Protein 8VRC (pdb70)

Foldseek 3Di:
DFDWWKKKKFWPDWPLDFQVRCQVQCCVVLVFHWLDWGADGGITMTTGGPVRDDPVSQVCCQVQPTDRPVTHMHMGTQDPVSVVVCCVVCVVVSVVSNVD

Organism: Tetrahymena thermophila (strain SB210) (NCBI:txid312017)

Sequence (100 aa):
TFQPIIFSTACEQEGVANWRNITEALLKQHNVHAPYCRFGKLEGNFALNKDKTSQEVIDQLVQDGLQFGESKVTIKVSEGEALSKFWELHGRHYNGVMELTFQPIIFSTACEQEGVANWRNITEALLKQHNVHAPYCRFGKLEGNFALNKDKTSQEVIDQLVQDGLQFGESKVTIKVSEGEALSKFWELHGRHYNGVMELTFQPIIFSTACEQEGVANWRNITEALLKQHNVHAPYCRFGKLEGNFALNKDKTSQEVIDQLVQDGLQFGESKVTIKVSEGEALSKFWELHGRHYNGVMELTFQPIIFSTACEQEGVANWRNITEALLKQHNVHAPYCRFGKLEGNFALNKDKTSQEVIDQLVQDGLQFGESKVTIKVSEGEALSKFWELHGRHYNGVMELTFQPIIFSTACEQEGVANWRNITEALLKQHNVHAPYCRFGKLEGNFALNKDKTSQEVIDQLVQDGLQFGESKVTIKVSEGEALSKFWELHGRHYNGVMELTFQPIIFSTACEQEGVANWRNITEALLKQHNVHAPYCRFGKLEGNFALNKDKTSQEVIDQLVQDGLQFGESKVTIKVSEGEALSKFWELHGRHYNGVMELTFQPIIFSTACEQEGVANWRNITEALLKQHNVHAPYCRFGKLEGNFALNKDKTSQEVIDQLVQDGLQFGESKVTIKVSEGEALSKFWELHGRHYNGVMELTFQPIIFSTACEQEGVANWRNITEALLKQHNVHAPYCRFGKLEGNFALNKDKTSQEVIDQLVQDGLQFGESKVTIKVSEGEALSKFWELHGRHYNGVMELTFQPIIFSTACEQEGVANWRNITEALLKQHNVHAPYCRFGKLEGNFALNKDKTSQEVIDQLVQDGLQFGESKVTIKVSEGEALSKFWELHGRHYNGVMELTFQPIIFSTACEQEGVANWRNITEALLKQHNVHAPYCRFGKLEGNFALNKDKTSQEVIDQLVQDGLQFGESKVTIKVSEGEALSKFWELHGRHYNGVMELTFQPIIFSTACEQEGVANWRNITEALLKQHNVHAPYCRFGKLEGNFALNKDKTSQEVIDQLVQDGLQFGESKVTIKVSEGEALSKFWELHGRHYNGVMELTFQPIIFSTACEQEGVANWRNITEALLKQHNVHAPYCRFGKLEGNFALNKDKTSQEVIDQLVQDGLQFGESKVTIKVSEGEALSKFWELHGRHYNGVMELTFQPIIFSTACEQEGVANWRNITEALLKQHNVHAPYCRFGKLEGNFALNKDKTSQEVIDQLVQDGLQFGESKVTIKVSEGEALSKFWELHGRHYNGVMELTFQPIIFSTACEQEGVANWRNITEALLKQHNVHAPYCRFGKLEGNFALNKDKTSQEVIDQLVQDGLQFGESKVTIKVSEGEALSKFWELHGRHYNGVMELTFQPIIFSTACEQEGVANWRNITEALLKQHNVHAPYCRFGKLEGNFALNKDKTSQEVIDQLVQDGLQFGESKVTIKVSEGEALSKFWELHGRHYNGVMELTFQPIIFSTACEQEGVANWRNITEALLKQHNVHAPYCRFGKLEGNFALNKDKTSQEVIDQLVQDGLQFGESKVTIKVSEGEALSKFWELHGRHYNGVMELTFQPIIFSTACEQEGVANWRNITEALLKQHNVHAPYCRFGKLEGNFALNKDKTSQEVIDQLVQDGLQFGESKVTIKVSEGEALSKFWELHGRHYNGVMELTFQPIIFSTACEQEGVANWRNITEALLKQHNVHAPYCRFGKLEGNFALNKDKTSQEVIDQLVQDGLQFGESKVTIKVSEGEALSKFWELHGRHYNGVMELTFQPIIFSTACEQEGVANWRNITEALLKQHNVHAPYCRFGKLEGNFALNKDKTSQEVIDQLVQDGLQFGESKVTIKVSEGEALSKFWELHGRHYNGVMELTFQPIIFSTACEQEGVANWRNITEALLKQHNVHAPYCRFGKLEGNFALNKDKTSQEVIDQLVQDGLQFGESKVTIKVSEGEALSKFWELHGRHYNGVMEL

Solvent-accessible surface area: 6566 Å² total; per-residue (Å²): 190,79,95,0,24,0,0,33,7,45,12,116,117,130,75,34,6,70,138,170,71,2,46,83,12,1,64,141,72,14,123,9,112,26,49,4,13,84,30,37,180,73,111,5,26,0,0,0,37,131,139,115,21,52,118,136,23,31,57,68,0,70,131,83,2,0,88,33,70,187,11,86,0,77,9,150,48,12,95,43,138,47,24,73,140,15,35,153,135,47,17,220,80,16,82,29,46,79,150,189

Radius of gyration: 12.6 Å; Cα contacts (8 Å, |Δi|>4): 154; chains: 1; bounding box: 37×26×27 Å

Nearest PDB structures (foldseek):
  8vrc-assembly1_A  TM=9.943E-01  e=2.347E-22  Tetrahymena thermophila SB210
  8bwf-assembly10_J  TM=6.509E-01  e=2.422E-01  Homo sapiens
  1x4f-assembly1_A  TM=5.105E-01  e=1.730E-01  Mus musculus
  2zho-assembly1_B  TM=4.902E-01  e=5.077E-01  Thermus thermophilus
  2kvi-assembly1_A  TM=5.045E-01  e=6.213E-01  Saccharomyces cerevisiae

Structure (mmCIF, N/CA/C/O backbone):
data_8VRC
#
_entry.id   8VRC
#
loop_
_atom_site.group_PDB
_atom_site.id
_atom_site.type_symbol
_atom_site.label_atom_id
_atom_site.label_alt_id
_atom_site.label_comp_id
_atom_site.label_asym_id
_atom_site.label_entity_id
_atom_site.label_seq_id
_atom_site.pdbx_PDB_ins_code
_atom_site.Cartn_x
_atom_site.Cartn_y
_atom_site.Cartn_z
_atom_site.occupancy
_atom_site.B_iso_or_equiv
_atom_site.auth_seq_id
_atom_site.auth_comp_id
_atom_site.auth_asym_id
_atom_site.auth_atom_id
_atom_site.pdbx_PDB_model_num
ATOM 1 N N . THR A 1 1 ? 18.763 -0.201 -1.317 1.00 0.00 31 THR A N 1
ATOM 2 C CA . THR A 1 1 ? 18.795 -1.652 -1.455 1.00 0.00 31 THR A CA 1
ATOM 3 C C . THR A 1 1 ? 17.640 -2.302 -0.702 1.00 0.00 31 THR A C 1
ATOM 4 O O . THR A 1 1 ? 17.425 -3.511 -0.799 1.00 0.00 31 THR A O 1
ATOM 15 N N . PHE A 1 2 ? 16.900 -1.494 0.050 1.00 0.00 32 PHE A N 1
ATOM 16 C CA . PHE A 1 2 ? 15.807 -2.002 0.870 1.00 0.00 32 PHE A CA 1
ATOM 17 C C . PHE A 1 2 ? 14.631 -2.438 0.000 1.00 0.00 32 PHE A C 1
ATOM 18 O O . PHE A 1 2 ? 14.172 -1.688 -0.861 1.00 0.00 32 PHE A O 1
ATOM 35 N N . GLN A 1 3 ? 14.153 -3.656 0.231 1.00 0.00 33 GLN A N 1
ATOM 36 C CA . GLN A 1 3 ? 12.979 -4.161 -0.474 1.00 0.00 33 GLN A CA 1
ATOM 37 C C . GLN A 1 3 ? 11.880 -4.550 0.508 1.00 0.00 33 GLN A C 1
ATOM 38 O O . GLN A 1 3 ? 11.834 -5.673 1.012 1.00 0.00 33 GLN A O 1
ATOM 52 N N . PRO A 1 4 ? 10.972 -3.604 0.787 1.00 0.00 34 PRO A N 1
ATOM 53 C CA . PRO A 1 4 ? 9.861 -3.822 1.718 1.00 0.00 34 PRO A CA 1
ATOM 54 C C . PRO A 1 4 ? 8.771 -4.706 1.120 1.00 0.00 34 PRO A C 1
ATOM 55 O O . PRO A 1 4 ? 8.649 -4.817 -0.102 1.00 0.00 34 PRO A O 1
ATOM 66 N N . ILE A 1 5 ? 7.982 -5.332 1.986 1.00 0.00 35 ILE A N 1
ATOM 67 C CA . ILE A 1 5 ? 6.815 -6.087 1.547 1.00 0.00 35 ILE A CA 1
ATOM 68 C C . ILE A 1 5 ? 5.798 -5.180 0.863 1.00 0.00 35 ILE A C 1
ATOM 69 O O . ILE A 1 5 ? 5.469 -4.106 1.369 1.00 0.00 35 ILE A O 1
ATOM 85 N N . ILE A 1 6 ? 5.299 -5.619 -0.287 1.00 0.00 36 ILE A N 1
ATOM 86 C CA . ILE A 1 6 ? 4.480 -4.768 -1.139 1.00 0.00 36 ILE A CA 1
ATOM 87 C C . ILE A 1 6 ? 3.001 -5.127 -1.016 1.00 0.00 36 ILE A C 1
ATOM 88 O O . ILE A 1 6 ? 2.635 -6.303 -1.031 1.00 0.00 36 ILE A O 1
ATOM 104 N N . PHE A 1 7 ? 2.159 -4.108 -0.900 1.00 0.00 37 PHE A N 1
ATOM 105 C CA . PHE A 1 7 ? 0.713 -4.303 -0.925 1.00 0.00 37 PHE A CA 1
ATOM 106 C C . PHE A 1 7 ? 0.076 -3.499 -2.053 1.00 0.00 37 PHE A C 1
ATOM 107 O O . PHE A 1 7 ? 0.536 -2.408 -2.390 1.00 0.00 37 PHE A O 1
ATOM 124 N N . SER A 1 8 ? -0.987 -4.048 -2.634 1.00 0.00 38 SER A N 1
ATOM 125 C CA . SER A 1 8 ? -1.700 -3.374 -3.713 1.00 0.00 38 SER A CA 1
ATOM 126 C C . SER A 1 8 ? -3.085 -2.927 -3.254 1.00 0.00 38 SER A C 1
ATOM 127 O O . SER A 1 8 ? -3.726 -3.592 -2.441 1.00 0.00 38 SER A O 1
ATOM 135 N N . THR A 1 9 ? -3.540 -1.796 -3.783 1.00 0.00 39 THR A N 1
ATOM 136 C CA . THR A 1 9 ? -4.834 -1.241 -3.403 1.00 0.00 39 THR A CA 1
ATOM 137 C C . THR A 1 9 ? -5.685 -0.943 -4.631 1.00 0.00 39 THR A C 1
ATOM 138 O O . THR A 1 9 ? -5.161 -0.649 -5.705 1.00 0.00 39 THR A O 1
ATOM 149 N N . ALA A 1 10 ? -7.001 -1.019 -4.467 1.00 0.00 40 ALA A N 1
ATOM 150 C CA . ALA A 1 10 ? -7.929 -0.631 -5.522 1.00 0.00 40 ALA A CA 1
ATOM 151 C C . ALA A 1 10 ? -9.151 0.077 -4.945 1.00 0.00 40 ALA A C 1
ATOM 152 O O . ALA A 1 10 ? -9.704 -0.349 -3.932 1.00 0.00 40 ALA A O 1
ATOM 159 N N . CYS A 1 11 ? -9.565 1.157 -5.597 1.00 0.00 41 CYS A N 1
ATOM 160 C CA . CYS A 1 11 ? -10.685 1.958 -5.115 1.00 0.00 41 CYS A CA 1
ATOM 161 C C . CYS A 1 11 ? -11.961 1.627 -5.880 1.00 0.00 41 CYS A C 1
ATOM 162 O O . CYS A 1 11 ? -11.911 1.112 -6.997 1.00 0.00 41 CYS A O 1
ATOM 170 N N . GLU A 1 12 ? -13.104 1.922 -5.269 1.00 0.00 42 GLU A N 1
ATOM 171 C CA . GLU A 1 12 ? -14.392 1.744 -5.931 1.00 0.00 42 GLU A CA 1
ATOM 172 C C . GLU A 1 12 ? -14.722 2.947 -6.811 1.00 0.00 42 GLU A C 1
ATOM 173 O O . GLU A 1 12 ? -15.423 2.819 -7.814 1.00 0.00 42 GLU A O 1
ATOM 185 N N . GLN A 1 13 ? -14.212 4.111 -6.426 1.00 0.00 43 GLN A N 1
ATOM 186 C CA . GLN A 1 13 ? -14.476 5.342 -7.163 1.00 0.00 43 GLN A CA 1
ATOM 187 C C . GLN A 1 13 ? -13.221 6.200 -7.260 1.00 0.00 43 GLN A C 1
ATOM 188 O O . GLN A 1 13 ? -12.346 6.134 -6.397 1.00 0.00 43 GLN A O 1
ATOM 202 N N . GLU A 1 14 ? -13.137 7.004 -8.314 1.00 0.00 44 GLU A N 1
ATOM 203 C CA . GLU A 1 14 ? -12.015 7.916 -8.494 1.00 0.00 44 GLU A CA 1
ATOM 204 C C . GLU A 1 14 ? -12.114 9.099 -7.535 1.00 0.00 44 GLU A C 1
ATOM 205 O O . GLU A 1 14 ? -13.205 9.598 -7.260 1.00 0.00 44 GLU A O 1
ATOM 217 N N . GLY A 1 15 ? -10.968 9.541 -7.027 1.00 0.00 45 GLY A N 1
ATOM 218 C CA . GLY A 1 15 ? -10.922 10.771 -6.259 1.00 0.00 45 GLY A CA 1
ATOM 219 C C . GLY A 1 15 ? -11.201 10.545 -4.787 1.00 0.00 45 GLY A C 1
ATOM 220 O O . GLY A 1 15 ? -11.221 11.491 -3.998 1.00 0.00 45 GLY A O 1
ATOM 224 N N . VAL A 1 16 ? -11.421 9.289 -4.413 1.00 0.00 46 VAL A N 1
ATOM 225 C CA . VAL A 1 16 ? -11.722 8.943 -3.029 1.00 0.00 46 VAL A CA 1
ATOM 226 C C . VAL A 1 16 ? -10.455 8.916 -2.182 1.00 0.00 46 VAL A C 1
ATOM 227 O O . VAL A 1 16 ? -10.501 9.126 -0.970 1.00 0.00 46 VAL A O 1
ATOM 240 N N . ALA A 1 17 ? -9.324 8.651 -2.827 1.00 0.00 47 ALA A N 1
ATOM 241 C CA . ALA A 1 17 ? -8.061 8.486 -2.119 1.00 0.00 47 ALA A CA 1
ATOM 242 C C . ALA A 1 17 ? -6.896 9.041 -2.933 1.00 0.00 47 ALA A C 1
ATOM 243 O O . ALA A 1 17 ? -6.973 9.136 -4.158 1.00 0.00 47 ALA A O 1
ATOM 250 N N . ASN A 1 18 ? -5.821 9.407 -2.246 1.00 0.00 48 ASN A N 1
ATOM 251 C CA . ASN A 1 18 ? -4.564 9.732 -2.909 1.00 0.00 48 ASN A CA 1
ATOM 252 C C . ASN A 1 18 ? -3.374 9.204 -2.112 1.00 0.00 48 ASN A C 1
ATOM 253 O O . ASN A 1 18 ? -3.528 8.748 -0.979 1.00 0.00 48 ASN A O 1
ATOM 264 N N . TRP A 1 19 ? -2.191 9.269 -2.712 1.00 0.00 49 TRP A N 1
ATOM 265 C CA . TRP A 1 19 ? -0.991 8.714 -2.095 1.00 0.00 49 TRP A CA 1
ATOM 266 C C . TRP A 1 19 ? -0.758 9.322 -0.716 1.00 0.00 49 TRP A C 1
ATOM 267 O O . TRP A 1 19 ? -0.343 8.630 0.215 1.00 0.00 49 TRP A O 1
ATOM 288 N N . ARG A 1 20 ? -1.027 10.617 -0.590 1.00 0.00 50 ARG A N 1
ATOM 289 C CA . ARG A 1 20 ? -0.893 11.305 0.688 1.00 0.00 50 ARG A CA 1
ATOM 290 C C . ARG A 1 20 ? -1.962 10.836 1.672 1.00 0.00 50 ARG A C 1
ATOM 291 O O . ARG A 1 20 ? -1.666 10.531 2.826 1.00 0.00 50 ARG A O 1
ATOM 312 N N . ASN A 1 21 ? -3.206 10.785 1.206 1.00 0.00 51 ASN A N 1
ATOM 313 C CA . ASN A 1 21 ? -4.322 10.375 2.051 1.00 0.00 51 ASN A CA 1
ATOM 314 C C . ASN A 1 21 ? -4.166 8.921 2.489 1.00 0.00 51 ASN A C 1
ATOM 315 O O . ASN A 1 21 ? -4.476 8.570 3.627 1.00 0.00 51 ASN A O 1
ATOM 326 N N . ILE A 1 22 ? -3.686 8.082 1.577 1.00 0.00 52 ILE A N 1
ATOM 327 C CA . ILE A 1 22 ? -3.502 6.665 1.865 1.00 0.00 52 ILE A CA 1
ATOM 328 C C . ILE A 1 22 ? -2.447 6.456 2.945 1.00 0.00 52 ILE A C 1
ATOM 329 O O . ILE A 1 22 ? -2.618 5.634 3.847 1.00 0.00 52 ILE A O 1
ATOM 345 N N . THR A 1 23 ? -1.353 7.206 2.851 1.00 0.00 53 THR A N 1
ATOM 346 C CA . THR A 1 23 ? -0.288 7.132 3.842 1.00 0.00 53 THR A CA 1
ATOM 347 C C . THR A 1 23 ? -0.789 7.545 5.221 1.00 0.00 53 THR A C 1
ATOM 348 O O . THR A 1 23 ? -0.482 6.899 6.221 1.00 0.00 53 THR A O 1
ATOM 359 N N . GLU A 1 24 ? -1.564 8.625 5.265 1.00 0.00 54 GLU A N 1
ATOM 360 C CA . GLU A 1 24 ? -2.157 9.089 6.513 1.00 0.00 54 GLU A CA 1
ATOM 361 C C . GLU A 1 24 ? -3.208 8.104 7.015 1.00 0.00 54 GLU A C 1
ATOM 362 O O . GLU A 1 24 ? -3.264 7.790 8.203 1.00 0.00 54 GLU A O 1
ATOM 374 N N . ALA A 1 25 ? -4.043 7.623 6.100 1.00 0.00 55 ALA A N 1
ATOM 375 C CA . ALA A 1 25 ? -5.086 6.665 6.446 1.00 0.00 55 ALA A CA 1
ATOM 376 C C . ALA A 1 25 ? -4.486 5.356 6.946 1.00 0.00 55 ALA A C 1
ATOM 377 O O . ALA A 1 25 ? -4.950 4.785 7.935 1.00 0.00 55 ALA A O 1
ATOM 384 N N . LEU A 1 26 ? -3.452 4.884 6.258 1.00 0.00 56 LEU A N 1
ATOM 385 C CA . LEU A 1 26 ? -2.814 3.619 6.608 1.00 0.00 56 LEU A CA 1
ATOM 386 C C . LEU A 1 26 ? -2.161 3.700 7.983 1.00 0.00 56 LEU A C 1
ATOM 387 O O . LEU A 1 26 ? -2.255 2.767 8.783 1.00 0.00 56 LEU A O 1
ATOM 403 N N . LEU A 1 27 ? -1.501 4.820 8.255 1.00 0.00 57 LEU A N 1
ATOM 404 C CA . LEU A 1 27 ? -0.822 5.018 9.531 1.00 0.00 57 LEU A CA 1
ATOM 405 C C . LEU A 1 27 ? -1.824 5.054 10.680 1.00 0.00 57 LEU A C 1
ATOM 406 O O . LEU A 1 27 ? -1.689 4.319 11.658 1.00 0.00 57 LEU A O 1
ATOM 422 N N . LYS A 1 28 ? -2.830 5.914 10.556 1.00 0.00 58 LYS A N 1
ATOM 423 C CA . LYS A 1 28 ? -3.780 6.142 11.637 1.00 0.00 58 LYS A CA 1
ATOM 424 C C . LYS A 1 28 ? -4.619 4.894 11.896 1.00 0.00 58 LYS A C 1
ATOM 425 O O . LYS A 1 28 ? -4.865 4.529 13.046 1.00 0.00 58 LYS A O 1
ATOM 444 N N . GLN A 1 29 ? -5.055 4.246 10.821 1.00 0.00 59 GLN A N 1
ATOM 445 C CA . GLN A 1 29 ? -6.051 3.186 10.921 1.00 0.00 59 GLN A CA 1
ATOM 446 C C . GLN A 1 29 ? -5.411 1.880 11.381 1.00 0.00 59 GLN A C 1
ATOM 447 O O . GLN A 1 29 ? -6.051 1.063 12.045 1.00 0.00 59 GLN A O 1
ATOM 461 N N . HIS A 1 30 ? -4.145 1.688 11.023 1.00 0.00 60 HIS A N 1
ATOM 462 C CA . HIS A 1 30 ? -3.467 0.419 11.262 1.00 0.00 60 HIS A CA 1
ATOM 463 C C . HIS A 1 30 ? -2.243 0.617 12.152 1.00 0.00 60 HIS A C 1
ATOM 464 O O . HIS A 1 30 ? -1.627 -0.349 12.602 1.00 0.00 60 HIS A O 1
ATOM 478 N N . ASN A 1 31 ? -1.896 1.876 12.401 1.00 0.00 61 ASN A N 1
ATOM 479 C CA . ASN A 1 31 ? -0.758 2.201 13.253 1.00 0.00 61 ASN A CA 1
ATOM 480 C C . ASN A 1 31 ? 0.532 1.621 12.683 1.00 0.00 61 ASN A C 1
ATOM 481 O O . ASN A 1 31 ? 1.370 1.098 13.419 1.00 0.00 61 ASN A O 1
ATOM 492 N N . VAL A 1 32 ? 0.687 1.714 11.366 1.00 0.00 62 VAL A N 1
ATOM 493 C CA . VAL A 1 32 ? 1.903 1.259 10.704 1.00 0.00 62 VAL A CA 1
ATOM 494 C C . VAL A 1 32 ? 2.508 2.362 9.844 1.00 0.00 62 VAL A C 1
ATOM 495 O O . VAL A 1 32 ? 1.792 3.210 9.310 1.00 0.00 62 VAL A O 1
ATOM 508 N N . HIS A 1 33 ? 3.831 2.346 9.714 1.00 0.00 63 HIS A N 1
ATOM 509 C CA . HIS A 1 33 ? 4.535 3.357 8.933 1.00 0.00 63 HIS A CA 1
ATOM 510 C C . HIS A 1 33 ? 4.995 2.785 7.596 1.00 0.00 63 HIS A C 1
ATOM 511 O O . HIS A 1 33 ? 5.711 1.785 7.551 1.00 0.00 63 HIS A O 1
ATOM 525 N N . ALA A 1 34 ? 4.581 3.427 6.508 1.00 0.00 64 ALA A N 1
ATOM 526 C CA . ALA A 1 34 ? 4.942 2.976 5.171 1.00 0.00 64 ALA A CA 1
ATOM 527 C C . ALA A 1 34 ? 6.119 3.773 4.620 1.00 0.00 64 ALA A C 1
ATOM 528 O O . ALA A 1 34 ? 6.083 5.000 4.535 1.00 0.00 64 ALA A O 1
ATOM 535 N N . PRO A 1 35 ? 7.190 3.061 4.239 1.00 0.00 65 PRO A N 1
ATOM 536 C CA . PRO A 1 35 ? 8.363 3.671 3.605 1.00 0.00 65 PRO A CA 1
ATOM 537 C C . PRO A 1 35 ? 8.104 4.046 2.149 1.00 0.00 65 PRO A C 1
ATOM 538 O O . PRO A 1 35 ? 8.860 4.816 1.553 1.00 0.00 65 PRO A O 1
ATOM 549 N N . TYR A 1 36 ? 7.036 3.497 1.582 1.00 0.00 66 TYR A N 1
ATOM 550 C CA . TYR A 1 36 ? 6.713 3.729 0.179 1.00 0.00 66 TYR A CA 1
ATOM 551 C C . TYR A 1 36 ? 5.204 3.749 -0.038 1.00 0.00 66 TYR A C 1
ATOM 552 O O . TYR A 1 36 ? 4.486 2.865 0.432 1.00 0.00 66 TYR A O 1
ATOM 570 N N . CYS A 1 37 ? 4.729 4.765 -0.749 1.00 0.00 67 CYS A N 1
ATOM 571 C CA . CYS A 1 37 ? 3.327 4.832 -1.145 1.00 0.00 67 CYS A CA 1
ATOM 572 C C . CYS A 1 37 ? 3.177 5.517 -2.500 1.00 0.00 67 CYS A C 1
ATOM 573 O O . CYS A 1 37 ? 3.697 6.613 -2.714 1.00 0.00 67 CYS A O 1
ATOM 581 N N . ARG A 1 38 ? 2.463 4.865 -3.411 1.00 0.00 68 ARG A N 1
ATOM 582 C CA . ARG A 1 38 ? 2.152 5.457 -4.706 1.00 0.00 68 ARG A CA 1
ATOM 583 C C . ARG A 1 38 ? 0.697 5.198 -5.088 1.00 0.00 68 ARG A C 1
ATOM 584 O O . ARG A 1 38 ? 0.166 4.112 -4.853 1.00 0.00 68 ARG A O 1
ATOM 605 N N . PHE A 1 39 ? 0.057 6.204 -5.676 1.00 0.00 69 PHE A N 1
ATOM 606 C CA . PHE A 1 39 ? -1.334 6.083 -6.095 1.00 0.00 69 PHE A CA 1
ATOM 607 C C . PHE A 1 39 ? -1.506 6.535 -7.543 1.00 0.00 69 PHE A C 1
ATOM 608 O O . PHE A 1 39 ? -1.018 7.593 -7.938 1.00 0.00 69 PHE A O 1
ATOM 625 N N . GLY A 1 40 ? -2.204 5.723 -8.331 1.00 0.00 70 GLY A N 1
ATOM 626 C CA . GLY A 1 40 ? -2.553 6.120 -9.683 1.00 0.00 70 GLY A CA 1
ATOM 627 C C . GLY A 1 40 ? -3.903 6.804 -9.755 1.00 0.00 70 GLY A C 1
ATOM 628 O O . GLY A 1 40 ? -4.229 7.643 -8.914 1.00 0.00 70 GLY A O 1
ATOM 632 N N . LYS A 1 41 ? -4.692 6.447 -10.763 1.00 0.00 71 LYS A N 1
ATOM 633 C CA . LYS A 1 41 ? -5.984 7.086 -10.987 1.00 0.00 71 LYS A CA 1
ATOM 634 C C . LYS A 1 41 ? -7.064 6.451 -10.114 1.00 0.00 71 LYS A C 1
ATOM 635 O O . LYS A 1 41 ? -7.822 7.150 -9.441 1.00 0.00 71 LYS A O 1
ATOM 654 N N . LEU A 1 42 ? -7.125 5.125 -10.128 1.00 0.00 72 LEU A N 1
ATOM 655 C CA . LEU A 1 42 ? -8.157 4.398 -9.397 1.00 0.00 72 LEU A CA 1
ATOM 656 C C . LEU A 1 42 ? -7.537 3.354 -8.476 1.00 0.00 72 LEU A C 1
ATOM 657 O O . LEU A 1 42 ? -8.232 2.725 -7.678 1.00 0.00 72 LEU A O 1
ATOM 673 N N . GLU A 1 43 ? -6.224 3.173 -8.590 1.00 0.00 73 GLU A N 1
ATOM 674 C CA . GLU A 1 43 ? -5.528 2.130 -7.849 1.00 0.00 73 GLU A CA 1
ATOM 675 C C . GLU A 1 43 ? -4.120 2.579 -7.468 1.00 0.00 73 GLU A C 1
ATOM 676 O O . GLU A 1 43 ? -3.572 3.506 -8.060 1.00 0.00 73 GLU A O 1
ATOM 688 N N . GLY A 1 44 ? -3.542 1.912 -6.472 1.00 0.00 74 GLY A N 1
ATOM 689 C CA . GLY A 1 44 ? -2.221 2.285 -6.000 1.00 0.00 74 GLY A CA 1
ATOM 690 C C . GLY A 1 44 ? -1.560 1.180 -5.200 1.00 0.00 74 GLY A C 1
ATOM 691 O O . GLY A 1 44 ? -2.126 0.100 -5.034 1.00 0.00 74 GLY A O 1
ATOM 695 N N . ASN A 1 45 ? -0.357 1.450 -4.703 1.00 0.00 75 ASN A N 1
ATOM 696 C CA . ASN A 1 45 ? 0.393 0.463 -3.936 1.00 0.00 75 ASN A CA 1
ATOM 697 C C . ASN A 1 45 ? 1.050 1.105 -2.717 1.00 0.00 75 ASN A C 1
ATOM 698 O O . ASN A 1 45 ? 1.261 2.318 -2.679 1.00 0.00 75 ASN A O 1
ATOM 709 N N . PHE A 1 46 ? 1.371 0.283 -1.724 1.00 0.00 76 PHE A N 1
ATOM 710 C CA . PHE A 1 46 ? 2.168 0.733 -0.588 1.00 0.00 76 PHE A CA 1
ATOM 711 C C . PHE A 1 46 ? 2.994 -0.415 -0.016 1.00 0.00 76 PHE A C 1
ATOM 712 O O . PHE A 1 46 ? 2.724 -1.583 -0.287 1.00 0.00 76 PHE A O 1
ATOM 729 N N . ALA A 1 47 ? 4.004 -0.070 0.777 1.00 0.00 77 ALA A N 1
ATOM 730 C CA . ALA A 1 47 ? 4.889 -1.068 1.366 1.00 0.00 77 ALA A CA 1
ATOM 731 C C . ALA A 1 47 ? 4.944 -0.925 2.883 1.00 0.00 77 ALA A C 1
ATOM 732 O O . ALA A 1 47 ? 4.663 0.144 3.427 1.00 0.00 77 ALA A O 1
ATOM 739 N N . LEU A 1 48 ? 5.307 -2.007 3.562 1.00 0.00 78 LEU A N 1
ATOM 740 C CA . LEU A 1 48 ? 5.614 -1.950 4.987 1.00 0.00 78 LEU A CA 1
ATOM 741 C C . LEU A 1 48 ? 6.915 -2.687 5.293 1.00 0.00 78 LEU A C 1
ATOM 742 O O . LEU A 1 48 ? 7.293 -3.619 4.586 1.00 0.00 78 LEU A O 1
ATOM 758 N N . ASN A 1 49 ? 7.595 -2.261 6.352 1.00 0.00 79 ASN A N 1
ATOM 759 C CA . ASN A 1 49 ? 8.880 -2.845 6.722 1.00 0.00 79 ASN A CA 1
ATOM 760 C C . ASN A 1 49 ? 8.699 -4.258 7.266 1.00 0.00 79 ASN A C 1
ATOM 761 O O . ASN A 1 49 ? 7.718 -4.551 7.952 1.00 0.00 79 ASN A O 1
ATOM 772 N N . LYS A 1 50 ? 9.651 -5.131 6.957 1.00 0.00 80 LYS A N 1
ATOM 773 C CA . LYS A 1 50 ? 9.613 -6.508 7.435 1.00 0.00 80 LYS A CA 1
ATOM 774 C C . LYS A 1 50 ? 9.566 -6.553 8.958 1.00 0.00 80 LYS A C 1
ATOM 775 O O . LYS A 1 50 ? 8.893 -7.403 9.543 1.00 0.00 80 LYS A O 1
ATOM 794 N N . ASP A 1 51 ? 10.283 -5.634 9.596 1.00 0.00 81 ASP A N 1
ATOM 795 C CA . ASP A 1 51 ? 10.253 -5.513 11.049 1.00 0.00 81 ASP A CA 1
ATOM 796 C C . ASP A 1 51 ? 8.943 -4.886 11.515 1.00 0.00 81 ASP A C 1
ATOM 797 O O . ASP A 1 51 ? 8.487 -5.131 12.632 1.00 0.00 81 ASP A O 1
ATOM 806 N N . LYS A 1 52 ? 8.342 -4.074 10.651 1.00 0.00 82 LYS A N 1
ATOM 807 C CA . LYS A 1 52 ? 7.117 -3.363 10.996 1.00 0.00 82 LYS A CA 1
ATOM 808 C C . LYS A 1 52 ? 5.908 -4.007 10.320 1.00 0.00 82 LYS A C 1
ATOM 809 O O . LYS A 1 52 ? 4.821 -3.428 10.289 1.00 0.00 82 LYS A O 1
ATOM 828 N N . THR A 1 53 ? 6.105 -5.206 9.781 1.00 0.00 83 THR A N 1
ATOM 829 C CA . THR A 1 53 ? 5.003 -5.988 9.235 1.00 0.00 83 THR A CA 1
ATOM 830 C C . THR A 1 53 ? 4.749 -7.238 10.069 1.00 0.00 83 THR A C 1
ATOM 831 O O . THR A 1 53 ? 5.650 -8.051 10.276 1.00 0.00 83 THR A O 1
ATOM 842 N N . SER A 1 54 ? 3.517 -7.386 10.545 1.00 0.00 84 SER A N 1
ATOM 843 C CA . SER A 1 54 ? 3.115 -8.588 11.266 1.00 0.00 84 SER A CA 1
ATOM 844 C C . SER A 1 54 ? 1.984 -9.306 10.537 1.00 0.00 84 SER A C 1
ATOM 845 O O . SER A 1 54 ? 1.265 -8.704 9.740 1.00 0.00 84 SER A O 1
ATOM 853 N N . GLN A 1 55 ? 1.833 -10.596 10.818 1.00 0.00 85 GLN A N 1
ATOM 854 C CA . GLN A 1 55 ? 0.748 -11.382 10.239 1.00 0.00 85 GLN A CA 1
ATOM 855 C C . GLN A 1 55 ? -0.608 -10.775 10.587 1.00 0.00 85 GLN A C 1
ATOM 856 O O . GLN A 1 55 ? -1.523 -10.765 9.765 1.00 0.00 85 GLN A O 1
ATOM 870 N N . GLU A 1 56 ? -0.729 -10.273 11.812 1.00 0.00 86 GLU A N 1
ATOM 871 C CA . GLU A 1 56 ? -1.983 -9.694 12.278 1.00 0.00 86 GLU A CA 1
ATOM 872 C C . GLU A 1 56 ? -2.327 -8.434 11.489 1.00 0.00 86 GLU A C 1
ATOM 873 O O . GLU A 1 56 ? -3.489 -8.189 11.163 1.00 0.00 86 GLU A O 1
ATOM 885 N N . VAL A 1 57 ? -1.308 -7.634 11.187 1.00 0.00 87 VAL A N 1
ATOM 886 C CA . VAL A 1 57 ? -1.484 -6.456 10.348 1.00 0.00 87 VAL A CA 1
ATOM 887 C C . VAL A 1 57 ? -1.893 -6.845 8.932 1.00 0.00 87 VAL A C 1
ATOM 888 O O . VAL A 1 57 ? -2.783 -6.230 8.342 1.00 0.00 87 VAL A O 1
ATOM 901 N N . ILE A 1 58 ? -1.240 -7.867 8.394 1.00 0.00 88 ILE A N 1
ATOM 902 C CA . ILE A 1 58 ? -1.506 -8.311 7.030 1.00 0.00 88 ILE A CA 1
ATOM 903 C C . ILE A 1 58 ? -2.945 -8.798 6.883 1.00 0.00 88 ILE A C 1
ATOM 904 O O . ILE A 1 58 ? -3.632 -8.449 5.924 1.00 0.00 88 ILE A O 1
ATOM 920 N N . ASP A 1 59 ? -3.392 -9.602 7.840 1.00 0.00 89 ASP A N 1
ATOM 921 C CA . ASP A 1 59 ? -4.768 -10.082 7.853 1.00 0.00 89 ASP A CA 1
ATOM 922 C C . ASP A 1 59 ? -5.748 -8.922 7.998 1.00 0.00 89 ASP A C 1
ATOM 923 O O . ASP A 1 59 ? -6.799 -8.901 7.357 1.00 0.00 89 ASP A O 1
ATOM 932 N N . GLN A 1 60 ? -5.397 -7.961 8.845 1.00 0.00 90 GLN A N 1
ATOM 933 C CA . GLN A 1 60 ? -6.235 -6.786 9.058 1.00 0.00 90 GLN A CA 1
ATOM 934 C C . GLN A 1 60 ? -6.345 -5.958 7.781 1.00 0.00 90 GLN A C 1
ATOM 935 O O . GLN A 1 60 ? -7.426 -5.488 7.425 1.00 0.00 90 GLN A O 1
ATOM 949 N N . LEU A 1 61 ? -5.221 -5.784 7.095 1.00 0.00 91 LEU A N 1
ATOM 950 C CA . LEU A 1 61 ? -5.170 -4.935 5.910 1.00 0.00 91 LEU A CA 1
ATOM 951 C C . LEU A 1 61 ? -6.096 -5.466 4.821 1.00 0.00 91 LEU A C 1
ATOM 952 O O . LEU A 1 61 ? -6.866 -4.711 4.225 1.00 0.00 91 LEU A O 1
ATOM 968 N N . VAL A 1 62 ? -6.018 -6.768 4.566 1.00 0.00 92 VAL A N 1
ATOM 969 C CA . VAL A 1 62 ? -6.818 -7.392 3.520 1.00 0.00 92 VAL A CA 1
ATOM 970 C C . VAL A 1 62 ? -8.297 -7.401 3.890 1.00 0.00 92 VAL A C 1
ATOM 971 O O . VAL A 1 62 ? -9.154 -7.089 3.064 1.00 0.00 92 VAL A O 1
ATOM 984 N N . GLN A 1 63 ? -8.588 -7.758 5.136 1.00 0.00 93 GLN A N 1
ATOM 985 C CA . GLN A 1 63 ? -9.966 -7.933 5.578 1.00 0.00 93 GLN A CA 1
ATOM 986 C C . GLN A 1 63 ? -10.697 -6.595 5.626 1.00 0.00 93 GLN A C 1
ATOM 987 O O . GLN A 1 63 ? -11.802 -6.462 5.102 1.00 0.00 93 GLN A O 1
ATOM 1001 N N . ASP A 1 64 ? -10.071 -5.607 6.257 1.00 0.00 94 ASP A N 1
ATOM 1002 C CA . ASP A 1 64 ? -10.731 -4.335 6.531 1.00 0.00 94 ASP A CA 1
ATOM 1003 C C . ASP A 1 64 ? -10.428 -3.319 5.433 1.00 0.00 94 ASP A C 1
ATOM 1004 O O . ASP A 1 64 ? -11.178 -2.365 5.233 1.00 0.00 94 ASP A O 1
ATOM 1013 N N . GLY A 1 65 ? -9.322 -3.531 4.727 1.00 0.00 95 GLY A N 1
ATOM 1014 C CA . GLY A 1 65 ? -8.855 -2.547 3.767 1.00 0.00 95 GLY A CA 1
ATOM 1015 C C . GLY A 1 65 ? -8.692 -1.170 4.381 1.00 0.00 95 GLY A C 1
ATOM 1016 O O . GLY A 1 65 ? -8.552 -1.039 5.598 1.00 0.00 95 GLY A O 1
ATOM 1020 N N . LEU A 1 66 ? -8.706 -0.144 3.539 1.00 0.00 96 LEU A N 1
ATOM 1021 C CA . LEU A 1 66 ? -8.655 1.235 4.013 1.00 0.00 96 LEU A CA 1
ATOM 1022 C C . LEU A 1 66 ? -9.988 1.938 3.787 1.00 0.00 96 LEU A C 1
ATOM 1023 O O . LEU A 1 66 ? -10.580 1.837 2.712 1.00 0.00 96 LEU A O 1
ATOM 1039 N N . GLN A 1 67 ? -10.455 2.651 4.807 1.00 0.00 97 GLN A N 1
ATOM 1040 C CA . GLN A 1 67 ? -11.748 3.325 4.738 1.00 0.00 97 GLN A CA 1
ATOM 1041 C C . GLN A 1 67 ? -11.574 4.798 4.385 1.00 0.00 97 GLN A C 1
ATOM 1042 O O . GLN A 1 67 ? -10.804 5.516 5.025 1.00 0.00 97 GLN A O 1
ATOM 1056 N N . PHE A 1 68 ? -12.294 5.246 3.360 1.00 0.00 98 PHE A N 1
ATOM 1057 C CA . PHE A 1 68 ? -12.324 6.660 3.007 1.00 0.00 98 PHE A CA 1
ATOM 1058 C C . PHE A 1 68 ? -13.761 7.166 2.912 1.00 0.00 98 PHE A C 1
ATOM 1059 O O . PHE A 1 68 ? -14.346 7.209 1.832 1.00 0.00 98 PHE A O 1
ATOM 1076 N N . GLY A 1 69 ? -14.325 7.545 4.056 1.00 0.00 99 GLY A N 1
ATOM 1077 C CA . GLY A 1 69 ? -15.705 7.994 4.090 1.00 0.00 99 GLY A CA 1
ATOM 1078 C C . GLY A 1 69 ? -16.686 6.871 3.814 1.00 0.00 99 GLY A C 1
ATOM 1079 O O . GLY A 1 69 ? -16.728 5.883 4.546 1.00 0.00 99 GLY A O 1
ATOM 1083 N N . GLU A 1 70 ? -17.479 7.026 2.758 1.00 0.00 100 GLU A N 1
ATOM 1084 C CA . GLU A 1 70 ? -18.453 6.010 2.379 1.00 0.00 100 GLU A CA 1
ATOM 1085 C C . GLU A 1 70 ? -17.872 5.063 1.332 1.00 0.00 100 GLU A C 1
ATOM 1086 O O . GLU A 1 70 ? -18.541 4.132 0.883 1.00 0.00 100 GLU A O 1
ATOM 1098 N N . SER A 1 71 ? -16.625 5.311 0.945 1.00 0.00 101 SER A N 1
ATOM 1099 C CA . SER A 1 71 ? -15.938 4.456 -0.014 1.00 0.00 101 SER A CA 1
ATOM 1100 C C . SER A 1 71 ? -14.950 3.531 0.692 1.00 0.00 101 SER A C 1
ATOM 1101 O O . SER A 1 71 ? -14.341 3.903 1.695 1.00 0.00 101 SER A O 1
ATOM 1109 N N . LYS A 1 72 ? -14.797 2.323 0.160 1.00 0.00 102 LYS A N 1
ATOM 1110 C CA . LYS A 1 72 ? -13.867 1.351 0.723 1.00 0.00 102 LYS A CA 1
ATOM 1111 C C . LYS A 1 72 ? -12.797 0.969 -0.295 1.00 0.00 102 LYS A C 1
ATOM 1112 O O . LYS A 1 72 ? -13.100 0.689 -1.454 1.00 0.00 102 LYS A O 1
ATOM 1131 N N . VAL A 1 73 ? -11.542 0.956 0.148 1.00 0.00 103 VAL A N 1
ATOM 1132 C CA . VAL A 1 73 ? -10.430 0.584 -0.718 1.00 0.00 103 VAL A CA 1
ATOM 1133 C C . VAL A 1 73 ? -9.826 -0.750 -0.293 1.00 0.00 103 VAL A C 1
ATOM 1134 O O . VAL A 1 73 ? -9.402 -0.916 0.851 1.00 0.00 103 VAL A O 1
ATOM 1147 N N . THR A 1 74 ? -9.788 -1.699 -1.223 1.00 0.00 104 THR A N 1
ATOM 1148 C CA . THR A 1 74 ? -9.341 -3.052 -0.916 1.00 0.00 104 THR A CA 1
ATOM 1149 C C . THR A 1 74 ? -7.820 -3.151 -0.965 1.00 0.00 104 THR A C 1
ATOM 1150 O O . THR A 1 74 ? -7.160 -2.369 -1.648 1.00 0.00 104 THR A O 1
ATOM 1161 N N . ILE A 1 75 ? -7.272 -4.119 -0.238 1.00 0.00 105 ILE A N 1
ATOM 1162 C CA . ILE A 1 75 ? -5.826 -4.297 -0.169 1.00 0.00 105 ILE A CA 1
ATOM 1163 C C . ILE A 1 75 ? -5.433 -5.732 -0.501 1.00 0.00 105 ILE A C 1
ATOM 1164 O O . ILE A 1 75 ? -6.064 -6.683 -0.038 1.00 0.00 105 ILE A O 1
ATOM 1180 N N . LYS A 1 76 ? -4.385 -5.882 -1.304 1.00 0.00 106 LYS A N 1
ATOM 1181 C CA . LYS A 1 76 ? -3.891 -7.201 -1.678 1.00 0.00 106 LYS A CA 1
ATOM 1182 C C . LYS A 1 76 ? -2.412 -7.346 -1.337 1.00 0.00 106 LYS A C 1
ATOM 1183 O O . LYS A 1 76 ? -1.638 -6.399 -1.473 1.00 0.00 106 LYS A O 1
ATOM 1202 N N . VAL A 1 77 ? -2.025 -8.538 -0.894 1.00 0.00 107 VAL A N 1
ATOM 1203 C CA . VAL A 1 77 ? -0.658 -8.782 -0.448 1.00 0.00 107 VAL A CA 1
ATOM 1204 C C . VAL A 1 77 ? 0.203 -9.322 -1.585 1.00 0.00 107 VAL A C 1
ATOM 1205 O O . VAL A 1 77 ? -0.061 -10.400 -2.118 1.00 0.00 107 VAL A O 1
ATOM 1218 N N . SER A 1 78 ? 1.232 -8.566 -1.951 1.00 0.00 108 SER A N 1
ATOM 1219 C CA . SER A 1 78 ? 2.193 -9.015 -2.952 1.00 0.00 108 SER A CA 1
ATOM 1220 C C . SER A 1 78 ? 3.404 -9.664 -2.288 1.00 0.00 108 SER A C 1
ATOM 1221 O O . SER A 1 78 ? 4.106 -9.031 -1.501 1.00 0.00 108 SER A O 1
ATOM 1229 N N . GLU A 1 79 ? 3.643 -10.930 -2.615 1.00 0.00 109 GLU A N 1
ATOM 1230 C CA . GLU A 1 79 ? 4.725 -11.686 -1.997 1.00 0.00 109 GLU A CA 1
ATOM 1231 C C . GLU A 1 79 ? 5.290 -12.720 -2.969 1.00 0.00 109 GLU A C 1
ATOM 1232 O O . GLU A 1 79 ? 4.625 -13.118 -3.923 1.00 0.00 109 GLU A O 1
ATOM 1244 N N . GLY A 1 80 ? 6.523 -13.149 -2.715 1.00 0.00 110 GLY A N 1
ATOM 1245 C CA . GLY A 1 80 ? 7.128 -14.188 -3.529 1.00 0.00 110 GLY A CA 1
ATOM 1246 C C . GLY A 1 80 ? 7.280 -13.774 -4.979 1.00 0.00 110 GLY A C 1
ATOM 1247 O O . GLY A 1 80 ? 7.941 -12.783 -5.282 1.00 0.00 110 GLY A O 1
ATOM 1251 N N . GLU A 1 81 ? 6.665 -14.536 -5.877 1.00 0.00 111 GLU A N 1
ATOM 1252 C CA . GLU A 1 81 ? 6.759 -14.259 -7.307 1.00 0.00 111 GLU A CA 1
ATOM 1253 C C . GLU A 1 81 ? 6.156 -12.898 -7.638 1.00 0.00 111 GLU A C 1
ATOM 1254 O O . GLU A 1 81 ? 6.697 -12.150 -8.452 1.00 0.00 111 GLU A O 1
ATOM 1266 N N . ALA A 1 82 ? 5.033 -12.583 -7.002 1.00 0.00 112 ALA A N 1
ATOM 1267 C CA . ALA A 1 82 ? 4.364 -11.307 -7.219 1.00 0.00 112 ALA A CA 1
ATOM 1268 C C . ALA A 1 82 ? 5.261 -10.141 -6.814 1.00 0.00 112 ALA A C 1
ATOM 1269 O O . ALA A 1 82 ? 5.294 -9.110 -7.486 1.00 0.00 112 ALA A O 1
ATOM 1276 N N . LEU A 1 83 ? 5.985 -10.312 -5.715 1.00 0.00 113 LEU A N 1
ATOM 1277 C CA . LEU A 1 83 ? 6.893 -9.279 -5.228 1.00 0.00 113 LEU A CA 1
ATOM 1278 C C . LEU A 1 83 ? 8.037 -9.052 -6.211 1.00 0.00 113 LEU A C 1
ATOM 1279 O O . LEU A 1 83 ? 8.419 -7.915 -6.482 1.00 0.00 113 LEU A O 1
ATOM 1295 N N . SER A 1 84 ? 8.580 -10.143 -6.741 1.00 0.00 114 SER A N 1
ATOM 1296 C CA . SER A 1 84 ? 9.661 -10.062 -7.717 1.00 0.00 114 SER A CA 1
ATOM 1297 C C . SER A 1 84 ? 9.198 -9.350 -8.984 1.00 0.00 114 SER A C 1
ATOM 1298 O O . SER A 1 84 ? 9.926 -8.537 -9.554 1.00 0.00 114 SER A O 1
ATOM 1306 N N . LYS A 1 85 ? 7.982 -9.662 -9.420 1.00 0.00 115 LYS A N 1
ATOM 1307 C CA . LYS A 1 85 ? 7.408 -9.034 -10.604 1.00 0.00 115 LYS A CA 1
ATOM 1308 C C . LYS A 1 85 ? 7.217 -7.536 -10.385 1.00 0.00 115 LYS A C 1
ATOM 1309 O O . LYS A 1 85 ? 7.474 -6.730 -11.280 1.00 0.00 115 LYS A O 1
ATOM 1328 N N . PHE A 1 86 ? 6.767 -7.170 -9.190 1.00 0.00 116 PHE A N 1
ATOM 1329 C CA . PHE A 1 86 ? 6.562 -5.767 -8.848 1.00 0.00 116 PHE A CA 1
ATOM 1330 C C . PHE A 1 86 ? 7.865 -4.982 -8.961 1.00 0.00 116 PHE A C 1
ATOM 1331 O O . PHE A 1 86 ? 7.892 -3.879 -9.505 1.00 0.00 116 PHE A O 1
ATOM 1348 N N . TRP A 1 87 ? 8.944 -5.560 -8.443 1.00 0.00 117 TRP A N 1
ATOM 1349 C CA . TRP A 1 87 ? 10.240 -4.892 -8.436 1.00 0.00 117 TRP A CA 1
ATOM 1350 C C . TRP A 1 87 ? 10.728 -4.637 -9.858 1.00 0.00 117 TRP A C 1
ATOM 1351 O O . TRP A 1 87 ? 11.310 -3.592 -10.145 1.00 0.00 117 TRP A O 1
ATOM 1372 N N . GLU A 1 88 ? 10.488 -5.599 -10.743 1.00 0.00 118 GLU A N 1
ATOM 1373 C CA . GLU A 1 88 ? 10.907 -5.479 -12.134 1.00 0.00 118 GLU A CA 1
ATOM 1374 C C . GLU A 1 88 ? 10.095 -4.406 -12.855 1.00 0.00 118 GLU A C 1
ATOM 1375 O O . GLU A 1 88 ? 10.650 -3.556 -13.554 1.00 0.00 118 GLU A O 1
ATOM 1387 N N . LEU A 1 89 ? 8.779 -4.452 -12.684 1.00 0.00 119 LEU A N 1
ATOM 1388 C CA . LEU A 1 89 ? 7.877 -3.594 -13.441 1.00 0.00 119 LEU A CA 1
ATOM 1389 C C . LEU A 1 89 ? 7.849 -2.184 -12.860 1.00 0.00 119 LEU A C 1
ATOM 1390 O O . LEU A 1 89 ? 7.827 -1.197 -13.595 1.00 0.00 119 LEU A O 1
ATOM 1406 N N . HIS A 1 90 ? 7.854 -2.097 -11.532 1.00 0.00 120 HIS A N 1
ATOM 1407 C CA . HIS A 1 90 ? 7.645 -0.825 -10.849 1.00 0.00 120 HIS A CA 1
ATOM 1408 C C . HIS A 1 90 ? 8.917 -0.377 -10.135 1.00 0.00 120 HIS A C 1
ATOM 1409 O O . HIS A 1 90 ? 8.881 0.506 -9.279 1.00 0.00 120 HIS A O 1
ATOM 1423 N N . GLY A 1 91 ? 10.041 -0.990 -10.497 1.00 0.00 121 GLY A N 1
ATOM 1424 C CA . GLY A 1 91 ? 11.296 -0.685 -9.836 1.00 0.00 121 GLY A CA 1
ATOM 1425 C C . GLY A 1 91 ? 11.655 0.785 -9.921 1.00 0.00 121 GLY A C 1
ATOM 1426 O O . GLY A 1 91 ? 12.109 1.377 -8.943 1.00 0.00 121 GLY A O 1
ATOM 1430 N N . ARG A 1 92 ? 11.455 1.373 -11.096 1.00 0.00 122 ARG A N 1
ATOM 1431 C CA . ARG A 1 92 ? 11.785 2.778 -11.313 1.00 0.00 122 ARG A CA 1
ATOM 1432 C C . ARG A 1 92 ? 10.854 3.685 -10.515 1.00 0.00 122 ARG A C 1
ATOM 1433 O O . ARG A 1 92 ? 11.275 4.715 -9.987 1.00 0.00 122 ARG A O 1
ATOM 1454 N N . HIS A 1 93 ? 9.586 3.295 -10.430 1.00 0.00 123 HIS A N 1
ATOM 1455 C CA . HIS A 1 93 ? 8.611 4.032 -9.634 1.00 0.00 123 HIS A CA 1
ATOM 1456 C C . HIS A 1 93 ? 8.976 3.988 -8.153 1.00 0.00 123 HIS A C 1
ATOM 1457 O O . HIS A 1 93 ? 8.913 5.002 -7.457 1.00 0.00 123 HIS A O 1
ATOM 1471 N N . TYR A 1 94 ? 9.355 2.808 -7.678 1.00 0.00 124 TYR A N 1
ATOM 1472 C CA . TYR A 1 94 ? 9.721 2.628 -6.277 1.00 0.00 124 TYR A CA 1
ATOM 1473 C C . TYR A 1 94 ? 10.928 3.490 -5.915 1.00 0.00 124 TYR A C 1
ATOM 1474 O O . TYR A 1 94 ? 10.942 4.155 -4.880 1.00 0.00 124 TYR A O 1
ATOM 1492 N N . ASN A 1 95 ? 11.938 3.474 -6.779 1.00 0.00 125 ASN A N 1
ATOM 1493 C CA . ASN A 1 95 ? 13.152 4.249 -6.548 1.00 0.00 125 ASN A CA 1
ATOM 1494 C C . ASN A 1 95 ? 12.846 5.743 -6.525 1.00 0.00 125 ASN A C 1
ATOM 1495 O O . ASN A 1 95 ? 13.368 6.481 -5.690 1.00 0.00 125 ASN A O 1
ATOM 1506 N N . GLY A 1 96 ? 11.995 6.183 -7.447 1.00 0.00 126 GLY A N 1
ATOM 1507 C CA . GLY A 1 96 ? 11.674 7.594 -7.548 1.00 0.00 126 GLY A CA 1
ATOM 1508 C C . GLY A 1 96 ? 10.980 8.122 -6.308 1.00 0.00 126 GLY A C 1
ATOM 1509 O O . GLY A 1 96 ? 11.288 9.215 -5.834 1.00 0.00 126 GLY A O 1
ATOM 1513 N N . VAL A 1 97 ? 10.039 7.345 -5.782 1.00 0.00 127 VAL A N 1
ATOM 1514 C CA . VAL A 1 97 ? 9.317 7.727 -4.576 1.00 0.00 127 VAL A CA 1
ATOM 1515 C C . VAL A 1 97 ? 10.236 7.719 -3.360 1.00 0.00 127 VAL A C 1
ATOM 1516 O O . VAL A 1 97 ? 10.171 8.612 -2.514 1.00 0.00 127 VAL A O 1
ATOM 1529 N N . MET A 1 98 ? 11.092 6.706 -3.278 1.00 0.00 128 MET A N 1
ATOM 1530 C CA . MET A 1 98 ? 12.009 6.569 -2.152 1.00 0.00 128 MET A CA 1
ATOM 1531 C C . MET A 1 98 ? 13.017 7.713 -2.129 1.00 0.00 128 MET A C 1
ATOM 1532 O O . MET A 1 98 ? 13.398 8.196 -1.064 1.00 0.00 128 MET A O 1
ATOM 1546 N N . GLU A 1 99 ? 13.446 8.141 -3.312 1.00 0.00 129 GLU A N 1
ATOM 1547 C CA . GLU A 1 99 ? 14.396 9.243 -3.427 1.00 0.00 129 GLU A CA 1
ATOM 1548 C C . GLU A 1 99 ? 13.780 10.546 -2.926 1.00 0.00 129 GLU A C 1
ATOM 1549 O O . GLU A 1 99 ? 14.444 11.343 -2.261 1.00 0.00 129 GLU A O 1
ATOM 1561 N N . LEU A 1 100 ? 12.508 10.755 -3.248 1.00 0.00 130 LEU A N 1
ATOM 1562 C CA . LEU A 1 100 ? 11.799 11.958 -2.821 1.00 0.00 130 LEU A CA 1
ATOM 1563 C C . LEU A 1 100 ? 11.672 12.005 -1.302 1.00 0.00 130 LEU A C 1
ATOM 1564 O O . LEU A 1 100 ? 11.784 13.068 -0.692 1.00 0.00 130 LEU A O 1
ATOM 1580 N N . THR A 1 1 ? 19.174 -1.427 -1.103 1.00 0.00 31 THR A N 2
ATOM 1581 C CA . THR A 1 1 ? 19.015 -2.863 -0.902 1.00 0.00 31 THR A CA 2
ATOM 1582 C C . THR A 1 1 ? 17.679 -3.181 -0.241 1.00 0.00 31 THR A C 2
ATOM 1583 O O . THR A 1 1 ? 17.301 -4.346 -0.112 1.00 0.00 31 THR A O 2
ATOM 1594 N N . PHE A 1 2 ? 16.968 -2.140 0.178 1.00 0.00 32 PHE A N 2
ATOM 1595 C CA . PHE A 1 2 ? 15.721 -2.312 0.913 1.00 0.00 32 PHE A CA 2
ATOM 1596 C C . PHE A 1 2 ? 14.618 -2.834 -0.002 1.00 0.00 32 PHE A C 2
ATOM 1597 O O . PHE A 1 2 ? 14.300 -2.220 -1.021 1.00 0.00 32 PHE A O 2
ATOM 1614 N N . GLN A 1 3 ? 14.039 -3.971 0.366 1.00 0.00 33 GLN A N 2
ATOM 1615 C CA . GLN A 1 3 ? 12.918 -4.535 -0.377 1.00 0.00 33 GLN A CA 2
ATOM 1616 C C . GLN A 1 3 ? 11.758 -4.868 0.555 1.00 0.00 33 GLN A C 2
ATOM 1617 O O . GLN A 1 3 ? 11.636 -5.985 1.061 1.00 0.00 33 GLN A O 2
ATOM 1631 N N . PRO A 1 4 ? 10.884 -3.877 0.792 1.00 0.00 34 PRO A N 2
ATOM 1632 C CA . PRO A 1 4 ? 9.734 -4.033 1.687 1.00 0.00 34 PRO A CA 2
ATOM 1633 C C . PRO A 1 4 ? 8.626 -4.879 1.068 1.00 0.00 34 PRO A C 2
ATOM 1634 O O . PRO A 1 4 ? 8.518 -4.978 -0.155 1.00 0.00 34 PRO A O 2
ATOM 1645 N N . ILE A 1 5 ? 7.808 -5.487 1.920 1.00 0.00 35 ILE A N 2
ATOM 1646 C CA . ILE A 1 5 ? 6.626 -6.208 1.459 1.00 0.00 35 ILE A CA 2
ATOM 1647 C C . ILE A 1 5 ? 5.621 -5.260 0.812 1.00 0.00 35 ILE A C 2
ATOM 1648 O O . ILE A 1 5 ? 5.318 -4.197 1.355 1.00 0.00 35 ILE A O 2
ATOM 1664 N N . ILE A 1 6 ? 5.111 -5.652 -0.349 1.00 0.00 36 ILE A N 2
ATOM 1665 C CA . ILE A 1 6 ? 4.282 -4.765 -1.159 1.00 0.00 36 ILE A CA 2
ATOM 1666 C C . ILE A 1 6 ? 2.807 -5.135 -1.046 1.00 0.00 36 ILE A C 2
ATOM 1667 O O . ILE A 1 6 ? 2.448 -6.312 -1.096 1.00 0.00 36 ILE A O 2
ATOM 1683 N N . PHE A 1 7 ? 1.958 -4.124 -0.897 1.00 0.00 37 PHE A N 2
ATOM 1684 C CA . PHE A 1 7 ? 0.514 -4.332 -0.901 1.00 0.00 37 PHE A CA 2
ATOM 1685 C C . PHE A 1 7 ? -0.148 -3.523 -2.012 1.00 0.00 37 PHE A C 2
ATOM 1686 O O . PHE A 1 7 ? 0.289 -2.419 -2.335 1.00 0.00 37 PHE A O 2
ATOM 1703 N N . SER A 1 8 ? -1.203 -4.082 -2.594 1.00 0.00 38 SER A N 2
ATOM 1704 C CA . SER A 1 8 ? -1.932 -3.410 -3.664 1.00 0.00 38 SER A CA 2
ATOM 1705 C C . SER A 1 8 ? -3.300 -2.940 -3.180 1.00 0.00 38 SER A C 2
ATOM 1706 O O . SER A 1 8 ? -3.929 -3.583 -2.339 1.00 0.00 38 SER A O 2
ATOM 1714 N N . THR A 1 9 ? -3.757 -1.815 -3.719 1.00 0.00 39 THR A N 2
ATOM 1715 C CA . THR A 1 9 ? -5.028 -1.233 -3.311 1.00 0.00 39 THR A CA 2
ATOM 1716 C C . THR A 1 9 ? -5.921 -0.959 -4.518 1.00 0.00 39 THR A C 2
ATOM 1717 O O . THR A 1 9 ? -5.431 -0.682 -5.612 1.00 0.00 39 THR A O 2
ATOM 1728 N N . ALA A 1 10 ? -7.231 -1.039 -4.309 1.00 0.00 40 ALA A N 2
ATOM 1729 C CA . ALA A 1 10 ? -8.193 -0.693 -5.349 1.00 0.00 40 ALA A CA 2
ATOM 1730 C C . ALA A 1 10 ? -9.391 0.047 -4.766 1.00 0.00 40 ALA A C 2
ATOM 1731 O O . ALA A 1 10 ? -9.890 -0.307 -3.695 1.00 0.00 40 ALA A O 2
ATOM 1738 N N . CYS A 1 11 ? -9.848 1.074 -5.472 1.00 0.00 41 CYS A N 2
ATOM 1739 C CA . CYS A 1 11 ? -10.983 1.870 -5.019 1.00 0.00 41 CYS A CA 2
ATOM 1740 C C . CYS A 1 11 ? -12.155 1.749 -5.988 1.00 0.00 41 CYS A C 2
ATOM 1741 O O . CYS A 1 11 ? -11.981 1.352 -7.139 1.00 0.00 41 CYS A O 2
ATOM 1749 N N . GLU A 1 12 ? -13.347 2.095 -5.512 1.00 0.00 42 GLU A N 2
ATOM 1750 C CA . GLU A 1 12 ? -14.545 2.041 -6.343 1.00 0.00 42 GLU A CA 2
ATOM 1751 C C . GLU A 1 12 ? -14.743 3.352 -7.098 1.00 0.00 42 GLU A C 2
ATOM 1752 O O . GLU A 1 12 ? -15.4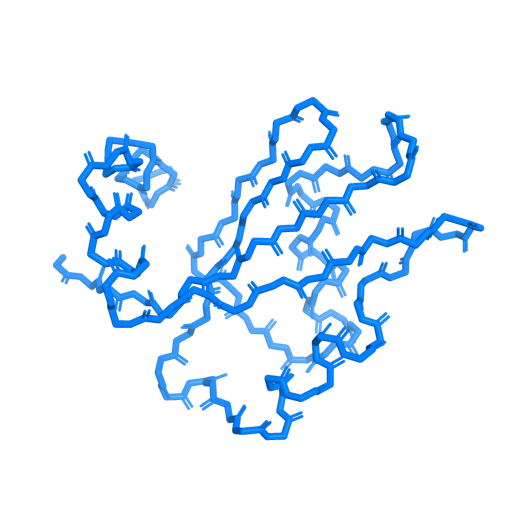84 3.409 -8.077 1.00 0.00 42 GLU A O 2
ATOM 1764 N N . GLN A 1 13 ? -14.073 4.403 -6.633 1.00 0.00 43 GLN A N 2
ATOM 1765 C CA . GLN A 1 13 ? -14.246 5.732 -7.206 1.00 0.00 43 GLN A CA 2
ATOM 1766 C C . GLN A 1 13 ? -12.898 6.367 -7.528 1.00 0.00 43 GLN A C 2
ATOM 1767 O O . GLN A 1 13 ? -12.009 6.420 -6.677 1.00 0.00 43 GLN A O 2
ATOM 1781 N N . GLU A 1 14 ? -12.752 6.848 -8.759 1.00 0.00 44 GLU A N 2
ATOM 1782 C CA . GLU A 1 14 ? -11.500 7.446 -9.202 1.00 0.00 44 GLU A CA 2
ATOM 1783 C C . GLU A 1 14 ? -11.260 8.783 -8.509 1.00 0.00 44 GLU A C 2
ATOM 1784 O O . GLU A 1 14 ? -12.179 9.585 -8.349 1.00 0.00 44 GLU A O 2
ATOM 1796 N N . GLY A 1 15 ? -10.017 9.017 -8.097 1.00 0.00 45 GLY A N 2
ATOM 1797 C CA . GLY A 1 15 ? -9.657 10.296 -7.512 1.00 0.00 45 GLY A CA 2
ATOM 1798 C C . GLY A 1 15 ? -10.113 10.423 -6.072 1.00 0.00 45 GLY A C 2
ATOM 1799 O O . GLY A 1 15 ? -9.959 11.478 -5.456 1.00 0.00 45 GLY A O 2
ATOM 1803 N N . VAL A 1 16 ? -10.677 9.348 -5.534 1.00 0.00 46 VAL A N 2
ATOM 1804 C CA . VAL A 1 16 ? -11.219 9.363 -4.179 1.00 0.00 46 VAL A CA 2
ATOM 1805 C C . VAL A 1 16 ? -10.116 9.594 -3.151 1.00 0.00 46 VAL A C 2
ATOM 1806 O O . VAL A 1 16 ? -10.363 10.126 -2.069 1.00 0.00 46 VAL A O 2
ATOM 1819 N N . ALA A 1 17 ? -8.897 9.192 -3.498 1.00 0.00 47 ALA A N 2
ATOM 1820 C CA . ALA A 1 17 ? -7.765 9.318 -2.589 1.00 0.00 47 ALA A CA 2
ATOM 1821 C C . ALA A 1 17 ? -6.463 9.521 -3.360 1.00 0.00 47 ALA A C 2
ATOM 1822 O O . ALA A 1 17 ? -6.366 9.169 -4.535 1.00 0.00 47 ALA A O 2
ATOM 1829 N N . ASN A 1 18 ? -5.468 10.092 -2.690 1.00 0.00 48 ASN A N 2
ATOM 1830 C CA . ASN A 1 18 ? -4.115 10.148 -3.232 1.00 0.00 48 ASN A CA 2
ATOM 1831 C C . ASN A 1 18 ? -3.110 9.556 -2.250 1.00 0.00 48 ASN A C 2
ATOM 1832 O O . ASN A 1 18 ? -3.450 9.253 -1.107 1.00 0.00 48 ASN A O 2
ATOM 1843 N N . TRP A 1 19 ? -1.872 9.395 -2.703 1.00 0.00 49 TRP A N 2
ATOM 1844 C CA . TRP A 1 19 ? -0.857 8.694 -1.925 1.00 0.00 49 TRP A CA 2
ATOM 1845 C C . TRP A 1 19 ? -0.615 9.394 -0.592 1.00 0.00 49 TRP A C 2
ATOM 1846 O O . TRP A 1 19 ? -0.298 8.750 0.408 1.00 0.00 49 TRP A O 2
ATOM 1867 N N . ARG A 1 20 ? -0.763 10.715 -0.586 1.00 0.00 50 ARG A N 2
ATOM 1868 C CA . ARG A 1 20 ? -0.583 11.498 0.630 1.00 0.00 50 ARG A CA 2
ATOM 1869 C C . ARG A 1 20 ? -1.666 11.168 1.653 1.00 0.00 50 ARG A C 2
ATOM 1870 O O . ARG A 1 20 ? -1.371 10.899 2.818 1.00 0.00 50 ARG A O 2
ATOM 1891 N N . ASN A 1 21 ? -2.919 11.194 1.210 1.00 0.00 51 ASN A N 2
ATOM 1892 C CA . ASN A 1 21 ? -4.043 10.870 2.082 1.00 0.00 51 ASN A CA 2
ATOM 1893 C C . ASN A 1 21 ? -3.984 9.412 2.527 1.00 0.00 51 ASN A C 2
ATOM 1894 O O . ASN A 1 21 ? -4.290 9.091 3.676 1.00 0.00 51 ASN A O 2
ATOM 1905 N N . ILE A 1 22 ? -3.589 8.534 1.610 1.00 0.00 52 ILE A N 2
ATOM 1906 C CA . ILE A 1 22 ? -3.556 7.103 1.889 1.00 0.00 52 ILE A CA 2
ATOM 1907 C C . ILE A 1 22 ? -2.534 6.778 2.973 1.00 0.00 52 ILE A C 2
ATOM 1908 O O . ILE A 1 22 ? -2.793 5.969 3.864 1.00 0.00 52 ILE A O 2
ATOM 1924 N N . THR A 1 23 ? -1.370 7.415 2.892 1.00 0.00 53 THR A N 2
ATOM 1925 C CA . THR A 1 23 ? -0.323 7.224 3.888 1.00 0.00 53 THR A CA 2
ATOM 1926 C C . THR A 1 23 ? -0.794 7.656 5.270 1.00 0.00 53 THR A C 2
ATOM 1927 O O . THR A 1 23 ? -0.538 6.977 6.265 1.00 0.00 53 THR A O 2
ATOM 1938 N N . GLU A 1 24 ? -1.486 8.791 5.328 1.00 0.00 54 GLU A N 2
ATOM 1939 C CA . GLU A 1 24 ? -2.035 9.286 6.584 1.00 0.00 54 GLU A CA 2
ATOM 1940 C C . GLU A 1 24 ? -3.147 8.372 7.092 1.00 0.00 54 GLU A C 2
ATOM 1941 O O . GLU A 1 24 ? -3.207 8.052 8.277 1.00 0.00 54 GLU A O 2
ATOM 1953 N N . ALA A 1 25 ? -4.024 7.956 6.183 1.00 0.00 55 ALA A N 2
ATOM 1954 C CA . ALA A 1 25 ? -5.120 7.063 6.534 1.00 0.00 55 ALA A CA 2
ATOM 1955 C C . ALA A 1 25 ? -4.595 5.711 7.008 1.00 0.00 55 ALA A C 2
ATOM 1956 O O . ALA A 1 25 ? -5.081 5.157 7.995 1.00 0.00 55 ALA A O 2
ATOM 1963 N N . LEU A 1 26 ? -3.604 5.184 6.297 1.00 0.00 56 LEU A N 2
ATOM 1964 C CA . LEU A 1 26 ? -3.051 3.870 6.612 1.00 0.00 56 LEU A CA 2
ATOM 1965 C C . LEU A 1 26 ? -2.378 3.878 7.980 1.00 0.00 56 LEU A C 2
ATOM 1966 O O . LEU A 1 26 ? -2.526 2.937 8.763 1.00 0.00 56 LEU A O 2
ATOM 1982 N N . LEU A 1 27 ? -1.639 4.944 8.264 1.00 0.00 57 LEU A N 2
ATOM 1983 C CA . LEU A 1 27 ? -0.924 5.064 9.531 1.00 0.00 57 LEU A CA 2
ATOM 1984 C C . LEU A 1 27 ? -1.901 5.157 10.700 1.00 0.00 57 LEU A C 2
ATOM 1985 O O . LEU A 1 27 ? -1.794 4.412 11.675 1.00 0.00 57 LEU A O 2
ATOM 2001 N N . LYS A 1 28 ? -2.852 6.078 10.595 1.00 0.00 58 LYS A N 2
ATOM 2002 C CA . LYS A 1 28 ? -3.753 6.377 11.702 1.00 0.00 58 LYS A CA 2
ATOM 2003 C C . LYS A 1 28 ? -4.652 5.183 12.008 1.00 0.00 58 LYS A C 2
ATOM 2004 O O . LYS A 1 28 ? -4.876 4.848 13.171 1.00 0.00 58 LYS A O 2
ATOM 2023 N N . GLN A 1 29 ? -5.160 4.547 10.960 1.00 0.00 59 GLN A N 2
ATOM 2024 C CA . GLN A 1 29 ? -6.184 3.519 11.112 1.00 0.00 59 GLN A CA 2
ATOM 2025 C C . GLN A 1 29 ? -5.569 2.202 11.571 1.00 0.00 59 GLN A C 2
ATOM 2026 O O . GLN A 1 29 ? -6.201 1.427 12.291 1.00 0.00 59 GLN A O 2
ATOM 2040 N N . HIS A 1 30 ? -4.334 1.953 11.148 1.00 0.00 60 HIS A N 2
ATOM 2041 C CA . HIS A 1 30 ? -3.714 0.644 11.329 1.00 0.00 60 HIS A CA 2
ATOM 2042 C C . HIS A 1 30 ? -2.454 0.752 12.182 1.00 0.00 60 HIS A C 2
ATOM 2043 O O . HIS A 1 30 ? -1.896 -0.255 12.612 1.00 0.00 60 HIS A O 2
ATOM 2057 N N . ASN A 1 31 ? -2.011 1.983 12.422 1.00 0.00 61 ASN A N 2
ATOM 2058 C CA . ASN A 1 31 ? -0.816 2.224 13.222 1.00 0.00 61 ASN A CA 2
ATOM 2059 C C . ASN A 1 31 ? 0.405 1.568 12.584 1.00 0.00 61 ASN A C 2
ATOM 2060 O O . ASN A 1 31 ? 1.238 0.977 13.270 1.00 0.00 61 ASN A O 2
ATOM 2071 N N . VAL A 1 32 ? 0.505 1.678 11.262 1.00 0.00 62 VAL A N 2
ATOM 2072 C CA . VAL A 1 32 ? 1.662 1.166 10.537 1.00 0.00 62 VAL A CA 2
ATOM 2073 C C . VAL A 1 32 ? 2.310 2.260 9.697 1.00 0.00 62 VAL A C 2
ATOM 2074 O O . VAL A 1 32 ? 1.633 3.157 9.195 1.00 0.00 62 VAL A O 2
ATOM 2087 N N . HIS A 1 33 ? 3.630 2.179 9.544 1.00 0.00 63 HIS A N 2
ATOM 2088 C CA . HIS A 1 33 ? 4.370 3.158 8.758 1.00 0.00 63 HIS A CA 2
ATOM 2089 C C . HIS A 1 33 ? 4.779 2.575 7.408 1.00 0.00 63 HIS A C 2
ATOM 2090 O O . HIS A 1 33 ? 5.442 1.540 7.343 1.00 0.00 63 HIS A O 2
ATOM 2104 N N . ALA A 1 34 ? 4.378 3.246 6.334 1.00 0.00 64 ALA A N 2
ATOM 2105 C CA . ALA A 1 34 ? 4.678 2.778 4.987 1.00 0.00 64 ALA A CA 2
ATOM 2106 C C . ALA A 1 34 ? 5.807 3.590 4.361 1.00 0.00 64 ALA A C 2
ATOM 2107 O O . ALA A 1 34 ? 5.660 4.773 4.056 1.00 0.00 64 ALA A O 2
ATOM 2114 N N . PRO A 1 35 ? 6.965 2.940 4.166 1.00 0.00 65 PRO A N 2
ATOM 2115 C CA . PRO A 1 35 ? 8.124 3.565 3.526 1.00 0.00 65 PRO A CA 2
ATOM 2116 C C . PRO A 1 35 ? 7.833 4.000 2.094 1.00 0.00 65 PRO A C 2
ATOM 2117 O O . PRO A 1 35 ? 8.528 4.852 1.540 1.00 0.00 65 PRO A O 2
ATOM 2128 N N . TYR A 1 36 ? 6.801 3.410 1.501 1.00 0.00 66 TYR A N 2
ATOM 2129 C CA . TYR A 1 36 ? 6.465 3.678 0.107 1.00 0.00 66 TYR A CA 2
ATOM 2130 C C . TYR A 1 36 ? 4.954 3.663 -0.102 1.00 0.00 66 TYR A C 2
ATOM 2131 O O . TYR A 1 36 ? 4.263 2.752 0.354 1.00 0.00 66 TYR A O 2
ATOM 2149 N N . CYS A 1 37 ? 4.450 4.679 -0.794 1.00 0.00 67 CYS A N 2
ATOM 2150 C CA . CYS A 1 37 ? 3.041 4.721 -1.171 1.00 0.00 67 CYS A CA 2
ATOM 2151 C C . CYS A 1 37 ? 2.861 5.396 -2.528 1.00 0.00 67 CYS A C 2
ATOM 2152 O O . CYS A 1 37 ? 3.340 6.510 -2.747 1.00 0.00 67 CYS A O 2
ATOM 2160 N N . ARG A 1 38 ? 2.170 4.715 -3.434 1.00 0.00 68 ARG A N 2
ATOM 2161 C CA . ARG A 1 38 ? 1.847 5.284 -4.737 1.00 0.00 68 ARG A CA 2
ATOM 2162 C C . ARG A 1 38 ? 0.396 4.999 -5.112 1.00 0.00 68 ARG A C 2
ATOM 2163 O O . ARG A 1 38 ? -0.110 3.900 -4.880 1.00 0.00 68 ARG A O 2
ATOM 2184 N N . PHE A 1 39 ? -0.268 5.994 -5.690 1.00 0.00 69 PHE A N 2
ATOM 2185 C CA . PHE A 1 39 ? -1.661 5.849 -6.094 1.00 0.00 69 PHE A CA 2
ATOM 2186 C C . PHE A 1 39 ? -1.903 6.493 -7.456 1.00 0.00 69 PHE A C 2
ATOM 2187 O O . PHE A 1 39 ? -1.491 7.626 -7.702 1.00 0.00 69 PHE A O 2
ATOM 2204 N N . GLY A 1 40 ? -2.572 5.760 -8.340 1.00 0.00 70 GLY A N 2
ATOM 2205 C CA . GLY A 1 40 ? -3.005 6.331 -9.602 1.00 0.00 70 GLY A CA 2
ATOM 2206 C C . GLY A 1 40 ? -4.428 6.854 -9.545 1.00 0.00 70 GLY A C 2
ATOM 2207 O O . GLY A 1 40 ? -4.815 7.517 -8.583 1.00 0.00 70 GLY A O 2
ATOM 2211 N N . LYS A 1 41 ? -5.207 6.558 -10.580 1.00 0.00 71 LYS A N 2
ATOM 2212 C CA . LYS A 1 41 ? -6.591 7.013 -10.652 1.00 0.00 71 LYS A CA 2
ATOM 2213 C C . LYS A 1 41 ? -7.519 6.041 -9.932 1.00 0.00 71 LYS A C 2
ATOM 2214 O O . LYS A 1 41 ? -8.362 6.450 -9.130 1.00 0.00 71 LYS A O 2
ATOM 2233 N N . LEU A 1 42 ? -7.363 4.753 -10.220 1.00 0.00 72 LEU A N 2
ATOM 2234 C CA . LEU A 1 42 ? -8.285 3.741 -9.724 1.00 0.00 72 LEU A CA 2
ATOM 2235 C C . LEU A 1 42 ? -7.547 2.686 -8.904 1.00 0.00 72 LEU A C 2
ATOM 2236 O O . LEU A 1 42 ? -8.165 1.812 -8.299 1.00 0.00 72 LEU A O 2
ATOM 2252 N N . GLU A 1 43 ? -6.220 2.778 -8.889 1.00 0.00 73 GLU A N 2
ATOM 2253 C CA . GLU A 1 43 ? -5.389 1.730 -8.309 1.00 0.00 73 GLU A CA 2
ATOM 2254 C C . GLU A 1 43 ? -4.114 2.317 -7.710 1.00 0.00 73 GLU A C 2
ATOM 2255 O O . GLU A 1 43 ? -3.613 3.342 -8.171 1.00 0.00 73 GLU A O 2
ATOM 2267 N N . GLY A 1 44 ? -3.594 1.658 -6.680 1.00 0.00 74 GLY A N 2
ATOM 2268 C CA . GLY A 1 44 ? -2.353 2.097 -6.067 1.00 0.00 74 GLY A CA 2
ATOM 2269 C C . GLY A 1 44 ? -1.693 1.008 -5.246 1.00 0.00 74 GLY A C 2
ATOM 2270 O O . GLY A 1 44 ? -2.235 -0.087 -5.108 1.00 0.00 74 GLY A O 2
ATOM 2274 N N . ASN A 1 45 ? -0.516 1.307 -4.705 1.00 0.00 75 ASN A N 2
ATOM 2275 C CA . ASN A 1 45 ? 0.224 0.340 -3.903 1.00 0.00 75 ASN A CA 2
ATOM 2276 C C . ASN A 1 45 ? 0.852 1.011 -2.686 1.00 0.00 75 ASN A C 2
ATOM 2277 O O . ASN A 1 45 ? 1.046 2.227 -2.663 1.00 0.00 75 ASN A O 2
ATOM 2288 N N . PHE A 1 46 ? 1.169 0.210 -1.674 1.00 0.00 76 PHE A N 2
ATOM 2289 C CA . PHE A 1 46 ? 1.979 0.676 -0.553 1.00 0.00 76 PHE A CA 2
ATOM 2290 C C . PHE A 1 46 ? 2.828 -0.459 0.013 1.00 0.00 76 PHE A C 2
ATOM 2291 O O . PHE A 1 46 ? 2.543 -1.634 -0.215 1.00 0.00 76 PHE A O 2
ATOM 2308 N N . ALA A 1 47 ? 3.870 -0.096 0.754 1.00 0.00 77 ALA A N 2
ATOM 2309 C CA . ALA A 1 47 ? 4.811 -1.077 1.281 1.00 0.00 77 ALA A CA 2
ATOM 2310 C C . ALA A 1 47 ? 4.959 -0.941 2.792 1.00 0.00 77 ALA A C 2
ATOM 2311 O O . ALA A 1 47 ? 4.785 0.147 3.347 1.00 0.00 77 ALA A O 2
ATOM 2318 N N . LEU A 1 48 ? 5.280 -2.047 3.453 1.00 0.00 78 LEU A N 2
ATOM 2319 C CA . LEU A 1 48 ? 5.615 -2.019 4.873 1.00 0.00 78 LEU A CA 2
ATOM 2320 C C . LEU A 1 48 ? 6.931 -2.745 5.137 1.00 0.00 78 LEU A C 2
ATOM 2321 O O . LEU A 1 48 ? 7.299 -3.666 4.409 1.00 0.00 78 LEU A O 2
ATOM 2337 N N . ASN A 1 49 ? 7.632 -2.325 6.185 1.00 0.00 79 ASN A N 2
ATOM 2338 C CA . ASN A 1 49 ? 8.921 -2.914 6.526 1.00 0.00 79 ASN A CA 2
ATOM 2339 C C . ASN A 1 49 ? 8.745 -4.324 7.083 1.00 0.00 79 ASN A C 2
ATOM 2340 O O . ASN A 1 49 ? 7.802 -4.596 7.828 1.00 0.00 79 ASN A O 2
ATOM 2351 N N . LYS A 1 50 ? 9.659 -5.217 6.720 1.00 0.00 80 LYS A N 2
ATOM 2352 C CA . LYS A 1 50 ? 9.614 -6.596 7.193 1.00 0.00 80 LYS A CA 2
ATOM 2353 C C . LYS A 1 50 ? 9.650 -6.649 8.717 1.00 0.00 80 LYS A C 2
ATOM 2354 O O . LYS A 1 50 ? 8.992 -7.488 9.333 1.00 0.00 80 LYS A O 2
ATOM 2373 N N . ASP A 1 51 ? 10.418 -5.748 9.317 1.00 0.00 81 ASP A N 2
ATOM 2374 C CA . ASP A 1 51 ? 10.471 -5.635 10.772 1.00 0.00 81 ASP A CA 2
ATOM 2375 C C . ASP A 1 51 ? 9.192 -5.006 11.313 1.00 0.00 81 ASP A C 2
ATOM 2376 O O . ASP A 1 51 ? 8.792 -5.267 12.448 1.00 0.00 81 ASP A O 2
ATOM 2385 N N . LYS A 1 52 ? 8.555 -4.175 10.497 1.00 0.00 82 LYS A N 2
ATOM 2386 C CA . LYS A 1 52 ? 7.345 -3.473 10.910 1.00 0.00 82 LYS A CA 2
ATOM 2387 C C . LYS A 1 52 ? 6.111 -4.085 10.255 1.00 0.00 82 LYS A C 2
ATOM 2388 O O . LYS A 1 52 ? 5.032 -3.493 10.261 1.00 0.00 82 LYS A O 2
ATOM 2407 N N . THR A 1 53 ? 6.278 -5.277 9.688 1.00 0.00 83 THR A N 2
ATOM 2408 C CA . THR A 1 53 ? 5.149 -6.046 9.179 1.00 0.00 83 THR A CA 2
ATOM 2409 C C . THR A 1 53 ? 4.936 -7.314 9.996 1.00 0.00 83 THR A C 2
ATOM 2410 O O . THR A 1 53 ? 5.848 -8.129 10.147 1.00 0.00 83 THR A O 2
ATOM 2421 N N . SER A 1 54 ? 3.724 -7.480 10.518 1.00 0.00 84 SER A N 2
ATOM 2422 C CA . SER A 1 54 ? 3.372 -8.682 11.266 1.00 0.00 84 SER A CA 2
ATOM 2423 C C . SER A 1 54 ? 2.299 -9.482 10.534 1.00 0.00 84 SER A C 2
ATOM 2424 O O . SER A 1 54 ? 1.539 -8.935 9.737 1.00 0.00 84 SER A O 2
ATOM 2432 N N . GLN A 1 55 ? 2.247 -10.781 10.813 1.00 0.00 85 GLN A N 2
ATOM 2433 C CA . GLN A 1 55 ? 1.232 -11.647 10.223 1.00 0.00 85 GLN A CA 2
ATOM 2434 C C . GLN A 1 55 ? -0.169 -11.141 10.543 1.00 0.00 85 GLN A C 2
ATOM 2435 O O . GLN A 1 55 ? -1.055 -11.158 9.691 1.00 0.00 85 GLN A O 2
ATOM 2449 N N . GLU A 1 56 ? -0.363 -10.691 11.779 1.00 0.00 86 GLU A N 2
ATOM 2450 C CA . GLU A 1 56 ? -1.661 -10.189 12.215 1.00 0.00 86 GLU A CA 2
ATOM 2451 C C . GLU A 1 56 ? -2.030 -8.913 11.465 1.00 0.00 86 GLU A C 2
ATOM 2452 O O . GLU A 1 56 ? -3.194 -8.693 11.126 1.00 0.00 86 GLU A O 2
ATOM 2464 N N . VAL A 1 57 ? -1.032 -8.075 11.206 1.00 0.00 87 VAL A N 2
ATOM 2465 C CA . VAL A 1 57 ? -1.243 -6.844 10.455 1.00 0.00 87 VAL A CA 2
ATOM 2466 C C . VAL A 1 57 ? -1.669 -7.140 9.021 1.00 0.00 87 VAL A C 2
ATOM 2467 O O . VAL A 1 57 ? -2.574 -6.502 8.488 1.00 0.00 87 VAL A O 2
ATOM 2480 N N . ILE A 1 58 ? -1.007 -8.114 8.403 1.00 0.00 88 ILE A N 2
ATOM 2481 C CA . ILE A 1 58 ? -1.278 -8.459 7.014 1.00 0.00 88 ILE A CA 2
ATOM 2482 C C . ILE A 1 58 ? -2.711 -8.947 6.839 1.00 0.00 88 ILE A C 2
ATOM 2483 O O . ILE A 1 58 ? -3.420 -8.513 5.929 1.00 0.00 88 ILE A O 2
ATOM 2499 N N . ASP A 1 59 ? -3.132 -9.852 7.715 1.00 0.00 89 ASP A N 2
ATOM 2500 C CA . ASP A 1 59 ? -4.499 -10.362 7.691 1.00 0.00 89 ASP A CA 2
ATOM 2501 C C . ASP A 1 59 ? -5.499 -9.252 7.998 1.00 0.00 89 ASP A C 2
ATOM 2502 O O . ASP A 1 59 ? -6.568 -9.181 7.392 1.00 0.00 89 ASP A O 2
ATOM 2511 N N . GLN A 1 60 ? -5.145 -8.390 8.946 1.00 0.00 90 GLN A N 2
ATOM 2512 C CA . GLN A 1 60 ? -6.013 -7.287 9.337 1.00 0.00 90 GLN A CA 2
ATOM 2513 C C . GLN A 1 60 ? -6.207 -6.309 8.181 1.00 0.00 90 GLN A C 2
ATOM 2514 O O . GLN A 1 60 ? -7.316 -5.834 7.935 1.00 0.00 90 GLN A O 2
ATOM 2528 N N . LEU A 1 61 ? -5.121 -6.014 7.476 1.00 0.00 91 LEU A N 2
ATOM 2529 C CA . LEU A 1 61 ? -5.159 -5.054 6.378 1.00 0.00 91 LEU A CA 2
ATOM 2530 C C . LEU A 1 61 ? -6.102 -5.526 5.275 1.00 0.00 91 LEU A C 2
ATOM 2531 O O . LEU A 1 61 ? -6.918 -4.755 4.771 1.00 0.00 91 LEU A O 2
ATOM 2547 N N . VAL A 1 62 ? -5.984 -6.796 4.907 1.00 0.00 92 VAL A N 2
ATOM 2548 C CA . VAL A 1 62 ? -6.785 -7.357 3.825 1.00 0.00 92 VAL A CA 2
ATOM 2549 C C . VAL A 1 62 ? -8.260 -7.420 4.209 1.00 0.00 92 VAL A C 2
ATOM 2550 O O . VAL A 1 62 ? -9.133 -7.092 3.408 1.00 0.00 92 VAL A O 2
ATOM 2563 N N . GLN A 1 63 ? -8.527 -7.842 5.440 1.00 0.00 93 GLN A N 2
ATOM 2564 C CA . GLN A 1 63 ? -9.896 -8.053 5.895 1.00 0.00 93 GLN A CA 2
ATOM 2565 C C . GLN A 1 63 ? -10.654 -6.732 5.970 1.00 0.00 93 GLN A C 2
ATOM 2566 O O . GLN A 1 63 ? -11.780 -6.622 5.487 1.00 0.00 93 GLN A O 2
ATOM 2580 N N . ASP A 1 64 ? -10.028 -5.731 6.582 1.00 0.00 94 ASP A N 2
ATOM 2581 C CA . ASP A 1 64 ? -10.690 -4.457 6.834 1.00 0.00 94 ASP A CA 2
ATOM 2582 C C . ASP A 1 64 ? -10.411 -3.468 5.707 1.00 0.00 94 ASP A C 2
ATOM 2583 O O . ASP A 1 64 ? -11.110 -2.465 5.562 1.00 0.00 94 ASP A O 2
ATOM 2592 N N . GLY A 1 65 ? -9.386 -3.756 4.911 1.00 0.00 95 GLY A N 2
ATOM 2593 C CA . GLY A 1 65 ? -8.944 -2.815 3.899 1.00 0.00 95 GLY A CA 2
ATOM 2594 C C . GLY A 1 65 ? -8.592 -1.460 4.481 1.00 0.00 95 GLY A C 2
ATOM 2595 O O . GLY A 1 65 ? -8.062 -1.371 5.589 1.00 0.00 95 GLY A O 2
ATOM 2599 N N . LEU A 1 66 ? -8.886 -0.403 3.733 1.00 0.00 96 LEU A N 2
ATOM 2600 C CA . LEU A 1 66 ? -8.623 0.955 4.192 1.00 0.00 96 LEU A CA 2
ATOM 2601 C C . LEU A 1 66 ? -9.801 1.873 3.883 1.00 0.00 96 LEU A C 2
ATOM 2602 O O . LEU A 1 66 ? -10.260 1.947 2.743 1.00 0.00 96 LEU A O 2
ATOM 2618 N N . GLN A 1 67 ? -10.285 2.573 4.904 1.00 0.00 97 GLN A N 2
ATOM 2619 C CA . GLN A 1 67 ? -11.531 3.321 4.795 1.00 0.00 97 GLN A CA 2
ATOM 2620 C C . GLN A 1 67 ? -11.259 4.790 4.485 1.00 0.00 97 GLN A C 2
ATOM 2621 O O . GLN A 1 67 ? -10.425 5.427 5.128 1.00 0.00 97 GLN A O 2
ATOM 2635 N N . PHE A 1 68 ? -11.969 5.321 3.494 1.00 0.00 98 PHE A N 2
ATOM 2636 C CA . PHE A 1 68 ? -11.909 6.745 3.191 1.00 0.00 98 PHE A CA 2
ATOM 2637 C C . PHE A 1 68 ? -13.309 7.354 3.156 1.00 0.00 98 PHE A C 2
ATOM 2638 O O . PHE A 1 68 ? -13.929 7.451 2.100 1.00 0.00 98 PHE A O 2
ATOM 2655 N N . GLY A 1 69 ? -13.799 7.760 4.323 1.00 0.00 99 GLY A N 2
ATOM 2656 C CA . GLY A 1 69 ? -15.151 8.280 4.419 1.00 0.00 99 GLY A CA 2
ATOM 2657 C C . GLY A 1 69 ? -16.201 7.212 4.186 1.00 0.00 99 GLY A C 2
ATOM 2658 O O . GLY A 1 69 ? -16.264 6.226 4.918 1.00 0.00 99 GLY A O 2
ATOM 2662 N N . GLU A 1 70 ? -17.028 7.410 3.162 1.00 0.00 100 GLU A N 2
ATOM 2663 C CA . GLU A 1 70 ? -18.058 6.439 2.815 1.00 0.00 100 GLU A CA 2
ATOM 2664 C C . GLU A 1 70 ? -17.561 5.479 1.740 1.00 0.00 100 GLU A C 2
ATOM 2665 O O . GLU A 1 70 ? -18.281 4.572 1.320 1.00 0.00 100 GLU A O 2
ATOM 2677 N N . SER A 1 71 ? -16.325 5.682 1.298 1.00 0.00 101 SER A N 2
ATOM 2678 C CA . SER A 1 71 ? -15.707 4.799 0.316 1.00 0.00 101 SER A CA 2
ATOM 2679 C C . SER A 1 71 ? -14.754 3.816 0.991 1.00 0.00 101 SER A C 2
ATOM 2680 O O . SER A 1 71 ? -14.096 4.150 1.978 1.00 0.00 101 SER A O 2
ATOM 2688 N N . LYS A 1 72 ? -14.686 2.604 0.453 1.00 0.00 102 LYS A N 2
ATOM 2689 C CA . LYS A 1 72 ? -13.811 1.573 0.998 1.00 0.00 102 LYS A CA 2
ATOM 2690 C C . LYS A 1 72 ? -12.780 1.130 -0.036 1.00 0.00 102 LYS A C 2
ATOM 2691 O O . LYS A 1 72 ? -13.120 0.857 -1.187 1.00 0.00 102 LYS A O 2
ATOM 2710 N N . VAL A 1 73 ? -11.522 1.059 0.382 1.00 0.00 103 VAL A N 2
ATOM 2711 C CA . VAL A 1 73 ? -10.445 0.632 -0.503 1.00 0.00 103 VAL A CA 2
ATOM 2712 C C . VAL A 1 73 ? -9.887 -0.723 -0.079 1.00 0.00 103 VAL A C 2
ATOM 2713 O O . VAL A 1 73 ? -9.480 -0.906 1.070 1.00 0.00 103 VAL A O 2
ATOM 2726 N N . THR A 1 74 ? -9.872 -1.669 -1.012 1.00 0.00 104 THR A N 2
ATOM 2727 C CA . THR A 1 74 ? -9.444 -3.030 -0.712 1.00 0.00 104 THR A CA 2
ATOM 2728 C C . THR A 1 74 ? -7.926 -3.150 -0.746 1.00 0.00 104 THR A C 2
ATOM 2729 O O . THR A 1 74 ? -7.247 -2.364 -1.406 1.00 0.00 104 THR A O 2
ATOM 2740 N N . ILE A 1 75 ? -7.399 -4.139 -0.028 1.00 0.00 105 ILE A N 2
ATOM 2741 C CA . ILE A 1 75 ? -5.958 -4.344 0.042 1.00 0.00 105 ILE A CA 2
ATOM 2742 C C . ILE A 1 75 ? -5.587 -5.772 -0.347 1.00 0.00 105 ILE A C 2
ATOM 2743 O O . ILE A 1 75 ? -6.239 -6.730 0.069 1.00 0.00 105 ILE A O 2
ATOM 2759 N N . LYS A 1 76 ? -4.536 -5.906 -1.149 1.00 0.00 106 LYS A N 2
ATOM 2760 C CA . LYS A 1 76 ? -4.053 -7.217 -1.563 1.00 0.00 106 LYS A CA 2
ATOM 2761 C C . LYS A 1 76 ? -2.563 -7.367 -1.269 1.00 0.00 106 LYS A C 2
ATOM 2762 O O . LYS A 1 76 ? -1.795 -6.413 -1.400 1.00 0.00 106 LYS A O 2
ATOM 2781 N N . VAL A 1 77 ? -2.161 -8.570 -0.870 1.00 0.00 107 VAL A N 2
ATOM 2782 C CA . VAL A 1 77 ? -0.783 -8.820 -0.468 1.00 0.00 107 VAL A CA 2
ATOM 2783 C C . VAL A 1 77 ? 0.048 -9.330 -1.640 1.00 0.00 107 VAL A C 2
ATOM 2784 O O . VAL A 1 77 ? -0.334 -10.285 -2.317 1.00 0.00 107 VAL A O 2
ATOM 2797 N N . SER A 1 78 ? 1.188 -8.688 -1.874 1.00 0.00 108 SER A N 2
ATOM 2798 C CA . SER A 1 78 ? 2.140 -9.157 -2.874 1.00 0.00 108 SER A CA 2
ATOM 2799 C C . SER A 1 78 ? 3.139 -10.133 -2.258 1.00 0.00 108 SER A C 2
ATOM 2800 O O . SER A 1 78 ? 3.776 -9.828 -1.251 1.00 0.00 108 SER A O 2
ATOM 2808 N N . GLU A 1 79 ? 3.269 -11.305 -2.872 1.00 0.00 109 GLU A N 2
ATOM 2809 C CA . GLU A 1 79 ? 4.109 -12.363 -2.324 1.00 0.00 109 GLU A CA 2
ATOM 2810 C C . GLU A 1 79 ? 5.392 -12.515 -3.137 1.00 0.00 109 GLU A C 2
ATOM 2811 O O . GLU A 1 79 ? 5.568 -11.866 -4.166 1.00 0.00 109 GLU A O 2
ATOM 2823 N N . GLY A 1 80 ? 6.286 -13.377 -2.664 1.00 0.00 110 GLY A N 2
ATOM 2824 C CA . GLY A 1 80 ? 7.613 -13.464 -3.246 1.00 0.00 110 GLY A CA 2
ATOM 2825 C C . GLY A 1 80 ? 7.595 -13.319 -4.755 1.00 0.00 110 GLY A C 2
ATOM 2826 O O . GLY A 1 80 ? 8.318 -12.494 -5.313 1.00 0.00 110 GLY A O 2
ATOM 2830 N N . GLU A 1 81 ? 6.768 -14.122 -5.416 1.00 0.00 111 GLU A N 2
ATOM 2831 C CA . GLU A 1 81 ? 6.694 -14.112 -6.872 1.00 0.00 111 GLU A CA 2
ATOM 2832 C C . GLU A 1 81 ? 6.204 -12.760 -7.381 1.00 0.00 111 GLU A C 2
ATOM 2833 O O . GLU A 1 81 ? 6.766 -12.198 -8.321 1.00 0.00 111 GLU A O 2
ATOM 2845 N N . ALA A 1 82 ? 5.151 -12.245 -6.756 1.00 0.00 112 ALA A N 2
ATOM 2846 C CA . ALA A 1 82 ? 4.613 -10.938 -7.114 1.00 0.00 112 ALA A CA 2
ATOM 2847 C C . ALA A 1 82 ? 5.640 -9.836 -6.872 1.00 0.00 112 ALA A C 2
ATOM 2848 O O . ALA A 1 82 ? 5.748 -8.894 -7.657 1.00 0.00 112 ALA A O 2
ATOM 2855 N N . LEU A 1 83 ? 6.388 -9.960 -5.783 1.00 0.00 113 LEU A N 2
ATOM 2856 C CA . LEU A 1 83 ? 7.365 -8.945 -5.406 1.00 0.00 113 LEU A CA 2
ATOM 2857 C C . LEU A 1 83 ? 8.472 -8.840 -6.452 1.00 0.00 113 LEU A C 2
ATOM 2858 O O . LEU A 1 83 ? 8.898 -7.744 -6.810 1.00 0.00 113 LEU A O 2
ATOM 2874 N N . SER A 1 84 ? 8.930 -9.989 -6.938 1.00 0.00 114 SER A N 2
ATOM 2875 C CA . SER A 1 84 ? 9.969 -10.026 -7.960 1.00 0.00 114 SER A CA 2
ATOM 2876 C C . SER A 1 84 ? 9.495 -9.345 -9.241 1.00 0.00 114 SER A C 2
ATOM 2877 O O . SER A 1 84 ? 10.243 -8.599 -9.873 1.00 0.00 114 SER A O 2
ATOM 2885 N N . LYS A 1 85 ? 8.249 -9.607 -9.617 1.00 0.00 115 LYS A N 2
ATOM 2886 C CA . LYS A 1 85 ? 7.642 -8.950 -10.768 1.00 0.00 115 LYS A CA 2
ATOM 2887 C C . LYS A 1 85 ? 7.483 -7.453 -10.520 1.00 0.00 115 LYS A C 2
ATOM 2888 O O . LYS A 1 85 ? 7.732 -6.636 -11.406 1.00 0.00 115 LYS A O 2
ATOM 2907 N N . PHE A 1 86 ? 7.067 -7.101 -9.307 1.00 0.00 116 PHE A N 2
ATOM 2908 C CA . PHE A 1 86 ? 6.866 -5.703 -8.944 1.00 0.00 116 PHE A CA 2
ATOM 2909 C C . PHE A 1 86 ? 8.173 -4.921 -9.042 1.00 0.00 116 PHE A C 2
ATOM 2910 O O . PHE A 1 86 ? 8.208 -3.817 -9.584 1.00 0.00 116 PHE A O 2
ATOM 2927 N N . TRP A 1 87 ? 9.243 -5.503 -8.513 1.00 0.00 117 TRP A N 2
ATOM 2928 C CA . TRP A 1 87 ? 10.532 -4.822 -8.454 1.00 0.00 117 TRP A CA 2
ATOM 2929 C C . TRP A 1 87 ? 11.066 -4.544 -9.854 1.00 0.00 117 TRP A C 2
ATOM 2930 O O . TRP A 1 87 ? 11.644 -3.488 -10.108 1.00 0.00 117 TRP A O 2
ATOM 2951 N N . GLU A 1 88 ? 10.868 -5.498 -10.758 1.00 0.00 118 GLU A N 2
ATOM 2952 C CA . GLU A 1 88 ? 11.328 -5.352 -12.135 1.00 0.00 118 GLU A CA 2
ATOM 2953 C C . GLU A 1 88 ? 10.521 -4.284 -12.868 1.00 0.00 118 GLU A C 2
ATOM 2954 O O . GLU A 1 88 ? 11.083 -3.413 -13.535 1.00 0.00 118 GLU A O 2
ATOM 2966 N N . LEU A 1 89 ? 9.200 -4.354 -12.739 1.00 0.00 119 LEU A N 2
ATOM 2967 C CA . LEU A 1 89 ? 8.309 -3.507 -13.521 1.00 0.00 119 LEU A CA 2
ATOM 2968 C C . LEU A 1 89 ? 8.228 -2.105 -12.925 1.00 0.00 119 LEU A C 2
ATOM 2969 O O . LEU A 1 89 ? 8.211 -1.110 -13.650 1.00 0.00 119 LEU A O 2
ATOM 2985 N N . HIS A 1 90 ? 8.180 -2.034 -11.598 1.00 0.00 120 HIS A N 2
ATOM 2986 C CA . HIS A 1 90 ? 7.902 -0.778 -10.910 1.00 0.00 120 HIS A CA 2
ATOM 2987 C C . HIS A 1 90 ? 9.127 -0.297 -10.140 1.00 0.00 120 HIS A C 2
ATOM 2988 O O . HIS A 1 90 ? 9.027 0.565 -9.269 1.00 0.00 120 HIS A O 2
ATOM 3002 N N . GLY A 1 91 ? 10.285 -0.862 -10.468 1.00 0.00 121 GLY A N 2
ATOM 3003 C CA . GLY A 1 91 ? 11.504 -0.523 -9.756 1.00 0.00 121 GLY A CA 2
ATOM 3004 C C . GLY A 1 91 ? 11.810 0.960 -9.802 1.00 0.00 121 GLY A C 2
ATOM 3005 O O . GLY A 1 91 ? 12.177 1.556 -8.789 1.00 0.00 121 GLY A O 2
ATOM 3009 N N . ARG A 1 92 ? 11.659 1.558 -10.979 1.00 0.00 122 ARG A N 2
ATOM 3010 C CA . ARG A 1 92 ? 11.931 2.979 -11.155 1.00 0.00 122 ARG A CA 2
ATOM 3011 C C . ARG A 1 92 ? 10.896 3.826 -10.422 1.00 0.00 122 ARG A C 2
ATOM 3012 O O . ARG A 1 92 ? 11.222 4.868 -9.852 1.00 0.00 122 ARG A O 2
ATOM 3033 N N . HIS A 1 93 ? 9.648 3.370 -10.439 1.00 0.00 123 HIS A N 2
ATOM 3034 C CA . HIS A 1 93 ? 8.578 4.047 -9.712 1.00 0.00 123 HIS A CA 2
ATOM 3035 C C . HIS A 1 93 ? 8.832 4.006 -8.207 1.00 0.00 123 HIS A C 2
ATOM 3036 O O . HIS A 1 93 ? 8.659 5.008 -7.513 1.00 0.00 123 HIS A O 2
ATOM 3050 N N . TYR A 1 94 ? 9.244 2.845 -7.713 1.00 0.00 124 TYR A N 2
ATOM 3051 C CA . TYR A 1 94 ? 9.477 2.661 -6.286 1.00 0.00 124 TYR A CA 2
ATOM 3052 C C . TYR A 1 94 ? 10.570 3.602 -5.788 1.00 0.00 124 TYR A C 2
ATOM 3053 O O . TYR A 1 94 ? 10.427 4.242 -4.748 1.00 0.00 124 TYR A O 2
ATOM 3071 N N . ASN A 1 95 ? 11.665 3.676 -6.540 1.00 0.00 125 ASN A N 2
ATOM 3072 C CA . ASN A 1 95 ? 12.789 4.528 -6.170 1.00 0.00 125 ASN A CA 2
ATOM 3073 C C . ASN A 1 95 ? 12.380 5.999 -6.170 1.00 0.00 125 ASN A C 2
ATOM 3074 O O . ASN A 1 95 ? 12.744 6.755 -5.270 1.00 0.00 125 ASN A O 2
ATOM 3085 N N . GLY A 1 96 ? 11.621 6.397 -7.185 1.00 0.00 126 GLY A N 2
ATOM 3086 C CA . GLY A 1 96 ? 11.200 7.781 -7.300 1.00 0.00 126 GLY A CA 2
ATOM 3087 C C . GLY A 1 96 ? 10.287 8.204 -6.167 1.00 0.00 126 GLY A C 2
ATOM 3088 O O . GLY A 1 96 ? 10.425 9.300 -5.625 1.00 0.00 126 GLY A O 2
ATOM 3092 N N . VAL A 1 97 ? 9.348 7.333 -5.809 1.00 0.00 127 VAL A N 2
ATOM 3093 C CA . VAL A 1 97 ? 8.406 7.622 -4.733 1.00 0.00 127 VAL A CA 2
ATOM 3094 C C . VAL A 1 97 ? 9.120 7.710 -3.388 1.00 0.00 127 VAL A C 2
ATOM 3095 O O . VAL A 1 97 ? 8.780 8.542 -2.547 1.00 0.00 127 VAL A O 2
ATOM 3108 N N . MET A 1 98 ? 10.113 6.848 -3.195 1.00 0.00 128 MET A N 2
ATOM 3109 C CA . MET A 1 98 ? 10.878 6.833 -1.955 1.00 0.00 128 MET A CA 2
ATOM 3110 C C . MET A 1 98 ? 11.619 8.153 -1.756 1.00 0.00 128 MET A C 2
ATOM 3111 O O . MET A 1 98 ? 11.745 8.640 -0.633 1.00 0.00 128 MET A O 2
ATOM 3125 N N . GLU A 1 99 ? 12.108 8.722 -2.854 1.00 0.00 129 GLU A N 2
ATOM 3126 C CA . GLU A 1 99 ? 12.751 10.031 -2.812 1.00 0.00 129 GLU A CA 2
ATOM 3127 C C . GLU A 1 99 ? 11.730 11.128 -2.527 1.00 0.00 129 GLU A C 2
ATOM 3128 O O . GLU A 1 99 ? 11.987 12.039 -1.738 1.00 0.00 129 GLU A O 2
ATOM 3140 N N . LEU A 1 100 ? 10.572 11.036 -3.172 1.00 0.00 130 LEU A N 2
ATOM 3141 C CA . LEU A 1 100 ? 9.544 12.063 -3.052 1.00 0.00 130 LEU A CA 2
ATOM 3142 C C . LEU A 1 100 ? 8.995 12.119 -1.630 1.00 0.00 130 LEU A C 2
ATOM 3143 O O . LEU A 1 100 ? 8.628 13.185 -1.135 1.00 0.00 130 LEU A O 2
ATOM 3159 N N . THR A 1 1 ? 19.800 -1.981 2.187 1.00 0.00 31 THR A N 3
ATOM 3160 C CA . THR A 1 1 ? 19.466 -3.354 2.543 1.00 0.00 31 THR A CA 3
ATOM 3161 C C . THR A 1 1 ? 17.991 -3.485 2.903 1.00 0.00 31 THR A C 3
ATOM 3162 O O . THR A 1 1 ? 17.559 -4.510 3.430 1.00 0.00 31 THR A O 3
ATOM 3173 N N . PHE A 1 2 ? 17.221 -2.441 2.613 1.00 0.00 32 PHE A N 3
ATOM 3174 C CA . PHE A 1 2 ? 15.806 -2.414 2.968 1.00 0.00 32 PHE A CA 3
ATOM 3175 C C . PHE A 1 2 ? 15.035 -3.484 2.204 1.00 0.00 32 PHE A C 3
ATOM 3176 O O . PHE A 1 2 ? 15.159 -3.604 0.986 1.00 0.00 32 PHE A O 3
ATOM 3193 N N . GLN A 1 3 ? 14.236 -4.261 2.931 1.00 0.00 33 GLN A N 3
ATOM 3194 C CA . GLN A 1 3 ? 13.412 -5.295 2.316 1.00 0.00 33 GLN A CA 3
ATOM 3195 C C . GLN A 1 3 ? 11.932 -5.034 2.573 1.00 0.00 33 GLN A C 3
ATOM 3196 O O . GLN A 1 3 ? 11.412 -5.284 3.662 1.00 0.00 33 GLN A O 3
ATOM 3210 N N . PRO A 1 4 ? 11.234 -4.523 1.549 1.00 0.00 34 PRO A N 3
ATOM 3211 C CA . PRO A 1 4 ? 9.815 -4.169 1.655 1.00 0.00 34 PRO A CA 3
ATOM 3212 C C . PRO A 1 4 ? 8.901 -5.372 1.451 1.00 0.00 34 PRO A C 3
ATOM 3213 O O . PRO A 1 4 ? 9.280 -6.346 0.799 1.00 0.00 34 PRO A O 3
ATOM 3224 N N . ILE A 1 5 ? 7.699 -5.298 2.012 1.00 0.00 35 ILE A N 3
ATOM 3225 C CA . ILE A 1 5 ? 6.566 -6.054 1.489 1.00 0.00 35 ILE A CA 3
ATOM 3226 C C . ILE A 1 5 ? 5.580 -5.139 0.773 1.00 0.00 35 ILE A C 3
ATOM 3227 O O . ILE A 1 5 ? 5.206 -4.084 1.291 1.00 0.00 35 ILE A O 3
ATOM 3243 N N . ILE A 1 6 ? 5.158 -5.548 -0.418 1.00 0.00 36 ILE A N 3
ATOM 3244 C CA . ILE A 1 6 ? 4.343 -4.696 -1.275 1.00 0.00 36 ILE A CA 3
ATOM 3245 C C . ILE A 1 6 ? 2.866 -5.065 -1.171 1.00 0.00 36 ILE A C 3
ATOM 3246 O O . ILE A 1 6 ? 2.506 -6.243 -1.213 1.00 0.00 36 ILE A O 3
ATOM 3262 N N . PHE A 1 7 ? 2.017 -4.053 -1.038 1.00 0.00 37 PHE A N 3
ATOM 3263 C CA . PHE A 1 7 ? 0.574 -4.263 -1.018 1.00 0.00 37 PHE A CA 3
ATOM 3264 C C . PHE A 1 7 ? -0.104 -3.489 -2.144 1.00 0.00 37 PHE A C 3
ATOM 3265 O O . PHE A 1 7 ? 0.335 -2.400 -2.516 1.00 0.00 37 PHE A O 3
ATOM 3282 N N . SER A 1 8 ? -1.175 -4.061 -2.685 1.00 0.00 38 SER A N 3
ATOM 3283 C CA . SER A 1 8 ? -1.933 -3.412 -3.749 1.00 0.00 38 SER A CA 3
ATOM 3284 C C . SER A 1 8 ? -3.309 -2.979 -3.249 1.00 0.00 38 SER A C 3
ATOM 3285 O O . SER A 1 8 ? -3.912 -3.639 -2.403 1.00 0.00 38 SER A O 3
ATOM 3293 N N . THR A 1 9 ? -3.800 -1.863 -3.782 1.00 0.00 39 THR A N 3
ATOM 3294 C CA . THR A 1 9 ? -5.094 -1.328 -3.375 1.00 0.00 39 THR A CA 3
ATOM 3295 C C . THR A 1 9 ? -5.979 -1.054 -4.585 1.00 0.00 39 THR A C 3
ATOM 3296 O O . THR A 1 9 ? -5.486 -0.756 -5.673 1.00 0.00 39 THR A O 3
ATOM 3307 N N . ALA A 1 10 ? -7.290 -1.157 -4.389 1.00 0.00 40 ALA A N 3
ATOM 3308 C CA . ALA A 1 10 ? -8.248 -0.798 -5.428 1.00 0.00 40 ALA A CA 3
ATOM 3309 C C . ALA A 1 10 ? -9.502 -0.171 -4.827 1.00 0.00 40 ALA A C 3
ATOM 3310 O O . ALA A 1 10 ? -9.964 -0.583 -3.762 1.00 0.00 40 ALA A O 3
ATOM 3317 N N . CYS A 1 11 ? -10.045 0.828 -5.513 1.00 0.00 41 CYS A N 3
ATOM 3318 C CA . CYS A 1 11 ? -11.248 1.510 -5.049 1.00 0.00 41 CYS A CA 3
ATOM 3319 C C . CYS A 1 11 ? -12.370 1.393 -6.073 1.00 0.00 41 CYS A C 3
ATOM 3320 O O . CYS A 1 11 ? -12.132 1.055 -7.233 1.00 0.00 41 CYS A O 3
ATOM 3328 N N . GLU A 1 12 ? -13.595 1.666 -5.636 1.00 0.00 42 GLU A N 3
ATOM 3329 C CA . GLU A 1 12 ? -14.756 1.591 -6.517 1.00 0.00 42 GLU A CA 3
ATOM 3330 C C . GLU A 1 12 ? -15.006 2.932 -7.204 1.00 0.00 42 GLU A C 3
ATOM 3331 O O . GLU A 1 12 ? -15.734 3.007 -8.192 1.00 0.00 42 GLU A O 3
ATOM 3343 N N . GLN A 1 13 ? -14.395 3.986 -6.670 1.00 0.00 43 GLN A N 3
ATOM 3344 C CA . GLN A 1 13 ? -14.645 5.338 -7.156 1.00 0.00 43 GLN A CA 3
ATOM 3345 C C . GLN A 1 13 ? -13.338 6.040 -7.506 1.00 0.00 43 GLN A C 3
ATOM 3346 O O . GLN A 1 13 ? -12.422 6.110 -6.687 1.00 0.00 43 GLN A O 3
ATOM 3360 N N . GLU A 1 14 ? -13.259 6.559 -8.727 1.00 0.00 44 GLU A N 3
ATOM 3361 C CA . GLU A 1 14 ? -12.050 7.227 -9.197 1.00 0.00 44 GLU A CA 3
ATOM 3362 C C . GLU A 1 14 ? -11.843 8.552 -8.467 1.00 0.00 44 GLU A C 3
ATOM 3363 O O . GLU A 1 14 ? -12.786 9.311 -8.258 1.00 0.00 44 GLU A O 3
ATOM 3375 N N . GLY A 1 15 ? -10.598 8.820 -8.081 1.00 0.00 45 GLY A N 3
ATOM 3376 C CA . GLY A 1 15 ? -10.269 10.095 -7.472 1.00 0.00 45 GLY A CA 3
ATOM 3377 C C . GLY A 1 15 ? -10.710 10.177 -6.024 1.00 0.00 45 GLY A C 3
ATOM 3378 O O . GLY A 1 15 ? -10.573 11.219 -5.384 1.00 0.00 45 GLY A O 3
ATOM 3382 N N . VAL A 1 16 ? -11.245 9.075 -5.507 1.00 0.00 46 VAL A N 3
ATOM 3383 C CA . VAL A 1 16 ? -11.774 9.048 -4.148 1.00 0.00 46 VAL A CA 3
ATOM 3384 C C . VAL A 1 16 ? -10.665 9.252 -3.122 1.00 0.00 46 VAL A C 3
ATOM 3385 O O . VAL A 1 16 ? -10.911 9.725 -2.014 1.00 0.00 46 VAL A O 3
ATOM 3398 N N . ALA A 1 17 ? -9.442 8.894 -3.502 1.00 0.00 47 ALA A N 3
ATOM 3399 C CA . ALA A 1 17 ? -8.297 9.020 -2.607 1.00 0.00 47 ALA A CA 3
ATOM 3400 C C . ALA A 1 17 ? -7.032 9.368 -3.382 1.00 0.00 47 ALA A C 3
ATOM 3401 O O . ALA A 1 17 ? -6.962 9.173 -4.595 1.00 0.00 47 ALA A O 3
ATOM 3408 N N . ASN A 1 18 ? -6.033 9.885 -2.674 1.00 0.00 48 ASN A N 3
ATOM 3409 C CA . ASN A 1 18 ? -4.704 10.066 -3.246 1.00 0.00 48 ASN A CA 3
ATOM 3410 C C . ASN A 1 18 ? -3.626 9.563 -2.291 1.00 0.00 48 ASN A C 3
ATOM 3411 O O . ASN A 1 18 ? -3.911 9.228 -1.140 1.00 0.00 48 ASN A O 3
ATOM 3422 N N . TRP A 1 19 ? -2.391 9.515 -2.775 1.00 0.00 49 TRP A N 3
ATOM 3423 C CA . TRP A 1 19 ? -1.302 8.897 -2.026 1.00 0.00 49 TRP A CA 3
ATOM 3424 C C . TRP A 1 19 ? -1.085 9.605 -0.695 1.00 0.00 49 TRP A C 3
ATOM 3425 O O . TRP A 1 19 ? -0.690 8.985 0.293 1.00 0.00 49 TRP A O 3
ATOM 3446 N N . ARG A 1 20 ? -1.347 10.908 -0.672 1.00 0.00 50 ARG A N 3
ATOM 3447 C CA . ARG A 1 20 ? -1.225 11.691 0.552 1.00 0.00 50 ARG A CA 3
ATOM 3448 C C . ARG A 1 20 ? -2.264 11.259 1.581 1.00 0.00 50 ARG A C 3
ATOM 3449 O O . ARG A 1 20 ? -1.936 11.006 2.740 1.00 0.00 50 ARG A O 3
ATOM 3470 N N . ASN A 1 21 ? -3.518 11.173 1.149 1.00 0.00 51 ASN A N 3
ATOM 3471 C CA . ASN A 1 21 ? -4.602 10.750 2.029 1.00 0.00 51 ASN A CA 3
ATOM 3472 C C . ASN A 1 21 ? -4.410 9.303 2.472 1.00 0.00 51 ASN A C 3
ATOM 3473 O O . ASN A 1 21 ? -4.677 8.956 3.622 1.00 0.00 51 ASN A O 3
ATOM 3484 N N . ILE A 1 22 ? -3.946 8.465 1.551 1.00 0.00 52 ILE A N 3
ATOM 3485 C CA . ILE A 1 22 ? -3.778 7.044 1.827 1.00 0.00 52 ILE A CA 3
ATOM 3486 C C . ILE A 1 22 ? -2.718 6.814 2.899 1.00 0.00 52 ILE A C 3
ATOM 3487 O O . ILE A 1 22 ? -2.892 5.988 3.795 1.00 0.00 52 ILE A O 3
ATOM 3503 N N . THR A 1 23 ? -1.615 7.551 2.799 1.00 0.00 53 THR A N 3
ATOM 3504 C CA . THR A 1 23 ? -0.539 7.452 3.777 1.00 0.00 53 THR A CA 3
ATOM 3505 C C . THR A 1 23 ? -1.021 7.849 5.168 1.00 0.00 53 THR A C 3
ATOM 3506 O O . THR A 1 23 ? -0.699 7.193 6.157 1.00 0.00 53 THR A O 3
ATOM 3517 N N . GLU A 1 24 ? -1.792 8.929 5.234 1.00 0.00 54 GLU A N 3
ATOM 3518 C CA . GLU A 1 24 ? -2.363 9.382 6.498 1.00 0.00 54 GLU A CA 3
ATOM 3519 C C . GLU A 1 24 ? -3.402 8.390 7.012 1.00 0.00 54 GLU A C 3
ATOM 3520 O O . GLU A 1 24 ? -3.433 8.064 8.197 1.00 0.00 54 GLU A O 3
ATOM 3532 N N . ALA A 1 25 ? -4.255 7.913 6.108 1.00 0.00 55 ALA A N 3
ATOM 3533 C CA . ALA A 1 25 ? -5.290 6.953 6.469 1.00 0.00 55 ALA A CA 3
ATOM 3534 C C . ALA A 1 25 ? -4.678 5.640 6.946 1.00 0.00 55 ALA A C 3
ATOM 3535 O O . ALA A 1 25 ? -5.118 5.066 7.943 1.00 0.00 55 ALA A O 3
ATOM 3542 N N . LEU A 1 26 ? -3.662 5.169 6.229 1.00 0.00 56 LEU A N 3
ATOM 3543 C CA . LEU A 1 26 ? -3.023 3.899 6.550 1.00 0.00 56 LEU A CA 3
ATOM 3544 C C . LEU A 1 26 ? -2.328 3.966 7.907 1.00 0.00 56 LEU A C 3
ATOM 3545 O O . LEU A 1 26 ? -2.401 3.028 8.702 1.00 0.00 56 LEU A O 3
ATOM 3561 N N . LEU A 1 27 ? -1.653 5.080 8.165 1.00 0.00 57 LEU A N 3
ATOM 3562 C CA . LEU A 1 27 ? -0.924 5.263 9.414 1.00 0.00 57 LEU A CA 3
ATOM 3563 C C . LEU A 1 27 ? -1.877 5.296 10.603 1.00 0.00 57 LEU A C 3
ATOM 3564 O O . LEU A 1 27 ? -1.706 4.557 11.572 1.00 0.00 57 LEU A O 3
ATOM 3580 N N . LYS A 1 28 ? -2.886 6.158 10.522 1.00 0.00 58 LYS A N 3
ATOM 3581 C CA . LYS A 1 28 ? -3.776 6.404 11.649 1.00 0.00 58 LYS A CA 3
ATOM 3582 C C . LYS A 1 28 ? -4.596 5.160 11.978 1.00 0.00 58 LYS A C 3
ATOM 3583 O O . LYS A 1 28 ? -4.777 4.817 13.146 1.00 0.00 58 LYS A O 3
ATOM 3602 N N . GLN A 1 29 ? -5.088 4.491 10.940 1.00 0.00 59 GLN A N 3
ATOM 3603 C CA . GLN A 1 29 ? -6.053 3.412 11.117 1.00 0.00 59 GLN A CA 3
ATOM 3604 C C . GLN A 1 29 ? -5.362 2.132 11.571 1.00 0.00 59 GLN A C 3
ATOM 3605 O O . GLN A 1 29 ? -5.939 1.327 12.301 1.00 0.00 59 GLN A O 3
ATOM 3619 N N . HIS A 1 30 ? -4.119 1.948 11.134 1.00 0.00 60 HIS A N 3
ATOM 3620 C CA . HIS A 1 30 ? -3.415 0.687 11.334 1.00 0.00 60 HIS A CA 3
ATOM 3621 C C . HIS A 1 30 ? -2.150 0.896 12.162 1.00 0.00 60 HIS A C 3
ATOM 3622 O O . HIS A 1 30 ? -1.508 -0.065 12.586 1.00 0.00 60 HIS A O 3
ATOM 3636 N N . ASN A 1 31 ? -1.796 2.157 12.387 1.00 0.00 61 ASN A N 3
ATOM 3637 C CA . ASN A 1 31 ? -0.614 2.492 13.172 1.00 0.00 61 ASN A CA 3
ATOM 3638 C C . ASN A 1 31 ? 0.644 1.913 12.531 1.00 0.00 61 ASN A C 3
ATOM 3639 O O . ASN A 1 31 ? 1.522 1.393 13.220 1.00 0.00 61 ASN A O 3
ATOM 3650 N N . VAL A 1 32 ? 0.725 2.004 11.207 1.00 0.00 62 VAL A N 3
ATOM 3651 C CA . VAL A 1 32 ? 1.907 1.559 10.481 1.00 0.00 62 VAL A CA 3
ATOM 3652 C C . VAL A 1 32 ? 2.479 2.680 9.622 1.00 0.00 62 VAL A C 3
ATOM 3653 O O . VAL A 1 32 ? 1.740 3.518 9.101 1.00 0.00 62 VAL A O 3
ATOM 3666 N N . HIS A 1 33 ? 3.801 2.691 9.474 1.00 0.00 63 HIS A N 3
ATOM 3667 C CA . HIS A 1 33 ? 4.473 3.714 8.682 1.00 0.00 63 HIS A CA 3
ATOM 3668 C C . HIS A 1 33 ? 4.929 3.151 7.340 1.00 0.00 63 HIS A C 3
ATOM 3669 O O . HIS A 1 33 ? 5.724 2.212 7.288 1.00 0.00 63 HIS A O 3
ATOM 3683 N N . ALA A 1 34 ? 4.422 3.730 6.257 1.00 0.00 64 ALA A N 3
ATOM 3684 C CA . ALA A 1 34 ? 4.780 3.287 4.914 1.00 0.00 64 ALA A CA 3
ATOM 3685 C C . ALA A 1 34 ? 5.856 4.181 4.309 1.00 0.00 64 ALA A C 3
ATOM 3686 O O . ALA A 1 34 ? 5.700 5.399 4.212 1.00 0.00 64 ALA A O 3
ATOM 3693 N N . PRO A 1 35 ? 6.973 3.567 3.893 1.00 0.00 65 PRO A N 3
ATOM 3694 C CA . PRO A 1 35 ? 8.065 4.280 3.224 1.00 0.00 65 PRO A CA 3
ATOM 3695 C C . PRO A 1 35 ? 7.735 4.616 1.774 1.00 0.00 65 PRO A C 3
ATOM 3696 O O . PRO A 1 35 ? 8.405 5.438 1.148 1.00 0.00 65 PRO A O 3
ATOM 3707 N N . TYR A 1 36 ? 6.697 3.977 1.245 1.00 0.00 66 TYR A N 3
ATOM 3708 C CA . TYR A 1 36 ? 6.335 4.137 -0.160 1.00 0.00 66 TYR A CA 3
ATOM 3709 C C . TYR A 1 36 ? 4.823 4.069 -0.343 1.00 0.00 66 TYR A C 3
ATOM 3710 O O . TYR A 1 36 ? 4.174 3.122 0.101 1.00 0.00 66 TYR A O 3
ATOM 3728 N N . CYS A 1 37 ? 4.269 5.080 -1.004 1.00 0.00 67 CYS A N 3
ATOM 3729 C CA . CYS A 1 37 ? 2.850 5.086 -1.340 1.00 0.00 67 CYS A CA 3
ATOM 3730 C C . CYS A 1 37 ? 2.620 5.717 -2.711 1.00 0.00 67 CYS A C 3
ATOM 3731 O O . CYS A 1 37 ? 3.077 6.826 -2.979 1.00 0.00 67 CYS A O 3
ATOM 3739 N N . ARG A 1 38 ? 1.909 4.998 -3.574 1.00 0.00 68 ARG A N 3
ATOM 3740 C CA . ARG A 1 38 ? 1.541 5.524 -4.883 1.00 0.00 68 ARG A CA 3
ATOM 3741 C C . ARG A 1 38 ? 0.089 5.189 -5.216 1.00 0.00 68 ARG A C 3
ATOM 3742 O O . ARG A 1 38 ? -0.381 4.085 -4.942 1.00 0.00 68 ARG A O 3
ATOM 3763 N N . PHE A 1 39 ? -0.612 6.148 -5.808 1.00 0.00 69 PHE A N 3
ATOM 3764 C CA . PHE A 1 39 ? -2.001 5.947 -6.201 1.00 0.00 69 PHE A CA 3
ATOM 3765 C C . PHE A 1 39 ? -2.255 6.494 -7.603 1.00 0.00 69 PHE A C 3
ATOM 3766 O O . PHE A 1 39 ? -1.871 7.618 -7.920 1.00 0.00 69 PHE A O 3
ATOM 3783 N N . GLY A 1 40 ? -2.906 5.689 -8.439 1.00 0.00 70 GLY A N 3
ATOM 3784 C CA . GLY A 1 40 ? -3.325 6.160 -9.745 1.00 0.00 70 GLY A CA 3
ATOM 3785 C C . GLY A 1 40 ? -4.736 6.716 -9.735 1.00 0.00 70 GLY A C 3
ATOM 3786 O O . GLY A 1 40 ? -5.108 7.471 -8.836 1.00 0.00 70 GLY A O 3
ATOM 3790 N N . LYS A 1 41 ? -5.524 6.343 -10.738 1.00 0.00 71 LYS A N 3
ATOM 3791 C CA . LYS A 1 41 ? -6.887 6.841 -10.866 1.00 0.00 71 LYS A CA 3
ATOM 3792 C C . LYS A 1 41 ? -7.856 5.996 -10.042 1.00 0.00 71 LYS A C 3
ATOM 3793 O O . LYS A 1 41 ? -8.685 6.526 -9.302 1.00 0.00 71 LYS A O 3
ATOM 3812 N N . LEU A 1 42 ? -7.744 4.680 -10.177 1.00 0.00 72 LEU A N 3
ATOM 3813 C CA . LEU A 1 42 ? -8.716 3.766 -9.585 1.00 0.00 72 LEU A CA 3
ATOM 3814 C C . LEU A 1 42 ? -8.030 2.780 -8.644 1.00 0.00 72 LEU A C 3
ATOM 3815 O O . LEU A 1 42 ? -8.691 2.034 -7.924 1.00 0.00 72 LEU A O 3
ATOM 3831 N N . GLU A 1 43 ? -6.701 2.783 -8.656 1.00 0.00 73 GLU A N 3
ATOM 3832 C CA . GLU A 1 43 ? -5.928 1.792 -7.917 1.00 0.00 73 GLU A CA 3
ATOM 3833 C C . GLU A 1 43 ? -4.573 2.358 -7.504 1.00 0.00 73 GLU A C 3
ATOM 3834 O O . GLU A 1 43 ? -4.107 3.352 -8.059 1.00 0.00 73 GLU A O 3
ATOM 3846 N N . GLY A 1 44 ? -3.942 1.716 -6.524 1.00 0.00 74 GLY A N 3
ATOM 3847 C CA . GLY A 1 44 ? -2.643 2.163 -6.058 1.00 0.00 74 GLY A CA 3
ATOM 3848 C C . GLY A 1 44 ? -1.903 1.092 -5.283 1.00 0.00 74 GLY A C 3
ATOM 3849 O O . GLY A 1 44 ? -2.397 -0.026 -5.132 1.00 0.00 74 GLY A O 3
ATOM 3853 N N . ASN A 1 45 ? -0.717 1.431 -4.791 1.00 0.00 75 ASN A N 3
ATOM 3854 C CA . ASN A 1 45 ? 0.103 0.480 -4.050 1.00 0.00 75 ASN A CA 3
ATOM 3855 C C . ASN A 1 45 ? 0.767 1.154 -2.851 1.00 0.00 75 ASN A C 3
ATOM 3856 O O . ASN A 1 45 ? 0.930 2.374 -2.822 1.00 0.00 75 ASN A O 3
ATOM 3867 N N . PHE A 1 46 ? 1.148 0.351 -1.864 1.00 0.00 76 PHE A N 3
ATOM 3868 C CA . PHE A 1 46 ? 1.978 0.830 -0.764 1.00 0.00 76 PHE A CA 3
ATOM 3869 C C . PHE A 1 46 ? 2.851 -0.292 -0.210 1.00 0.00 76 PHE A C 3
ATOM 3870 O O . PHE A 1 46 ? 2.596 -1.471 -0.457 1.00 0.00 76 PHE A O 3
ATOM 3887 N N . ALA A 1 47 ? 3.882 0.083 0.538 1.00 0.00 77 ALA A N 3
ATOM 3888 C CA . ALA A 1 47 ? 4.838 -0.884 1.063 1.00 0.00 77 ALA A CA 3
ATOM 3889 C C . ALA A 1 47 ? 4.965 -0.761 2.579 1.00 0.00 77 ALA A C 3
ATOM 3890 O O . ALA A 1 47 ? 4.742 0.311 3.145 1.00 0.00 77 ALA A O 3
ATOM 3897 N N . LEU A 1 48 ? 5.326 -1.861 3.228 1.00 0.00 78 LEU A N 3
ATOM 3898 C CA . LEU A 1 48 ? 5.726 -1.824 4.631 1.00 0.00 78 LEU A CA 3
ATOM 3899 C C . LEU A 1 48 ? 6.979 -2.662 4.862 1.00 0.00 78 LEU A C 3
ATOM 3900 O O . LEU A 1 48 ? 7.238 -3.622 4.136 1.00 0.00 78 LEU A O 3
ATOM 3916 N N . ASN A 1 49 ? 7.752 -2.295 5.880 1.00 0.00 79 ASN A N 3
ATOM 3917 C CA . ASN A 1 49 ? 9.002 -2.984 6.177 1.00 0.00 79 ASN A CA 3
ATOM 3918 C C . ASN A 1 49 ? 8.735 -4.361 6.776 1.00 0.00 79 ASN A C 3
ATOM 3919 O O . ASN A 1 49 ? 7.832 -4.530 7.594 1.00 0.00 79 ASN A O 3
ATOM 3930 N N . LYS A 1 50 ? 9.528 -5.343 6.362 1.00 0.00 80 LYS A N 3
ATOM 3931 C CA . LYS A 1 50 ? 9.422 -6.693 6.905 1.00 0.00 80 LYS A CA 3
ATOM 3932 C C . LYS A 1 50 ? 9.602 -6.686 8.419 1.00 0.00 80 LYS A C 3
ATOM 3933 O O . LYS A 1 50 ? 8.950 -7.450 9.133 1.00 0.00 80 LYS A O 3
ATOM 3952 N N . ASP A 1 51 ? 10.484 -5.821 8.902 1.00 0.00 81 ASP A N 3
ATOM 3953 C CA . ASP A 1 51 ? 10.692 -5.660 10.337 1.00 0.00 81 ASP A CA 3
ATOM 3954 C C . ASP A 1 51 ? 9.502 -4.954 10.982 1.00 0.00 81 ASP A C 3
ATOM 3955 O O . ASP A 1 51 ? 9.187 -5.188 12.149 1.00 0.00 81 ASP A O 3
ATOM 3964 N N . LYS A 1 52 ? 8.847 -4.091 10.216 1.00 0.00 82 LYS A N 3
ATOM 3965 C CA . LYS A 1 52 ? 7.715 -3.323 10.721 1.00 0.00 82 LYS A CA 3
ATOM 3966 C C . LYS A 1 52 ? 6.401 -3.857 10.161 1.00 0.00 82 LYS A C 3
ATOM 3967 O O . LYS A 1 52 ? 5.362 -3.200 10.251 1.00 0.00 82 LYS A O 3
ATOM 3986 N N . THR A 1 53 ? 6.452 -5.053 9.584 1.00 0.00 83 THR A N 3
ATOM 3987 C CA . THR A 1 53 ? 5.243 -5.749 9.160 1.00 0.00 83 THR A CA 3
ATOM 3988 C C . THR A 1 53 ? 5.034 -7.027 9.963 1.00 0.00 83 THR A C 3
ATOM 3989 O O . THR A 1 53 ? 5.911 -7.889 10.016 1.00 0.00 83 THR A O 3
ATOM 4000 N N . SER A 1 54 ? 3.866 -7.143 10.587 1.00 0.00 84 SER A N 3
ATOM 4001 C CA . SER A 1 54 ? 3.503 -8.357 11.311 1.00 0.00 84 SER A CA 3
ATOM 4002 C C . SER A 1 54 ? 2.413 -9.124 10.572 1.00 0.00 84 SER A C 3
ATOM 4003 O O . SER A 1 54 ? 1.650 -8.548 9.796 1.00 0.00 84 SER A O 3
ATOM 4011 N N . GLN A 1 55 ? 2.345 -10.428 10.819 1.00 0.00 85 GLN A N 3
ATOM 4012 C CA . GLN A 1 55 ? 1.309 -11.266 10.225 1.00 0.00 85 GLN A CA 3
ATOM 4013 C C . GLN A 1 55 ? -0.082 -10.752 10.585 1.00 0.00 85 GLN A C 3
ATOM 4014 O O . GLN A 1 55 ? -0.994 -10.775 9.761 1.00 0.00 85 GLN A O 3
ATOM 4028 N N . GLU A 1 56 ? -0.232 -10.290 11.823 1.00 0.00 86 GLU A N 3
ATOM 4029 C CA . GLU A 1 56 ? -1.510 -9.766 12.291 1.00 0.00 86 GLU A CA 3
ATOM 4030 C C . GLU A 1 56 ? -1.889 -8.498 11.527 1.00 0.00 86 GLU A C 3
ATOM 4031 O O . GLU A 1 56 ? -3.060 -8.271 11.223 1.00 0.00 86 GLU A O 3
ATOM 4043 N N . VAL A 1 57 ? -0.889 -7.676 11.222 1.00 0.00 87 VAL A N 3
ATOM 4044 C CA . VAL A 1 57 ? -1.103 -6.481 10.416 1.00 0.00 87 VAL A CA 3
ATOM 4045 C C . VAL A 1 57 ? -1.538 -6.843 9.000 1.00 0.00 87 VAL A C 3
ATOM 4046 O O . VAL A 1 57 ? -2.454 -6.232 8.449 1.00 0.00 87 VAL A O 3
ATOM 4059 N N . ILE A 1 58 ? -0.877 -7.837 8.419 1.00 0.00 88 ILE A N 3
ATOM 4060 C CA . ILE A 1 58 ? -1.180 -8.263 7.059 1.00 0.00 88 ILE A CA 3
ATOM 4061 C C . ILE A 1 58 ? -2.605 -8.791 6.952 1.00 0.00 88 ILE A C 3
ATOM 4062 O O . ILE A 1 58 ? -3.340 -8.442 6.028 1.00 0.00 88 ILE A O 3
ATOM 4078 N N . ASP A 1 59 ? -2.993 -9.631 7.905 1.00 0.00 89 ASP A N 3
ATOM 4079 C CA . ASP A 1 59 ? -4.352 -10.160 7.954 1.00 0.00 89 ASP A CA 3
ATOM 4080 C C . ASP A 1 59 ? -5.363 -9.036 8.159 1.00 0.00 89 ASP A C 3
ATOM 4081 O O . ASP A 1 59 ? -6.437 -9.037 7.557 1.00 0.00 89 ASP A O 3
ATOM 4090 N N . GLN A 1 60 ? -5.014 -8.079 9.014 1.00 0.00 90 GLN A N 3
ATOM 4091 C CA . GLN A 1 60 ? -5.885 -6.942 9.285 1.00 0.00 90 GLN A CA 3
ATOM 4092 C C . GLN A 1 60 ? -6.075 -6.092 8.034 1.00 0.00 90 GLN A C 3
ATOM 4093 O O . GLN A 1 60 ? -7.188 -5.662 7.725 1.00 0.00 90 GLN A O 3
ATOM 4107 N N . LEU A 1 61 ? -4.984 -5.852 7.316 1.00 0.00 91 LEU A N 3
ATOM 4108 C CA . LEU A 1 61 ? -5.014 -4.978 6.148 1.00 0.00 91 LEU A CA 3
ATOM 4109 C C . LEU A 1 61 ? -5.941 -5.536 5.074 1.00 0.00 91 LEU A C 3
ATOM 4110 O O . LEU A 1 61 ? -6.755 -4.809 4.503 1.00 0.00 91 LEU A O 3
ATOM 4126 N N . VAL A 1 62 ? -5.816 -6.832 4.805 1.00 0.00 92 VAL A N 3
ATOM 4127 C CA . VAL A 1 62 ? -6.619 -7.481 3.775 1.00 0.00 92 VAL A CA 3
ATOM 4128 C C . VAL A 1 62 ? -8.086 -7.554 4.187 1.00 0.00 92 VAL A C 3
ATOM 4129 O O . VAL A 1 62 ? -8.979 -7.274 3.388 1.00 0.00 92 VAL A O 3
ATOM 4142 N N . GLN A 1 63 ? -8.325 -7.933 5.438 1.00 0.00 93 GLN A N 3
ATOM 4143 C CA . GLN A 1 63 ? -9.682 -8.151 5.922 1.00 0.00 93 GLN A CA 3
ATOM 4144 C C . GLN A 1 63 ? -10.453 -6.838 5.992 1.00 0.00 93 GLN A C 3
ATOM 4145 O O . GLN A 1 63 ? -11.590 -6.748 5.527 1.00 0.00 93 GLN A O 3
ATOM 4159 N N . ASP A 1 64 ? -9.828 -5.820 6.574 1.00 0.00 94 ASP A N 3
ATOM 4160 C CA . ASP A 1 64 ? -10.505 -4.554 6.834 1.00 0.00 94 ASP A CA 3
ATOM 4161 C C . ASP A 1 64 ? -10.288 -3.576 5.684 1.00 0.00 94 ASP A C 3
ATOM 4162 O O . ASP A 1 64 ? -11.007 -2.586 5.554 1.00 0.00 94 ASP A O 3
ATOM 4171 N N . GLY A 1 65 ? -9.291 -3.859 4.852 1.00 0.00 95 GLY A N 3
ATOM 4172 C CA . GLY A 1 65 ? -8.884 -2.911 3.830 1.00 0.00 95 GLY A CA 3
ATOM 4173 C C . GLY A 1 65 ? -8.518 -1.559 4.407 1.00 0.00 95 GLY A C 3
ATOM 4174 O O . GLY A 1 65 ? -7.931 -1.474 5.486 1.00 0.00 95 GLY A O 3
ATOM 4178 N N . LEU A 1 66 ? -8.863 -0.497 3.686 1.00 0.00 96 LEU A N 3
ATOM 4179 C CA . LEU A 1 66 ? -8.611 0.861 4.156 1.00 0.00 96 LEU A CA 3
ATOM 4180 C C . LEU A 1 66 ? -9.818 1.758 3.900 1.00 0.00 96 LEU A C 3
ATOM 4181 O O . LEU A 1 66 ? -10.312 1.842 2.776 1.00 0.00 96 LEU A O 3
ATOM 4197 N N . GLN A 1 67 ? -10.284 2.428 4.949 1.00 0.00 97 GLN A N 3
ATOM 4198 C CA . GLN A 1 67 ? -11.552 3.144 4.895 1.00 0.00 97 GLN A CA 3
ATOM 4199 C C . GLN A 1 67 ? -11.332 4.620 4.577 1.00 0.00 97 GLN A C 3
ATOM 4200 O O . GLN A 1 67 ? -10.494 5.279 5.193 1.00 0.00 97 GLN A O 3
ATOM 4214 N N . PHE A 1 68 ? -12.088 5.132 3.611 1.00 0.00 98 PHE A N 3
ATOM 4215 C CA . PHE A 1 68 ? -12.080 6.558 3.312 1.00 0.00 98 PHE A CA 3
ATOM 4216 C C . PHE A 1 68 ? -13.499 7.122 3.316 1.00 0.00 98 PHE A C 3
ATOM 4217 O O . PHE A 1 68 ? -14.154 7.195 2.276 1.00 0.00 98 PHE A O 3
ATOM 4234 N N . GLY A 1 69 ? -13.969 7.517 4.495 1.00 0.00 99 GLY A N 3
ATOM 4235 C CA . GLY A 1 69 ? -15.337 7.980 4.631 1.00 0.00 99 GLY A CA 3
ATOM 4236 C C . GLY A 1 69 ? -16.349 6.865 4.442 1.00 0.00 99 GLY A C 3
ATOM 4237 O O . GLY A 1 69 ? -16.348 5.888 5.187 1.00 0.00 99 GLY A O 3
ATOM 4241 N N . GLU A 1 70 ? -17.213 7.017 3.443 1.00 0.00 100 GLU A N 3
ATOM 4242 C CA . GLU A 1 70 ? -18.212 6.000 3.138 1.00 0.00 100 GLU A CA 3
ATOM 4243 C C . GLU A 1 70 ? -17.708 5.049 2.056 1.00 0.00 100 GLU A C 3
ATOM 4244 O O . GLU A 1 70 ? -18.404 4.112 1.665 1.00 0.00 100 GLU A O 3
ATOM 4256 N N . SER A 1 71 ? -16.495 5.298 1.575 1.00 0.00 101 SER A N 3
ATOM 4257 C CA . SER A 1 71 ? -15.875 4.435 0.576 1.00 0.00 101 SER A CA 3
ATOM 4258 C C . SER A 1 71 ? -14.885 3.474 1.227 1.00 0.00 101 SER A C 3
ATOM 4259 O O . SER A 1 71 ? -14.207 3.822 2.195 1.00 0.00 101 SER A O 3
ATOM 4267 N N . LYS A 1 72 ? -14.807 2.261 0.691 1.00 0.00 102 LYS A N 3
ATOM 4268 C CA . LYS A 1 72 ? -13.896 1.251 1.214 1.00 0.00 102 LYS A CA 3
ATOM 4269 C C . LYS A 1 72 ? -12.905 0.805 0.142 1.00 0.00 102 LYS A C 3
ATOM 4270 O O . LYS A 1 72 ? -13.289 0.508 -0.989 1.00 0.00 102 LYS A O 3
ATOM 4289 N N . VAL A 1 73 ? -11.626 0.761 0.507 1.00 0.00 103 VAL A N 3
ATOM 4290 C CA . VAL A 1 73 ? -10.579 0.366 -0.427 1.00 0.00 103 VAL A CA 3
ATOM 4291 C C . VAL A 1 73 ? -9.988 -0.988 -0.052 1.00 0.00 103 VAL A C 3
ATOM 4292 O O . VAL A 1 73 ? -9.542 -1.192 1.079 1.00 0.00 103 VAL A O 3
ATOM 4305 N N . THR A 1 74 ? -9.987 -1.914 -1.006 1.00 0.00 104 THR A N 3
ATOM 4306 C CA . THR A 1 74 ? -9.511 -3.268 -0.758 1.00 0.00 104 THR A CA 3
ATOM 4307 C C . THR A 1 74 ? -7.990 -3.338 -0.830 1.00 0.00 104 THR A C 3
ATOM 4308 O O . THR A 1 74 ? -7.363 -2.613 -1.603 1.00 0.00 104 THR A O 3
ATOM 4319 N N . ILE A 1 75 ? -7.402 -4.213 -0.021 1.00 0.00 105 ILE A N 3
ATOM 4320 C CA . ILE A 1 75 ? -5.955 -4.374 0.009 1.00 0.00 105 ILE A CA 3
ATOM 4321 C C . ILE A 1 75 ? -5.553 -5.802 -0.350 1.00 0.00 105 ILE A C 3
ATOM 4322 O O . ILE A 1 75 ? -6.162 -6.765 0.113 1.00 0.00 105 ILE A O 3
ATOM 4338 N N . LYS A 1 76 ? -4.520 -5.929 -1.176 1.00 0.00 106 LYS A N 3
ATOM 4339 C CA . LYS A 1 76 ? -4.018 -7.238 -1.577 1.00 0.00 106 LYS A CA 3
ATOM 4340 C C . LYS A 1 76 ? -2.524 -7.357 -1.299 1.00 0.00 106 LYS A C 3
ATOM 4341 O O . LYS A 1 76 ? -1.769 -6.402 -1.489 1.00 0.00 106 LYS A O 3
ATOM 4360 N N . VAL A 1 77 ? -2.101 -8.534 -0.850 1.00 0.00 107 VAL A N 3
ATOM 4361 C CA . VAL A 1 77 ? -0.702 -8.768 -0.514 1.00 0.00 107 VAL A CA 3
ATOM 4362 C C . VAL A 1 77 ? 0.079 -9.264 -1.725 1.00 0.00 107 VAL A C 3
ATOM 4363 O O . VAL A 1 77 ? -0.322 -10.225 -2.383 1.00 0.00 107 VAL A O 3
ATOM 4376 N N . SER A 1 78 ? 1.197 -8.606 -2.013 1.00 0.00 108 SER A N 3
ATOM 4377 C CA . SER A 1 78 ? 2.087 -9.039 -3.082 1.00 0.00 108 SER A CA 3
ATOM 4378 C C . SER A 1 78 ? 3.115 -10.038 -2.558 1.00 0.00 108 SER A C 3
ATOM 4379 O O . SER A 1 78 ? 3.831 -9.761 -1.596 1.00 0.00 108 SER A O 3
ATOM 4387 N N . GLU A 1 79 ? 3.185 -11.200 -3.201 1.00 0.00 109 GLU A N 3
ATOM 4388 C CA . GLU A 1 79 ? 4.077 -12.266 -2.758 1.00 0.00 109 GLU A CA 3
ATOM 4389 C C . GLU A 1 79 ? 5.252 -12.426 -3.719 1.00 0.00 109 GLU A C 3
ATOM 4390 O O . GLU A 1 79 ? 5.324 -11.753 -4.746 1.00 0.00 109 GLU A O 3
ATOM 4402 N N . GLY A 1 80 ? 6.170 -13.324 -3.376 1.00 0.00 110 GLY A N 3
ATOM 4403 C CA . GLY A 1 80 ? 7.416 -13.428 -4.110 1.00 0.00 110 GLY A CA 3
ATOM 4404 C C . GLY A 1 80 ? 7.237 -13.182 -5.596 1.00 0.00 110 GLY A C 3
ATOM 4405 O O . GLY A 1 80 ? 7.933 -12.352 -6.181 1.00 0.00 110 GLY A O 3
ATOM 4409 N N . GLU A 1 81 ? 6.304 -13.904 -6.204 1.00 0.00 111 GLU A N 3
ATOM 4410 C CA . GLU A 1 81 ? 6.080 -13.807 -7.643 1.00 0.00 111 GLU A CA 3
ATOM 4411 C C . GLU A 1 81 ? 5.603 -12.408 -8.025 1.00 0.00 111 GLU A C 3
ATOM 4412 O O . GLU A 1 81 ? 6.103 -11.809 -8.976 1.00 0.00 111 GLU A O 3
ATOM 4424 N N . ALA A 1 82 ? 4.628 -11.898 -7.279 1.00 0.00 112 ALA A N 3
ATOM 4425 C CA . ALA A 1 82 ? 4.115 -10.554 -7.508 1.00 0.00 112 ALA A CA 3
ATOM 4426 C C . ALA A 1 82 ? 5.200 -9.506 -7.286 1.00 0.00 112 ALA A C 3
ATOM 4427 O O . ALA A 1 82 ? 5.279 -8.515 -8.014 1.00 0.00 112 ALA A O 3
ATOM 4434 N N . LEU A 1 83 ? 6.032 -9.728 -6.274 1.00 0.00 113 LEU A N 3
ATOM 4435 C CA . LEU A 1 83 ? 7.082 -8.779 -5.925 1.00 0.00 113 LEU A CA 3
ATOM 4436 C C . LEU A 1 83 ? 8.092 -8.642 -7.060 1.00 0.00 113 LEU A C 3
ATOM 4437 O O . LEU A 1 83 ? 8.535 -7.539 -7.380 1.00 0.00 113 LEU A O 3
ATOM 4453 N N . SER A 1 84 ? 8.452 -9.770 -7.664 1.00 0.00 114 SER A N 3
ATOM 4454 C CA . SER A 1 84 ? 9.378 -9.773 -8.791 1.00 0.00 114 SER A CA 3
ATOM 4455 C C . SER A 1 84 ? 8.803 -8.991 -9.967 1.00 0.00 114 SER A C 3
ATOM 4456 O O . SER A 1 84 ? 9.512 -8.231 -10.629 1.00 0.00 114 SER A O 3
ATOM 4464 N N . LYS A 1 85 ? 7.513 -9.181 -10.223 1.00 0.00 115 LYS A N 3
ATOM 4465 C CA . LYS A 1 85 ? 6.827 -8.453 -11.284 1.00 0.00 115 LYS A CA 3
ATOM 4466 C C . LYS A 1 85 ? 6.756 -6.962 -10.964 1.00 0.00 115 LYS A C 3
ATOM 4467 O O . LYS A 1 85 ? 6.971 -6.120 -11.834 1.00 0.00 115 LYS A O 3
ATOM 4486 N N . PHE A 1 86 ? 6.459 -6.646 -9.707 1.00 0.00 116 PHE A N 3
ATOM 4487 C CA . PHE A 1 86 ? 6.355 -5.258 -9.274 1.00 0.00 116 PHE A CA 3
ATOM 4488 C C . PHE A 1 86 ? 7.692 -4.536 -9.436 1.00 0.00 116 PHE A C 3
ATOM 4489 O O . PHE A 1 86 ? 7.745 -3.414 -9.938 1.00 0.00 116 PHE A O 3
ATOM 4506 N N . TRP A 1 87 ? 8.766 -5.190 -9.006 1.00 0.00 117 TRP A N 3
ATOM 4507 C CA . TRP A 1 87 ? 10.093 -4.589 -9.049 1.00 0.00 117 TRP A CA 3
ATOM 4508 C C . TRP A 1 87 ? 10.530 -4.334 -10.487 1.00 0.00 117 TRP A C 3
ATOM 4509 O O . TRP A 1 87 ? 11.171 -3.326 -10.782 1.00 0.00 117 TRP A O 3
ATOM 4530 N N . GLU A 1 88 ? 10.177 -5.256 -11.379 1.00 0.00 118 GLU A N 3
ATOM 4531 C CA . GLU A 1 88 ? 10.549 -5.138 -12.784 1.00 0.00 118 GLU A CA 3
ATOM 4532 C C . GLU A 1 88 ? 9.819 -3.970 -13.444 1.00 0.00 118 GLU A C 3
ATOM 4533 O O . GLU A 1 88 ? 10.424 -3.168 -14.155 1.00 0.00 118 GLU A O 3
ATOM 4545 N N . LEU A 1 89 ? 8.516 -3.884 -13.204 1.00 0.00 119 LEU A N 3
ATOM 4546 C CA . LEU A 1 89 ? 7.679 -2.897 -13.875 1.00 0.00 119 LEU A CA 3
ATOM 4547 C C . LEU A 1 89 ? 7.809 -1.530 -13.211 1.00 0.00 119 LEU A C 3
ATOM 4548 O O . LEU A 1 89 ? 7.859 -0.502 -13.888 1.00 0.00 119 LEU A O 3
ATOM 4564 N N . HIS A 1 90 ? 7.864 -1.527 -11.884 1.00 0.00 120 HIS A N 3
ATOM 4565 C CA . HIS A 1 90 ? 7.779 -0.288 -11.118 1.00 0.00 120 HIS A CA 3
ATOM 4566 C C . HIS A 1 90 ? 9.080 -0.025 -10.364 1.00 0.00 120 HIS A C 3
ATOM 4567 O O . HIS A 1 90 ? 9.130 0.817 -9.468 1.00 0.00 120 HIS A O 3
ATOM 4581 N N . GLY A 1 91 ? 10.130 -0.752 -10.733 1.00 0.00 121 GLY A N 3
ATOM 4582 C CA . GLY A 1 91 ? 11.389 -0.650 -10.020 1.00 0.00 121 GLY A CA 3
ATOM 4583 C C . GLY A 1 91 ? 11.931 0.765 -9.997 1.00 0.00 121 GLY A C 3
ATOM 4584 O O . GLY A 1 91 ? 12.396 1.242 -8.963 1.00 0.00 121 GLY A O 3
ATOM 4588 N N . ARG A 1 92 ? 11.873 1.436 -11.141 1.00 0.00 122 ARG A N 3
ATOM 4589 C CA . ARG A 1 92 ? 12.392 2.796 -11.258 1.00 0.00 122 ARG A CA 3
ATOM 4590 C C . ARG A 1 92 ? 11.539 3.771 -10.455 1.00 0.00 122 ARG A C 3
ATOM 4591 O O . ARG A 1 92 ? 12.057 4.707 -9.843 1.00 0.00 122 ARG A O 3
ATOM 4612 N N . HIS A 1 93 ? 10.227 3.551 -10.462 1.00 0.00 123 HIS A N 3
ATOM 4613 C CA . HIS A 1 93 ? 9.310 4.369 -9.679 1.00 0.00 123 HIS A CA 3
ATOM 4614 C C . HIS A 1 93 ? 9.571 4.198 -8.186 1.00 0.00 123 HIS A C 3
ATOM 4615 O O . HIS A 1 93 ? 9.624 5.175 -7.438 1.00 0.00 123 HIS A O 3
ATOM 4629 N N . TYR A 1 94 ? 9.732 2.951 -7.757 1.00 0.00 124 TYR A N 3
ATOM 4630 C CA . TYR A 1 94 ? 9.962 2.649 -6.349 1.00 0.00 124 TYR A CA 3
ATOM 4631 C C . TYR A 1 94 ? 11.269 3.268 -5.866 1.00 0.00 124 TYR A C 3
ATOM 4632 O O . TYR A 1 94 ? 11.324 3.875 -4.797 1.00 0.00 124 TYR A O 3
ATOM 4650 N N . ASN A 1 95 ? 12.321 3.107 -6.663 1.00 0.00 125 ASN A N 3
ATOM 4651 C CA . ASN A 1 95 ? 13.642 3.605 -6.293 1.00 0.00 125 ASN A CA 3
ATOM 4652 C C . ASN A 1 95 ? 13.630 5.125 -6.153 1.00 0.00 125 ASN A C 3
ATOM 4653 O O . ASN A 1 95 ? 14.232 5.677 -5.233 1.00 0.00 125 ASN A O 3
ATOM 4664 N N . GLY A 1 96 ? 12.940 5.793 -7.072 1.00 0.00 126 GLY A N 3
ATOM 4665 C CA . GLY A 1 96 ? 12.896 7.244 -7.055 1.00 0.00 126 GLY A CA 3
ATOM 4666 C C . GLY A 1 96 ? 12.242 7.790 -5.802 1.00 0.00 126 GLY A C 3
ATOM 4667 O O . GLY A 1 96 ? 12.715 8.766 -5.220 1.00 0.00 126 GLY A O 3
ATOM 4671 N N . VAL A 1 97 ? 11.149 7.159 -5.383 1.00 0.00 127 VAL A N 3
ATOM 4672 C CA . VAL A 1 97 ? 10.431 7.585 -4.187 1.00 0.00 127 VAL A CA 3
ATOM 4673 C C . VAL A 1 97 ? 11.251 7.317 -2.931 1.00 0.00 127 VAL A C 3
ATOM 4674 O O . VAL A 1 97 ? 11.294 8.141 -2.017 1.00 0.00 127 VAL A O 3
ATOM 4687 N N . MET A 1 98 ? 11.902 6.158 -2.890 1.00 0.00 128 MET A N 3
ATOM 4688 C CA . MET A 1 98 ? 12.697 5.769 -1.732 1.00 0.00 128 MET A CA 3
ATOM 4689 C C . MET A 1 98 ? 13.886 6.705 -1.548 1.00 0.00 128 MET A C 3
ATOM 4690 O O . MET A 1 98 ? 14.290 6.997 -0.423 1.00 0.00 128 MET A O 3
ATOM 4704 N N . GLU A 1 99 ? 14.442 7.174 -2.661 1.00 0.00 129 GLU A N 3
ATOM 4705 C CA . GLU A 1 99 ? 15.565 8.105 -2.620 1.00 0.00 129 GLU A CA 3
ATOM 4706 C C . GLU A 1 99 ? 15.155 9.419 -1.960 1.00 0.00 129 GLU A C 3
ATOM 4707 O O . GLU A 1 99 ? 15.942 10.035 -1.239 1.00 0.00 129 GLU A O 3
ATOM 4719 N N . LEU A 1 100 ? 13.921 9.843 -2.212 1.00 0.00 130 LEU A N 3
ATOM 4720 C CA . LEU A 1 100 ? 13.413 11.092 -1.657 1.00 0.00 130 LEU A CA 3
ATOM 4721 C C . LEU A 1 100 ? 13.315 11.011 -0.137 1.00 0.00 130 LEU A C 3
ATOM 4722 O O . LEU A 1 100 ? 13.219 12.033 0.545 1.00 0.00 130 LEU A O 3
ATOM 4738 N N . THR A 1 1 ? 18.864 -0.361 -1.240 1.00 0.00 31 THR A N 4
ATOM 4739 C CA . THR A 1 1 ? 18.783 -1.814 -1.321 1.00 0.00 31 THR A CA 4
ATOM 4740 C C . THR A 1 1 ? 17.541 -2.337 -0.610 1.00 0.00 31 THR A C 4
ATOM 4741 O O . THR A 1 1 ? 17.289 -3.542 -0.583 1.00 0.00 31 THR A O 4
ATOM 4752 N N . PHE A 1 2 ? 16.767 -1.424 -0.032 1.00 0.00 32 PHE A N 4
ATOM 4753 C CA . PHE A 1 2 ? 15.604 -1.800 0.764 1.00 0.00 32 PHE A CA 4
ATOM 4754 C C . PHE A 1 2 ? 14.498 -2.364 -0.122 1.00 0.00 32 PHE A C 4
ATOM 4755 O O . PHE A 1 2 ? 14.080 -1.728 -1.089 1.00 0.00 32 PHE A O 4
ATOM 4772 N N . GLN A 1 3 ? 14.031 -3.562 0.215 1.00 0.00 33 GLN A N 4
ATOM 4773 C CA . GLN A 1 3 ? 12.918 -4.176 -0.500 1.00 0.00 33 GLN A CA 4
ATOM 4774 C C . GLN A 1 3 ? 11.813 -4.586 0.465 1.00 0.00 33 GLN A C 4
ATOM 4775 O O . GLN A 1 3 ? 11.780 -5.711 0.970 1.00 0.00 33 GLN A O 4
ATOM 4789 N N . PRO A 1 4 ? 10.882 -3.658 0.732 1.00 0.00 34 PRO A N 4
ATOM 4790 C CA . PRO A 1 4 ? 9.774 -3.891 1.666 1.00 0.00 34 PRO A CA 4
ATOM 4791 C C . PRO A 1 4 ? 8.693 -4.784 1.068 1.00 0.00 34 PRO A C 4
ATOM 4792 O O . PRO A 1 4 ? 8.578 -4.907 -0.151 1.00 0.00 34 PRO A O 4
ATOM 4803 N N . ILE A 1 5 ? 7.904 -5.410 1.937 1.00 0.00 35 ILE A N 4
ATOM 4804 C CA . ILE A 1 5 ? 6.718 -6.137 1.505 1.00 0.00 35 ILE A CA 4
ATOM 4805 C C . ILE A 1 5 ? 5.698 -5.197 0.868 1.00 0.00 35 ILE A C 4
ATOM 4806 O O . ILE A 1 5 ? 5.397 -4.134 1.412 1.00 0.00 35 ILE A O 4
ATOM 4822 N N . ILE A 1 6 ? 5.171 -5.596 -0.283 1.00 0.00 36 ILE A N 4
ATOM 4823 C CA . ILE A 1 6 ? 4.344 -4.712 -1.091 1.00 0.00 36 ILE A CA 4
ATOM 4824 C C . ILE A 1 6 ? 2.868 -5.074 -0.968 1.00 0.00 36 ILE A C 4
ATOM 4825 O O . ILE A 1 6 ? 2.498 -6.246 -1.015 1.00 0.00 36 ILE A O 4
ATOM 4841 N N . PHE A 1 7 ? 2.026 -4.057 -0.810 1.00 0.00 37 PHE A N 4
ATOM 4842 C CA . PHE A 1 7 ? 0.581 -4.250 -0.836 1.00 0.00 37 PHE A CA 4
ATOM 4843 C C . PHE A 1 7 ? -0.059 -3.423 -1.947 1.00 0.00 37 PHE A C 4
ATOM 4844 O O . PHE A 1 7 ? 0.387 -2.316 -2.248 1.00 0.00 37 PHE A O 4
ATOM 4861 N N . SER A 1 8 ? -1.107 -3.969 -2.556 1.00 0.00 38 SER A N 4
ATOM 4862 C CA . SER A 1 8 ? -1.805 -3.286 -3.639 1.00 0.00 38 SER A CA 4
ATOM 4863 C C . SER A 1 8 ? -3.189 -2.827 -3.189 1.00 0.00 38 SER A C 4
ATOM 4864 O O . SER A 1 8 ? -3.845 -3.491 -2.387 1.00 0.00 38 SER A O 4
ATOM 4872 N N . THR A 1 9 ? -3.626 -1.687 -3.711 1.00 0.00 39 THR A N 4
ATOM 4873 C CA . THR A 1 9 ? -4.925 -1.130 -3.357 1.00 0.00 39 THR A CA 4
ATOM 4874 C C . THR A 1 9 ? -5.773 -0.876 -4.598 1.00 0.00 39 THR A C 4
ATOM 4875 O O . THR A 1 9 ? -5.248 -0.568 -5.666 1.00 0.00 39 THR A O 4
ATOM 4886 N N . ALA A 1 10 ? -7.087 -1.008 -4.448 1.00 0.00 40 ALA A N 4
ATOM 4887 C CA . ALA A 1 10 ? -8.013 -0.712 -5.535 1.00 0.00 40 ALA A CA 4
ATOM 4888 C C . ALA A 1 10 ? -9.232 0.051 -5.024 1.00 0.00 40 ALA A C 4
ATOM 4889 O O . ALA A 1 10 ? -9.795 -0.286 -3.983 1.00 0.00 40 ALA A O 4
ATOM 4896 N N . CYS A 1 11 ? -9.632 1.079 -5.765 1.00 0.00 41 CYS A N 4
ATOM 4897 C CA . CYS A 1 11 ? -10.776 1.898 -5.380 1.00 0.00 41 CYS A CA 4
ATOM 4898 C C . CYS A 1 11 ? -11.959 1.651 -6.309 1.00 0.00 41 CYS A C 4
ATOM 4899 O O . CYS A 1 11 ? -11.782 1.261 -7.463 1.00 0.00 41 CYS A O 4
ATOM 4907 N N . GLU A 1 12 ? -13.165 1.879 -5.797 1.00 0.00 42 GLU A N 4
ATOM 4908 C CA . GLU A 1 12 ? -14.367 1.826 -6.623 1.00 0.00 42 GLU A CA 4
ATOM 4909 C C . GLU A 1 12 ? -14.653 3.185 -7.253 1.00 0.00 42 GLU A C 4
ATOM 4910 O O . GLU A 1 12 ? -15.476 3.296 -8.162 1.00 0.00 42 GLU A O 4
ATOM 4922 N N . GLN A 1 13 ? -13.970 4.214 -6.766 1.00 0.00 43 GLN A N 4
ATOM 4923 C CA . GLN A 1 13 ? -14.199 5.575 -7.237 1.00 0.00 43 GLN A CA 4
ATOM 4924 C C . GLN A 1 13 ? -12.883 6.248 -7.615 1.00 0.00 43 GLN A C 4
ATOM 4925 O O . GLN A 1 13 ? -11.891 6.139 -6.898 1.00 0.00 43 GLN A O 4
ATOM 4939 N N . GLU A 1 14 ? -12.887 6.944 -8.748 1.00 0.00 44 GLU A N 4
ATOM 4940 C CA . GLU A 1 14 ? -11.692 7.635 -9.221 1.00 0.00 44 GLU A CA 4
ATOM 4941 C C . GLU A 1 14 ? -11.499 8.956 -8.482 1.00 0.00 44 GLU A C 4
ATOM 4942 O O . GLU A 1 14 ? -12.452 9.701 -8.257 1.00 0.00 44 GLU A O 4
ATOM 4954 N N . GLY A 1 15 ? -10.256 9.239 -8.103 1.00 0.00 45 GLY A N 4
ATOM 4955 C CA . GLY A 1 15 ? -9.945 10.504 -7.464 1.00 0.00 45 GLY A CA 4
ATOM 4956 C C . GLY A 1 15 ? -10.362 10.535 -6.007 1.00 0.00 45 GLY A C 4
ATOM 4957 O O . GLY A 1 15 ? -10.238 11.564 -5.340 1.00 0.00 45 GLY A O 4
ATOM 4961 N N . VAL A 1 16 ? -10.862 9.409 -5.510 1.00 0.00 46 VAL A N 4
ATOM 4962 C CA . VAL A 1 16 ? -11.372 9.334 -4.146 1.00 0.00 46 VAL A CA 4
ATOM 4963 C C . VAL A 1 16 ? -10.238 9.385 -3.130 1.00 0.00 46 VAL A C 4
ATOM 4964 O O . VAL A 1 16 ? -10.430 9.810 -1.991 1.00 0.00 46 VAL A O 4
ATOM 4977 N N . ALA A 1 17 ? -9.055 8.950 -3.549 1.00 0.00 47 ALA A N 4
ATOM 4978 C CA . ALA A 1 17 ? -7.911 8.861 -2.651 1.00 0.00 47 ALA A CA 4
ATOM 4979 C C . ALA A 1 17 ? -6.621 9.247 -3.366 1.00 0.00 47 ALA A C 4
ATOM 4980 O O . ALA A 1 17 ? -6.551 9.233 -4.594 1.00 0.00 47 ALA A O 4
ATOM 4987 N N . ASN A 1 18 ? -5.600 9.593 -2.588 1.00 0.00 48 ASN A N 4
ATOM 4988 C CA . ASN A 1 18 ? -4.257 9.778 -3.125 1.00 0.00 48 ASN A CA 4
ATOM 4989 C C . ASN A 1 18 ? -3.204 9.284 -2.138 1.00 0.00 48 ASN A C 4
ATOM 4990 O O . ASN A 1 18 ? -3.518 8.937 -1.000 1.00 0.00 48 ASN A O 4
ATOM 5001 N N . TRP A 1 19 ? -1.953 9.258 -2.583 1.00 0.00 49 TRP A N 4
ATOM 5002 C CA . TRP A 1 19 ? -0.880 8.640 -1.809 1.00 0.00 49 TRP A CA 4
ATOM 5003 C C . TRP A 1 19 ? -0.708 9.339 -0.465 1.00 0.00 49 TRP A C 4
ATOM 5004 O O . TRP A 1 19 ? -0.342 8.710 0.528 1.00 0.00 49 TRP A O 4
ATOM 5025 N N . ARG A 1 20 ? -0.973 10.641 -0.441 1.00 0.00 50 ARG A N 4
ATOM 5026 C CA . ARG A 1 20 ? -0.908 11.410 0.796 1.00 0.00 50 ARG A CA 4
ATOM 5027 C C . ARG A 1 20 ? -1.994 10.964 1.770 1.00 0.00 50 ARG A C 4
ATOM 5028 O O . ARG A 1 20 ? -1.724 10.715 2.944 1.00 0.00 50 ARG A O 4
ATOM 5049 N N . ASN A 1 21 ? -3.224 10.869 1.274 1.00 0.00 51 ASN A N 4
ATOM 5050 C CA . ASN A 1 21 ? -4.349 10.438 2.097 1.00 0.00 51 ASN A CA 4
ATOM 5051 C C . ASN A 1 21 ? -4.170 8.993 2.552 1.00 0.00 51 ASN A C 4
ATOM 5052 O O . ASN A 1 21 ? -4.492 8.643 3.687 1.00 0.00 51 ASN A O 4
ATOM 5063 N N . ILE A 1 22 ? -3.652 8.158 1.657 1.00 0.00 52 ILE A N 4
ATOM 5064 C CA . ILE A 1 22 ? -3.477 6.739 1.947 1.00 0.00 52 ILE A CA 4
ATOM 5065 C C . ILE A 1 22 ? -2.464 6.528 3.066 1.00 0.00 52 ILE A C 4
ATOM 5066 O O . ILE A 1 22 ? -2.674 5.710 3.963 1.00 0.00 52 ILE A O 4
ATOM 5082 N N . THR A 1 23 ? -1.364 7.271 3.009 1.00 0.00 53 THR A N 4
ATOM 5083 C CA . THR A 1 23 ? -0.329 7.185 4.032 1.00 0.00 53 THR A CA 4
ATOM 5084 C C . THR A 1 23 ? -0.869 7.599 5.396 1.00 0.00 53 THR A C 4
ATOM 5085 O O . THR A 1 23 ? -0.597 6.948 6.405 1.00 0.00 53 THR A O 4
ATOM 5096 N N . GLU A 1 24 ? -1.636 8.685 5.419 1.00 0.00 54 GLU A N 4
ATOM 5097 C CA . GLU A 1 24 ? -2.252 9.157 6.653 1.00 0.00 54 GLU A CA 4
ATOM 5098 C C . GLU A 1 24 ? -3.322 8.182 7.135 1.00 0.00 54 GLU A C 4
ATOM 5099 O O . GLU A 1 24 ? -3.400 7.867 8.322 1.00 0.00 54 GLU A O 4
ATOM 5111 N N . ALA A 1 25 ? -4.145 7.708 6.204 1.00 0.00 55 ALA A N 4
ATOM 5112 C CA . ALA A 1 25 ? -5.203 6.760 6.531 1.00 0.00 55 ALA A CA 4
ATOM 5113 C C . ALA A 1 25 ? -4.623 5.443 7.039 1.00 0.00 55 ALA A C 4
ATOM 5114 O O . ALA A 1 25 ? -5.107 4.878 8.021 1.00 0.00 55 ALA A O 4
ATOM 5121 N N . LEU A 1 26 ? -3.586 4.960 6.364 1.00 0.00 56 LEU A N 4
ATOM 5122 C CA . LEU A 1 26 ? -2.973 3.684 6.715 1.00 0.00 56 LEU A CA 4
ATOM 5123 C C . LEU A 1 26 ? -2.329 3.750 8.096 1.00 0.00 56 LEU A C 4
ATOM 5124 O O . LEU A 1 26 ? -2.446 2.821 8.894 1.00 0.00 56 LEU A O 4
ATOM 5140 N N . LEU A 1 27 ? -1.648 4.859 8.372 1.00 0.00 57 LEU A N 4
ATOM 5141 C CA . LEU A 1 27 ? -0.954 5.033 9.643 1.00 0.00 57 LEU A CA 4
ATOM 5142 C C . LEU A 1 27 ? -1.947 5.097 10.801 1.00 0.00 57 LEU A C 4
ATOM 5143 O O . LEU A 1 27 ? -1.818 4.365 11.782 1.00 0.00 57 LEU A O 4
ATOM 5159 N N . LYS A 1 28 ? -2.938 5.972 10.677 1.00 0.00 58 LYS A N 4
ATOM 5160 C CA . LYS A 1 28 ? -3.865 6.238 11.770 1.00 0.00 58 LYS A CA 4
ATOM 5161 C C . LYS A 1 28 ? -4.713 5.007 12.076 1.00 0.00 58 LYS A C 4
ATOM 5162 O O . LYS A 1 28 ? -4.936 4.672 13.239 1.00 0.00 58 LYS A O 4
ATOM 5181 N N . GLN A 1 29 ? -5.176 4.338 11.026 1.00 0.00 59 GLN A N 4
ATOM 5182 C CA . GLN A 1 29 ? -6.166 3.277 11.173 1.00 0.00 59 GLN A CA 4
ATOM 5183 C C . GLN A 1 29 ? -5.509 1.984 11.643 1.00 0.00 59 GLN A C 4
ATOM 5184 O O . GLN A 1 29 ? -6.121 1.188 12.358 1.00 0.00 59 GLN A O 4
ATOM 5198 N N . HIS A 1 30 ? -4.259 1.777 11.239 1.00 0.00 60 HIS A N 4
ATOM 5199 C CA . HIS A 1 30 ? -3.586 0.501 11.454 1.00 0.00 60 HIS A CA 4
ATOM 5200 C C . HIS A 1 30 ? -2.339 0.685 12.313 1.00 0.00 60 HIS A C 4
ATOM 5201 O O . HIS A 1 30 ? -1.734 -0.288 12.760 1.00 0.00 60 HIS A O 4
ATOM 5215 N N . ASN A 1 31 ? -1.960 1.939 12.539 1.00 0.00 61 ASN A N 4
ATOM 5216 C CA . ASN A 1 31 ? -0.789 2.249 13.352 1.00 0.00 61 ASN A CA 4
ATOM 5217 C C . ASN A 1 31 ? 0.471 1.640 12.746 1.00 0.00 61 ASN A C 4
ATOM 5218 O O . ASN A 1 31 ? 1.323 1.112 13.460 1.00 0.00 61 ASN A O 4
ATOM 5229 N N . VAL A 1 32 ? 0.583 1.716 11.423 1.00 0.00 62 VAL A N 4
ATOM 5230 C CA . VAL A 1 32 ? 1.770 1.238 10.727 1.00 0.00 62 VAL A CA 4
ATOM 5231 C C . VAL A 1 32 ? 2.358 2.326 9.835 1.00 0.00 62 VAL A C 4
ATOM 5232 O O . VAL A 1 32 ? 1.634 3.178 9.317 1.00 0.00 62 VAL A O 4
ATOM 5245 N N . HIS A 1 33 ? 3.675 2.290 9.656 1.00 0.00 63 HIS A N 4
ATOM 5246 C CA . HIS A 1 33 ? 4.359 3.264 8.814 1.00 0.00 63 HIS A CA 4
ATOM 5247 C C . HIS A 1 33 ? 4.779 2.636 7.490 1.00 0.00 63 HIS A C 4
ATOM 5248 O O . HIS A 1 33 ? 5.462 1.612 7.464 1.00 0.00 63 HIS A O 4
ATOM 5262 N N . ALA A 1 34 ? 4.366 3.256 6.387 1.00 0.00 64 ALA A N 4
ATOM 5263 C CA . ALA A 1 34 ? 4.698 2.756 5.060 1.00 0.00 64 ALA A CA 4
ATOM 5264 C C . ALA A 1 34 ? 5.829 3.568 4.435 1.00 0.00 64 ALA A C 4
ATOM 5265 O O . ALA A 1 34 ? 5.674 4.745 4.110 1.00 0.00 64 ALA A O 4
ATOM 5272 N N . PRO A 1 35 ? 6.995 2.927 4.264 1.00 0.00 65 PRO A N 4
ATOM 5273 C CA . PRO A 1 35 ? 8.164 3.562 3.652 1.00 0.00 65 PRO A CA 4
ATOM 5274 C C . PRO A 1 35 ? 7.901 4.002 2.216 1.00 0.00 65 PRO A C 4
ATOM 5275 O O . PRO A 1 35 ? 8.609 4.852 1.677 1.00 0.00 65 PRO A O 4
ATOM 5286 N N . TYR A 1 36 ? 6.877 3.418 1.602 1.00 0.00 66 TYR A N 4
ATOM 5287 C CA . TYR A 1 36 ? 6.561 3.700 0.208 1.00 0.00 66 TYR A CA 4
ATOM 5288 C C . TYR A 1 36 ? 5.053 3.696 -0.020 1.00 0.00 66 TYR A C 4
ATOM 5289 O O . TYR A 1 36 ? 4.347 2.797 0.438 1.00 0.00 66 TYR A O 4
ATOM 5307 N N . CYS A 1 37 ? 4.564 4.707 -0.732 1.00 0.00 67 CYS A N 4
ATOM 5308 C CA . CYS A 1 37 ? 3.166 4.748 -1.142 1.00 0.00 67 CYS A CA 4
ATOM 5309 C C . CYS A 1 37 ? 3.016 5.446 -2.491 1.00 0.00 67 CYS A C 4
ATOM 5310 O O . CYS A 1 37 ? 3.524 6.549 -2.690 1.00 0.00 67 CYS A O 4
ATOM 5318 N N . ARG A 1 38 ? 2.319 4.793 -3.415 1.00 0.00 68 ARG A N 4
ATOM 5319 C CA . ARG A 1 38 ? 2.020 5.391 -4.711 1.00 0.00 68 ARG A CA 4
ATOM 5320 C C . ARG A 1 38 ? 0.570 5.133 -5.107 1.00 0.00 68 ARG A C 4
ATOM 5321 O O . ARG A 1 38 ? 0.036 4.046 -4.877 1.00 0.00 68 ARG A O 4
ATOM 5342 N N . PHE A 1 39 ? -0.063 6.137 -5.703 1.00 0.00 69 PHE A N 4
ATOM 5343 C CA . PHE A 1 39 ? -1.447 6.013 -6.146 1.00 0.00 69 PHE A CA 4
ATOM 5344 C C . PHE A 1 39 ? -1.660 6.735 -7.474 1.00 0.00 69 PHE A C 4
ATOM 5345 O O . PHE A 1 39 ? -1.230 7.874 -7.650 1.00 0.00 69 PHE A O 4
ATOM 5362 N N . GLY A 1 40 ? -2.325 6.061 -8.407 1.00 0.00 70 GLY A N 4
ATOM 5363 C CA . GLY A 1 40 ? -2.711 6.699 -9.652 1.00 0.00 70 GLY A CA 4
ATOM 5364 C C . GLY A 1 40 ? -4.108 7.284 -9.596 1.00 0.00 70 GLY A C 4
ATOM 5365 O O . GLY A 1 40 ? -4.435 8.048 -8.685 1.00 0.00 70 GLY A O 4
ATOM 5369 N N . LYS A 1 41 ? -4.937 6.926 -10.570 1.00 0.00 71 LYS A N 4
ATOM 5370 C CA . LYS A 1 41 ? -6.302 7.434 -10.638 1.00 0.00 71 LYS A CA 4
ATOM 5371 C C . LYS A 1 41 ? -7.250 6.552 -9.831 1.00 0.00 71 LYS A C 4
ATOM 5372 O O . LYS A 1 41 ? -8.053 7.049 -9.041 1.00 0.00 71 LYS A O 4
ATOM 5391 N N . LEU A 1 42 ? -7.151 5.243 -10.035 1.00 0.00 72 LEU A N 4
ATOM 5392 C CA . LEU A 1 42 ? -8.093 4.303 -9.439 1.00 0.00 72 LEU A CA 4
ATOM 5393 C C . LEU A 1 42 ? -7.358 3.201 -8.681 1.00 0.00 72 LEU A C 4
ATOM 5394 O O . LEU A 1 42 ? -7.977 2.376 -8.013 1.00 0.00 72 LEU A O 4
ATOM 5410 N N . GLU A 1 43 ? -6.032 3.200 -8.789 1.00 0.00 73 GLU A N 4
ATOM 5411 C CA . GLU A 1 43 ? -5.226 2.105 -8.265 1.00 0.00 73 GLU A CA 4
ATOM 5412 C C . GLU A 1 43 ? -3.919 2.626 -7.675 1.00 0.00 73 GLU A C 4
ATOM 5413 O O . GLU A 1 43 ? -3.383 3.639 -8.122 1.00 0.00 73 GLU A O 4
ATOM 5425 N N . GLY A 1 44 ? -3.409 1.922 -6.667 1.00 0.00 74 GLY A N 4
ATOM 5426 C CA . GLY A 1 44 ? -2.158 2.315 -6.046 1.00 0.00 74 GLY A CA 4
ATOM 5427 C C . GLY A 1 44 ? -1.563 1.210 -5.196 1.00 0.00 74 GLY A C 4
ATOM 5428 O O . GLY A 1 44 ? -2.163 0.149 -5.036 1.00 0.00 74 GLY A O 4
ATOM 5432 N N . ASN A 1 45 ? -0.379 1.461 -4.648 1.00 0.00 75 ASN A N 4
ATOM 5433 C CA . ASN A 1 45 ? 0.310 0.472 -3.826 1.00 0.00 75 ASN A CA 4
ATOM 5434 C C . ASN A 1 45 ? 0.924 1.121 -2.591 1.00 0.00 75 ASN A C 4
ATOM 5435 O O . ASN A 1 45 ? 1.140 2.334 -2.557 1.00 0.00 75 ASN A O 4
ATOM 5446 N N . PHE A 1 46 ? 1.206 0.308 -1.579 1.00 0.00 76 PHE A N 4
ATOM 5447 C CA . PHE A 1 46 ? 2.001 0.752 -0.439 1.00 0.00 76 PHE A CA 4
ATOM 5448 C C . PHE A 1 46 ? 2.834 -0.395 0.123 1.00 0.00 76 PHE A C 4
ATOM 5449 O O . PHE A 1 46 ? 2.539 -1.567 -0.117 1.00 0.00 76 PHE A O 4
ATOM 5466 N N . ALA A 1 47 ? 3.877 -0.050 0.871 1.00 0.00 77 ALA A N 4
ATOM 5467 C CA . ALA A 1 47 ? 4.801 -1.045 1.398 1.00 0.00 77 ALA A CA 4
ATOM 5468 C C . ALA A 1 47 ? 4.955 -0.906 2.910 1.00 0.00 77 ALA A C 4
ATOM 5469 O O . ALA A 1 47 ? 4.787 0.181 3.464 1.00 0.00 77 ALA A O 4
ATOM 5476 N N . LEU A 1 48 ? 5.274 -2.012 3.571 1.00 0.00 78 LEU A N 4
ATOM 5477 C CA . LEU A 1 48 ? 5.605 -1.985 4.993 1.00 0.00 78 LEU A CA 4
ATOM 5478 C C . LEU A 1 48 ? 6.926 -2.701 5.258 1.00 0.00 78 LEU A C 4
ATOM 5479 O O . LEU A 1 48 ? 7.314 -3.606 4.519 1.00 0.00 78 LEU A O 4
ATOM 5495 N N . ASN A 1 49 ? 7.615 -2.287 6.317 1.00 0.00 79 ASN A N 4
ATOM 5496 C CA . ASN A 1 49 ? 8.907 -2.868 6.663 1.00 0.00 79 ASN A CA 4
ATOM 5497 C C . ASN A 1 49 ? 8.739 -4.285 7.203 1.00 0.00 79 ASN A C 4
ATOM 5498 O O . ASN A 1 49 ? 7.783 -4.578 7.923 1.00 0.00 79 ASN A O 4
ATOM 5509 N N . LYS A 1 50 ? 9.675 -5.161 6.853 1.00 0.00 80 LYS A N 4
ATOM 5510 C CA . LYS A 1 50 ? 9.638 -6.545 7.311 1.00 0.00 80 LYS A CA 4
ATOM 5511 C C . LYS A 1 50 ? 9.633 -6.614 8.834 1.00 0.00 80 LYS A C 4
ATOM 5512 O O . LYS A 1 50 ? 8.969 -7.467 9.423 1.00 0.00 80 LYS A O 4
ATOM 5531 N N . ASP A 1 51 ? 10.375 -5.711 9.466 1.00 0.00 81 ASP A N 4
ATOM 5532 C CA . ASP A 1 51 ? 10.386 -5.613 10.921 1.00 0.00 81 ASP A CA 4
ATOM 5533 C C . ASP A 1 51 ? 9.089 -4.992 11.433 1.00 0.00 81 ASP A C 4
ATOM 5534 O O . ASP A 1 51 ? 8.659 -5.264 12.553 1.00 0.00 81 ASP A O 4
ATOM 5543 N N . LYS A 1 52 ? 8.471 -4.158 10.603 1.00 0.00 82 LYS A N 4
ATOM 5544 C CA . LYS A 1 52 ? 7.251 -3.461 10.990 1.00 0.00 82 LYS A CA 4
ATOM 5545 C C . LYS A 1 52 ? 6.033 -4.077 10.306 1.00 0.00 82 LYS A C 4
ATOM 5546 O O . LYS A 1 52 ? 4.952 -3.486 10.290 1.00 0.00 82 LYS A O 4
ATOM 5565 N N . THR A 1 53 ? 6.215 -5.268 9.743 1.00 0.00 83 THR A N 4
ATOM 5566 C CA . THR A 1 53 ? 5.099 -6.042 9.217 1.00 0.00 83 THR A CA 4
ATOM 5567 C C . THR A 1 53 ? 4.838 -7.278 10.072 1.00 0.00 83 THR A C 4
ATOM 5568 O O . THR A 1 53 ? 5.730 -8.098 10.282 1.00 0.00 83 THR A O 4
ATOM 5579 N N . SER A 1 54 ? 3.607 -7.406 10.559 1.00 0.00 84 SER A N 4
ATOM 5580 C CA . SER A 1 54 ? 3.217 -8.568 11.351 1.00 0.00 84 SER A CA 4
ATOM 5581 C C . SER A 1 54 ? 2.148 -9.381 10.627 1.00 0.00 84 SER A C 4
ATOM 5582 O O . SER A 1 54 ? 1.417 -8.858 9.788 1.00 0.00 84 SER A O 4
ATOM 5590 N N . GLN A 1 55 ? 2.068 -10.666 10.956 1.00 0.00 85 GLN A N 4
ATOM 5591 C CA . GLN A 1 55 ? 1.048 -11.539 10.386 1.00 0.00 85 GLN A CA 4
ATOM 5592 C C . GLN A 1 55 ? -0.350 -10.999 10.664 1.00 0.00 85 GLN A C 4
ATOM 5593 O O . GLN A 1 55 ? -1.226 -11.045 9.803 1.00 0.00 85 GLN A O 4
ATOM 5607 N N . GLU A 1 56 ? -0.551 -10.487 11.876 1.00 0.00 86 GLU A N 4
ATOM 5608 C CA . GLU A 1 56 ? -1.847 -9.951 12.271 1.00 0.00 86 GLU A CA 4
ATOM 5609 C C . GLU A 1 56 ? -2.196 -8.709 11.454 1.00 0.00 86 GLU A C 4
ATOM 5610 O O . GLU A 1 56 ? -3.353 -8.494 11.095 1.00 0.00 86 GLU A O 4
ATOM 5622 N N . VAL A 1 57 ? -1.186 -7.895 11.167 1.00 0.00 87 VAL A N 4
ATOM 5623 C CA . VAL A 1 57 ? -1.375 -6.701 10.352 1.00 0.00 87 VAL A CA 4
ATOM 5624 C C . VAL A 1 57 ? -1.784 -7.066 8.928 1.00 0.00 87 VAL A C 4
ATOM 5625 O O . VAL A 1 57 ? -2.683 -6.452 8.353 1.00 0.00 87 VAL A O 4
ATOM 5638 N N . ILE A 1 58 ? -1.118 -8.068 8.366 1.00 0.00 88 ILE A N 4
ATOM 5639 C CA . ILE A 1 58 ? -1.374 -8.481 6.992 1.00 0.00 88 ILE A CA 4
ATOM 5640 C C . ILE A 1 58 ? -2.807 -8.980 6.829 1.00 0.00 88 ILE A C 4
ATOM 5641 O O . ILE A 1 58 ? -3.505 -8.596 5.890 1.00 0.00 88 ILE A O 4
ATOM 5657 N N . ASP A 1 59 ? -3.238 -9.836 7.748 1.00 0.00 89 ASP A N 4
ATOM 5658 C CA . ASP A 1 59 ? -4.607 -10.341 7.741 1.00 0.00 89 ASP A CA 4
ATOM 5659 C C . ASP A 1 59 ? -5.604 -9.210 7.975 1.00 0.00 89 ASP A C 4
ATOM 5660 O O . ASP A 1 59 ? -6.670 -9.175 7.361 1.00 0.00 89 ASP A O 4
ATOM 5669 N N . GLN A 1 60 ? -5.249 -8.291 8.866 1.00 0.00 90 GLN A N 4
ATOM 5670 C CA . GLN A 1 60 ? -6.112 -7.155 9.175 1.00 0.00 90 GLN A CA 4
ATOM 5671 C C . GLN A 1 60 ? -6.290 -6.262 7.952 1.00 0.00 90 GLN A C 4
ATOM 5672 O O . GLN A 1 60 ? -7.398 -5.808 7.659 1.00 0.00 90 GLN A O 4
ATOM 5686 N N . LEU A 1 61 ? -5.196 -6.010 7.243 1.00 0.00 91 LEU A N 4
ATOM 5687 C CA . LEU A 1 61 ? -5.218 -5.109 6.096 1.00 0.00 91 LEU A CA 4
ATOM 5688 C C . LEU A 1 61 ? -6.147 -5.637 5.006 1.00 0.00 91 LEU A C 4
ATOM 5689 O O . LEU A 1 61 ? -6.943 -4.889 4.440 1.00 0.00 91 LEU A O 4
ATOM 5705 N N . VAL A 1 62 ? -6.038 -6.930 4.720 1.00 0.00 92 VAL A N 4
ATOM 5706 C CA . VAL A 1 62 ? -6.845 -7.552 3.675 1.00 0.00 92 VAL A CA 4
ATOM 5707 C C . VAL A 1 62 ? -8.315 -7.597 4.072 1.00 0.00 92 VAL A C 4
ATOM 5708 O O . VAL A 1 62 ? -9.195 -7.294 3.266 1.00 0.00 92 VAL A O 4
ATOM 5721 N N . GLN A 1 63 ? -8.576 -7.976 5.319 1.00 0.00 93 GLN A N 4
ATOM 5722 C CA . GLN A 1 63 ? -9.942 -8.160 5.792 1.00 0.00 93 GLN A CA 4
ATOM 5723 C C . GLN A 1 63 ? -10.681 -6.828 5.857 1.00 0.00 93 GLN A C 4
ATOM 5724 O O . GLN A 1 63 ? -11.812 -6.710 5.385 1.00 0.00 93 GLN A O 4
ATOM 5738 N N . ASP A 1 64 ? -10.034 -5.827 6.443 1.00 0.00 94 ASP A N 4
ATOM 5739 C CA . ASP A 1 64 ? -10.681 -4.546 6.701 1.00 0.00 94 ASP A CA 4
ATOM 5740 C C . ASP A 1 64 ? -10.431 -3.570 5.556 1.00 0.00 94 ASP A C 4
ATOM 5741 O O . ASP A 1 64 ? -11.129 -2.566 5.417 1.00 0.00 94 ASP A O 4
ATOM 5750 N N . GLY A 1 65 ? -9.428 -3.873 4.734 1.00 0.00 95 GLY A N 4
ATOM 5751 C CA . GLY A 1 65 ? -8.984 -2.927 3.728 1.00 0.00 95 GLY A CA 4
ATOM 5752 C C . GLY A 1 65 ? -8.587 -1.591 4.323 1.00 0.00 95 GLY A C 4
ATOM 5753 O O . GLY A 1 65 ? -8.023 -1.532 5.416 1.00 0.00 95 GLY A O 4
ATOM 5757 N N . LEU A 1 66 ? -8.880 -0.514 3.601 1.00 0.00 96 LEU A N 4
ATOM 5758 C CA . LEU A 1 66 ? -8.597 0.833 4.087 1.00 0.00 96 LEU A CA 4
ATOM 5759 C C . LEU A 1 66 ? -9.775 1.765 3.823 1.00 0.00 96 LEU A C 4
ATOM 5760 O O . LEU A 1 66 ? -10.251 1.874 2.693 1.00 0.00 96 LEU A O 4
ATOM 5776 N N . GLN A 1 67 ? -10.236 2.436 4.872 1.00 0.00 97 GLN A N 4
ATOM 5777 C CA . GLN A 1 67 ? -11.483 3.190 4.807 1.00 0.00 97 GLN A CA 4
ATOM 5778 C C . GLN A 1 67 ? -11.216 4.662 4.504 1.00 0.00 97 GLN A C 4
ATOM 5779 O O . GLN A 1 67 ? -10.365 5.291 5.135 1.00 0.00 97 GLN A O 4
ATOM 5793 N N . PHE A 1 68 ? -11.944 5.204 3.535 1.00 0.00 98 PHE A N 4
ATOM 5794 C CA . PHE A 1 68 ? -11.881 6.629 3.237 1.00 0.00 98 PHE A CA 4
ATOM 5795 C C . PHE A 1 68 ? -13.273 7.254 3.259 1.00 0.00 98 PHE A C 4
ATOM 5796 O O . PHE A 1 68 ? -13.928 7.374 2.224 1.00 0.00 98 PHE A O 4
ATOM 5813 N N . GLY A 1 69 ? -13.720 7.648 4.448 1.00 0.00 99 GLY A N 4
ATOM 5814 C CA . GLY A 1 69 ? -15.055 8.198 4.594 1.00 0.00 99 GLY A CA 4
ATOM 5815 C C . GLY A 1 69 ? -16.138 7.160 4.366 1.00 0.00 99 GLY A C 4
ATOM 5816 O O . GLY A 1 69 ? -16.206 6.160 5.081 1.00 0.00 99 GLY A O 4
ATOM 5820 N N . GLU A 1 70 ? -16.984 7.398 3.371 1.00 0.00 100 GLU A N 4
ATOM 5821 C CA . GLU A 1 70 ? -18.055 6.465 3.039 1.00 0.00 100 GLU A CA 4
ATOM 5822 C C . GLU A 1 70 ? -17.620 5.510 1.931 1.00 0.00 100 GLU A C 4
ATOM 5823 O O . GLU A 1 70 ? -18.399 4.669 1.483 1.00 0.00 100 GLU A O 4
ATOM 5835 N N . SER A 1 71 ? -16.373 5.649 1.494 1.00 0.00 101 SER A N 4
ATOM 5836 C CA . SER A 1 71 ? -15.819 4.770 0.471 1.00 0.00 101 SER A CA 4
ATOM 5837 C C . SER A 1 71 ? -14.836 3.777 1.082 1.00 0.00 101 SER A C 4
ATOM 5838 O O . SER A 1 71 ? -14.203 4.057 2.101 1.00 0.00 101 SER A O 4
ATOM 5846 N N . LYS A 1 72 ? -14.712 2.612 0.453 1.00 0.00 102 LYS A N 4
ATOM 5847 C CA . LYS A 1 72 ? -13.830 1.563 0.950 1.00 0.00 102 LYS A CA 4
ATOM 5848 C C . LYS A 1 72 ? -12.816 1.155 -0.117 1.00 0.00 102 LYS A C 4
ATOM 5849 O O . LYS A 1 72 ? -13.173 0.942 -1.275 1.00 0.00 102 LYS A O 4
ATOM 5868 N N . VAL A 1 73 ? -11.554 1.048 0.284 1.00 0.00 103 VAL A N 4
ATOM 5869 C CA . VAL A 1 73 ? -10.493 0.651 -0.633 1.00 0.00 103 VAL A CA 4
ATOM 5870 C C . VAL A 1 73 ? -9.910 -0.705 -0.248 1.00 0.00 103 VAL A C 4
ATOM 5871 O O . VAL A 1 73 ? -9.487 -0.909 0.890 1.00 0.00 103 VAL A O 4
ATOM 5884 N N . THR A 1 74 ? -9.895 -1.629 -1.204 1.00 0.00 104 THR A N 4
ATOM 5885 C CA . THR A 1 74 ? -9.467 -2.996 -0.938 1.00 0.00 104 THR A CA 4
ATOM 5886 C C . THR A 1 74 ? -7.946 -3.107 -0.950 1.00 0.00 104 THR A C 4
ATOM 5887 O O . THR A 1 74 ? -7.260 -2.302 -1.580 1.00 0.00 104 THR A O 4
ATOM 5898 N N . ILE A 1 75 ? -7.426 -4.111 -0.251 1.00 0.00 105 ILE A N 4
ATOM 5899 C CA . ILE A 1 75 ? -5.985 -4.313 -0.163 1.00 0.00 105 ILE A CA 4
ATOM 5900 C C . ILE A 1 75 ? -5.603 -5.732 -0.572 1.00 0.00 105 ILE A C 4
ATOM 5901 O O . ILE A 1 75 ? -6.275 -6.698 -0.207 1.00 0.00 105 ILE A O 4
ATOM 5917 N N . LYS A 1 76 ? -4.519 -5.851 -1.330 1.00 0.00 106 LYS A N 4
ATOM 5918 C CA . LYS A 1 76 ? -4.008 -7.156 -1.735 1.00 0.00 106 LYS A CA 4
ATOM 5919 C C . LYS A 1 76 ? -2.533 -7.299 -1.370 1.00 0.00 106 LYS A C 4
ATOM 5920 O O . LYS A 1 76 ? -1.761 -6.347 -1.479 1.00 0.00 106 LYS A O 4
ATOM 5939 N N . VAL A 1 77 ? -2.151 -8.497 -0.939 1.00 0.00 107 VAL A N 4
ATOM 5940 C CA . VAL A 1 77 ? -0.790 -8.743 -0.477 1.00 0.00 107 VAL A CA 4
ATOM 5941 C C . VAL A 1 77 ? 0.085 -9.281 -1.604 1.00 0.00 107 VAL A C 4
ATOM 5942 O O . VAL A 1 77 ? -0.268 -10.259 -2.262 1.00 0.00 107 VAL A O 4
ATOM 5955 N N . SER A 1 78 ? 1.226 -8.635 -1.820 1.00 0.00 108 SER A N 4
ATOM 5956 C CA . SER A 1 78 ? 2.205 -9.117 -2.787 1.00 0.00 108 SER A CA 4
ATOM 5957 C C . SER A 1 78 ? 3.205 -10.058 -2.122 1.00 0.00 108 SER A C 4
ATOM 5958 O O . SER A 1 78 ? 3.829 -9.711 -1.118 1.00 0.00 108 SER A O 4
ATOM 5966 N N . GLU A 1 79 ? 3.353 -11.252 -2.688 1.00 0.00 109 GLU A N 4
ATOM 5967 C CA . GLU A 1 79 ? 4.201 -12.278 -2.097 1.00 0.00 109 GLU A CA 4
ATOM 5968 C C . GLU A 1 79 ? 5.480 -12.463 -2.911 1.00 0.00 109 GLU A C 4
ATOM 5969 O O . GLU A 1 79 ? 5.645 -11.864 -3.971 1.00 0.00 109 GLU A O 4
ATOM 5981 N N . GLY A 1 80 ? 6.380 -13.299 -2.404 1.00 0.00 110 GLY A N 4
ATOM 5982 C CA . GLY A 1 80 ? 7.702 -13.414 -2.995 1.00 0.00 110 GLY A CA 4
ATOM 5983 C C . GLY A 1 80 ? 7.671 -13.317 -4.507 1.00 0.00 110 GLY A C 4
ATOM 5984 O O . GLY A 1 80 ? 8.383 -12.505 -5.098 1.00 0.00 110 GLY A O 4
ATOM 5988 N N . GLU A 1 81 ? 6.846 -14.148 -5.135 1.00 0.00 111 GLU A N 4
ATOM 5989 C CA . GLU A 1 81 ? 6.751 -14.176 -6.589 1.00 0.00 111 GLU A CA 4
ATOM 5990 C C . GLU A 1 81 ? 6.233 -12.846 -7.128 1.00 0.00 111 GLU A C 4
ATOM 5991 O O . GLU A 1 81 ? 6.769 -12.304 -8.094 1.00 0.00 111 GLU A O 4
ATOM 6003 N N . ALA A 1 82 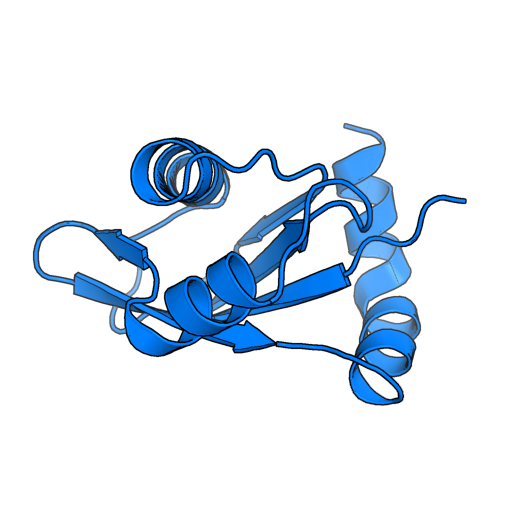? 5.186 -12.325 -6.494 1.00 0.00 112 ALA A N 4
ATOM 6004 C CA . ALA A 1 82 ? 4.625 -11.036 -6.880 1.00 0.00 112 ALA A CA 4
ATOM 6005 C C . ALA A 1 82 ? 5.643 -9.916 -6.696 1.00 0.00 112 ALA A C 4
ATOM 6006 O O . ALA A 1 82 ? 5.723 -8.996 -7.509 1.00 0.00 112 ALA A O 4
ATOM 6013 N N . LEU A 1 83 ? 6.419 -9.999 -5.620 1.00 0.00 113 LEU A N 4
ATOM 6014 C CA . LEU A 1 83 ? 7.390 -8.960 -5.295 1.00 0.00 113 LEU A CA 4
ATOM 6015 C C . LEU A 1 83 ? 8.468 -8.866 -6.370 1.00 0.00 113 LEU A C 4
ATOM 6016 O O . LEU A 1 83 ? 8.868 -7.772 -6.769 1.00 0.00 113 LEU A O 4
ATOM 6032 N N . SER A 1 84 ? 8.932 -10.022 -6.838 1.00 0.00 114 SER A N 4
ATOM 6033 C CA . SER A 1 84 ? 9.942 -10.069 -7.889 1.00 0.00 114 SER A CA 4
ATOM 6034 C C . SER A 1 84 ? 9.418 -9.433 -9.173 1.00 0.00 114 SER A C 4
ATOM 6035 O O . SER A 1 84 ? 10.134 -8.693 -9.848 1.00 0.00 114 SER A O 4
ATOM 6043 N N . LYS A 1 85 ? 8.166 -9.729 -9.505 1.00 0.00 115 LYS A N 4
ATOM 6044 C CA . LYS A 1 85 ? 7.514 -9.114 -10.655 1.00 0.00 115 LYS A CA 4
ATOM 6045 C C . LYS A 1 85 ? 7.329 -7.615 -10.439 1.00 0.00 115 LYS A C 4
ATOM 6046 O O . LYS A 1 85 ? 7.538 -6.816 -11.352 1.00 0.00 115 LYS A O 4
ATOM 6065 N N . PHE A 1 86 ? 6.936 -7.241 -9.226 1.00 0.00 116 PHE A N 4
ATOM 6066 C CA . PHE A 1 86 ? 6.718 -5.838 -8.892 1.00 0.00 116 PHE A CA 4
ATOM 6067 C C . PHE A 1 86 ? 8.009 -5.038 -9.036 1.00 0.00 116 PHE A C 4
ATOM 6068 O O . PHE A 1 86 ? 8.013 -3.946 -9.605 1.00 0.00 116 PHE A O 4
ATOM 6085 N N . TRP A 1 87 ? 9.100 -5.590 -8.518 1.00 0.00 117 TRP A N 4
ATOM 6086 C CA . TRP A 1 87 ? 10.380 -4.888 -8.510 1.00 0.00 117 TRP A CA 4
ATOM 6087 C C . TRP A 1 87 ? 10.872 -4.636 -9.931 1.00 0.00 117 TRP A C 4
ATOM 6088 O O . TRP A 1 87 ? 11.428 -3.578 -10.225 1.00 0.00 117 TRP A O 4
ATOM 6109 N N . GLU A 1 88 ? 10.663 -5.614 -10.808 1.00 0.00 118 GLU A N 4
ATOM 6110 C CA . GLU A 1 88 ? 11.083 -5.494 -12.198 1.00 0.00 118 GLU A CA 4
ATOM 6111 C C . GLU A 1 88 ? 10.241 -4.456 -12.934 1.00 0.00 118 GLU A C 4
ATOM 6112 O O . GLU A 1 88 ? 10.771 -3.594 -13.637 1.00 0.00 118 GLU A O 4
ATOM 6124 N N . LEU A 1 89 ? 8.925 -4.545 -12.768 1.00 0.00 119 LEU A N 4
ATOM 6125 C CA . LEU A 1 89 ? 7.999 -3.734 -13.549 1.00 0.00 119 LEU A CA 4
ATOM 6126 C C . LEU A 1 89 ? 7.902 -2.322 -12.982 1.00 0.00 119 LEU A C 4
ATOM 6127 O O . LEU A 1 89 ? 7.854 -1.343 -13.728 1.00 0.00 119 LEU A O 4
ATOM 6143 N N . HIS A 1 90 ? 7.875 -2.222 -11.657 1.00 0.00 120 HIS A N 4
ATOM 6144 C CA . HIS A 1 90 ? 7.593 -0.956 -10.990 1.00 0.00 120 HIS A CA 4
ATOM 6145 C C . HIS A 1 90 ? 8.821 -0.454 -10.237 1.00 0.00 120 HIS A C 4
ATOM 6146 O O . HIS A 1 90 ? 8.720 0.419 -9.377 1.00 0.00 120 HIS A O 4
ATOM 6160 N N . GLY A 1 91 ? 9.981 -1.018 -10.563 1.00 0.00 121 GLY A N 4
ATOM 6161 C CA . GLY A 1 91 ? 11.203 -0.652 -9.874 1.00 0.00 121 GLY A CA 4
ATOM 6162 C C . GLY A 1 91 ? 11.495 0.832 -9.957 1.00 0.00 121 GLY A C 4
ATOM 6163 O O . GLY A 1 91 ? 11.912 1.447 -8.976 1.00 0.00 121 GLY A O 4
ATOM 6167 N N . ARG A 1 92 ? 11.278 1.410 -11.135 1.00 0.00 122 ARG A N 4
ATOM 6168 C CA . ARG A 1 92 ? 11.549 2.826 -11.352 1.00 0.00 122 ARG A CA 4
ATOM 6169 C C . ARG A 1 92 ? 10.578 3.694 -10.556 1.00 0.00 122 ARG A C 4
ATOM 6170 O O . ARG A 1 92 ? 10.953 4.743 -10.033 1.00 0.00 122 ARG A O 4
ATOM 6191 N N . HIS A 1 93 ? 9.328 3.250 -10.471 1.00 0.00 123 HIS A N 4
ATOM 6192 C CA . HIS A 1 93 ? 8.323 3.945 -9.676 1.00 0.00 123 HIS A CA 4
ATOM 6193 C C . HIS A 1 93 ? 8.688 3.922 -8.197 1.00 0.00 123 HIS A C 4
ATOM 6194 O O . HIS A 1 93 ? 8.587 4.936 -7.505 1.00 0.00 123 HIS A O 4
ATOM 6208 N N . TYR A 1 94 ? 9.114 2.760 -7.714 1.00 0.00 124 TYR A N 4
ATOM 6209 C CA . TYR A 1 94 ? 9.472 2.598 -6.311 1.00 0.00 124 TYR A CA 4
ATOM 6210 C C . TYR A 1 94 ? 10.640 3.507 -5.939 1.00 0.00 124 TYR A C 4
ATOM 6211 O O . TYR A 1 94 ? 10.616 4.176 -4.908 1.00 0.00 124 TYR A O 4
ATOM 6229 N N . ASN A 1 95 ? 11.662 3.524 -6.788 1.00 0.00 125 ASN A N 4
ATOM 6230 C CA . ASN A 1 95 ? 12.849 4.335 -6.542 1.00 0.00 125 ASN A CA 4
ATOM 6231 C C . ASN A 1 95 ? 12.499 5.820 -6.529 1.00 0.00 125 ASN A C 4
ATOM 6232 O O . ASN A 1 95 ? 12.983 6.575 -5.687 1.00 0.00 125 ASN A O 4
ATOM 6243 N N . GLY A 1 96 ? 11.652 6.231 -7.469 1.00 0.00 126 GLY A N 4
ATOM 6244 C CA . GLY A 1 96 ? 11.288 7.633 -7.577 1.00 0.00 126 GLY A CA 4
ATOM 6245 C C . GLY A 1 96 ? 10.548 8.137 -6.355 1.00 0.00 126 GLY A C 4
ATOM 6246 O O . GLY A 1 96 ? 10.804 9.240 -5.874 1.00 0.00 126 GLY A O 4
ATOM 6250 N N . VAL A 1 97 ? 9.625 7.325 -5.849 1.00 0.00 127 VAL A N 4
ATOM 6251 C CA . VAL A 1 97 ? 8.855 7.687 -4.663 1.00 0.00 127 VAL A CA 4
ATOM 6252 C C . VAL A 1 97 ? 9.743 7.733 -3.426 1.00 0.00 127 VAL A C 4
ATOM 6253 O O . VAL A 1 97 ? 9.607 8.622 -2.585 1.00 0.00 127 VAL A O 4
ATOM 6266 N N . MET A 1 98 ? 10.654 6.772 -3.321 1.00 0.00 128 MET A N 4
ATOM 6267 C CA . MET A 1 98 ? 11.557 6.696 -2.178 1.00 0.00 128 MET A CA 4
ATOM 6268 C C . MET A 1 98 ? 12.492 7.900 -2.145 1.00 0.00 128 MET A C 4
ATOM 6269 O O . MET A 1 98 ? 12.845 8.393 -1.074 1.00 0.00 128 MET A O 4
ATOM 6283 N N . GLU A 1 99 ? 12.892 8.367 -3.324 1.00 0.00 129 GLU A N 4
ATOM 6284 C CA . GLU A 1 99 ? 13.744 9.548 -3.429 1.00 0.00 129 GLU A CA 4
ATOM 6285 C C . GLU A 1 99 ? 13.020 10.789 -2.918 1.00 0.00 129 GLU A C 4
ATOM 6286 O O . GLU A 1 99 ? 13.617 11.648 -2.271 1.00 0.00 129 GLU A O 4
ATOM 6298 N N . LEU A 1 100 ? 11.727 10.877 -3.216 1.00 0.00 130 LEU A N 4
ATOM 6299 C CA . LEU A 1 100 ? 10.910 11.992 -2.752 1.00 0.00 130 LEU A CA 4
ATOM 6300 C C . LEU A 1 100 ? 10.848 12.024 -1.228 1.00 0.00 130 LEU A C 4
ATOM 6301 O O . LEU A 1 100 ? 10.856 13.093 -0.617 1.00 0.00 130 LEU A O 4
ATOM 6317 N N . THR A 1 1 ? 18.980 -1.364 -0.640 1.00 0.00 31 THR A N 5
ATOM 6318 C CA . THR A 1 1 ? 18.921 -2.788 -0.941 1.00 0.00 31 THR A CA 5
ATOM 6319 C C . THR A 1 1 ? 17.654 -3.420 -0.377 1.00 0.00 31 THR A C 5
ATOM 6320 O O . THR A 1 1 ? 17.266 -4.518 -0.774 1.00 0.00 31 THR A O 5
ATOM 6331 N N . PHE A 1 2 ? 17.013 -2.720 0.554 1.00 0.00 32 PHE A N 5
ATOM 6332 C CA . PHE A 1 2 ? 15.864 -3.266 1.265 1.00 0.00 32 PHE A CA 5
ATOM 6333 C C . PHE A 1 2 ? 14.654 -3.375 0.342 1.00 0.00 32 PHE A C 5
ATOM 6334 O O . PHE A 1 2 ? 14.330 -2.437 -0.387 1.00 0.00 32 PHE A O 5
ATOM 6351 N N . GLN A 1 3 ? 13.990 -4.525 0.378 1.00 0.00 33 GLN A N 5
ATOM 6352 C CA . GLN A 1 3 ? 12.769 -4.729 -0.391 1.00 0.00 33 GLN A CA 5
ATOM 6353 C C . GLN A 1 3 ? 11.591 -5.039 0.527 1.00 0.00 33 GLN A C 5
ATOM 6354 O O . GLN A 1 3 ? 11.407 -6.168 0.980 1.00 0.00 33 GLN A O 5
ATOM 6368 N N . PRO A 1 4 ? 10.775 -4.013 0.810 1.00 0.00 34 PRO A N 5
ATOM 6369 C CA . PRO A 1 4 ? 9.614 -4.147 1.695 1.00 0.00 34 PRO A CA 5
ATOM 6370 C C . PRO A 1 4 ? 8.475 -4.924 1.045 1.00 0.00 34 PRO A C 5
ATOM 6371 O O . PRO A 1 4 ? 8.381 -4.996 -0.182 1.00 0.00 34 PRO A O 5
ATOM 6382 N N . ILE A 1 5 ? 7.613 -5.506 1.873 1.00 0.00 35 ILE A N 5
ATOM 6383 C CA . ILE A 1 5 ? 6.440 -6.213 1.379 1.00 0.00 35 ILE A CA 5
ATOM 6384 C C . ILE A 1 5 ? 5.499 -5.269 0.639 1.00 0.00 35 ILE A C 5
ATOM 6385 O O . ILE A 1 5 ? 5.212 -4.167 1.109 1.00 0.00 35 ILE A O 5
ATOM 6401 N N . ILE A 1 6 ? 5.021 -5.709 -0.521 1.00 0.00 36 ILE A N 5
ATOM 6402 C CA . ILE A 1 6 ? 4.233 -4.849 -1.396 1.00 0.00 36 ILE A CA 5
ATOM 6403 C C . ILE A 1 6 ? 2.746 -5.173 -1.289 1.00 0.00 36 ILE A C 5
ATOM 6404 O O . ILE A 1 6 ? 2.352 -6.339 -1.298 1.00 0.00 36 ILE A O 5
ATOM 6420 N N . PHE A 1 7 ? 1.925 -4.134 -1.191 1.00 0.00 37 PHE A N 5
ATOM 6421 C CA . PHE A 1 7 ? 0.477 -4.300 -1.170 1.00 0.00 37 PHE A CA 5
ATOM 6422 C C . PHE A 1 7 ? -0.176 -3.551 -2.328 1.00 0.00 37 PHE A C 5
ATOM 6423 O O . PHE A 1 7 ? 0.309 -2.502 -2.753 1.00 0.00 37 PHE A O 5
ATOM 6440 N N . SER A 1 8 ? -1.277 -4.096 -2.833 1.00 0.00 38 SER A N 5
ATOM 6441 C CA . SER A 1 8 ? -2.028 -3.450 -3.902 1.00 0.00 38 SER A CA 5
ATOM 6442 C C . SER A 1 8 ? -3.386 -2.969 -3.397 1.00 0.00 38 SER A C 5
ATOM 6443 O O . SER A 1 8 ? -3.992 -3.588 -2.521 1.00 0.00 38 SER A O 5
ATOM 6451 N N . THR A 1 9 ? -3.860 -1.860 -3.954 1.00 0.00 39 THR A N 5
ATOM 6452 C CA . THR A 1 9 ? -5.139 -1.289 -3.556 1.00 0.00 39 THR A CA 5
ATOM 6453 C C . THR A 1 9 ? -6.044 -1.067 -4.762 1.00 0.00 39 THR A C 5
ATOM 6454 O O . THR A 1 9 ? -5.567 -0.825 -5.871 1.00 0.00 39 THR A O 5
ATOM 6465 N N . ALA A 1 10 ? -7.351 -1.150 -4.540 1.00 0.00 40 ALA A N 5
ATOM 6466 C CA . ALA A 1 10 ? -8.324 -0.811 -5.569 1.00 0.00 40 ALA A CA 5
ATOM 6467 C C . ALA A 1 10 ? -9.544 -0.121 -4.966 1.00 0.00 40 ALA A C 5
ATOM 6468 O O . ALA A 1 10 ? -10.030 -0.512 -3.905 1.00 0.00 40 ALA A O 5
ATOM 6475 N N . CYS A 1 11 ?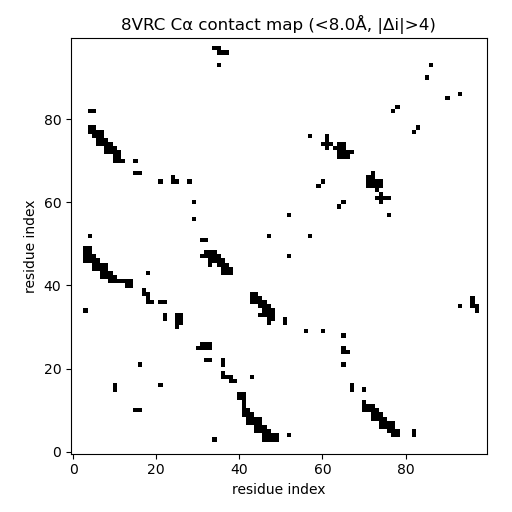 -10.033 0.909 -5.649 1.00 0.00 41 CYS A N 5
ATOM 6476 C CA . CYS A 1 11 ? -11.190 1.661 -5.175 1.00 0.00 41 CYS A CA 5
ATOM 6477 C C . CYS A 1 11 ? -12.423 1.350 -6.017 1.00 0.00 41 CYS A C 5
ATOM 6478 O O . CYS A 1 11 ? -12.311 0.967 -7.181 1.00 0.00 41 CYS A O 5
ATOM 6486 N N . GLU A 1 12 ? -13.597 1.518 -5.419 1.00 0.00 42 GLU A N 5
ATOM 6487 C CA . GLU A 1 12 ? -14.852 1.395 -6.153 1.00 0.00 42 GLU A CA 5
ATOM 6488 C C . GLU A 1 12 ? -15.240 2.725 -6.794 1.00 0.00 42 GLU A C 5
ATOM 6489 O O . GLU A 1 12 ? -16.132 2.781 -7.639 1.00 0.00 42 GLU A O 5
ATOM 6501 N N . GLN A 1 13 ? -14.562 3.792 -6.385 1.00 0.00 43 GLN A N 5
ATOM 6502 C CA . GLN A 1 13 ? -14.864 5.127 -6.885 1.00 0.00 43 GLN A CA 5
ATOM 6503 C C . GLN A 1 13 ? -13.596 5.833 -7.353 1.00 0.00 43 GLN A C 5
ATOM 6504 O O . GLN A 1 13 ? -12.558 5.762 -6.695 1.00 0.00 43 GLN A O 5
ATOM 6518 N N . GLU A 1 14 ? -13.687 6.512 -8.491 1.00 0.00 44 GLU A N 5
ATOM 6519 C CA . GLU A 1 14 ? -12.545 7.227 -9.048 1.00 0.00 44 GLU A CA 5
ATOM 6520 C C . GLU A 1 14 ? -12.341 8.563 -8.339 1.00 0.00 44 GLU A C 5
ATOM 6521 O O . GLU A 1 14 ? -13.297 9.294 -8.081 1.00 0.00 44 GLU A O 5
ATOM 6533 N N . GLY A 1 15 ? -11.087 8.876 -8.025 1.00 0.00 45 GLY A N 5
ATOM 6534 C CA . GLY A 1 15 ? -10.769 10.163 -7.436 1.00 0.00 45 GLY A CA 5
ATOM 6535 C C . GLY A 1 15 ? -11.094 10.223 -5.958 1.00 0.00 45 GLY A C 5
ATOM 6536 O O . GLY A 1 15 ? -10.946 11.267 -5.322 1.00 0.00 45 GLY A O 5
ATOM 6540 N N . VAL A 1 16 ? -11.541 9.098 -5.406 1.00 0.00 46 VAL A N 5
ATOM 6541 C CA . VAL A 1 16 ? -11.963 9.046 -4.011 1.00 0.00 46 VAL A CA 5
ATOM 6542 C C . VAL A 1 16 ? -10.760 9.059 -3.072 1.00 0.00 46 VAL A C 5
ATOM 6543 O O . VAL A 1 16 ? -10.861 9.491 -1.926 1.00 0.00 46 VAL A O 5
ATOM 6556 N N . ALA A 1 17 ? -9.626 8.581 -3.569 1.00 0.00 47 ALA A N 5
ATOM 6557 C CA . ALA A 1 17 ? -8.417 8.486 -2.759 1.00 0.00 47 ALA A CA 5
ATOM 6558 C C . ALA A 1 17 ? -7.179 8.849 -3.572 1.00 0.00 47 ALA A C 5
ATOM 6559 O O . ALA A 1 17 ? -7.187 8.772 -4.799 1.00 0.00 47 ALA A O 5
ATOM 6566 N N . ASN A 1 18 ? -6.118 9.245 -2.880 1.00 0.00 48 ASN A N 5
ATOM 6567 C CA . ASN A 1 18 ? -4.813 9.413 -3.509 1.00 0.00 48 ASN A CA 5
ATOM 6568 C C . ASN A 1 18 ? -3.694 8.974 -2.568 1.00 0.00 48 ASN A C 5
ATOM 6569 O O . ASN A 1 18 ? -3.934 8.680 -1.397 1.00 0.00 48 ASN A O 5
ATOM 6580 N N . TRP A 1 19 ? -2.474 8.933 -3.089 1.00 0.00 49 TRP A N 5
ATOM 6581 C CA . TRP A 1 19 ? -1.351 8.351 -2.361 1.00 0.00 49 TRP A CA 5
ATOM 6582 C C . TRP A 1 19 ? -1.090 9.110 -1.066 1.00 0.00 49 TRP A C 5
ATOM 6583 O O . TRP A 1 19 ? -0.659 8.529 -0.071 1.00 0.00 49 TRP A O 5
ATOM 6604 N N . ARG A 1 20 ? -1.353 10.413 -1.086 1.00 0.00 50 ARG A N 5
ATOM 6605 C CA . ARG A 1 20 ? -1.210 11.239 0.106 1.00 0.00 50 ARG A CA 5
ATOM 6606 C C . ARG A 1 20 ? -2.230 10.843 1.169 1.00 0.00 50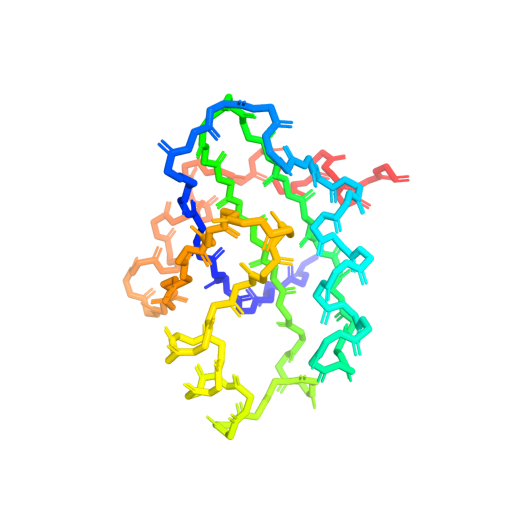 ARG A C 5
ATOM 6607 O O . ARG A 1 20 ? -1.884 10.653 2.335 1.00 0.00 50 ARG A O 5
ATOM 6628 N N . ASN A 1 21 ? -3.488 10.721 0.757 1.00 0.00 51 ASN A N 5
ATOM 6629 C CA . ASN A 1 21 ? -4.555 10.326 1.671 1.00 0.00 51 ASN A CA 5
ATOM 6630 C C . ASN A 1 21 ? -4.339 8.906 2.181 1.00 0.00 51 ASN A C 5
ATOM 6631 O O . ASN A 1 21 ? -4.584 8.612 3.351 1.00 0.00 51 ASN A O 5
ATOM 6642 N N . ILE A 1 22 ? -3.874 8.030 1.296 1.00 0.00 52 ILE A N 5
ATOM 6643 C CA . ILE A 1 22 ? -3.674 6.628 1.643 1.00 0.00 52 ILE A CA 5
ATOM 6644 C C . ILE A 1 22 ? -2.589 6.474 2.705 1.00 0.00 52 ILE A C 5
ATOM 6645 O O . ILE A 1 22 ? -2.738 5.703 3.653 1.00 0.00 52 ILE A O 5
ATOM 6661 N N . THR A 1 23 ? -1.500 7.218 2.543 1.00 0.00 53 THR A N 5
ATOM 6662 C CA . THR A 1 23 ? -0.401 7.183 3.497 1.00 0.00 53 THR A CA 5
ATOM 6663 C C . THR A 1 23 ? -0.856 7.657 4.875 1.00 0.00 53 THR A C 5
ATOM 6664 O O . THR A 1 23 ? -0.519 7.051 5.892 1.00 0.00 53 THR A O 5
ATOM 6675 N N . GLU A 1 24 ? -1.619 8.743 4.898 1.00 0.00 54 GLU A N 5
ATOM 6676 C CA . GLU A 1 24 ? -2.153 9.273 6.146 1.00 0.00 54 GLU A CA 5
ATOM 6677 C C . GLU A 1 24 ? -3.189 8.327 6.742 1.00 0.00 54 GLU A C 5
ATOM 6678 O O . GLU A 1 24 ? -3.191 8.064 7.945 1.00 0.00 54 GLU A O 5
ATOM 6690 N N . ALA A 1 25 ? -4.074 7.815 5.891 1.00 0.00 55 ALA A N 5
ATOM 6691 C CA . ALA A 1 25 ? -5.121 6.902 6.334 1.00 0.00 55 ALA A CA 5
ATOM 6692 C C . ALA A 1 25 ? -4.523 5.606 6.873 1.00 0.00 55 ALA A C 5
ATOM 6693 O O . ALA A 1 25 ? -4.938 5.110 7.922 1.00 0.00 55 ALA A O 5
ATOM 6700 N N . LEU A 1 26 ? -3.551 5.061 6.150 1.00 0.00 56 LEU A N 5
ATOM 6701 C CA . LEU A 1 26 ? -2.939 3.791 6.525 1.00 0.00 56 LEU A CA 5
ATOM 6702 C C . LEU A 1 26 ? -2.178 3.920 7.840 1.00 0.00 56 LEU A C 5
ATOM 6703 O O . LEU A 1 26 ? -2.241 3.037 8.696 1.00 0.00 56 LEU A O 5
ATOM 6719 N N . LEU A 1 27 ? -1.461 5.027 7.997 1.00 0.00 57 LEU A N 5
ATOM 6720 C CA . LEU A 1 27 ? -0.672 5.264 9.201 1.00 0.00 57 LEU A CA 5
ATOM 6721 C C . LEU A 1 27 ? -1.573 5.394 10.424 1.00 0.00 57 LEU A C 5
ATOM 6722 O O . LEU A 1 27 ? -1.375 4.712 11.430 1.00 0.00 57 LEU A O 5
ATOM 6738 N N . LYS A 1 28 ? -2.564 6.274 10.332 1.00 0.00 58 LYS A N 5
ATOM 6739 C CA . LYS A 1 28 ? -3.408 6.600 11.476 1.00 0.00 58 LYS A CA 5
ATOM 6740 C C . LYS A 1 28 ? -4.244 5.396 11.896 1.00 0.00 58 LYS A C 5
ATOM 6741 O O . LYS A 1 28 ? -4.390 5.115 13.085 1.00 0.00 58 LYS A O 5
ATOM 6760 N N . GLN A 1 29 ? -4.790 4.687 10.912 1.00 0.00 59 GLN A N 5
ATOM 6761 C CA . GLN A 1 29 ? -5.778 3.649 11.176 1.00 0.00 59 GLN A CA 5
ATOM 6762 C C . GLN A 1 29 ? -5.108 2.376 11.679 1.00 0.00 59 GLN A C 5
ATOM 6763 O O . GLN A 1 29 ? -5.684 1.632 12.475 1.00 0.00 59 GLN A O 5
ATOM 6777 N N . HIS A 1 30 ? -3.888 2.130 11.212 1.00 0.00 60 HIS A N 5
ATOM 6778 C CA . HIS A 1 30 ? -3.216 0.860 11.461 1.00 0.00 60 HIS A CA 5
ATOM 6779 C C . HIS A 1 30 ? -1.907 1.078 12.216 1.00 0.00 60 HIS A C 5
ATOM 6780 O O . HIS A 1 30 ? -1.273 0.124 12.666 1.00 0.00 60 HIS A O 5
ATOM 6794 N N . ASN A 1 31 ? -1.510 2.340 12.351 1.00 0.00 61 ASN A N 5
ATOM 6795 C CA . ASN A 1 31 ? -0.285 2.684 13.063 1.00 0.00 61 ASN A CA 5
ATOM 6796 C C . ASN A 1 31 ? 0.929 2.033 12.405 1.00 0.00 61 ASN A C 5
ATOM 6797 O O . ASN A 1 31 ? 1.819 1.523 13.084 1.00 0.00 61 ASN A O 5
ATOM 6808 N N . VAL A 1 32 ? 0.957 2.056 11.076 1.00 0.00 62 VAL A N 5
ATOM 6809 C CA . VAL A 1 32 ? 2.089 1.530 10.324 1.00 0.00 62 VAL A CA 5
ATOM 6810 C C . VAL A 1 32 ? 2.657 2.580 9.378 1.00 0.00 62 VAL A C 5
ATOM 6811 O O . VAL A 1 32 ? 1.928 3.433 8.870 1.00 0.00 62 VAL A O 5
ATOM 6824 N N . HIS A 1 33 ? 3.963 2.515 9.143 1.00 0.00 63 HIS A N 5
ATOM 6825 C CA . HIS A 1 33 ? 4.632 3.463 8.259 1.00 0.00 63 HIS A CA 5
ATOM 6826 C C . HIS A 1 33 ? 4.959 2.817 6.916 1.00 0.00 63 HIS A C 5
ATOM 6827 O O . HIS A 1 33 ? 5.583 1.757 6.863 1.00 0.00 63 HIS A O 5
ATOM 6841 N N . ALA A 1 34 ? 4.531 3.459 5.835 1.00 0.00 64 ALA A N 5
ATOM 6842 C CA . ALA A 1 34 ? 4.771 2.942 4.493 1.00 0.00 64 ALA A CA 5
ATOM 6843 C C . ALA A 1 34 ? 5.912 3.688 3.812 1.00 0.00 64 ALA A C 5
ATOM 6844 O O . ALA A 1 34 ? 5.802 4.867 3.478 1.00 0.00 64 ALA A O 5
ATOM 6851 N N . PRO A 1 35 ? 7.037 2.988 3.601 1.00 0.00 65 PRO A N 5
ATOM 6852 C CA . PRO A 1 35 ? 8.208 3.554 2.926 1.00 0.00 65 PRO A CA 5
ATOM 6853 C C . PRO A 1 35 ? 7.897 3.994 1.499 1.00 0.00 65 PRO A C 5
ATOM 6854 O O . PRO A 1 35 ? 8.612 4.814 0.923 1.00 0.00 65 PRO A O 5
ATOM 6865 N N . TYR A 1 36 ? 6.829 3.443 0.935 1.00 0.00 66 TYR A N 5
ATOM 6866 C CA . TYR A 1 36 ? 6.447 3.746 -0.439 1.00 0.00 66 TYR A CA 5
ATOM 6867 C C . TYR A 1 36 ? 4.931 3.722 -0.603 1.00 0.00 66 TYR A C 5
ATOM 6868 O O . TYR A 1 36 ? 4.263 2.784 -0.166 1.00 0.00 66 TYR A O 5
ATOM 6886 N N . CYS A 1 37 ? 4.396 4.760 -1.234 1.00 0.00 67 CYS A N 5
ATOM 6887 C CA . CYS A 1 37 ? 2.980 4.793 -1.586 1.00 0.00 67 CYS A CA 5
ATOM 6888 C C . CYS A 1 37 ? 2.760 5.566 -2.883 1.00 0.00 67 CYS A C 5
ATOM 6889 O O . CYS A 1 37 ? 3.202 6.706 -3.021 1.00 0.00 67 CYS A O 5
ATOM 6897 N N . ARG A 1 38 ? 2.075 4.936 -3.833 1.00 0.00 68 ARG A N 5
ATOM 6898 C CA . ARG A 1 38 ? 1.675 5.610 -5.061 1.00 0.00 68 ARG A CA 5
ATOM 6899 C C . ARG A 1 38 ? 0.293 5.147 -5.512 1.00 0.00 68 ARG A C 5
ATOM 6900 O O . ARG A 1 38 ? -0.031 3.962 -5.434 1.00 0.00 68 ARG A O 5
ATOM 6921 N N . PHE A 1 39 ? -0.517 6.088 -5.982 1.00 0.00 69 PHE A N 5
ATOM 6922 C CA . PHE A 1 39 ? -1.885 5.786 -6.392 1.00 0.00 69 PHE A CA 5
ATOM 6923 C C . PHE A 1 39 ? -2.159 6.313 -7.797 1.00 0.00 69 PHE A C 5
ATOM 6924 O O . PHE A 1 39 ? -1.833 7.455 -8.119 1.00 0.00 69 PHE A O 5
ATOM 6941 N N . GLY A 1 40 ? -2.761 5.470 -8.632 1.00 0.00 70 GLY A N 5
ATOM 6942 C CA . GLY A 1 40 ? -3.155 5.897 -9.961 1.00 0.00 70 GLY A CA 5
ATOM 6943 C C . GLY A 1 40 ? -4.537 6.516 -9.985 1.00 0.00 70 GLY A C 5
ATOM 6944 O O . GLY A 1 40 ? -4.884 7.314 -9.114 1.00 0.00 70 GLY A O 5
ATOM 6948 N N . LYS A 1 41 ? -5.332 6.150 -10.986 1.00 0.00 71 LYS A N 5
ATOM 6949 C CA . LYS A 1 41 ? -6.655 6.734 -11.165 1.00 0.00 71 LYS A CA 5
ATOM 6950 C C . LYS A 1 41 ? -7.683 6.035 -10.280 1.00 0.00 71 LYS A C 5
ATOM 6951 O O . LYS A 1 41 ? -8.454 6.687 -9.573 1.00 0.00 71 LYS A O 5
ATOM 6970 N N . LEU A 1 42 ? -7.687 4.708 -10.321 1.00 0.00 72 LEU A N 5
ATOM 6971 C CA . LEU A 1 42 ? -8.676 3.923 -9.591 1.00 0.00 72 LEU A CA 5
ATOM 6972 C C . LEU A 1 42 ? -8.000 2.897 -8.688 1.00 0.00 72 LEU A C 5
ATOM 6973 O O . LEU A 1 42 ? -8.654 2.240 -7.880 1.00 0.00 72 LEU A O 5
ATOM 6989 N N . GLU A 1 43 ? -6.685 2.768 -8.830 1.00 0.00 73 GLU A N 5
ATOM 6990 C CA . GLU A 1 43 ? -5.933 1.751 -8.103 1.00 0.00 73 GLU A CA 5
ATOM 6991 C C . GLU A 1 43 ? -4.522 2.237 -7.790 1.00 0.00 73 GLU A C 5
ATOM 6992 O O . GLU A 1 43 ? -4.017 3.164 -8.423 1.00 0.00 73 GLU A O 5
ATOM 7004 N N . GLY A 1 44 ? -3.888 1.603 -6.807 1.00 0.00 74 GLY A N 5
ATOM 7005 C CA . GLY A 1 44 ? -2.557 2.015 -6.396 1.00 0.00 74 GLY A CA 5
ATOM 7006 C C . GLY A 1 44 ? -1.839 0.942 -5.602 1.00 0.00 74 GLY A C 5
ATOM 7007 O O . GLY A 1 44 ? -2.373 -0.145 -5.389 1.00 0.00 74 GLY A O 5
ATOM 7011 N N . ASN A 1 45 ? -0.622 1.248 -5.164 1.00 0.00 75 ASN A N 5
ATOM 7012 C CA . ASN A 1 45 ? 0.181 0.295 -4.406 1.00 0.00 75 ASN A CA 5
ATOM 7013 C C . ASN A 1 45 ? 0.909 0.988 -3.259 1.00 0.00 75 ASN A C 5
ATOM 7014 O O . ASN A 1 45 ? 1.126 2.200 -3.289 1.00 0.00 75 ASN A O 5
ATOM 7025 N N . PHE A 1 46 ? 1.283 0.210 -2.247 1.00 0.00 76 PHE A N 5
ATOM 7026 C CA . PHE A 1 46 ? 2.117 0.716 -1.164 1.00 0.00 76 PHE A CA 5
ATOM 7027 C C . PHE A 1 46 ? 2.939 -0.410 -0.542 1.00 0.00 76 PHE A C 5
ATOM 7028 O O . PHE A 1 46 ? 2.657 -1.590 -0.751 1.00 0.00 76 PHE A O 5
ATOM 7045 N N . ALA A 1 47 ? 3.957 -0.035 0.227 1.00 0.00 77 ALA A N 5
ATOM 7046 C CA . ALA A 1 47 ? 4.829 -1.011 0.869 1.00 0.00 77 ALA A CA 5
ATOM 7047 C C . ALA A 1 47 ? 4.900 -0.779 2.373 1.00 0.00 77 ALA A C 5
ATOM 7048 O O . ALA A 1 47 ? 4.715 0.344 2.848 1.00 0.00 77 ALA A O 5
ATOM 7055 N N . LEU A 1 48 ? 5.167 -1.844 3.122 1.00 0.00 78 LEU A N 5
ATOM 7056 C CA . LEU A 1 48 ? 5.424 -1.729 4.552 1.00 0.00 78 LEU A CA 5
ATOM 7057 C C . LEU A 1 48 ? 6.737 -2.410 4.926 1.00 0.00 78 LEU A C 5
ATOM 7058 O O . LEU A 1 48 ? 7.162 -3.361 4.274 1.00 0.00 78 LEU A O 5
ATOM 7074 N N . ASN A 1 49 ? 7.373 -1.914 5.982 1.00 0.00 79 ASN A N 5
ATOM 7075 C CA . ASN A 1 49 ? 8.661 -2.444 6.417 1.00 0.00 79 ASN A CA 5
ATOM 7076 C C . ASN A 1 49 ? 8.487 -3.789 7.116 1.00 0.00 79 ASN A C 5
ATOM 7077 O O . ASN A 1 49 ? 7.627 -3.945 7.984 1.00 0.00 79 ASN A O 5
ATOM 7088 N N . LYS A 1 50 ? 9.308 -4.761 6.733 1.00 0.00 80 LYS A N 5
ATOM 7089 C CA . LYS A 1 50 ? 9.221 -6.104 7.295 1.00 0.00 80 LYS A CA 5
ATOM 7090 C C . LYS A 1 50 ? 9.369 -6.070 8.813 1.00 0.00 80 LYS A C 5
ATOM 7091 O O . LYS A 1 50 ? 8.731 -6.845 9.524 1.00 0.00 80 LYS A O 5
ATOM 7110 N N . ASP A 1 51 ? 10.211 -5.165 9.300 1.00 0.00 81 ASP A N 5
ATOM 7111 C CA . ASP A 1 51 ? 10.367 -4.963 10.736 1.00 0.00 81 ASP A CA 5
ATOM 7112 C C . ASP A 1 51 ? 9.133 -4.290 11.329 1.00 0.00 81 ASP A C 5
ATOM 7113 O O . ASP A 1 51 ? 8.812 -4.479 12.502 1.00 0.00 81 ASP A O 5
ATOM 7122 N N . LYS A 1 52 ? 8.443 -3.502 10.509 1.00 0.00 82 LYS A N 5
ATOM 7123 C CA . LYS A 1 52 ? 7.243 -2.802 10.951 1.00 0.00 82 LYS A CA 5
ATOM 7124 C C . LYS A 1 52 ? 5.990 -3.457 10.378 1.00 0.00 82 LYS A C 5
ATOM 7125 O O . LYS A 1 52 ? 4.901 -2.884 10.424 1.00 0.00 82 LYS A O 5
ATOM 7144 N N . THR A 1 53 ? 6.151 -4.662 9.840 1.00 0.00 83 THR A N 5
ATOM 7145 C CA . THR A 1 53 ? 5.017 -5.444 9.363 1.00 0.00 83 THR A CA 5
ATOM 7146 C C . THR A 1 53 ? 4.855 -6.725 10.173 1.00 0.00 83 THR A C 5
ATOM 7147 O O . THR A 1 53 ? 5.792 -7.515 10.297 1.00 0.00 83 THR A O 5
ATOM 7158 N N . SER A 1 54 ? 3.661 -6.928 10.720 1.00 0.00 84 SER A N 5
ATOM 7159 C CA . SER A 1 54 ? 3.343 -8.162 11.428 1.00 0.00 84 SER A CA 5
ATOM 7160 C C . SER A 1 54 ? 2.281 -8.962 10.682 1.00 0.00 84 SER A C 5
ATOM 7161 O O . SER A 1 54 ? 1.460 -8.396 9.960 1.00 0.00 84 SER A O 5
ATOM 7169 N N . GLN A 1 55 ? 2.306 -10.278 10.859 1.00 0.00 85 GLN A N 5
ATOM 7170 C CA . GLN A 1 55 ? 1.319 -11.151 10.233 1.00 0.00 85 GLN A CA 5
ATOM 7171 C C . GLN A 1 55 ? -0.095 -10.766 10.657 1.00 0.00 85 GLN A C 5
ATOM 7172 O O . GLN A 1 55 ? -1.020 -10.784 9.846 1.00 0.00 85 GLN A O 5
ATOM 7186 N N . GLU A 1 56 ? -0.251 -10.418 11.929 1.00 0.00 86 GLU A N 5
ATOM 7187 C CA . GLU A 1 56 ? -1.555 -10.037 12.461 1.00 0.00 86 GLU A CA 5
ATOM 7188 C C . GLU A 1 56 ? -2.053 -8.749 11.811 1.00 0.00 86 GLU A C 5
ATOM 7189 O O . GLU A 1 56 ? -3.246 -8.593 11.551 1.00 0.00 86 GLU A O 5
ATOM 7201 N N . VAL A 1 57 ? -1.130 -7.829 11.551 1.00 0.00 87 VAL A N 5
ATOM 7202 C CA . VAL A 1 57 ? -1.458 -6.593 10.850 1.00 0.00 87 VAL A CA 5
ATOM 7203 C C . VAL A 1 57 ? -1.913 -6.876 9.423 1.00 0.00 87 VAL A C 5
ATOM 7204 O O . VAL A 1 57 ? -2.882 -6.286 8.942 1.00 0.00 87 VAL A O 5
ATOM 7217 N N . ILE A 1 58 ? -1.209 -7.779 8.751 1.00 0.00 88 ILE A N 5
ATOM 7218 C CA . ILE A 1 58 ? -1.518 -8.113 7.366 1.00 0.00 88 ILE A CA 5
ATOM 7219 C C . ILE A 1 58 ? -2.914 -8.718 7.247 1.00 0.00 88 ILE A C 5
ATOM 7220 O O . ILE A 1 58 ? -3.692 -8.341 6.370 1.00 0.00 88 ILE A O 5
ATOM 7236 N N . ASP A 1 59 ? -3.224 -9.656 8.135 1.00 0.00 89 ASP A N 5
ATOM 7237 C CA . ASP A 1 59 ? -4.525 -10.314 8.127 1.00 0.00 89 ASP A CA 5
ATOM 7238 C C . ASP A 1 59 ? -5.645 -9.313 8.394 1.00 0.00 89 ASP A C 5
ATOM 7239 O O . ASP A 1 59 ? -6.680 -9.332 7.729 1.00 0.00 89 ASP A O 5
ATOM 7248 N N . GLN A 1 60 ? -5.428 -8.437 9.371 1.00 0.00 90 GLN A N 5
ATOM 7249 C CA . GLN A 1 60 ? -6.378 -7.372 9.666 1.00 0.00 90 GLN A CA 5
ATOM 7250 C C . GLN A 1 60 ? -6.476 -6.393 8.500 1.00 0.00 90 GLN A C 5
ATOM 7251 O O . GLN A 1 60 ? -7.570 -5.965 8.126 1.00 0.00 90 GLN A O 5
ATOM 7265 N N . LEU A 1 61 ? -5.329 -6.042 7.929 1.00 0.00 91 LEU A N 5
ATOM 7266 C CA . LEU A 1 61 ? -5.273 -5.017 6.893 1.00 0.00 91 LEU A CA 5
ATOM 7267 C C . LEU A 1 61 ? -6.058 -5.443 5.660 1.00 0.00 91 LEU A C 5
ATOM 7268 O O . LEU A 1 61 ? -6.825 -4.662 5.096 1.00 0.00 91 LEU A O 5
ATOM 7284 N N . VAL A 1 62 ? -5.865 -6.692 5.244 1.00 0.00 92 VAL A N 5
ATOM 7285 C CA . VAL A 1 62 ? -6.545 -7.219 4.066 1.00 0.00 92 VAL A CA 5
ATOM 7286 C C . VAL A 1 62 ? -8.044 -7.350 4.310 1.00 0.00 92 VAL A C 5
ATOM 7287 O O . VAL A 1 62 ? -8.854 -7.003 3.452 1.00 0.00 92 VAL A O 5
ATOM 7300 N N . GLN A 1 63 ? -8.406 -7.854 5.487 1.00 0.00 93 GLN A N 5
ATOM 7301 C CA . GLN A 1 63 ? -9.803 -8.107 5.812 1.00 0.00 93 GLN A CA 5
ATOM 7302 C C . GLN A 1 63 ? -10.589 -6.801 5.892 1.00 0.00 93 GLN A C 5
ATOM 7303 O O . GLN A 1 63 ? -11.687 -6.692 5.347 1.00 0.00 93 GLN A O 5
ATOM 7317 N N . ASP A 1 64 ? -10.019 -5.815 6.575 1.00 0.00 94 ASP A N 5
ATOM 7318 C CA . ASP A 1 64 ? -10.704 -4.547 6.804 1.00 0.00 94 ASP A CA 5
ATOM 7319 C C . ASP A 1 64 ? -10.378 -3.547 5.699 1.00 0.00 94 ASP A C 5
ATOM 7320 O O . ASP A 1 64 ? -11.045 -2.523 5.557 1.00 0.00 94 ASP A O 5
ATOM 7329 N N . GLY A 1 65 ? -9.343 -3.849 4.920 1.00 0.00 95 GLY A N 5
ATOM 7330 C CA . GLY A 1 65 ? -8.863 -2.908 3.925 1.00 0.00 95 GLY A CA 5
ATOM 7331 C C . GLY A 1 65 ? -8.500 -1.565 4.528 1.00 0.00 95 GLY A C 5
ATOM 7332 O O . GLY A 1 65 ? -7.948 -1.497 5.627 1.00 0.00 95 GLY A O 5
ATOM 7336 N N . LEU A 1 66 ? -8.808 -0.493 3.807 1.00 0.00 96 LEU A N 5
ATOM 7337 C CA . LEU A 1 66 ? -8.570 0.859 4.303 1.00 0.00 96 LEU A CA 5
ATOM 7338 C C . LEU A 1 66 ? -9.785 1.749 4.068 1.00 0.00 96 LEU A C 5
ATOM 7339 O O . LEU A 1 66 ? -10.323 1.800 2.961 1.00 0.00 96 LEU A O 5
ATOM 7355 N N . GLN A 1 67 ? -10.212 2.449 5.113 1.00 0.00 97 GLN A N 5
ATOM 7356 C CA . GLN A 1 67 ? -11.478 3.171 5.084 1.00 0.00 97 GLN A CA 5
ATOM 7357 C C . GLN A 1 67 ? -11.259 4.638 4.728 1.00 0.00 97 GLN A C 5
ATOM 7358 O O . GLN A 1 67 ? -10.398 5.306 5.301 1.00 0.00 97 GLN A O 5
ATOM 7372 N N . PHE A 1 68 ? -12.046 5.133 3.777 1.00 0.00 98 PHE A N 5
ATOM 7373 C CA . PHE A 1 68 ? -12.033 6.552 3.438 1.00 0.00 98 PHE A CA 5
ATOM 7374 C C . PHE A 1 68 ? -13.438 7.141 3.513 1.00 0.00 98 PHE A C 5
ATOM 7375 O O . PHE A 1 68 ? -14.142 7.226 2.507 1.00 0.00 98 PHE A O 5
ATOM 7392 N N . GLY A 1 69 ? -13.840 7.549 4.713 1.00 0.00 99 GLY A N 5
ATOM 7393 C CA . GLY A 1 69 ? -15.186 8.054 4.913 1.00 0.00 99 GLY A CA 5
ATOM 7394 C C . GLY A 1 69 ? -16.239 6.972 4.766 1.00 0.00 99 GLY A C 5
ATOM 7395 O O . GLY A 1 69 ? -16.233 5.989 5.505 1.00 0.00 99 GLY A O 5
ATOM 7399 N N . GLU A 1 70 ? -17.144 7.158 3.810 1.00 0.00 100 GLU A N 5
ATOM 7400 C CA . GLU A 1 70 ? -18.195 6.178 3.555 1.00 0.00 100 GLU A CA 5
ATOM 7401 C C . GLU A 1 70 ? -17.785 5.220 2.441 1.00 0.00 100 GLU A C 5
ATOM 7402 O O . GLU A 1 70 ? -18.552 4.338 2.053 1.00 0.00 100 GLU A O 5
ATOM 7414 N N . SER A 1 71 ? -16.570 5.396 1.933 1.00 0.00 101 SER A N 5
ATOM 7415 C CA . SER A 1 71 ? -16.044 4.526 0.885 1.00 0.00 101 SER A CA 5
ATOM 7416 C C . SER A 1 71 ? -15.009 3.561 1.453 1.00 0.00 101 SER A C 5
ATOM 7417 O O . SER A 1 71 ? -14.352 3.852 2.453 1.00 0.00 101 SER A O 5
ATOM 7425 N N . LYS A 1 72 ? -14.868 2.408 0.806 1.00 0.00 102 LYS A N 5
ATOM 7426 C CA . LYS A 1 72 ? -13.933 1.386 1.261 1.00 0.00 102 LYS A CA 5
ATOM 7427 C C . LYS A 1 72 ? -12.963 1.002 0.147 1.00 0.00 102 LYS A C 5
ATOM 7428 O O . LYS A 1 72 ? -13.367 0.788 -0.995 1.00 0.00 102 LYS A O 5
ATOM 7447 N N . VAL A 1 73 ? -11.680 0.918 0.490 1.00 0.00 103 VAL A N 5
ATOM 7448 C CA . VAL A 1 73 ? -10.657 0.533 -0.474 1.00 0.00 103 VAL A CA 5
ATOM 7449 C C . VAL A 1 73 ? -10.041 -0.814 -0.114 1.00 0.00 103 VAL A C 5
ATOM 7450 O O . VAL A 1 73 ? -9.563 -1.013 1.004 1.00 0.00 103 VAL A O 5
ATOM 7463 N N . THR A 1 74 ? -10.057 -1.739 -1.069 1.00 0.00 104 THR A N 5
ATOM 7464 C CA . THR A 1 74 ? -9.599 -3.100 -0.821 1.00 0.00 104 THR A CA 5
ATOM 7465 C C . THR A 1 74 ? -8.080 -3.196 -0.915 1.00 0.00 104 THR A C 5
ATOM 7466 O O . THR A 1 74 ? -7.443 -2.416 -1.625 1.00 0.00 104 THR A O 5
ATOM 7477 N N . ILE A 1 75 ? -7.505 -4.154 -0.198 1.00 0.00 105 ILE A N 5
ATOM 7478 C CA . ILE A 1 75 ? -6.058 -4.321 -0.165 1.00 0.00 105 ILE A CA 5
ATOM 7479 C C . ILE A 1 75 ? -5.663 -5.759 -0.490 1.00 0.00 105 ILE A C 5
ATOM 7480 O O . ILE A 1 75 ? -6.286 -6.708 -0.013 1.00 0.00 105 ILE A O 5
ATOM 7496 N N . LYS A 1 76 ? -4.623 -5.912 -1.303 1.00 0.00 106 LYS A N 5
ATOM 7497 C CA . LYS A 1 76 ? -4.104 -7.230 -1.642 1.00 0.00 106 LYS A CA 5
ATOM 7498 C C . LYS A 1 76 ? -2.604 -7.311 -1.366 1.00 0.00 106 LYS A C 5
ATOM 7499 O O . LYS A 1 76 ? -1.871 -6.345 -1.578 1.00 0.00 106 LYS A O 5
ATOM 7518 N N . VAL A 1 77 ? -2.156 -8.470 -0.893 1.00 0.00 107 VAL A N 5
ATOM 7519 C CA . VAL A 1 77 ? -0.755 -8.658 -0.535 1.00 0.00 107 VAL A CA 5
ATOM 7520 C C . VAL A 1 77 ? 0.023 -9.286 -1.685 1.00 0.00 107 VAL A C 5
ATOM 7521 O O . VAL A 1 77 ? -0.278 -10.398 -2.120 1.00 0.00 107 VAL A O 5
ATOM 7534 N N . SER A 1 78 ? 1.029 -8.567 -2.174 1.00 0.00 108 SER A N 5
ATOM 7535 C CA . SER A 1 78 ? 1.856 -9.055 -3.272 1.00 0.00 108 SER A CA 5
ATOM 7536 C C . SER A 1 78 ? 3.083 -9.790 -2.743 1.00 0.00 108 SER A C 5
ATOM 7537 O O . SER A 1 78 ? 3.883 -9.227 -1.995 1.00 0.00 108 SER A O 5
ATOM 7545 N N . GLU A 1 79 ? 3.227 -11.053 -3.138 1.00 0.00 109 GLU A N 5
ATOM 7546 C CA . GLU A 1 79 ? 4.343 -11.872 -2.682 1.00 0.00 109 GLU A CA 5
ATOM 7547 C C . GLU A 1 79 ? 4.899 -12.717 -3.825 1.00 0.00 109 GLU A C 5
ATOM 7548 O O . GLU A 1 79 ? 4.243 -12.905 -4.848 1.00 0.00 109 GLU A O 5
ATOM 7560 N N . GLY A 1 80 ? 6.113 -13.226 -3.639 1.00 0.00 110 GLY A N 5
ATOM 7561 C CA . GLY A 1 80 ? 6.668 -14.183 -4.581 1.00 0.00 110 GLY A CA 5
ATOM 7562 C C . GLY A 1 80 ? 6.815 -13.605 -5.974 1.00 0.00 110 GLY A C 5
ATOM 7563 O O . GLY A 1 80 ? 7.497 -12.599 -6.166 1.00 0.00 110 GLY A O 5
ATOM 7567 N N . GLU A 1 81 ? 6.176 -14.243 -6.948 1.00 0.00 111 GLU A N 5
ATOM 7568 C CA . GLU A 1 81 ? 6.277 -13.813 -8.339 1.00 0.00 111 GLU A CA 5
ATOM 7569 C C . GLU A 1 81 ? 5.717 -12.402 -8.512 1.00 0.00 111 GLU A C 5
ATOM 7570 O O . GLU A 1 81 ? 6.281 -11.585 -9.241 1.00 0.00 111 GLU A O 5
ATOM 7582 N N . ALA A 1 82 ? 4.605 -12.127 -7.840 1.00 0.00 112 ALA A N 5
ATOM 7583 C CA . ALA A 1 82 ? 3.979 -10.812 -7.906 1.00 0.00 112 ALA A CA 5
ATOM 7584 C C . ALA A 1 82 ? 4.915 -9.731 -7.378 1.00 0.00 112 ALA A C 5
ATOM 7585 O O . ALA A 1 82 ? 4.984 -8.632 -7.928 1.00 0.00 112 ALA A O 5
ATOM 7592 N N . LEU A 1 83 ? 5.635 -10.049 -6.307 1.00 0.00 113 LEU A N 5
ATOM 7593 C CA . LEU A 1 83 ? 6.587 -9.114 -5.718 1.00 0.00 113 LEU A CA 5
ATOM 7594 C C . LEU A 1 83 ? 7.740 -8.835 -6.675 1.00 0.00 113 LEU A C 5
ATOM 7595 O O . LEU A 1 83 ? 8.169 -7.692 -6.833 1.00 0.00 113 LEU A O 5
ATOM 7611 N N . SER A 1 84 ? 8.238 -9.888 -7.317 1.00 0.00 114 SER A N 5
ATOM 7612 C CA . SER A 1 84 ? 9.340 -9.758 -8.262 1.00 0.00 114 SER A CA 5
ATOM 7613 C C . SER A 1 84 ? 8.933 -8.897 -9.454 1.00 0.00 114 SER A C 5
ATOM 7614 O O . SER A 1 84 ? 9.705 -8.062 -9.924 1.00 0.00 114 SER A O 5
ATOM 7622 N N . LYS A 1 85 ? 7.716 -9.110 -9.941 1.00 0.00 115 LYS A N 5
ATOM 7623 C CA . LYS A 1 85 ? 7.203 -8.35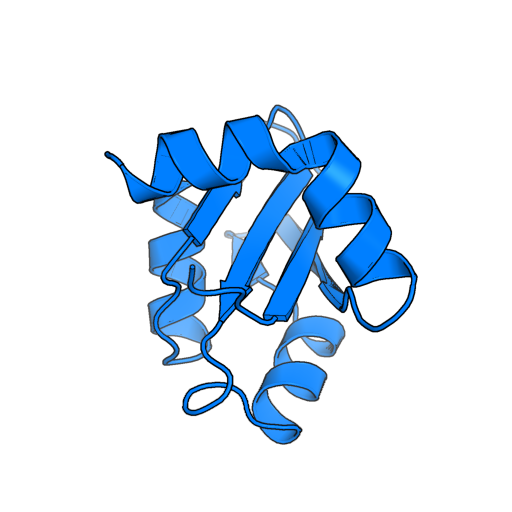5 -11.079 1.00 0.00 115 LYS A CA 5
ATOM 7624 C C . LYS A 1 85 ? 7.079 -6.873 -10.737 1.00 0.00 115 LYS A C 5
ATOM 7625 O O . LYS A 1 85 ? 7.399 -6.008 -11.552 1.00 0.00 115 LYS A O 5
ATOM 7644 N N . PHE A 1 86 ? 6.612 -6.588 -9.526 1.00 0.00 116 PHE A N 5
ATOM 7645 C CA . PHE A 1 86 ? 6.467 -5.211 -9.068 1.00 0.00 116 PHE A CA 5
ATOM 7646 C C . PHE A 1 86 ? 7.812 -4.492 -9.071 1.00 0.00 116 PHE A C 5
ATOM 7647 O O . PHE A 1 86 ? 7.915 -3.349 -9.518 1.00 0.00 116 PHE A O 5
ATOM 7664 N N . TRP A 1 87 ? 8.840 -5.170 -8.573 1.00 0.00 117 TRP A N 5
ATOM 7665 C CA . TRP A 1 87 ? 10.167 -4.576 -8.463 1.00 0.00 117 TRP A CA 5
ATOM 7666 C C . TRP A 1 87 ? 10.723 -4.228 -9.841 1.00 0.00 117 TRP A C 5
ATOM 7667 O O . TRP A 1 87 ? 11.386 -3.205 -10.010 1.00 0.00 117 TRP A O 5
ATOM 7688 N N . GLU A 1 88 ? 10.450 -5.086 -10.818 1.00 0.00 118 GLU A N 5
ATOM 7689 C CA . GLU A 1 88 ? 10.926 -4.870 -12.178 1.00 0.00 118 GLU A CA 5
ATOM 7690 C C . GLU A 1 88 ? 10.233 -3.667 -12.812 1.00 0.00 118 GLU A C 5
ATOM 7691 O O . GLU A 1 88 ? 10.878 -2.818 -13.430 1.00 0.00 118 GLU A O 5
ATOM 7703 N N . LEU A 1 89 ? 8.916 -3.599 -12.656 1.00 0.00 119 LEU A N 5
ATOM 7704 C CA . LEU A 1 89 ? 8.117 -2.577 -13.323 1.00 0.00 119 LEU A CA 5
ATOM 7705 C C . LEU A 1 89 ? 8.216 -1.244 -12.590 1.00 0.00 119 LEU A C 5
ATOM 7706 O O . LEU A 1 89 ? 8.303 -0.185 -13.212 1.00 0.00 119 LEU A O 5
ATOM 7722 N N . HIS A 1 90 ? 8.202 -1.303 -11.261 1.00 0.00 120 HIS A N 5
ATOM 7723 C CA . HIS A 1 90 ? 8.088 -0.100 -10.444 1.00 0.00 120 HIS A CA 5
ATOM 7724 C C . HIS A 1 90 ? 9.368 0.141 -9.648 1.00 0.00 120 HIS A C 5
ATOM 7725 O O . HIS A 1 90 ? 9.389 0.945 -8.717 1.00 0.00 120 HIS A O 5
ATOM 7739 N N . GLY A 1 91 ? 10.432 -0.562 -10.022 1.00 0.00 121 GLY A N 5
ATOM 7740 C CA . GLY A 1 91 ? 11.682 -0.458 -9.292 1.00 0.00 121 GLY A CA 5
ATOM 7741 C C . GLY A 1 91 ? 12.205 0.964 -9.236 1.00 0.00 121 GLY A C 5
ATOM 7742 O O . GLY A 1 91 ? 12.685 1.415 -8.198 1.00 0.00 121 GLY A O 5
ATOM 7746 N N . ARG A 1 92 ? 12.111 1.671 -10.357 1.00 0.00 122 ARG A N 5
ATOM 7747 C CA . ARG A 1 92 ? 12.616 3.036 -10.444 1.00 0.00 122 ARG A CA 5
ATOM 7748 C C . ARG A 1 92 ? 11.789 3.978 -9.574 1.00 0.00 122 ARG A C 5
ATOM 7749 O O . ARG A 1 92 ? 12.322 4.903 -8.962 1.00 0.00 122 ARG A O 5
ATOM 7770 N N . HIS A 1 93 ? 10.484 3.737 -9.527 1.00 0.00 123 HIS A N 5
ATOM 7771 C CA . HIS A 1 93 ? 9.591 4.526 -8.684 1.00 0.00 123 HIS A CA 5
ATOM 7772 C C . HIS A 1 93 ? 9.927 4.335 -7.207 1.00 0.00 123 HIS A C 5
ATOM 7773 O O . HIS A 1 93 ? 9.990 5.299 -6.446 1.00 0.00 123 HIS A O 5
ATOM 7787 N N . TYR A 1 94 ? 10.143 3.085 -6.811 1.00 0.00 124 TYR A N 5
ATOM 7788 C CA . TYR A 1 94 ? 10.457 2.765 -5.424 1.00 0.00 124 TYR A CA 5
ATOM 7789 C C . TYR A 1 94 ? 11.764 3.424 -4.996 1.00 0.00 124 TYR A C 5
ATOM 7790 O O . TYR A 1 94 ? 11.854 4.015 -3.920 1.00 0.00 124 TYR A O 5
ATOM 7808 N N . ASN A 1 95 ? 12.779 3.316 -5.848 1.00 0.00 125 ASN A N 5
ATOM 7809 C CA . ASN A 1 95 ? 14.093 3.869 -5.545 1.00 0.00 125 ASN A CA 5
ATOM 7810 C C . ASN A 1 95 ? 14.024 5.384 -5.381 1.00 0.00 125 ASN A C 5
ATOM 7811 O O . ASN A 1 95 ? 14.645 5.950 -4.482 1.00 0.00 125 ASN A O 5
ATOM 7822 N N . GLY A 1 96 ? 13.264 6.033 -6.256 1.00 0.00 126 GLY A N 5
ATOM 7823 C CA . GLY A 1 96 ? 13.140 7.479 -6.203 1.00 0.00 126 GLY A CA 5
ATOM 7824 C C . GLY A 1 96 ? 12.490 7.959 -4.921 1.00 0.00 126 GLY A C 5
ATOM 7825 O O . GLY A 1 96 ? 12.922 8.947 -4.330 1.00 0.00 126 GLY A O 5
ATOM 7829 N N . VAL A 1 97 ? 11.446 7.256 -4.491 1.00 0.00 127 VAL A N 5
ATOM 7830 C CA . VAL A 1 97 ? 10.725 7.625 -3.278 1.00 0.00 127 VAL A CA 5
ATOM 7831 C C . VAL A 1 97 ? 11.597 7.436 -2.041 1.00 0.00 127 VAL A C 5
ATOM 7832 O O . VAL A 1 97 ? 11.603 8.275 -1.141 1.00 0.00 127 VAL A O 5
ATOM 7845 N N . MET A 1 98 ? 12.333 6.330 -2.006 1.00 0.00 128 MET A N 5
ATOM 7846 C CA . MET A 1 98 ? 13.190 6.021 -0.868 1.00 0.00 128 MET A CA 5
ATOM 7847 C C . MET A 1 98 ? 14.310 7.047 -0.737 1.00 0.00 128 MET A C 5
ATOM 7848 O O . MET A 1 98 ? 14.704 7.411 0.372 1.00 0.00 128 MET A O 5
ATOM 7862 N N . GLU A 1 99 ? 14.820 7.512 -1.875 1.00 0.00 129 GLU A N 5
ATOM 7863 C CA . GLU A 1 99 ? 15.858 8.534 -1.884 1.00 0.00 129 GLU A CA 5
ATOM 7864 C C . GLU A 1 99 ? 15.326 9.857 -1.342 1.00 0.00 129 GLU A C 5
ATOM 7865 O O . GLU A 1 99 ? 16.011 10.555 -0.594 1.00 0.00 129 GLU A O 5
ATOM 7877 N N . LEU A 1 100 ? 14.100 10.195 -1.726 1.00 0.00 130 LEU A N 5
ATOM 7878 C CA . LEU A 1 100 ? 13.474 11.435 -1.280 1.00 0.00 130 LEU A CA 5
ATOM 7879 C C . LEU A 1 100 ? 13.251 11.420 0.229 1.00 0.00 130 LEU A C 5
ATOM 7880 O O . LEU A 1 100 ? 13.428 12.434 0.905 1.00 0.00 130 LEU A O 5
ATOM 7896 N N . THR A 1 1 ? 20.159 -3.273 1.308 1.00 0.00 31 THR A N 6
ATOM 7897 C CA . THR A 1 1 ? 19.942 -4.534 2.006 1.00 0.00 31 THR A CA 6
ATOM 7898 C C . THR A 1 1 ? 18.486 -4.684 2.429 1.00 0.00 31 THR A C 6
ATOM 7899 O O . THR A 1 1 ? 18.114 -5.665 3.075 1.00 0.00 31 THR A O 6
ATOM 7910 N N . PHE A 1 2 ? 17.663 -3.709 2.060 1.00 0.00 32 PHE A N 6
ATOM 7911 C CA . PHE A 1 2 ? 16.287 -3.646 2.538 1.00 0.00 32 PHE A CA 6
ATOM 7912 C C . PHE A 1 2 ? 15.369 -4.500 1.666 1.00 0.00 32 PHE A C 6
ATOM 7913 O O . PHE A 1 2 ? 15.376 -4.383 0.441 1.00 0.00 32 PHE A O 6
ATOM 7930 N N . GLN A 1 3 ? 14.584 -5.358 2.309 1.00 0.00 33 GLN A N 6
ATOM 7931 C CA . GLN A 1 3 ? 13.574 -6.140 1.607 1.00 0.00 33 GLN A CA 6
ATOM 7932 C C . GLN A 1 3 ? 12.173 -5.791 2.100 1.00 0.00 33 GLN A C 6
ATOM 7933 O O . GLN A 1 3 ? 11.720 -6.263 3.144 1.00 0.00 33 GLN A O 6
ATOM 7947 N N . PRO A 1 4 ? 11.469 -4.943 1.336 1.00 0.00 34 PRO A N 6
ATOM 7948 C CA . PRO A 1 4 ? 10.127 -4.478 1.698 1.00 0.00 34 PRO A CA 6
ATOM 7949 C C . PRO A 1 4 ? 9.056 -5.521 1.405 1.00 0.00 34 PRO A C 6
ATOM 7950 O O . PRO A 1 4 ? 9.224 -6.368 0.527 1.00 0.00 34 PRO A O 6
ATOM 7961 N N . ILE A 1 5 ? 7.953 -5.452 2.145 1.00 0.00 35 ILE A N 6
ATOM 7962 C CA . ILE A 1 5 ? 6.741 -6.170 1.773 1.00 0.00 35 ILE A CA 6
ATOM 7963 C C . ILE A 1 5 ? 5.762 -5.255 1.042 1.00 0.00 35 ILE A C 6
ATOM 7964 O O . ILE A 1 5 ? 5.450 -4.161 1.514 1.00 0.00 35 ILE A O 6
ATOM 7980 N N . ILE A 1 6 ? 5.280 -5.713 -0.107 1.00 0.00 36 ILE A N 6
ATOM 7981 C CA . ILE A 1 6 ? 4.494 -4.866 -0.996 1.00 0.00 36 ILE A CA 6
ATOM 7982 C C . ILE A 1 6 ? 3.011 -5.219 -0.922 1.00 0.00 36 ILE A C 6
ATOM 7983 O O . ILE A 1 6 ? 2.640 -6.393 -0.932 1.00 0.00 36 ILE A O 6
ATOM 7999 N N . PHE A 1 7 ? 2.167 -4.194 -0.851 1.00 0.00 37 PHE A N 6
ATOM 8000 C CA . PHE A 1 7 ? 0.723 -4.392 -0.870 1.00 0.00 37 PHE A CA 6
ATOM 8001 C C . PHE A 1 7 ? 0.087 -3.638 -2.035 1.00 0.00 37 PHE A C 6
ATOM 8002 O O . PHE A 1 7 ? 0.558 -2.571 -2.429 1.00 0.00 37 PHE A O 6
ATOM 8019 N N . SER A 1 8 ? -0.986 -4.201 -2.579 1.00 0.00 38 SER A N 6
ATOM 8020 C CA . SER A 1 8 ? -1.718 -3.561 -3.667 1.00 0.00 38 SER A CA 6
ATOM 8021 C C . SER A 1 8 ? -3.094 -3.099 -3.197 1.00 0.00 38 SER A C 6
ATOM 8022 O O . SER A 1 8 ? -3.702 -3.715 -2.320 1.00 0.00 38 SER A O 6
ATOM 8030 N N . THR A 1 9 ? -3.581 -2.012 -3.786 1.00 0.00 39 THR A N 6
ATOM 8031 C CA . THR A 1 9 ? -4.889 -1.475 -3.438 1.00 0.00 39 THR A CA 6
ATOM 8032 C C . THR A 1 9 ? -5.744 -1.259 -4.680 1.00 0.00 39 THR A C 6
ATOM 8033 O O . THR A 1 9 ? -5.224 -1.013 -5.768 1.00 0.00 39 THR A O 6
ATOM 8044 N N . ALA A 1 10 ? -7.059 -1.352 -4.513 1.00 0.00 40 ALA A N 6
ATOM 8045 C CA . ALA A 1 10 ? -7.990 -1.058 -5.595 1.00 0.00 40 ALA A CA 6
ATOM 8046 C C . ALA A 1 10 ? -9.236 -0.353 -5.072 1.00 0.00 40 ALA A C 6
ATOM 8047 O O . ALA A 1 10 ? -9.754 -0.694 -4.008 1.00 0.00 40 ALA A O 6
ATOM 8054 N N . CYS A 1 11 ? -9.712 0.632 -5.825 1.00 0.00 41 CYS A N 6
ATOM 8055 C CA . CYS A 1 11 ? -10.884 1.404 -5.424 1.00 0.00 41 CYS A CA 6
ATOM 8056 C C . CYS A 1 11 ? -12.083 1.067 -6.306 1.00 0.00 41 CYS A C 6
ATOM 8057 O O . CYS A 1 11 ? -11.924 0.672 -7.461 1.00 0.00 41 CYS A O 6
ATOM 8065 N N . GLU A 1 12 ? -13.281 1.226 -5.754 1.00 0.00 42 GLU A N 6
ATOM 8066 C CA . GLU A 1 12 ? -14.505 1.090 -6.532 1.00 0.00 42 GLU A CA 6
ATOM 8067 C C . GLU A 1 12 ? -14.883 2.414 -7.190 1.00 0.00 42 GLU A C 6
ATOM 8068 O O . GLU A 1 12 ? -15.715 2.454 -8.094 1.00 0.00 42 GLU A O 6
ATOM 8080 N N . GLN A 1 13 ? -14.264 3.495 -6.727 1.00 0.00 43 GLN A N 6
ATOM 8081 C CA . GLN A 1 13 ? -14.568 4.827 -7.239 1.00 0.00 43 GLN A CA 6
ATOM 8082 C C . GLN A 1 13 ? -13.289 5.602 -7.535 1.00 0.00 43 GLN A C 6
ATOM 8083 O O . GLN A 1 13 ? -12.298 5.479 -6.814 1.00 0.00 43 GLN A O 6
ATOM 8097 N N . GLU A 1 14 ? -13.317 6.397 -8.600 1.00 0.00 44 GLU A N 6
ATOM 8098 C CA . GLU A 1 14 ? -12.162 7.200 -8.983 1.00 0.00 44 GLU A CA 6
ATOM 8099 C C . GLU A 1 14 ? -12.183 8.553 -8.276 1.00 0.00 44 GLU A C 6
ATOM 8100 O O . GLU A 1 14 ? -13.238 9.157 -8.100 1.00 0.00 44 GLU A O 6
ATOM 8112 N N . GLY A 1 15 ? -11.005 9.021 -7.873 1.00 0.00 45 GLY A N 6
ATOM 8113 C CA . GLY A 1 15 ? -10.874 10.382 -7.388 1.00 0.00 45 GLY A CA 6
ATOM 8114 C C . GLY A 1 15 ? -11.204 10.505 -5.913 1.00 0.00 45 GLY A C 6
ATOM 8115 O O . GLY A 1 15 ? -11.176 11.601 -5.353 1.00 0.00 45 GLY A O 6
ATOM 8119 N N . VAL A 1 16 ? -11.520 9.379 -5.282 1.00 0.00 46 VAL A N 6
ATOM 8120 C CA . VAL A 1 16 ? -11.883 9.369 -3.871 1.00 0.00 46 VAL A CA 6
ATOM 8121 C C . VAL A 1 16 ? -10.652 9.216 -2.986 1.00 0.00 46 VAL A C 6
ATOM 8122 O O . VAL A 1 16 ? -10.686 9.531 -1.797 1.00 0.00 46 VAL A O 6
ATOM 8135 N N . ALA A 1 17 ? -9.564 8.731 -3.575 1.00 0.00 47 ALA A N 6
ATOM 8136 C CA . ALA A 1 17 ? -8.354 8.434 -2.818 1.00 0.00 47 ALA A CA 6
ATOM 8137 C C . ALA A 1 17 ? -7.134 9.098 -3.449 1.00 0.00 47 ALA A C 6
ATOM 8138 O O . ALA A 1 17 ? -7.121 9.381 -4.646 1.00 0.00 47 ALA A O 6
ATOM 8145 N N . ASN A 1 18 ? -6.115 9.348 -2.633 1.00 0.00 48 ASN A N 6
ATOM 8146 C CA . ASN A 1 18 ? -4.830 9.817 -3.139 1.00 0.00 48 ASN A CA 6
ATOM 8147 C C . ASN A 1 18 ? -3.680 9.220 -2.336 1.00 0.00 48 ASN A C 6
ATOM 8148 O O . ASN A 1 18 ? -3.855 8.814 -1.187 1.00 0.00 48 ASN A O 6
ATOM 8159 N N . TRP A 1 19 ? -2.502 9.171 -2.948 1.00 0.00 49 TRP A N 6
ATOM 8160 C CA . TRP A 1 19 ? -1.331 8.582 -2.306 1.00 0.00 49 TRP A CA 6
ATOM 8161 C C . TRP A 1 19 ? -0.998 9.309 -1.007 1.00 0.00 49 TRP A C 6
ATOM 8162 O O . TRP A 1 19 ? -0.508 8.704 -0.055 1.00 0.00 49 TRP A O 6
ATOM 8183 N N . ARG A 1 20 ? -1.268 10.610 -0.977 1.00 0.00 50 ARG A N 6
ATOM 8184 C CA . ARG A 1 20 ? -1.127 11.391 0.246 1.00 0.00 50 ARG A CA 6
ATOM 8185 C C . ARG A 1 20 ? -2.150 10.953 1.291 1.00 0.00 50 ARG A C 6
ATOM 8186 O O . ARG A 1 20 ? -1.812 10.748 2.455 1.00 0.00 50 ARG A O 6
ATOM 8207 N N . ASN A 1 21 ? -3.401 10.818 0.865 1.00 0.00 51 ASN A N 6
ATOM 8208 C CA . ASN A 1 21 ? -4.472 10.395 1.760 1.00 0.00 51 ASN A CA 6
ATOM 8209 C C . ASN A 1 21 ? -4.235 8.973 2.260 1.00 0.00 51 ASN A C 6
ATOM 8210 O O . ASN A 1 21 ? -4.498 8.659 3.422 1.00 0.00 51 ASN A O 6
ATOM 8221 N N . ILE A 1 22 ? -3.734 8.117 1.375 1.00 0.00 52 ILE A N 6
ATOM 8222 C CA . ILE A 1 22 ? -3.508 6.717 1.711 1.00 0.00 52 ILE A CA 6
ATOM 8223 C C . ILE A 1 22 ? -2.449 6.575 2.798 1.00 0.00 52 ILE A C 6
ATOM 8224 O O . ILE A 1 22 ? -2.599 5.781 3.728 1.00 0.00 52 ILE A O 6
ATOM 8240 N N . THR A 1 23 ? -1.377 7.352 2.677 1.00 0.00 53 THR A N 6
ATOM 8241 C CA . THR A 1 23 ? -0.304 7.332 3.662 1.00 0.00 53 THR A CA 6
ATOM 8242 C C . THR A 1 23 ? -0.807 7.769 5.034 1.00 0.00 53 THR A C 6
ATOM 8243 O O . THR A 1 23 ? -0.488 7.151 6.048 1.00 0.00 53 THR A O 6
ATOM 8254 N N . GLU A 1 24 ? -1.597 8.838 5.054 1.00 0.00 54 GLU A N 6
ATOM 8255 C CA . GLU A 1 24 ? -2.183 9.330 6.296 1.00 0.00 54 GLU A CA 6
ATOM 8256 C C . GLU A 1 24 ? -3.220 8.349 6.834 1.00 0.00 54 GLU A C 6
ATOM 8257 O O . GLU A 1 24 ? -3.254 8.058 8.029 1.00 0.00 54 GLU A O 6
ATOM 8269 N N . ALA A 1 25 ? -4.065 7.842 5.942 1.00 0.00 55 ALA A N 6
ATOM 8270 C CA . ALA A 1 25 ? -5.106 6.894 6.327 1.00 0.00 55 ALA A CA 6
ATOM 8271 C C . ALA A 1 25 ? -4.499 5.597 6.849 1.00 0.00 55 ALA A C 6
ATOM 8272 O O . ALA A 1 25 ? -4.947 5.054 7.858 1.00 0.00 55 ALA A O 6
ATOM 8279 N N . LEU A 1 26 ? -3.478 5.105 6.156 1.00 0.00 56 LEU A N 6
ATOM 8280 C CA . LEU A 1 26 ? -2.845 3.842 6.518 1.00 0.00 56 LEU A CA 6
ATOM 8281 C C . LEU A 1 26 ? -2.170 3.943 7.881 1.00 0.00 56 LEU A C 6
ATOM 8282 O O . LEU A 1 26 ? -2.258 3.025 8.699 1.00 0.00 56 LEU A O 6
ATOM 8298 N N . LEU A 1 27 ? -1.496 5.061 8.120 1.00 0.00 57 LEU A N 6
ATOM 8299 C CA . LEU A 1 27 ? -0.787 5.275 9.378 1.00 0.00 57 LEU A CA 6
ATOM 8300 C C . LEU A 1 27 ? -1.765 5.355 10.547 1.00 0.00 57 LEU A C 6
ATOM 8301 O O . LEU A 1 27 ? -1.621 4.642 11.542 1.00 0.00 57 LEU A O 6
ATOM 8317 N N . LYS A 1 28 ? -2.761 6.223 10.420 1.00 0.00 58 LYS A N 6
ATOM 8318 C CA . LYS A 1 28 ? -3.672 6.511 11.523 1.00 0.00 58 LYS A CA 6
ATOM 8319 C C . LYS A 1 28 ? -4.514 5.287 11.867 1.00 0.00 58 LYS A C 6
ATOM 8320 O O . LYS A 1 28 ? -4.717 4.973 13.039 1.00 0.00 58 LYS A O 6
ATOM 8339 N N . GLN A 1 29 ? -4.998 4.599 10.838 1.00 0.00 59 GLN A N 6
ATOM 8340 C CA . GLN A 1 29 ? -5.984 3.541 11.024 1.00 0.00 59 GLN A CA 6
ATOM 8341 C C . GLN A 1 29 ? -5.320 2.260 11.519 1.00 0.00 59 GLN A C 6
ATOM 8342 O O . GLN A 1 29 ? -5.924 1.482 12.259 1.00 0.00 59 GLN A O 6
ATOM 8356 N N . HIS A 1 30 ? -4.074 2.047 11.110 1.00 0.00 60 HIS A N 6
ATOM 8357 C CA . HIS A 1 30 ? -3.396 0.778 11.351 1.00 0.00 60 HIS A CA 6
ATOM 8358 C C . HIS A 1 30 ? -2.142 0.985 12.197 1.00 0.00 60 HIS A C 6
ATOM 8359 O O . HIS A 1 30 ? -1.526 0.024 12.654 1.00 0.00 60 HIS A O 6
ATOM 8373 N N . ASN A 1 31 ? -1.771 2.245 12.397 1.00 0.00 61 ASN A N 6
ATOM 8374 C CA . ASN A 1 31 ? -0.600 2.578 13.199 1.00 0.00 61 ASN A CA 6
ATOM 8375 C C . ASN A 1 31 ? 0.661 1.962 12.600 1.00 0.00 61 ASN A C 6
ATOM 8376 O O . ASN A 1 31 ? 1.513 1.441 13.322 1.00 0.00 61 ASN A O 6
ATOM 8387 N N . VAL A 1 32 ? 0.775 2.026 11.278 1.00 0.00 62 VAL A N 6
ATOM 8388 C CA . VAL A 1 32 ? 1.964 1.540 10.588 1.00 0.00 62 VAL A CA 6
ATOM 8389 C C . VAL A 1 32 ? 2.569 2.626 9.705 1.00 0.00 62 VAL A C 6
ATOM 8390 O O . VAL A 1 32 ? 1.855 3.474 9.168 1.00 0.00 62 VAL A O 6
ATOM 8403 N N . HIS A 1 33 ? 3.890 2.593 9.556 1.00 0.00 63 HIS A N 6
ATOM 8404 C CA . HIS A 1 33 ? 4.593 3.582 8.747 1.00 0.00 63 HIS A CA 6
ATOM 8405 C C . HIS A 1 33 ? 5.052 2.975 7.426 1.00 0.00 63 HIS A C 6
ATOM 8406 O O . HIS A 1 33 ? 5.794 1.992 7.406 1.00 0.00 63 HIS A O 6
ATOM 8420 N N . ALA A 1 34 ? 4.606 3.567 6.322 1.00 0.00 64 ALA A N 6
ATOM 8421 C CA . ALA A 1 34 ? 4.968 3.085 4.994 1.00 0.00 64 ALA A CA 6
ATOM 8422 C C . ALA A 1 34 ? 6.119 3.895 4.411 1.00 0.00 64 ALA A C 6
ATOM 8423 O O . ALA A 1 34 ? 6.058 5.121 4.307 1.00 0.00 64 ALA A O 6
ATOM 8430 N N . PRO A 1 35 ? 7.196 3.197 4.018 1.00 0.00 65 PRO A N 6
ATOM 8431 C CA . PRO A 1 35 ? 8.339 3.819 3.346 1.00 0.00 65 PRO A CA 6
ATOM 8432 C C . PRO A 1 35 ? 8.036 4.177 1.896 1.00 0.00 65 PRO A C 6
ATOM 8433 O O . PRO A 1 35 ? 8.765 4.950 1.271 1.00 0.00 65 PRO A O 6
ATOM 8444 N N . TYR A 1 36 ? 6.958 3.611 1.366 1.00 0.00 66 TYR A N 6
ATOM 8445 C CA . TYR A 1 36 ? 6.598 3.816 -0.033 1.00 0.00 66 TYR A CA 6
ATOM 8446 C C . TYR A 1 36 ? 5.081 3.822 -0.208 1.00 0.00 66 TYR A C 6
ATOM 8447 O O . TYR A 1 36 ? 4.381 2.955 0.315 1.00 0.00 66 TYR A O 6
ATOM 8465 N N . CYS A 1 37 ? 4.582 4.806 -0.949 1.00 0.00 67 CYS A N 6
ATOM 8466 C CA . CYS A 1 37 ? 3.170 4.851 -1.310 1.00 0.00 67 CYS A CA 6
ATOM 8467 C C . CYS A 1 37 ? 2.986 5.416 -2.714 1.00 0.00 67 CYS A C 6
ATOM 8468 O O . CYS A 1 37 ? 3.508 6.484 -3.037 1.00 0.00 67 CYS A O 6
ATOM 8476 N N . ARG A 1 38 ? 2.244 4.692 -3.545 1.00 0.00 68 ARG A N 6
ATOM 8477 C CA . ARG A 1 38 ? 1.895 5.175 -4.877 1.00 0.00 68 ARG A CA 6
ATOM 8478 C C . ARG A 1 38 ? 0.422 4.915 -5.180 1.00 0.00 68 ARG A C 6
ATOM 8479 O O . ARG A 1 38 ? -0.121 3.868 -4.825 1.00 0.00 68 ARG A O 6
ATOM 8500 N N . PHE A 1 39 ? -0.219 5.876 -5.837 1.00 0.00 69 PHE A N 6
ATOM 8501 C CA . PHE A 1 39 ? -1.618 5.735 -6.222 1.00 0.00 69 PHE A CA 6
ATOM 8502 C C . PHE A 1 39 ? -1.827 6.158 -7.674 1.00 0.00 69 PHE A C 6
ATOM 8503 O O . PHE A 1 39 ? -1.376 7.223 -8.093 1.00 0.00 69 PHE A O 6
ATOM 8520 N N . GLY A 1 40 ? -2.517 5.315 -8.436 1.00 0.00 70 GLY A N 6
ATOM 8521 C CA . GLY A 1 40 ? -2.940 5.697 -9.770 1.00 0.00 70 GLY A CA 6
ATOM 8522 C C . GLY A 1 40 ? -4.333 6.295 -9.786 1.00 0.00 70 GLY A C 6
ATOM 8523 O O . GLY A 1 40 ? -4.702 7.054 -8.891 1.00 0.00 70 GLY A O 6
ATOM 8527 N N . LYS A 1 41 ? -5.109 5.954 -10.811 1.00 0.00 71 LYS A N 6
ATOM 8528 C CA . LYS A 1 41 ? -6.456 6.492 -10.962 1.00 0.00 71 LYS A CA 6
ATOM 8529 C C . LYS A 1 41 ? -7.460 5.675 -10.154 1.00 0.00 71 LYS A C 6
ATOM 8530 O O . LYS A 1 41 ? -8.259 6.229 -9.397 1.00 0.00 71 LYS A O 6
ATOM 8549 N N . LEU A 1 42 ? -7.414 4.358 -10.317 1.00 0.00 72 LEU A N 6
ATOM 8550 C CA . LEU A 1 42 ? -8.386 3.473 -9.684 1.00 0.00 72 LEU A CA 6
ATOM 8551 C C . LEU A 1 42 ? -7.698 2.504 -8.727 1.00 0.00 72 LEU A C 6
ATOM 8552 O O . LEU A 1 42 ? -8.358 1.813 -7.953 1.00 0.00 72 LEU A O 6
ATOM 8568 N N . GLU A 1 43 ? -6.371 2.462 -8.789 1.00 0.00 73 GLU A N 6
ATOM 8569 C CA . GLU A 1 43 ? -5.604 1.481 -8.031 1.00 0.00 73 GLU A CA 6
ATOM 8570 C C . GLU A 1 43 ? -4.246 2.045 -7.625 1.00 0.00 73 GLU A C 6
ATOM 8571 O O . GLU A 1 43 ? -3.766 3.016 -8.208 1.00 0.00 73 GLU A O 6
ATOM 8583 N N . GLY A 1 44 ? -3.632 1.431 -6.618 1.00 0.00 74 GLY A N 6
ATOM 8584 C CA . GLY A 1 44 ? -2.339 1.888 -6.147 1.00 0.00 74 GLY A CA 6
ATOM 8585 C C . GLY A 1 44 ? -1.604 0.828 -5.351 1.00 0.00 74 GLY A C 6
ATOM 8586 O O . GLY A 1 44 ? -2.084 -0.296 -5.211 1.00 0.00 74 GLY A O 6
ATOM 8590 N N . ASN A 1 45 ? -0.435 1.188 -4.828 1.00 0.00 75 ASN A N 6
ATOM 8591 C CA . ASN A 1 45 ? 0.372 0.254 -4.052 1.00 0.00 75 ASN A CA 6
ATOM 8592 C C . ASN A 1 45 ? 1.002 0.951 -2.849 1.00 0.00 75 ASN A C 6
ATOM 8593 O O . ASN A 1 45 ? 1.163 2.172 -2.840 1.00 0.00 75 ASN A O 6
ATOM 8604 N N . PHE A 1 46 ? 1.361 0.166 -1.838 1.00 0.00 76 PHE A N 6
ATOM 8605 C CA . PHE A 1 46 ? 2.152 0.671 -0.722 1.00 0.00 76 PHE A CA 6
ATOM 8606 C C . PHE A 1 46 ? 2.994 -0.443 -0.105 1.00 0.00 76 PHE A C 6
ATOM 8607 O O . PHE A 1 46 ? 2.731 -1.625 -0.323 1.00 0.00 76 PHE A O 6
ATOM 8624 N N . ALA A 1 47 ? 4.004 -0.057 0.666 1.00 0.00 77 ALA A N 6
ATOM 8625 C CA . ALA A 1 47 ? 4.908 -1.020 1.281 1.00 0.00 77 ALA A CA 6
ATOM 8626 C C . ALA A 1 47 ? 4.966 -0.827 2.794 1.00 0.00 77 ALA A C 6
ATOM 8627 O O . ALA A 1 47 ? 4.678 0.257 3.304 1.00 0.00 77 ALA A O 6
ATOM 8634 N N . LEU A 1 48 ? 5.341 -1.884 3.504 1.00 0.00 78 LEU A N 6
ATOM 8635 C CA . LEU A 1 48 ? 5.643 -1.781 4.929 1.00 0.00 78 LEU A CA 6
ATOM 8636 C C . LEU A 1 48 ? 6.953 -2.488 5.260 1.00 0.00 78 LEU A C 6
ATOM 8637 O O . LEU A 1 48 ? 7.356 -3.423 4.570 1.00 0.00 78 LEU A O 6
ATOM 8653 N N . ASN A 1 49 ? 7.612 -2.033 6.321 1.00 0.00 79 ASN A N 6
ATOM 8654 C CA . ASN A 1 49 ? 8.903 -2.590 6.714 1.00 0.00 79 ASN A CA 6
ATOM 8655 C C . ASN A 1 49 ? 8.730 -3.951 7.378 1.00 0.00 79 ASN A C 6
ATOM 8656 O O . ASN A 1 49 ? 7.763 -4.181 8.106 1.00 0.00 79 ASN A O 6
ATOM 8667 N N . LYS A 1 50 ? 9.672 -4.852 7.123 1.00 0.00 80 LYS A N 6
ATOM 8668 C CA . LYS A 1 50 ? 9.655 -6.174 7.739 1.00 0.00 80 LYS A CA 6
ATOM 8669 C C . LYS A 1 50 ? 9.677 -6.065 9.262 1.00 0.00 80 LYS A C 6
ATOM 8670 O O . LYS A 1 50 ? 9.039 -6.855 9.959 1.00 0.00 80 LYS A O 6
ATOM 8689 N N . ASP A 1 51 ? 10.412 -5.081 9.769 1.00 0.00 81 ASP A N 6
ATOM 8690 C CA . ASP A 1 51 ? 10.430 -4.801 11.199 1.00 0.00 81 ASP A CA 6
ATOM 8691 C C . ASP A 1 51 ? 9.115 -4.170 11.648 1.00 0.00 81 ASP A C 6
ATOM 8692 O O . ASP A 1 51 ? 8.692 -4.336 12.792 1.00 0.00 81 ASP A O 6
ATOM 8701 N N . LYS A 1 52 ? 8.472 -3.446 10.738 1.00 0.00 82 LYS A N 6
ATOM 8702 C CA . LYS A 1 52 ? 7.247 -2.723 11.059 1.00 0.00 82 LYS A CA 6
ATOM 8703 C C . LYS A 1 52 ? 6.033 -3.413 10.447 1.00 0.00 82 LYS A C 6
ATOM 8704 O O . LYS A 1 52 ? 4.942 -2.843 10.395 1.00 0.00 82 LYS A O 6
ATOM 8723 N N . THR A 1 53 ? 6.227 -4.643 9.984 1.00 0.00 83 THR A N 6
ATOM 8724 C CA . THR A 1 53 ? 5.120 -5.464 9.506 1.00 0.00 83 THR A CA 6
ATOM 8725 C C . THR A 1 53 ? 4.920 -6.687 10.395 1.00 0.00 83 THR A C 6
ATOM 8726 O O . THR A 1 53 ? 5.853 -7.455 10.629 1.00 0.00 83 THR A O 6
ATOM 8737 N N . SER A 1 54 ? 3.696 -6.862 10.884 1.00 0.00 84 SER A N 6
ATOM 8738 C CA . SER A 1 54 ? 3.336 -8.060 11.633 1.00 0.00 84 SER A CA 6
ATOM 8739 C C . SER A 1 54 ? 2.295 -8.881 10.878 1.00 0.00 84 SER A C 6
ATOM 8740 O O . SER A 1 54 ? 1.552 -8.350 10.052 1.00 0.00 84 SER A O 6
ATOM 8748 N N . GLN A 1 55 ? 2.248 -10.177 11.168 1.00 0.00 85 GLN A N 6
ATOM 8749 C CA . GLN A 1 55 ? 1.257 -11.060 10.561 1.00 0.00 85 GLN A CA 6
ATOM 8750 C C . GLN A 1 55 ? -0.158 -10.568 10.850 1.00 0.00 85 GLN A C 6
ATOM 8751 O O . GLN A 1 55 ? -1.034 -10.638 9.987 1.00 0.00 85 GLN A O 6
ATOM 8765 N N . GLU A 1 56 ? -0.372 -10.072 12.063 1.00 0.00 86 GLU A N 6
ATOM 8766 C CA . GLU A 1 56 ? -1.680 -9.565 12.461 1.00 0.00 86 GLU A CA 6
ATOM 8767 C C . GLU A 1 56 ? -2.055 -8.331 11.643 1.00 0.00 86 GLU A C 6
ATOM 8768 O O . GLU A 1 56 ? -3.219 -8.138 11.290 1.00 0.00 86 GLU A O 6
ATOM 8780 N N . VAL A 1 57 ? -1.062 -7.500 11.346 1.00 0.00 87 VAL A N 6
ATOM 8781 C CA . VAL A 1 57 ? -1.271 -6.331 10.501 1.00 0.00 87 VAL A CA 6
ATOM 8782 C C . VAL A 1 57 ? -1.659 -6.737 9.085 1.00 0.00 87 VAL A C 6
ATOM 8783 O O . VAL A 1 57 ? -2.566 -6.157 8.489 1.00 0.00 87 VAL A O 6
ATOM 8796 N N . ILE A 1 58 ? -0.963 -7.736 8.551 1.00 0.00 88 ILE A N 6
ATOM 8797 C CA . ILE A 1 58 ? -1.214 -8.199 7.192 1.00 0.00 88 ILE A CA 6
ATOM 8798 C C . ILE A 1 58 ? -2.631 -8.747 7.050 1.00 0.00 88 ILE A C 6
ATOM 8799 O O . ILE A 1 58 ? -3.337 -8.429 6.092 1.00 0.00 88 ILE A O 6
ATOM 8815 N N . ASP A 1 59 ? -3.040 -9.568 8.011 1.00 0.00 89 ASP A N 6
ATOM 8816 C CA . ASP A 1 59 ? -4.397 -10.102 8.031 1.00 0.00 89 ASP A CA 6
ATOM 8817 C C . ASP A 1 59 ? -5.421 -8.983 8.188 1.00 0.00 89 ASP A C 6
ATOM 8818 O O . ASP A 1 59 ? -6.476 -9.003 7.554 1.00 0.00 89 ASP A O 6
ATOM 8827 N N . GLN A 1 60 ? -5.101 -8.009 9.036 1.00 0.00 90 GLN A N 6
ATOM 8828 C CA . GLN A 1 60 ? -5.989 -6.877 9.265 1.00 0.00 90 GLN A CA 6
ATOM 8829 C C . GLN A 1 60 ? -6.154 -6.049 7.995 1.00 0.00 90 GLN A C 6
ATOM 8830 O O . GLN A 1 60 ? -7.262 -5.634 7.652 1.00 0.00 90 GLN A O 6
ATOM 8844 N N . LEU A 1 61 ? -5.046 -5.811 7.302 1.00 0.00 91 LEU A N 6
ATOM 8845 C CA . LEU A 1 61 ? -5.050 -4.947 6.126 1.00 0.00 91 LEU A CA 6
ATOM 8846 C C . LEU A 1 61 ? -5.950 -5.518 5.036 1.00 0.00 91 LEU A C 6
ATOM 8847 O O . LEU A 1 61 ? -6.753 -4.801 4.439 1.00 0.00 91 LEU A O 6
ATOM 8863 N N . VAL A 1 62 ? -5.814 -6.816 4.781 1.00 0.00 92 VAL A N 6
ATOM 8864 C CA . VAL A 1 62 ? -6.593 -7.477 3.740 1.00 0.00 92 VAL A CA 6
ATOM 8865 C C . VAL A 1 62 ? -8.067 -7.548 4.117 1.00 0.00 92 VAL A C 6
ATOM 8866 O O . VAL A 1 62 ? -8.942 -7.282 3.294 1.00 0.00 92 VAL A O 6
ATOM 8879 N N . GLN A 1 63 ? -8.336 -7.910 5.368 1.00 0.00 93 GLN A N 6
ATOM 8880 C CA . GLN A 1 63 ? -9.704 -8.118 5.825 1.00 0.00 93 GLN A CA 6
ATOM 8881 C C . GLN A 1 63 ? -10.473 -6.802 5.864 1.00 0.00 93 GLN A C 6
ATOM 8882 O O . GLN A 1 63 ? -11.598 -6.714 5.372 1.00 0.00 93 GLN A O 6
ATOM 8896 N N . ASP A 1 64 ? -9.858 -5.781 6.453 1.00 0.00 94 ASP A N 6
ATOM 8897 C CA . ASP A 1 64 ? -10.539 -4.514 6.692 1.00 0.00 94 ASP A CA 6
ATOM 8898 C C . ASP A 1 64 ? -10.295 -3.540 5.542 1.00 0.00 94 ASP A C 6
ATOM 8899 O O . ASP A 1 64 ? -11.012 -2.553 5.389 1.00 0.00 94 ASP A O 6
ATOM 8908 N N . GLY A 1 65 ? -9.277 -3.827 4.738 1.00 0.00 95 GLY A N 6
ATOM 8909 C CA . GLY A 1 65 ? -8.849 -2.886 3.720 1.00 0.00 95 GLY A CA 6
ATOM 8910 C C . GLY A 1 65 ? -8.483 -1.533 4.296 1.00 0.00 95 GLY A C 6
ATOM 8911 O O . GLY A 1 65 ? -7.933 -1.446 5.395 1.00 0.00 95 GLY A O 6
ATOM 8915 N N . LEU A 1 66 ? -8.790 -0.473 3.557 1.00 0.00 96 LEU A N 6
ATOM 8916 C CA . LEU A 1 66 ? -8.526 0.886 4.020 1.00 0.00 96 LEU A CA 6
ATOM 8917 C C . LEU A 1 66 ? -9.727 1.791 3.762 1.00 0.00 96 LEU A C 6
ATOM 8918 O O . LEU A 1 66 ? -10.226 1.869 2.639 1.00 0.00 96 LEU A O 6
ATOM 8934 N N . GLN A 1 67 ? -10.183 2.475 4.807 1.00 0.00 97 GLN A N 6
ATOM 8935 C CA . GLN A 1 67 ? -11.446 3.198 4.751 1.00 0.00 97 GLN A CA 6
ATOM 8936 C C . GLN A 1 67 ? -11.220 4.664 4.398 1.00 0.00 97 GLN A C 6
ATOM 8937 O O . GLN A 1 67 ? -10.369 5.331 4.988 1.00 0.00 97 GLN A O 6
ATOM 8951 N N . PHE A 1 68 ? -11.984 5.160 3.430 1.00 0.00 98 PHE A N 6
ATOM 8952 C CA . PHE A 1 68 ? -11.958 6.576 3.086 1.00 0.00 98 PHE A CA 6
ATOM 8953 C C . PHE A 1 68 ? -13.365 7.167 3.102 1.00 0.00 98 PHE A C 6
ATOM 8954 O O . PHE A 1 68 ? -14.037 7.227 2.073 1.00 0.00 98 PHE A O 6
ATOM 8971 N N . GLY A 1 69 ? -13.806 7.597 4.280 1.00 0.00 99 GLY A N 6
ATOM 8972 C CA . GLY A 1 69 ? -15.155 8.115 4.421 1.00 0.00 99 GLY A CA 6
ATOM 8973 C C . GLY A 1 69 ? -16.209 7.040 4.254 1.00 0.00 99 GLY A C 6
ATOM 8974 O O . GLY A 1 69 ? -16.239 6.069 5.010 1.00 0.00 99 GLY A O 6
ATOM 8978 N N . GLU A 1 70 ? -17.078 7.214 3.264 1.00 0.00 100 GLU A N 6
ATOM 8979 C CA . GLU A 1 70 ? -18.127 6.240 2.988 1.00 0.00 100 GLU A CA 6
ATOM 8980 C C . GLU A 1 70 ? -17.684 5.254 1.911 1.00 0.00 100 GLU A C 6
ATOM 8981 O O . GLU A 1 70 ? -18.443 4.368 1.514 1.00 0.00 100 GLU A O 6
ATOM 8993 N N . SER A 1 71 ? -16.452 5.414 1.441 1.00 0.00 101 SER A N 6
ATOM 8994 C CA . SER A 1 71 ? -15.892 4.514 0.437 1.00 0.00 101 SER A CA 6
ATOM 8995 C C . SER A 1 71 ? -14.890 3.553 1.067 1.00 0.00 101 SER A C 6
ATOM 8996 O O . SER A 1 71 ? -14.272 3.863 2.086 1.00 0.00 101 SER A O 6
ATOM 9004 N N . LYS A 1 72 ? -14.731 2.387 0.453 1.00 0.00 102 LYS A N 6
ATOM 9005 C CA . LYS A 1 72 ? -13.812 1.373 0.957 1.00 0.00 102 LYS A CA 6
ATOM 9006 C C . LYS A 1 72 ? -12.810 0.962 -0.117 1.00 0.00 102 LYS A C 6
ATOM 9007 O O . LYS A 1 72 ? -13.184 0.694 -1.258 1.00 0.00 102 LYS A O 6
ATOM 9026 N N . VAL A 1 73 ? -11.535 0.912 0.258 1.00 0.00 103 VAL A N 6
ATOM 9027 C CA . VAL A 1 73 ? -10.484 0.497 -0.662 1.00 0.00 103 VAL A CA 6
ATOM 9028 C C . VAL A 1 73 ? -9.865 -0.828 -0.228 1.00 0.00 103 VAL A C 6
ATOM 9029 O O . VAL A 1 73 ? -9.409 -0.971 0.907 1.00 0.00 103 VAL A O 6
ATOM 9042 N N . THR A 1 74 ? -9.851 -1.794 -1.140 1.00 0.00 104 THR A N 6
ATOM 9043 C CA . THR A 1 74 ? -9.403 -3.144 -0.818 1.00 0.00 104 THR A CA 6
ATOM 9044 C C . THR A 1 74 ? -7.883 -3.240 -0.850 1.00 0.00 104 THR A C 6
ATOM 9045 O O . THR A 1 74 ? -7.217 -2.480 -1.554 1.00 0.00 104 THR A O 6
ATOM 9056 N N . ILE A 1 75 ? -7.337 -4.179 -0.084 1.00 0.00 105 ILE A N 6
ATOM 9057 C CA . ILE A 1 75 ? -5.894 -4.372 -0.023 1.00 0.00 105 ILE A CA 6
ATOM 9058 C C . ILE A 1 75 ? -5.517 -5.812 -0.353 1.00 0.00 105 ILE A C 6
ATOM 9059 O O . ILE A 1 75 ? -6.171 -6.754 0.093 1.00 0.00 105 ILE A O 6
ATOM 9075 N N . LYS A 1 76 ? -4.455 -5.973 -1.136 1.00 0.00 106 LYS A N 6
ATOM 9076 C CA . LYS A 1 76 ? -3.962 -7.300 -1.489 1.00 0.00 106 LYS A CA 6
ATOM 9077 C C . LYS A 1 76 ? -2.468 -7.418 -1.201 1.00 0.00 106 LYS A C 6
ATOM 9078 O O . LYS A 1 76 ? -1.709 -6.474 -1.410 1.00 0.00 106 LYS A O 6
ATOM 9097 N N . VAL A 1 77 ? -2.055 -8.588 -0.721 1.00 0.00 107 VAL A N 6
ATOM 9098 C CA . VAL A 1 77 ? -0.649 -8.839 -0.426 1.00 0.00 107 VAL A CA 6
ATOM 9099 C C . VAL A 1 77 ? 0.098 -9.303 -1.670 1.00 0.00 107 VAL A C 6
ATOM 9100 O O . VAL A 1 77 ? -0.308 -10.260 -2.329 1.00 0.00 107 VAL A O 6
ATOM 9113 N N . SER A 1 78 ? 1.193 -8.619 -1.987 1.00 0.00 108 SER A N 6
ATOM 9114 C CA . SER A 1 78 ? 2.029 -8.995 -3.119 1.00 0.00 108 SER A CA 6
ATOM 9115 C C . SER A 1 78 ? 3.106 -9.988 -2.695 1.00 0.00 108 SER A C 6
ATOM 9116 O O . SER A 1 78 ? 3.875 -9.727 -1.770 1.00 0.00 108 SER A O 6
ATOM 9124 N N . GLU A 1 79 ? 3.156 -11.127 -3.379 1.00 0.00 109 GLU A N 6
ATOM 9125 C CA . GLU A 1 79 ? 4.094 -12.187 -3.028 1.00 0.00 109 GLU A CA 6
ATOM 9126 C C . GLU A 1 79 ? 5.178 -12.329 -4.093 1.00 0.00 109 GLU A C 6
ATOM 9127 O O . GLU A 1 79 ? 5.175 -11.619 -5.098 1.00 0.00 109 GLU A O 6
ATOM 9139 N N . GLY A 1 80 ? 6.106 -13.253 -3.865 1.00 0.00 110 GLY A N 6
ATOM 9140 C CA . GLY A 1 80 ? 7.279 -13.352 -4.713 1.00 0.00 110 GLY A CA 6
ATOM 9141 C C . GLY A 1 80 ? 6.972 -13.039 -6.165 1.00 0.00 110 GLY A C 6
ATOM 9142 O O . GLY A 1 80 ? 7.636 -12.205 -6.779 1.00 0.00 110 GLY A O 6
ATOM 9146 N N . GLU A 1 81 ? 5.966 -13.712 -6.714 1.00 0.00 111 GLU A N 6
ATOM 9147 C CA . GLU A 1 81 ? 5.615 -13.548 -8.120 1.00 0.00 111 GLU A CA 6
ATOM 9148 C C . GLU A 1 81 ? 5.155 -12.121 -8.401 1.00 0.00 111 GLU A C 6
ATOM 9149 O O . GLU A 1 81 ? 5.583 -11.500 -9.374 1.00 0.00 111 GLU A O 6
ATOM 9161 N N . ALA A 1 82 ? 4.279 -11.606 -7.543 1.00 0.00 112 ALA A N 6
ATOM 9162 C CA . ALA A 1 82 ? 3.805 -10.234 -7.667 1.00 0.00 112 ALA A CA 6
ATOM 9163 C C . ALA A 1 82 ? 4.952 -9.240 -7.512 1.00 0.00 112 ALA A C 6
ATOM 9164 O O . ALA A 1 82 ? 5.003 -8.223 -8.203 1.00 0.00 112 ALA A O 6
ATOM 9171 N N . LEU A 1 83 ? 5.868 -9.541 -6.599 1.00 0.00 113 LEU A N 6
ATOM 9172 C CA . LEU A 1 83 ? 6.980 -8.644 -6.305 1.00 0.00 113 LEU A CA 6
ATOM 9173 C C . LEU A 1 83 ? 7.880 -8.474 -7.525 1.00 0.00 113 LEU A C 6
ATOM 9174 O O . LEU A 1 83 ? 8.324 -7.367 -7.833 1.00 0.00 113 LEU A O 6
ATOM 9190 N N . SER A 1 84 ? 8.143 -9.577 -8.217 1.00 0.00 114 SER A N 6
ATOM 9191 C CA . SER A 1 84 ? 8.970 -9.546 -9.419 1.00 0.00 114 SER A CA 6
ATOM 9192 C C . SER A 1 84 ? 8.327 -8.682 -10.498 1.00 0.00 114 SER A C 6
ATOM 9193 O O . SER A 1 84 ? 9.002 -7.905 -11.173 1.00 0.00 114 SER A O 6
ATOM 9201 N N . LYS A 1 85 ? 7.014 -8.821 -10.655 1.00 0.00 115 LYS A N 6
ATOM 9202 C CA . LYS A 1 85 ? 6.261 -7.982 -11.580 1.00 0.00 115 LYS A CA 6
ATOM 9203 C C . LYS A 1 85 ? 6.263 -6.527 -11.123 1.00 0.00 115 LYS A C 6
ATOM 9204 O O . LYS A 1 85 ? 6.410 -5.613 -11.933 1.00 0.00 115 LYS A O 6
ATOM 9223 N N . PHE A 1 86 ? 6.097 -6.322 -9.821 1.00 0.00 116 PHE A N 6
ATOM 9224 C CA . PHE A 1 86 ? 6.072 -4.976 -9.258 1.00 0.00 116 PHE A CA 6
ATOM 9225 C C . PHE A 1 86 ? 7.395 -4.260 -9.501 1.00 0.00 116 PHE A C 6
ATOM 9226 O O . PHE A 1 86 ? 7.419 -3.100 -9.915 1.00 0.00 116 PHE A O 6
ATOM 9243 N N . TRP A 1 87 ? 8.496 -4.957 -9.240 1.00 0.00 117 TRP A N 6
ATOM 9244 C CA . TRP A 1 87 ? 9.823 -4.360 -9.343 1.00 0.00 117 TRP A CA 6
ATOM 9245 C C . TRP A 1 87 ? 10.130 -3.965 -10.784 1.00 0.00 117 TRP A C 6
ATOM 9246 O O . TRP A 1 87 ? 10.756 -2.936 -11.033 1.00 0.00 117 TRP A O 6
ATOM 9267 N N . GLU A 1 88 ? 9.687 -4.790 -11.727 1.00 0.00 118 GLU A N 6
ATOM 9268 C CA . GLU A 1 88 ? 9.920 -4.529 -13.142 1.00 0.00 118 GLU A CA 6
ATOM 9269 C C . GLU A 1 88 ? 9.130 -3.310 -13.607 1.00 0.00 118 GLU A C 6
ATOM 9270 O O . GLU A 1 88 ? 9.664 -2.430 -14.285 1.00 0.00 118 GLU A O 6
ATOM 9282 N N . LEU A 1 89 ? 7.854 -3.262 -13.238 1.00 0.00 119 LEU A N 6
ATOM 9283 C CA . LEU A 1 89 ? 6.949 -2.237 -13.744 1.00 0.00 119 LEU A CA 6
ATOM 9284 C C . LEU A 1 89 ? 7.107 -0.936 -12.965 1.00 0.00 119 LEU A C 6
ATOM 9285 O O . LEU A 1 89 ? 7.097 0.152 -13.543 1.00 0.00 119 LEU A O 6
ATOM 9301 N N . HIS A 1 90 ? 7.258 -1.054 -11.650 1.00 0.00 120 HIS A N 6
ATOM 9302 C CA . HIS A 1 90 ? 7.198 0.104 -10.766 1.00 0.00 120 HIS A CA 6
ATOM 9303 C C . HIS A 1 90 ? 8.547 0.340 -10.089 1.00 0.00 120 HIS A C 6
ATOM 9304 O O . HIS A 1 90 ? 8.649 1.122 -9.145 1.00 0.00 120 HIS A O 6
ATOM 9318 N N . GLY A 1 91 ? 9.577 -0.341 -10.580 1.00 0.00 121 GLY A N 6
ATOM 9319 C CA . GLY A 1 91 ? 10.888 -0.247 -9.964 1.00 0.00 121 GLY A CA 6
ATOM 9320 C C . GLY A 1 91 ? 11.401 1.178 -9.908 1.00 0.00 121 GLY A C 6
ATOM 9321 O O . GLY A 1 91 ? 11.953 1.606 -8.895 1.00 0.00 121 GLY A O 6
ATOM 9325 N N . ARG A 1 92 ? 11.223 1.913 -11.002 1.00 0.00 122 ARG A N 6
ATOM 9326 C CA . ARG A 1 92 ? 11.701 3.288 -11.083 1.00 0.00 122 ARG A CA 6
ATOM 9327 C C . ARG A 1 92 ? 10.910 4.196 -10.148 1.00 0.00 122 ARG A C 6
ATOM 9328 O O . ARG A 1 92 ? 11.463 5.114 -9.541 1.00 0.00 122 ARG A O 6
ATOM 9349 N N . HIS A 1 93 ? 9.611 3.934 -10.035 1.00 0.00 123 HIS A N 6
ATOM 9350 C CA . HIS A 1 93 ? 8.752 4.695 -9.134 1.00 0.00 123 HIS A CA 6
ATOM 9351 C C . HIS A 1 93 ? 9.168 4.486 -7.682 1.00 0.00 123 HIS A C 6
ATOM 9352 O O . HIS A 1 93 ? 9.258 5.439 -6.907 1.00 0.00 123 HIS A O 6
ATOM 9366 N N . TYR A 1 94 ? 9.419 3.233 -7.318 1.00 0.00 124 TYR A N 6
ATOM 9367 C CA . TYR A 1 94 ? 9.806 2.897 -5.954 1.00 0.00 124 TYR A CA 6
ATOM 9368 C C . TYR A 1 94 ? 11.130 3.558 -5.583 1.00 0.00 124 TYR A C 6
ATOM 9369 O O . TYR A 1 94 ? 11.276 4.112 -4.494 1.00 0.00 124 TYR A O 6
ATOM 9387 N N . ASN A 1 95 ? 12.090 3.501 -6.500 1.00 0.00 125 ASN A N 6
ATOM 9388 C CA . ASN A 1 95 ? 13.409 4.076 -6.262 1.00 0.00 125 ASN A CA 6
ATOM 9389 C C . ASN A 1 95 ? 13.312 5.579 -6.025 1.00 0.00 125 ASN A C 6
ATOM 9390 O O . ASN A 1 95 ? 13.973 6.123 -5.141 1.00 0.00 125 ASN A O 6
ATOM 9401 N N . GLY A 1 96 ? 12.485 6.246 -6.823 1.00 0.00 126 GLY A N 6
ATOM 9402 C CA . GLY A 1 96 ? 12.331 7.684 -6.696 1.00 0.00 126 GLY A CA 6
ATOM 9403 C C . GLY A 1 96 ? 11.752 8.090 -5.357 1.00 0.00 126 GLY A C 6
ATOM 9404 O O . GLY A 1 96 ? 12.191 9.069 -4.753 1.00 0.00 126 GLY A O 6
ATOM 9408 N N . VAL A 1 97 ? 10.758 7.339 -4.891 1.00 0.00 127 VAL A N 6
ATOM 9409 C CA . VAL A 1 97 ? 10.118 7.624 -3.612 1.00 0.00 127 VAL A CA 6
ATOM 9410 C C . VAL A 1 97 ? 11.080 7.389 -2.453 1.00 0.00 127 VAL A C 6
ATOM 9411 O O . VAL A 1 97 ? 11.131 8.173 -1.506 1.00 0.00 127 VAL A O 6
ATOM 9424 N N . MET A 1 98 ? 11.842 6.303 -2.535 1.00 0.00 128 MET A N 6
ATOM 9425 C CA . MET A 1 98 ? 12.777 5.944 -1.473 1.00 0.00 128 MET A CA 6
ATOM 9426 C C . MET A 1 98 ? 13.877 6.992 -1.343 1.00 0.00 128 MET A C 6
ATOM 9427 O O . MET A 1 98 ? 14.337 7.285 -0.240 1.00 0.00 128 MET A O 6
ATOM 9441 N N . GLU A 1 99 ? 14.294 7.552 -2.474 1.00 0.00 129 GLU A N 6
ATOM 9442 C CA . GLU A 1 99 ? 15.315 8.591 -2.479 1.00 0.00 129 GLU A CA 6
ATOM 9443 C C . GLU A 1 99 ? 14.829 9.835 -1.739 1.00 0.00 129 GLU A C 6
ATOM 9444 O O . GLU A 1 99 ? 15.594 10.486 -1.026 1.00 0.00 129 GLU A O 6
ATOM 9456 N N . LEU A 1 100 ? 13.554 10.159 -1.915 1.00 0.00 130 LEU A N 6
ATOM 9457 C CA . LEU A 1 100 ? 12.956 11.306 -1.241 1.00 0.00 130 LEU A CA 6
ATOM 9458 C C . LEU A 1 100 ? 12.847 11.059 0.260 1.00 0.00 130 LEU A C 6
ATOM 9459 O O . LEU A 1 100 ? 12.961 11.984 1.064 1.00 0.00 130 LEU A O 6
ATOM 9475 N N . THR A 1 1 ? 19.230 -0.933 1.911 1.00 0.00 31 THR A N 7
ATOM 9476 C CA . THR A 1 1 ? 18.912 -2.356 1.940 1.00 0.00 31 THR A CA 7
ATOM 9477 C C . THR A 1 1 ? 17.426 -2.580 2.197 1.00 0.00 31 THR A C 7
ATOM 9478 O O . THR A 1 1 ? 17.012 -3.671 2.589 1.00 0.00 31 THR A O 7
ATOM 9489 N N . PHE A 1 2 ? 16.627 -1.541 1.974 1.00 0.00 32 PHE A N 7
ATOM 9490 C CA . PHE A 1 2 ? 15.195 -1.607 2.243 1.00 0.00 32 PHE A CA 7
ATOM 9491 C C . PHE A 1 2 ? 14.537 -2.704 1.414 1.00 0.00 32 PHE A C 7
ATOM 9492 O O . PHE A 1 2 ? 14.709 -2.767 0.197 1.00 0.00 32 PHE A O 7
ATOM 9509 N N . GLN A 1 3 ? 13.781 -3.569 2.083 1.00 0.00 33 GLN A N 7
ATOM 9510 C CA . GLN A 1 3 ? 13.017 -4.605 1.399 1.00 0.00 33 GLN A CA 7
ATOM 9511 C C . GLN A 1 3 ? 11.526 -4.466 1.689 1.00 0.00 33 GLN A C 7
ATOM 9512 O O . GLN A 1 3 ? 11.047 -4.786 2.778 1.00 0.00 33 GLN A O 7
ATOM 9526 N N . PRO A 1 4 ? 10.773 -3.977 0.692 1.00 0.00 34 PRO A N 7
ATOM 9527 C CA . PRO A 1 4 ? 9.338 -3.715 0.841 1.00 0.00 34 PRO A CA 7
ATOM 9528 C C . PRO A 1 4 ? 8.498 -4.974 0.662 1.00 0.00 34 PRO A C 7
ATOM 9529 O O . PRO A 1 4 ? 8.910 -5.915 -0.018 1.00 0.00 34 PRO A O 7
ATOM 9540 N N . ILE A 1 5 ? 7.318 -4.985 1.274 1.00 0.00 35 ILE A N 7
ATOM 9541 C CA . ILE A 1 5 ? 6.218 -5.813 0.796 1.00 0.00 35 ILE A CA 7
ATOM 9542 C C . ILE A 1 5 ? 5.198 -4.983 0.025 1.00 0.00 35 ILE A C 7
ATOM 9543 O O . ILE A 1 5 ? 4.786 -3.914 0.475 1.00 0.00 35 ILE A O 7
ATOM 9559 N N . ILE A 1 6 ? 4.796 -5.483 -1.139 1.00 0.00 36 ILE A N 7
ATOM 9560 C CA . ILE A 1 6 ? 3.986 -4.700 -2.066 1.00 0.00 36 ILE A CA 7
ATOM 9561 C C . ILE A 1 6 ? 2.500 -4.979 -1.869 1.00 0.00 36 ILE A C 7
ATOM 9562 O O . ILE A 1 6 ? 2.069 -6.130 -1.854 1.00 0.00 36 ILE A O 7
ATOM 9578 N N . PHE A 1 7 ? 1.720 -3.912 -1.718 1.00 0.00 37 PHE A N 7
ATOM 9579 C CA . PHE A 1 7 ? 0.274 -4.035 -1.581 1.00 0.00 37 PHE A CA 7
ATOM 9580 C C . PHE A 1 7 ? -0.445 -3.282 -2.696 1.00 0.00 37 PHE A C 7
ATOM 9581 O O . PHE A 1 7 ? 0.035 -2.254 -3.175 1.00 0.00 37 PHE A O 7
ATOM 9598 N N . SER A 1 8 ? -1.596 -3.802 -3.108 1.00 0.00 38 SER A N 7
ATOM 9599 C CA . SER A 1 8 ? -2.418 -3.140 -4.114 1.00 0.00 38 SER A CA 7
ATOM 9600 C C . SER A 1 8 ? -3.756 -2.701 -3.521 1.00 0.00 38 SER A C 7
ATOM 9601 O O . SER A 1 8 ? -4.287 -3.343 -2.614 1.00 0.00 38 SER A O 7
ATOM 9609 N N . THR A 1 9 ? -4.292 -1.601 -4.039 1.00 0.00 39 THR A N 7
ATOM 9610 C CA . THR A 1 9 ? -5.567 -1.078 -3.566 1.00 0.00 39 THR A CA 7
ATOM 9611 C C . THR A 1 9 ? -6.533 -0.854 -4.725 1.00 0.00 39 THR A C 7
ATOM 9612 O O . THR A 1 9 ? -6.117 -0.567 -5.847 1.00 0.00 39 THR A O 7
ATOM 9623 N N . ALA A 1 10 ? -7.826 -0.986 -4.444 1.00 0.00 40 ALA A N 7
ATOM 9624 C CA . ALA A 1 10 ? -8.857 -0.653 -5.421 1.00 0.00 40 ALA A CA 7
ATOM 9625 C C . ALA A 1 10 ? -10.090 -0.074 -4.739 1.00 0.00 40 ALA A C 7
ATOM 9626 O O . ALA A 1 10 ? -10.487 -0.524 -3.663 1.00 0.00 40 ALA A O 7
ATOM 9633 N N . CYS A 1 11 ? -10.693 0.928 -5.370 1.00 0.00 41 CYS A N 7
ATOM 9634 C CA . CYS A 1 11 ? -11.882 1.572 -4.822 1.00 0.00 41 CYS A CA 7
ATOM 9635 C C . CYS A 1 11 ? -13.064 1.428 -5.772 1.00 0.00 41 CYS A C 7
ATOM 9636 O O . CYS A 1 11 ? -12.893 1.103 -6.947 1.00 0.00 41 CYS A O 7
ATOM 9644 N N . GLU A 1 12 ? -14.265 1.672 -5.256 1.00 0.00 42 GLU A N 7
ATOM 9645 C CA . GLU A 1 12 ? -15.475 1.591 -6.067 1.00 0.00 42 GLU A CA 7
ATOM 9646 C C . GLU A 1 12 ? -15.795 2.940 -6.703 1.00 0.00 42 GLU A C 7
ATOM 9647 O O . GLU A 1 12 ? -16.577 3.020 -7.651 1.00 0.00 42 GLU A O 7
ATOM 9659 N N . GLN A 1 13 ? -15.183 3.996 -6.176 1.00 0.00 43 GLN A N 7
ATOM 9660 C CA . GLN A 1 13 ? -15.496 5.353 -6.610 1.00 0.00 43 GLN A CA 7
ATOM 9661 C C . GLN A 1 13 ? -14.228 6.104 -7.003 1.00 0.00 43 GLN A C 7
ATOM 9662 O O . GLN A 1 13 ? -13.278 6.187 -6.226 1.00 0.00 43 GLN A O 7
ATOM 9676 N N . GLU A 1 14 ? -14.221 6.650 -8.216 1.00 0.00 44 GLU A N 7
ATOM 9677 C CA . GLU A 1 14 ? -13.055 7.357 -8.730 1.00 0.00 44 GLU A CA 7
ATOM 9678 C C . GLU A 1 14 ? -12.837 8.667 -7.977 1.00 0.00 44 GLU A C 7
ATOM 9679 O O . GLU A 1 14 ? -13.786 9.398 -7.697 1.00 0.00 44 GLU A O 7
ATOM 9691 N N . GLY A 1 15 ? -11.581 8.953 -7.652 1.00 0.00 45 GLY A N 7
ATOM 9692 C CA . GLY A 1 15 ? -11.247 10.221 -7.027 1.00 0.00 45 GLY A CA 7
ATOM 9693 C C . GLY A 1 15 ? -11.592 10.247 -5.552 1.00 0.00 45 GLY A C 7
ATOM 9694 O O . GLY A 1 15 ? -11.426 11.269 -4.886 1.00 0.00 45 GLY A O 7
ATOM 9698 N N . VAL A 1 16 ? -12.078 9.121 -5.037 1.00 0.00 46 VAL A N 7
ATOM 9699 C CA . VAL A 1 16 ? -12.511 9.038 -3.648 1.00 0.00 46 VAL A CA 7
ATOM 9700 C C . VAL A 1 16 ? -11.335 9.206 -2.694 1.00 0.00 46 VAL A C 7
ATOM 9701 O O . VAL A 1 16 ? -11.499 9.655 -1.560 1.00 0.00 46 VAL A O 7
ATOM 9714 N N . ALA A 1 17 ? -10.145 8.843 -3.162 1.00 0.00 47 ALA A N 7
ATOM 9715 C CA . ALA A 1 17 ? -8.945 8.910 -2.335 1.00 0.00 47 ALA A CA 7
ATOM 9716 C C . ALA A 1 17 ? -7.712 9.212 -3.180 1.00 0.00 47 ALA A C 7
ATOM 9717 O O . ALA A 1 17 ? -7.722 9.030 -4.398 1.00 0.00 47 ALA A O 7
ATOM 9724 N N . ASN A 1 18 ? -6.650 9.672 -2.526 1.00 0.00 48 ASN A N 7
ATOM 9725 C CA . ASN A 1 18 ? -5.358 9.831 -3.183 1.00 0.00 48 ASN A CA 7
ATOM 9726 C C . ASN A 1 18 ? -4.228 9.341 -2.284 1.00 0.00 48 ASN A C 7
ATOM 9727 O O . ASN A 1 18 ? -4.446 9.013 -1.117 1.00 0.00 48 ASN A O 7
ATOM 9738 N N . TRP A 1 19 ? -3.020 9.293 -2.834 1.00 0.00 49 TRP A N 7
ATOM 9739 C CA . TRP A 1 19 ? -1.889 8.679 -2.145 1.00 0.00 49 TRP A CA 7
ATOM 9740 C C . TRP A 1 19 ? -1.592 9.400 -0.835 1.00 0.00 49 TRP A C 7
ATOM 9741 O O . TRP A 1 19 ? -1.142 8.789 0.133 1.00 0.00 49 TRP A O 7
ATOM 9762 N N . ARG A 1 20 ? -1.846 10.704 -0.812 1.00 0.00 50 ARG A N 7
ATOM 9763 C CA . ARG A 1 20 ? -1.660 11.498 0.395 1.00 0.00 50 ARG A CA 7
ATOM 9764 C C . ARG A 1 20 ? -2.647 11.078 1.481 1.00 0.00 50 ARG A C 7
ATOM 9765 O O . ARG A 1 20 ? -2.265 10.847 2.626 1.00 0.00 50 ARG A O 7
ATOM 9786 N N . ASN A 1 21 ? -3.921 10.983 1.110 1.00 0.00 51 ASN A N 7
ATOM 9787 C CA . ASN A 1 21 ? -4.959 10.565 2.045 1.00 0.00 51 ASN A CA 7
ATOM 9788 C C . ASN A 1 21 ? -4.740 9.125 2.494 1.00 0.00 51 ASN A C 7
ATOM 9789 O O . ASN A 1 21 ? -4.949 8.789 3.661 1.00 0.00 51 ASN A O 7
ATOM 9800 N N . ILE A 1 22 ? -4.317 8.278 1.563 1.00 0.00 52 ILE A N 7
ATOM 9801 C CA . ILE A 1 22 ? -4.125 6.861 1.849 1.00 0.00 52 ILE A CA 7
ATOM 9802 C C . ILE A 1 22 ? -3.008 6.652 2.865 1.00 0.00 52 ILE A C 7
ATOM 9803 O O . ILE A 1 22 ? -3.132 5.846 3.787 1.00 0.00 52 ILE A O 7
ATOM 9819 N N . THR A 1 23 ? -1.913 7.388 2.692 1.00 0.00 53 THR A N 7
ATOM 9820 C CA . THR A 1 23 ? -0.783 7.303 3.608 1.00 0.00 53 THR A CA 7
ATOM 9821 C C . THR A 1 23 ? -1.185 7.729 5.017 1.00 0.00 53 THR A C 7
ATOM 9822 O O . THR A 1 23 ? -0.818 7.083 5.999 1.00 0.00 53 THR A O 7
ATOM 9833 N N . GLU A 1 24 ? -1.942 8.817 5.108 1.00 0.00 54 GLU A N 7
ATOM 9834 C CA . GLU A 1 24 ? -2.436 9.299 6.392 1.00 0.00 54 GLU A CA 7
ATOM 9835 C C . GLU A 1 24 ? -3.456 8.328 6.979 1.00 0.00 54 GLU A C 7
ATOM 9836 O O . GLU A 1 24 ? -3.423 8.022 8.172 1.00 0.00 54 GLU A O 7
ATOM 9848 N N . ALA A 1 25 ? -4.362 7.848 6.134 1.00 0.00 55 ALA A N 7
ATOM 9849 C CA . ALA A 1 25 ? -5.392 6.911 6.568 1.00 0.00 55 ALA A CA 7
ATOM 9850 C C . ALA A 1 25 ? -4.774 5.598 7.038 1.00 0.00 55 ALA A C 7
ATOM 9851 O O . ALA A 1 25 ? -5.173 5.047 8.066 1.00 0.00 55 ALA A O 7
ATOM 9858 N N . LEU A 1 26 ? -3.804 5.101 6.279 1.00 0.00 56 LEU A N 7
ATOM 9859 C CA . LEU A 1 26 ? -3.170 3.824 6.590 1.00 0.00 56 LEU A CA 7
ATOM 9860 C C . LEU A 1 26 ? -2.406 3.902 7.909 1.00 0.00 56 LEU A C 7
ATOM 9861 O O . LEU A 1 26 ? -2.445 2.974 8.717 1.00 0.00 56 LEU A O 7
ATOM 9877 N N . LEU A 1 27 ? -1.714 5.017 8.121 1.00 0.00 57 LEU A N 7
ATOM 9878 C CA . LEU A 1 27 ? -0.929 5.209 9.333 1.00 0.00 57 LEU A CA 7
ATOM 9879 C C . LEU A 1 27 ? -1.830 5.267 10.564 1.00 0.00 57 LEU A C 7
ATOM 9880 O O . LEU A 1 27 ? -1.621 4.543 11.536 1.00 0.00 57 LEU A O 7
ATOM 9896 N N . LYS A 1 28 ? -2.836 6.134 10.512 1.00 0.00 58 LYS A N 7
ATOM 9897 C CA . LYS A 1 28 ? -3.678 6.400 11.672 1.00 0.00 58 LYS A CA 7
ATOM 9898 C C . LYS A 1 28 ? -4.487 5.163 12.052 1.00 0.00 58 LYS A C 7
ATOM 9899 O O . LYS A 1 28 ? -4.619 4.838 13.233 1.00 0.00 58 LYS A O 7
ATOM 9918 N N . GLN A 1 29 ? -5.023 4.479 11.049 1.00 0.00 59 GLN A N 7
ATOM 9919 C CA . GLN A 1 29 ? -5.981 3.406 11.280 1.00 0.00 59 GLN A CA 7
ATOM 9920 C C . GLN A 1 29 ? -5.270 2.121 11.695 1.00 0.00 59 GLN A C 7
ATOM 9921 O O . GLN A 1 29 ? -5.811 1.321 12.461 1.00 0.00 59 GLN A O 7
ATOM 9935 N N . HIS A 1 30 ? -4.059 1.929 11.187 1.00 0.00 60 HIS A N 7
ATOM 9936 C CA . HIS A 1 30 ? -3.363 0.656 11.324 1.00 0.00 60 HIS A CA 7
ATOM 9937 C C . HIS A 1 30 ? -2.039 0.836 12.061 1.00 0.00 60 HIS A C 7
ATOM 9938 O O . HIS A 1 30 ? -1.376 -0.138 12.412 1.00 0.00 60 HIS A O 7
ATOM 9952 N N . ASN A 1 31 ? -1.661 2.090 12.289 1.00 0.00 61 ASN A N 7
ATOM 9953 C CA . ASN A 1 31 ? -0.437 2.397 13.016 1.00 0.00 61 ASN A CA 7
ATOM 9954 C C . ASN A 1 31 ? 0.784 1.835 12.294 1.00 0.00 61 ASN A C 7
ATOM 9955 O O . ASN A 1 31 ? 1.699 1.302 12.919 1.00 0.00 61 ASN A O 7
ATOM 9966 N N . VAL A 1 32 ? 0.789 1.959 10.971 1.00 0.00 62 VAL A N 7
ATOM 9967 C CA . VAL A 1 32 ? 1.940 1.563 10.169 1.00 0.00 62 VAL A CA 7
ATOM 9968 C C . VAL A 1 32 ? 2.435 2.721 9.309 1.00 0.00 62 VAL A C 7
ATOM 9969 O O . VAL A 1 32 ? 1.644 3.533 8.826 1.00 0.00 62 VAL A O 7
ATOM 9982 N N . HIS A 1 33 ? 3.749 2.792 9.120 1.00 0.00 63 HIS A N 7
ATOM 9983 C CA . HIS A 1 33 ? 4.356 3.878 8.357 1.00 0.00 63 HIS A CA 7
ATOM 9984 C C . HIS A 1 33 ? 4.688 3.422 6.939 1.00 0.00 63 HIS A C 7
ATOM 9985 O O . HIS A 1 33 ? 5.498 2.516 6.739 1.00 0.00 63 HIS A O 7
ATOM 9999 N N . ALA A 1 34 ? 4.059 4.058 5.955 1.00 0.00 64 ALA A N 7
ATOM 10000 C CA . ALA A 1 34 ? 4.301 3.732 4.555 1.00 0.00 64 ALA A CA 7
ATOM 10001 C C . ALA A 1 34 ? 5.265 4.730 3.919 1.00 0.00 64 ALA A C 7
ATOM 10002 O O . ALA A 1 34 ? 4.975 5.919 3.799 1.00 0.00 64 ALA A O 7
ATOM 10009 N N . PRO A 1 35 ? 6.439 4.235 3.498 1.00 0.00 65 PRO A N 7
ATOM 10010 C CA . PRO A 1 35 ? 7.476 5.069 2.885 1.00 0.00 65 PRO A CA 7
ATOM 10011 C C . PRO A 1 35 ? 7.163 5.405 1.430 1.00 0.00 65 PRO A C 7
ATOM 10012 O O . PRO A 1 35 ? 7.730 6.337 0.861 1.00 0.00 65 PRO A O 7
ATOM 10023 N N . TYR A 1 36 ? 6.256 4.639 0.833 1.00 0.00 66 TYR A N 7
ATOM 10024 C CA . TYR A 1 36 ? 5.944 4.785 -0.583 1.00 0.00 66 TYR A CA 7
ATOM 10025 C C . TYR A 1 36 ? 4.475 4.475 -0.853 1.00 0.00 66 TYR A C 7
ATOM 10026 O O . TYR A 1 36 ? 3.991 3.387 -0.540 1.00 0.00 66 TYR A O 7
ATOM 10044 N N . CYS A 1 37 ? 3.772 5.438 -1.437 1.00 0.00 67 CYS A N 7
ATOM 10045 C CA . CYS A 1 37 ? 2.380 5.240 -1.827 1.00 0.00 67 CYS A CA 7
ATOM 10046 C C . CYS A 1 37 ? 2.060 6.003 -3.108 1.00 0.00 67 CYS A C 7
ATOM 10047 O O . CYS A 1 37 ? 2.379 7.184 -3.236 1.00 0.00 67 CYS A O 7
ATOM 10055 N N . ARG A 1 38 ? 1.428 5.316 -4.056 1.00 0.00 68 ARG A N 7
ATOM 10056 C CA . ARG A 1 38 ? 0.943 5.961 -5.271 1.00 0.00 68 ARG A CA 7
ATOM 10057 C C . ARG A 1 38 ? -0.480 5.517 -5.590 1.00 0.00 68 ARG A C 7
ATOM 10058 O O . ARG A 1 38 ? -0.829 4.346 -5.431 1.00 0.00 68 ARG A O 7
ATOM 10079 N N . PHE A 1 39 ? -1.300 6.460 -6.042 1.00 0.00 69 PHE A N 7
ATOM 10080 C CA . PHE A 1 39 ? -2.697 6.174 -6.354 1.00 0.00 69 PHE A CA 7
ATOM 10081 C C . PHE A 1 39 ? -3.087 6.776 -7.701 1.00 0.00 69 PHE A C 7
ATOM 10082 O O . PHE A 1 39 ? -2.799 7.939 -7.979 1.00 0.00 69 PHE A O 7
ATOM 10099 N N . GLY A 1 40 ? -3.745 5.974 -8.533 1.00 0.00 70 GLY A N 7
ATOM 10100 C CA . GLY A 1 40 ? -4.274 6.479 -9.785 1.00 0.00 70 GLY A CA 7
ATOM 10101 C C . GLY A 1 40 ? -5.691 6.999 -9.649 1.00 0.00 70 GLY A C 7
ATOM 10102 O O . GLY A 1 40 ? -6.020 7.681 -8.677 1.00 0.00 70 GLY A O 7
ATOM 10106 N N . LYS A 1 41 ? -6.535 6.679 -10.624 1.00 0.00 71 LYS A N 7
ATOM 10107 C CA . LYS A 1 41 ? -7.909 7.169 -10.641 1.00 0.00 71 LYS A CA 7
ATOM 10108 C C . LYS A 1 41 ? -8.814 6.282 -9.791 1.00 0.00 71 LYS A C 7
ATOM 10109 O O . LYS A 1 41 ? -9.594 6.773 -8.975 1.00 0.00 71 LYS A O 7
ATOM 10128 N N . LEU A 1 42 ? -8.703 4.973 -9.988 1.00 0.00 72 LEU A N 7
ATOM 10129 C CA . LEU A 1 42 ? -9.615 4.025 -9.355 1.00 0.00 72 LEU A CA 7
ATOM 10130 C C . LEU A 1 42 ? -8.846 3.009 -8.516 1.00 0.00 72 LEU A C 7
ATOM 10131 O O . LEU A 1 42 ? -9.441 2.226 -7.776 1.00 0.00 72 LEU A O 7
ATOM 10147 N N . GLU A 1 43 ? -7.522 3.030 -8.637 1.00 0.00 73 GLU A N 7
ATOM 10148 C CA . GLU A 1 43 ? -6.683 2.027 -7.992 1.00 0.00 73 GLU A CA 7
ATOM 10149 C C . GLU A 1 43 ? -5.300 2.594 -7.683 1.00 0.00 73 GLU A C 7
ATOM 10150 O O . GLU A 1 43 ? -4.893 3.608 -8.245 1.00 0.00 73 GLU A O 7
ATOM 10162 N N . GLY A 1 44 ? -4.582 1.930 -6.780 1.00 0.00 74 GLY A N 7
ATOM 10163 C CA . GLY A 1 44 ? -3.254 2.382 -6.410 1.00 0.00 74 GLY A CA 7
ATOM 10164 C C . GLY A 1 44 ? -2.453 1.308 -5.702 1.00 0.00 74 GLY A C 7
ATOM 10165 O O . GLY A 1 44 ? -2.930 0.189 -5.516 1.00 0.00 74 GLY A O 7
ATOM 10169 N N . ASN A 1 45 ? -1.230 1.647 -5.308 1.00 0.00 75 ASN A N 7
ATOM 10170 C CA . ASN A 1 45 ? -0.350 0.694 -4.642 1.00 0.00 75 ASN A CA 7
ATOM 10171 C C . ASN A 1 45 ? 0.421 1.366 -3.509 1.00 0.00 75 ASN A C 7
ATOM 10172 O O . ASN A 1 45 ? 0.584 2.587 -3.493 1.00 0.00 75 ASN A O 7
ATOM 10183 N N . PHE A 1 46 ? 0.894 0.561 -2.563 1.00 0.00 76 PHE A N 7
ATOM 10184 C CA . PHE A 1 46 ? 1.777 1.051 -1.510 1.00 0.00 76 PHE A CA 7
ATOM 10185 C C . PHE A 1 46 ? 2.666 -0.067 -0.980 1.00 0.00 76 PHE A C 7
ATOM 10186 O O . PHE A 1 46 ? 2.414 -1.246 -1.228 1.00 0.00 76 PHE A O 7
ATOM 10203 N N . ALA A 1 47 ? 3.709 0.311 -0.250 1.00 0.00 77 ALA A N 7
ATOM 10204 C CA . ALA A 1 47 ? 4.658 -0.658 0.286 1.00 0.00 77 ALA A CA 7
ATOM 10205 C C . ALA A 1 47 ? 4.838 -0.475 1.790 1.00 0.00 77 ALA A C 7
ATOM 10206 O O . ALA A 1 47 ? 4.704 0.633 2.311 1.00 0.00 77 ALA A O 7
ATOM 10213 N N . LEU A 1 48 ? 5.140 -1.568 2.482 1.00 0.00 78 LEU A N 7
ATOM 10214 C CA . LEU A 1 48 ? 5.554 -1.498 3.879 1.00 0.00 78 LEU A CA 7
ATOM 10215 C C . LEU A 1 48 ? 6.823 -2.310 4.114 1.00 0.00 78 LEU A C 7
ATOM 10216 O O . LEU A 1 48 ? 7.090 -3.281 3.406 1.00 0.00 78 LEU A O 7
ATOM 10232 N N . ASN A 1 49 ? 7.602 -1.906 5.111 1.00 0.00 79 ASN A N 7
ATOM 10233 C CA . ASN A 1 49 ? 8.873 -2.561 5.401 1.00 0.00 79 ASN A CA 7
ATOM 10234 C C . ASN A 1 49 ? 8.649 -3.948 5.996 1.00 0.00 79 ASN A C 7
ATOM 10235 O O . ASN A 1 49 ? 7.794 -4.131 6.865 1.00 0.00 79 ASN A O 7
ATOM 10246 N N . LYS A 1 50 ? 9.420 -4.921 5.524 1.00 0.00 80 LYS A N 7
ATOM 10247 C CA . LYS A 1 50 ? 9.370 -6.270 6.070 1.00 0.00 80 LYS A CA 7
ATOM 10248 C C . LYS A 1 50 ? 9.654 -6.264 7.570 1.00 0.00 80 LYS A C 7
ATOM 10249 O O . LYS A 1 50 ? 9.083 -7.051 8.324 1.00 0.00 80 LYS A O 7
ATOM 10268 N N . ASP A 1 51 ? 10.538 -5.368 7.995 1.00 0.00 81 ASP A N 7
ATOM 10269 C CA . ASP A 1 51 ? 10.828 -5.193 9.413 1.00 0.00 81 ASP A CA 7
ATOM 10270 C C . ASP A 1 51 ? 9.653 -4.538 10.131 1.00 0.00 81 ASP A C 7
ATOM 10271 O O . ASP A 1 51 ? 9.402 -4.805 11.307 1.00 0.00 81 ASP A O 7
ATOM 10280 N N . LYS A 1 52 ? 8.932 -3.681 9.415 1.00 0.00 82 LYS A N 7
ATOM 10281 C CA . LYS A 1 52 ? 7.823 -2.939 10.002 1.00 0.00 82 LYS A CA 7
ATOM 10282 C C . LYS A 1 52 ? 6.484 -3.496 9.526 1.00 0.00 82 LYS A C 7
ATOM 10283 O O . LYS A 1 52 ? 5.444 -2.853 9.674 1.00 0.00 82 LYS A O 7
ATOM 10302 N N . THR A 1 53 ? 6.517 -4.695 8.952 1.00 0.00 83 THR A N 7
ATOM 10303 C CA . THR A 1 53 ? 5.296 -5.414 8.611 1.00 0.00 83 THR A CA 7
ATOM 10304 C C . THR A 1 53 ? 5.190 -6.720 9.391 1.00 0.00 83 THR A C 7
ATOM 10305 O O . THR A 1 53 ? 6.095 -7.551 9.352 1.00 0.00 83 THR A O 7
ATOM 10316 N N . SER A 1 54 ? 4.077 -6.892 10.098 1.00 0.00 84 SER A N 7
ATOM 10317 C CA . SER A 1 54 ? 3.831 -8.115 10.851 1.00 0.00 84 SER A CA 7
ATOM 10318 C C . SER A 1 54 ? 2.756 -8.961 10.178 1.00 0.00 84 SER A C 7
ATOM 10319 O O . SER A 1 54 ? 1.894 -8.440 9.471 1.00 0.00 84 SER A O 7
ATOM 10327 N N . GLN A 1 55 ? 2.813 -10.269 10.405 1.00 0.00 85 GLN A N 7
ATOM 10328 C CA . GLN A 1 55 ? 1.820 -11.184 9.853 1.00 0.00 85 GLN A CA 7
ATOM 10329 C C . GLN A 1 55 ? 0.414 -10.798 10.299 1.00 0.00 85 GLN A C 7
ATOM 10330 O O . GLN A 1 55 ? -0.531 -10.844 9.512 1.00 0.00 85 GLN A O 7
ATOM 10344 N N . GLU A 1 56 ? 0.285 -10.420 11.567 1.00 0.00 86 GLU A N 7
ATOM 10345 C CA . GLU A 1 56 ? -1.010 -10.044 12.123 1.00 0.00 86 GLU A CA 7
ATOM 10346 C C . GLU A 1 56 ? -1.539 -8.774 11.462 1.00 0.00 86 GLU A C 7
ATOM 10347 O O . GLU A 1 56 ? -2.740 -8.635 11.233 1.00 0.00 86 GLU A O 7
ATOM 10359 N N . VAL A 1 57 ? -0.631 -7.852 11.158 1.00 0.00 87 VAL A N 7
ATOM 10360 C CA . VAL A 1 57 ? -0.996 -6.617 10.474 1.00 0.00 87 VAL A CA 7
ATOM 10361 C C . VAL A 1 57 ? -1.514 -6.902 9.068 1.00 0.00 87 VAL A C 7
ATOM 10362 O O . VAL A 1 57 ? -2.506 -6.316 8.631 1.00 0.00 87 VAL A O 7
ATOM 10375 N N . ILE A 1 58 ? -0.840 -7.806 8.365 1.00 0.00 88 ILE A N 7
ATOM 10376 C CA . ILE A 1 58 ? -1.197 -8.124 6.989 1.00 0.00 88 ILE A CA 7
ATOM 10377 C C . ILE A 1 58 ? -2.600 -8.715 6.907 1.00 0.00 88 ILE A C 7
ATOM 10378 O O . ILE A 1 58 ? -3.412 -8.303 6.080 1.00 0.00 88 ILE A O 7
ATOM 10394 N N . ASP A 1 59 ? -2.878 -9.685 7.774 1.00 0.00 89 ASP A N 7
ATOM 10395 C CA . ASP A 1 59 ? -4.190 -10.321 7.812 1.00 0.00 89 ASP A CA 7
ATOM 10396 C C . ASP A 1 59 ? -5.268 -9.324 8.223 1.00 0.00 89 ASP A C 7
ATOM 10397 O O . ASP A 1 59 ? -6.356 -9.302 7.651 1.00 0.00 89 ASP A O 7
ATOM 10406 N N . GLN A 1 60 ? -4.955 -8.501 9.220 1.00 0.00 90 GLN A N 7
ATOM 10407 C CA . GLN A 1 60 ? -5.875 -7.464 9.669 1.00 0.00 90 GLN A CA 7
ATOM 10408 C C . GLN A 1 60 ? -6.109 -6.431 8.572 1.00 0.00 90 GLN A C 7
ATOM 10409 O O . GLN A 1 60 ? -7.239 -6.000 8.341 1.00 0.00 90 GLN A O 7
ATOM 10423 N N . LEU A 1 61 ? -5.034 -6.036 7.900 1.00 0.00 91 LEU A N 7
ATOM 10424 C CA . LEU A 1 61 ? -5.103 -4.978 6.899 1.00 0.00 91 LEU A CA 7
ATOM 10425 C C . LEU A 1 61 ? -6.010 -5.384 5.739 1.00 0.00 91 LEU A C 7
ATOM 10426 O O . LEU A 1 61 ? -6.842 -4.600 5.286 1.00 0.00 91 LEU A O 7
ATOM 10442 N N . VAL A 1 62 ? -5.840 -6.615 5.265 1.00 0.00 92 VAL A N 7
ATOM 10443 C CA . VAL A 1 62 ? -6.621 -7.115 4.142 1.00 0.00 92 VAL A CA 7
ATOM 10444 C C . VAL A 1 62 ? -8.091 -7.268 4.519 1.00 0.00 92 VAL A C 7
ATOM 10445 O O . VAL A 1 62 ? -8.980 -6.912 3.747 1.00 0.00 92 VAL A O 7
ATOM 10458 N N . GLN A 1 63 ? -8.338 -7.798 5.713 1.00 0.00 93 GLN A N 7
ATOM 10459 C CA . GLN A 1 63 ? -9.696 -8.087 6.153 1.00 0.00 93 GLN A CA 7
ATOM 10460 C C . GLN A 1 63 ? -10.509 -6.804 6.294 1.00 0.00 93 GLN A C 7
ATOM 10461 O O . GLN A 1 63 ? -11.651 -6.729 5.841 1.00 0.00 93 GLN A O 7
ATOM 10475 N N . ASP A 1 64 ? -9.914 -5.799 6.925 1.00 0.00 94 ASP A N 7
ATOM 10476 C CA . ASP A 1 64 ? -10.608 -4.546 7.192 1.00 0.00 94 ASP A CA 7
ATOM 10477 C C . ASP A 1 64 ? -10.381 -3.547 6.061 1.00 0.00 94 ASP A C 7
ATOM 10478 O O . ASP A 1 64 ? -11.077 -2.537 5.962 1.00 0.00 94 ASP A O 7
ATOM 10487 N N . GLY A 1 65 ? -9.403 -3.838 5.208 1.00 0.00 95 GLY A N 7
ATOM 10488 C CA . GLY A 1 65 ? -9.021 -2.899 4.169 1.00 0.00 95 GLY A CA 7
ATOM 10489 C C . GLY A 1 65 ? -8.658 -1.536 4.723 1.00 0.00 95 GLY A C 7
ATOM 10490 O O . GLY A 1 65 ? -8.020 -1.434 5.772 1.00 0.00 95 GLY A O 7
ATOM 10494 N N . LEU A 1 66 ? -9.065 -0.486 4.019 1.00 0.00 96 LEU A N 7
ATOM 10495 C CA . LEU A 1 66 ? -8.831 0.879 4.477 1.00 0.00 96 LEU A CA 7
ATOM 10496 C C . LEU A 1 66 ? -10.082 1.736 4.300 1.00 0.00 96 LEU A C 7
ATOM 10497 O O . LEU A 1 66 ? -10.663 1.783 3.216 1.00 0.00 96 LEU A O 7
ATOM 10513 N N . GLN A 1 67 ? -10.486 2.411 5.372 1.00 0.00 97 GLN A N 7
ATOM 10514 C CA . GLN A 1 67 ? -11.772 3.099 5.398 1.00 0.00 97 GLN A CA 7
ATOM 10515 C C . GLN A 1 67 ? -11.607 4.572 5.039 1.00 0.00 97 GLN A C 7
ATOM 10516 O O . GLN A 1 67 ? -10.744 5.262 5.585 1.00 0.00 97 GLN A O 7
ATOM 10530 N N . PHE A 1 68 ? -12.437 5.048 4.117 1.00 0.00 98 PHE A N 7
ATOM 10531 C CA . PHE A 1 68 ? -12.485 6.468 3.789 1.00 0.00 98 PHE A CA 7
ATOM 10532 C C . PHE A 1 68 ? -13.912 7.000 3.881 1.00 0.00 98 PHE A C 7
ATOM 10533 O O . PHE A 1 68 ? -14.619 7.086 2.878 1.00 0.00 98 PHE A O 7
ATOM 10550 N N . GLY A 1 69 ? -14.328 7.357 5.092 1.00 0.00 99 GLY A N 7
ATOM 10551 C CA . GLY A 1 69 ? -15.688 7.817 5.304 1.00 0.00 99 GLY A CA 7
ATOM 10552 C C . GLY A 1 69 ? -16.708 6.712 5.119 1.00 0.00 99 GLY A C 7
ATOM 10553 O O . GLY A 1 69 ? -16.676 5.702 5.823 1.00 0.00 99 GLY A O 7
ATOM 10557 N N . GLU A 1 70 ? -17.619 6.902 4.169 1.00 0.00 100 GLU A N 7
ATOM 10558 C CA . GLU A 1 70 ? -18.638 5.899 3.876 1.00 0.00 100 GLU A CA 7
ATOM 10559 C C . GLU A 1 70 ? -18.192 4.986 2.738 1.00 0.00 100 GLU A C 7
ATOM 10560 O O . GLU A 1 70 ? -18.916 4.075 2.338 1.00 0.00 100 GLU A O 7
ATOM 10572 N N . SER A 1 71 ? -16.994 5.239 2.219 1.00 0.00 101 SER A N 7
ATOM 10573 C CA . SER A 1 71 ? -16.425 4.407 1.166 1.00 0.00 101 SER A CA 7
ATOM 10574 C C . SER A 1 71 ? -15.349 3.481 1.727 1.00 0.00 101 SER A C 7
ATOM 10575 O O . SER A 1 71 ? -14.634 3.835 2.663 1.00 0.00 101 SER A O 7
ATOM 10583 N N . LYS A 1 72 ? -15.244 2.289 1.146 1.00 0.00 102 LYS A N 7
ATOM 10584 C CA . LYS A 1 72 ? -14.251 1.312 1.580 1.00 0.00 102 LYS A CA 7
ATOM 10585 C C . LYS A 1 72 ? -13.307 0.952 0.438 1.00 0.00 102 LYS A C 7
ATOM 10586 O O . LYS A 1 72 ? -13.744 0.702 -0.686 1.00 0.00 102 LYS A O 7
ATOM 10605 N N . VAL A 1 73 ? -12.012 0.927 0.731 1.00 0.00 103 VAL A N 7
ATOM 10606 C CA . VAL A 1 73 ? -11.008 0.569 -0.265 1.00 0.00 103 VAL A CA 7
ATOM 10607 C C . VAL A 1 73 ? -10.380 -0.785 0.050 1.00 0.00 103 VAL A C 7
ATOM 10608 O O . VAL A 1 73 ? -9.874 -1.005 1.152 1.00 0.00 103 VAL A O 7
ATOM 10621 N N . THR A 1 74 ? -10.416 -1.689 -0.923 1.00 0.00 104 THR A N 7
ATOM 10622 C CA . THR A 1 74 ? -9.925 -3.047 -0.724 1.00 0.00 104 THR A CA 7
ATOM 10623 C C . THR A 1 74 ? -8.411 -3.112 -0.882 1.00 0.00 104 THR A C 7
ATOM 10624 O O . THR A 1 74 ? -7.818 -2.319 -1.616 1.00 0.00 104 THR A O 7
ATOM 10635 N N . ILE A 1 75 ? -7.788 -4.059 -0.189 1.00 0.00 105 ILE A N 7
ATOM 10636 C CA . ILE A 1 75 ? -6.337 -4.195 -0.214 1.00 0.00 105 ILE A CA 7
ATOM 10637 C C . ILE A 1 75 ? -5.924 -5.614 -0.591 1.00 0.00 105 ILE A C 7
ATOM 10638 O O . ILE A 1 75 ? -6.494 -6.590 -0.102 1.00 0.00 105 ILE A O 7
ATOM 10654 N N . LYS A 1 76 ? -4.929 -5.722 -1.463 1.00 0.00 106 LYS A N 7
ATOM 10655 C CA . LYS A 1 76 ? -4.406 -7.020 -1.873 1.00 0.00 106 LYS A CA 7
ATOM 10656 C C . LYS A 1 76 ? -2.902 -7.103 -1.629 1.00 0.00 106 LYS A C 7
ATOM 10657 O O . LYS A 1 76 ? -2.174 -6.136 -1.849 1.00 0.00 106 LYS A O 7
ATOM 10676 N N . VAL A 1 77 ? -2.444 -8.267 -1.177 1.00 0.00 107 VAL A N 7
ATOM 10677 C CA . VAL A 1 77 ? -1.041 -8.452 -0.831 1.00 0.00 107 VAL A CA 7
ATOM 10678 C C . VAL A 1 77 ? -0.285 -9.151 -1.956 1.00 0.00 107 VAL A C 7
ATOM 10679 O O . VAL A 1 77 ? -0.634 -10.263 -2.354 1.00 0.00 107 VAL A O 7
ATOM 10692 N N . SER A 1 78 ? 0.753 -8.495 -2.462 1.00 0.00 108 SER A N 7
ATOM 10693 C CA . SER A 1 78 ? 1.596 -9.078 -3.499 1.00 0.00 108 SER A CA 7
ATOM 10694 C C . SER A 1 78 ? 2.762 -9.846 -2.882 1.00 0.00 108 SER A C 7
ATOM 10695 O O . SER A 1 78 ? 3.544 -9.292 -2.110 1.00 0.00 108 SER A O 7
ATOM 10703 N N . GLU A 1 79 ? 2.869 -11.125 -3.228 1.00 0.00 109 GLU A N 7
ATOM 10704 C CA . GLU A 1 79 ? 3.893 -11.988 -2.652 1.00 0.00 109 GLU A CA 7
ATOM 10705 C C . GLU A 1 79 ? 4.562 -12.836 -3.731 1.00 0.00 109 GLU A C 7
ATOM 10706 O O . GLU A 1 79 ? 4.009 -13.030 -4.813 1.00 0.00 109 GLU A O 7
ATOM 10718 N N . GLY A 1 80 ? 5.757 -13.334 -3.430 1.00 0.00 110 GLY A N 7
ATOM 10719 C CA . GLY A 1 80 ? 6.382 -14.329 -4.281 1.00 0.00 110 GLY A CA 7
ATOM 10720 C C . GLY A 1 80 ? 6.638 -13.813 -5.684 1.00 0.00 110 GLY A C 7
ATOM 10721 O O . GLY A 1 80 ? 7.386 -12.854 -5.872 1.00 0.00 110 GLY A O 7
ATOM 10725 N N . GLU A 1 81 ? 6.018 -14.453 -6.670 1.00 0.00 111 GLU A N 7
ATOM 10726 C CA . GLU A 1 81 ? 6.219 -14.081 -8.065 1.00 0.00 111 GLU A CA 7
ATOM 10727 C C . GLU A 1 81 ? 5.780 -12.642 -8.314 1.00 0.00 111 GLU A C 7
ATOM 10728 O O . GLU A 1 81 ? 6.404 -11.917 -9.088 1.00 0.00 111 GLU A O 7
ATOM 10740 N N . ALA A 1 82 ? 4.701 -12.236 -7.653 1.00 0.00 112 ALA A N 7
ATOM 10741 C CA . ALA A 1 82 ? 4.167 -10.890 -7.816 1.00 0.00 112 ALA A CA 7
ATOM 10742 C C . ALA A 1 82 ? 5.188 -9.838 -7.393 1.00 0.00 112 ALA A C 7
ATOM 10743 O O . ALA A 1 82 ? 5.320 -8.794 -8.032 1.00 0.00 112 ALA A O 7
ATOM 10750 N N . LEU A 1 83 ? 5.908 -10.121 -6.314 1.00 0.00 113 LEU A N 7
ATOM 10751 C CA . LEU A 1 83 ? 6.959 -9.227 -5.839 1.00 0.00 113 LEU A CA 7
ATOM 10752 C C . LEU A 1 83 ? 8.100 -9.142 -6.848 1.00 0.00 113 LEU A C 7
ATOM 10753 O O . LEU A 1 83 ? 8.627 -8.063 -7.114 1.00 0.00 113 LEU A O 7
ATOM 10769 N N . SER A 1 84 ? 8.475 -10.288 -7.407 1.00 0.00 114 SER A N 7
ATOM 10770 C CA . SER A 1 84 ? 9.584 -10.353 -8.350 1.00 0.00 114 SER A CA 7
ATOM 10771 C C . SER A 1 84 ? 9.292 -9.517 -9.591 1.00 0.00 114 SER A C 7
ATOM 10772 O O . SER A 1 84 ? 10.164 -8.810 -10.099 1.00 0.00 114 SER A O 7
ATOM 10780 N N . LYS A 1 85 ? 8.058 -9.604 -10.078 1.00 0.00 115 LYS A N 7
ATOM 10781 C CA . LYS A 1 85 ? 7.642 -8.843 -11.250 1.00 0.00 115 LYS A CA 7
ATOM 10782 C C . LYS A 1 85 ? 7.637 -7.346 -10.952 1.00 0.00 115 LYS A C 7
ATOM 10783 O O . LYS A 1 85 ? 8.089 -6.540 -11.767 1.00 0.00 115 LYS A O 7
ATOM 10802 N N . PHE A 1 86 ? 7.125 -6.981 -9.783 1.00 0.00 116 PHE A N 7
ATOM 10803 C CA . PHE A 1 86 ? 7.058 -5.581 -9.379 1.00 0.00 116 PHE A CA 7
ATOM 10804 C C . PHE A 1 86 ? 8.457 -4.990 -9.236 1.00 0.00 116 PHE A C 7
ATOM 10805 O O . PHE A 1 86 ? 8.727 -3.886 -9.707 1.00 0.00 116 PHE A O 7
ATOM 10822 N N . TRP A 1 87 ? 9.343 -5.734 -8.581 1.00 0.00 117 TRP A N 7
ATOM 10823 C CA . TRP A 1 87 ? 10.695 -5.258 -8.323 1.00 0.00 117 TRP A CA 7
ATOM 10824 C C . TRP A 1 87 ? 11.464 -5.064 -9.624 1.00 0.00 117 TRP A C 7
ATOM 10825 O O . TRP A 1 87 ? 12.263 -4.138 -9.753 1.00 0.00 117 TRP A O 7
ATOM 10846 N N . GLU A 1 88 ? 11.216 -5.946 -10.590 1.00 0.00 118 GLU A N 7
ATOM 10847 C CA . GLU A 1 88 ? 11.901 -5.882 -11.876 1.00 0.00 118 GLU A CA 7
ATOM 10848 C C . GLU A 1 88 ? 11.501 -4.627 -12.644 1.00 0.00 118 GLU A C 7
ATOM 10849 O O . GLU A 1 88 ? 12.349 -3.931 -13.203 1.00 0.00 118 GLU A O 7
ATOM 10861 N N . LEU A 1 89 ? 10.202 -4.344 -12.668 1.00 0.00 119 LEU A N 7
ATOM 10862 C CA . LEU A 1 89 ? 9.679 -3.211 -13.425 1.00 0.00 119 LEU A CA 7
ATOM 10863 C C . LEU A 1 89 ? 9.905 -1.903 -12.671 1.00 0.00 119 LEU A C 7
ATOM 10864 O O . LEU A 1 89 ? 10.232 -0.879 -13.271 1.00 0.00 119 LEU A O 7
ATOM 10880 N N . HIS A 1 90 ? 9.727 -1.946 -11.356 1.00 0.00 120 HIS A N 7
ATOM 10881 C CA . HIS A 1 90 ? 9.658 -0.730 -10.552 1.00 0.00 120 HIS A CA 7
ATOM 10882 C C . HIS A 1 90 ? 10.834 -0.652 -9.584 1.00 0.00 120 HIS A C 7
ATOM 10883 O O . HIS A 1 90 ? 10.906 0.251 -8.753 1.00 0.00 120 HIS A O 7
ATOM 10897 N N . GLY A 1 91 ? 11.753 -1.605 -9.697 1.00 0.00 121 GLY A N 7
ATOM 10898 C CA . GLY A 1 91 ? 12.881 -1.661 -8.785 1.00 0.00 121 GLY A CA 7
ATOM 10899 C C . GLY A 1 91 ? 13.702 -0.389 -8.799 1.00 0.00 121 GLY A C 7
ATOM 10900 O O . GLY A 1 91 ? 14.085 0.122 -7.748 1.00 0.00 121 GLY A O 7
ATOM 10904 N N . ARG A 1 92 ? 13.974 0.124 -9.995 1.00 0.00 122 ARG A N 7
ATOM 10905 C CA . ARG A 1 92 ? 14.761 1.343 -10.143 1.00 0.00 122 ARG A CA 7
ATOM 10906 C C . ARG A 1 92 ? 13.996 2.553 -9.620 1.00 0.00 122 ARG A C 7
ATOM 10907 O O . ARG A 1 92 ? 14.579 3.469 -9.040 1.00 0.00 122 ARG A O 7
ATOM 10928 N N . HIS A 1 93 ? 12.683 2.551 -9.829 1.00 0.00 123 HIS A N 7
ATOM 10929 C CA . HIS A 1 93 ? 11.827 3.626 -9.334 1.00 0.00 123 HIS A CA 7
ATOM 10930 C C . HIS A 1 93 ? 11.843 3.673 -7.809 1.00 0.00 123 HIS A C 7
ATOM 10931 O O . HIS A 1 93 ? 11.980 4.741 -7.213 1.00 0.00 123 HIS A O 7
ATOM 10945 N N . TYR A 1 94 ? 11.700 2.509 -7.185 1.00 0.00 124 TYR A N 7
ATOM 10946 C CA . TYR A 1 94 ? 11.688 2.420 -5.730 1.00 0.00 124 TYR A CA 7
ATOM 10947 C C . TYR A 1 94 ? 13.020 2.881 -5.145 1.00 0.00 124 TYR A C 7
ATOM 10948 O O . TYR A 1 94 ? 13.055 3.596 -4.144 1.00 0.00 124 TYR A O 7
ATOM 10966 N N . ASN A 1 95 ? 14.112 2.467 -5.778 1.00 0.00 125 ASN A N 7
ATOM 10967 C CA . ASN A 1 95 ? 15.445 2.864 -5.340 1.00 0.00 125 ASN A CA 7
ATOM 10968 C C . ASN A 1 95 ? 15.593 4.383 -5.354 1.00 0.00 125 ASN A C 7
ATOM 10969 O O . ASN A 1 95 ? 16.196 4.966 -4.455 1.00 0.00 125 ASN A O 7
ATOM 10980 N N . GLY A 1 96 ? 15.035 5.017 -6.382 1.00 0.00 126 GLY A N 7
ATOM 10981 C CA . GLY A 1 96 ? 15.033 6.467 -6.442 1.00 0.00 126 GLY A CA 7
ATOM 10982 C C . GLY A 1 96 ? 14.273 7.094 -5.292 1.00 0.00 126 GLY A C 7
ATOM 10983 O O . GLY A 1 96 ? 14.688 8.117 -4.746 1.00 0.00 126 GLY A O 7
ATOM 10987 N N . VAL A 1 97 ? 13.152 6.481 -4.918 1.00 0.00 127 VAL A N 7
ATOM 10988 C CA . VAL A 1 97 ? 12.364 6.952 -3.786 1.00 0.00 127 VAL A CA 7
ATOM 10989 C C . VAL A 1 97 ? 13.148 6.835 -2.484 1.00 0.00 127 VAL A C 7
ATOM 10990 O O . VAL A 1 97 ? 13.079 7.713 -1.623 1.00 0.00 127 VAL A O 7
ATOM 11003 N N . MET A 1 98 ? 13.895 5.745 -2.345 1.00 0.00 128 MET A N 7
ATOM 11004 C CA . MET A 1 98 ? 14.700 5.516 -1.150 1.00 0.00 128 MET A CA 7
ATOM 11005 C C . MET A 1 98 ? 15.780 6.583 -1.010 1.00 0.00 128 MET A C 7
ATOM 11006 O O . MET A 1 98 ? 16.116 6.998 0.099 1.00 0.00 128 MET A O 7
ATOM 11020 N N . GLU A 1 99 ? 16.321 7.022 -2.142 1.00 0.00 129 GLU A N 7
ATOM 11021 C CA . GLU A 1 99 ? 17.329 8.076 -2.148 1.00 0.00 129 GLU A CA 7
ATOM 11022 C C . GLU A 1 99 ? 16.741 9.393 -1.645 1.00 0.00 129 GLU A C 7
ATOM 11023 O O . GLU A 1 99 ? 17.402 10.145 -0.925 1.00 0.00 129 GLU A O 7
ATOM 11035 N N . LEU A 1 100 ? 15.500 9.665 -2.027 1.00 0.00 130 LEU A N 7
ATOM 11036 C CA . LEU A 1 100 ? 14.804 10.864 -1.574 1.00 0.00 130 LEU A CA 7
ATOM 11037 C C . LEU A 1 100 ? 14.561 10.818 -0.069 1.00 0.00 130 LEU A C 7
ATOM 11038 O O . LEU A 1 100 ? 14.525 11.851 0.598 1.00 0.00 130 LEU A O 7
ATOM 11054 N N . THR A 1 1 ? 19.966 -2.638 2.624 1.00 0.00 31 THR A N 8
ATOM 11055 C CA . THR A 1 1 ? 19.485 -4.007 2.771 1.00 0.00 31 THR A CA 8
ATOM 11056 C C . THR A 1 1 ? 17.980 -4.037 3.008 1.00 0.00 31 THR A C 8
ATOM 11057 O O . THR A 1 1 ? 17.430 -5.051 3.436 1.00 0.00 31 THR A O 8
ATOM 11068 N N . PHE A 1 2 ? 17.318 -2.919 2.727 1.00 0.00 32 PHE A N 8
ATOM 11069 C CA . PHE A 1 2 ? 15.893 -2.785 3.008 1.00 0.00 32 PHE A CA 8
ATOM 11070 C C . PHE A 1 2 ? 15.085 -3.806 2.214 1.00 0.00 32 PHE A C 8
ATOM 11071 O O . PHE A 1 2 ? 15.234 -3.923 0.998 1.00 0.00 32 PHE A O 8
ATOM 11088 N N . GLN A 1 3 ? 14.228 -4.545 2.914 1.00 0.00 33 GLN A N 8
ATOM 11089 C CA . GLN A 1 3 ? 13.350 -5.512 2.268 1.00 0.00 33 GLN A CA 8
ATOM 11090 C C . GLN A 1 3 ? 11.893 -5.259 2.640 1.00 0.00 33 GLN A C 8
ATOM 11091 O O . GLN A 1 3 ? 11.413 -5.682 3.692 1.00 0.00 33 GLN A O 8
ATOM 11105 N N . PRO A 1 4 ? 11.170 -4.552 1.759 1.00 0.00 34 PRO A N 8
ATOM 11106 C CA . PRO A 1 4 ? 9.754 -4.237 1.968 1.00 0.00 34 PRO A CA 8
ATOM 11107 C C . PRO A 1 4 ? 8.837 -5.379 1.546 1.00 0.00 34 PRO A C 8
ATOM 11108 O O . PRO A 1 4 ? 9.203 -6.205 0.709 1.00 0.00 34 PRO A O 8
ATOM 11119 N N . ILE A 1 5 ? 7.644 -5.420 2.131 1.00 0.00 35 ILE A N 8
ATOM 11120 C CA . ILE A 1 5 ? 6.526 -6.143 1.534 1.00 0.00 35 ILE A CA 8
ATOM 11121 C C . ILE A 1 5 ? 5.590 -5.193 0.795 1.00 0.00 35 ILE A C 8
ATOM 11122 O O . ILE A 1 5 ? 5.233 -4.133 1.308 1.00 0.00 35 ILE A O 8
ATOM 11138 N N . ILE A 1 6 ? 5.195 -5.584 -0.413 1.00 0.00 36 ILE A N 8
ATOM 11139 C CA . ILE A 1 6 ? 4.405 -4.712 -1.275 1.00 0.00 36 ILE A CA 8
ATOM 11140 C C . ILE A 1 6 ? 2.922 -5.062 -1.197 1.00 0.00 36 ILE A C 8
ATOM 11141 O O . ILE A 1 6 ? 2.543 -6.232 -1.264 1.00 0.00 36 ILE A O 8
ATOM 11157 N N . PHE A 1 7 ? 2.085 -4.039 -1.057 1.00 0.00 37 PHE A N 8
ATOM 11158 C CA . PHE A 1 7 ? 0.640 -4.231 -1.041 1.00 0.00 37 PHE A CA 8
ATOM 11159 C C . PHE A 1 7 ? -0.025 -3.444 -2.168 1.00 0.00 37 PHE A C 8
ATOM 11160 O O . PHE A 1 7 ? 0.433 -2.365 -2.541 1.00 0.00 37 PHE A O 8
ATOM 11177 N N . SER A 1 8 ? -1.108 -3.996 -2.706 1.00 0.00 38 SER A N 8
ATOM 11178 C CA . SER A 1 8 ? -1.866 -3.327 -3.757 1.00 0.00 38 SER A CA 8
ATOM 11179 C C . SER A 1 8 ? -3.244 -2.912 -3.253 1.00 0.00 38 SER A C 8
ATOM 11180 O O . SER A 1 8 ? -3.850 -3.599 -2.430 1.00 0.00 38 SER A O 8
ATOM 11188 N N . THR A 1 9 ? -3.736 -1.783 -3.754 1.00 0.00 39 THR A N 8
ATOM 11189 C CA . THR A 1 9 ? -5.031 -1.262 -3.337 1.00 0.00 39 THR A CA 8
ATOM 11190 C C . THR A 1 9 ? -5.911 -0.952 -4.543 1.00 0.00 39 THR A C 8
ATOM 11191 O O . THR A 1 9 ? -5.415 -0.613 -5.616 1.00 0.00 39 THR A O 8
ATOM 11202 N N . ALA A 1 10 ? -7.223 -1.068 -4.358 1.00 0.00 40 ALA A N 8
ATOM 11203 C CA . ALA A 1 10 ? -8.178 -0.637 -5.370 1.00 0.00 40 ALA A CA 8
ATOM 11204 C C . ALA A 1 10 ? -9.397 0.020 -4.730 1.00 0.00 40 ALA A C 8
ATOM 11205 O O . ALA A 1 10 ? -9.925 -0.470 -3.730 1.00 0.00 40 ALA A O 8
ATOM 11212 N N . CYS A 1 11 ? -9.837 1.130 -5.311 1.00 0.00 41 CYS A N 8
ATOM 11213 C CA . CYS A 1 11 ? -10.943 1.900 -4.751 1.00 0.00 41 CYS A CA 8
ATOM 11214 C C . CYS A 1 11 ? -12.257 1.547 -5.441 1.00 0.00 41 CYS A C 8
ATOM 11215 O O . CYS A 1 11 ? -12.260 1.036 -6.561 1.00 0.00 41 CYS A O 8
ATOM 11223 N N . GLU A 1 12 ? -13.368 1.823 -4.767 1.00 0.00 42 GLU A N 8
ATOM 11224 C CA . GLU A 1 12 ? -14.686 1.612 -5.350 1.00 0.00 42 GLU A CA 8
ATOM 11225 C C . GLU A 1 12 ? -15.101 2.803 -6.207 1.00 0.00 42 GLU A C 8
ATOM 11226 O O . GLU A 1 12 ? -15.985 2.691 -7.057 1.00 0.00 42 GLU A O 8
ATOM 11238 N N . GLN A 1 13 ? -14.457 3.942 -5.979 1.00 0.00 43 GLN A N 8
ATOM 11239 C CA . GLN A 1 13 ? -14.813 5.174 -6.672 1.00 0.00 43 GLN A CA 8
ATOM 11240 C C . GLN A 1 13 ? -13.567 5.886 -7.195 1.00 0.00 43 GLN A C 8
ATOM 11241 O O . GLN A 1 13 ? -12.543 5.939 -6.516 1.00 0.00 43 GLN A O 8
ATOM 11255 N N . GLU A 1 14 ? -13.664 6.428 -8.402 1.00 0.00 44 GLU A N 8
ATOM 11256 C CA . GLU A 1 14 ? -12.537 7.110 -9.026 1.00 0.00 44 GLU A CA 8
ATOM 11257 C C . GLU A 1 14 ? -12.286 8.464 -8.368 1.00 0.00 44 GLU A C 8
ATOM 11258 O O . GLU A 1 14 ? -13.217 9.228 -8.121 1.00 0.00 44 GLU A O 8
ATOM 11270 N N . GLY A 1 15 ? -11.018 8.753 -8.087 1.00 0.00 45 GLY A N 8
ATOM 11271 C CA . GLY A 1 15 ? -10.655 10.054 -7.555 1.00 0.00 45 GLY A CA 8
ATOM 11272 C C . GLY A 1 15 ? -11.003 10.197 -6.086 1.00 0.00 45 GLY A C 8
ATOM 11273 O O . GLY A 1 15 ? -10.827 11.265 -5.501 1.00 0.00 45 GLY A O 8
ATOM 11277 N N . VAL A 1 16 ? -11.500 9.119 -5.489 1.00 0.00 46 VAL A N 8
ATOM 11278 C CA . VAL A 1 16 ? -11.958 9.153 -4.106 1.00 0.00 46 VAL A CA 8
ATOM 11279 C C . VAL A 1 16 ? -10.786 9.287 -3.141 1.00 0.00 46 VAL A C 8
ATOM 11280 O O . VAL A 1 16 ? -10.937 9.798 -2.033 1.00 0.00 46 VAL A O 8
ATOM 11293 N N . ALA A 1 17 ? -9.617 8.826 -3.572 1.00 0.00 47 ALA A N 8
ATOM 11294 C CA . ALA A 1 17 ? -8.436 8.820 -2.718 1.00 0.00 47 ALA A CA 8
ATOM 11295 C C . ALA A 1 17 ? -7.192 9.235 -3.497 1.00 0.00 47 ALA A C 8
ATOM 11296 O O . ALA A 1 17 ? -7.174 9.185 -4.726 1.00 0.00 47 ALA A O 8
ATOM 11303 N N . ASN A 1 18 ? -6.157 9.646 -2.774 1.00 0.00 48 ASN A N 8
ATOM 11304 C CA . ASN A 1 18 ? -4.842 9.853 -3.370 1.00 0.00 48 ASN A CA 8
ATOM 11305 C C . ASN A 1 18 ? -3.737 9.397 -2.423 1.00 0.00 48 ASN A C 8
ATOM 11306 O O . ASN A 1 18 ? -3.994 9.058 -1.268 1.00 0.00 48 ASN A O 8
ATOM 11317 N N . TRP A 1 19 ? -2.506 9.388 -2.921 1.00 0.00 49 TRP A N 8
ATOM 11318 C CA . TRP A 1 19 ? -1.388 8.804 -2.188 1.00 0.00 49 TRP A CA 8
ATOM 11319 C C . TRP A 1 19 ? -1.169 9.527 -0.862 1.00 0.00 49 TRP A C 8
ATOM 11320 O O . TRP A 1 19 ? -0.746 8.922 0.122 1.00 0.00 49 TRP A O 8
ATOM 11341 N N . ARG A 1 20 ? -1.460 10.823 -0.846 1.00 0.00 50 ARG A N 8
ATOM 11342 C CA . ARG A 1 20 ? -1.351 11.615 0.374 1.00 0.00 50 ARG A CA 8
ATOM 11343 C C . ARG A 1 20 ? -2.378 11.165 1.408 1.00 0.00 50 ARG A C 8
ATOM 11344 O O . ARG A 1 20 ? -2.044 10.939 2.570 1.00 0.00 50 ARG A O 8
ATOM 11365 N N . ASN A 1 21 ? -3.629 11.039 0.976 1.00 0.00 51 ASN A N 8
ATOM 11366 C CA . ASN A 1 21 ? -4.703 10.605 1.861 1.00 0.00 51 ASN A CA 8
ATOM 11367 C C . ASN A 1 21 ? -4.474 9.170 2.330 1.00 0.00 51 ASN A C 8
ATOM 11368 O O . ASN A 1 21 ? -4.735 8.834 3.485 1.00 0.00 51 ASN A O 8
ATOM 11379 N N . ILE A 1 22 ? -3.985 8.328 1.425 1.00 0.00 52 ILE A N 8
ATOM 11380 C CA . ILE A 1 22 ? -3.766 6.920 1.731 1.00 0.00 52 ILE A CA 8
ATOM 11381 C C . ILE A 1 22 ? -2.690 6.752 2.800 1.00 0.00 52 ILE A C 8
ATOM 11382 O O . ILE A 1 22 ? -2.832 5.943 3.718 1.00 0.00 52 ILE A O 8
ATOM 11398 N N . THR A 1 23 ? -1.614 7.523 2.676 1.00 0.00 53 THR A N 8
ATOM 11399 C CA . THR A 1 23 ? -0.527 7.477 3.644 1.00 0.00 53 THR A CA 8
ATOM 11400 C C . THR A 1 23 ? -1.006 7.889 5.030 1.00 0.00 53 THR A C 8
ATOM 11401 O O . THR A 1 23 ? -0.668 7.255 6.029 1.00 0.00 53 THR A O 8
ATOM 11412 N N . GLU A 1 24 ? -1.798 8.955 5.085 1.00 0.00 54 GLU A N 8
ATOM 11413 C CA . GLU A 1 24 ? -2.369 9.420 6.345 1.00 0.00 54 GLU A CA 8
ATOM 11414 C C . GLU A 1 24 ? -3.392 8.422 6.878 1.00 0.00 54 GLU A C 8
ATOM 11415 O O . GLU A 1 24 ? -3.411 8.112 8.068 1.00 0.00 54 GLU A O 8
ATOM 11427 N N . ALA A 1 25 ? -4.244 7.924 5.988 1.00 0.00 55 ALA A N 8
ATOM 11428 C CA . ALA A 1 25 ? -5.270 6.961 6.367 1.00 0.00 55 ALA A CA 8
ATOM 11429 C C . ALA A 1 25 ? -4.646 5.661 6.863 1.00 0.00 55 ALA A C 8
ATOM 11430 O O . ALA A 1 25 ? -5.077 5.097 7.871 1.00 0.00 55 ALA A O 8
ATOM 11437 N N . LEU A 1 26 ? -3.627 5.189 6.151 1.00 0.00 56 LEU A N 8
ATOM 11438 C CA . LEU A 1 26 ? -2.979 3.926 6.488 1.00 0.00 56 LEU A CA 8
ATOM 11439 C C . LEU A 1 26 ? -2.286 4.015 7.844 1.00 0.00 56 LEU A C 8
ATOM 11440 O O . LEU A 1 26 ? -2.355 3.088 8.651 1.00 0.00 56 LEU A O 8
ATOM 11456 N N . LEU A 1 27 ? -1.618 5.138 8.088 1.00 0.00 57 LEU A N 8
ATOM 11457 C CA . LEU A 1 27 ? -0.893 5.340 9.339 1.00 0.00 57 LEU A CA 8
ATOM 11458 C C . LEU A 1 27 ? -1.851 5.384 10.523 1.00 0.00 57 LEU A C 8
ATOM 11459 O O . LEU A 1 27 ? -1.679 4.657 11.503 1.00 0.00 57 LEU A O 8
ATOM 11475 N N . LYS A 1 28 ? -2.865 6.239 10.428 1.00 0.00 58 LYS A N 8
ATOM 11476 C CA . LYS A 1 28 ? -3.762 6.491 11.548 1.00 0.00 58 LYS A CA 8
ATOM 11477 C C . LYS A 1 28 ? -4.578 5.246 11.883 1.00 0.00 58 LYS A C 8
ATOM 11478 O O . LYS A 1 28 ? -4.758 4.908 13.054 1.00 0.00 58 LYS A O 8
ATOM 11497 N N . GLN A 1 29 ? -5.066 4.569 10.850 1.00 0.00 59 GLN A N 8
ATOM 11498 C CA . GLN A 1 29 ? -6.033 3.493 11.031 1.00 0.00 59 GLN A CA 8
ATOM 11499 C C . GLN A 1 29 ? -5.343 2.211 11.486 1.00 0.00 59 GLN A C 8
ATOM 11500 O O . GLN A 1 29 ? -5.924 1.407 12.217 1.00 0.00 59 GLN A O 8
ATOM 11514 N N . HIS A 1 30 ? -4.101 2.027 11.050 1.00 0.00 60 HIS A N 8
ATOM 11515 C CA . HIS A 1 30 ? -3.396 0.767 11.258 1.00 0.00 60 HIS A CA 8
ATOM 11516 C C . HIS A 1 30 ? -2.140 0.977 12.099 1.00 0.00 60 HIS A C 8
ATOM 11517 O O . HIS A 1 30 ? -1.506 0.019 12.536 1.00 0.00 60 HIS A O 8
ATOM 11531 N N . ASN A 1 31 ? -1.790 2.240 12.322 1.00 0.00 61 ASN A N 8
ATOM 11532 C CA . ASN A 1 31 ? -0.616 2.577 13.121 1.00 0.00 61 ASN A CA 8
ATOM 11533 C C . ASN A 1 31 ? 0.650 1.996 12.497 1.00 0.00 61 ASN A C 8
ATOM 11534 O O . ASN A 1 31 ? 1.523 1.484 13.198 1.00 0.00 61 ASN A O 8
ATOM 11545 N N . VAL A 1 32 ? 0.744 2.083 11.174 1.00 0.00 62 VAL A N 8
ATOM 11546 C CA . VAL A 1 32 ? 1.936 1.636 10.461 1.00 0.00 62 VAL A CA 8
ATOM 11547 C C . VAL A 1 32 ? 2.510 2.753 9.597 1.00 0.00 62 VAL A C 8
ATOM 11548 O O . VAL A 1 32 ? 1.774 3.585 9.068 1.00 0.00 62 VAL A O 8
ATOM 11561 N N . HIS A 1 33 ? 3.832 2.765 9.459 1.00 0.00 63 HIS A N 8
ATOM 11562 C CA . HIS A 1 33 ? 4.508 3.786 8.662 1.00 0.00 63 HIS A CA 8
ATOM 11563 C C . HIS A 1 33 ? 4.968 3.213 7.326 1.00 0.00 63 HIS A C 8
ATOM 11564 O O . HIS A 1 33 ? 5.760 2.272 7.281 1.00 0.00 63 HIS A O 8
ATOM 11578 N N . ALA A 1 34 ? 4.463 3.786 6.238 1.00 0.00 64 ALA A N 8
ATOM 11579 C CA . ALA A 1 34 ? 4.823 3.332 4.900 1.00 0.00 64 ALA A CA 8
ATOM 11580 C C . ALA A 1 34 ? 5.920 4.207 4.300 1.00 0.00 64 ALA A C 8
ATOM 11581 O O . ALA A 1 34 ? 5.798 5.429 4.220 1.00 0.00 64 ALA A O 8
ATOM 11588 N N . PRO A 1 35 ? 7.017 3.567 3.868 1.00 0.00 65 PRO A N 8
ATOM 11589 C CA . PRO A 1 35 ? 8.123 4.257 3.197 1.00 0.00 65 PRO A CA 8
ATOM 11590 C C . PRO A 1 35 ? 7.783 4.642 1.763 1.00 0.00 65 PRO A C 8
ATOM 11591 O O . PRO A 1 35 ? 8.450 5.483 1.161 1.00 0.00 65 PRO A O 8
ATOM 11602 N N . TYR A 1 36 ? 6.741 4.019 1.219 1.00 0.00 66 TYR A N 8
ATOM 11603 C CA . TYR A 1 36 ? 6.383 4.209 -0.181 1.00 0.00 66 TYR A CA 8
ATOM 11604 C C . TYR A 1 36 ? 4.872 4.136 -0.370 1.00 0.00 66 TYR A C 8
ATOM 11605 O O . TYR A 1 36 ? 4.222 3.196 0.087 1.00 0.00 66 TYR A O 8
ATOM 11623 N N . CYS A 1 37 ? 4.318 5.136 -1.050 1.00 0.00 67 CYS A N 8
ATOM 11624 C CA . CYS A 1 37 ? 2.905 5.128 -1.405 1.00 0.00 67 CYS A CA 8
ATOM 11625 C C . CYS A 1 37 ? 2.683 5.760 -2.776 1.00 0.00 67 CYS A C 8
ATOM 11626 O O . CYS A 1 37 ? 3.151 6.866 -3.043 1.00 0.00 67 CYS A O 8
ATOM 11634 N N . ARG A 1 38 ? 1.968 5.047 -3.641 1.00 0.00 68 ARG A N 8
ATOM 11635 C CA . ARG A 1 38 ? 1.611 5.574 -4.952 1.00 0.00 68 ARG A CA 8
ATOM 11636 C C . ARG A 1 38 ? 0.152 5.271 -5.281 1.00 0.00 68 ARG A C 8
ATOM 11637 O O . ARG A 1 38 ? -0.348 4.185 -4.987 1.00 0.00 68 ARG A O 8
ATOM 11658 N N . PHE A 1 39 ? -0.524 6.237 -5.892 1.00 0.00 69 PHE A N 8
ATOM 11659 C CA . PHE A 1 39 ? -1.907 6.052 -6.313 1.00 0.00 69 PHE A CA 8
ATOM 11660 C C . PHE A 1 39 ? -2.124 6.590 -7.725 1.00 0.00 69 PHE A C 8
ATOM 11661 O O . PHE A 1 39 ? -1.702 7.699 -8.050 1.00 0.00 69 PHE A O 8
ATOM 11678 N N . GLY A 1 40 ? -2.784 5.796 -8.561 1.00 0.00 70 GLY A N 8
ATOM 11679 C CA . GLY A 1 40 ? -3.178 6.265 -9.877 1.00 0.00 70 GLY A CA 8
ATOM 11680 C C . GLY A 1 40 ? -4.559 6.893 -9.877 1.00 0.00 70 GLY A C 8
ATOM 11681 O O . GLY A 1 40 ? -4.852 7.767 -9.061 1.00 0.00 70 GLY A O 8
ATOM 11685 N N . LYS A 1 41 ? -5.409 6.449 -10.797 1.00 0.00 71 LYS A N 8
ATOM 11686 C CA . LYS A 1 41 ? -6.752 6.998 -10.926 1.00 0.00 71 LYS A CA 8
ATOM 11687 C C . LYS A 1 41 ? -7.721 6.297 -9.981 1.00 0.00 71 LYS A C 8
ATOM 11688 O O . LYS A 1 41 ? -8.479 6.946 -9.258 1.00 0.00 71 LYS A O 8
ATOM 11707 N N . LEU A 1 42 ? -7.691 4.968 -9.990 1.00 0.00 72 LEU A N 8
ATOM 11708 C CA . LEU A 1 42 ? -8.660 4.177 -9.240 1.00 0.00 72 LEU A CA 8
ATOM 11709 C C . LEU A 1 42 ? -7.956 3.166 -8.340 1.00 0.00 72 LEU A C 8
ATOM 11710 O O . LEU A 1 42 ? -8.591 2.501 -7.521 1.00 0.00 72 LEU A O 8
ATOM 11726 N N . GLU A 1 43 ? -6.639 3.056 -8.498 1.00 0.00 73 GLU A N 8
ATOM 11727 C CA . GLU A 1 43 ? -5.871 2.027 -7.807 1.00 0.00 73 GLU A CA 8
ATOM 11728 C C . GLU A 1 43 ? -4.486 2.544 -7.430 1.00 0.00 73 GLU A C 8
ATOM 11729 O O . GLU A 1 43 ? -3.998 3.517 -8.001 1.00 0.00 73 GLU A O 8
ATOM 11741 N N . GLY A 1 44 ? -3.857 1.882 -6.462 1.00 0.00 74 GLY A N 8
ATOM 11742 C CA . GLY A 1 44 ? -2.544 2.300 -6.012 1.00 0.00 74 GLY A CA 8
ATOM 11743 C C . GLY A 1 44 ? -1.824 1.215 -5.234 1.00 0.00 74 GLY A C 8
ATOM 11744 O O . GLY A 1 44 ? -2.347 0.114 -5.068 1.00 0.00 74 GLY A O 8
ATOM 11748 N N . ASN A 1 45 ? -0.625 1.526 -4.758 1.00 0.00 75 ASN A N 8
ATOM 11749 C CA . ASN A 1 45 ? 0.182 0.557 -4.024 1.00 0.00 75 ASN A CA 8
ATOM 11750 C C . ASN A 1 45 ? 0.850 1.208 -2.818 1.00 0.00 75 ASN A C 8
ATOM 11751 O O . ASN A 1 45 ? 1.034 2.425 -2.777 1.00 0.00 75 ASN A O 8
ATOM 11762 N N . PHE A 1 46 ? 1.213 0.389 -1.836 1.00 0.00 76 PHE A N 8
ATOM 11763 C CA . PHE A 1 46 ? 2.042 0.845 -0.726 1.00 0.00 76 PHE A CA 8
ATOM 11764 C C . PHE A 1 46 ? 2.897 -0.294 -0.181 1.00 0.00 76 PHE A C 8
ATOM 11765 O O . PHE A 1 46 ? 2.632 -1.466 -0.450 1.00 0.00 76 PHE A O 8
ATOM 11782 N N . ALA A 1 47 ? 3.922 0.057 0.586 1.00 0.00 77 ALA A N 8
ATOM 11783 C CA . ALA A 1 47 ? 4.859 -0.929 1.111 1.00 0.00 77 ALA A CA 8
ATOM 11784 C C . ALA A 1 47 ? 4.985 -0.815 2.627 1.00 0.00 77 ALA A C 8
ATOM 11785 O O . ALA A 1 47 ? 4.773 0.256 3.199 1.00 0.00 77 ALA A O 8
ATOM 11792 N N . LEU A 1 48 ? 5.330 -1.922 3.272 1.00 0.00 78 LEU A N 8
ATOM 11793 C CA . LEU A 1 48 ? 5.738 -1.896 4.673 1.00 0.00 78 LEU A CA 8
ATOM 11794 C C . LEU A 1 48 ? 6.956 -2.784 4.901 1.00 0.00 78 LEU A C 8
ATOM 11795 O O . LEU A 1 48 ? 7.153 -3.776 4.201 1.00 0.00 78 LEU A O 8
ATOM 11811 N N . ASN A 1 49 ? 7.769 -2.423 5.889 1.00 0.00 79 ASN A N 8
ATOM 11812 C CA . ASN A 1 49 ? 9.007 -3.143 6.162 1.00 0.00 79 ASN A CA 8
ATOM 11813 C C . ASN A 1 49 ? 8.719 -4.514 6.765 1.00 0.00 79 ASN A C 8
ATOM 11814 O O . ASN A 1 49 ? 7.834 -4.661 7.607 1.00 0.00 79 ASN A O 8
ATOM 11825 N N . LYS A 1 50 ? 9.474 -5.518 6.328 1.00 0.00 80 LYS A N 8
ATOM 11826 C CA . LYS A 1 50 ? 9.336 -6.867 6.862 1.00 0.00 80 LYS A CA 8
ATOM 11827 C C . LYS A 1 50 ? 9.542 -6.877 8.374 1.00 0.00 80 LYS A C 8
ATOM 11828 O O . LYS A 1 50 ? 8.880 -7.625 9.095 1.00 0.00 80 LYS A O 8
ATOM 11847 N N . ASP A 1 51 ? 10.462 -6.045 8.848 1.00 0.00 81 ASP A N 8
ATOM 11848 C CA . ASP A 1 51 ? 10.703 -5.906 10.278 1.00 0.00 81 ASP A CA 8
ATOM 11849 C C . ASP A 1 51 ? 9.548 -5.175 10.957 1.00 0.00 81 ASP A C 8
ATOM 11850 O O . ASP A 1 51 ? 9.254 -5.411 12.129 1.00 0.00 81 ASP A O 8
ATOM 11859 N N . LYS A 1 52 ? 8.897 -4.289 10.213 1.00 0.00 82 LYS A N 8
ATOM 11860 C CA . LYS A 1 52 ? 7.796 -3.500 10.749 1.00 0.00 82 LYS A CA 8
ATOM 11861 C C . LYS A 1 52 ? 6.457 -4.000 10.216 1.00 0.00 82 LYS A C 8
ATOM 11862 O O . LYS A 1 52 ? 5.435 -3.325 10.340 1.00 0.00 82 LYS A O 8
ATOM 11881 N N . THR A 1 53 ? 6.469 -5.188 9.620 1.00 0.00 83 THR A N 8
ATOM 11882 C CA . THR A 1 53 ? 5.237 -5.849 9.207 1.00 0.00 83 THR A CA 8
ATOM 11883 C C . THR A 1 53 ? 5.034 -7.158 9.963 1.00 0.00 83 THR A C 8
ATOM 11884 O O . THR A 1 53 ? 5.895 -8.038 9.940 1.00 0.00 83 THR A O 8
ATOM 11895 N N . SER A 1 54 ? 3.891 -7.279 10.630 1.00 0.00 84 SER A N 8
ATOM 11896 C CA . SER A 1 54 ? 3.525 -8.522 11.299 1.00 0.00 84 SER A CA 8
ATOM 11897 C C . SER A 1 54 ? 2.421 -9.245 10.535 1.00 0.00 84 SER A C 8
ATOM 11898 O O . SER A 1 54 ? 1.709 -8.641 9.731 1.00 0.00 84 SER A O 8
ATOM 11906 N N . GLN A 1 55 ? 2.283 -10.542 10.792 1.00 0.00 85 GLN A N 8
ATOM 11907 C CA . GLN A 1 55 ? 1.206 -11.327 10.202 1.00 0.00 85 GLN A CA 8
ATOM 11908 C C . GLN A 1 55 ? -0.155 -10.739 10.560 1.00 0.00 85 GLN A C 8
ATOM 11909 O O . GLN A 1 55 ? -1.074 -10.736 9.740 1.00 0.00 85 GLN A O 8
ATOM 11923 N N . GLU A 1 56 ? -0.276 -10.240 11.786 1.00 0.00 86 GLU A N 8
ATOM 11924 C CA . GLU A 1 56 ? -1.530 -9.664 12.256 1.00 0.00 86 GLU A CA 8
ATOM 11925 C C . GLU A 1 56 ? -1.880 -8.405 11.471 1.00 0.00 86 GLU A C 8
ATOM 11926 O O . GLU A 1 56 ? -3.045 -8.160 11.153 1.00 0.00 86 GLU A O 8
ATOM 11938 N N . VAL A 1 57 ? -0.864 -7.609 11.156 1.00 0.00 87 VAL A N 8
ATOM 11939 C CA . VAL A 1 57 ? -1.047 -6.426 10.323 1.00 0.00 87 VAL A CA 8
ATOM 11940 C C . VAL A 1 57 ? -1.480 -6.811 8.913 1.00 0.00 87 VAL A C 8
ATOM 11941 O O . VAL A 1 57 ? -2.381 -6.195 8.341 1.00 0.00 87 VAL A O 8
ATOM 11954 N N . ILE A 1 58 ? -0.833 -7.829 8.358 1.00 0.00 88 ILE A N 8
ATOM 11955 C CA . ILE A 1 58 ? -1.128 -8.274 7.001 1.00 0.00 88 ILE A CA 8
ATOM 11956 C C . ILE A 1 58 ? -2.563 -8.780 6.890 1.00 0.00 88 ILE A C 8
ATOM 11957 O O . ILE A 1 58 ? -3.283 -8.433 5.954 1.00 0.00 88 ILE A O 8
ATOM 11973 N N . ASP A 1 59 ? -2.969 -9.602 7.851 1.00 0.00 89 ASP A N 8
ATOM 11974 C CA . ASP A 1 59 ? -4.336 -10.109 7.894 1.00 0.00 89 ASP A CA 8
ATOM 11975 C C . ASP A 1 59 ? -5.335 -8.970 8.083 1.00 0.00 89 ASP A C 8
ATOM 11976 O O . ASP A 1 59 ? -6.402 -8.961 7.472 1.00 0.00 89 ASP A O 8
ATOM 11985 N N . GLN A 1 60 ? -4.977 -8.012 8.932 1.00 0.00 90 GLN A N 8
ATOM 11986 C CA . GLN A 1 60 ? -5.838 -6.866 9.197 1.00 0.00 90 GLN A CA 8
ATOM 11987 C C . GLN A 1 60 ? -6.022 -6.022 7.940 1.00 0.00 90 GLN A C 8
ATOM 11988 O O . GLN A 1 60 ? -7.132 -5.586 7.628 1.00 0.00 90 GLN A O 8
ATOM 12002 N N . LEU A 1 61 ? -4.929 -5.795 7.220 1.00 0.00 91 LEU A N 8
ATOM 12003 C CA . LEU A 1 61 ? -4.951 -4.926 6.048 1.00 0.00 91 LEU A CA 8
ATOM 12004 C C . LEU A 1 61 ? -5.884 -5.485 4.977 1.00 0.00 91 LEU A C 8
ATOM 12005 O O . LEU A 1 61 ? -6.688 -4.755 4.396 1.00 0.00 91 LEU A O 8
ATOM 12021 N N . VAL A 1 62 ? -5.772 -6.784 4.719 1.00 0.00 92 VAL A N 8
ATOM 12022 C CA . VAL A 1 62 ? -6.582 -7.434 3.696 1.00 0.00 92 VAL A CA 8
ATOM 12023 C C . VAL A 1 62 ? -8.048 -7.495 4.112 1.00 0.00 92 VAL A C 8
ATOM 12024 O O . VAL A 1 62 ? -8.940 -7.208 3.317 1.00 0.00 92 VAL A O 8
ATOM 12037 N N . GLN A 1 63 ? -8.285 -7.874 5.364 1.00 0.00 93 GLN A N 8
ATOM 12038 C CA . GLN A 1 63 ? -9.644 -8.089 5.850 1.00 0.00 93 GLN A CA 8
ATOM 12039 C C . GLN A 1 63 ? -10.410 -6.773 5.922 1.00 0.00 93 GLN A C 8
ATOM 12040 O O . GLN A 1 63 ? -11.546 -6.679 5.458 1.00 0.00 93 GLN A O 8
ATOM 12054 N N . ASP A 1 64 ? -9.782 -5.758 6.507 1.00 0.00 94 ASP A N 8
ATOM 12055 C CA . ASP A 1 64 ? -10.455 -4.491 6.768 1.00 0.00 94 ASP A CA 8
ATOM 12056 C C . ASP A 1 64 ? -10.232 -3.511 5.619 1.00 0.00 94 ASP A C 8
ATOM 12057 O O . ASP A 1 64 ? -10.948 -2.520 5.490 1.00 0.00 94 ASP A O 8
ATOM 12066 N N . GLY A 1 65 ? -9.233 -3.797 4.789 1.00 0.00 95 GLY A N 8
ATOM 12067 C CA . GLY A 1 65 ? -8.820 -2.847 3.772 1.00 0.00 95 GLY A CA 8
ATOM 12068 C C . GLY A 1 65 ? -8.470 -1.492 4.353 1.00 0.00 95 GLY A C 8
ATOM 12069 O O . GLY A 1 65 ? -7.881 -1.403 5.431 1.00 0.00 95 GLY A O 8
ATOM 12073 N N . LEU A 1 66 ? -8.830 -0.433 3.638 1.00 0.00 96 LEU A N 8
ATOM 12074 C CA . LEU A 1 66 ? -8.612 0.927 4.119 1.00 0.00 96 LEU A CA 8
ATOM 12075 C C . LEU A 1 66 ? -9.841 1.796 3.873 1.00 0.00 96 LEU A C 8
ATOM 12076 O O . LEU A 1 66 ? -10.345 1.871 2.752 1.00 0.00 96 LEU A O 8
ATOM 12092 N N . GLN A 1 67 ? -10.315 2.454 4.926 1.00 0.00 97 GLN A N 8
ATOM 12093 C CA . GLN A 1 67 ? -11.606 3.129 4.887 1.00 0.00 97 GLN A CA 8
ATOM 12094 C C . GLN A 1 67 ? -11.437 4.606 4.543 1.00 0.00 97 GLN A C 8
ATOM 12095 O O . GLN A 1 67 ? -10.610 5.299 5.134 1.00 0.00 97 GLN A O 8
ATOM 12109 N N . PHE A 1 68 ? -12.226 5.079 3.584 1.00 0.00 98 PHE A N 8
ATOM 12110 C CA . PHE A 1 68 ? -12.264 6.500 3.258 1.00 0.00 98 PHE A CA 8
ATOM 12111 C C . PHE A 1 68 ? -13.697 7.025 3.279 1.00 0.00 98 PHE A C 8
ATOM 12112 O O . PHE A 1 68 ? -14.371 7.066 2.251 1.00 0.00 98 PHE A O 8
ATOM 12129 N N . GLY A 1 69 ? -14.156 7.425 4.461 1.00 0.00 99 GLY A N 8
ATOM 12130 C CA . GLY A 1 69 ? -15.525 7.884 4.608 1.00 0.00 99 GLY A CA 8
ATOM 12131 C C . GLY A 1 69 ? -16.533 6.765 4.428 1.00 0.00 99 GLY A C 8
ATOM 12132 O O . GLY A 1 69 ? -16.523 5.787 5.176 1.00 0.00 99 GLY A O 8
ATOM 12136 N N . GLU A 1 70 ? -17.406 6.911 3.437 1.00 0.00 100 GLU A N 8
ATOM 12137 C CA . GLU A 1 70 ? -18.414 5.896 3.152 1.00 0.00 100 GLU A CA 8
ATOM 12138 C C . GLU A 1 70 ? -17.931 4.940 2.066 1.00 0.00 100 GLU A C 8
ATOM 12139 O O . GLU A 1 70 ? -18.654 4.033 1.656 1.00 0.00 100 GLU A O 8
ATOM 12151 N N . SER A 1 71 ? -16.701 5.149 1.605 1.00 0.00 101 SER A N 8
ATOM 12152 C CA . SER A 1 71 ? -16.104 4.282 0.596 1.00 0.00 101 SER A CA 8
ATOM 12153 C C . SER A 1 71 ? -15.059 3.362 1.220 1.00 0.00 101 SER A C 8
ATOM 12154 O O . SER A 1 71 ? -14.433 3.704 2.223 1.00 0.00 101 SER A O 8
ATOM 12162 N N . LYS A 1 72 ? -14.876 2.192 0.618 1.00 0.00 102 LYS A N 8
ATOM 12163 C CA . LYS A 1 72 ? -13.924 1.210 1.128 1.00 0.00 102 LYS A CA 8
ATOM 12164 C C . LYS A 1 72 ? -12.897 0.846 0.060 1.00 0.00 102 LYS A C 8
ATOM 12165 O O . LYS A 1 72 ? -13.241 0.635 -1.102 1.00 0.00 102 LYS A O 8
ATOM 12184 N N . VAL A 1 73 ? -11.632 0.771 0.466 1.00 0.00 103 VAL A N 8
ATOM 12185 C CA . VAL A 1 73 ? -10.558 0.399 -0.448 1.00 0.00 103 VAL A CA 8
ATOM 12186 C C . VAL A 1 73 ? -9.971 -0.958 -0.083 1.00 0.00 103 VAL A C 8
ATOM 12187 O O . VAL A 1 73 ? -9.542 -1.177 1.051 1.00 0.00 103 VAL A O 8
ATOM 12200 N N . THR A 1 74 ? -9.956 -1.870 -1.051 1.00 0.00 104 THR A N 8
ATOM 12201 C CA . THR A 1 74 ? -9.502 -3.235 -0.808 1.00 0.00 104 THR A CA 8
ATOM 12202 C C . THR A 1 74 ? -7.987 -3.343 -0.941 1.00 0.00 104 THR A C 8
ATOM 12203 O O . THR A 1 74 ? -7.388 -2.739 -1.832 1.00 0.00 104 THR A O 8
ATOM 12214 N N . ILE A 1 75 ? -7.375 -4.118 -0.054 1.00 0.00 105 ILE A N 8
ATOM 12215 C CA . ILE A 1 75 ? -5.925 -4.274 -0.050 1.00 0.00 105 ILE A CA 8
ATOM 12216 C C . ILE A 1 75 ? -5.526 -5.709 -0.385 1.00 0.00 105 ILE A C 8
ATOM 12217 O O . ILE A 1 75 ? -6.128 -6.663 0.107 1.00 0.00 105 ILE A O 8
ATOM 12233 N N . LYS A 1 76 ? -4.506 -5.851 -1.223 1.00 0.00 106 LYS A N 8
ATOM 12234 C CA . LYS A 1 76 ? -4.013 -7.167 -1.613 1.00 0.00 106 LYS A CA 8
ATOM 12235 C C . LYS A 1 76 ? -2.519 -7.293 -1.339 1.00 0.00 106 LYS A C 8
ATOM 12236 O O . LYS A 1 76 ? -1.760 -6.345 -1.535 1.00 0.00 106 LYS A O 8
ATOM 12255 N N . VAL A 1 77 ? -2.102 -8.471 -0.885 1.00 0.00 107 VAL A N 8
ATOM 12256 C CA . VAL A 1 77 ? -0.703 -8.715 -0.562 1.00 0.00 107 VAL A CA 8
ATOM 12257 C C . VAL A 1 77 ? 0.065 -9.217 -1.780 1.00 0.00 107 VAL A C 8
ATOM 12258 O O . VAL A 1 77 ? -0.350 -10.172 -2.437 1.00 0.00 107 VAL A O 8
ATOM 12271 N N . SER A 1 78 ? 1.186 -8.568 -2.076 1.00 0.00 108 SER A N 8
ATOM 12272 C CA . SER A 1 78 ? 2.066 -9.013 -3.149 1.00 0.00 108 SER A CA 8
ATOM 12273 C C . SER A 1 78 ? 3.088 -10.024 -2.632 1.00 0.00 108 SER A C 8
ATOM 12274 O O . SER A 1 78 ? 3.811 -9.753 -1.675 1.00 0.00 108 SER A O 8
ATOM 12282 N N . GLU A 1 79 ? 3.136 -11.187 -3.273 1.00 0.00 109 GLU A N 8
ATOM 12283 C CA . GLU A 1 79 ? 4.011 -12.268 -2.827 1.00 0.00 109 GLU A CA 8
ATOM 12284 C C . GLU A 1 79 ? 5.182 -12.449 -3.789 1.00 0.00 109 GLU A C 8
ATOM 12285 O O . GLU A 1 79 ? 5.268 -11.776 -4.813 1.00 0.00 109 GLU A O 8
ATOM 12297 N N . GLY A 1 80 ? 6.081 -13.367 -3.448 1.00 0.00 110 GLY A N 8
ATOM 12298 C CA . GLY A 1 80 ? 7.322 -13.498 -4.188 1.00 0.00 110 GLY A CA 8
ATOM 12299 C C . GLY A 1 80 ? 7.143 -13.252 -5.671 1.00 0.00 110 GLY A C 8
ATOM 12300 O O . GLY A 1 80 ? 7.855 -12.441 -6.264 1.00 0.00 110 GLY A O 8
ATOM 12304 N N . GLU A 1 81 ? 6.186 -13.953 -6.275 1.00 0.00 111 GLU A N 8
ATOM 12305 C CA . GLU A 1 81 ? 5.954 -13.848 -7.711 1.00 0.00 111 GLU A CA 8
ATOM 12306 C C . GLU A 1 81 ? 5.507 -12.438 -8.089 1.00 0.00 111 GLU A C 8
ATOM 12307 O O . GLU A 1 81 ? 6.014 -11.850 -9.042 1.00 0.00 111 GLU A O 8
ATOM 12319 N N . ALA A 1 82 ? 4.553 -11.904 -7.333 1.00 0.00 112 ALA A N 8
ATOM 12320 C CA . ALA A 1 82 ? 4.071 -10.548 -7.556 1.00 0.00 112 ALA A CA 8
ATOM 12321 C C . ALA A 1 82 ? 5.184 -9.528 -7.345 1.00 0.00 112 ALA A C 8
ATOM 12322 O O . ALA A 1 82 ? 5.284 -8.544 -8.078 1.00 0.00 112 ALA A O 8
ATOM 12329 N N . LEU A 1 83 ? 6.017 -9.767 -6.337 1.00 0.00 113 LEU A N 8
ATOM 12330 C CA . LEU A 1 83 ? 7.091 -8.843 -5.996 1.00 0.00 113 LEU A CA 8
ATOM 12331 C C . LEU A 1 83 ? 8.105 -8.741 -7.132 1.00 0.00 113 LEU A C 8
ATOM 12332 O O . LEU A 1 83 ? 8.570 -7.652 -7.464 1.00 0.00 113 LEU A O 8
ATOM 12348 N N . SER A 1 84 ? 8.437 -9.884 -7.726 1.00 0.00 114 SER A N 8
ATOM 12349 C CA . SER A 1 84 ? 9.380 -9.920 -8.837 1.00 0.00 114 SER A CA 8
ATOM 12350 C C . SER A 1 84 ? 8.851 -9.123 -10.026 1.00 0.00 114 SER A C 8
ATOM 12351 O O . SER A 1 84 ? 9.594 -8.391 -10.679 1.00 0.00 114 SER A O 8
ATOM 12359 N N . LYS A 1 85 ? 7.559 -9.271 -10.300 1.00 0.00 115 LYS A N 8
ATOM 12360 C CA . LYS A 1 85 ? 6.907 -8.503 -11.355 1.00 0.00 115 LYS A CA 8
ATOM 12361 C C . LYS A 1 85 ? 6.884 -7.017 -11.009 1.00 0.00 115 LYS A C 8
ATOM 12362 O O . LYS A 1 85 ? 7.126 -6.167 -11.867 1.00 0.00 115 LYS A O 8
ATOM 12381 N N . PHE A 1 86 ? 6.593 -6.712 -9.750 1.00 0.00 116 PHE A N 8
ATOM 12382 C CA . PHE A 1 86 ? 6.545 -5.328 -9.290 1.00 0.00 116 PHE A CA 8
ATOM 12383 C C . PHE A 1 86 ? 7.909 -4.659 -9.439 1.00 0.00 116 PHE A C 8
ATOM 12384 O O . PHE A 1 86 ? 8.009 -3.532 -9.927 1.00 0.00 116 PHE A O 8
ATOM 12401 N N . TRP A 1 87 ? 8.955 -5.360 -9.017 1.00 0.00 117 TRP A N 8
ATOM 12402 C CA . TRP A 1 87 ? 10.302 -4.801 -9.025 1.00 0.00 117 TRP A CA 8
ATOM 12403 C C . TRP A 1 87 ? 10.771 -4.529 -10.451 1.00 0.00 117 TRP A C 8
ATOM 12404 O O . TRP A 1 87 ? 11.452 -3.539 -10.710 1.00 0.00 117 TRP A O 8
ATOM 12425 N N . GLU A 1 88 ? 10.401 -5.416 -11.369 1.00 0.00 118 GLU A N 8
ATOM 12426 C CA . GLU A 1 88 ? 10.790 -5.273 -12.767 1.00 0.00 118 GLU A CA 8
ATOM 12427 C C . GLU A 1 88 ? 10.098 -4.072 -13.404 1.00 0.00 118 GLU A C 8
ATOM 12428 O O . GLU A 1 88 ? 10.732 -3.265 -14.085 1.00 0.00 118 GLU A O 8
ATOM 12440 N N . LEU A 1 89 ? 8.793 -3.960 -13.179 1.00 0.00 119 LEU A N 8
ATOM 12441 C CA . LEU A 1 89 ? 7.986 -2.948 -13.851 1.00 0.00 119 LEU A CA 8
ATOM 12442 C C . LEU A 1 89 ? 8.084 -1.607 -13.132 1.00 0.00 119 LEU A C 8
ATOM 12443 O O . LEU A 1 89 ? 8.175 -0.554 -13.765 1.00 0.00 119 LEU A O 8
ATOM 12459 N N . HIS A 1 90 ? 8.066 -1.651 -11.803 1.00 0.00 120 HIS A N 8
ATOM 12460 C CA . HIS A 1 90 ? 7.917 -0.443 -10.999 1.00 0.00 120 HIS A CA 8
ATOM 12461 C C . HIS A 1 90 ? 9.173 -0.184 -10.171 1.00 0.00 120 HIS A C 8
ATOM 12462 O O . HIS A 1 90 ? 9.183 0.685 -9.299 1.00 0.00 120 HIS A O 8
ATOM 12476 N N . GLY A 1 91 ? 10.227 -0.942 -10.449 1.00 0.00 121 GLY A N 8
ATOM 12477 C CA . GLY A 1 91 ? 11.443 -0.842 -9.662 1.00 0.00 121 GLY A CA 8
ATOM 12478 C C . GLY A 1 91 ? 12.015 0.562 -9.656 1.00 0.00 121 GLY A C 8
ATOM 12479 O O . GLY A 1 91 ? 12.426 1.068 -8.612 1.00 0.00 121 GLY A O 8
ATOM 12483 N N . ARG A 1 92 ? 12.042 1.193 -10.827 1.00 0.00 122 ARG A N 8
ATOM 12484 C CA . ARG A 1 92 ? 12.593 2.537 -10.956 1.00 0.00 122 ARG A CA 8
ATOM 12485 C C . ARG A 1 92 ? 11.709 3.557 -10.244 1.00 0.00 122 ARG A C 8
ATOM 12486 O O . ARG A 1 92 ? 12.206 4.510 -9.642 1.00 0.00 122 ARG A O 8
ATOM 12507 N N . HIS A 1 93 ? 10.398 3.352 -10.316 1.00 0.00 123 HIS A N 8
ATOM 12508 C CA . HIS A 1 93 ? 9.448 4.226 -9.638 1.00 0.00 123 HIS A CA 8
ATOM 12509 C C . HIS A 1 93 ? 9.618 4.143 -8.125 1.00 0.00 123 HIS A C 8
ATOM 12510 O O . HIS A 1 93 ? 9.637 5.164 -7.436 1.00 0.00 123 HIS A O 8
ATOM 12524 N N . TYR A 1 94 ? 9.744 2.925 -7.613 1.00 0.00 124 TYR A N 8
ATOM 12525 C CA . TYR A 1 94 ? 9.872 2.706 -6.178 1.00 0.00 124 TYR A CA 8
ATOM 12526 C C . TYR A 1 94 ? 11.141 3.359 -5.639 1.00 0.00 124 TYR A C 8
ATOM 12527 O O . TYR A 1 94 ? 11.115 4.036 -4.611 1.00 0.00 124 TYR A O 8
ATOM 12545 N N . ASN A 1 95 ? 12.249 3.154 -6.342 1.00 0.00 125 ASN A N 8
ATOM 12546 C CA . ASN A 1 95 ? 13.531 3.710 -5.928 1.00 0.00 125 ASN A CA 8
ATOM 12547 C C . ASN A 1 95 ? 13.501 5.234 -5.965 1.00 0.00 125 ASN A C 8
ATOM 12548 O O . ASN A 1 95 ? 14.021 5.898 -5.070 1.00 0.00 125 ASN A O 8
ATOM 12559 N N . GLY A 1 96 ? 12.890 5.783 -7.011 1.00 0.00 126 GLY A N 8
ATOM 12560 C CA . GLY A 1 96 ? 12.863 7.224 -7.184 1.00 0.00 126 GLY A CA 8
ATOM 12561 C C . GLY A 1 96 ? 12.131 7.930 -6.060 1.00 0.00 126 GLY A C 8
ATOM 12562 O O . GLY A 1 96 ? 12.571 8.977 -5.584 1.00 0.00 126 GLY A O 8
ATOM 12566 N N . VAL A 1 97 ? 11.009 7.358 -5.636 1.00 0.00 127 VAL A N 8
ATOM 12567 C CA . VAL A 1 97 ? 10.217 7.937 -4.558 1.00 0.00 127 VAL A CA 8
ATOM 12568 C C . VAL A 1 97 ? 10.971 7.887 -3.234 1.00 0.00 127 VAL A C 8
ATOM 12569 O O . VAL A 1 97 ? 10.959 8.848 -2.466 1.00 0.00 127 VAL A O 8
ATOM 12582 N N . MET A 1 98 ? 11.627 6.760 -2.974 1.00 0.00 128 MET A N 8
ATOM 12583 C CA . MET A 1 98 ? 12.383 6.585 -1.741 1.00 0.00 128 MET A CA 8
ATOM 12584 C C . MET A 1 98 ? 13.569 7.541 -1.688 1.00 0.00 128 MET A C 8
ATOM 12585 O O . MET A 1 98 ? 13.904 8.072 -0.630 1.00 0.00 128 MET A O 8
ATOM 12599 N N . GLU A 1 99 ? 14.203 7.756 -2.838 1.00 0.00 129 GLU A N 8
ATOM 12600 C CA . GLU A 1 99 ? 15.335 8.668 -2.927 1.00 0.00 129 GLU A CA 8
ATOM 12601 C C . GLU A 1 99 ? 14.894 10.108 -2.672 1.00 0.00 129 GLU A C 8
ATOM 12602 O O . GLU A 1 99 ? 15.599 10.881 -2.021 1.00 0.00 129 GLU A O 8
ATOM 12614 N N . LEU A 1 100 ? 13.722 10.462 -3.190 1.00 0.00 130 LEU A N 8
ATOM 12615 C CA . LEU A 1 100 ? 13.203 11.818 -3.052 1.00 0.00 130 LEU A CA 8
ATOM 12616 C C . LEU A 1 100 ? 12.719 12.072 -1.628 1.00 0.00 130 LEU A C 8
ATOM 12617 O O . LEU A 1 100 ? 12.926 13.153 -1.074 1.00 0.00 130 LEU A O 8
ATOM 12633 N N . THR A 1 1 ? 18.958 -1.457 -1.007 1.00 0.00 31 THR A N 9
ATOM 12634 C CA . THR A 1 1 ? 18.982 -2.915 -0.973 1.00 0.00 31 THR A CA 9
ATOM 12635 C C . THR A 1 1 ? 17.721 -3.469 -0.322 1.00 0.00 31 THR A C 9
ATOM 12636 O O . THR A 1 1 ? 17.396 -4.647 -0.476 1.00 0.00 31 THR A O 9
ATOM 12647 N N . PHE A 1 2 ? 17.012 -2.615 0.409 1.00 0.00 32 PHE A N 9
ATOM 12648 C CA . PHE A 1 2 ? 15.833 -3.040 1.154 1.00 0.00 32 PHE A CA 9
ATOM 12649 C C . PHE A 1 2 ? 14.635 -3.215 0.227 1.00 0.00 32 PHE A C 9
ATOM 12650 O O . PHE A 1 2 ? 14.326 -2.335 -0.576 1.00 0.00 32 PHE A O 9
ATOM 12667 N N . GLN A 1 3 ? 13.965 -4.357 0.343 1.00 0.00 33 GLN A N 9
ATOM 12668 C CA . GLN A 1 3 ? 12.757 -4.616 -0.430 1.00 0.00 33 GLN A CA 9
ATOM 12669 C C . GLN A 1 3 ? 11.578 -4.918 0.488 1.00 0.00 33 GLN A C 9
ATOM 12670 O O . GLN A 1 3 ? 11.413 -6.036 0.980 1.00 0.00 33 GLN A O 9
ATOM 12684 N N . PRO A 1 4 ? 10.736 -3.901 0.730 1.00 0.00 34 PRO A N 9
ATOM 12685 C CA . PRO A 1 4 ? 9.578 -4.026 1.618 1.00 0.00 34 PRO A CA 9
ATOM 12686 C C . PRO A 1 4 ? 8.450 -4.838 0.990 1.00 0.00 34 PRO A C 9
ATOM 12687 O O . PRO A 1 4 ? 8.354 -4.942 -0.233 1.00 0.00 34 PRO A O 9
ATOM 12698 N N . ILE A 1 5 ? 7.600 -5.413 1.836 1.00 0.00 35 ILE A N 9
ATOM 12699 C CA . ILE A 1 5 ? 6.418 -6.124 1.364 1.00 0.00 35 ILE A CA 9
ATOM 12700 C C . ILE A 1 5 ? 5.448 -5.174 0.671 1.00 0.00 35 ILE A C 9
ATOM 12701 O O . ILE A 1 5 ? 5.161 -4.088 1.173 1.00 0.00 35 ILE A O 9
ATOM 12717 N N . ILE A 1 6 ? 4.943 -5.593 -0.484 1.00 0.00 36 ILE A N 9
ATOM 12718 C CA . ILE A 1 6 ? 4.116 -4.726 -1.317 1.00 0.00 36 ILE A CA 9
ATOM 12719 C C . ILE A 1 6 ? 2.641 -5.096 -1.199 1.00 0.00 36 ILE A C 9
ATOM 12720 O O . ILE A 1 6 ? 2.283 -6.275 -1.198 1.00 0.00 36 ILE A O 9
ATOM 12736 N N . PHE A 1 7 ? 1.788 -4.082 -1.102 1.00 0.00 37 PHE A N 9
ATOM 12737 C CA . PHE A 1 7 ? 0.345 -4.296 -1.096 1.00 0.00 37 PHE A CA 9
ATOM 12738 C C . PHE A 1 7 ? -0.319 -3.549 -2.249 1.00 0.00 37 PHE A C 9
ATOM 12739 O O . PHE A 1 7 ? 0.122 -2.468 -2.641 1.00 0.00 37 PHE A O 9
ATOM 12756 N N . SER A 1 8 ? -1.383 -4.133 -2.789 1.00 0.00 38 SER A N 9
ATOM 12757 C CA . SER A 1 8 ? -2.123 -3.516 -3.883 1.00 0.00 38 SER A CA 9
ATOM 12758 C C . SER A 1 8 ? -3.466 -2.979 -3.398 1.00 0.00 38 SER A C 9
ATOM 12759 O O . SER A 1 8 ? -4.088 -3.549 -2.500 1.00 0.00 38 SER A O 9
ATOM 12767 N N . THR A 1 9 ? -3.911 -1.880 -4.000 1.00 0.00 39 THR A N 9
ATOM 12768 C CA . THR A 1 9 ? -5.164 -1.249 -3.606 1.00 0.00 39 THR A CA 9
ATOM 12769 C C . THR A 1 9 ? -6.106 -1.110 -4.795 1.00 0.00 39 THR A C 9
ATOM 12770 O O . THR A 1 9 ? -5.668 -0.916 -5.929 1.00 0.00 39 THR A O 9
ATOM 12781 N N . ALA A 1 10 ? -7.406 -1.210 -4.530 1.00 0.00 40 ALA A N 9
ATOM 12782 C CA . ALA A 1 10 ? -8.416 -0.980 -5.556 1.00 0.00 40 ALA A CA 9
ATOM 12783 C C . ALA A 1 10 ? -9.639 -0.281 -4.974 1.00 0.00 40 ALA A C 9
ATOM 12784 O O . ALA A 1 10 ? -10.012 -0.516 -3.825 1.00 0.00 40 ALA A O 9
ATOM 12791 N N . CYS A 1 11 ? -10.259 0.580 -5.775 1.00 0.00 41 CYS A N 9
ATOM 12792 C CA . CYS A 1 11 ? -11.472 1.273 -5.357 1.00 0.00 41 CYS A CA 9
ATOM 12793 C C . CYS A 1 11 ? -12.527 1.237 -6.458 1.00 0.00 41 CYS A C 9
ATOM 12794 O O . CYS A 1 11 ? -12.206 1.031 -7.628 1.00 0.00 41 CYS A O 9
ATOM 12802 N N . GLU A 1 12 ? -13.783 1.439 -6.075 1.00 0.00 42 GLU A N 9
ATOM 12803 C CA . GLU A 1 12 ? -14.886 1.396 -7.027 1.00 0.00 42 GLU A CA 9
ATOM 12804 C C . GLU A 1 12 ? -15.116 2.766 -7.657 1.00 0.00 42 GLU A C 9
ATOM 12805 O O . GLU A 1 12 ? -15.733 2.879 -8.716 1.00 0.00 42 GLU A O 9
ATOM 12817 N N . GLN A 1 13 ? -14.615 3.806 -6.999 1.00 0.00 43 GLN A N 9
ATOM 12818 C CA . GLN A 1 13 ? -14.835 5.174 -7.450 1.00 0.00 43 GLN A CA 9
ATOM 12819 C C . GLN A 1 13 ? -13.524 5.953 -7.488 1.00 0.00 43 GLN A C 9
ATOM 12820 O O . GLN A 1 13 ? -12.697 5.838 -6.584 1.00 0.00 43 GLN A O 9
ATOM 12834 N N . GLU A 1 14 ? -13.342 6.746 -8.539 1.00 0.00 44 GLU A N 9
ATOM 12835 C CA . GLU A 1 14 ? -12.135 7.553 -8.688 1.00 0.00 44 GLU A CA 9
ATOM 12836 C C . GLU A 1 14 ? -12.194 8.787 -7.792 1.00 0.00 44 GLU A C 9
ATOM 12837 O O . GLU A 1 14 ? -13.257 9.374 -7.593 1.00 0.00 44 GLU A O 9
ATOM 12849 N N . GLY A 1 15 ? -11.041 9.174 -7.254 1.00 0.00 45 GLY A N 9
ATOM 12850 C CA . GLY A 1 15 ? -10.943 10.435 -6.541 1.00 0.00 45 GLY A CA 9
ATOM 12851 C C . GLY A 1 15 ? -11.261 10.294 -5.065 1.00 0.00 45 GLY A C 9
ATOM 12852 O O . GLY A 1 15 ? -11.237 11.273 -4.321 1.00 0.00 45 GLY A O 9
ATOM 12856 N N . VAL A 1 16 ? -11.560 9.069 -4.641 1.00 0.00 46 VAL A N 9
ATOM 12857 C CA . VAL A 1 16 ? -11.890 8.803 -3.246 1.00 0.00 46 VAL A CA 9
ATOM 12858 C C . VAL A 1 16 ? -10.638 8.794 -2.377 1.00 0.00 46 VAL A C 9
ATOM 12859 O O . VAL A 1 16 ? -10.702 9.063 -1.178 1.00 0.00 46 VAL A O 9
ATOM 12872 N N . ALA A 1 17 ? -9.502 8.484 -2.991 1.00 0.00 47 ALA A N 9
ATOM 12873 C CA . ALA A 1 17 ? -8.247 8.359 -2.256 1.00 0.00 47 ALA A CA 9
ATOM 12874 C C . ALA A 1 17 ? -7.057 8.707 -3.142 1.00 0.00 47 ALA A C 9
ATOM 12875 O O . ALA A 1 17 ? -7.130 8.606 -4.365 1.00 0.00 47 ALA A O 9
ATOM 12882 N N . ASN A 1 18 ? -5.959 9.118 -2.515 1.00 0.00 48 ASN A N 9
ATOM 12883 C CA . ASN A 1 18 ? -4.691 9.275 -3.218 1.00 0.00 48 ASN A CA 9
ATOM 12884 C C . ASN A 1 18 ? -3.521 8.873 -2.323 1.00 0.00 48 ASN A C 9
ATOM 12885 O O . ASN A 1 18 ? -3.703 8.569 -1.144 1.00 0.00 48 ASN A O 9
ATOM 12896 N N . TRP A 1 19 ? -2.321 8.876 -2.892 1.00 0.00 49 TRP A N 9
ATOM 12897 C CA . TRP A 1 19 ? -1.151 8.336 -2.210 1.00 0.00 49 TRP A CA 9
ATOM 12898 C C . TRP A 1 19 ? -0.912 9.054 -0.887 1.00 0.00 49 TRP A C 9
ATOM 12899 O O . TRP A 1 19 ? -0.519 8.436 0.104 1.00 0.00 49 TRP A O 9
ATOM 12920 N N . ARG A 1 20 ? -1.151 10.361 -0.875 1.00 0.00 50 ARG A N 9
ATOM 12921 C CA . ARG A 1 20 ? -0.961 11.163 0.327 1.00 0.00 50 ARG A CA 9
ATOM 12922 C C . ARG A 1 20 ? -1.988 10.797 1.394 1.00 0.00 50 ARG A C 9
ATOM 12923 O O . ARG A 1 20 ? -1.642 10.582 2.555 1.00 0.00 50 ARG A O 9
ATOM 12944 N N . ASN A 1 21 ? -3.253 10.729 0.992 1.00 0.00 51 ASN A N 9
ATOM 12945 C CA . ASN A 1 21 ? -4.330 10.381 1.912 1.00 0.00 51 ASN A CA 9
ATOM 12946 C C . ASN A 1 21 ? -4.164 8.956 2.431 1.00 0.00 51 ASN A C 9
ATOM 12947 O O . ASN A 1 21 ? -4.414 8.681 3.605 1.00 0.00 51 ASN A O 9
ATOM 12958 N N . ILE A 1 22 ? -3.739 8.058 1.550 1.00 0.00 52 ILE A N 9
ATOM 12959 C CA . ILE A 1 22 ? -3.582 6.652 1.909 1.00 0.00 52 ILE A CA 9
ATOM 12960 C C . ILE A 1 22 ? -2.494 6.473 2.963 1.00 0.00 52 ILE A C 9
ATOM 12961 O O . ILE A 1 22 ? -2.656 5.708 3.915 1.00 0.00 52 ILE A O 9
ATOM 12977 N N . THR A 1 23 ? -1.386 7.185 2.788 1.00 0.00 53 THR A N 9
ATOM 12978 C CA . THR A 1 23 ? -0.281 7.123 3.737 1.00 0.00 53 THR A CA 9
ATOM 12979 C C . THR A 1 23 ? -0.711 7.608 5.115 1.00 0.00 53 THR A C 9
ATOM 12980 O O . THR A 1 23 ? -0.384 6.994 6.130 1.00 0.00 53 THR A O 9
ATOM 12991 N N . GLU A 1 24 ? -1.448 8.715 5.146 1.00 0.00 54 GLU A N 9
ATOM 12992 C CA . GLU A 1 24 ? -1.948 9.265 6.400 1.00 0.00 54 GLU A CA 9
ATOM 12993 C C . GLU A 1 24 ? -3.004 8.350 7.014 1.00 0.00 54 GLU A C 9
ATOM 12994 O O . GLU A 1 24 ? -2.985 8.081 8.215 1.00 0.00 54 GLU A O 9
ATOM 13006 N N . ALA A 1 25 ? -3.924 7.875 6.179 1.00 0.00 55 ALA A N 9
ATOM 13007 C CA . ALA A 1 25 ? -4.989 6.993 6.640 1.00 0.00 55 ALA A CA 9
ATOM 13008 C C . ALA A 1 25 ? -4.425 5.671 7.151 1.00 0.00 55 ALA A C 9
ATOM 13009 O O . ALA A 1 25 ? -4.829 5.178 8.206 1.00 0.00 55 ALA A O 9
ATOM 13016 N N . LEU A 1 26 ? -3.490 5.100 6.398 1.00 0.00 56 LEU A N 9
ATOM 13017 C CA . LEU A 1 26 ? -2.910 3.809 6.748 1.00 0.00 56 LEU A CA 9
ATOM 13018 C C . LEU A 1 26 ? -2.116 3.902 8.046 1.00 0.00 56 LEU A C 9
ATOM 13019 O O . LEU A 1 26 ? -2.187 3.012 8.895 1.00 0.00 56 LEU A O 9
ATOM 13035 N N . LEU A 1 27 ? -1.361 4.985 8.195 1.00 0.00 57 LEU A N 9
ATOM 13036 C CA . LEU A 1 27 ? -0.547 5.190 9.388 1.00 0.00 57 LEU A CA 9
ATOM 13037 C C . LEU A 1 27 ? -1.425 5.328 10.629 1.00 0.00 57 LEU A C 9
ATOM 13038 O O . LEU A 1 27 ? -1.222 4.637 11.628 1.00 0.00 57 LEU A O 9
ATOM 13054 N N . LYS A 1 28 ? -2.405 6.223 10.558 1.00 0.00 58 LYS A N 9
ATOM 13055 C CA . LYS A 1 28 ? -3.232 6.547 11.714 1.00 0.00 58 LYS A CA 9
ATOM 13056 C C . LYS A 1 28 ? -4.075 5.348 12.134 1.00 0.00 58 LYS A C 9
ATOM 13057 O O . LYS A 1 28 ? -4.216 5.063 13.322 1.00 0.00 58 LYS A O 9
ATOM 13076 N N . GLN A 1 29 ? -4.633 4.648 11.149 1.00 0.00 59 GLN A N 9
ATOM 13077 C CA . GLN A 1 29 ? -5.621 3.611 11.416 1.00 0.00 59 GLN A CA 9
ATOM 13078 C C . GLN A 1 29 ? -4.950 2.328 11.894 1.00 0.00 59 GLN A C 9
ATOM 13079 O O . GLN A 1 29 ? -5.511 1.584 12.698 1.00 0.00 59 GLN A O 9
ATOM 13093 N N . HIS A 1 30 ? -3.746 2.074 11.393 1.00 0.00 60 HIS A N 9
ATOM 13094 C CA . HIS A 1 30 ? -3.078 0.797 11.615 1.00 0.00 60 HIS A CA 9
ATOM 13095 C C . HIS A 1 30 ? -1.761 0.994 12.361 1.00 0.00 60 HIS A C 9
ATOM 13096 O O . HIS A 1 30 ? -1.130 0.030 12.792 1.00 0.00 60 HIS A O 9
ATOM 13110 N N . ASN A 1 31 ? -1.353 2.250 12.508 1.00 0.00 61 ASN A N 9
ATOM 13111 C CA . ASN A 1 31 ? -0.111 2.574 13.201 1.00 0.00 61 ASN A CA 9
ATOM 13112 C C . ASN A 1 31 ? 1.084 1.930 12.502 1.00 0.00 61 ASN A C 9
ATOM 13113 O O . ASN A 1 31 ? 1.986 1.403 13.152 1.00 0.00 61 ASN A O 9
ATOM 13124 N N . VAL A 1 32 ? 1.083 1.978 11.174 1.00 0.00 62 VAL A N 9
ATOM 13125 C CA . VAL A 1 32 ? 2.195 1.456 10.389 1.00 0.00 62 VAL A CA 9
ATOM 13126 C C . VAL A 1 32 ? 2.752 2.520 9.450 1.00 0.00 62 VAL A C 9
ATOM 13127 O O . VAL A 1 32 ? 2.019 3.384 8.968 1.00 0.00 62 VAL A O 9
ATOM 13140 N N . HIS A 1 33 ? 4.055 2.453 9.196 1.00 0.00 63 HIS A N 9
ATOM 13141 C CA . HIS A 1 33 ? 4.713 3.416 8.317 1.00 0.00 63 HIS A CA 9
ATOM 13142 C C . HIS A 1 33 ? 5.015 2.792 6.958 1.00 0.00 63 HIS A C 9
ATOM 13143 O O . HIS A 1 33 ? 5.630 1.729 6.875 1.00 0.00 63 HIS A O 9
ATOM 13157 N N . ALA A 1 34 ? 4.578 3.459 5.895 1.00 0.00 64 ALA A N 9
ATOM 13158 C CA . ALA A 1 34 ? 4.787 2.964 4.540 1.00 0.00 64 ALA A CA 9
ATOM 13159 C C . ALA A 1 34 ? 5.931 3.704 3.855 1.00 0.00 64 ALA A C 9
ATOM 13160 O O . ALA A 1 34 ? 5.833 4.890 3.540 1.00 0.00 64 ALA A O 9
ATOM 13167 N N . PRO A 1 35 ? 7.042 2.991 3.619 1.00 0.00 65 PRO A N 9
ATOM 13168 C CA . PRO A 1 35 ? 8.213 3.552 2.939 1.00 0.00 65 PRO A CA 9
ATOM 13169 C C . PRO A 1 35 ? 7.891 4.024 1.525 1.00 0.00 65 PRO A C 9
ATOM 13170 O O . PRO A 1 35 ? 8.582 4.881 0.974 1.00 0.00 65 PRO A O 9
ATOM 13181 N N . TYR A 1 36 ? 6.839 3.459 0.942 1.00 0.00 66 TYR A N 9
ATOM 13182 C CA . TYR A 1 36 ? 6.460 3.783 -0.427 1.00 0.00 66 TYR A CA 9
ATOM 13183 C C . TYR A 1 36 ? 4.946 3.708 -0.605 1.00 0.00 66 TYR A C 9
ATOM 13184 O O . TYR A 1 36 ? 4.309 2.737 -0.196 1.00 0.00 66 TYR A O 9
ATOM 13202 N N . CYS A 1 37 ? 4.378 4.742 -1.216 1.00 0.00 67 CYS A N 9
ATOM 13203 C CA . CYS A 1 37 ? 2.960 4.742 -1.559 1.00 0.00 67 CYS A CA 9
ATOM 13204 C C . CYS A 1 37 ? 2.713 5.506 -2.854 1.00 0.00 67 CYS A C 9
ATOM 13205 O O . CYS A 1 37 ? 3.118 6.660 -2.991 1.00 0.00 67 CYS A O 9
ATOM 13213 N N . ARG A 1 38 ? 2.047 4.856 -3.802 1.00 0.00 68 ARG A N 9
ATOM 13214 C CA . ARG A 1 38 ? 1.587 5.529 -5.012 1.00 0.00 68 ARG A CA 9
ATOM 13215 C C . ARG A 1 38 ? 0.202 5.029 -5.418 1.00 0.00 68 ARG A C 9
ATOM 13216 O O . ARG A 1 38 ? -0.071 3.829 -5.385 1.00 0.00 68 ARG A O 9
ATOM 13237 N N . PHE A 1 39 ? -0.666 5.959 -5.800 1.00 0.00 69 PHE A N 9
ATOM 13238 C CA . PHE A 1 39 ? -2.044 5.623 -6.139 1.00 0.00 69 PHE A CA 9
ATOM 13239 C C . PHE A 1 39 ? -2.448 6.256 -7.466 1.00 0.00 69 PHE A C 9
ATOM 13240 O O . PHE A 1 39 ? -2.227 7.445 -7.693 1.00 0.00 69 PHE A O 9
ATOM 13257 N N . GLY A 1 40 ? -3.044 5.452 -8.341 1.00 0.00 70 GLY A N 9
ATOM 13258 C CA . GLY A 1 40 ? -3.579 5.975 -9.585 1.00 0.00 70 GLY A CA 9
ATOM 13259 C C . GLY A 1 40 ? -5.028 6.407 -9.455 1.00 0.00 70 GLY A C 9
ATOM 13260 O O . GLY A 1 40 ? -5.436 6.935 -8.421 1.00 0.00 70 GLY A O 9
ATOM 13264 N N . LYS A 1 41 ? -5.806 6.186 -10.509 1.00 0.00 71 LYS A N 9
ATOM 13265 C CA . LYS A 1 41 ? -7.204 6.601 -10.530 1.00 0.00 71 LYS A CA 9
ATOM 13266 C C . LYS A 1 41 ? -8.084 5.583 -9.815 1.00 0.00 71 LYS A C 9
ATOM 13267 O O . LYS A 1 41 ? -8.899 5.942 -8.961 1.00 0.00 71 LYS A O 9
ATOM 13286 N N . LEU A 1 42 ? -7.917 4.313 -10.165 1.00 0.00 72 LEU A N 9
ATOM 13287 C CA . LEU A 1 42 ? -8.743 3.250 -9.605 1.00 0.00 72 LEU A CA 9
ATOM 13288 C C . LEU A 1 42 ? -7.885 2.217 -8.884 1.00 0.00 72 LEU A C 9
ATOM 13289 O O . LEU A 1 42 ? -8.403 1.324 -8.212 1.00 0.00 72 LEU A O 9
ATOM 13305 N N . GLU A 1 43 ? -6.569 2.346 -9.021 1.00 0.00 73 GLU A N 9
ATOM 13306 C CA . GLU A 1 43 ? -5.647 1.329 -8.534 1.00 0.00 73 GLU A CA 9
ATOM 13307 C C . GLU A 1 43 ? -4.361 1.963 -8.009 1.00 0.00 73 GLU A C 9
ATOM 13308 O O . GLU A 1 43 ? -3.936 3.016 -8.487 1.00 0.00 73 GLU A O 9
ATOM 13320 N N . GLY A 1 44 ? -3.750 1.319 -7.021 1.00 0.00 74 GLY A N 9
ATOM 13321 C CA . GLY A 1 44 ? -2.494 1.808 -6.481 1.00 0.00 74 GLY A CA 9
ATOM 13322 C C . GLY A 1 44 ? -1.762 0.757 -5.670 1.00 0.00 74 GLY A C 9
ATOM 13323 O O . GLY A 1 44 ? -2.259 -0.356 -5.494 1.00 0.00 74 GLY A O 9
ATOM 13327 N N . ASN A 1 45 ? -0.581 1.109 -5.177 1.00 0.00 75 ASN A N 9
ATOM 13328 C CA . ASN A 1 45 ? 0.223 0.185 -4.385 1.00 0.00 75 ASN A CA 9
ATOM 13329 C C . ASN A 1 45 ? 0.928 0.916 -3.246 1.00 0.00 75 ASN A C 9
ATOM 13330 O O . ASN A 1 45 ? 1.136 2.128 -3.305 1.00 0.00 75 ASN A O 9
ATOM 13341 N N . PHE A 1 46 ? 1.291 0.169 -2.207 1.00 0.00 76 PHE A N 9
ATOM 13342 C CA . PHE A 1 46 ? 2.120 0.706 -1.133 1.00 0.00 76 PHE A CA 9
ATOM 13343 C C . PHE A 1 46 ? 2.940 -0.401 -0.477 1.00 0.00 76 PHE A C 9
ATOM 13344 O O . PHE A 1 46 ? 2.660 -1.585 -0.657 1.00 0.00 76 PHE A O 9
ATOM 13361 N N . ALA A 1 47 ? 3.954 -0.004 0.285 1.00 0.00 77 ALA A N 9
ATOM 13362 C CA . ALA A 1 47 ? 4.841 -0.961 0.934 1.00 0.00 77 ALA A CA 9
ATOM 13363 C C . ALA A 1 47 ? 4.862 -0.755 2.445 1.00 0.00 77 ALA A C 9
ATOM 13364 O O . ALA A 1 47 ? 4.638 0.353 2.934 1.00 0.00 77 ALA A O 9
ATOM 13371 N N . LEU A 1 48 ? 5.131 -1.828 3.180 1.00 0.00 78 LEU A N 9
ATOM 13372 C CA . LEU A 1 48 ? 5.396 -1.727 4.612 1.00 0.00 78 LEU A CA 9
ATOM 13373 C C . LEU A 1 48 ? 6.695 -2.438 4.976 1.00 0.00 78 LEU A C 9
ATOM 13374 O O . LEU A 1 48 ? 7.094 -3.400 4.318 1.00 0.00 78 LEU A O 9
ATOM 13390 N N . ASN A 1 49 ? 7.351 -1.960 6.028 1.00 0.00 79 ASN A N 9
ATOM 13391 C CA . ASN A 1 49 ? 8.638 -2.509 6.441 1.00 0.00 79 ASN A CA 9
ATOM 13392 C C . ASN A 1 49 ? 8.467 -3.893 7.056 1.00 0.00 79 ASN A C 9
ATOM 13393 O O . ASN A 1 49 ? 7.535 -4.133 7.825 1.00 0.00 79 ASN A O 9
ATOM 13404 N N . LYS A 1 50 ? 9.373 -4.804 6.715 1.00 0.00 80 LYS A N 9
ATOM 13405 C CA . LYS A 1 50 ? 9.328 -6.164 7.238 1.00 0.00 80 LYS A CA 9
ATOM 13406 C C . LYS A 1 50 ? 9.391 -6.161 8.762 1.00 0.00 80 LYS A C 9
ATOM 13407 O O . LYS A 1 50 ? 8.742 -6.976 9.421 1.00 0.00 80 LYS A O 9
ATOM 13426 N N . ASP A 1 51 ? 10.173 -5.241 9.317 1.00 0.00 81 ASP A N 9
ATOM 13427 C CA . ASP A 1 51 ? 10.259 -5.085 10.765 1.00 0.00 81 ASP A CA 9
ATOM 13428 C C . ASP A 1 51 ? 8.990 -4.446 11.319 1.00 0.00 81 ASP A C 9
ATOM 13429 O O . ASP A 1 51 ? 8.609 -4.688 12.463 1.00 0.00 81 ASP A O 9
ATOM 13438 N N . LYS A 1 52 ? 8.339 -3.628 10.499 1.00 0.00 82 LYS A N 9
ATOM 13439 C CA . LYS A 1 52 ? 7.128 -2.932 10.915 1.00 0.00 82 LYS A CA 9
ATOM 13440 C C . LYS A 1 52 ? 5.894 -3.555 10.272 1.00 0.00 82 LYS A C 9
ATOM 13441 O O . LYS A 1 52 ? 4.813 -2.966 10.276 1.00 0.00 82 LYS A O 9
ATOM 13460 N N . THR A 1 53 ? 6.060 -4.754 9.720 1.00 0.00 83 THR A N 9
ATOM 13461 C CA . THR A 1 53 ? 4.933 -5.531 9.223 1.00 0.00 83 THR A CA 9
ATOM 13462 C C . THR A 1 53 ? 4.739 -6.802 10.039 1.00 0.00 83 THR A C 9
ATOM 13463 O O . THR A 1 53 ? 5.660 -7.607 10.179 1.00 0.00 83 THR A O 9
ATOM 13474 N N . SER A 1 54 ? 3.535 -6.980 10.574 1.00 0.00 84 SER A N 9
ATOM 13475 C CA . SER A 1 54 ? 3.197 -8.194 11.308 1.00 0.00 84 SER A CA 9
ATOM 13476 C C . SER A 1 54 ? 2.099 -8.974 10.590 1.00 0.00 84 SER A C 9
ATOM 13477 O O . SER A 1 54 ? 1.276 -8.395 9.880 1.00 0.00 84 SER A O 9
ATOM 13485 N N . GLN A 1 55 ? 2.097 -10.289 10.778 1.00 0.00 85 GLN A N 9
ATOM 13486 C CA . GLN A 1 55 ? 1.077 -11.144 10.180 1.00 0.00 85 GLN A CA 9
ATOM 13487 C C . GLN A 1 55 ? -0.318 -10.725 10.632 1.00 0.00 85 GLN A C 9
ATOM 13488 O O . GLN A 1 55 ? -1.261 -10.726 9.844 1.00 0.00 85 GLN A O 9
ATOM 13502 N N . GLU A 1 56 ? -0.440 -10.367 11.908 1.00 0.00 86 GLU A N 9
ATOM 13503 C CA . GLU A 1 56 ? -1.722 -9.957 12.467 1.00 0.00 86 GLU A CA 9
ATOM 13504 C C . GLU A 1 56 ? -2.206 -8.661 11.823 1.00 0.00 86 GLU A C 9
ATOM 13505 O O . GLU A 1 56 ? -3.401 -8.482 11.585 1.00 0.00 86 GLU A O 9
ATOM 13517 N N . VAL A 1 57 ? -1.271 -7.759 11.544 1.00 0.00 87 VAL A N 9
ATOM 13518 C CA . VAL A 1 57 ? -1.587 -6.521 10.841 1.00 0.00 87 VAL A CA 9
ATOM 13519 C C . VAL A 1 57 ? -2.066 -6.802 9.422 1.00 0.00 87 VAL A C 9
ATOM 13520 O O . VAL A 1 57 ? -3.032 -6.199 8.952 1.00 0.00 87 VAL A O 9
ATOM 13533 N N . ILE A 1 58 ? -1.387 -7.721 8.745 1.00 0.00 88 ILE A N 9
ATOM 13534 C CA . ILE A 1 58 ? -1.723 -8.058 7.367 1.00 0.00 88 ILE A CA 9
ATOM 13535 C C . ILE A 1 58 ? -3.129 -8.638 7.270 1.00 0.00 88 ILE A C 9
ATOM 13536 O O . ILE A 1 58 ? -3.911 -8.254 6.401 1.00 0.00 88 ILE A O 9
ATOM 13552 N N . ASP A 1 59 ? -3.445 -9.562 8.171 1.00 0.00 89 ASP A N 9
ATOM 13553 C CA . ASP A 1 59 ? -4.758 -10.199 8.184 1.00 0.00 89 ASP A CA 9
ATOM 13554 C C . ASP A 1 59 ? -5.856 -9.176 8.452 1.00 0.00 89 ASP A C 9
ATOM 13555 O O . ASP A 1 59 ? -6.898 -9.184 7.797 1.00 0.00 89 ASP A O 9
ATOM 13564 N N . GLN A 1 60 ? -5.616 -8.296 9.420 1.00 0.00 90 GLN A N 9
ATOM 13565 C CA . GLN A 1 60 ? -6.545 -7.211 9.713 1.00 0.00 90 GLN A CA 9
ATOM 13566 C C . GLN A 1 60 ? -6.632 -6.238 8.542 1.00 0.00 90 GLN A C 9
ATOM 13567 O O . GLN A 1 60 ? -7.721 -5.803 8.163 1.00 0.00 90 GLN A O 9
ATOM 13581 N N . LEU A 1 61 ? -5.482 -5.902 7.969 1.00 0.00 91 LEU A N 9
ATOM 13582 C CA . LEU A 1 61 ? -5.413 -4.887 6.925 1.00 0.00 91 LEU A CA 9
ATOM 13583 C C . LEU A 1 61 ? -6.195 -5.323 5.690 1.00 0.00 91 LEU A C 9
ATOM 13584 O O . LEU A 1 61 ? -6.964 -4.548 5.121 1.00 0.00 91 LEU A O 9
ATOM 13600 N N . VAL A 1 62 ? -5.994 -6.572 5.279 1.00 0.00 92 VAL A N 9
ATOM 13601 C CA . VAL A 1 62 ? -6.656 -7.103 4.094 1.00 0.00 92 VAL A CA 9
ATOM 13602 C C . VAL A 1 62 ? -8.160 -7.237 4.320 1.00 0.00 92 VAL A C 9
ATOM 13603 O O . VAL A 1 62 ? -8.958 -6.894 3.449 1.00 0.00 92 VAL A O 9
ATOM 13616 N N . GLN A 1 63 ? -8.533 -7.735 5.492 1.00 0.00 93 GLN A N 9
ATOM 13617 C CA . GLN A 1 63 ? -9.936 -7.992 5.800 1.00 0.00 93 GLN A CA 9
ATOM 13618 C C . GLN A 1 63 ? -10.726 -6.688 5.859 1.00 0.00 93 GLN A C 9
ATOM 13619 O O . GLN A 1 63 ? -11.818 -6.586 5.297 1.00 0.00 93 GLN A O 9
ATOM 13633 N N . ASP A 1 64 ? -10.170 -5.694 6.542 1.00 0.00 94 ASP A N 9
ATOM 13634 C CA . ASP A 1 64 ? -10.856 -4.424 6.740 1.00 0.00 94 ASP A CA 9
ATOM 13635 C C . ASP A 1 64 ? -10.510 -3.439 5.628 1.00 0.00 94 ASP A C 9
ATOM 13636 O O . ASP A 1 64 ? -11.176 -2.419 5.458 1.00 0.00 94 ASP A O 9
ATOM 13645 N N . GLY A 1 65 ? -9.457 -3.750 4.876 1.00 0.00 95 GLY A N 9
ATOM 13646 C CA . GLY A 1 65 ? -8.973 -2.831 3.864 1.00 0.00 95 GLY A CA 9
ATOM 13647 C C . GLY A 1 65 ? -8.632 -1.468 4.434 1.00 0.00 95 GLY A C 9
ATOM 13648 O O . GLY A 1 65 ? -8.086 -1.366 5.534 1.00 0.00 95 GLY A O 9
ATOM 13652 N N . LEU A 1 66 ? -8.954 -0.418 3.687 1.00 0.00 96 LEU A N 9
ATOM 13653 C CA . LEU A 1 66 ? -8.724 0.948 4.145 1.00 0.00 96 LEU A CA 9
ATOM 13654 C C . LEU A 1 66 ? -9.922 1.837 3.828 1.00 0.00 96 LEU A C 9
ATOM 13655 O O . LEU A 1 66 ? -10.355 1.924 2.679 1.00 0.00 96 LEU A O 9
ATOM 13671 N N . GLN A 1 67 ? -10.451 2.498 4.852 1.00 0.00 97 GLN A N 9
ATOM 13672 C CA . GLN A 1 67 ? -11.715 3.211 4.730 1.00 0.00 97 GLN A CA 9
ATOM 13673 C C . GLN A 1 67 ? -11.482 4.697 4.474 1.00 0.00 97 GLN A C 9
ATOM 13674 O O . GLN A 1 67 ? -10.699 5.341 5.173 1.00 0.00 97 GLN A O 9
ATOM 13688 N N . PHE A 1 68 ? -12.162 5.233 3.468 1.00 0.00 98 PHE A N 9
ATOM 13689 C CA . PHE A 1 68 ? -12.135 6.668 3.206 1.00 0.00 98 PHE A CA 9
ATOM 13690 C C . PHE A 1 68 ? -13.550 7.240 3.166 1.00 0.00 98 PHE A C 9
ATOM 13691 O O . PHE A 1 68 ? -14.157 7.348 2.102 1.00 0.00 98 PHE A O 9
ATOM 13708 N N . GLY A 1 69 ? -14.068 7.605 4.336 1.00 0.00 99 GLY A N 9
ATOM 13709 C CA . GLY A 1 69 ? -15.439 8.070 4.427 1.00 0.00 99 GLY A CA 9
ATOM 13710 C C . GLY A 1 69 ? -16.444 6.964 4.163 1.00 0.00 99 GLY A C 9
ATOM 13711 O O . GLY A 1 69 ? -16.480 5.966 4.879 1.00 0.00 99 GLY A O 9
ATOM 13715 N N . GLU A 1 70 ? -17.261 7.146 3.131 1.00 0.00 100 GLU A N 9
ATOM 13716 C CA . GLU A 1 70 ? -18.251 6.142 2.755 1.00 0.00 100 GLU A CA 9
ATOM 13717 C C . GLU A 1 70 ? -17.701 5.218 1.672 1.00 0.00 100 GLU A C 9
ATOM 13718 O O . GLU A 1 70 ? -18.385 4.295 1.226 1.00 0.00 100 GLU A O 9
ATOM 13730 N N . SER A 1 71 ? -16.467 5.474 1.252 1.00 0.00 101 SER A N 9
ATOM 13731 C CA . SER A 1 71 ? -15.808 4.634 0.259 1.00 0.00 101 SER A CA 9
ATOM 13732 C C . SER A 1 71 ? -14.837 3.663 0.926 1.00 0.00 101 SER A C 9
ATOM 13733 O O . SER A 1 71 ? -14.192 3.997 1.920 1.00 0.00 101 SER A O 9
ATOM 13741 N N . LYS A 1 72 ? -14.741 2.460 0.372 1.00 0.00 102 LYS A N 9
ATOM 13742 C CA . LYS A 1 72 ? -13.857 1.436 0.917 1.00 0.00 102 LYS A CA 9
ATOM 13743 C C . LYS A 1 72 ? -12.838 0.987 -0.127 1.00 0.00 102 LYS A C 9
ATOM 13744 O O . LYS A 1 72 ? -13.186 0.734 -1.280 1.00 0.00 102 LYS A O 9
ATOM 13763 N N . VAL A 1 73 ? -11.578 0.890 0.287 1.00 0.00 103 VAL A N 9
ATOM 13764 C CA . VAL A 1 73 ? -10.511 0.464 -0.610 1.00 0.00 103 VAL A CA 9
ATOM 13765 C C . VAL A 1 73 ? -10.008 -0.928 -0.244 1.00 0.00 103 VAL A C 9
ATOM 13766 O O . VAL A 1 73 ? -9.620 -1.182 0.897 1.00 0.00 103 VAL A O 9
ATOM 13779 N N . THR A 1 74 ? -10.019 -1.831 -1.220 1.00 0.00 104 THR A N 9
ATOM 13780 C CA . THR A 1 74 ? -9.611 -3.211 -0.990 1.00 0.00 104 THR A CA 9
ATOM 13781 C C . THR A 1 74 ? -8.099 -3.364 -1.101 1.00 0.00 104 THR A C 9
ATOM 13782 O O . THR A 1 74 ? -7.471 -2.782 -1.985 1.00 0.00 104 THR A O 9
ATOM 13793 N N . ILE A 1 75 ? -7.519 -4.149 -0.198 1.00 0.00 105 ILE A N 9
ATOM 13794 C CA . ILE A 1 75 ? -6.073 -4.315 -0.148 1.00 0.00 105 ILE A CA 9
ATOM 13795 C C . ILE A 1 75 ? -5.677 -5.762 -0.421 1.00 0.00 105 ILE A C 9
ATOM 13796 O O . ILE A 1 75 ? -6.288 -6.695 0.100 1.00 0.00 105 ILE A O 9
ATOM 13812 N N . LYS A 1 76 ? -4.647 -5.944 -1.240 1.00 0.00 106 LYS A N 9
ATOM 13813 C CA . LYS A 1 76 ? -4.156 -7.276 -1.571 1.00 0.00 106 LYS A CA 9
ATOM 13814 C C . LYS A 1 76 ? -2.658 -7.387 -1.303 1.00 0.00 106 LYS A C 9
ATOM 13815 O O . LYS A 1 76 ? -1.904 -6.442 -1.537 1.00 0.00 106 LYS A O 9
ATOM 13834 N N . VAL A 1 77 ? -2.234 -8.547 -0.813 1.00 0.00 107 VAL A N 9
ATOM 13835 C CA . VAL A 1 77 ? -0.833 -8.767 -0.474 1.00 0.00 107 VAL A CA 9
ATOM 13836 C C . VAL A 1 77 ? -0.051 -9.283 -1.676 1.00 0.00 107 VAL A C 9
ATOM 13837 O O . VAL A 1 77 ? -0.443 -10.263 -2.311 1.00 0.00 107 VAL A O 9
ATOM 13850 N N . SER A 1 78 ? 1.057 -8.617 -1.985 1.00 0.00 108 SER A N 9
ATOM 13851 C CA . SER A 1 78 ? 1.955 -9.072 -3.040 1.00 0.00 108 SER A CA 9
ATOM 13852 C C . SER A 1 78 ? 3.014 -10.016 -2.481 1.00 0.00 108 SER A C 9
ATOM 13853 O O . SER A 1 78 ? 3.697 -9.694 -1.511 1.00 0.00 108 SER A O 9
ATOM 13861 N N . GLU A 1 79 ? 3.147 -11.182 -3.106 1.00 0.00 109 GLU A N 9
ATOM 13862 C CA . GLU A 1 79 ? 4.048 -12.216 -2.609 1.00 0.00 109 GLU A CA 9
ATOM 13863 C C . GLU A 1 79 ? 5.290 -12.322 -3.487 1.00 0.00 109 GLU A C 9
ATOM 13864 O O . GLU A 1 79 ? 5.412 -11.630 -4.496 1.00 0.00 109 GLU A O 9
ATOM 13876 N N . GLY A 1 80 ? 6.212 -13.198 -3.096 1.00 0.00 110 GLY A N 9
ATOM 13877 C CA . GLY A 1 80 ? 7.508 -13.250 -3.747 1.00 0.00 110 GLY A CA 9
ATOM 13878 C C . GLY A 1 80 ? 7.414 -13.041 -5.245 1.00 0.00 110 GLY A C 9
ATOM 13879 O O . GLY A 1 80 ? 8.117 -12.200 -5.806 1.00 0.00 110 GLY A O 9
ATOM 13883 N N . GLU A 1 81 ? 6.546 -13.809 -5.895 1.00 0.00 111 GLU A N 9
ATOM 13884 C CA . GLU A 1 81 ? 6.400 -13.739 -7.344 1.00 0.00 111 GLU A CA 9
ATOM 13885 C C . GLU A 1 81 ? 5.905 -12.360 -7.776 1.00 0.00 111 GLU A C 9
ATOM 13886 O O . GLU A 1 81 ? 6.431 -11.769 -8.717 1.00 0.00 111 GLU A O 9
ATOM 13898 N N . ALA A 1 82 ? 4.893 -11.858 -7.078 1.00 0.00 112 ALA A N 9
ATOM 13899 C CA . ALA A 1 82 ? 4.365 -10.527 -7.349 1.00 0.00 112 ALA A CA 9
ATOM 13900 C C . ALA A 1 82 ? 5.423 -9.456 -7.104 1.00 0.00 112 ALA A C 9
ATOM 13901 O O . ALA A 1 82 ? 5.515 -8.479 -7.849 1.00 0.00 112 ALA A O 9
ATOM 13908 N N . LEU A 1 83 ? 6.218 -9.647 -6.057 1.00 0.00 113 LEU A N 9
ATOM 13909 C CA . LEU A 1 83 ? 7.229 -8.666 -5.677 1.00 0.00 113 LEU A CA 9
ATOM 13910 C C . LEU A 1 83 ? 8.285 -8.521 -6.769 1.00 0.00 113 LEU A C 9
ATOM 13911 O O . LEU A 1 83 ? 8.708 -7.410 -7.094 1.00 0.00 113 LEU A O 9
ATOM 13927 N N . SER A 1 84 ? 8.702 -9.647 -7.335 1.00 0.00 114 SER A N 9
ATOM 13928 C CA . SER A 1 84 ? 9.699 -9.646 -8.400 1.00 0.00 114 SER A CA 9
ATOM 13929 C C . SER A 1 84 ? 9.183 -8.894 -9.624 1.00 0.00 114 SER A C 9
ATOM 13930 O O . SER A 1 84 ? 9.913 -8.122 -10.247 1.00 0.00 114 SER A O 9
ATOM 13938 N N . LYS A 1 85 ? 7.918 -9.125 -9.963 1.00 0.00 115 LYS A N 9
ATOM 13939 C CA . LYS A 1 85 ? 7.280 -8.417 -11.066 1.00 0.00 115 LYS A CA 9
ATOM 13940 C C . LYS A 1 85 ? 7.139 -6.931 -10.749 1.00 0.00 115 LYS A C 9
ATOM 13941 O O . LYS A 1 85 ? 7.377 -6.078 -11.604 1.00 0.00 115 LYS A O 9
ATOM 13960 N N . PHE A 1 86 ? 6.750 -6.628 -9.514 1.00 0.00 116 PHE A N 9
ATOM 13961 C CA . PHE A 1 86 ? 6.566 -5.246 -9.088 1.00 0.00 116 PHE A CA 9
ATOM 13962 C C . PHE A 1 86 ? 7.882 -4.476 -9.158 1.00 0.00 116 PHE A C 9
ATOM 13963 O O . PHE A 1 86 ? 7.928 -3.348 -9.650 1.00 0.00 116 PHE A O 9
ATOM 13980 N N . TRP A 1 87 ? 8.948 -5.092 -8.661 1.00 0.00 117 TRP A N 9
ATOM 13981 C CA . TRP A 1 87 ? 10.246 -4.431 -8.580 1.00 0.00 117 TRP A CA 9
ATOM 13982 C C . TRP A 1 87 ? 10.773 -4.096 -9.970 1.00 0.00 117 TRP A C 9
ATOM 13983 O O . TRP A 1 87 ? 11.389 -3.051 -10.174 1.00 0.00 117 TRP A O 9
ATOM 14004 N N . GLU A 1 88 ? 10.527 -4.989 -10.923 1.00 0.00 118 GLU A N 9
ATOM 14005 C CA . GLU A 1 88 ? 10.971 -4.782 -12.296 1.00 0.00 118 GLU A CA 9
ATOM 14006 C C . GLU A 1 88 ? 10.208 -3.632 -12.948 1.00 0.00 118 GLU A C 9
ATOM 14007 O O . GLU A 1 88 ? 10.801 -2.759 -13.582 1.00 0.00 118 GLU A O 9
ATOM 14019 N N . LEU A 1 89 ? 8.890 -3.639 -12.786 1.00 0.00 119 LEU A N 9
ATOM 14020 C CA . LEU A 1 89 ? 8.030 -2.682 -13.475 1.00 0.00 119 LEU A CA 9
ATOM 14021 C C . LEU A 1 89 ? 8.072 -1.321 -12.789 1.00 0.00 119 LEU A C 9
ATOM 14022 O O . LEU A 1 89 ? 8.099 -0.282 -13.449 1.00 0.00 119 LEU A O 9
ATOM 14038 N N . HIS A 1 90 ? 8.080 -1.333 -11.459 1.00 0.00 120 HIS A N 9
ATOM 14039 C CA . HIS A 1 90 ? 7.934 -0.106 -10.682 1.00 0.00 120 HIS A CA 9
ATOM 14040 C C . HIS A 1 90 ? 9.219 0.210 -9.921 1.00 0.00 120 HIS A C 9
ATOM 14041 O O . HIS A 1 90 ? 9.222 1.029 -9.003 1.00 0.00 120 HIS A O 9
ATOM 14055 N N . GLY A 1 91 ? 10.308 -0.446 -10.309 1.00 0.00 121 GLY A N 9
ATOM 14056 C CA . GLY A 1 91 ? 11.563 -0.281 -9.600 1.00 0.00 121 GLY A CA 9
ATOM 14057 C C . GLY A 1 91 ? 12.020 1.164 -9.560 1.00 0.00 121 GLY A C 9
ATOM 14058 O O . GLY A 1 91 ? 12.507 1.638 -8.532 1.00 0.00 121 GLY A O 9
ATOM 14062 N N . ARG A 1 92 ? 11.865 1.865 -10.677 1.00 0.00 122 ARG A N 9
ATOM 14063 C CA . ARG A 1 92 ? 12.329 3.243 -10.787 1.00 0.00 122 ARG A CA 9
ATOM 14064 C C . ARG A 1 92 ? 11.518 4.162 -9.877 1.00 0.00 122 ARG A C 9
ATOM 14065 O O . ARG A 1 92 ? 12.058 5.096 -9.280 1.00 0.00 122 ARG A O 9
ATOM 14086 N N . HIS A 1 93 ? 10.220 3.894 -9.778 1.00 0.00 123 HIS A N 9
ATOM 14087 C CA . HIS A 1 93 ? 9.350 4.648 -8.882 1.00 0.00 123 HIS A CA 9
ATOM 14088 C C . HIS A 1 93 ? 9.750 4.432 -7.427 1.00 0.00 123 HIS A C 9
ATOM 14089 O O . HIS A 1 93 ? 9.837 5.381 -6.648 1.00 0.00 123 HIS A O 9
ATOM 14103 N N . TYR A 1 94 ? 9.991 3.175 -7.065 1.00 0.00 124 TYR A N 9
ATOM 14104 C CA . TYR A 1 94 ? 10.380 2.834 -5.701 1.00 0.00 124 TYR A CA 9
ATOM 14105 C C . TYR A 1 94 ? 11.712 3.480 -5.336 1.00 0.00 124 TYR A C 9
ATOM 14106 O O . TYR A 1 94 ? 11.863 4.053 -4.259 1.00 0.00 124 TYR A O 9
ATOM 14124 N N . ASN A 1 95 ? 12.678 3.380 -6.245 1.00 0.00 125 ASN A N 9
ATOM 14125 C CA . ASN A 1 95 ? 14.016 3.909 -5.999 1.00 0.00 125 ASN A CA 9
ATOM 14126 C C . ASN A 1 95 ? 13.974 5.419 -5.780 1.00 0.00 125 ASN A C 9
ATOM 14127 O O . ASN A 1 95 ? 14.661 5.948 -4.910 1.00 0.00 125 ASN A O 9
ATOM 14138 N N . GLY A 1 96 ? 13.160 6.104 -6.580 1.00 0.00 126 GLY A N 9
ATOM 14139 C CA . GLY A 1 96 ? 13.063 7.547 -6.476 1.00 0.00 126 GLY A CA 9
ATOM 14140 C C . GLY A 1 96 ? 12.528 7.997 -5.131 1.00 0.00 126 GLY A C 9
ATOM 14141 O O . GLY A 1 96 ? 13.021 8.963 -4.551 1.00 0.00 126 GLY A O 9
ATOM 14145 N N . VAL A 1 97 ? 11.515 7.295 -4.633 1.00 0.00 127 VAL A N 9
ATOM 14146 C CA . VAL A 1 97 ? 10.895 7.642 -3.361 1.00 0.00 127 VAL A CA 9
ATOM 14147 C C . VAL A 1 97 ? 11.855 7.407 -2.199 1.00 0.00 127 VAL A C 9
ATOM 14148 O O . VAL A 1 97 ? 11.958 8.230 -1.290 1.00 0.00 127 VAL A O 9
ATOM 14161 N N . MET A 1 98 ? 12.557 6.280 -2.239 1.00 0.00 128 MET A N 9
ATOM 14162 C CA . MET A 1 98 ? 13.485 5.920 -1.172 1.00 0.00 128 MET A CA 9
ATOM 14163 C C . MET A 1 98 ? 14.659 6.893 -1.123 1.00 0.00 128 MET A C 9
ATOM 14164 O O . MET A 1 98 ? 15.158 7.222 -0.047 1.00 0.00 128 MET A O 9
ATOM 14178 N N . GLU A 1 99 ? 15.094 7.348 -2.292 1.00 0.00 129 GLU A N 9
ATOM 14179 C CA . GLU A 1 99 ? 16.194 8.304 -2.379 1.00 0.00 129 GLU A CA 9
ATOM 14180 C C . GLU A 1 99 ? 15.802 9.642 -1.757 1.00 0.00 129 GLU A C 9
ATOM 14181 O O . GLU A 1 99 ? 16.607 10.285 -1.081 1.00 0.00 129 GLU A O 9
ATOM 14193 N N . LEU A 1 100 ? 14.562 10.056 -1.992 1.00 0.00 130 LEU A N 9
ATOM 14194 C CA . LEU A 1 100 ? 14.054 11.303 -1.434 1.00 0.00 130 LEU A CA 9
ATOM 14195 C C . LEU A 1 100 ? 14.032 11.251 0.090 1.00 0.00 130 LEU A C 9
ATOM 14196 O O . LEU A 1 100 ? 14.328 12.239 0.762 1.00 0.00 130 LEU A O 9
ATOM 14212 N N . THR A 1 1 ? 19.780 -2.236 1.944 1.00 0.00 31 THR A N 10
ATOM 14213 C CA . THR A 1 1 ? 19.637 -3.318 2.912 1.00 0.00 31 THR A CA 10
ATOM 14214 C C . THR A 1 1 ? 18.181 -3.501 3.322 1.00 0.00 31 THR A C 10
ATOM 14215 O O . THR A 1 1 ? 17.847 -4.412 4.077 1.00 0.00 31 THR A O 10
ATOM 14226 N N . PHE A 1 2 ? 17.315 -2.626 2.818 1.00 0.00 32 PHE A N 10
ATOM 14227 C CA . PHE A 1 2 ? 15.899 -2.664 3.166 1.00 0.00 32 PHE A CA 10
ATOM 14228 C C . PHE A 1 2 ? 15.134 -3.596 2.228 1.00 0.00 32 PHE A C 10
ATOM 14229 O O . PHE A 1 2 ? 15.238 -3.484 1.007 1.00 0.00 32 PHE A O 10
ATOM 14246 N N . GLN A 1 3 ? 14.371 -4.514 2.810 1.00 0.00 33 GLN A N 10
ATOM 14247 C CA . GLN A 1 3 ? 13.483 -5.371 2.035 1.00 0.00 33 GLN A CA 10
ATOM 14248 C C . GLN A 1 3 ? 12.031 -5.181 2.461 1.00 0.00 33 GLN A C 10
ATOM 14249 O O . GLN A 1 3 ? 11.597 -5.662 3.508 1.00 0.00 33 GLN A O 10
ATOM 14263 N N . PRO A 1 4 ? 11.261 -4.458 1.633 1.00 0.00 34 PRO A N 10
ATOM 14264 C CA . PRO A 1 4 ? 9.856 -4.156 1.920 1.00 0.00 34 PRO A CA 10
ATOM 14265 C C . PRO A 1 4 ? 8.930 -5.315 1.565 1.00 0.00 34 PRO A C 10
ATOM 14266 O O . PRO A 1 4 ? 9.271 -6.161 0.738 1.00 0.00 34 PRO A O 10
ATOM 14277 N N . ILE A 1 5 ? 7.760 -5.346 2.192 1.00 0.00 35 ILE A N 10
ATOM 14278 C CA . ILE A 1 5 ? 6.626 -6.089 1.660 1.00 0.00 35 ILE A CA 10
ATOM 14279 C C . ILE A 1 5 ? 5.675 -5.174 0.900 1.00 0.00 35 ILE A C 10
ATOM 14280 O O . ILE A 1 5 ? 5.300 -4.106 1.387 1.00 0.00 35 ILE A O 10
ATOM 14296 N N . ILE A 1 6 ? 5.285 -5.598 -0.298 1.00 0.00 36 ILE A N 10
ATOM 14297 C CA . ILE A 1 6 ? 4.509 -4.748 -1.194 1.00 0.00 36 ILE A CA 10
ATOM 14298 C C . ILE A 1 6 ? 3.026 -5.097 -1.134 1.00 0.00 36 ILE A C 10
ATOM 14299 O O . ILE A 1 6 ? 2.651 -6.270 -1.158 1.00 0.00 36 ILE A O 10
ATOM 14315 N N . PHE A 1 7 ? 2.185 -4.071 -1.057 1.00 0.00 37 PHE A N 10
ATOM 14316 C CA . PHE A 1 7 ? 0.740 -4.264 -1.060 1.00 0.00 37 PHE A CA 10
ATOM 14317 C C . PHE A 1 7 ? 0.090 -3.494 -2.206 1.00 0.00 37 PHE A C 10
ATOM 14318 O O . PHE A 1 7 ? 0.563 -2.429 -2.599 1.00 0.00 37 PHE A O 10
ATOM 14335 N N . SER A 1 8 ? -0.995 -4.045 -2.741 1.00 0.00 38 SER A N 10
ATOM 14336 C CA . SER A 1 8 ? -1.741 -3.386 -3.805 1.00 0.00 38 SER A CA 10
ATOM 14337 C C . SER A 1 8 ? -3.123 -2.960 -3.318 1.00 0.00 38 SER A C 10
ATOM 14338 O O . SER A 1 8 ? -3.744 -3.641 -2.500 1.00 0.00 38 SER A O 10
ATOM 14346 N N . THR A 1 9 ? -3.603 -1.829 -3.828 1.00 0.00 39 THR A N 10
ATOM 14347 C CA . THR A 1 9 ? -4.897 -1.298 -3.424 1.00 0.00 39 THR A CA 10
ATOM 14348 C C . THR A 1 9 ? -5.753 -0.952 -4.637 1.00 0.00 39 THR A C 10
ATOM 14349 O O . THR A 1 9 ? -5.230 -0.647 -5.710 1.00 0.00 39 THR A O 10
ATOM 14360 N N . ALA A 1 10 ? -7.069 -1.000 -4.461 1.00 0.00 40 ALA A N 10
ATOM 14361 C CA . ALA A 1 10 ? -7.995 -0.541 -5.488 1.00 0.00 40 ALA A CA 10
ATOM 14362 C C . ALA A 1 10 ? -9.189 0.178 -4.869 1.00 0.00 40 ALA A C 10
ATOM 14363 O O . ALA A 1 10 ? -9.748 -0.274 -3.868 1.00 0.00 40 ALA A O 10
ATOM 14370 N N . CYS A 1 11 ? -9.575 1.298 -5.469 1.00 0.00 41 CYS A N 10
ATOM 14371 C CA . CYS A 1 11 ? -10.655 2.120 -4.935 1.00 0.00 41 CYS A CA 10
ATOM 14372 C C . CYS A 1 11 ? -11.964 1.842 -5.669 1.00 0.00 41 CYS A C 10
ATOM 14373 O O . CYS A 1 11 ? -11.963 1.288 -6.768 1.00 0.00 41 CYS A O 10
ATOM 14381 N N . GLU A 1 12 ? -13.076 2.230 -5.054 1.00 0.00 42 GLU A N 10
ATOM 14382 C CA . GLU A 1 12 ? -14.385 2.082 -5.680 1.00 0.00 42 GLU A CA 10
ATOM 14383 C C . GLU A 1 12 ? -14.694 3.275 -6.581 1.00 0.00 42 GLU A C 10
ATOM 14384 O O . GLU A 1 12 ? -15.498 3.171 -7.507 1.00 0.00 42 GLU A O 10
ATOM 14396 N N . GLN A 1 13 ? -14.052 4.404 -6.300 1.00 0.00 43 GLN A N 10
ATOM 14397 C CA . GLN A 1 13 ? -14.335 5.640 -7.018 1.00 0.00 43 GLN A CA 10
ATOM 14398 C C . GLN A 1 13 ? -13.043 6.333 -7.439 1.00 0.00 43 GLN A C 10
ATOM 14399 O O . GLN A 1 13 ? -12.065 6.351 -6.692 1.00 0.00 43 GLN A O 10
ATOM 14413 N N . GLU A 1 14 ? -13.047 6.902 -8.641 1.00 0.00 44 GLU A N 10
ATOM 14414 C CA . GLU A 1 14 ? -11.871 7.589 -9.164 1.00 0.00 44 GLU A CA 10
ATOM 14415 C C . GLU A 1 14 ? -11.655 8.918 -8.444 1.00 0.00 44 GLU A C 10
ATOM 14416 O O . GLU A 1 14 ? -12.598 9.674 -8.216 1.00 0.00 44 GLU A O 10
ATOM 14428 N N . GLY A 1 15 ? -10.404 9.196 -8.089 1.00 0.00 45 GLY A N 10
ATOM 14429 C CA . GLY A 1 15 ? -10.070 10.471 -7.485 1.00 0.00 45 GLY A CA 10
ATOM 14430 C C . GLY A 1 15 ? -10.466 10.540 -6.022 1.00 0.00 45 GLY A C 10
ATOM 14431 O O . GLY A 1 15 ? -10.308 11.576 -5.377 1.00 0.00 45 GLY A O 10
ATOM 14435 N N . VAL A 1 16 ? -10.985 9.434 -5.498 1.00 0.00 46 VAL A N 10
ATOM 14436 C CA . VAL A 1 16 ? -11.474 9.395 -4.125 1.00 0.00 46 VAL A CA 10
ATOM 14437 C C . VAL A 1 16 ? -10.327 9.515 -3.128 1.00 0.00 46 VAL A C 10
ATOM 14438 O O . VAL A 1 16 ? -10.515 9.968 -2.001 1.00 0.00 46 VAL A O 10
ATOM 14451 N N . ALA A 1 17 ? -9.137 9.105 -3.555 1.00 0.00 47 ALA A N 10
ATOM 14452 C CA . ALA A 1 17 ? -7.964 9.136 -2.689 1.00 0.00 47 ALA A CA 10
ATOM 14453 C C . ALA A 1 17 ? -6.702 9.454 -3.483 1.00 0.00 47 ALA A C 10
ATOM 14454 O O . ALA A 1 17 ? -6.657 9.259 -4.698 1.00 0.00 47 ALA A O 10
ATOM 14461 N N . ASN A 1 18 ? -5.680 9.943 -2.791 1.00 0.00 48 ASN A N 10
ATOM 14462 C CA . ASN A 1 18 ? -4.346 10.049 -3.371 1.00 0.00 48 ASN A CA 10
ATOM 14463 C C . ASN A 1 18 ? -3.293 9.491 -2.418 1.00 0.00 48 ASN A C 10
ATOM 14464 O O . ASN A 1 18 ? -3.588 9.174 -1.266 1.00 0.00 48 ASN A O 10
ATOM 14475 N N . TRP A 1 19 ? -2.064 9.372 -2.908 1.00 0.00 49 TRP A N 10
ATOM 14476 C CA . TRP A 1 19 ? -1.010 8.688 -2.167 1.00 0.00 49 TRP A CA 10
ATOM 14477 C C . TRP A 1 19 ? -0.747 9.377 -0.832 1.00 0.00 49 TRP A C 10
ATOM 14478 O O . TRP A 1 19 ? -0.395 8.728 0.152 1.00 0.00 49 TRP A O 10
ATOM 14499 N N . ARG A 1 20 ? -0.923 10.694 -0.806 1.00 0.00 50 ARG A N 10
ATOM 14500 C CA . ARG A 1 20 ? -0.759 11.463 0.421 1.00 0.00 50 ARG A CA 10
ATOM 14501 C C . ARG A 1 20 ? -1.840 11.099 1.437 1.00 0.00 50 ARG A C 10
ATOM 14502 O O . ARG A 1 20 ? -1.546 10.831 2.601 1.00 0.00 50 ARG A O 10
ATOM 14523 N N . ASN A 1 21 ? -3.090 11.095 0.986 1.00 0.00 51 ASN A N 10
ATOM 14524 C CA . ASN A 1 21 ? -4.213 10.751 1.852 1.00 0.00 51 ASN A CA 10
ATOM 14525 C C . ASN A 1 21 ? -4.124 9.298 2.308 1.00 0.00 51 ASN A C 10
ATOM 14526 O O . ASN A 1 21 ? -4.431 8.976 3.456 1.00 0.00 51 ASN A O 10
ATOM 14537 N N . ILE A 1 22 ? -3.701 8.424 1.401 1.00 0.00 52 ILE A N 10
ATOM 14538 C CA . ILE A 1 22 ? -3.621 6.998 1.693 1.00 0.00 52 ILE A CA 10
ATOM 14539 C C . ILE A 1 22 ? -2.592 6.716 2.782 1.00 0.00 52 ILE A C 10
ATOM 14540 O O . ILE A 1 22 ? -2.828 5.910 3.682 1.00 0.00 52 ILE A O 10
ATOM 14556 N N . THR A 1 23 ? -1.447 7.386 2.693 1.00 0.00 53 THR A N 10
ATOM 14557 C CA . THR A 1 23 ? -0.395 7.236 3.691 1.00 0.00 53 THR A CA 10
ATOM 14558 C C . THR A 1 23 ? -0.879 7.677 5.069 1.00 0.00 53 THR A C 10
ATOM 14559 O O . THR A 1 23 ? -0.609 7.016 6.071 1.00 0.00 53 THR A O 10
ATOM 14570 N N . GLU A 1 24 ? -1.594 8.796 5.110 1.00 0.00 54 GLU A N 10
ATOM 14571 C CA . GLU A 1 24 ? -2.159 9.296 6.358 1.00 0.00 54 GLU A CA 10
ATOM 14572 C C . GLU A 1 24 ? -3.252 8.363 6.873 1.00 0.00 54 GLU A C 10
ATOM 14573 O O . GLU A 1 24 ? -3.315 8.060 8.063 1.00 0.00 54 GLU A O 10
ATOM 14585 N N . ALA A 1 25 ? -4.112 7.913 5.964 1.00 0.00 55 ALA A N 10
ATOM 14586 C CA . ALA A 1 25 ? -5.190 6.999 6.321 1.00 0.00 55 ALA A CA 10
ATOM 14587 C C . ALA A 1 25 ? -4.640 5.669 6.823 1.00 0.00 55 ALA A C 10
ATOM 14588 O O . ALA A 1 25 ? -5.125 5.116 7.811 1.00 0.00 55 ALA A O 10
ATOM 14595 N N . LEU A 1 26 ? -3.623 5.158 6.137 1.00 0.00 56 LEU A N 10
ATOM 14596 C CA . LEU A 1 26 ? -3.039 3.867 6.480 1.00 0.00 56 LEU A CA 10
ATOM 14597 C C . LEU A 1 26 ? -2.394 3.913 7.861 1.00 0.00 56 LEU A C 10
ATOM 14598 O O . LEU A 1 26 ? -2.528 2.977 8.651 1.00 0.00 56 LEU A O 10
ATOM 14614 N N . LEU A 1 27 ? -1.695 5.005 8.148 1.00 0.00 57 LEU A N 10
ATOM 14615 C CA . LEU A 1 27 ? -1.010 5.162 9.425 1.00 0.00 57 LEU A CA 10
ATOM 14616 C C . LEU A 1 27 ? -2.012 5.251 10.573 1.00 0.00 57 LEU A C 10
ATOM 14617 O O . LEU A 1 27 ? -1.911 4.517 11.558 1.00 0.00 57 LEU A O 10
ATOM 14633 N N . LYS A 1 28 ? -2.978 6.152 10.440 1.00 0.00 58 LYS A N 10
ATOM 14634 C CA . LYS A 1 28 ? -3.899 6.455 11.529 1.00 0.00 58 LYS A CA 10
ATOM 14635 C C . LYS A 1 28 ? -4.780 5.252 11.846 1.00 0.00 58 LYS A C 10
ATOM 14636 O O . LYS A 1 28 ? -5.016 4.934 13.011 1.00 0.00 58 LYS A O 10
ATOM 14655 N N . GLN A 1 29 ? -5.264 4.587 10.801 1.00 0.00 59 GLN A N 10
ATOM 14656 C CA . GLN A 1 29 ? -6.275 3.548 10.958 1.00 0.00 59 GLN A CA 10
ATOM 14657 C C . GLN A 1 29 ? -5.647 2.247 11.449 1.00 0.00 59 GLN A C 10
ATOM 14658 O O . GLN A 1 29 ? -6.284 1.469 12.163 1.00 0.00 59 GLN A O 10
ATOM 14672 N N . HIS A 1 30 ? -4.396 2.017 11.064 1.00 0.00 60 HIS A N 10
ATOM 14673 C CA . HIS A 1 30 ? -3.754 0.726 11.287 1.00 0.00 60 HIS A CA 10
ATOM 14674 C C . HIS A 1 30 ? -2.522 0.879 12.175 1.00 0.00 60 HIS A C 10
ATOM 14675 O O . HIS A 1 30 ? -1.960 -0.108 12.646 1.00 0.00 60 HIS A O 10
ATOM 14689 N N . ASN A 1 31 ? -2.110 2.124 12.399 1.00 0.00 61 ASN A N 10
ATOM 14690 C CA . ASN A 1 31 ? -0.932 2.404 13.212 1.00 0.00 61 ASN A CA 10
ATOM 14691 C C . ASN A 1 31 ? 0.312 1.762 12.606 1.00 0.00 61 ASN A C 10
ATOM 14692 O O . ASN A 1 31 ? 1.148 1.206 13.320 1.00 0.00 61 ASN A O 10
ATOM 14703 N N . VAL A 1 32 ? 0.431 1.843 11.285 1.00 0.00 62 VAL A N 10
ATOM 14704 C CA . VAL A 1 32 ? 1.611 1.345 10.591 1.00 0.00 62 VAL A CA 10
ATOM 14705 C C . VAL A 1 32 ? 2.256 2.439 9.746 1.00 0.00 62 VAL A C 10
ATOM 14706 O O . VAL A 1 32 ? 1.566 3.300 9.196 1.00 0.00 62 VAL A O 10
ATOM 14719 N N . HIS A 1 33 ? 3.580 2.398 9.645 1.00 0.00 63 HIS A N 10
ATOM 14720 C CA . HIS A 1 33 ? 4.318 3.394 8.880 1.00 0.00 63 HIS A CA 10
ATOM 14721 C C . HIS A 1 33 ? 4.768 2.827 7.536 1.00 0.00 63 HIS A C 10
ATOM 14722 O O . HIS A 1 33 ? 5.509 1.847 7.483 1.00 0.00 63 HIS A O 10
ATOM 14736 N N . ALA A 1 34 ? 4.316 3.452 6.454 1.00 0.00 64 ALA A N 10
ATOM 14737 C CA . ALA A 1 34 ? 4.674 3.012 5.112 1.00 0.00 64 ALA A CA 10
ATOM 14738 C C . ALA A 1 34 ? 5.792 3.870 4.532 1.00 0.00 64 ALA A C 10
ATOM 14739 O O . ALA A 1 34 ? 5.673 5.092 4.415 1.00 0.00 64 ALA A O 10
ATOM 14746 N N . PRO A 1 35 ? 6.905 3.222 4.158 1.00 0.00 65 PRO A N 10
ATOM 14747 C CA . PRO A 1 35 ? 8.041 3.899 3.527 1.00 0.00 65 PRO A CA 10
ATOM 14748 C C . PRO A 1 35 ? 7.756 4.282 2.079 1.00 0.00 65 PRO A C 10
ATOM 14749 O O . PRO A 1 35 ? 8.464 5.102 1.492 1.00 0.00 65 PRO A O 10
ATOM 14760 N N . TYR A 1 36 ? 6.716 3.685 1.508 1.00 0.00 66 TYR A N 10
ATOM 14761 C CA . TYR A 1 36 ? 6.391 3.898 0.104 1.00 0.00 66 TYR A CA 10
ATOM 14762 C C . TYR A 1 36 ? 4.880 3.887 -0.114 1.00 0.00 66 TYR A C 10
ATOM 14763 O O . TYR A 1 36 ? 4.179 2.992 0.361 1.00 0.00 66 TYR A O 10
ATOM 14781 N N . CYS A 1 37 ? 4.386 4.888 -0.835 1.00 0.00 67 CYS A N 10
ATOM 14782 C CA . CYS A 1 37 ? 2.985 4.917 -1.242 1.00 0.00 67 CYS A CA 10
ATOM 14783 C C . CYS A 1 37 ? 2.828 5.595 -2.599 1.00 0.00 67 CYS A C 10
ATOM 14784 O O . CYS A 1 37 ? 3.306 6.710 -2.806 1.00 0.00 67 CYS A O 10
ATOM 14792 N N . ARG A 1 38 ? 2.158 4.911 -3.523 1.00 0.00 68 ARG A N 10
ATOM 14793 C CA . ARG A 1 38 ? 1.876 5.475 -4.836 1.00 0.00 68 ARG A CA 10
ATOM 14794 C C . ARG A 1 38 ? 0.436 5.189 -5.252 1.00 0.00 68 ARG A C 10
ATOM 14795 O O . ARG A 1 38 ? -0.082 4.098 -5.024 1.00 0.00 68 ARG A O 10
ATOM 14816 N N . PHE A 1 39 ? -0.206 6.182 -5.862 1.00 0.00 69 PHE A N 10
ATOM 14817 C CA . PHE A 1 39 ? -1.583 6.036 -6.315 1.00 0.00 69 PHE A CA 10
ATOM 14818 C C . PHE A 1 39 ? -1.754 6.594 -7.726 1.00 0.00 69 PHE A C 10
ATOM 14819 O O . PHE A 1 39 ? -1.289 7.691 -8.033 1.00 0.00 69 PHE A O 10
ATOM 14836 N N . GLY A 1 40 ? -2.424 5.827 -8.582 1.00 0.00 70 GLY A N 10
ATOM 14837 C CA . GLY A 1 40 ? -2.788 6.324 -9.895 1.00 0.00 70 GLY A CA 10
ATOM 14838 C C . GLY A 1 40 ? -4.149 6.991 -9.907 1.00 0.00 70 GLY A C 10
ATOM 14839 O O . GLY A 1 40 ? -4.430 7.862 -9.084 1.00 0.00 70 GLY A O 10
ATOM 14843 N N . LYS A 1 41 ? -4.999 6.582 -10.843 1.00 0.00 71 LYS A N 10
ATOM 14844 C CA . LYS A 1 41 ? -6.324 7.173 -10.987 1.00 0.00 71 LYS A CA 10
ATOM 14845 C C . LYS A 1 41 ? -7.330 6.482 -10.072 1.00 0.00 71 LYS A C 10
ATOM 14846 O O . LYS A 1 41 ? -8.083 7.137 -9.351 1.00 0.00 71 LYS A O 10
ATOM 14865 N N . LEU A 1 42 ? -7.337 5.154 -10.105 1.00 0.00 72 LEU A N 10
ATOM 14866 C CA . LEU A 1 42 ? -8.343 4.377 -9.390 1.00 0.00 72 LEU A CA 10
ATOM 14867 C C . LEU A 1 42 ? -7.686 3.329 -8.496 1.00 0.00 72 LEU A C 10
ATOM 14868 O O . LEU A 1 42 ? -8.355 2.677 -7.694 1.00 0.00 72 LEU A O 10
ATOM 14884 N N . GLU A 1 43 ? -6.373 3.176 -8.637 1.00 0.00 73 GLU A N 10
ATOM 14885 C CA . GLU A 1 43 ? -5.649 2.122 -7.937 1.00 0.00 73 GLU A CA 10
ATOM 14886 C C . GLU A 1 43 ? -4.244 2.585 -7.560 1.00 0.00 73 GLU A C 10
ATOM 14887 O O . GLU A 1 43 ? -3.718 3.537 -8.135 1.00 0.00 73 GLU A O 10
ATOM 14899 N N . GLY A 1 44 ? -3.643 1.903 -6.590 1.00 0.00 74 GLY A N 10
ATOM 14900 C CA . GLY A 1 44 ? -2.320 2.279 -6.129 1.00 0.00 74 GLY A CA 10
ATOM 14901 C C . GLY A 1 44 ? -1.656 1.186 -5.315 1.00 0.00 74 GLY A C 10
ATOM 14902 O O . GLY A 1 44 ? -2.232 0.118 -5.113 1.00 0.00 74 GLY A O 10
ATOM 14906 N N . ASN A 1 45 ? -0.439 1.453 -4.849 1.00 0.00 75 ASN A N 10
ATOM 14907 C CA . ASN A 1 45 ? 0.315 0.471 -4.077 1.00 0.00 75 ASN A CA 10
ATOM 14908 C C . ASN A 1 45 ? 0.966 1.121 -2.861 1.00 0.00 75 ASN A C 10
ATOM 14909 O O . ASN A 1 45 ? 1.172 2.336 -2.827 1.00 0.00 75 ASN A O 10
ATOM 14920 N N . PHE A 1 46 ? 1.289 0.305 -1.862 1.00 0.00 76 PHE A N 10
ATOM 14921 C CA . PHE A 1 46 ? 2.066 0.767 -0.719 1.00 0.00 76 PHE A CA 10
ATOM 14922 C C . PHE A 1 46 ? 2.901 -0.369 -0.135 1.00 0.00 76 PHE A C 10
ATOM 14923 O O . PHE A 1 46 ? 2.658 -1.541 -0.420 1.00 0.00 76 PHE A O 10
ATOM 14940 N N . ALA A 1 47 ? 3.886 -0.012 0.683 1.00 0.00 77 ALA A N 10
ATOM 14941 C CA . ALA A 1 47 ? 4.775 -0.998 1.285 1.00 0.00 77 ALA A CA 10
ATOM 14942 C C . ALA A 1 47 ? 4.813 -0.849 2.803 1.00 0.00 77 ALA A C 10
ATOM 14943 O O . ALA A 1 47 ? 4.531 0.223 3.338 1.00 0.00 77 ALA A O 10
ATOM 14950 N N . LEU A 1 48 ? 5.163 -1.931 3.488 1.00 0.00 78 LEU A N 10
ATOM 14951 C CA . LEU A 1 48 ? 5.471 -1.867 4.913 1.00 0.00 78 LEU A CA 10
ATOM 14952 C C . LEU A 1 48 ? 6.812 -2.532 5.210 1.00 0.00 78 LEU A C 10
ATOM 14953 O O . LEU A 1 48 ? 7.273 -3.388 4.456 1.00 0.00 78 LEU A O 10
ATOM 14969 N N . ASN A 1 49 ? 7.431 -2.135 6.318 1.00 0.00 79 ASN A N 10
ATOM 14970 C CA . ASN A 1 49 ? 8.756 -2.632 6.671 1.00 0.00 79 ASN A CA 10
ATOM 14971 C C . ASN A 1 49 ? 8.686 -4.083 7.137 1.00 0.00 79 ASN A C 10
ATOM 14972 O O . ASN A 1 49 ? 8.016 -4.399 8.121 1.00 0.00 79 ASN A O 10
ATOM 14983 N N . LYS A 1 50 ? 9.383 -4.961 6.425 1.00 0.00 80 LYS A N 10
ATOM 14984 C CA . LYS A 1 50 ? 9.263 -6.396 6.648 1.00 0.00 80 LYS A CA 10
ATOM 14985 C C . LYS A 1 50 ? 9.590 -6.751 8.094 1.00 0.00 80 LYS A C 10
ATOM 14986 O O . LYS A 1 50 ? 8.902 -7.561 8.717 1.00 0.00 80 LYS A O 10
ATOM 15005 N N . ASP A 1 51 ? 10.644 -6.140 8.625 1.00 0.00 81 ASP A N 10
ATOM 15006 C CA . ASP A 1 51 ? 11.040 -6.364 10.010 1.00 0.00 81 ASP A CA 10
ATOM 15007 C C . ASP A 1 51 ? 9.993 -5.810 10.971 1.00 0.00 81 ASP A C 10
ATOM 15008 O O . ASP A 1 51 ? 9.796 -6.341 12.066 1.00 0.00 81 ASP A O 10
ATOM 15017 N N . LYS A 1 52 ? 9.325 -4.740 10.556 1.00 0.00 82 LYS A N 10
ATOM 15018 C CA . LYS A 1 52 ? 8.279 -4.129 11.368 1.00 0.00 82 LYS A CA 10
ATOM 15019 C C . LYS A 1 52 ? 6.898 -4.429 10.792 1.00 0.00 82 LYS A C 10
ATOM 15020 O O . LYS A 1 52 ? 5.935 -3.706 11.049 1.00 0.00 82 LYS A O 10
ATOM 15039 N N . THR A 1 53 ? 6.809 -5.502 10.011 1.00 0.00 83 THR A N 10
ATOM 15040 C CA . THR A 1 53 ? 5.521 -6.017 9.564 1.00 0.00 83 THR A CA 10
ATOM 15041 C C . THR A 1 53 ? 5.231 -7.382 10.180 1.00 0.00 83 THR A C 10
ATOM 15042 O O . THR A 1 53 ? 6.026 -8.314 10.054 1.00 0.00 83 THR A O 10
ATOM 15053 N N . SER A 1 54 ? 4.088 -7.493 10.848 1.00 0.00 84 SER A N 10
ATOM 15054 C CA . SER A 1 54 ? 3.665 -8.758 11.439 1.00 0.00 84 SER A CA 10
ATOM 15055 C C . SER A 1 54 ? 2.571 -9.410 10.599 1.00 0.00 84 SER A C 10
ATOM 15056 O O . SER A 1 54 ? 1.808 -8.727 9.917 1.00 0.00 84 SER A O 10
ATOM 15064 N N . GLN A 1 55 ? 2.501 -10.736 10.657 1.00 0.00 85 GLN A N 10
ATOM 15065 C CA . GLN A 1 55 ? 1.463 -11.477 9.951 1.00 0.00 85 GLN A CA 10
ATOM 15066 C C . GLN A 1 55 ? 0.074 -11.024 10.394 1.00 0.00 85 GLN A C 10
ATOM 15067 O O . GLN A 1 55 ? -0.846 -10.932 9.584 1.00 0.00 85 GLN A O 10
ATOM 15081 N N . GLU A 1 56 ? -0.068 -10.745 11.686 1.00 0.00 86 GLU A N 10
ATOM 15082 C CA . GLU A 1 56 ? -1.346 -10.314 12.239 1.00 0.00 86 GLU A CA 10
ATOM 15083 C C . GLU A 1 56 ? -1.761 -8.966 11.661 1.00 0.00 86 GLU A C 10
ATOM 15084 O O . GLU A 1 56 ? -2.941 -8.721 11.411 1.00 0.00 86 GLU A O 10
ATOM 15096 N N . VAL A 1 57 ? -0.781 -8.091 11.452 1.00 0.00 87 VAL A N 10
ATOM 15097 C CA . VAL A 1 57 ? -1.029 -6.806 10.807 1.00 0.00 87 VAL A CA 10
ATOM 15098 C C . VAL A 1 57 ? -1.480 -6.992 9.363 1.00 0.00 87 VAL A C 10
ATOM 15099 O O . VAL A 1 57 ? -2.417 -6.338 8.907 1.00 0.00 87 VAL A O 10
ATOM 15112 N N . ILE A 1 58 ? -0.808 -7.889 8.651 1.00 0.00 88 ILE A N 10
ATOM 15113 C CA . ILE A 1 58 ? -1.120 -8.142 7.249 1.00 0.00 88 ILE A CA 10
ATOM 15114 C C . ILE A 1 58 ? -2.541 -8.673 7.092 1.00 0.00 88 ILE A C 10
ATOM 15115 O O . ILE A 1 58 ? -3.290 -8.223 6.223 1.00 0.00 88 ILE A O 10
ATOM 15131 N N . ASP A 1 59 ? -2.907 -9.629 7.935 1.00 0.00 89 ASP A N 10
ATOM 15132 C CA . ASP A 1 59 ? -4.252 -10.194 7.916 1.00 0.00 89 ASP A CA 10
ATOM 15133 C C . ASP A 1 59 ? -5.293 -9.130 8.243 1.00 0.00 89 ASP A C 10
ATOM 15134 O O . ASP A 1 59 ? -6.369 -9.094 7.644 1.00 0.00 89 ASP A O 10
ATOM 15143 N N . GLN A 1 60 ? -4.968 -8.264 9.199 1.00 0.00 90 GLN A N 10
ATOM 15144 C CA . GLN A 1 60 ? -5.878 -7.202 9.609 1.00 0.00 90 GLN A CA 10
ATOM 15145 C C . GLN A 1 60 ? -6.119 -6.218 8.468 1.00 0.00 90 GLN A C 10
ATOM 15146 O O . GLN A 1 60 ? -7.252 -5.810 8.214 1.00 0.00 90 GLN A O 10
ATOM 15160 N N . LEU A 1 61 ? -5.044 -5.842 7.785 1.00 0.00 91 LEU A N 10
ATOM 15161 C CA . LEU A 1 61 ? -5.129 -4.866 6.705 1.00 0.00 91 LEU A CA 10
ATOM 15162 C C . LEU A 1 61 ? -6.001 -5.387 5.565 1.00 0.00 91 LEU A C 10
ATOM 15163 O O . LEU A 1 61 ? -6.854 -4.670 5.044 1.00 0.00 91 LEU A O 10
ATOM 15179 N N . VAL A 1 62 ? -5.780 -6.641 5.185 1.00 0.00 92 VAL A N 10
ATOM 15180 C CA . VAL A 1 62 ? -6.502 -7.241 4.070 1.00 0.00 92 VAL A CA 10
ATOM 15181 C C . VAL A 1 62 ? -7.982 -7.404 4.398 1.00 0.00 92 VAL A C 10
ATOM 15182 O O . VAL A 1 62 ? -8.847 -7.128 3.565 1.00 0.00 92 VAL A O 10
ATOM 15195 N N . GLN A 1 63 ? -8.267 -7.853 5.616 1.00 0.00 93 GLN A N 10
ATOM 15196 C CA . GLN A 1 63 ? -9.638 -8.131 6.027 1.00 0.00 93 GLN A CA 10
ATOM 15197 C C . GLN A 1 63 ? -10.460 -6.848 6.082 1.00 0.00 93 GLN A C 10
ATOM 15198 O O . GLN A 1 63 ? -11.582 -6.794 5.577 1.00 0.00 93 GLN A O 10
ATOM 15212 N N . ASP A 1 64 ? -9.896 -5.815 6.700 1.00 0.00 94 ASP A N 10
ATOM 15213 C CA . ASP A 1 64 ? -10.615 -4.565 6.913 1.00 0.00 94 ASP A CA 10
ATOM 15214 C C . ASP A 1 64 ? -10.357 -3.588 5.771 1.00 0.00 94 ASP A C 10
ATOM 15215 O O . ASP A 1 64 ? -11.078 -2.605 5.605 1.00 0.00 94 ASP A O 10
ATOM 15224 N N . GLY A 1 65 ? -9.321 -3.865 4.985 1.00 0.00 95 GLY A N 10
ATOM 15225 C CA . GLY A 1 65 ? -8.907 -2.939 3.949 1.00 0.00 95 GLY A CA 10
ATOM 15226 C C . GLY A 1 65 ? -8.586 -1.561 4.494 1.00 0.00 95 GLY A C 10
ATOM 15227 O O . GLY A 1 65 ? -8.089 -1.430 5.614 1.00 0.00 95 GLY A O 10
ATOM 15231 N N . LEU A 1 66 ? -8.870 -0.531 3.704 1.00 0.00 96 LEU A N 10
ATOM 15232 C CA . LEU A 1 66 ? -8.630 0.845 4.125 1.00 0.00 96 LEU A CA 10
ATOM 15233 C C . LEU A 1 66 ? -9.824 1.732 3.792 1.00 0.00 96 LEU A C 10
ATOM 15234 O O . LEU A 1 66 ? -10.281 1.770 2.650 1.00 0.00 96 LEU A O 10
ATOM 15250 N N . GLN A 1 67 ? -10.324 2.446 4.796 1.00 0.00 97 GLN A N 10
ATOM 15251 C CA . GLN A 1 67 ? -11.589 3.159 4.671 1.00 0.00 97 GLN A CA 10
ATOM 15252 C C . GLN A 1 67 ? -11.357 4.625 4.322 1.00 0.00 97 GLN A C 10
ATOM 15253 O O . GLN A 1 67 ? -10.537 5.299 4.945 1.00 0.00 97 GLN A O 10
ATOM 15267 N N . PHE A 1 68 ? -12.083 5.112 3.322 1.00 0.00 98 PHE A N 10
ATOM 15268 C CA . PHE A 1 68 ? -12.067 6.531 2.985 1.00 0.00 98 PHE A CA 10
ATOM 15269 C C . PHE A 1 68 ? -13.484 7.093 2.926 1.00 0.00 98 PHE A C 10
ATOM 15270 O O . PHE A 1 68 ? -14.112 7.110 1.869 1.00 0.00 98 PHE A O 10
ATOM 15287 N N . GLY A 1 69 ? -13.980 7.551 4.071 1.00 0.00 99 GLY A N 10
ATOM 15288 C CA . GLY A 1 69 ? -15.345 8.043 4.144 1.00 0.00 99 GLY A CA 10
ATOM 15289 C C . GLY A 1 69 ? -16.368 6.937 3.973 1.00 0.00 99 GLY A C 10
ATOM 15290 O O . GLY A 1 69 ? -16.404 5.989 4.758 1.00 0.00 99 GLY A O 10
ATOM 15294 N N . GLU A 1 70 ? -17.205 7.062 2.948 1.00 0.00 100 GLU A N 10
ATOM 15295 C CA . GLU A 1 70 ? -18.220 6.053 2.664 1.00 0.00 100 GLU A CA 10
ATOM 15296 C C . GLU A 1 70 ? -17.717 5.053 1.627 1.00 0.00 100 GLU A C 10
ATOM 15297 O O . GLU A 1 70 ? -18.429 4.121 1.251 1.00 0.00 100 GLU A O 10
ATOM 15309 N N . SER A 1 71 ? -16.485 5.253 1.169 1.00 0.00 101 SER A N 10
ATOM 15310 C CA . SER A 1 71 ? -15.871 4.345 0.207 1.00 0.00 101 SER A CA 10
ATOM 15311 C C . SER A 1 71 ? -14.865 3.427 0.893 1.00 0.00 101 SER A C 10
ATOM 15312 O O . SER A 1 71 ? -14.207 3.816 1.858 1.00 0.00 101 SER A O 10
ATOM 15320 N N . LYS A 1 72 ? -14.750 2.203 0.388 1.00 0.00 102 LYS A N 10
ATOM 15321 C CA . LYS A 1 72 ? -13.824 1.226 0.948 1.00 0.00 102 LYS A CA 10
ATOM 15322 C C . LYS A 1 72 ? -12.780 0.812 -0.084 1.00 0.00 102 LYS A C 10
ATOM 15323 O O . LYS A 1 72 ? -13.115 0.483 -1.223 1.00 0.00 102 LYS A O 10
ATOM 15342 N N . VAL A 1 73 ? -11.515 0.827 0.321 1.00 0.00 103 VAL A N 10
ATOM 15343 C CA . VAL A 1 73 ? -10.420 0.478 -0.575 1.00 0.00 103 VAL A CA 10
ATOM 15344 C C . VAL A 1 73 ? -9.810 -0.869 -0.199 1.00 0.00 103 VAL A C 10
ATOM 15345 O O . VAL A 1 73 ? -9.394 -1.078 0.941 1.00 0.00 103 VAL A O 10
ATOM 15358 N N . THR A 1 74 ? -9.760 -1.780 -1.166 1.00 0.00 104 THR A N 10
ATOM 15359 C CA . THR A 1 74 ? -9.303 -3.140 -0.910 1.00 0.00 104 THR A CA 10
ATOM 15360 C C . THR A 1 74 ? -7.780 -3.208 -0.856 1.00 0.00 104 THR A C 10
ATOM 15361 O O . THR A 1 74 ? -7.091 -2.457 -1.548 1.00 0.00 104 THR A O 10
ATOM 15372 N N . ILE A 1 75 ? -7.262 -4.113 -0.034 1.00 0.00 105 ILE A N 10
ATOM 15373 C CA . ILE A 1 75 ? -5.822 -4.307 0.078 1.00 0.00 105 ILE A CA 10
ATOM 15374 C C . ILE A 1 75 ? -5.427 -5.727 -0.317 1.00 0.00 105 ILE A C 10
ATOM 15375 O O . ILE A 1 75 ? -6.065 -6.698 0.092 1.00 0.00 105 ILE A O 10
ATOM 15391 N N . LYS A 1 76 ? -4.368 -5.840 -1.113 1.00 0.00 106 LYS A N 10
ATOM 15392 C CA . LYS A 1 76 ? -3.872 -7.142 -1.543 1.00 0.00 106 LYS A CA 10
ATOM 15393 C C . LYS A 1 76 ? -2.380 -7.277 -1.256 1.00 0.00 106 LYS A C 10
ATOM 15394 O O . LYS A 1 76 ? -1.616 -6.325 -1.423 1.00 0.00 106 LYS A O 10
ATOM 15413 N N . VAL A 1 77 ? -1.970 -8.467 -0.824 1.00 0.00 107 VAL A N 10
ATOM 15414 C CA . VAL A 1 77 ? -0.576 -8.714 -0.475 1.00 0.00 107 VAL A CA 10
ATOM 15415 C C . VAL A 1 77 ? 0.203 -9.247 -1.673 1.00 0.00 107 VAL A C 10
ATOM 15416 O O . VAL A 1 77 ? -0.199 -10.224 -2.303 1.00 0.00 107 VAL A O 10
ATOM 15429 N N . SER A 1 78 ? 1.322 -8.597 -1.980 1.00 0.00 108 SER A N 10
ATOM 15430 C CA . SER A 1 78 ? 2.206 -9.061 -3.042 1.00 0.00 108 SER A CA 10
ATOM 15431 C C . SER A 1 78 ? 3.244 -10.037 -2.495 1.00 0.00 108 SER A C 10
ATOM 15432 O O . SER A 1 78 ? 3.957 -9.731 -1.539 1.00 0.00 108 SER A O 10
ATOM 15440 N N . GLU A 1 79 ? 3.321 -11.214 -3.108 1.00 0.00 109 GLU A N 10
ATOM 15441 C CA . GLU A 1 79 ? 4.214 -12.264 -2.635 1.00 0.00 109 GLU A CA 10
ATOM 15442 C C . GLU A 1 79 ? 5.388 -12.453 -3.591 1.00 0.00 109 GLU A C 10
ATOM 15443 O O . GLU A 1 79 ? 5.465 -11.800 -4.631 1.00 0.00 109 GLU A O 10
ATOM 15455 N N . GLY A 1 80 ? 6.301 -13.349 -3.229 1.00 0.00 110 GLY A N 10
ATOM 15456 C CA . GLY A 1 80 ? 7.543 -13.481 -3.968 1.00 0.00 110 GLY A CA 10
ATOM 15457 C C . GLY A 1 80 ? 7.355 -13.286 -5.460 1.00 0.00 110 GLY A C 10
ATOM 15458 O O . GLY A 1 80 ? 8.051 -12.484 -6.080 1.00 0.00 110 GLY A O 10
ATOM 15462 N N . GLU A 1 81 ? 6.412 -14.025 -6.036 1.00 0.00 111 GLU A N 10
ATOM 15463 C CA . GLU A 1 81 ? 6.171 -13.967 -7.473 1.00 0.00 111 GLU A CA 10
ATOM 15464 C C . GLU A 1 81 ? 5.698 -12.577 -7.889 1.00 0.00 111 GLU A C 10
ATOM 15465 O O . GLU A 1 81 ? 6.185 -12.012 -8.869 1.00 0.00 111 GLU A O 10
ATOM 15477 N N . ALA A 1 82 ? 4.747 -12.031 -7.139 1.00 0.00 112 ALA A N 10
ATOM 15478 C CA . ALA A 1 82 ? 4.244 -10.688 -7.398 1.00 0.00 112 ALA A CA 10
ATOM 15479 C C . ALA A 1 82 ? 5.347 -9.647 -7.237 1.00 0.00 112 ALA A C 10
ATOM 15480 O O . ALA A 1 82 ? 5.424 -8.684 -8.002 1.00 0.00 112 ALA A O 10
ATOM 15487 N N . LEU A 1 83 ? 6.200 -9.847 -6.239 1.00 0.00 113 LEU A N 10
ATOM 15488 C CA . LEU A 1 83 ? 7.264 -8.895 -5.938 1.00 0.00 113 LEU A CA 10
ATOM 15489 C C . LEU A 1 83 ? 8.254 -8.802 -7.095 1.00 0.00 113 LEU A C 10
ATOM 15490 O O . LEU A 1 83 ? 8.693 -7.712 -7.464 1.00 0.00 113 LEU A O 10
ATOM 15506 N N . SER A 1 84 ? 8.597 -9.951 -7.666 1.00 0.00 114 SER A N 10
ATOM 15507 C CA . SER A 1 84 ? 9.518 -9.998 -8.797 1.00 0.00 114 SER A CA 10
ATOM 15508 C C . SER A 1 84 ? 8.946 -9.244 -9.994 1.00 0.00 114 SER A C 10
ATOM 15509 O O . SER A 1 84 ? 9.659 -8.510 -10.678 1.00 0.00 114 SER A O 10
ATOM 15517 N N . LYS A 1 85 ? 7.654 -9.430 -10.239 1.00 0.00 115 LYS A N 10
ATOM 15518 C CA . LYS A 1 85 ? 6.962 -8.696 -11.293 1.00 0.00 115 LYS A CA 10
ATOM 15519 C C . LYS A 1 85 ? 6.903 -7.208 -10.970 1.00 0.00 115 LYS A C 10
ATOM 15520 O O . LYS A 1 85 ? 7.099 -6.363 -11.845 1.00 0.00 115 LYS A O 10
ATOM 15539 N N . PHE A 1 86 ? 6.631 -6.890 -9.708 1.00 0.00 116 PHE A N 10
ATOM 15540 C CA . PHE A 1 86 ? 6.529 -5.503 -9.273 1.00 0.00 116 PHE A CA 10
ATOM 15541 C C . PHE A 1 86 ? 7.852 -4.770 -9.476 1.00 0.00 116 PHE A C 10
ATOM 15542 O O . PHE A 1 86 ? 7.883 -3.652 -9.990 1.00 0.00 116 PHE A O 10
ATOM 15559 N N . TRP A 1 87 ? 8.942 -5.408 -9.068 1.00 0.00 117 TRP A N 10
ATOM 15560 C CA . TRP A 1 87 ? 10.260 -4.783 -9.124 1.00 0.00 117 TRP A CA 10
ATOM 15561 C C . TRP A 1 87 ? 10.679 -4.528 -10.569 1.00 0.00 117 TRP A C 10
ATOM 15562 O O . TRP A 1 87 ? 11.286 -3.503 -10.874 1.00 0.00 117 TRP A O 10
ATOM 15583 N N . GLU A 1 88 ? 10.351 -5.466 -11.452 1.00 0.00 118 GLU A N 10
ATOM 15584 C CA . GLU A 1 88 ? 10.711 -5.349 -12.860 1.00 0.00 118 GLU A CA 10
ATOM 15585 C C . GLU A 1 88 ? 9.928 -4.225 -13.530 1.00 0.00 118 GLU A C 10
ATOM 15586 O O . GLU A 1 88 ? 10.497 -3.394 -14.241 1.00 0.00 118 GLU A O 10
ATOM 15598 N N . LEU A 1 89 ? 8.620 -4.205 -13.301 1.00 0.00 119 LEU A N 10
ATOM 15599 C CA . LEU A 1 89 ? 7.733 -3.287 -14.007 1.00 0.00 119 LEU A CA 10
ATOM 15600 C C . LEU A 1 89 ? 7.697 -1.928 -13.317 1.00 0.00 119 LEU A C 10
ATOM 15601 O O . LEU A 1 89 ? 7.699 -0.885 -13.973 1.00 0.00 119 LEU A O 10
ATOM 15617 N N . HIS A 1 90 ? 7.665 -1.944 -11.987 1.00 0.00 120 HIS A N 10
ATOM 15618 C CA . HIS A 1 90 ? 7.404 -0.736 -11.214 1.00 0.00 120 HIS A CA 10
ATOM 15619 C C . HIS A 1 90 ? 8.626 -0.345 -10.386 1.00 0.00 120 HIS A C 10
ATOM 15620 O O . HIS A 1 90 ? 8.543 0.507 -9.504 1.00 0.00 120 HIS A O 10
ATOM 15634 N N . GLY A 1 91 ? 9.757 -0.979 -10.679 1.00 0.00 121 GLY A N 10
ATOM 15635 C CA . GLY A 1 91 ? 10.967 -0.726 -9.916 1.00 0.00 121 GLY A CA 10
ATOM 15636 C C . GLY A 1 91 ? 11.369 0.737 -9.934 1.00 0.00 121 GLY A C 10
ATOM 15637 O O . GLY A 1 91 ? 11.756 1.293 -8.906 1.00 0.00 121 GLY A O 10
ATOM 15641 N N . ARG A 1 92 ? 11.279 1.359 -11.106 1.00 0.00 122 ARG A N 10
ATOM 15642 C CA . ARG A 1 92 ? 11.652 2.760 -11.257 1.00 0.00 122 ARG A CA 10
ATOM 15643 C C . ARG A 1 92 ? 10.677 3.666 -10.511 1.00 0.00 122 ARG A C 10
ATOM 15644 O O . ARG A 1 92 ? 11.072 4.684 -9.938 1.00 0.00 122 ARG A O 10
ATOM 15665 N N . HIS A 1 93 ? 9.403 3.290 -10.519 1.00 0.00 123 HIS A N 10
ATOM 15666 C CA . HIS A 1 93 ? 8.380 4.040 -9.798 1.00 0.00 123 HIS A CA 10
ATOM 15667 C C . HIS A 1 93 ? 8.636 4.003 -8.296 1.00 0.00 123 HIS A C 10
ATOM 15668 O O . HIS A 1 93 ? 8.541 5.023 -7.614 1.00 0.00 123 HIS A O 10
ATOM 15682 N N . TYR A 1 94 ? 8.962 2.821 -7.784 1.00 0.00 124 TYR A N 10
ATOM 15683 C CA . TYR A 1 94 ? 9.213 2.647 -6.359 1.00 0.00 124 TYR A CA 10
ATOM 15684 C C . TYR A 1 94 ? 10.402 3.489 -5.907 1.00 0.00 124 TYR A C 10
ATOM 15685 O O . TYR A 1 94 ? 10.348 4.157 -4.876 1.00 0.00 124 TYR A O 10
ATOM 15703 N N . ASN A 1 95 ? 11.476 3.452 -6.690 1.00 0.00 125 ASN A N 10
ATOM 15704 C CA . ASN A 1 95 ? 12.686 4.197 -6.363 1.00 0.00 125 ASN A CA 10
ATOM 15705 C C . ASN A 1 95 ? 12.412 5.698 -6.347 1.00 0.00 125 ASN A C 10
ATOM 15706 O O . ASN A 1 95 ? 12.879 6.416 -5.463 1.00 0.00 125 ASN A O 10
ATOM 15717 N N . GLY A 1 96 ? 11.650 6.166 -7.330 1.00 0.00 126 GLY A N 10
ATOM 15718 C CA . GLY A 1 96 ? 11.379 7.588 -7.447 1.00 0.00 126 GLY A CA 10
ATOM 15719 C C . GLY A 1 96 ? 10.593 8.126 -6.268 1.00 0.00 126 GLY A C 10
ATOM 15720 O O . GLY A 1 96 ? 10.883 9.211 -5.764 1.00 0.00 126 GLY A O 10
ATOM 15724 N N . VAL A 1 97 ? 9.594 7.369 -5.830 1.00 0.00 127 VAL A N 10
ATOM 15725 C CA . VAL A 1 97 ? 8.737 7.796 -4.732 1.00 0.00 127 VAL A CA 10
ATOM 15726 C C . VAL A 1 97 ? 9.517 7.872 -3.424 1.00 0.00 127 VAL A C 10
ATOM 15727 O O . VAL A 1 97 ? 9.366 8.821 -2.653 1.00 0.00 127 VAL A O 10
ATOM 15740 N N . MET A 1 98 ? 10.349 6.866 -3.178 1.00 0.00 128 MET A N 10
ATOM 15741 C CA . MET A 1 98 ? 11.150 6.816 -1.960 1.00 0.00 128 MET A CA 10
ATOM 15742 C C . MET A 1 98 ? 12.170 7.951 -1.934 1.00 0.00 128 MET A C 10
ATOM 15743 O O . MET A 1 98 ? 12.445 8.527 -0.883 1.00 0.00 128 MET A O 10
ATOM 15757 N N . GLU A 1 99 ? 12.729 8.264 -3.100 1.00 0.00 129 GLU A N 10
ATOM 15758 C CA . GLU A 1 99 ? 13.705 9.342 -3.211 1.00 0.00 129 GLU A CA 10
ATOM 15759 C C . GLU A 1 99 ? 13.060 10.693 -2.912 1.00 0.00 129 GLU A C 10
ATOM 15760 O O . GLU A 1 99 ? 13.655 11.544 -2.250 1.00 0.00 129 GLU A O 10
ATOM 15772 N N . LEU A 1 100 ? 11.841 10.882 -3.404 1.00 0.00 130 LEU A N 10
ATOM 15773 C CA . LEU A 1 100 ? 11.123 12.136 -3.207 1.00 0.00 130 LEU A CA 10
ATOM 15774 C C . LEU A 1 100 ? 10.797 12.351 -1.733 1.00 0.00 130 LEU A C 10
ATOM 15775 O O . LEU A 1 100 ? 10.899 13.467 -1.219 1.00 0.00 130 LEU A O 10
ATOM 15791 N N . THR A 1 1 ? 18.871 -0.980 -0.894 1.00 0.00 31 THR A N 11
ATOM 15792 C CA . THR A 1 1 ? 18.894 -2.434 -0.994 1.00 0.00 31 THR A CA 11
ATOM 15793 C C . THR A 1 1 ? 17.657 -3.049 -0.351 1.00 0.00 31 THR A C 11
ATOM 15794 O O . THR A 1 1 ? 17.348 -4.221 -0.571 1.00 0.00 31 THR A O 11
ATOM 15805 N N . PHE A 1 2 ? 16.951 -2.254 0.446 1.00 0.00 32 PHE A N 11
ATOM 15806 C CA . PHE A 1 2 ? 15.795 -2.744 1.187 1.00 0.00 32 PHE A CA 11
ATOM 15807 C C . PHE A 1 2 ? 14.612 -2.982 0.253 1.00 0.00 32 PHE A C 11
ATOM 15808 O O . PHE A 1 2 ? 14.263 -2.122 -0.555 1.00 0.00 32 PHE A O 11
ATOM 15825 N N . GLN A 1 3 ? 14.000 -4.157 0.370 1.00 0.00 33 GLN A N 11
ATOM 15826 C CA . GLN A 1 3 ? 12.806 -4.477 -0.404 1.00 0.00 33 GLN A CA 11
ATOM 15827 C C . GLN A 1 3 ? 11.644 -4.839 0.514 1.00 0.00 33 GLN A C 11
ATOM 15828 O O . GLN A 1 3 ? 11.526 -5.966 0.994 1.00 0.00 33 GLN A O 11
ATOM 15842 N N . PRO A 1 4 ? 10.761 -3.861 0.766 1.00 0.00 34 PRO A N 11
ATOM 15843 C CA . PRO A 1 4 ? 9.612 -4.040 1.658 1.00 0.00 34 PRO A CA 11
ATOM 15844 C C . PRO A 1 4 ? 8.510 -4.881 1.021 1.00 0.00 34 PRO A C 11
ATOM 15845 O O . PRO A 1 4 ? 8.428 -4.989 -0.203 1.00 0.00 34 PRO A O 11
ATOM 15856 N N . ILE A 1 5 ? 7.665 -5.472 1.858 1.00 0.00 35 ILE A N 11
ATOM 15857 C CA . ILE A 1 5 ? 6.484 -6.178 1.379 1.00 0.00 35 ILE A CA 11
ATOM 15858 C C . ILE A 1 5 ? 5.506 -5.219 0.706 1.00 0.00 35 ILE A C 11
ATOM 15859 O O . ILE A 1 5 ? 5.219 -4.142 1.229 1.00 0.00 35 ILE A O 11
ATOM 15875 N N . ILE A 1 6 ? 4.996 -5.620 -0.453 1.00 0.00 36 ILE A N 11
ATOM 15876 C CA . ILE A 1 6 ? 4.176 -4.736 -1.272 1.00 0.00 36 ILE A CA 11
ATOM 15877 C C . ILE A 1 6 ? 2.700 -5.112 -1.176 1.00 0.00 36 ILE A C 11
ATOM 15878 O O . ILE A 1 6 ? 2.344 -6.290 -1.207 1.00 0.00 36 ILE A O 11
ATOM 15894 N N . PHE A 1 7 ? 1.844 -4.102 -1.061 1.00 0.00 37 PHE A N 11
ATOM 15895 C CA . PHE A 1 7 ? 0.402 -4.317 -1.065 1.00 0.00 37 PHE A CA 11
ATOM 15896 C C . PHE A 1 7 ? -0.258 -3.553 -2.209 1.00 0.00 37 PHE A C 11
ATOM 15897 O O . PHE A 1 7 ? 0.190 -2.471 -2.587 1.00 0.00 37 PHE A O 11
ATOM 15914 N N . SER A 1 8 ? -1.327 -4.126 -2.755 1.00 0.00 38 SER A N 11
ATOM 15915 C CA . SER A 1 8 ? -2.069 -3.484 -3.834 1.00 0.00 38 SER A CA 11
ATOM 15916 C C . SER A 1 8 ? -3.435 -3.011 -3.347 1.00 0.00 38 SER A C 11
ATOM 15917 O O . SER A 1 8 ? -4.048 -3.632 -2.478 1.00 0.00 38 SER A O 11
ATOM 15925 N N . THR A 1 9 ? -3.908 -1.905 -3.911 1.00 0.00 39 THR A N 11
ATOM 15926 C CA . THR A 1 9 ? -5.184 -1.327 -3.511 1.00 0.00 39 THR A CA 11
ATOM 15927 C C . THR A 1 9 ? -6.103 -1.135 -4.713 1.00 0.00 39 THR A C 11
ATOM 15928 O O . THR A 1 9 ? -5.640 -0.902 -5.829 1.00 0.00 39 THR A O 11
ATOM 15939 N N . ALA A 1 10 ? -7.406 -1.234 -4.477 1.00 0.00 40 ALA A N 11
ATOM 15940 C CA . ALA A 1 10 ? -8.395 -0.928 -5.504 1.00 0.00 40 ALA A CA 11
ATOM 15941 C C . ALA A 1 10 ? -9.618 -0.245 -4.902 1.00 0.00 40 ALA A C 11
ATOM 15942 O O . ALA A 1 10 ? -10.065 -0.601 -3.811 1.00 0.00 40 ALA A O 11
ATOM 15949 N N . CYS A 1 11 ? -10.155 0.735 -5.619 1.00 0.00 41 CYS A N 11
ATOM 15950 C CA . CYS A 1 11 ? -11.325 1.471 -5.154 1.00 0.00 41 CYS A CA 11
ATOM 15951 C C . CYS A 1 11 ? -12.450 1.404 -6.183 1.00 0.00 41 CYS A C 11
ATOM 15952 O O . CYS A 1 11 ? -12.222 1.086 -7.348 1.00 0.00 41 CYS A O 11
ATOM 15960 N N . GLU A 1 12 ? -13.668 1.706 -5.739 1.00 0.00 42 GLU A N 11
ATOM 15961 C CA . GLU A 1 12 ? -14.828 1.679 -6.620 1.00 0.00 42 GLU A CA 11
ATOM 15962 C C . GLU A 1 12 ? -15.044 3.039 -7.280 1.00 0.00 42 GLU A C 11
ATOM 15963 O O . GLU A 1 12 ? -15.774 3.153 -8.264 1.00 0.00 42 GLU A O 11
ATOM 15975 N N . GLN A 1 13 ? -14.402 4.063 -6.729 1.00 0.00 43 GLN A N 11
ATOM 15976 C CA . GLN A 1 13 ? -14.621 5.433 -7.182 1.00 0.00 43 GLN A CA 11
ATOM 15977 C C . GLN A 1 13 ? -13.300 6.107 -7.534 1.00 0.00 43 GLN A C 11
ATOM 15978 O O . GLN A 1 13 ? -12.371 6.132 -6.727 1.00 0.00 43 GLN A O 11
ATOM 15992 N N . GLU A 1 14 ? -13.223 6.654 -8.743 1.00 0.00 44 GLU A N 11
ATOM 15993 C CA . GLU A 1 14 ? -12.004 7.300 -9.213 1.00 0.00 44 GLU A CA 11
ATOM 15994 C C . GLU A 1 14 ? -11.755 8.605 -8.462 1.00 0.00 44 GLU A C 11
ATOM 15995 O O . GLU A 1 14 ? -12.678 9.388 -8.235 1.00 0.00 44 GLU A O 11
ATOM 16007 N N . GLY A 1 15 ? -10.503 8.832 -8.078 1.00 0.00 45 GLY A N 11
ATOM 16008 C CA . GLY A 1 15 ? -10.136 10.085 -7.444 1.00 0.00 45 GLY A CA 11
ATOM 16009 C C . GLY A 1 15 ? -10.565 10.147 -5.992 1.00 0.00 45 GLY A C 11
ATOM 16010 O O . GLY A 1 15 ? -10.394 11.171 -5.331 1.00 0.00 45 GLY A O 11
ATOM 16014 N N . VAL A 1 16 ? -11.123 9.049 -5.494 1.00 0.00 46 VAL A N 11
ATOM 16015 C CA . VAL A 1 16 ? -11.641 9.006 -4.133 1.00 0.00 46 VAL A CA 11
ATOM 16016 C C . VAL A 1 16 ? -10.520 9.165 -3.111 1.00 0.00 46 VAL A C 11
ATOM 16017 O O . VAL A 1 16 ? -10.744 9.633 -1.996 1.00 0.00 46 VAL A O 11
ATOM 16030 N N . ALA A 1 17 ? -9.312 8.771 -3.503 1.00 0.00 47 ALA A N 11
ATOM 16031 C CA . ALA A 1 17 ? -8.154 8.867 -2.621 1.00 0.00 47 ALA A CA 11
ATOM 16032 C C . ALA A 1 17 ? -6.882 9.143 -3.415 1.00 0.00 47 ALA A C 11
ATOM 16033 O O . ALA A 1 17 ? -6.812 8.864 -4.611 1.00 0.00 47 ALA A O 11
ATOM 16040 N N . ASN A 1 18 ? -5.879 9.696 -2.742 1.00 0.00 48 ASN A N 11
ATOM 16041 C CA . ASN A 1 18 ? -4.546 9.819 -3.321 1.00 0.00 48 ASN A CA 11
ATOM 16042 C C . ASN A 1 18 ? -3.484 9.288 -2.364 1.00 0.00 48 ASN A C 11
ATOM 16043 O O . ASN A 1 18 ? -3.774 8.983 -1.206 1.00 0.00 48 ASN A O 11
ATOM 16054 N N . TRP A 1 19 ? -2.255 9.178 -2.854 1.00 0.00 49 TRP A N 11
ATOM 16055 C CA . TRP A 1 19 ? -1.187 8.525 -2.104 1.00 0.00 49 TRP A CA 11
ATOM 16056 C C . TRP A 1 19 ? -0.930 9.246 -0.786 1.00 0.00 49 TRP A C 11
ATOM 16057 O O . TRP A 1 19 ? -0.556 8.626 0.210 1.00 0.00 49 TRP A O 11
ATOM 16078 N N . ARG A 1 20 ? -1.133 10.560 -0.784 1.00 0.00 50 ARG A N 11
ATOM 16079 C CA . ARG A 1 20 ? -0.965 11.358 0.424 1.00 0.00 50 ARG A CA 11
ATOM 16080 C C . ARG A 1 20 ? -2.014 10.990 1.468 1.00 0.00 50 ARG A C 11
ATOM 16081 O O . ARG A 1 20 ? -1.688 10.746 2.629 1.00 0.00 50 ARG A O 11
ATOM 16102 N N . ASN A 1 21 ? -3.274 10.952 1.047 1.00 0.00 51 ASN A N 11
ATOM 16103 C CA . ASN A 1 21 ? -4.369 10.596 1.942 1.00 0.00 51 ASN A CA 11
ATOM 16104 C C . ASN A 1 21 ? -4.236 9.150 2.413 1.00 0.00 51 ASN A C 11
ATOM 16105 O O . ASN A 1 21 ? -4.507 8.836 3.572 1.00 0.00 51 ASN A O 11
ATOM 16116 N N . ILE A 1 22 ? -3.818 8.274 1.504 1.00 0.00 52 ILE A N 11
ATOM 16117 C CA . ILE A 1 22 ? -3.712 6.852 1.806 1.00 0.00 52 ILE A CA 11
ATOM 16118 C C . ILE A 1 22 ? -2.654 6.594 2.872 1.00 0.00 52 ILE A C 11
ATOM 16119 O O . ILE A 1 22 ? -2.858 5.798 3.788 1.00 0.00 52 ILE A O 11
ATOM 16135 N N . THR A 1 23 ? -1.518 7.276 2.747 1.00 0.00 53 THR A N 11
ATOM 16136 C CA . THR A 1 23 ? -0.441 7.151 3.721 1.00 0.00 53 THR A CA 11
ATOM 16137 C C . THR A 1 23 ? -0.896 7.606 5.103 1.00 0.00 53 THR A C 11
ATOM 16138 O O . THR A 1 23 ? -0.594 6.965 6.108 1.00 0.00 53 THR A O 11
ATOM 16149 N N . GLU A 1 24 ? -1.626 8.718 5.145 1.00 0.00 54 GLU A N 11
ATOM 16150 C CA . GLU A 1 24 ? -2.162 9.231 6.401 1.00 0.00 54 GLU A CA 11
ATOM 16151 C C . GLU A 1 24 ? -3.228 8.295 6.959 1.00 0.00 54 GLU A C 11
ATOM 16152 O O . GLU A 1 24 ? -3.255 8.010 8.156 1.00 0.00 54 GLU A O 11
ATOM 16164 N N . ALA A 1 25 ? -4.107 7.820 6.083 1.00 0.00 55 ALA A N 11
ATOM 16165 C CA . ALA A 1 25 ? -5.178 6.916 6.487 1.00 0.00 55 ALA A CA 11
ATOM 16166 C C . ALA A 1 25 ? -4.616 5.598 7.009 1.00 0.00 55 ALA A C 11
ATOM 16167 O O . ALA A 1 25 ? -5.058 5.085 8.038 1.00 0.00 55 ALA A O 11
ATOM 16174 N N . LEU A 1 26 ? -3.640 5.053 6.293 1.00 0.00 56 LEU A N 11
ATOM 16175 C CA . LEU A 1 26 ? -3.050 3.768 6.654 1.00 0.00 56 LEU A CA 11
ATOM 16176 C C . LEU A 1 26 ? -2.310 3.862 7.984 1.00 0.00 56 LEU A C 11
ATOM 16177 O O . LEU A 1 26 ? -2.399 2.966 8.822 1.00 0.00 56 LEU A O 11
ATOM 16193 N N . LEU A 1 27 ? -1.583 4.959 8.173 1.00 0.00 57 LEU A N 11
ATOM 16194 C CA . LEU A 1 27 ? -0.810 5.162 9.394 1.00 0.00 57 LEU A CA 11
ATOM 16195 C C . LEU A 1 27 ? -1.727 5.280 10.607 1.00 0.00 57 LEU A C 11
ATOM 16196 O O . LEU A 1 27 ? -1.553 4.574 11.601 1.00 0.00 57 LEU A O 11
ATOM 16212 N N . LYS A 1 28 ? -2.706 6.175 10.518 1.00 0.00 58 LYS A N 11
ATOM 16213 C CA . LYS A 1 28 ? -3.564 6.487 11.654 1.00 0.00 58 LYS A CA 11
ATOM 16214 C C . LYS A 1 28 ? -4.420 5.283 12.036 1.00 0.00 58 LYS A C 11
ATOM 16215 O O . LYS A 1 28 ? -4.591 4.984 13.217 1.00 0.00 58 LYS A O 11
ATOM 16234 N N . GLN A 1 29 ? -4.953 4.599 11.029 1.00 0.00 59 GLN A N 11
ATOM 16235 C CA . GLN A 1 29 ? -5.954 3.563 11.257 1.00 0.00 59 GLN A CA 11
ATOM 16236 C C . GLN A 1 29 ? -5.302 2.276 11.752 1.00 0.00 59 GLN A C 11
ATOM 16237 O O . GLN A 1 29 ? -5.897 1.524 12.526 1.00 0.00 59 GLN A O 11
ATOM 16251 N N . HIS A 1 30 ? -4.076 2.027 11.303 1.00 0.00 60 HIS A N 11
ATOM 16252 C CA . HIS A 1 30 ? -3.418 0.748 11.543 1.00 0.00 60 HIS A CA 11
ATOM 16253 C C . HIS A 1 30 ? -2.119 0.942 12.320 1.00 0.00 60 HIS A C 11
ATOM 16254 O O . HIS A 1 30 ? -1.500 -0.024 12.764 1.00 0.00 60 HIS A O 11
ATOM 16268 N N . ASN A 1 31 ? -1.712 2.198 12.480 1.00 0.00 61 ASN A N 11
ATOM 16269 C CA . ASN A 1 31 ? -0.492 2.519 13.210 1.00 0.00 61 ASN A CA 11
ATOM 16270 C C . ASN A 1 31 ? 0.723 1.873 12.551 1.00 0.00 61 ASN A C 11
ATOM 16271 O O . ASN A 1 31 ? 1.607 1.352 13.231 1.00 0.00 61 ASN A O 11
ATOM 16282 N N . VAL A 1 32 ? 0.761 1.911 11.224 1.00 0.00 62 VAL A N 11
ATOM 16283 C CA . VAL A 1 32 ? 1.899 1.393 10.475 1.00 0.00 62 VAL A CA 11
ATOM 16284 C C . VAL A 1 32 ? 2.471 2.455 9.541 1.00 0.00 62 VAL A C 11
ATOM 16285 O O . VAL A 1 32 ? 1.743 3.307 9.031 1.00 0.00 62 VAL A O 11
ATOM 16298 N N . HIS A 1 33 ? 3.780 2.398 9.321 1.00 0.00 63 HIS A N 11
ATOM 16299 C CA . HIS A 1 33 ? 4.454 3.362 8.460 1.00 0.00 63 HIS A CA 11
ATOM 16300 C C . HIS A 1 33 ? 4.786 2.742 7.105 1.00 0.00 63 HIS A C 11
ATOM 16301 O O . HIS A 1 33 ? 5.403 1.681 7.033 1.00 0.00 63 HIS A O 11
ATOM 16315 N N . ALA A 1 34 ? 4.368 3.411 6.034 1.00 0.00 64 ALA A N 11
ATOM 16316 C CA . ALA A 1 34 ? 4.614 2.921 4.684 1.00 0.00 64 ALA A CA 11
ATOM 16317 C C . ALA A 1 34 ? 5.763 3.680 4.027 1.00 0.00 64 ALA A C 11
ATOM 16318 O O . ALA A 1 34 ? 5.656 4.865 3.711 1.00 0.00 64 ALA A O 11
ATOM 16325 N N . PRO A 1 35 ? 6.888 2.983 3.815 1.00 0.00 65 PRO A N 11
ATOM 16326 C CA . PRO A 1 35 ? 8.067 3.561 3.163 1.00 0.00 65 PRO A CA 11
ATOM 16327 C C . PRO A 1 35 ? 7.772 4.029 1.742 1.00 0.00 65 PRO A C 11
ATOM 16328 O O . PRO A 1 35 ? 8.472 4.887 1.204 1.00 0.00 65 PRO A O 11
ATOM 16339 N N . TYR A 1 36 ? 6.733 3.461 1.141 1.00 0.00 66 TYR A N 11
ATOM 16340 C CA . TYR A 1 36 ? 6.385 3.773 -0.241 1.00 0.00 66 TYR A CA 11
ATOM 16341 C C . TYR A 1 36 ? 4.875 3.720 -0.448 1.00 0.00 66 TYR A C 11
ATOM 16342 O O . TYR A 1 36 ? 4.214 2.764 -0.041 1.00 0.00 66 TYR A O 11
ATOM 16360 N N . CYS A 1 37 ? 4.334 4.755 -1.083 1.00 0.00 67 CYS A N 11
ATOM 16361 C CA . CYS A 1 37 ? 2.924 4.773 -1.453 1.00 0.00 67 CYS A CA 11
ATOM 16362 C C . CYS A 1 37 ? 2.718 5.502 -2.776 1.00 0.00 67 CYS A C 11
ATOM 16363 O O . CYS A 1 37 ? 3.167 6.635 -2.947 1.00 0.00 67 CYS A O 11
ATOM 16371 N N . ARG A 1 38 ? 2.040 4.843 -3.709 1.00 0.00 68 ARG A N 11
ATOM 16372 C CA . ARG A 1 38 ? 1.664 5.473 -4.968 1.00 0.00 68 ARG A CA 11
ATOM 16373 C C . ARG A 1 38 ? 0.248 5.074 -5.375 1.00 0.00 68 ARG A C 11
ATOM 16374 O O . ARG A 1 38 ? -0.141 3.913 -5.248 1.00 0.00 68 ARG A O 11
ATOM 16395 N N . PHE A 1 39 ? -0.518 6.044 -5.864 1.00 0.00 69 PHE A N 11
ATOM 16396 C CA . PHE A 1 39 ? -1.907 5.806 -6.239 1.00 0.00 69 PHE A CA 11
ATOM 16397 C C . PHE A 1 39 ? -2.213 6.408 -7.606 1.00 0.00 69 PHE A C 11
ATOM 16398 O O . PHE A 1 39 ? -1.861 7.554 -7.886 1.00 0.00 69 PHE A O 11
ATOM 16415 N N . GLY A 1 40 ? -2.867 5.623 -8.458 1.00 0.00 70 GLY A N 11
ATOM 16416 C CA . GLY A 1 40 ? -3.330 6.138 -9.734 1.00 0.00 70 GLY A CA 11
ATOM 16417 C C . GLY A 1 40 ? -4.749 6.664 -9.667 1.00 0.00 70 GLY A C 11
ATOM 16418 O O . GLY A 1 40 ? -5.123 7.343 -8.709 1.00 0.00 70 GLY A O 11
ATOM 16422 N N . LYS A 1 41 ? -5.544 6.356 -10.685 1.00 0.00 71 LYS A N 11
ATOM 16423 C CA . LYS A 1 41 ? -6.903 6.871 -10.780 1.00 0.00 71 LYS A CA 11
ATOM 16424 C C . LYS A 1 41 ? -7.876 5.989 -10.003 1.00 0.00 71 LYS A C 11
ATOM 16425 O O . LYS A 1 41 ? -8.681 6.481 -9.211 1.00 0.00 71 LYS A O 11
ATOM 16444 N N . LEU A 1 42 ? -7.794 4.683 -10.233 1.00 0.00 72 LEU A N 11
ATOM 16445 C CA . LEU A 1 42 ? -8.750 3.744 -9.656 1.00 0.00 72 LEU A CA 11
ATOM 16446 C C . LEU A 1 42 ? -8.040 2.710 -8.786 1.00 0.00 72 LEU A C 11
ATOM 16447 O O . LEU A 1 42 ? -8.683 1.880 -8.146 1.00 0.00 72 LEU A O 11
ATOM 16463 N N . GLU A 1 43 ? -6.712 2.770 -8.771 1.00 0.00 73 GLU A N 11
ATOM 16464 C CA . GLU A 1 43 ? -5.910 1.740 -8.120 1.00 0.00 73 GLU A CA 11
ATOM 16465 C C . GLU A 1 43 ? -4.560 2.301 -7.679 1.00 0.00 73 GLU A C 11
ATOM 16466 O O . GLU A 1 43 ? -4.139 3.362 -8.133 1.00 0.00 73 GLU A O 11
ATOM 16478 N N . GLY A 1 44 ? -3.889 1.577 -6.787 1.00 0.00 74 GLY A N 11
ATOM 16479 C CA . GLY A 1 44 ? -2.582 2.000 -6.322 1.00 0.00 74 GLY A CA 11
ATOM 16480 C C . GLY A 1 44 ? -1.882 0.932 -5.506 1.00 0.00 74 GLY A C 11
ATOM 16481 O O . GLY A 1 44 ? -2.421 -0.155 -5.302 1.00 0.00 74 GLY A O 11
ATOM 16485 N N . ASN A 1 45 ? -0.675 1.240 -5.040 1.00 0.00 75 ASN A N 11
ATOM 16486 C CA . ASN A 1 45 ? 0.107 0.291 -4.256 1.00 0.00 75 ASN A CA 11
ATOM 16487 C C . ASN A 1 45 ? 0.806 0.991 -3.094 1.00 0.00 75 ASN A C 11
ATOM 16488 O O . ASN A 1 45 ? 1.017 2.202 -3.124 1.00 0.00 75 ASN A O 11
ATOM 16499 N N . PHE A 1 46 ? 1.164 0.217 -2.075 1.00 0.00 76 PHE A N 11
ATOM 16500 C CA . PHE A 1 46 ? 1.978 0.727 -0.978 1.00 0.00 76 PHE A CA 11
ATOM 16501 C C . PHE A 1 46 ? 2.817 -0.389 -0.360 1.00 0.00 76 PHE A C 11
ATOM 16502 O O . PHE A 1 46 ? 2.560 -1.570 -0.585 1.00 0.00 76 PHE A O 11
ATOM 16519 N N . ALA A 1 47 ? 3.824 -0.002 0.418 1.00 0.00 77 ALA A N 11
ATOM 16520 C CA . ALA A 1 47 ? 4.729 -0.966 1.029 1.00 0.00 77 ALA A CA 11
ATOM 16521 C C . ALA A 1 47 ? 4.780 -0.789 2.542 1.00 0.00 77 ALA A C 11
ATOM 16522 O O . ALA A 1 47 ? 4.559 0.309 3.057 1.00 0.00 77 ALA A O 11
ATOM 16529 N N . LEU A 1 48 ? 5.073 -1.874 3.252 1.00 0.00 78 LEU A N 11
ATOM 16530 C CA . LEU A 1 48 ? 5.340 -1.803 4.683 1.00 0.00 78 LEU A CA 11
ATOM 16531 C C . LEU A 1 48 ? 6.655 -2.495 5.026 1.00 0.00 78 LEU A C 11
ATOM 16532 O O . LEU A 1 48 ? 7.072 -3.429 4.344 1.00 0.00 78 LEU A O 11
ATOM 16548 N N . ASN A 1 49 ? 7.303 -2.032 6.091 1.00 0.00 79 ASN A N 11
ATOM 16549 C CA . ASN A 1 49 ? 8.598 -2.565 6.490 1.00 0.00 79 ASN A CA 11
ATOM 16550 C C . ASN A 1 49 ? 8.453 -3.964 7.084 1.00 0.00 79 ASN A C 11
ATOM 16551 O O . ASN A 1 49 ? 7.524 -4.232 7.846 1.00 0.00 79 ASN A O 11
ATOM 16562 N N . LYS A 1 50 ? 9.377 -4.850 6.730 1.00 0.00 80 LYS A N 11
ATOM 16563 C CA . LYS A 1 50 ? 9.362 -6.215 7.242 1.00 0.00 80 LYS A CA 11
ATOM 16564 C C . LYS A 1 50 ? 9.429 -6.227 8.765 1.00 0.00 80 LYS A C 11
ATOM 16565 O O . LYS A 1 50 ? 8.805 -7.064 9.417 1.00 0.00 80 LYS A O 11
ATOM 16584 N N . ASP A 1 51 ? 10.188 -5.293 9.326 1.00 0.00 81 ASP A N 11
ATOM 16585 C CA . ASP A 1 51 ? 10.269 -5.141 10.774 1.00 0.00 81 ASP A CA 11
ATOM 16586 C C . ASP A 1 51 ? 8.983 -4.541 11.331 1.00 0.00 81 ASP A C 11
ATOM 16587 O O . ASP A 1 51 ? 8.605 -4.801 12.474 1.00 0.00 81 ASP A O 11
ATOM 16596 N N . LYS A 1 52 ? 8.310 -3.734 10.516 1.00 0.00 82 LYS A N 11
ATOM 16597 C CA . LYS A 1 52 ? 7.086 -3.065 10.939 1.00 0.00 82 LYS A CA 11
ATOM 16598 C C . LYS A 1 52 ? 5.862 -3.712 10.296 1.00 0.00 82 LYS A C 11
ATOM 16599 O O . LYS A 1 52 ? 4.770 -3.143 10.305 1.00 0.00 82 LYS A O 11
ATOM 16618 N N . THR A 1 53 ? 6.053 -4.903 9.739 1.00 0.00 83 THR A N 11
ATOM 16619 C CA . THR A 1 53 ? 4.938 -5.704 9.249 1.00 0.00 83 THR A CA 11
ATOM 16620 C C . THR A 1 53 ? 4.778 -6.981 10.065 1.00 0.00 83 THR A C 11
ATOM 16621 O O . THR A 1 53 ? 5.716 -7.767 10.198 1.00 0.00 83 THR A O 11
ATOM 16632 N N . SER A 1 54 ? 3.582 -7.183 10.610 1.00 0.00 84 SER A N 11
ATOM 16633 C CA . SER A 1 54 ? 3.284 -8.390 11.372 1.00 0.00 84 SER A CA 11
ATOM 16634 C C . SER A 1 54 ? 2.220 -9.228 10.668 1.00 0.00 84 SER A C 11
ATOM 16635 O O . SER A 1 54 ? 1.409 -8.707 9.903 1.00 0.00 84 SER A O 11
ATOM 16643 N N . GLN A 1 55 ? 2.232 -10.530 10.934 1.00 0.00 85 GLN A N 11
ATOM 16644 C CA . GLN A 1 55 ? 1.241 -11.435 10.360 1.00 0.00 85 GLN A CA 11
ATOM 16645 C C . GLN A 1 55 ? -0.172 -11.002 10.735 1.00 0.00 85 GLN A C 11
ATOM 16646 O O . GLN A 1 55 ? -1.081 -11.035 9.908 1.00 0.00 85 GLN A O 11
ATOM 16660 N N . GLU A 1 56 ? -0.349 -10.595 11.990 1.00 0.00 86 GLU A N 11
ATOM 16661 C CA . GLU A 1 56 ? -1.657 -10.173 12.478 1.00 0.00 86 GLU A CA 11
ATOM 16662 C C . GLU A 1 56 ? -2.117 -8.901 11.771 1.00 0.00 86 GLU A C 11
ATOM 16663 O O . GLU A 1 56 ? -3.300 -8.734 11.476 1.00 0.00 86 GLU A O 11
ATOM 16675 N N . VAL A 1 57 ? -1.171 -8.005 11.506 1.00 0.00 87 VAL A N 11
ATOM 16676 C CA . VAL A 1 57 ? -1.468 -6.769 10.790 1.00 0.00 87 VAL A CA 11
ATOM 16677 C C . VAL A 1 57 ? -1.925 -7.056 9.365 1.00 0.00 87 VAL A C 11
ATOM 16678 O O . VAL A 1 57 ? -2.878 -6.449 8.873 1.00 0.00 87 VAL A O 11
ATOM 16691 N N . ILE A 1 58 ? -1.241 -7.985 8.706 1.00 0.00 88 ILE A N 11
ATOM 16692 C CA . ILE A 1 58 ? -1.540 -8.311 7.317 1.00 0.00 88 ILE A CA 11
ATOM 16693 C C . ILE A 1 58 ? -2.953 -8.866 7.173 1.00 0.00 88 ILE A C 11
ATOM 16694 O O . ILE A 1 58 ? -3.710 -8.448 6.298 1.00 0.00 88 ILE A O 11
ATOM 16710 N N . ASP A 1 59 ? -3.302 -9.812 8.039 1.00 0.00 89 ASP A N 11
ATOM 16711 C CA . ASP A 1 59 ? -4.619 -10.435 8.001 1.00 0.00 89 ASP A CA 11
ATOM 16712 C C . ASP A 1 59 ? -5.712 -9.416 8.310 1.00 0.00 89 ASP A C 11
ATOM 16713 O O . ASP A 1 59 ? -6.750 -9.388 7.650 1.00 0.00 89 ASP A O 11
ATOM 16722 N N . GLN A 1 60 ? -5.469 -8.583 9.315 1.00 0.00 90 GLN A N 11
ATOM 16723 C CA . GLN A 1 60 ? -6.400 -7.514 9.662 1.00 0.00 90 GLN A CA 11
ATOM 16724 C C . GLN A 1 60 ? -6.502 -6.493 8.534 1.00 0.00 90 GLN A C 11
ATOM 16725 O O . GLN A 1 60 ? -7.595 -6.037 8.192 1.00 0.00 90 GLN A O 11
ATOM 16739 N N . LEU A 1 61 ? -5.357 -6.135 7.960 1.00 0.00 91 LEU A N 11
ATOM 16740 C CA . LEU A 1 61 ? -5.305 -5.087 6.948 1.00 0.00 91 LEU A CA 11
ATOM 16741 C C . LEU A 1 61 ? -6.102 -5.483 5.710 1.00 0.00 91 LEU A C 11
ATOM 16742 O O . LEU A 1 61 ? -6.868 -4.685 5.171 1.00 0.00 91 LEU A O 11
ATOM 16758 N N . VAL A 1 62 ? -5.917 -6.721 5.265 1.00 0.00 92 VAL A N 11
ATOM 16759 C CA . VAL A 1 62 ? -6.603 -7.218 4.079 1.00 0.00 92 VAL A CA 11
ATOM 16760 C C . VAL A 1 62 ? -8.105 -7.338 4.324 1.00 0.00 92 VAL A C 11
ATOM 16761 O O . VAL A 1 62 ? -8.914 -6.971 3.471 1.00 0.00 92 VAL A O 11
ATOM 16774 N N . GLN A 1 63 ? -8.468 -7.856 5.493 1.00 0.00 93 GLN A N 11
ATOM 16775 C CA . GLN A 1 63 ? -9.869 -8.101 5.816 1.00 0.00 93 GLN A CA 11
ATOM 16776 C C . GLN A 1 63 ? -10.644 -6.791 5.909 1.00 0.00 93 GLN A C 11
ATOM 16777 O O . GLN A 1 63 ? -11.744 -6.668 5.371 1.00 0.00 93 GLN A O 11
ATOM 16791 N N . ASP A 1 64 ? -10.062 -5.814 6.598 1.00 0.00 94 ASP A N 11
ATOM 16792 C CA . ASP A 1 64 ? -10.737 -4.544 6.841 1.00 0.00 94 ASP A CA 11
ATOM 16793 C C . ASP A 1 64 ? -10.419 -3.540 5.737 1.00 0.00 94 ASP A C 11
ATOM 16794 O O . ASP A 1 64 ? -11.086 -2.515 5.604 1.00 0.00 94 ASP A O 11
ATOM 16803 N N . GLY A 1 65 ? -9.394 -3.842 4.946 1.00 0.00 95 GLY A N 11
ATOM 16804 C CA . GLY A 1 65 ? -8.925 -2.900 3.947 1.00 0.00 95 GLY A CA 11
ATOM 16805 C C . GLY A 1 65 ? -8.555 -1.557 4.543 1.00 0.00 95 GLY A C 11
ATOM 16806 O O . GLY A 1 65 ? -7.976 -1.491 5.629 1.00 0.00 95 GLY A O 11
ATOM 16810 N N . LEU A 1 66 ? -8.888 -0.485 3.836 1.00 0.00 96 LEU A N 11
ATOM 16811 C CA . LEU A 1 66 ? -8.637 0.866 4.327 1.00 0.00 96 LEU A CA 11
ATOM 16812 C C . LEU A 1 66 ? -9.845 1.767 4.085 1.00 0.00 96 LEU A C 11
ATOM 16813 O O . LEU A 1 66 ? -10.393 1.803 2.984 1.00 0.00 96 LEU A O 11
ATOM 16829 N N . GLN A 1 67 ? -10.251 2.493 5.121 1.00 0.00 97 GLN A N 11
ATOM 16830 C CA . GLN A 1 67 ? -11.508 3.231 5.091 1.00 0.00 97 GLN A CA 11
ATOM 16831 C C . GLN A 1 67 ? -11.278 4.684 4.693 1.00 0.00 97 GLN A C 11
ATOM 16832 O O . GLN A 1 67 ? -10.410 5.359 5.246 1.00 0.00 97 GLN A O 11
ATOM 16846 N N . PHE A 1 68 ? -12.062 5.163 3.731 1.00 0.00 98 PHE A N 11
ATOM 16847 C CA . PHE A 1 68 ? -12.047 6.573 3.365 1.00 0.00 98 PHE A CA 11
ATOM 16848 C C . PHE A 1 68 ? -13.462 7.147 3.358 1.00 0.00 98 PHE A C 11
ATOM 16849 O O . PHE A 1 68 ? -14.110 7.219 2.316 1.00 0.00 98 PHE A O 11
ATOM 16866 N N . GLY A 1 69 ? -13.933 7.556 4.534 1.00 0.00 99 GLY A N 11
ATOM 16867 C CA . GLY A 1 69 ? -15.287 8.060 4.655 1.00 0.00 99 GLY A CA 11
ATOM 16868 C C . GLY A 1 69 ? -16.330 6.979 4.448 1.00 0.00 99 GLY A C 11
ATOM 16869 O O . GLY A 1 69 ? -16.364 5.993 5.184 1.00 0.00 99 GLY A O 11
ATOM 16873 N N . GLU A 1 70 ? -17.183 7.165 3.445 1.00 0.00 100 GLU A N 11
ATOM 16874 C CA . GLU A 1 70 ? -18.214 6.185 3.127 1.00 0.00 100 GLU A CA 11
ATOM 16875 C C . GLU A 1 70 ? -17.737 5.226 2.040 1.00 0.00 100 GLU A C 11
ATOM 16876 O O . GLU A 1 70 ? -18.466 4.323 1.630 1.00 0.00 100 GLU A O 11
ATOM 16888 N N . SER A 1 71 ? -16.507 5.429 1.578 1.00 0.00 101 SER A N 11
ATOM 16889 C CA . SER A 1 71 ? -15.913 4.551 0.577 1.00 0.00 101 SER A CA 11
ATOM 16890 C C . SER A 1 71 ? -14.920 3.588 1.220 1.00 0.00 101 SER A C 11
ATOM 16891 O O . SER A 1 71 ? -14.243 3.930 2.188 1.00 0.00 101 SER A O 11
ATOM 16899 N N . LYS A 1 72 ? -14.841 2.379 0.674 1.00 0.00 102 LYS A N 11
ATOM 16900 C CA . LYS A 1 72 ? -13.923 1.367 1.184 1.00 0.00 102 LYS A CA 11
ATOM 16901 C C . LYS A 1 72 ? -12.936 0.934 0.105 1.00 0.00 102 LYS A C 11
ATOM 16902 O O . LYS A 1 72 ? -13.324 0.658 -1.030 1.00 0.00 102 LYS A O 11
ATOM 16921 N N . VAL A 1 73 ? -11.658 0.875 0.468 1.00 0.00 103 VAL A N 11
ATOM 16922 C CA . VAL A 1 73 ? -10.617 0.463 -0.466 1.00 0.00 103 VAL A CA 11
ATOM 16923 C C . VAL A 1 73 ? -10.042 -0.896 -0.086 1.00 0.00 103 VAL A C 11
ATOM 16924 O O . VAL A 1 73 ? -9.595 -1.100 1.045 1.00 0.00 103 VAL A O 11
ATOM 16937 N N . THR A 1 74 ? -10.054 -1.825 -1.036 1.00 0.00 104 THR A N 11
ATOM 16938 C CA . THR A 1 74 ? -9.602 -3.187 -0.781 1.00 0.00 104 THR A CA 11
ATOM 16939 C C . THR A 1 74 ? -8.084 -3.289 -0.882 1.00 0.00 104 THR A C 11
ATOM 16940 O O . THR A 1 74 ? -7.448 -2.523 -1.605 1.00 0.00 104 THR A O 11
ATOM 16951 N N . ILE A 1 75 ? -7.510 -4.240 -0.151 1.00 0.00 105 ILE A N 11
ATOM 16952 C CA . ILE A 1 75 ? -6.063 -4.400 -0.110 1.00 0.00 105 ILE A CA 11
ATOM 16953 C C . ILE A 1 75 ? -5.659 -5.835 -0.434 1.00 0.00 105 ILE A C 11
ATOM 16954 O O . ILE A 1 75 ? -6.277 -6.787 0.041 1.00 0.00 105 ILE A O 11
ATOM 16970 N N . LYS A 1 76 ? -4.618 -5.982 -1.245 1.00 0.00 106 LYS A N 11
ATOM 16971 C CA . LYS A 1 76 ? -4.108 -7.300 -1.608 1.00 0.00 106 LYS A CA 11
ATOM 16972 C C . LYS A 1 76 ? -2.614 -7.404 -1.317 1.00 0.00 106 LYS A C 11
ATOM 16973 O O . LYS A 1 76 ? -1.865 -6.447 -1.512 1.00 0.00 106 LYS A O 11
ATOM 16992 N N . VAL A 1 77 ? -2.187 -8.575 -0.851 1.00 0.00 107 VAL A N 11
ATOM 16993 C CA . VAL A 1 77 ? -0.792 -8.789 -0.491 1.00 0.00 107 VAL A CA 11
ATOM 16994 C C . VAL A 1 77 ? 0.008 -9.309 -1.681 1.00 0.00 107 VAL A C 11
ATOM 16995 O O . VAL A 1 77 ? -0.378 -10.288 -2.321 1.00 0.00 107 VAL A O 11
ATOM 17008 N N . SER A 1 78 ? 1.125 -8.649 -1.970 1.00 0.00 108 SER A N 11
ATOM 17009 C CA . SER A 1 78 ? 2.038 -9.111 -3.009 1.00 0.00 108 SER A CA 11
ATOM 17010 C C . SER A 1 78 ? 3.076 -10.069 -2.433 1.00 0.00 108 SER A C 11
ATOM 17011 O O . SER A 1 78 ? 3.753 -9.751 -1.456 1.00 0.00 108 SER A O 11
ATOM 17019 N N . GLU A 1 79 ? 3.196 -11.242 -3.047 1.00 0.00 109 GLU A N 11
ATOM 17020 C CA . GLU A 1 79 ? 4.090 -12.278 -2.546 1.00 0.00 109 GLU A CA 11
ATOM 17021 C C . GLU A 1 79 ? 5.325 -12.406 -3.433 1.00 0.00 109 GLU A C 11
ATOM 17022 O O . GLU A 1 79 ? 5.440 -11.732 -4.457 1.00 0.00 109 GLU A O 11
ATOM 17034 N N . GLY A 1 80 ? 6.248 -13.277 -3.032 1.00 0.00 110 GLY A N 11
ATOM 17035 C CA . GLY A 1 80 ? 7.539 -13.342 -3.691 1.00 0.00 110 GLY A CA 11
ATOM 17036 C C . GLY A 1 80 ? 7.438 -13.129 -5.189 1.00 0.00 110 GLY A C 11
ATOM 17037 O O . GLY A 1 80 ? 8.140 -12.289 -5.750 1.00 0.00 110 GLY A O 11
ATOM 17041 N N . GLU A 1 81 ? 6.563 -13.894 -5.837 1.00 0.00 111 GLU A N 11
ATOM 17042 C CA . GLU A 1 81 ? 6.413 -13.821 -7.286 1.00 0.00 111 GLU A CA 11
ATOM 17043 C C . GLU A 1 81 ? 5.916 -12.443 -7.712 1.00 0.00 111 GLU A C 11
ATOM 17044 O O . GLU A 1 81 ? 6.439 -11.846 -8.653 1.00 0.00 111 GLU A O 11
ATOM 17056 N N . ALA A 1 82 ? 4.900 -11.944 -7.016 1.00 0.00 112 ALA A N 11
ATOM 17057 C CA . ALA A 1 82 ? 4.363 -10.617 -7.289 1.00 0.00 112 ALA A CA 11
ATOM 17058 C C . ALA A 1 82 ? 5.415 -9.540 -7.045 1.00 0.00 112 ALA A C 11
ATOM 17059 O O . ALA A 1 82 ? 5.502 -8.562 -7.789 1.00 0.00 112 ALA A O 11
ATOM 17066 N N . LEU A 1 83 ? 6.210 -9.723 -5.996 1.00 0.00 113 LEU A N 11
ATOM 17067 C CA . LEU A 1 83 ? 7.215 -8.736 -5.616 1.00 0.00 113 LEU A CA 11
ATOM 17068 C C . LEU A 1 83 ? 8.271 -8.588 -6.708 1.00 0.00 113 LEU A C 11
ATOM 17069 O O . LEU A 1 83 ? 8.692 -7.478 -7.031 1.00 0.00 113 LEU A O 11
ATOM 17085 N N . SER A 1 84 ? 8.695 -9.716 -7.271 1.00 0.00 114 SER A N 11
ATOM 17086 C CA . SER A 1 84 ? 9.684 -9.711 -8.341 1.00 0.00 114 SER A CA 11
ATOM 17087 C C . SER A 1 84 ? 9.158 -8.968 -9.566 1.00 0.00 114 SER A C 11
ATOM 17088 O O . SER A 1 84 ? 9.880 -8.196 -10.196 1.00 0.00 114 SER A O 11
ATOM 17096 N N . LYS A 1 85 ? 7.894 -9.208 -9.896 1.00 0.00 115 LYS A N 11
ATOM 17097 C CA . LYS A 1 85 ? 7.245 -8.508 -10.998 1.00 0.00 115 LYS A CA 11
ATOM 17098 C C . LYS A 1 85 ? 7.100 -7.021 -10.690 1.00 0.00 115 LYS A C 11
ATOM 17099 O O . LYS A 1 85 ? 7.328 -6.173 -11.551 1.00 0.00 115 LYS A O 11
ATOM 17118 N N . PHE A 1 86 ? 6.723 -6.712 -9.453 1.00 0.00 116 PHE A N 11
ATOM 17119 C CA . PHE A 1 86 ? 6.550 -5.327 -9.031 1.00 0.00 116 PHE A CA 11
ATOM 17120 C C . PHE A 1 86 ? 7.867 -4.563 -9.119 1.00 0.00 116 PHE A C 11
ATOM 17121 O O . PHE A 1 86 ? 7.912 -3.439 -9.619 1.00 0.00 116 PHE A O 11
ATOM 17138 N N . TRP A 1 87 ? 8.937 -5.181 -8.633 1.00 0.00 117 TRP A N 11
ATOM 17139 C CA . TRP A 1 87 ? 10.238 -4.527 -8.576 1.00 0.00 117 TRP A CA 11
ATOM 17140 C C . TRP A 1 87 ? 10.750 -4.210 -9.976 1.00 0.00 117 TRP A C 11
ATOM 17141 O O . TRP A 1 87 ? 11.365 -3.167 -10.200 1.00 0.00 117 TRP A O 11
ATOM 17162 N N . GLU A 1 88 ? 10.490 -5.112 -10.916 1.00 0.00 118 GLU A N 11
ATOM 17163 C CA . GLU A 1 88 ? 10.918 -4.922 -12.296 1.00 0.00 118 GLU A CA 11
ATOM 17164 C C . GLU A 1 88 ? 10.148 -3.780 -12.953 1.00 0.00 118 GLU A C 11
ATOM 17165 O O . GLU A 1 88 ? 10.737 -2.913 -13.602 1.00 0.00 118 GLU A O 11
ATOM 17177 N N . LEU A 1 89 ? 8.833 -3.782 -12.778 1.00 0.00 119 LEU A N 11
ATOM 17178 C CA . LEU A 1 89 ? 7.966 -2.834 -13.469 1.00 0.00 119 LEU A CA 11
ATOM 17179 C C . LEU A 1 89 ? 8.012 -1.464 -12.801 1.00 0.00 119 LEU A C 11
ATOM 17180 O O . LEU A 1 89 ? 8.034 -0.434 -13.473 1.00 0.00 119 LEU A O 11
ATOM 17196 N N . HIS A 1 90 ? 8.029 -1.462 -11.472 1.00 0.00 120 HIS A N 11
ATOM 17197 C CA . HIS A 1 90 ? 7.889 -0.228 -10.708 1.00 0.00 120 HIS A CA 11
ATOM 17198 C C . HIS A 1 90 ? 9.180 0.103 -9.966 1.00 0.00 120 HIS A C 11
ATOM 17199 O O . HIS A 1 90 ? 9.194 0.942 -9.066 1.00 0.00 120 HIS A O 11
ATOM 17213 N N . GLY A 1 91 ? 10.265 -0.564 -10.349 1.00 0.00 121 GLY A N 11
ATOM 17214 C CA . GLY A 1 91 ? 11.528 -0.387 -9.658 1.00 0.00 121 GLY A CA 11
ATOM 17215 C C . GLY A 1 91 ? 11.989 1.058 -9.655 1.00 0.00 121 GLY A C 11
ATOM 17216 O O . GLY A 1 91 ? 12.484 1.557 -8.642 1.00 0.00 121 GLY A O 11
ATOM 17220 N N . ARG A 1 92 ? 11.829 1.732 -10.789 1.00 0.00 122 ARG A N 11
ATOM 17221 C CA . ARG A 1 92 ? 12.290 3.108 -10.932 1.00 0.00 122 ARG A CA 11
ATOM 17222 C C . ARG A 1 92 ? 11.476 4.049 -10.048 1.00 0.00 122 ARG A C 11
ATOM 17223 O O . ARG A 1 92 ? 12.014 4.996 -9.474 1.00 0.00 122 ARG A O 11
ATOM 17244 N N . HIS A 1 93 ? 10.179 3.780 -9.942 1.00 0.00 123 HIS A N 11
ATOM 17245 C CA . HIS A 1 93 ? 9.307 4.554 -9.066 1.00 0.00 123 HIS A CA 11
ATOM 17246 C C . HIS A 1 93 ? 9.707 4.373 -7.605 1.00 0.00 123 HIS A C 11
ATOM 17247 O O . HIS A 1 93 ? 9.791 5.342 -6.849 1.00 0.00 123 HIS A O 11
ATOM 17261 N N . TYR A 1 94 ? 9.951 3.127 -7.212 1.00 0.00 124 TYR A N 11
ATOM 17262 C CA . TYR A 1 94 ? 10.342 2.821 -5.841 1.00 0.00 124 TYR A CA 11
ATOM 17263 C C . TYR A 1 94 ? 11.672 3.480 -5.493 1.00 0.00 124 TYR A C 11
ATOM 17264 O O . TYR A 1 94 ? 11.819 4.080 -4.430 1.00 0.00 124 TYR A O 11
ATOM 17282 N N . ASN A 1 95 ? 12.638 3.366 -6.399 1.00 0.00 125 ASN A N 11
ATOM 17283 C CA . ASN A 1 95 ? 13.967 3.923 -6.175 1.00 0.00 125 ASN A CA 11
ATOM 17284 C C . ASN A 1 95 ? 13.900 5.440 -6.017 1.00 0.00 125 ASN A C 11
ATOM 17285 O O . ASN A 1 95 ? 14.577 6.016 -5.166 1.00 0.00 125 ASN A O 11
ATOM 17296 N N . GLY A 1 96 ? 13.078 6.080 -6.842 1.00 0.00 126 GLY A N 11
ATOM 17297 C CA . GLY A 1 96 ? 12.965 7.526 -6.804 1.00 0.00 126 GLY A CA 11
ATOM 17298 C C . GLY A 1 96 ? 12.456 8.034 -5.469 1.00 0.00 126 GLY A C 11
ATOM 17299 O O . GLY A 1 96 ? 12.940 9.042 -4.953 1.00 0.00 126 GLY A O 11
ATOM 17303 N N . VAL A 1 97 ? 11.476 7.333 -4.906 1.00 0.00 127 VAL A N 11
ATOM 17304 C CA . VAL A 1 97 ? 10.912 7.709 -3.616 1.00 0.00 127 VAL A CA 11
ATOM 17305 C C . VAL A 1 97 ? 11.934 7.534 -2.497 1.00 0.00 127 VAL A C 11
ATOM 17306 O O . VAL A 1 97 ? 12.051 8.382 -1.613 1.00 0.00 127 VAL A O 11
ATOM 17319 N N . MET A 1 98 ? 12.671 6.431 -2.545 1.00 0.00 128 MET A N 11
ATOM 17320 C CA . MET A 1 98 ? 13.690 6.148 -1.539 1.00 0.00 128 MET A CA 11
ATOM 17321 C C . MET A 1 98 ? 14.837 7.150 -1.631 1.00 0.00 128 MET A C 11
ATOM 17322 O O . MET A 1 98 ? 15.428 7.526 -0.620 1.00 0.00 128 MET A O 11
ATOM 17336 N N . GLU A 1 99 ? 15.146 7.579 -2.852 1.00 0.00 129 GLU A N 11
ATOM 17337 C CA . GLU A 1 99 ? 16.222 8.538 -3.074 1.00 0.00 129 GLU A CA 11
ATOM 17338 C C . GLU A 1 99 ? 15.911 9.872 -2.403 1.00 0.00 129 GLU A C 11
ATOM 17339 O O . GLU A 1 99 ? 16.802 10.543 -1.883 1.00 0.00 129 GLU A O 11
ATOM 17351 N N . LEU A 1 100 ? 14.636 10.250 -2.417 1.00 0.00 130 LEU A N 11
ATOM 17352 C CA . LEU A 1 100 ? 14.206 11.511 -1.819 1.00 0.00 130 LEU A CA 11
ATOM 17353 C C . LEU A 1 100 ? 14.461 11.515 -0.315 1.00 0.00 130 LEU A C 11
ATOM 17354 O O . LEU A 1 100 ? 14.513 12.570 0.316 1.00 0.00 130 LEU A O 11
ATOM 17370 N N . THR A 1 1 ? 18.510 -0.152 -1.829 1.00 0.00 31 THR A N 12
ATOM 17371 C CA . THR A 1 1 ? 18.654 -1.549 -1.437 1.00 0.00 31 THR A CA 12
ATOM 17372 C C . THR A 1 1 ? 17.468 -2.009 -0.597 1.00 0.00 31 THR A C 12
ATOM 17373 O O . THR A 1 1 ? 17.321 -3.198 -0.314 1.00 0.00 31 THR A O 12
ATOM 17384 N N . PHE A 1 2 ? 16.625 -1.061 -0.204 1.00 0.00 32 PHE A N 12
ATOM 17385 C CA . PHE A 1 2 ? 15.479 -1.363 0.648 1.00 0.00 32 PHE A CA 12
ATOM 17386 C C . PHE A 1 2 ? 14.364 -2.023 -0.156 1.00 0.00 32 PHE A C 12
ATOM 17387 O O . PHE A 1 2 ? 13.891 -1.472 -1.150 1.00 0.00 32 PHE A O 12
ATOM 17404 N N . GLN A 1 3 ? 13.950 -3.208 0.281 1.00 0.00 33 GLN A N 12
ATOM 17405 C CA . GLN A 1 3 ? 12.875 -3.935 -0.384 1.00 0.00 33 GLN A CA 12
ATOM 17406 C C . GLN A 1 3 ? 11.785 -4.324 0.609 1.00 0.00 33 GLN A C 12
ATOM 17407 O O . GLN A 1 3 ? 11.774 -5.428 1.157 1.00 0.00 33 GLN A O 12
ATOM 17421 N N . PRO A 1 4 ? 10.844 -3.398 0.849 1.00 0.00 34 PRO A N 12
ATOM 17422 C CA . PRO A 1 4 ? 9.696 -3.646 1.727 1.00 0.00 34 PRO A CA 12
ATOM 17423 C C . PRO A 1 4 ? 8.641 -4.526 1.067 1.00 0.00 34 PRO A C 12
ATOM 17424 O O . PRO A 1 4 ? 8.584 -4.630 -0.158 1.00 0.00 34 PRO A O 12
ATOM 17435 N N . ILE A 1 5 ? 7.807 -5.159 1.888 1.00 0.00 35 ILE A N 12
ATOM 17436 C CA . ILE A 1 5 ? 6.643 -5.878 1.386 1.00 0.00 35 ILE A CA 12
ATOM 17437 C C . ILE A 1 5 ? 5.653 -4.928 0.720 1.00 0.00 35 ILE A C 12
ATOM 17438 O O . ILE A 1 5 ? 5.330 -3.872 1.265 1.00 0.00 35 ILE A O 12
ATOM 17454 N N . ILE A 1 6 ? 5.177 -5.311 -0.459 1.00 0.00 36 ILE A N 12
ATOM 17455 C CA . ILE A 1 6 ? 4.392 -4.409 -1.294 1.00 0.00 36 ILE A CA 12
ATOM 17456 C C . ILE A 1 6 ? 2.907 -4.752 -1.226 1.00 0.00 36 ILE A C 12
ATOM 17457 O O . ILE A 1 6 ? 2.521 -5.916 -1.334 1.00 0.00 36 ILE A O 12
ATOM 17473 N N . PHE A 1 7 ? 2.076 -3.730 -1.048 1.00 0.00 37 PHE A N 12
ATOM 17474 C CA . PHE A 1 7 ? 0.629 -3.909 -1.053 1.00 0.00 37 PHE A CA 12
ATOM 17475 C C . PHE A 1 7 ? -0.013 -3.116 -2.186 1.00 0.00 37 PHE A C 12
ATOM 17476 O O . PHE A 1 7 ? 0.459 -2.038 -2.548 1.00 0.00 37 PHE A O 12
ATOM 17493 N N . SER A 1 8 ? -1.092 -3.658 -2.742 1.00 0.00 38 SER A N 12
ATOM 17494 C CA . SER A 1 8 ? -1.834 -2.974 -3.796 1.00 0.00 38 SER A CA 12
ATOM 17495 C C . SER A 1 8 ? -3.217 -2.559 -3.303 1.00 0.00 38 SER A C 12
ATOM 17496 O O . SER A 1 8 ? -3.829 -3.243 -2.484 1.00 0.00 38 SER A O 12
ATOM 17504 N N . THR A 1 9 ? -3.704 -1.428 -3.809 1.00 0.00 39 THR A N 12
ATOM 17505 C CA . THR A 1 9 ? -5.025 -0.935 -3.445 1.00 0.00 39 THR A CA 12
ATOM 17506 C C . THR A 1 9 ? -5.850 -0.607 -4.682 1.00 0.00 39 THR A C 12
ATOM 17507 O O . THR A 1 9 ? -5.305 -0.269 -5.732 1.00 0.00 39 THR A O 12
ATOM 17518 N N . ALA A 1 10 ? -7.170 -0.707 -4.553 1.00 0.00 40 ALA A N 12
ATOM 17519 C CA . ALA A 1 10 ? -8.075 -0.311 -5.623 1.00 0.00 40 ALA A CA 12
ATOM 17520 C C . ALA A 1 10 ? -9.331 0.349 -5.065 1.00 0.00 40 ALA A C 12
ATOM 17521 O O . ALA A 1 10 ? -9.882 -0.096 -4.059 1.00 0.00 40 ALA A O 12
ATOM 17528 N N . CYS A 1 11 ? -9.777 1.414 -5.724 1.00 0.00 41 CYS A N 12
ATOM 17529 C CA . CYS A 1 11 ? -10.970 2.134 -5.295 1.00 0.00 41 CYS A CA 12
ATOM 17530 C C . CYS A 1 11 ? -12.141 1.852 -6.231 1.00 0.00 41 CYS A C 12
ATOM 17531 O O . CYS A 1 11 ? -11.948 1.542 -7.406 1.00 0.00 41 CYS A O 12
ATOM 17539 N N . GLU A 1 12 ? -13.356 1.958 -5.700 1.00 0.00 42 GLU A N 12
ATOM 17540 C CA . GLU A 1 12 ? -14.558 1.856 -6.518 1.00 0.00 42 GLU A CA 12
ATOM 17541 C C . GLU A 1 12 ? -14.957 3.221 -7.071 1.00 0.00 42 GLU A C 12
ATOM 17542 O O . GLU A 1 12 ? -15.742 3.312 -8.015 1.00 0.00 42 GLU A O 12
ATOM 17554 N N . GLN A 1 13 ? -14.411 4.277 -6.478 1.00 0.00 43 GLN A N 12
ATOM 17555 C CA . GLN A 1 13 ? -14.767 5.637 -6.864 1.00 0.00 43 GLN A CA 12
ATOM 17556 C C . GLN A 1 13 ? -13.521 6.508 -6.999 1.00 0.00 43 GLN A C 12
ATOM 17557 O O . GLN A 1 13 ? -12.554 6.342 -6.255 1.00 0.00 43 GLN A O 12
ATOM 17571 N N . GLU A 1 14 ? -13.553 7.433 -7.951 1.00 0.00 44 GLU A N 12
ATOM 17572 C CA . GLU A 1 14 ? -12.448 8.366 -8.147 1.00 0.00 44 GLU A CA 12
ATOM 17573 C C . GLU A 1 14 ? -12.589 9.576 -7.226 1.00 0.00 44 GLU A C 12
ATOM 17574 O O . GLU A 1 14 ? -13.696 10.026 -6.941 1.00 0.00 44 GLU A O 12
ATOM 17586 N N . GLY A 1 15 ? -11.455 10.096 -6.766 1.00 0.00 45 GLY A N 12
ATOM 17587 C CA . GLY A 1 15 ? -11.452 11.368 -6.065 1.00 0.00 45 GLY A CA 12
ATOM 17588 C C . GLY A 1 15 ? -11.766 11.217 -4.590 1.00 0.00 45 GLY A C 12
ATOM 17589 O O . GLY A 1 15 ? -11.848 12.206 -3.860 1.00 0.00 45 GLY A O 12
ATOM 17593 N N . VAL A 1 16 ? -11.943 9.976 -4.148 1.00 0.00 46 VAL A N 12
ATOM 17594 C CA . VAL A 1 16 ? -12.275 9.700 -2.755 1.00 0.00 46 VAL A CA 12
ATOM 17595 C C . VAL A 1 16 ? -11.017 9.504 -1.918 1.00 0.00 46 VAL A C 12
ATOM 17596 O O . VAL A 1 16 ? -11.051 9.618 -0.692 1.00 0.00 46 VAL A O 12
ATOM 17609 N N . ALA A 1 17 ? -9.907 9.209 -2.587 1.00 0.00 47 ALA A N 12
ATOM 17610 C CA . ALA A 1 17 ? -8.653 8.927 -1.899 1.00 0.00 47 ALA A CA 12
ATOM 17611 C C . ALA A 1 17 ? -7.470 9.531 -2.648 1.00 0.00 47 ALA A C 12
ATOM 17612 O O . ALA A 1 17 ? -7.531 9.742 -3.859 1.00 0.00 47 ALA A O 12
ATOM 17619 N N . ASN A 1 18 ? -6.392 9.804 -1.920 1.00 0.00 48 ASN A N 12
ATOM 17620 C CA . ASN A 1 18 ? -5.123 10.172 -2.540 1.00 0.00 48 ASN A CA 12
ATOM 17621 C C . ASN A 1 18 ? -3.947 9.643 -1.727 1.00 0.00 48 ASN A C 12
ATOM 17622 O O . ASN A 1 18 ? -4.120 9.162 -0.607 1.00 0.00 48 ASN A O 12
ATOM 17633 N N . TRP A 1 19 ? -2.752 9.737 -2.297 1.00 0.00 49 TRP A N 12
ATOM 17634 C CA . TRP A 1 19 ? -1.559 9.179 -1.668 1.00 0.00 49 TRP A CA 12
ATOM 17635 C C . TRP A 1 19 ? -1.342 9.778 -0.284 1.00 0.00 49 TRP A C 12
ATOM 17636 O O . TRP A 1 19 ? -0.914 9.088 0.641 1.00 0.00 49 TRP A O 12
ATOM 17657 N N . ARG A 1 20 ? -1.640 11.067 -0.149 1.00 0.00 50 ARG A N 12
ATOM 17658 C CA . ARG A 1 20 ? -1.532 11.744 1.138 1.00 0.00 50 ARG A CA 12
ATOM 17659 C C . ARG A 1 20 ? -2.578 11.223 2.117 1.00 0.00 50 ARG A C 12
ATOM 17660 O O . ARG A 1 20 ? -2.267 10.917 3.267 1.00 0.00 50 ARG A O 12
ATOM 17681 N N . ASN A 1 21 ? -3.820 11.125 1.652 1.00 0.00 51 ASN A N 12
ATOM 17682 C CA . ASN A 1 21 ? -4.909 10.627 2.484 1.00 0.00 51 ASN A CA 12
ATOM 17683 C C . ASN A 1 21 ? -4.678 9.168 2.870 1.00 0.00 51 ASN A C 12
ATOM 17684 O O . ASN A 1 21 ? -4.967 8.761 3.994 1.00 0.00 51 ASN A O 12
ATOM 17695 N N . ILE A 1 22 ? -4.153 8.389 1.929 1.00 0.00 52 ILE A N 12
ATOM 17696 C CA . ILE A 1 22 ? -3.930 6.967 2.153 1.00 0.00 52 ILE A CA 12
ATOM 17697 C C . ILE A 1 22 ? -2.896 6.739 3.249 1.00 0.00 52 ILE A C 12
ATOM 17698 O O . ILE A 1 22 ? -3.066 5.875 4.110 1.00 0.00 52 ILE A O 12
ATOM 17714 N N . THR A 1 23 ? -1.822 7.522 3.215 1.00 0.00 53 THR A N 12
ATOM 17715 C CA . THR A 1 23 ? -0.772 7.425 4.221 1.00 0.00 53 THR A CA 12
ATOM 17716 C C . THR A 1 23 ? -1.308 7.757 5.608 1.00 0.00 53 THR A C 12
ATOM 17717 O O . THR A 1 23 ? -1.008 7.065 6.581 1.00 0.00 53 THR A O 12
ATOM 17728 N N . GLU A 1 24 ? -2.104 8.817 5.692 1.00 0.00 54 GLU A N 12
ATOM 17729 C CA . GLU A 1 24 ? -2.704 9.223 6.959 1.00 0.00 54 GLU A CA 12
ATOM 17730 C C . GLU A 1 24 ? -3.739 8.201 7.421 1.00 0.00 54 GLU A C 12
ATOM 17731 O O . GLU A 1 24 ? -3.780 7.833 8.594 1.00 0.00 54 GLU A O 12
ATOM 17743 N N . ALA A 1 25 ? -4.573 7.750 6.491 1.00 0.00 55 ALA A N 12
ATOM 17744 C CA . ALA A 1 25 ? -5.606 6.769 6.801 1.00 0.00 55 ALA A CA 12
ATOM 17745 C C . ALA A 1 25 ? -4.992 5.444 7.239 1.00 0.00 55 ALA A C 12
ATOM 17746 O O . ALA A 1 25 ? -5.441 4.828 8.206 1.00 0.00 55 ALA A O 12
ATOM 17753 N N . LEU A 1 26 ? -3.960 5.011 6.523 1.00 0.00 56 LEU A N 12
ATOM 17754 C CA . LEU A 1 26 ? -3.316 3.732 6.803 1.00 0.00 56 LEU A CA 12
ATOM 17755 C C . LEU A 1 26 ? -2.652 3.747 8.177 1.00 0.00 56 LEU A C 12
ATOM 17756 O O . LEU A 1 26 ? -2.739 2.777 8.931 1.00 0.00 56 LEU A O 12
ATOM 17772 N N . LEU A 1 27 ? -1.993 4.854 8.497 1.00 0.00 57 LEU A N 12
ATOM 17773 C CA . LEU A 1 27 ? -1.297 4.989 9.772 1.00 0.00 57 LEU A CA 12
ATOM 17774 C C . LEU A 1 27 ? -2.284 4.970 10.935 1.00 0.00 57 LEU A C 12
ATOM 17775 O O . LEU A 1 27 ? -2.131 4.195 11.881 1.00 0.00 57 LEU A O 12
ATOM 17791 N N . LYS A 1 28 ? -3.298 5.824 10.859 1.00 0.00 58 LYS A N 12
ATOM 17792 C CA . LYS A 1 28 ? -4.222 6.016 11.972 1.00 0.00 58 LYS A CA 12
ATOM 17793 C C . LYS A 1 28 ? -5.037 4.751 12.227 1.00 0.00 58 LYS A C 12
ATOM 17794 O O . LYS A 1 28 ? -5.242 4.358 13.373 1.00 0.00 58 LYS A O 12
ATOM 17813 N N . GLN A 1 29 ? -5.496 4.122 11.150 1.00 0.00 59 GLN A N 12
ATOM 17814 C CA . GLN A 1 29 ? -6.459 3.033 11.255 1.00 0.00 59 GLN A CA 12
ATOM 17815 C C . GLN A 1 29 ? -5.772 1.737 11.675 1.00 0.00 59 GLN A C 12
ATOM 17816 O O . GLN A 1 29 ? -6.363 0.900 12.357 1.00 0.00 59 GLN A O 12
ATOM 17830 N N . HIS A 1 30 ? -4.519 1.577 11.260 1.00 0.00 60 HIS A N 12
ATOM 17831 C CA . HIS A 1 30 ? -3.815 0.310 11.427 1.00 0.00 60 HIS A CA 12
ATOM 17832 C C . HIS A 1 30 ? -2.575 0.491 12.297 1.00 0.00 60 HIS A C 12
ATOM 17833 O O . HIS A 1 30 ? -1.934 -0.483 12.693 1.00 0.00 60 HIS A O 12
ATOM 17847 N N . ASN A 1 31 ? -2.238 1.743 12.588 1.00 0.00 61 ASN A N 12
ATOM 17848 C CA . ASN A 1 31 ? -1.084 2.050 13.424 1.00 0.00 61 ASN A CA 12
ATOM 17849 C C . ASN A 1 31 ? 0.200 1.509 12.799 1.00 0.00 61 ASN A C 12
ATOM 17850 O O . ASN A 1 31 ? 1.062 0.971 13.492 1.00 0.00 61 ASN A O 12
ATOM 17861 N N . VAL A 1 32 ? 0.319 1.659 11.483 1.00 0.00 62 VAL A N 12
ATOM 17862 C CA . VAL A 1 32 ? 1.528 1.257 10.774 1.00 0.00 62 VAL A CA 12
ATOM 17863 C C . VAL A 1 32 ? 2.118 2.422 9.990 1.00 0.00 62 VAL A C 12
ATOM 17864 O O . VAL A 1 32 ? 1.389 3.270 9.473 1.00 0.00 62 VAL A O 12
ATOM 17877 N N . HIS A 1 33 ? 3.444 2.459 9.901 1.00 0.00 63 HIS A N 12
ATOM 17878 C CA . HIS A 1 33 ? 4.133 3.526 9.187 1.00 0.00 63 HIS A CA 12
ATOM 17879 C C . HIS A 1 33 ? 4.632 3.037 7.829 1.00 0.00 63 HIS A C 12
ATOM 17880 O O . HIS A 1 33 ? 5.439 2.111 7.750 1.00 0.00 63 HIS A O 12
ATOM 17894 N N . ALA A 1 34 ? 4.144 3.665 6.764 1.00 0.00 64 ALA A N 12
ATOM 17895 C CA . ALA A 1 34 ? 4.520 3.277 5.410 1.00 0.00 64 ALA A CA 12
ATOM 17896 C C . ALA A 1 34 ? 5.625 4.177 4.867 1.00 0.00 64 ALA A C 12
ATOM 17897 O O . ALA A 1 34 ? 5.494 5.400 4.817 1.00 0.00 64 ALA A O 12
ATOM 17904 N N . PRO A 1 35 ? 6.741 3.559 4.451 1.00 0.00 65 PRO A N 12
ATOM 17905 C CA . PRO A 1 35 ? 7.858 4.278 3.831 1.00 0.00 65 PRO A CA 12
ATOM 17906 C C . PRO A 1 35 ? 7.558 4.690 2.395 1.00 0.00 65 PRO A C 12
ATOM 17907 O O . PRO A 1 35 ? 8.259 5.522 1.817 1.00 0.00 65 PRO A O 12
ATOM 17918 N N . TYR A 1 36 ? 6.512 4.105 1.823 1.00 0.00 66 TYR A N 12
ATOM 17919 C CA . TYR A 1 36 ? 6.209 4.293 0.408 1.00 0.00 66 TYR A CA 12
ATOM 17920 C C . TYR A 1 36 ? 4.702 4.294 0.169 1.00 0.00 66 TYR A C 12
ATOM 17921 O O . TYR A 1 36 ? 3.993 3.387 0.605 1.00 0.00 66 TYR A O 12
ATOM 17939 N N . CYS A 1 37 ? 4.221 5.317 -0.527 1.00 0.00 67 CYS A N 12
ATOM 17940 C CA . CYS A 1 37 ? 2.813 5.393 -0.899 1.00 0.00 67 CYS A CA 12
ATOM 17941 C C . CYS A 1 37 ? 2.655 5.946 -2.312 1.00 0.00 67 CYS A C 12
ATOM 17942 O O . CYS A 1 37 ? 3.262 6.956 -2.667 1.00 0.00 67 CYS A O 12
ATOM 17950 N N . ARG A 1 38 ? 1.834 5.276 -3.116 1.00 0.00 68 ARG A N 12
ATOM 17951 C CA . ARG A 1 38 ? 1.548 5.734 -4.470 1.00 0.00 68 ARG A CA 12
ATOM 17952 C C . ARG A 1 38 ? 0.049 5.708 -4.748 1.00 0.00 68 ARG A C 12
ATOM 17953 O O . ARG A 1 38 ? -0.663 4.812 -4.293 1.00 0.00 68 ARG A O 12
ATOM 17974 N N . PHE A 1 39 ? -0.427 6.699 -5.494 1.00 0.00 69 PHE A N 12
ATOM 17975 C CA . PHE A 1 39 ? -1.820 6.734 -5.923 1.00 0.00 69 PHE A CA 12
ATOM 17976 C C . PHE A 1 39 ? -1.928 7.097 -7.401 1.00 0.00 69 PHE A C 12
ATOM 17977 O O . PHE A 1 39 ? -1.332 8.072 -7.856 1.00 0.00 69 PHE A O 12
ATOM 17994 N N . GLY A 1 40 ? -2.691 6.305 -8.146 1.00 0.00 70 GLY A N 12
ATOM 17995 C CA . GLY A 1 40 ? -2.982 6.639 -9.527 1.00 0.00 70 GLY A CA 12
ATOM 17996 C C . GLY A 1 40 ? -4.342 7.290 -9.691 1.00 0.00 70 GLY A C 12
ATOM 17997 O O . GLY A 1 40 ? -4.736 8.135 -8.889 1.00 0.00 70 GLY A O 12
ATOM 18001 N N . LYS A 1 41 ? -5.061 6.897 -10.738 1.00 0.00 71 LYS A N 12
ATOM 18002 C CA . LYS A 1 41 ? -6.355 7.495 -11.045 1.00 0.00 71 LYS A CA 12
ATOM 18003 C C . LYS A 1 41 ? -7.459 6.862 -10.203 1.00 0.00 71 LYS A C 12
ATOM 18004 O O . LYS A 1 41 ? -8.251 7.562 -9.571 1.00 0.00 71 LYS A O 12
ATOM 18023 N N . LEU A 1 42 ? -7.505 5.534 -10.200 1.00 0.00 72 LEU A N 12
ATOM 18024 C CA . LEU A 1 42 ? -8.546 4.806 -9.480 1.00 0.00 72 LEU A CA 12
ATOM 18025 C C . LEU A 1 42 ? -7.935 3.761 -8.551 1.00 0.00 72 LEU A C 12
ATOM 18026 O O . LEU A 1 42 ? -8.647 3.081 -7.815 1.00 0.00 72 LEU A O 12
ATOM 18042 N N . GLU A 1 43 ? -6.611 3.644 -8.589 1.00 0.00 73 GLU A N 12
ATOM 18043 C CA . GLU A 1 43 ? -5.913 2.628 -7.811 1.00 0.00 73 GLU A CA 12
ATOM 18044 C C . GLU A 1 43 ? -4.577 3.160 -7.298 1.00 0.00 73 GLU A C 12
ATOM 18045 O O . GLU A 1 43 ? -4.052 4.149 -7.808 1.00 0.00 73 GLU A O 12
ATOM 18057 N N . GLY A 1 44 ? -4.033 2.494 -6.283 1.00 0.00 74 GLY A N 12
ATOM 18058 C CA . GLY A 1 44 ? -2.790 2.945 -5.683 1.00 0.00 74 GLY A CA 12
ATOM 18059 C C . GLY A 1 44 ? -2.029 1.819 -5.010 1.00 0.00 74 GLY A C 12
ATOM 18060 O O . GLY A 1 44 ? -2.458 0.667 -5.042 1.00 0.00 74 GLY A O 12
ATOM 18064 N N . ASN A 1 45 ? -0.897 2.154 -4.402 1.00 0.00 75 ASN A N 12
ATOM 18065 C CA . ASN A 1 45 ? -0.051 1.155 -3.757 1.00 0.00 75 ASN A CA 12
ATOM 18066 C C . ASN A 1 45 ? 0.541 1.698 -2.461 1.00 0.00 75 ASN A C 12
ATOM 18067 O O . ASN A 1 45 ? 0.625 2.910 -2.263 1.00 0.00 75 ASN A O 12
ATOM 18078 N N . PHE A 1 46 ? 0.952 0.792 -1.580 1.00 0.00 76 PHE A N 12
ATOM 18079 C CA . PHE A 1 46 ? 1.756 1.161 -0.422 1.00 0.00 76 PHE A CA 12
ATOM 18080 C C . PHE A 1 46 ? 2.624 -0.008 0.036 1.00 0.00 76 PHE A C 12
ATOM 18081 O O . PHE A 1 46 ? 2.365 -1.159 -0.313 1.00 0.00 76 PHE A O 12
ATOM 18098 N N . ALA A 1 47 ? 3.655 0.298 0.816 1.00 0.00 77 ALA A N 12
ATOM 18099 C CA . ALA A 1 47 ? 4.571 -0.726 1.305 1.00 0.00 77 ALA A CA 12
ATOM 18100 C C . ALA A 1 47 ? 4.741 -0.630 2.818 1.00 0.00 77 ALA A C 12
ATOM 18101 O O . ALA A 1 47 ? 4.517 0.424 3.414 1.00 0.00 77 ALA A O 12
ATOM 18108 N N . LEU A 1 48 ? 5.136 -1.738 3.435 1.00 0.00 78 LEU A N 12
ATOM 18109 C CA . LEU A 1 48 ? 5.508 -1.739 4.845 1.00 0.00 78 LEU A CA 12
ATOM 18110 C C . LEU A 1 48 ? 6.810 -2.500 5.065 1.00 0.00 78 LEU A C 12
ATOM 18111 O O . LEU A 1 48 ? 7.142 -3.414 4.310 1.00 0.00 78 LEU A O 12
ATOM 18127 N N . ASN A 1 49 ? 7.546 -2.118 6.105 1.00 0.00 79 ASN A N 12
ATOM 18128 C CA . ASN A 1 49 ? 8.835 -2.733 6.395 1.00 0.00 79 ASN A CA 12
ATOM 18129 C C . ASN A 1 49 ? 8.657 -4.172 6.874 1.00 0.00 79 ASN A C 12
ATOM 18130 O O . ASN A 1 49 ? 7.714 -4.484 7.601 1.00 0.00 79 ASN A O 12
ATOM 18141 N N . LYS A 1 50 ? 9.571 -5.043 6.461 1.00 0.00 80 LYS A N 12
ATOM 18142 C CA . LYS A 1 50 ? 9.534 -6.442 6.872 1.00 0.00 80 LYS A CA 12
ATOM 18143 C C . LYS A 1 50 ? 9.583 -6.563 8.391 1.00 0.00 80 LYS A C 12
ATOM 18144 O O . LYS A 1 50 ? 8.935 -7.432 8.976 1.00 0.00 80 LYS A O 12
ATOM 18163 N N . ASP A 1 51 ? 10.354 -5.688 9.026 1.00 0.00 81 ASP A N 12
ATOM 18164 C CA . ASP A 1 51 ? 10.421 -5.641 10.482 1.00 0.00 81 ASP A CA 12
ATOM 18165 C C . ASP A 1 51 ? 9.147 -5.035 11.064 1.00 0.00 81 ASP A C 12
ATOM 18166 O O . ASP A 1 51 ? 8.755 -5.349 12.189 1.00 0.00 81 ASP A O 12
ATOM 18175 N N . LYS A 1 52 ? 8.504 -4.165 10.292 1.00 0.00 82 LYS A N 12
ATOM 18176 C CA . LYS A 1 52 ? 7.306 -3.473 10.750 1.00 0.00 82 LYS A CA 12
ATOM 18177 C C . LYS A 1 52 ? 6.059 -4.051 10.092 1.00 0.00 82 LYS A C 12
ATOM 18178 O O . LYS A 1 52 ? 4.981 -3.456 10.149 1.00 0.00 82 LYS A O 12
ATOM 18197 N N . THR A 1 53 ? 6.209 -5.215 9.467 1.00 0.00 83 THR A N 12
ATOM 18198 C CA . THR A 1 53 ? 5.067 -5.954 8.942 1.00 0.00 83 THR A CA 12
ATOM 18199 C C . THR A 1 53 ? 4.873 -7.267 9.690 1.00 0.00 83 THR A C 12
ATOM 18200 O O . THR A 1 53 ? 5.787 -8.086 9.777 1.00 0.00 83 THR A O 12
ATOM 18211 N N . SER A 1 54 ? 3.673 -7.463 10.229 1.00 0.00 84 SER A N 12
ATOM 18212 C CA . SER A 1 54 ? 3.337 -8.704 10.917 1.00 0.00 84 SER A CA 12
ATOM 18213 C C . SER A 1 54 ? 2.291 -9.492 10.135 1.00 0.00 84 SER A C 12
ATOM 18214 O O . SER A 1 54 ? 1.545 -8.929 9.335 1.00 0.00 84 SER A O 12
ATOM 18222 N N . GLN A 1 55 ? 2.244 -10.799 10.373 1.00 0.00 85 GLN A N 12
ATOM 18223 C CA . GLN A 1 55 ? 1.250 -11.655 9.738 1.00 0.00 85 GLN A CA 12
ATOM 18224 C C . GLN A 1 55 ? -0.164 -11.167 10.044 1.00 0.00 85 GLN A C 12
ATOM 18225 O O . GLN A 1 55 ? -1.033 -11.175 9.172 1.00 0.00 85 GLN A O 12
ATOM 18239 N N . GLU A 1 56 ? -0.383 -10.745 11.283 1.00 0.00 86 GLU A N 12
ATOM 18240 C CA . GLU A 1 56 ? -1.691 -10.257 11.704 1.00 0.00 86 GLU A CA 12
ATOM 18241 C C . GLU A 1 56 ? -2.051 -8.967 10.972 1.00 0.00 86 GLU A C 12
ATOM 18242 O O . GLU A 1 56 ? -3.210 -8.741 10.619 1.00 0.00 86 GLU A O 12
ATOM 18254 N N . VAL A 1 57 ? -1.050 -8.121 10.749 1.00 0.00 87 VAL A N 12
ATOM 18255 C CA . VAL A 1 57 ? -1.250 -6.875 10.018 1.00 0.00 87 VAL A CA 12
ATOM 18256 C C . VAL A 1 57 ? -1.648 -7.144 8.571 1.00 0.00 87 VAL A C 12
ATOM 18257 O O . VAL A 1 57 ? -2.551 -6.500 8.035 1.00 0.00 87 VAL A O 12
ATOM 18270 N N . ILE A 1 58 ? -0.969 -8.099 7.944 1.00 0.00 88 ILE A N 12
ATOM 18271 C CA . ILE A 1 58 ? -1.222 -8.424 6.546 1.00 0.00 88 ILE A CA 12
ATOM 18272 C C . ILE A 1 58 ? -2.647 -8.930 6.349 1.00 0.00 88 ILE A C 12
ATOM 18273 O O . ILE A 1 58 ? -3.353 -8.493 5.441 1.00 0.00 88 ILE A O 12
ATOM 18289 N N . ASP A 1 59 ? -3.064 -9.855 7.207 1.00 0.00 89 ASP A N 12
ATOM 18290 C CA . ASP A 1 59 ? -4.419 -10.390 7.157 1.00 0.00 89 ASP A CA 12
ATOM 18291 C C . ASP A 1 59 ? -5.444 -9.299 7.457 1.00 0.00 89 ASP A C 12
ATOM 18292 O O . ASP A 1 59 ? -6.505 -9.245 6.837 1.00 0.00 89 ASP A O 12
ATOM 18301 N N . GLN A 1 60 ? -5.118 -8.434 8.414 1.00 0.00 90 GLN A N 12
ATOM 18302 C CA . GLN A 1 60 ? -6.006 -7.339 8.787 1.00 0.00 90 GLN A CA 12
ATOM 18303 C C . GLN A 1 60 ? -6.187 -6.365 7.627 1.00 0.00 90 GLN A C 12
ATOM 18304 O O . GLN A 1 60 ? -7.301 -5.923 7.342 1.00 0.00 90 GLN A O 12
ATOM 18318 N N . LEU A 1 61 ? -5.085 -6.033 6.963 1.00 0.00 91 LEU A N 12
ATOM 18319 C CA . LEU A 1 61 ? -5.109 -5.052 5.883 1.00 0.00 91 LEU A CA 12
ATOM 18320 C C . LEU A 1 61 ? -5.989 -5.531 4.731 1.00 0.00 91 LEU A C 12
ATOM 18321 O O . LEU A 1 61 ? -6.816 -4.782 4.213 1.00 0.00 91 LEU A O 12
ATOM 18337 N N . VAL A 1 62 ? -5.802 -6.787 4.334 1.00 0.00 92 VAL A N 12
ATOM 18338 C CA . VAL A 1 62 ? -6.540 -7.350 3.212 1.00 0.00 92 VAL A CA 12
ATOM 18339 C C . VAL A 1 62 ? -8.018 -7.514 3.552 1.00 0.00 92 VAL A C 12
ATOM 18340 O O . VAL A 1 62 ? -8.888 -7.189 2.746 1.00 0.00 92 VAL A O 12
ATOM 18353 N N . GLN A 1 63 ? -8.291 -8.022 4.749 1.00 0.00 93 GLN A N 12
ATOM 18354 C CA . GLN A 1 63 ? -9.658 -8.323 5.157 1.00 0.00 93 GLN A CA 12
ATOM 18355 C C . GLN A 1 63 ? -10.471 -7.043 5.320 1.00 0.00 93 GLN A C 12
ATOM 18356 O O . GLN A 1 63 ? -11.595 -6.943 4.827 1.00 0.00 93 GLN A O 12
ATOM 18370 N N . ASP A 1 64 ? -9.896 -6.066 6.012 1.00 0.00 94 ASP A N 12
ATOM 18371 C CA . ASP A 1 64 ? -10.619 -4.850 6.365 1.00 0.00 94 ASP A CA 12
ATOM 18372 C C . ASP A 1 64 ? -10.420 -3.773 5.305 1.00 0.00 94 ASP A C 12
ATOM 18373 O O . ASP A 1 64 ? -11.168 -2.798 5.248 1.00 0.00 94 ASP A O 12
ATOM 18382 N N . GLY A 1 65 ? -9.403 -3.954 4.467 1.00 0.00 95 GLY A N 12
ATOM 18383 C CA . GLY A 1 65 ? -9.035 -2.925 3.513 1.00 0.00 95 GLY A CA 12
ATOM 18384 C C . GLY A 1 65 ? -8.710 -1.606 4.182 1.00 0.00 95 GLY A C 12
ATOM 18385 O O . GLY A 1 65 ? -8.166 -1.578 5.286 1.00 0.00 95 GLY A O 12
ATOM 18389 N N . LEU A 1 66 ? -9.042 -0.507 3.512 1.00 0.00 96 LEU A N 12
ATOM 18390 C CA . LEU A 1 66 ? -8.812 0.824 4.064 1.00 0.00 96 LEU A CA 12
ATOM 18391 C C . LEU A 1 66 ? -10.031 1.717 3.856 1.00 0.00 96 LEU A C 12
ATOM 18392 O O . LEU A 1 66 ? -10.526 1.857 2.739 1.00 0.00 96 LEU A O 12
ATOM 18408 N N . GLN A 1 67 ? -10.507 2.321 4.941 1.00 0.00 97 GLN A N 12
ATOM 18409 C CA . GLN A 1 67 ? -11.784 3.025 4.924 1.00 0.00 97 GLN A CA 12
ATOM 18410 C C . GLN A 1 67 ? -11.579 4.516 4.678 1.00 0.00 97 GLN A C 12
ATOM 18411 O O . GLN A 1 67 ? -10.752 5.156 5.328 1.00 0.00 97 GLN A O 12
ATOM 18425 N N . PHE A 1 68 ? -12.339 5.064 3.736 1.00 0.00 98 PHE A N 12
ATOM 18426 C CA . PHE A 1 68 ? -12.341 6.504 3.497 1.00 0.00 98 PHE A CA 12
ATOM 18427 C C . PHE A 1 68 ? -13.761 7.060 3.544 1.00 0.00 98 PHE A C 12
ATOM 18428 O O . PHE A 1 68 ? -14.424 7.188 2.516 1.00 0.00 98 PHE A O 12
ATOM 18445 N N . GLY A 1 69 ? -14.222 7.391 4.747 1.00 0.00 99 GLY A N 12
ATOM 18446 C CA . GLY A 1 69 ? -15.585 7.857 4.915 1.00 0.00 99 GLY A CA 12
ATOM 18447 C C . GLY A 1 69 ? -16.607 6.769 4.661 1.00 0.00 99 GLY A C 12
ATOM 18448 O O . GLY A 1 69 ? -16.616 5.745 5.346 1.00 0.00 99 GLY A O 12
ATOM 18452 N N . GLU A 1 70 ? -17.473 6.987 3.675 1.00 0.00 100 GLU A N 12
ATOM 18453 C CA . GLU A 1 70 ? -18.489 6.006 3.321 1.00 0.00 100 GLU A CA 12
ATOM 18454 C C . GLU A 1 70 ? -18.008 5.112 2.181 1.00 0.00 100 GLU A C 12
ATOM 18455 O O . GLU A 1 70 ? -18.741 4.241 1.710 1.00 0.00 100 GLU A O 12
ATOM 18467 N N . SER A 1 71 ? -16.773 5.334 1.743 1.00 0.00 101 SER A N 12
ATOM 18468 C CA . SER A 1 71 ? -16.181 4.525 0.686 1.00 0.00 101 SER A CA 12
ATOM 18469 C C . SER A 1 71 ? -15.153 3.551 1.258 1.00 0.00 101 SER A C 12
ATOM 18470 O O . SER A 1 71 ? -14.543 3.812 2.294 1.00 0.00 101 SER A O 12
ATOM 18478 N N . LYS A 1 72 ? -14.969 2.426 0.573 1.00 0.00 102 LYS A N 12
ATOM 18479 C CA . LYS A 1 72 ? -14.033 1.403 1.023 1.00 0.00 102 LYS A CA 12
ATOM 18480 C C . LYS A 1 72 ? -13.019 1.077 -0.069 1.00 0.00 102 LYS A C 12
ATOM 18481 O O . LYS A 1 72 ? -13.382 0.889 -1.231 1.00 0.00 102 LYS A O 12
ATOM 18500 N N . VAL A 1 73 ? -11.749 1.007 0.312 1.00 0.00 103 VAL A N 12
ATOM 18501 C CA . VAL A 1 73 ? -10.684 0.683 -0.629 1.00 0.00 103 VAL A CA 12
ATOM 18502 C C . VAL A 1 73 ? -10.058 -0.668 -0.307 1.00 0.00 103 VAL A C 12
ATOM 18503 O O . VAL A 1 73 ? -9.610 -0.906 0.816 1.00 0.00 103 VAL A O 12
ATOM 18516 N N . THR A 1 74 ? -10.026 -1.553 -1.299 1.00 0.00 104 THR A N 12
ATOM 18517 C CA . THR A 1 74 ? -9.548 -2.914 -1.094 1.00 0.00 104 THR A CA 12
ATOM 18518 C C . THR A 1 74 ? -8.024 -2.964 -1.078 1.00 0.00 104 THR A C 12
ATOM 18519 O O . THR A 1 74 ? -7.361 -2.188 -1.765 1.00 0.00 104 THR A O 12
ATOM 18530 N N . ILE A 1 75 ? -7.475 -3.885 -0.291 1.00 0.00 105 ILE A N 12
ATOM 18531 C CA . ILE A 1 75 ? -6.031 -4.050 -0.203 1.00 0.00 105 ILE A CA 12
ATOM 18532 C C . ILE A 1 75 ? -5.612 -5.461 -0.608 1.00 0.00 105 ILE A C 12
ATOM 18533 O O . ILE A 1 75 ? -6.270 -6.439 -0.258 1.00 0.00 105 ILE A O 12
ATOM 18549 N N . LYS A 1 76 ? -4.513 -5.555 -1.348 1.00 0.00 106 LYS A N 12
ATOM 18550 C CA . LYS A 1 76 ? -3.931 -6.848 -1.693 1.00 0.00 106 LYS A CA 12
ATOM 18551 C C . LYS A 1 76 ? -2.448 -6.888 -1.344 1.00 0.00 106 LYS A C 12
ATOM 18552 O O . LYS A 1 76 ? -1.724 -5.913 -1.549 1.00 0.00 106 LYS A O 12
ATOM 18571 N N . VAL A 1 77 ? -2.001 -8.021 -0.814 1.00 0.00 107 VAL A N 12
ATOM 18572 C CA . VAL A 1 77 ? -0.615 -8.172 -0.386 1.00 0.00 107 VAL A CA 12
ATOM 18573 C C . VAL A 1 77 ? 0.212 -8.901 -1.439 1.00 0.00 107 VAL A C 12
ATOM 18574 O O . VAL A 1 77 ? -0.193 -9.948 -1.945 1.00 0.00 107 VAL A O 12
ATOM 18587 N N . SER A 1 78 ? 1.373 -8.342 -1.765 1.00 0.00 108 SER A N 12
ATOM 18588 C CA . SER A 1 78 ? 2.310 -8.999 -2.670 1.00 0.00 108 SER A CA 12
ATOM 18589 C C . SER A 1 78 ? 3.262 -9.908 -1.898 1.00 0.00 108 SER A C 12
ATOM 18590 O O . SER A 1 78 ? 3.894 -9.485 -0.932 1.00 0.00 108 SER A O 12
ATOM 18598 N N . GLU A 1 79 ? 3.358 -11.160 -2.335 1.00 0.00 109 GLU A N 12
ATOM 18599 C CA . GLU A 1 79 ? 4.174 -12.150 -1.642 1.00 0.00 109 GLU A CA 12
ATOM 18600 C C . GLU A 1 79 ? 5.464 -12.427 -2.409 1.00 0.00 109 GLU A C 12
ATOM 18601 O O . GLU A 1 79 ? 5.667 -11.913 -3.509 1.00 0.00 109 GLU A O 12
ATOM 18613 N N . GLY A 1 80 ? 6.332 -13.243 -1.822 1.00 0.00 110 GLY A N 12
ATOM 18614 C CA . GLY A 1 80 ? 7.663 -13.430 -2.369 1.00 0.00 110 GLY A CA 12
ATOM 18615 C C . GLY A 1 80 ? 7.667 -13.459 -3.884 1.00 0.00 110 GLY A C 12
ATOM 18616 O O . GLY A 1 80 ? 8.433 -12.737 -4.523 1.00 0.00 110 GLY A O 12
ATOM 18620 N N . GLU A 1 81 ? 6.813 -14.298 -4.461 1.00 0.00 111 GLU A N 12
ATOM 18621 C CA . GLU A 1 81 ? 6.765 -14.463 -5.910 1.00 0.00 111 GLU A CA 12
ATOM 18622 C C . GLU A 1 81 ? 6.341 -13.165 -6.592 1.00 0.00 111 GLU A C 12
ATOM 18623 O O . GLU A 1 81 ? 6.955 -12.735 -7.566 1.00 0.00 111 GLU A O 12
ATOM 18635 N N . ALA A 1 82 ? 5.286 -12.547 -6.070 1.00 0.00 112 ALA A N 12
ATOM 18636 C CA . ALA A 1 82 ? 4.805 -11.279 -6.603 1.00 0.00 112 ALA A CA 12
ATOM 18637 C C . ALA A 1 82 ? 5.857 -10.186 -6.454 1.00 0.00 112 ALA A C 12
ATOM 18638 O O . ALA A 1 82 ? 6.034 -9.353 -7.347 1.00 0.00 112 ALA A O 12
ATOM 18645 N N . LEU A 1 83 ? 6.555 -10.192 -5.325 1.00 0.00 113 LEU A N 12
ATOM 18646 C CA . LEU A 1 83 ? 7.553 -9.167 -5.035 1.00 0.00 113 LEU A CA 12
ATOM 18647 C C . LEU A 1 83 ? 8.709 -9.238 -6.026 1.00 0.00 113 LEU A C 12
ATOM 18648 O O . LEU A 1 83 ? 9.196 -8.214 -6.503 1.00 0.00 113 LEU A O 12
ATOM 18664 N N . SER A 1 84 ? 9.146 -10.455 -6.332 1.00 0.00 114 SER A N 12
ATOM 18665 C CA . SER A 1 84 ? 10.242 -10.663 -7.270 1.00 0.00 114 SER A CA 12
ATOM 18666 C C . SER A 1 84 ? 9.879 -10.137 -8.655 1.00 0.00 114 SER A C 12
ATOM 18667 O O . SER A 1 84 ? 10.695 -9.506 -9.328 1.00 0.00 114 SER A O 12
ATOM 18675 N N . LYS A 1 85 ? 8.647 -10.400 -9.078 1.00 0.00 115 LYS A N 12
ATOM 18676 C CA . LYS A 1 85 ? 8.144 -9.884 -10.344 1.00 0.00 115 LYS A CA 12
ATOM 18677 C C . LYS A 1 85 ? 8.034 -8.363 -10.306 1.00 0.00 115 LYS A C 12
ATOM 18678 O O . LYS A 1 85 ? 8.385 -7.679 -11.269 1.00 0.00 115 LYS A O 12
ATOM 18697 N N . PHE A 1 86 ? 7.545 -7.836 -9.187 1.00 0.00 116 PHE A N 12
ATOM 18698 C CA . PHE A 1 86 ? 7.392 -6.396 -9.023 1.00 0.00 116 PHE A CA 12
ATOM 18699 C C . PHE A 1 86 ? 8.746 -5.694 -9.096 1.00 0.00 116 PHE A C 12
ATOM 18700 O O . PHE A 1 86 ? 8.894 -4.679 -9.777 1.00 0.00 116 PHE A O 12
ATOM 18717 N N . TRP A 1 87 ? 9.727 -6.240 -8.388 1.00 0.00 117 TRP A N 12
ATOM 18718 C CA . TRP A 1 87 ? 11.042 -5.616 -8.295 1.00 0.00 117 TRP A CA 12
ATOM 18719 C C . TRP A 1 87 ? 11.733 -5.599 -9.655 1.00 0.00 117 TRP A C 12
ATOM 18720 O O . TRP A 1 87 ? 12.426 -4.642 -9.996 1.00 0.00 117 TRP A O 12
ATOM 18741 N N . GLU A 1 88 ? 11.540 -6.665 -10.425 1.00 0.00 118 GLU A N 12
ATOM 18742 C CA . GLU A 1 88 ? 12.148 -6.773 -11.746 1.00 0.00 118 GLU A CA 12
ATOM 18743 C C . GLU A 1 88 ? 11.540 -5.756 -12.708 1.00 0.00 118 GLU A C 12
ATOM 18744 O O . GLU A 1 88 ? 12.259 -5.064 -13.432 1.00 0.00 118 GLU A O 12
ATOM 18756 N N . LEU A 1 89 ? 10.215 -5.671 -12.712 1.00 0.00 119 LEU A N 12
ATOM 18757 C CA . LEU A 1 89 ? 9.504 -4.854 -13.687 1.00 0.00 119 LEU A CA 12
ATOM 18758 C C . LEU A 1 89 ? 9.481 -3.390 -13.258 1.00 0.00 119 LEU A C 12
ATOM 18759 O O . LEU A 1 89 ? 9.654 -2.489 -14.080 1.00 0.00 119 LEU A O 12
ATOM 18775 N N . HIS A 1 90 ? 9.269 -3.161 -11.966 1.00 0.00 120 HIS A N 12
ATOM 18776 C CA . HIS A 1 90 ? 8.994 -1.819 -11.463 1.00 0.00 120 HIS A CA 12
ATOM 18777 C C . HIS A 1 90 ? 10.113 -1.347 -10.538 1.00 0.00 120 HIS A C 12
ATOM 18778 O O . HIS A 1 90 ? 9.981 -0.328 -9.861 1.00 0.00 120 HIS A O 12
ATOM 18792 N N . GLY A 1 91 ? 11.210 -2.095 -10.514 1.00 0.00 121 GLY A N 12
ATOM 18793 C CA . GLY A 1 91 ? 12.298 -1.788 -9.603 1.00 0.00 121 GLY A CA 12
ATOM 18794 C C . GLY A 1 91 ? 12.839 -0.386 -9.799 1.00 0.00 121 GLY A C 12
ATOM 18795 O O . GLY A 1 91 ? 13.094 0.329 -8.829 1.00 0.00 121 GLY A O 12
ATOM 18799 N N . ARG A 1 92 ? 13.015 0.009 -11.055 1.00 0.00 122 ARG A N 12
ATOM 18800 C CA . ARG A 1 92 ? 13.569 1.319 -11.374 1.00 0.00 122 ARG A CA 12
ATOM 18801 C C . ARG A 1 92 ? 12.594 2.429 -10.989 1.00 0.00 122 ARG A C 12
ATOM 18802 O O . ARG A 1 92 ? 12.999 3.493 -10.524 1.00 0.00 122 ARG A O 12
ATOM 18823 N N . HIS A 1 93 ? 11.304 2.172 -11.189 1.00 0.00 123 HIS A N 12
ATOM 18824 C CA . HIS A 1 93 ? 10.267 3.123 -10.803 1.00 0.00 123 HIS A CA 12
ATOM 18825 C C . HIS A 1 93 ? 10.249 3.321 -9.290 1.00 0.00 123 HIS A C 12
ATOM 18826 O O . HIS A 1 93 ? 10.194 4.450 -8.803 1.00 0.00 123 HIS A O 12
ATOM 18840 N N . TYR A 1 94 ? 10.292 2.216 -8.553 1.00 0.00 124 TYR A N 12
ATOM 18841 C CA . TYR A 1 94 ? 10.207 2.265 -7.099 1.00 0.00 124 TYR A CA 12
ATOM 18842 C C . TYR A 1 94 ? 11.384 3.037 -6.511 1.00 0.00 124 TYR A C 12
ATOM 18843 O O . TYR A 1 94 ? 11.210 3.876 -5.627 1.00 0.00 124 TYR A O 12
ATOM 18861 N N . ASN A 1 95 ? 12.582 2.748 -7.007 1.00 0.00 125 ASN A N 12
ATOM 18862 C CA . ASN A 1 95 ? 13.788 3.414 -6.529 1.00 0.00 125 ASN A CA 12
ATOM 18863 C C . ASN A 1 95 ? 13.745 4.908 -6.833 1.00 0.00 125 ASN A C 12
ATOM 18864 O O . ASN A 1 95 ? 14.123 5.732 -6.002 1.00 0.00 125 ASN A O 12
ATOM 18875 N N . GLY A 1 96 ? 13.280 5.247 -8.032 1.00 0.00 126 GLY A N 12
ATOM 18876 C CA . GLY A 1 96 ? 13.227 6.640 -8.438 1.00 0.00 126 GLY A CA 12
ATOM 18877 C C . GLY A 1 96 ? 12.301 7.464 -7.566 1.00 0.00 126 GLY A C 12
ATOM 18878 O O . GLY A 1 96 ? 12.620 8.598 -7.208 1.00 0.00 126 GLY A O 12
ATOM 18882 N N . VAL A 1 97 ? 11.150 6.894 -7.222 1.00 0.00 127 VAL A N 12
ATOM 18883 C CA . VAL A 1 97 ? 10.183 7.576 -6.371 1.00 0.00 127 VAL A CA 12
ATOM 18884 C C . VAL A 1 97 ? 10.740 7.789 -4.968 1.00 0.00 127 VAL A C 12
ATOM 18885 O O . VAL A 1 97 ? 10.545 8.844 -4.365 1.00 0.00 127 VAL A O 12
ATOM 18898 N N . MET A 1 98 ? 11.434 6.778 -4.453 1.00 0.00 128 MET A N 12
ATOM 18899 C CA . MET A 1 98 ? 12.040 6.863 -3.129 1.00 0.00 128 MET A CA 12
ATOM 18900 C C . MET A 1 98 ? 13.118 7.942 -3.093 1.00 0.00 128 MET A C 12
ATOM 18901 O O . MET A 1 98 ? 13.279 8.637 -2.089 1.00 0.00 128 MET A O 12
ATOM 18915 N N . GLU A 1 99 ? 13.856 8.073 -4.193 1.00 0.00 129 GLU A N 12
ATOM 18916 C CA . GLU A 1 99 ? 14.893 9.092 -4.297 1.00 0.00 129 GLU A CA 12
ATOM 18917 C C . GLU A 1 99 ? 14.284 10.493 -4.279 1.00 0.00 129 GLU A C 12
ATOM 18918 O O . GLU A 1 99 ? 14.847 11.418 -3.692 1.00 0.00 129 GLU A O 12
ATOM 18930 N N . LEU A 1 100 ? 13.135 10.639 -4.926 1.00 0.00 130 LEU A N 12
ATOM 18931 C CA . LEU A 1 100 ? 12.467 11.934 -5.019 1.00 0.00 130 LEU A CA 12
ATOM 18932 C C . LEU A 1 100 ? 11.874 12.337 -3.674 1.00 0.00 130 LEU A C 12
ATOM 18933 O O . LEU A 1 100 ? 11.940 13.503 -3.278 1.00 0.00 130 LEU A O 12
ATOM 18949 N N . THR A 1 1 ? 18.919 -0.830 -0.795 1.00 0.00 31 THR A N 13
ATOM 18950 C CA . THR A 1 1 ? 18.915 -2.283 -0.913 1.00 0.00 31 THR A CA 13
ATOM 18951 C C . THR A 1 1 ? 17.654 -2.883 -0.303 1.00 0.00 31 THR A C 13
ATOM 18952 O O . THR A 1 1 ? 17.361 -4.062 -0.492 1.00 0.00 31 THR A O 13
ATOM 18963 N N . PHE A 1 2 ? 16.910 -2.061 0.430 1.00 0.00 32 PHE A N 13
ATOM 18964 C CA . PHE A 1 2 ? 15.735 -2.534 1.154 1.00 0.00 32 PHE A CA 13
ATOM 18965 C C . PHE A 1 2 ? 14.595 -2.850 0.189 1.00 0.00 32 PHE A C 13
ATOM 18966 O O . PHE A 1 2 ? 14.257 -2.043 -0.674 1.00 0.00 32 PHE A O 13
ATOM 18983 N N . GLN A 1 3 ? 14.007 -4.033 0.345 1.00 0.00 33 GLN A N 13
ATOM 18984 C CA . GLN A 1 3 ? 12.830 -4.408 -0.428 1.00 0.00 33 GLN A CA 13
ATOM 18985 C C . GLN A 1 3 ? 11.669 -4.777 0.491 1.00 0.00 33 GLN A C 13
ATOM 18986 O O . GLN A 1 3 ? 11.546 -5.912 0.950 1.00 0.00 33 GLN A O 13
ATOM 19000 N N . PRO A 1 4 ? 10.798 -3.795 0.768 1.00 0.00 34 PRO A N 13
ATOM 19001 C CA . PRO A 1 4 ? 9.661 -3.979 1.674 1.00 0.00 34 PRO A CA 13
ATOM 19002 C C . PRO A 1 4 ? 8.549 -4.811 1.046 1.00 0.00 34 PRO A C 13
ATOM 19003 O O . PRO A 1 4 ? 8.446 -4.905 -0.178 1.00 0.00 34 PRO A O 13
ATOM 19014 N N . ILE A 1 5 ? 7.717 -5.412 1.891 1.00 0.00 35 ILE A N 13
ATOM 19015 C CA . ILE A 1 5 ? 6.533 -6.121 1.422 1.00 0.00 35 ILE A CA 13
ATOM 19016 C C . ILE A 1 5 ? 5.549 -5.165 0.757 1.00 0.00 35 ILE A C 13
ATOM 19017 O O . ILE A 1 5 ? 5.259 -4.091 1.283 1.00 0.00 35 ILE A O 13
ATOM 19033 N N . ILE A 1 6 ? 5.038 -5.564 -0.403 1.00 0.00 36 ILE A N 13
ATOM 19034 C CA . ILE A 1 6 ? 4.223 -4.677 -1.225 1.00 0.00 36 ILE A CA 13
ATOM 19035 C C . ILE A 1 6 ? 2.746 -5.046 -1.136 1.00 0.00 36 ILE A C 13
ATOM 19036 O O . ILE A 1 6 ? 2.387 -6.222 -1.164 1.00 0.00 36 ILE A O 13
ATOM 19052 N N . PHE A 1 7 ? 1.893 -4.031 -1.028 1.00 0.00 37 PHE A N 13
ATOM 19053 C CA . PHE A 1 7 ? 0.451 -4.240 -1.054 1.00 0.00 37 PHE A CA 13
ATOM 19054 C C . PHE A 1 7 ? -0.190 -3.468 -2.202 1.00 0.00 37 PHE A C 13
ATOM 19055 O O . PHE A 1 7 ? 0.263 -2.384 -2.565 1.00 0.00 37 PHE A O 13
ATOM 19072 N N . SER A 1 8 ? -1.249 -4.036 -2.770 1.00 0.00 38 SER A N 13
ATOM 19073 C CA . SER A 1 8 ? -1.969 -3.391 -3.862 1.00 0.00 38 SER A CA 13
ATOM 19074 C C . SER A 1 8 ? -3.347 -2.925 -3.404 1.00 0.00 38 SER A C 13
ATOM 19075 O O . SER A 1 8 ? -3.987 -3.565 -2.567 1.00 0.00 38 SER A O 13
ATOM 19083 N N . THR A 1 9 ? -3.799 -1.803 -3.957 1.00 0.00 39 THR A N 13
ATOM 19084 C CA . THR A 1 9 ? -5.097 -1.242 -3.598 1.00 0.00 39 THR A CA 13
ATOM 19085 C C . THR A 1 9 ? -5.957 -1.010 -4.834 1.00 0.00 39 THR A C 13
ATOM 19086 O O . THR A 1 9 ? -5.440 -0.747 -5.920 1.00 0.00 39 THR A O 13
ATOM 19097 N N . ALA A 1 10 ? -7.271 -1.107 -4.662 1.00 0.00 40 ALA A N 13
ATOM 19098 C CA . ALA A 1 10 ? -8.207 -0.768 -5.728 1.00 0.00 40 ALA A CA 13
ATOM 19099 C C . ALA A 1 10 ? -9.458 -0.100 -5.167 1.00 0.00 40 ALA A C 13
ATOM 19100 O O . ALA A 1 10 ? -9.983 -0.513 -4.131 1.00 0.00 40 ALA A O 13
ATOM 19107 N N . CYS A 1 11 ? -9.931 0.931 -5.856 1.00 0.00 41 CYS A N 13
ATOM 19108 C CA . CYS A 1 11 ? -11.126 1.651 -5.432 1.00 0.00 41 CYS A CA 13
ATOM 19109 C C . CYS A 1 11 ? -12.308 1.323 -6.338 1.00 0.00 41 CYS A C 13
ATOM 19110 O O . CYS A 1 11 ? -12.131 0.961 -7.500 1.00 0.00 41 CYS A O 13
ATOM 19118 N N . GLU A 1 12 ? -13.516 1.451 -5.794 1.00 0.00 42 GLU A N 13
ATOM 19119 C CA . GLU A 1 12 ? -14.729 1.320 -6.594 1.00 0.00 42 GLU A CA 13
ATOM 19120 C C . GLU A 1 12 ? -15.119 2.658 -7.214 1.00 0.00 42 GLU A C 13
ATOM 19121 O O . GLU A 1 12 ? -15.895 2.709 -8.168 1.00 0.00 42 GLU A O 13
ATOM 19133 N N . GLN A 1 13 ? -14.577 3.741 -6.663 1.00 0.00 43 GLN A N 13
ATOM 19134 C CA . GLN A 1 13 ? -14.902 5.081 -7.132 1.00 0.00 43 GLN A CA 13
ATOM 19135 C C . GLN A 1 13 ? -13.643 5.932 -7.266 1.00 0.00 43 GLN A C 13
ATOM 19136 O O . GLN A 1 13 ? -12.719 5.818 -6.463 1.00 0.00 43 GLN A O 13
ATOM 19150 N N . GLU A 1 14 ? -13.617 6.786 -8.284 1.00 0.00 44 GLU A N 13
ATOM 19151 C CA . GLU A 1 14 ? -12.472 7.654 -8.523 1.00 0.00 44 GLU A CA 13
ATOM 19152 C C . GLU A 1 14 ? -12.509 8.869 -7.599 1.00 0.00 44 GLU A C 13
ATOM 19153 O O . GLU A 1 14 ? -13.579 9.380 -7.270 1.00 0.00 44 GLU A O 13
ATOM 19165 N N . GLY A 1 15 ? -11.331 9.325 -7.183 1.00 0.00 45 GLY A N 13
ATOM 19166 C CA . GLY A 1 15 ? -11.232 10.591 -6.482 1.00 0.00 45 GLY A CA 13
ATOM 19167 C C . GLY A 1 15 ? -11.475 10.448 -4.992 1.00 0.00 45 GLY A C 13
ATOM 19168 O O . GLY A 1 15 ? -11.473 11.435 -4.257 1.00 0.00 45 GLY A O 13
ATOM 19172 N N . VAL A 1 16 ? -11.686 9.213 -4.546 1.00 0.00 46 VAL A N 13
ATOM 19173 C CA . VAL A 1 16 ? -11.962 8.947 -3.137 1.00 0.00 46 VAL A CA 13
ATOM 19174 C C . VAL A 1 16 ? -10.674 8.910 -2.323 1.00 0.00 46 VAL A C 13
ATOM 19175 O O . VAL A 1 16 ? -10.681 9.168 -1.119 1.00 0.00 46 VAL A O 13
ATOM 19188 N N . ALA A 1 17 ? -9.570 8.586 -2.988 1.00 0.00 47 ALA A N 13
ATOM 19189 C CA . ALA A 1 17 ? -8.299 8.382 -2.304 1.00 0.00 47 ALA A CA 13
ATOM 19190 C C . ALA A 1 17 ? -7.130 8.836 -3.171 1.00 0.00 47 ALA A C 13
ATOM 19191 O O . ALA A 1 17 ? -7.217 8.831 -4.399 1.00 0.00 47 ALA A O 13
ATOM 19198 N N . ASN A 1 18 ? -6.037 9.228 -2.526 1.00 0.00 48 ASN A N 13
ATOM 19199 C CA . ASN A 1 18 ? -4.765 9.412 -3.217 1.00 0.00 48 ASN A CA 13
ATOM 19200 C C . ASN A 1 18 ? -3.597 9.004 -2.323 1.00 0.00 48 ASN A C 13
ATOM 19201 O O . ASN A 1 18 ? -3.778 8.706 -1.144 1.00 0.00 48 ASN A O 13
ATOM 19212 N N . TRP A 1 19 ? -2.398 8.996 -2.897 1.00 0.00 49 TRP A N 13
ATOM 19213 C CA . TRP A 1 19 ? -1.234 8.430 -2.223 1.00 0.00 49 TRP A CA 13
ATOM 19214 C C . TRP A 1 19 ? -0.949 9.168 -0.920 1.00 0.00 49 TRP A C 13
ATOM 19215 O O . TRP A 1 19 ? -0.484 8.574 0.052 1.00 0.00 49 TRP A O 13
ATOM 19236 N N . ARG A 1 20 ? -1.229 10.467 -0.906 1.00 0.00 50 ARG A N 13
ATOM 19237 C CA . ARG A 1 20 ? -1.088 11.267 0.305 1.00 0.00 50 ARG A CA 13
ATOM 19238 C C . ARG A 1 20 ? -2.099 10.838 1.362 1.00 0.00 50 ARG A C 13
ATOM 19239 O O . ARG A 1 20 ? -1.748 10.620 2.520 1.00 0.00 50 ARG A O 13
ATOM 19260 N N . ASN A 1 21 ? -3.359 10.721 0.954 1.00 0.00 51 ASN A N 13
ATOM 19261 C CA . ASN A 1 21 ? -4.423 10.316 1.866 1.00 0.00 51 ASN A CA 13
ATOM 19262 C C . ASN A 1 21 ? -4.203 8.890 2.361 1.00 0.00 51 ASN A C 13
ATOM 19263 O O . ASN A 1 21 ? -4.450 8.581 3.527 1.00 0.00 51 ASN A O 13
ATOM 19274 N N . ILE A 1 22 ? -3.735 8.025 1.466 1.00 0.00 52 ILE A N 13
ATOM 19275 C CA . ILE A 1 22 ? -3.553 6.616 1.790 1.00 0.00 52 ILE A CA 13
ATOM 19276 C C . ILE A 1 22 ? -2.496 6.431 2.873 1.00 0.00 52 ILE A C 13
ATOM 19277 O O . ILE A 1 22 ? -2.669 5.635 3.798 1.00 0.00 52 ILE A O 13
ATOM 19293 N N . THR A 1 23 ? -1.400 7.174 2.755 1.00 0.00 53 THR A N 13
ATOM 19294 C CA . THR A 1 23 ? -0.330 7.120 3.743 1.00 0.00 53 THR A CA 13
ATOM 19295 C C . THR A 1 23 ? -0.824 7.572 5.114 1.00 0.00 53 THR A C 13
ATOM 19296 O O . THR A 1 23 ? -0.523 6.949 6.129 1.00 0.00 53 THR A O 13
ATOM 19307 N N . GLU A 1 24 ? -1.587 8.662 5.131 1.00 0.00 54 GLU A N 13
ATOM 19308 C CA . GLU A 1 24 ? -2.138 9.186 6.375 1.00 0.00 54 GLU A CA 13
ATOM 19309 C C . GLU A 1 24 ? -3.191 8.242 6.945 1.00 0.00 54 GLU A C 13
ATOM 19310 O O . GLU A 1 24 ? -3.204 7.961 8.143 1.00 0.00 54 GLU A O 13
ATOM 19322 N N . ALA A 1 25 ? -4.071 7.753 6.078 1.00 0.00 55 ALA A N 13
ATOM 19323 C CA . ALA A 1 25 ? -5.135 6.848 6.497 1.00 0.00 55 ALA A CA 13
ATOM 19324 C C . ALA A 1 25 ? -4.563 5.535 7.021 1.00 0.00 55 ALA A C 13
ATOM 19325 O O . ALA A 1 25 ? -4.998 5.026 8.053 1.00 0.00 55 ALA A O 13
ATOM 19332 N N . LEU A 1 26 ? -3.587 4.992 6.300 1.00 0.00 56 LEU A N 13
ATOM 19333 C CA . LEU A 1 26 ? -2.997 3.708 6.660 1.00 0.00 56 LEU A CA 13
ATOM 19334 C C . LEU A 1 26 ? -2.269 3.799 7.997 1.00 0.00 56 LEU A C 13
ATOM 19335 O O . LEU A 1 26 ? -2.361 2.896 8.831 1.00 0.00 56 LEU A O 13
ATOM 19351 N N . LEU A 1 27 ? -1.546 4.894 8.198 1.00 0.00 57 LEU A N 13
ATOM 19352 C CA . LEU A 1 27 ? -0.796 5.102 9.431 1.00 0.00 57 LEU A CA 13
ATOM 19353 C C . LEU A 1 27 ? -1.736 5.216 10.627 1.00 0.00 57 LEU A C 13
ATOM 19354 O O . LEU A 1 27 ? -1.571 4.520 11.629 1.00 0.00 57 LEU A O 13
ATOM 19370 N N . LYS A 1 28 ? -2.722 6.100 10.513 1.00 0.00 58 LYS A N 13
ATOM 19371 C CA . LYS A 1 28 ? -3.611 6.402 11.631 1.00 0.00 58 LYS A CA 13
ATOM 19372 C C . LYS A 1 28 ? -4.460 5.188 11.993 1.00 0.00 58 LYS A C 13
ATOM 19373 O O . LYS A 1 28 ? -4.657 4.888 13.170 1.00 0.00 58 LYS A O 13
ATOM 19392 N N . GLN A 1 29 ? -4.961 4.497 10.976 1.00 0.00 59 GLN A N 13
ATOM 19393 C CA . GLN A 1 29 ? -5.957 3.451 11.180 1.00 0.00 59 GLN A CA 13
ATOM 19394 C C . GLN A 1 29 ? -5.303 2.169 11.683 1.00 0.00 59 GLN A C 13
ATOM 19395 O O . GLN A 1 29 ? -5.907 1.408 12.442 1.00 0.00 59 GLN A O 13
ATOM 19409 N N . HIS A 1 30 ? -4.068 1.930 11.255 1.00 0.00 60 HIS A N 13
ATOM 19410 C CA . HIS A 1 30 ? -3.401 0.658 11.506 1.00 0.00 60 HIS A CA 13
ATOM 19411 C C . HIS A 1 30 ? -2.121 0.864 12.308 1.00 0.00 60 HIS A C 13
ATOM 19412 O O . HIS A 1 30 ? -1.502 -0.097 12.763 1.00 0.00 60 HIS A O 13
ATOM 19426 N N . ASN A 1 31 ? -1.730 2.123 12.479 1.00 0.00 61 ASN A N 13
ATOM 19427 C CA . ASN A 1 31 ? -0.526 2.454 13.231 1.00 0.00 61 ASN A CA 13
ATOM 19428 C C . ASN A 1 31 ? 0.706 1.824 12.590 1.00 0.00 61 ASN A C 13
ATOM 19429 O O . ASN A 1 31 ? 1.584 1.307 13.283 1.00 0.00 61 ASN A O 13
ATOM 19440 N N . VAL A 1 32 ? 0.766 1.869 11.263 1.00 0.00 62 VAL A N 13
ATOM 19441 C CA . VAL A 1 32 ? 1.920 1.362 10.531 1.00 0.00 62 VAL A CA 13
ATOM 19442 C C . VAL A 1 32 ? 2.493 2.425 9.601 1.00 0.00 62 VAL A C 13
ATOM 19443 O O . VAL A 1 32 ? 1.763 3.274 9.086 1.00 0.00 62 VAL A O 13
ATOM 19456 N N . HIS A 1 33 ? 3.803 2.373 9.387 1.00 0.00 63 HIS A N 13
ATOM 19457 C CA . HIS A 1 33 ? 4.475 3.332 8.517 1.00 0.00 63 HIS A CA 13
ATOM 19458 C C . HIS A 1 33 ? 4.823 2.697 7.173 1.00 0.00 63 HIS A C 13
ATOM 19459 O O . HIS A 1 33 ? 5.457 1.644 7.119 1.00 0.00 63 HIS A O 13
ATOM 19473 N N . ALA A 1 34 ? 4.400 3.344 6.091 1.00 0.00 64 ALA A N 13
ATOM 19474 C CA . ALA A 1 34 ? 4.673 2.846 4.749 1.00 0.00 64 ALA A CA 13
ATOM 19475 C C . ALA A 1 34 ? 5.818 3.615 4.100 1.00 0.00 64 ALA A C 13
ATOM 19476 O O . ALA A 1 34 ? 5.701 4.798 3.779 1.00 0.00 64 ALA A O 13
ATOM 19483 N N . PRO A 1 35 ? 6.955 2.931 3.902 1.00 0.00 65 PRO A N 13
ATOM 19484 C CA . PRO A 1 35 ? 8.140 3.529 3.279 1.00 0.00 65 PRO A CA 13
ATOM 19485 C C . PRO A 1 35 ? 7.871 3.999 1.854 1.00 0.00 65 PRO A C 13
ATOM 19486 O O . PRO A 1 35 ? 8.580 4.855 1.329 1.00 0.00 65 PRO A O 13
ATOM 19497 N N . TYR A 1 36 ? 6.841 3.433 1.233 1.00 0.00 66 TYR A N 13
ATOM 19498 C CA . TYR A 1 36 ? 6.516 3.747 -0.152 1.00 0.00 66 TYR A CA 13
ATOM 19499 C C . TYR A 1 36 ? 5.008 3.711 -0.378 1.00 0.00 66 TYR A C 13
ATOM 19500 O O . TYR A 1 36 ? 4.328 2.770 0.034 1.00 0.00 66 TYR A O 13
ATOM 19518 N N . CYS A 1 37 ? 4.490 4.741 -1.039 1.00 0.00 67 CYS A N 13
ATOM 19519 C CA . CYS A 1 37 ? 3.083 4.777 -1.420 1.00 0.00 67 CYS A CA 13
ATOM 19520 C C . CYS A 1 37 ? 2.897 5.499 -2.751 1.00 0.00 67 CYS A C 13
ATOM 19521 O O . CYS A 1 37 ? 3.383 6.615 -2.937 1.00 0.00 67 CYS A O 13
ATOM 19529 N N . ARG A 1 38 ? 2.195 4.852 -3.674 1.00 0.00 68 ARG A N 13
ATOM 19530 C CA . ARG A 1 38 ? 1.843 5.478 -4.943 1.00 0.00 68 ARG A CA 13
ATOM 19531 C C . ARG A 1 38 ? 0.412 5.130 -5.342 1.00 0.00 68 ARG A C 13
ATOM 19532 O O . ARG A 1 38 ? -0.037 3.998 -5.168 1.00 0.00 68 ARG A O 13
ATOM 19553 N N . PHE A 1 39 ? -0.303 6.116 -5.878 1.00 0.00 69 PHE A N 13
ATOM 19554 C CA . PHE A 1 39 ? -1.685 5.916 -6.297 1.00 0.00 69 PHE A CA 13
ATOM 19555 C C . PHE A 1 39 ? -1.911 6.463 -7.702 1.00 0.00 69 PHE A C 13
ATOM 19556 O O . PHE A 1 39 ? -1.499 7.578 -8.022 1.00 0.00 69 PHE A O 13
ATOM 19573 N N . GLY A 1 40 ? -2.569 5.669 -8.543 1.00 0.00 70 GLY A N 13
ATOM 19574 C CA . GLY A 1 40 ? -2.949 6.137 -9.863 1.00 0.00 70 GLY A CA 13
ATOM 19575 C C . GLY A 1 40 ? -4.321 6.780 -9.878 1.00 0.00 70 GLY A C 13
ATOM 19576 O O . GLY A 1 40 ? -4.645 7.590 -9.009 1.00 0.00 70 GLY A O 13
ATOM 19580 N N . LYS A 1 41 ? -5.131 6.422 -10.869 1.00 0.00 71 LYS A N 13
ATOM 19581 C CA . LYS A 1 41 ? -6.445 7.029 -11.041 1.00 0.00 71 LYS A CA 13
ATOM 19582 C C . LYS A 1 41 ? -7.483 6.341 -10.159 1.00 0.00 71 LYS A C 13
ATOM 19583 O O . LYS A 1 41 ? -8.241 6.999 -9.448 1.00 0.00 71 LYS A O 13
ATOM 19602 N N . LEU A 1 42 ? -7.509 5.013 -10.211 1.00 0.00 72 LEU A N 13
ATOM 19603 C CA . LEU A 1 42 ? -8.511 4.239 -9.484 1.00 0.00 72 LEU A CA 13
ATOM 19604 C C . LEU A 1 42 ? -7.848 3.173 -8.616 1.00 0.00 72 LEU A C 13
ATOM 19605 O O . LEU A 1 42 ? -8.513 2.505 -7.824 1.00 0.00 72 LEU A O 13
ATOM 19621 N N . GLU A 1 43 ? -6.538 3.020 -8.771 1.00 0.00 73 GLU A N 13
ATOM 19622 C CA . GLU A 1 43 ? -5.805 1.971 -8.074 1.00 0.00 73 GLU A CA 13
ATOM 19623 C C . GLU A 1 43 ? -4.388 2.426 -7.739 1.00 0.00 73 GLU A C 13
ATOM 19624 O O . GLU A 1 43 ? -3.870 3.369 -8.336 1.00 0.00 73 GLU A O 13
ATOM 19636 N N . GLY A 1 44 ? -3.768 1.751 -6.777 1.00 0.00 74 GLY A N 13
ATOM 19637 C CA . GLY A 1 44 ? -2.436 2.134 -6.340 1.00 0.00 74 GLY A CA 13
ATOM 19638 C C . GLY A 1 44 ? -1.766 1.059 -5.511 1.00 0.00 74 GLY A C 13
ATOM 19639 O O . GLY A 1 44 ? -2.338 -0.006 -5.284 1.00 0.00 74 GLY A O 13
ATOM 19643 N N . ASN A 1 45 ? -0.548 1.336 -5.058 1.00 0.00 75 ASN A N 13
ATOM 19644 C CA . ASN A 1 45 ? 0.209 0.378 -4.260 1.00 0.00 75 ASN A CA 13
ATOM 19645 C C . ASN A 1 45 ? 0.907 1.070 -3.093 1.00 0.00 75 ASN A C 13
ATOM 19646 O O . ASN A 1 45 ? 1.138 2.279 -3.123 1.00 0.00 75 ASN A O 13
ATOM 19657 N N . PHE A 1 46 ? 1.238 0.296 -2.067 1.00 0.00 76 PHE A N 13
ATOM 19658 C CA . PHE A 1 46 ? 2.048 0.797 -0.961 1.00 0.00 76 PHE A CA 13
ATOM 19659 C C . PHE A 1 46 ? 2.869 -0.326 -0.335 1.00 0.00 76 PHE A C 13
ATOM 19660 O O . PHE A 1 46 ? 2.601 -1.505 -0.559 1.00 0.00 76 PHE A O 13
ATOM 19677 N N . ALA A 1 47 ? 3.873 0.051 0.450 1.00 0.00 77 ALA A N 13
ATOM 19678 C CA . ALA A 1 47 ? 4.760 -0.921 1.075 1.00 0.00 77 ALA A CA 13
ATOM 19679 C C . ALA A 1 47 ? 4.792 -0.742 2.589 1.00 0.00 77 ALA A C 13
ATOM 19680 O O . ALA A 1 47 ? 4.574 0.360 3.098 1.00 0.00 77 ALA A O 13
ATOM 19687 N N . LEU A 1 48 ? 5.061 -1.828 3.305 1.00 0.00 78 LEU A N 13
ATOM 19688 C CA . LEU A 1 48 ? 5.316 -1.757 4.739 1.00 0.00 78 LEU A CA 13
ATOM 19689 C C . LEU A 1 48 ? 6.633 -2.438 5.093 1.00 0.00 78 LEU A C 13
ATOM 19690 O O . LEU A 1 48 ? 7.065 -3.370 4.412 1.00 0.00 78 LEU A O 13
ATOM 19706 N N . ASN A 1 49 ? 7.269 -1.970 6.161 1.00 0.00 79 ASN A N 13
ATOM 19707 C CA . ASN A 1 49 ? 8.572 -2.485 6.565 1.00 0.00 79 ASN A CA 13
ATOM 19708 C C . ASN A 1 49 ? 8.442 -3.887 7.155 1.00 0.00 79 ASN A C 13
ATOM 19709 O O . ASN A 1 49 ? 7.502 -4.178 7.894 1.00 0.00 79 ASN A O 13
ATOM 19720 N N . LYS A 1 50 ? 9.396 -4.752 6.823 1.00 0.00 80 LYS A N 13
ATOM 19721 C CA . LYS A 1 50 ? 9.400 -6.118 7.333 1.00 0.00 80 LYS A CA 13
ATOM 19722 C C . LYS A 1 50 ? 9.426 -6.130 8.858 1.00 0.00 80 LYS A C 13
ATOM 19723 O O . LYS A 1 50 ? 8.813 -6.989 9.492 1.00 0.00 80 LYS A O 13
ATOM 19742 N N . ASP A 1 51 ? 10.140 -5.173 9.439 1.00 0.00 81 ASP A N 13
ATOM 19743 C CA . ASP A 1 51 ? 10.180 -5.022 10.889 1.00 0.00 81 ASP A CA 13
ATOM 19744 C C . ASP A 1 51 ? 8.862 -4.458 11.414 1.00 0.00 81 ASP A C 13
ATOM 19745 O O . ASP A 1 51 ? 8.466 -4.729 12.547 1.00 0.00 81 ASP A O 13
ATOM 19754 N N . LYS A 1 52 ? 8.189 -3.672 10.581 1.00 0.00 82 LYS A N 13
ATOM 19755 C CA . LYS A 1 52 ? 6.935 -3.038 10.972 1.00 0.00 82 LYS A CA 13
ATOM 19756 C C . LYS A 1 52 ? 5.747 -3.722 10.302 1.00 0.00 82 LYS A C 13
ATOM 19757 O O . LYS A 1 52 ? 4.636 -3.192 10.294 1.00 0.00 82 LYS A O 13
ATOM 19776 N N . THR A 1 53 ? 5.988 -4.905 9.743 1.00 0.00 83 THR A N 13
ATOM 19777 C CA . THR A 1 53 ? 4.915 -5.728 9.202 1.00 0.00 83 THR A CA 13
ATOM 19778 C C . THR A 1 53 ? 4.768 -7.027 9.988 1.00 0.00 83 THR A C 13
ATOM 19779 O O . THR A 1 53 ? 5.724 -7.789 10.130 1.00 0.00 83 THR A O 13
ATOM 19790 N N . SER A 1 54 ? 3.564 -7.272 10.494 1.00 0.00 84 SER A N 13
ATOM 19791 C CA . SER A 1 54 ? 3.259 -8.531 11.164 1.00 0.00 84 SER A CA 13
ATOM 19792 C C . SER A 1 54 ? 2.122 -9.263 10.457 1.00 0.00 84 SER A C 13
ATOM 19793 O O . SER A 1 54 ? 1.314 -8.649 9.762 1.00 0.00 84 SER A O 13
ATOM 19801 N N . GLN A 1 55 ? 2.067 -10.577 10.641 1.00 0.00 85 GLN A N 13
ATOM 19802 C CA . GLN A 1 55 ? 0.995 -11.385 10.070 1.00 0.00 85 GLN A CA 13
ATOM 19803 C C . GLN A 1 55 ? -0.367 -10.902 10.554 1.00 0.00 85 GLN A C 13
ATOM 19804 O O . GLN A 1 55 ? -1.335 -10.883 9.795 1.00 0.00 85 GLN A O 13
ATOM 19818 N N . GLU A 1 56 ? -0.436 -10.516 11.823 1.00 0.00 86 GLU A N 13
ATOM 19819 C CA . GLU A 1 56 ? -1.691 -10.072 12.421 1.00 0.00 86 GLU A CA 13
ATOM 19820 C C . GLU A 1 56 ? -2.176 -8.779 11.772 1.00 0.00 86 GLU A C 13
ATOM 19821 O O . GLU A 1 56 ? -3.372 -8.597 11.545 1.00 0.00 86 GLU A O 13
ATOM 19833 N N . VAL A 1 57 ? -1.239 -7.884 11.478 1.00 0.00 87 VAL A N 13
ATOM 19834 C CA . VAL A 1 57 ? -1.555 -6.653 10.764 1.00 0.00 87 VAL A CA 13
ATOM 19835 C C . VAL A 1 57 ? -2.046 -6.948 9.349 1.00 0.00 87 VAL A C 13
ATOM 19836 O O . VAL A 1 57 ? -3.009 -6.346 8.878 1.00 0.00 87 VAL A O 13
ATOM 19849 N N . ILE A 1 58 ? -1.373 -7.879 8.680 1.00 0.00 88 ILE A N 13
ATOM 19850 C CA . ILE A 1 58 ? -1.709 -8.218 7.303 1.00 0.00 88 ILE A CA 13
ATOM 19851 C C . ILE A 1 58 ? -3.121 -8.787 7.205 1.00 0.00 88 ILE A C 13
ATOM 19852 O O . ILE A 1 58 ? -3.898 -8.402 6.332 1.00 0.00 88 ILE A O 13
ATOM 19868 N N . ASP A 1 59 ? -3.448 -9.705 8.110 1.00 0.00 89 ASP A N 13
ATOM 19869 C CA . ASP A 1 59 ? -4.764 -10.332 8.124 1.00 0.00 89 ASP A CA 13
ATOM 19870 C C . ASP A 1 59 ? -5.853 -9.297 8.389 1.00 0.00 89 ASP A C 13
ATOM 19871 O O . ASP A 1 59 ? -6.891 -9.294 7.729 1.00 0.00 89 ASP A O 13
ATOM 19880 N N . GLN A 1 60 ? -5.609 -8.424 9.361 1.00 0.00 90 GLN A N 13
ATOM 19881 C CA . GLN A 1 60 ? -6.530 -7.332 9.653 1.00 0.00 90 GLN A CA 13
ATOM 19882 C C . GLN A 1 60 ? -6.606 -6.355 8.486 1.00 0.00 90 GLN A C 13
ATOM 19883 O O . GLN A 1 60 ? -7.688 -5.904 8.109 1.00 0.00 90 GLN A O 13
ATOM 19897 N N . LEU A 1 61 ? -5.452 -6.030 7.916 1.00 0.00 91 LEU A N 13
ATOM 19898 C CA . LEU A 1 61 ? -5.368 -5.004 6.884 1.00 0.00 91 LEU A CA 13
ATOM 19899 C C . LEU A 1 61 ? -6.159 -5.413 5.644 1.00 0.00 91 LEU A C 13
ATOM 19900 O O . LEU A 1 61 ? -6.922 -4.619 5.092 1.00 0.00 91 LEU A O 13
ATOM 19916 N N . VAL A 1 62 ? -5.974 -6.657 5.215 1.00 0.00 92 VAL A N 13
ATOM 19917 C CA . VAL A 1 62 ? -6.646 -7.163 4.024 1.00 0.00 92 VAL A CA 13
ATOM 19918 C C . VAL A 1 62 ? -8.149 -7.290 4.253 1.00 0.00 92 VAL A C 13
ATOM 19919 O O . VAL A 1 62 ? -8.950 -6.927 3.393 1.00 0.00 92 VAL A O 13
ATOM 19932 N N . GLN A 1 63 ? -8.521 -7.806 5.419 1.00 0.00 93 GLN A N 13
ATOM 19933 C CA . GLN A 1 63 ? -9.923 -8.067 5.725 1.00 0.00 93 GLN A CA 13
ATOM 19934 C C . GLN A 1 63 ? -10.716 -6.767 5.799 1.00 0.00 93 GLN A C 13
ATOM 19935 O O . GLN A 1 63 ? -11.806 -6.661 5.239 1.00 0.00 93 GLN A O 13
ATOM 19949 N N . ASP A 1 64 ? -10.159 -5.780 6.492 1.00 0.00 94 ASP A N 13
ATOM 19950 C CA . ASP A 1 64 ? -10.853 -4.515 6.713 1.00 0.00 94 ASP A CA 13
ATOM 19951 C C . ASP A 1 64 ? -10.522 -3.514 5.612 1.00 0.00 94 ASP A C 13
ATOM 19952 O O . ASP A 1 64 ? -11.217 -2.515 5.438 1.00 0.00 94 ASP A O 13
ATOM 19961 N N . GLY A 1 65 ? -9.452 -3.788 4.872 1.00 0.00 95 GLY A N 13
ATOM 19962 C CA . GLY A 1 65 ? -8.987 -2.852 3.864 1.00 0.00 95 GLY A CA 13
ATOM 19963 C C . GLY A 1 65 ? -8.656 -1.492 4.445 1.00 0.00 95 GLY A C 13
ATOM 19964 O O . GLY A 1 65 ? -8.270 -1.385 5.609 1.00 0.00 95 GLY A O 13
ATOM 19968 N N . LEU A 1 66 ? -8.805 -0.452 3.632 1.00 0.00 96 LEU A N 13
ATOM 19969 C CA . LEU A 1 66 ? -8.562 0.913 4.085 1.00 0.00 96 LEU A CA 13
ATOM 19970 C C . LEU A 1 66 ? -9.802 1.780 3.896 1.00 0.00 96 LEU A C 13
ATOM 19971 O O . LEU A 1 66 ? -10.387 1.813 2.814 1.00 0.00 96 LEU A O 13
ATOM 19987 N N . GLN A 1 67 ? -10.195 2.480 4.953 1.00 0.00 97 GLN A N 13
ATOM 19988 C CA . GLN A 1 67 ? -11.463 3.202 4.964 1.00 0.00 97 GLN A CA 13
ATOM 19989 C C . GLN A 1 67 ? -11.259 4.667 4.589 1.00 0.00 97 GLN A C 13
ATOM 19990 O O . GLN A 1 67 ? -10.399 5.346 5.150 1.00 0.00 97 GLN A O 13
ATOM 20004 N N . PHE A 1 68 ? -12.053 5.146 3.637 1.00 0.00 98 PHE A N 13
ATOM 20005 C CA . PHE A 1 68 ? -12.059 6.561 3.287 1.00 0.00 98 PHE A CA 13
ATOM 20006 C C . PHE A 1 68 ? -13.475 7.127 3.328 1.00 0.00 98 PHE A C 13
ATOM 20007 O O . PHE A 1 68 ? -14.158 7.194 2.306 1.00 0.00 98 PHE A O 13
ATOM 20024 N N . GLY A 1 69 ? -13.911 7.530 4.517 1.00 0.00 99 GLY A N 13
ATOM 20025 C CA . GLY A 1 69 ? -15.260 8.041 4.677 1.00 0.00 99 GLY A CA 13
ATOM 20026 C C . GLY A 1 69 ? -16.313 6.967 4.487 1.00 0.00 99 GLY A C 13
ATOM 20027 O O . GLY A 1 69 ? -16.335 5.974 5.211 1.00 0.00 99 GLY A O 13
ATOM 20031 N N . GLU A 1 70 ? -17.190 7.169 3.508 1.00 0.00 100 GLU A N 13
ATOM 20032 C CA . GLU A 1 70 ? -18.242 6.202 3.213 1.00 0.00 100 GLU A CA 13
ATOM 20033 C C . GLU A 1 70 ? -17.808 5.251 2.101 1.00 0.00 100 GLU A C 13
ATOM 20034 O O . GLU A 1 70 ? -18.575 4.387 1.675 1.00 0.00 100 GLU A O 13
ATOM 20046 N N . SER A 1 71 ? -16.576 5.419 1.633 1.00 0.00 101 SER A N 13
ATOM 20047 C CA . SER A 1 71 ? -16.027 4.555 0.594 1.00 0.00 101 SER A CA 13
ATOM 20048 C C . SER A 1 71 ? -14.998 3.591 1.176 1.00 0.00 101 SER A C 13
ATOM 20049 O O . SER A 1 71 ? -14.347 3.888 2.177 1.00 0.00 101 SER A O 13
ATOM 20057 N N . LYS A 1 72 ? -14.858 2.432 0.541 1.00 0.00 102 LYS A N 13
ATOM 20058 C CA . LYS A 1 72 ? -13.926 1.412 1.007 1.00 0.00 102 LYS A CA 13
ATOM 20059 C C . LYS A 1 72 ? -12.944 1.030 -0.095 1.00 0.00 102 LYS A C 13
ATOM 20060 O O . LYS A 1 72 ? -13.335 0.809 -1.242 1.00 0.00 102 LYS A O 13
ATOM 20079 N N . VAL A 1 73 ? -11.662 0.950 0.258 1.00 0.00 103 VAL A N 13
ATOM 20080 C CA . VAL A 1 73 ? -10.628 0.565 -0.694 1.00 0.00 103 VAL A CA 13
ATOM 20081 C C . VAL A 1 73 ? -10.016 -0.781 -0.324 1.00 0.00 103 VAL A C 13
ATOM 20082 O O . VAL A 1 73 ? -9.541 -0.973 0.796 1.00 0.00 103 VAL A O 13
ATOM 20095 N N . THR A 1 74 ? -10.029 -1.711 -1.273 1.00 0.00 104 THR A N 13
ATOM 20096 C CA . THR A 1 74 ? -9.586 -3.076 -1.012 1.00 0.00 104 THR A CA 13
ATOM 20097 C C . THR A 1 74 ? -8.066 -3.180 -1.063 1.00 0.00 104 THR A C 13
ATOM 20098 O O . THR A 1 74 ? -7.402 -2.397 -1.742 1.00 0.00 104 THR A O 13
ATOM 20109 N N . ILE A 1 75 ? -7.522 -4.154 -0.341 1.00 0.00 105 ILE A N 13
ATOM 20110 C CA . ILE A 1 75 ? -6.077 -4.328 -0.262 1.00 0.00 105 ILE A CA 13
ATOM 20111 C C . ILE A 1 75 ? -5.677 -5.760 -0.605 1.00 0.00 105 ILE A C 13
ATOM 20112 O O . ILE A 1 75 ? -6.321 -6.717 -0.174 1.00 0.00 105 ILE A O 13
ATOM 20128 N N . LYS A 1 76 ? -4.609 -5.901 -1.384 1.00 0.00 106 LYS A N 13
ATOM 20129 C CA . LYS A 1 76 ? -4.090 -7.215 -1.743 1.00 0.00 106 LYS A CA 13
ATOM 20130 C C . LYS A 1 76 ? -2.605 -7.323 -1.412 1.00 0.00 106 LYS A C 13
ATOM 20131 O O . LYS A 1 76 ? -1.849 -6.364 -1.578 1.00 0.00 106 LYS A O 13
ATOM 20150 N N . VAL A 1 77 ? -2.192 -8.496 -0.941 1.00 0.00 107 VAL A N 13
ATOM 20151 C CA . VAL A 1 77 ? -0.808 -8.713 -0.539 1.00 0.00 107 VAL A CA 13
ATOM 20152 C C . VAL A 1 77 ? 0.028 -9.235 -1.702 1.00 0.00 107 VAL A C 13
ATOM 20153 O O . VAL A 1 77 ? -0.342 -10.208 -2.357 1.00 0.00 107 VAL A O 13
ATOM 20166 N N . SER A 1 78 ? 1.159 -8.582 -1.951 1.00 0.00 108 SER A N 13
ATOM 20167 C CA . SER A 1 78 ? 2.103 -9.048 -2.961 1.00 0.00 108 SER A CA 13
ATOM 20168 C C . SER A 1 78 ? 3.108 -10.024 -2.355 1.00 0.00 108 SER A C 13
ATOM 20169 O O . SER A 1 78 ? 3.755 -9.721 -1.353 1.00 0.00 108 SER A O 13
ATOM 20177 N N . GLU A 1 79 ? 3.231 -11.195 -2.970 1.00 0.00 109 GLU A N 13
ATOM 20178 C CA . GLU A 1 79 ? 4.083 -12.252 -2.438 1.00 0.00 109 GLU A CA 13
ATOM 20179 C C . GLU A 1 79 ? 5.342 -12.413 -3.285 1.00 0.00 109 GLU A C 13
ATOM 20180 O O . GLU A 1 79 ? 5.495 -11.767 -4.320 1.00 0.00 109 GLU A O 13
ATOM 20192 N N . GLY A 1 80 ? 6.243 -13.283 -2.836 1.00 0.00 110 GLY A N 13
ATOM 20193 C CA . GLY A 1 80 ? 7.553 -13.378 -3.453 1.00 0.00 110 GLY A CA 13
ATOM 20194 C C . GLY A 1 80 ? 7.500 -13.205 -4.957 1.00 0.00 110 GLY A C 13
ATOM 20195 O O . GLY A 1 80 ? 8.209 -12.368 -5.517 1.00 0.00 110 GLY A O 13
ATOM 20199 N N . GLU A 1 81 ? 6.659 -13.998 -5.613 1.00 0.00 111 GLU A N 13
ATOM 20200 C CA . GLU A 1 81 ? 6.549 -13.958 -7.068 1.00 0.00 111 GLU A CA 13
ATOM 20201 C C . GLU A 1 81 ? 6.038 -12.598 -7.536 1.00 0.00 111 GLU A C 13
ATOM 20202 O O . GLU A 1 81 ? 6.573 -12.015 -8.477 1.00 0.00 111 GLU A O 13
ATOM 20214 N N . ALA A 1 82 ? 5.000 -12.102 -6.873 1.00 0.00 112 ALA A N 13
ATOM 20215 C CA . ALA A 1 82 ? 4.445 -10.793 -7.192 1.00 0.00 112 ALA A CA 13
ATOM 20216 C C . ALA A 1 82 ? 5.472 -9.689 -6.957 1.00 0.00 112 ALA A C 13
ATOM 20217 O O . ALA A 1 82 ? 5.556 -8.731 -7.725 1.00 0.00 112 ALA A O 13
ATOM 20224 N N . LEU A 1 83 ? 6.251 -9.829 -5.890 1.00 0.00 113 LEU A N 13
ATOM 20225 C CA . LEU A 1 83 ? 7.234 -8.817 -5.521 1.00 0.00 113 LEU A CA 13
ATOM 20226 C C . LEU A 1 83 ? 8.309 -8.686 -6.595 1.00 0.00 113 LEU A C 13
ATOM 20227 O O . LEU A 1 83 ? 8.720 -7.580 -6.944 1.00 0.00 113 LEU A O 13
ATOM 20243 N N . SER A 1 84 ? 8.759 -9.823 -7.117 1.00 0.00 114 SER A N 13
ATOM 20244 C CA . SER A 1 84 ? 9.771 -9.835 -8.165 1.00 0.00 114 SER A CA 13
ATOM 20245 C C . SER A 1 84 ? 9.263 -9.129 -9.420 1.00 0.00 114 SER A C 13
ATOM 20246 O O . SER A 1 84 ? 9.991 -8.367 -10.056 1.00 0.00 114 SER A O 13
ATOM 20254 N N . LYS A 1 85 ? 8.009 -9.388 -9.769 1.00 0.00 115 LYS A N 13
ATOM 20255 C CA . LYS A 1 85 ? 7.373 -8.718 -10.897 1.00 0.00 115 LYS A CA 13
ATOM 20256 C C . LYS A 1 85 ? 7.213 -7.226 -10.622 1.00 0.00 115 LYS A C 13
ATOM 20257 O O . LYS A 1 85 ? 7.447 -6.393 -11.500 1.00 0.00 115 LYS A O 13
ATOM 20276 N N . PHE A 1 86 ? 6.813 -6.893 -9.400 1.00 0.00 116 PHE A N 13
ATOM 20277 C CA . PHE A 1 86 ? 6.627 -5.500 -9.008 1.00 0.00 116 PHE A CA 13
ATOM 20278 C C . PHE A 1 86 ? 7.943 -4.731 -9.094 1.00 0.00 116 PHE A C 13
ATOM 20279 O O . PHE A 1 86 ? 7.989 -3.616 -9.613 1.00 0.00 116 PHE A O 13
ATOM 20296 N N . TRP A 1 87 ? 9.009 -5.336 -8.582 1.00 0.00 117 TRP A N 13
ATOM 20297 C CA . TRP A 1 87 ? 10.306 -4.673 -8.520 1.00 0.00 117 TRP A CA 13
ATOM 20298 C C . TRP A 1 87 ? 10.833 -4.375 -9.920 1.00 0.00 117 TRP A C 13
ATOM 20299 O O . TRP A 1 87 ? 11.442 -3.332 -10.154 1.00 0.00 117 TRP A O 13
ATOM 20320 N N . GLU A 1 88 ? 10.592 -5.297 -10.847 1.00 0.00 118 GLU A N 13
ATOM 20321 C CA . GLU A 1 88 ? 11.038 -5.128 -12.224 1.00 0.00 118 GLU A CA 13
ATOM 20322 C C . GLU A 1 88 ? 10.268 -4.004 -12.910 1.00 0.00 118 GLU A C 13
ATOM 20323 O O . GLU A 1 88 ? 10.856 -3.145 -13.570 1.00 0.00 118 GLU A O 13
ATOM 20335 N N . LEU A 1 89 ? 8.949 -4.016 -12.752 1.00 0.00 119 LEU A N 13
ATOM 20336 C CA . LEU A 1 89 ? 8.083 -3.087 -13.472 1.00 0.00 119 LEU A CA 13
ATOM 20337 C C . LEU A 1 89 ? 8.117 -1.704 -12.829 1.00 0.00 119 LEU A C 13
ATOM 20338 O O . LEU A 1 89 ? 8.138 -0.687 -13.524 1.00 0.00 119 LEU A O 13
ATOM 20354 N N . HIS A 1 90 ? 8.123 -1.674 -11.501 1.00 0.00 120 HIS A N 13
ATOM 20355 C CA . HIS A 1 90 ? 7.968 -0.425 -10.764 1.00 0.00 120 HIS A CA 13
ATOM 20356 C C . HIS A 1 90 ? 9.254 -0.068 -10.023 1.00 0.00 120 HIS A C 13
ATOM 20357 O O . HIS A 1 90 ? 9.255 0.787 -9.141 1.00 0.00 120 HIS A O 13
ATOM 20371 N N . GLY A 1 91 ? 10.345 -0.733 -10.390 1.00 0.00 121 GLY A N 13
ATOM 20372 C CA . GLY A 1 91 ? 11.606 -0.527 -9.699 1.00 0.00 121 GLY A CA 13
ATOM 20373 C C . GLY A 1 91 ? 12.052 0.922 -9.727 1.00 0.00 121 GLY A C 13
ATOM 20374 O O . GLY A 1 91 ? 12.538 1.448 -8.724 1.00 0.00 121 GLY A O 13
ATOM 20378 N N . ARG A 1 92 ? 11.889 1.567 -10.876 1.00 0.00 122 ARG A N 13
ATOM 20379 C CA . ARG A 1 92 ? 12.331 2.946 -11.046 1.00 0.00 122 ARG A CA 13
ATOM 20380 C C . ARG A 1 92 ? 11.495 3.893 -10.193 1.00 0.00 122 ARG A C 13
ATOM 20381 O O . ARG A 1 92 ? 12.010 4.865 -9.637 1.00 0.00 122 ARG A O 13
ATOM 20402 N N . HIS A 1 93 ? 10.201 3.606 -10.094 1.00 0.00 123 HIS A N 13
ATOM 20403 C CA . HIS A 1 93 ? 9.306 4.389 -9.245 1.00 0.00 123 HIS A CA 13
ATOM 20404 C C . HIS A 1 93 ? 9.694 4.255 -7.777 1.00 0.00 123 HIS A C 13
ATOM 20405 O O . HIS A 1 93 ? 9.751 5.244 -7.046 1.00 0.00 123 HIS A O 13
ATOM 20419 N N . TYR A 1 94 ? 9.959 3.025 -7.350 1.00 0.00 124 TYR A N 13
ATOM 20420 C CA . TYR A 1 94 ? 10.338 2.760 -5.967 1.00 0.00 124 TYR A CA 13
ATOM 20421 C C . TYR A 1 94 ? 11.648 3.461 -5.616 1.00 0.00 124 TYR A C 13
ATOM 20422 O O . TYR A 1 94 ? 11.764 4.092 -4.567 1.00 0.00 124 TYR A O 13
ATOM 20440 N N . ASN A 1 95 ? 12.629 3.344 -6.505 1.00 0.00 125 ASN A N 13
ATOM 20441 C CA . ASN A 1 95 ? 13.940 3.944 -6.279 1.00 0.00 125 ASN A CA 13
ATOM 20442 C C . ASN A 1 95 ? 13.833 5.463 -6.185 1.00 0.00 125 ASN A C 13
ATOM 20443 O O . ASN A 1 95 ? 14.479 6.089 -5.342 1.00 0.00 125 ASN A O 13
ATOM 20454 N N . GLY A 1 96 ? 13.015 6.050 -7.052 1.00 0.00 126 GLY A N 13
ATOM 20455 C CA . GLY A 1 96 ? 12.887 7.495 -7.090 1.00 0.00 126 GLY A CA 13
ATOM 20456 C C . GLY A 1 96 ? 12.360 8.065 -5.788 1.00 0.00 126 GLY A C 13
ATOM 20457 O O . GLY A 1 96 ? 12.831 9.100 -5.318 1.00 0.00 126 GLY A O 13
ATOM 20461 N N . VAL A 1 97 ? 11.378 7.387 -5.202 1.00 0.00 127 VAL A N 13
ATOM 20462 C CA . VAL A 1 97 ? 10.802 7.818 -3.933 1.00 0.00 127 VAL A CA 13
ATOM 20463 C C . VAL A 1 97 ? 11.814 7.688 -2.799 1.00 0.00 127 VAL A C 13
ATOM 20464 O O . VAL A 1 97 ? 11.939 8.578 -1.960 1.00 0.00 127 VAL A O 13
ATOM 20477 N N . MET A 1 98 ? 12.533 6.570 -2.782 1.00 0.00 128 MET A N 13
ATOM 20478 C CA . MET A 1 98 ? 13.526 6.319 -1.743 1.00 0.00 128 MET A CA 13
ATOM 20479 C C . MET A 1 98 ? 14.692 7.293 -1.860 1.00 0.00 128 MET A C 13
ATOM 20480 O O . MET A 1 98 ? 15.258 7.721 -0.855 1.00 0.00 128 MET A O 13
ATOM 20494 N N . GLU A 1 99 ? 15.049 7.639 -3.093 1.00 0.00 129 GLU A N 13
ATOM 20495 C CA . GLU A 1 99 ? 16.149 8.564 -3.339 1.00 0.00 129 GLU A CA 13
ATOM 20496 C C . GLU A 1 99 ? 15.827 9.952 -2.791 1.00 0.00 129 GLU A C 13
ATOM 20497 O O . GLU A 1 99 ? 16.691 10.627 -2.233 1.00 0.00 129 GLU A O 13
ATOM 20509 N N . LEU A 1 100 ? 14.576 10.370 -2.954 1.00 0.00 130 LEU A N 13
ATOM 20510 C CA . LEU A 1 100 ? 14.127 11.661 -2.446 1.00 0.00 130 LEU A CA 13
ATOM 20511 C C . LEU A 1 100 ? 14.223 11.709 -0.923 1.00 0.00 130 LEU A C 13
ATOM 20512 O O . LEU A 1 100 ? 14.598 12.730 -0.345 1.00 0.00 130 LEU A O 13
ATOM 20528 N N . THR A 1 1 ? 20.018 -3.356 0.836 1.00 0.00 31 THR A N 14
ATOM 20529 C CA . THR A 1 1 ? 19.727 -4.700 1.319 1.00 0.00 31 THR A CA 14
ATOM 20530 C C . THR A 1 1 ? 18.289 -4.807 1.811 1.00 0.00 31 THR A C 14
ATOM 20531 O O . THR A 1 1 ? 17.824 -5.889 2.172 1.00 0.00 31 THR A O 14
ATOM 20542 N N . PHE A 1 2 ? 17.586 -3.678 1.826 1.00 0.00 32 PHE A N 14
ATOM 20543 C CA . PHE A 1 2 ? 16.214 -3.637 2.316 1.00 0.00 32 PHE A CA 14
ATOM 20544 C C . PHE A 1 2 ? 15.277 -4.390 1.377 1.00 0.00 32 PHE A C 14
ATOM 20545 O O . PHE A 1 2 ? 15.280 -4.161 0.167 1.00 0.00 32 PHE A O 14
ATOM 20562 N N . GLN A 1 3 ? 14.477 -5.288 1.943 1.00 0.00 33 GLN A N 14
ATOM 20563 C CA . GLN A 1 3 ? 13.448 -5.983 1.180 1.00 0.00 33 GLN A CA 14
ATOM 20564 C C . GLN A 1 3 ? 12.060 -5.674 1.731 1.00 0.00 33 GLN A C 14
ATOM 20565 O O . GLN A 1 3 ? 11.646 -6.196 2.766 1.00 0.00 33 GLN A O 14
ATOM 20579 N N . PRO A 1 4 ? 11.321 -4.806 1.024 1.00 0.00 34 PRO A N 14
ATOM 20580 C CA . PRO A 1 4 ? 9.980 -4.384 1.439 1.00 0.00 34 PRO A CA 14
ATOM 20581 C C . PRO A 1 4 ? 8.917 -5.429 1.113 1.00 0.00 34 PRO A C 14
ATOM 20582 O O . PRO A 1 4 ? 9.100 -6.256 0.222 1.00 0.00 34 PRO A O 14
ATOM 20593 N N . ILE A 1 5 ? 7.807 -5.382 1.841 1.00 0.00 35 ILE A N 14
ATOM 20594 C CA . ILE A 1 5 ? 6.583 -6.045 1.409 1.00 0.00 35 ILE A CA 14
ATOM 20595 C C . ILE A 1 5 ? 5.644 -5.067 0.710 1.00 0.00 35 ILE A C 14
ATOM 20596 O O . ILE A 1 5 ? 5.372 -3.979 1.221 1.00 0.00 35 ILE A O 14
ATOM 20612 N N . ILE A 1 6 ? 5.154 -5.460 -0.461 1.00 0.00 36 ILE A N 14
ATOM 20613 C CA . ILE A 1 6 ? 4.378 -4.560 -1.303 1.00 0.00 36 ILE A CA 14
ATOM 20614 C C . ILE A 1 6 ? 2.893 -4.897 -1.249 1.00 0.00 36 ILE A C 14
ATOM 20615 O O . ILE A 1 6 ? 2.506 -6.063 -1.329 1.00 0.00 36 ILE A O 14
ATOM 20631 N N . PHE A 1 7 ? 2.063 -3.867 -1.113 1.00 0.00 37 PHE A N 14
ATOM 20632 C CA . PHE A 1 7 ? 0.616 -4.047 -1.120 1.00 0.00 37 PHE A CA 14
ATOM 20633 C C . PHE A 1 7 ? -0.026 -3.255 -2.257 1.00 0.00 37 PHE A C 14
ATOM 20634 O O . PHE A 1 7 ? 0.453 -2.184 -2.629 1.00 0.00 37 PHE A O 14
ATOM 20651 N N . SER A 1 8 ? -1.111 -3.794 -2.806 1.00 0.00 38 SER A N 14
ATOM 20652 C CA . SER A 1 8 ? -1.858 -3.108 -3.853 1.00 0.00 38 SER A CA 14
ATOM 20653 C C . SER A 1 8 ? -3.240 -2.697 -3.355 1.00 0.00 38 SER A C 14
ATOM 20654 O O . SER A 1 8 ? -3.840 -3.374 -2.519 1.00 0.00 38 SER A O 14
ATOM 20662 N N . THR A 1 9 ? -3.740 -1.580 -3.874 1.00 0.00 39 THR A N 14
ATOM 20663 C CA . THR A 1 9 ? -5.054 -1.080 -3.487 1.00 0.00 39 THR A CA 14
ATOM 20664 C C . THR A 1 9 ? -5.928 -0.827 -4.707 1.00 0.00 39 THR A C 14
ATOM 20665 O O . THR A 1 9 ? -5.428 -0.510 -5.787 1.00 0.00 39 THR A O 14
ATOM 20676 N N . ALA A 1 10 ? -7.238 -0.967 -4.532 1.00 0.00 40 ALA A N 14
ATOM 20677 C CA . ALA A 1 10 ? -8.189 -0.651 -5.590 1.00 0.00 40 ALA A CA 14
ATOM 20678 C C . ALA A 1 10 ? -9.455 -0.018 -5.020 1.00 0.00 40 ALA A C 14
ATOM 20679 O O . ALA A 1 10 ? -9.959 -0.444 -3.981 1.00 0.00 40 ALA A O 14
ATOM 20686 N N . CYS A 1 11 ? -9.962 1.000 -5.706 1.00 0.00 41 CYS A N 14
ATOM 20687 C CA . CYS A 1 11 ? -11.172 1.688 -5.272 1.00 0.00 41 CYS A CA 14
ATOM 20688 C C . CYS A 1 11 ? -12.346 1.349 -6.182 1.00 0.00 41 CYS A C 14
ATOM 20689 O O . CYS A 1 11 ? -12.161 0.996 -7.347 1.00 0.00 41 CYS A O 14
ATOM 20697 N N . GLU A 1 12 ? -13.558 1.458 -5.642 1.00 0.00 42 GLU A N 14
ATOM 20698 C CA . GLU A 1 12 ? -14.766 1.314 -6.445 1.00 0.00 42 GLU A CA 14
ATOM 20699 C C . GLU A 1 12 ? -15.187 2.654 -7.040 1.00 0.00 42 GLU A C 14
ATOM 20700 O O . GLU A 1 12 ? -16.006 2.708 -7.957 1.00 0.00 42 GLU A O 14
ATOM 20712 N N . GLN A 1 13 ? -14.621 3.733 -6.510 1.00 0.00 43 GLN A N 14
ATOM 20713 C CA . GLN A 1 13 ? -14.992 5.077 -6.937 1.00 0.00 43 GLN A CA 14
ATOM 20714 C C . GLN A 1 13 ? -13.751 5.936 -7.170 1.00 0.00 43 GLN A C 14
ATOM 20715 O O . GLN A 1 13 ? -12.748 5.794 -6.471 1.00 0.00 43 GLN A O 14
ATOM 20729 N N . GLU A 1 14 ? -13.829 6.823 -8.157 1.00 0.00 44 GLU A N 14
ATOM 20730 C CA . GLU A 1 14 ? -12.727 7.730 -8.455 1.00 0.00 44 GLU A CA 14
ATOM 20731 C C . GLU A 1 14 ? -12.805 8.985 -7.589 1.00 0.00 44 GLU A C 14
ATOM 20732 O O . GLU A 1 14 ? -13.893 9.469 -7.276 1.00 0.00 44 GLU A O 14
ATOM 20744 N N . GLY A 1 15 ? -11.644 9.508 -7.205 1.00 0.00 45 GLY A N 14
ATOM 20745 C CA . GLY A 1 15 ? -11.592 10.815 -6.579 1.00 0.00 45 GLY A CA 14
ATOM 20746 C C . GLY A 1 15 ? -11.868 10.756 -5.091 1.00 0.00 45 GLY A C 14
ATOM 20747 O O . GLY A 1 15 ? -11.911 11.787 -4.419 1.00 0.00 45 GLY A O 14
ATOM 20751 N N . VAL A 1 16 ? -12.058 9.548 -4.573 1.00 0.00 46 VAL A N 14
ATOM 20752 C CA . VAL A 1 16 ? -12.366 9.362 -3.160 1.00 0.00 46 VAL A CA 14
ATOM 20753 C C . VAL A 1 16 ? -11.093 9.210 -2.333 1.00 0.00 46 VAL A C 14
ATOM 20754 O O . VAL A 1 16 ? -11.096 9.433 -1.123 1.00 0.00 46 VAL A O 14
ATOM 20767 N N . ALA A 1 17 ? -10.005 8.832 -2.996 1.00 0.00 47 ALA A N 14
ATOM 20768 C CA . ALA A 1 17 ? -8.744 8.574 -2.312 1.00 0.00 47 ALA A CA 14
ATOM 20769 C C . ALA A 1 17 ? -7.559 9.031 -3.156 1.00 0.00 47 ALA A C 14
ATOM 20770 O O . ALA A 1 17 ? -7.626 9.043 -4.384 1.00 0.00 47 ALA A O 14
ATOM 20777 N N . ASN A 1 18 ? -6.473 9.406 -2.488 1.00 0.00 48 ASN A N 14
ATOM 20778 C CA . ASN A 1 18 ? -5.203 9.643 -3.162 1.00 0.00 48 ASN A CA 14
ATOM 20779 C C . ASN A 1 18 ? -4.030 9.248 -2.272 1.00 0.00 48 ASN A C 14
ATOM 20780 O O . ASN A 1 18 ? -4.212 8.911 -1.103 1.00 0.00 48 ASN A O 14
ATOM 20791 N N . TRP A 1 19 ? -2.827 9.295 -2.834 1.00 0.00 49 TRP A N 14
ATOM 20792 C CA . TRP A 1 19 ? -1.648 8.764 -2.158 1.00 0.00 49 TRP A CA 14
ATOM 20793 C C . TRP A 1 19 ? -1.394 9.502 -0.848 1.00 0.00 49 TRP A C 14
ATOM 20794 O O . TRP A 1 19 ? -0.903 8.917 0.119 1.00 0.00 49 TRP A O 14
ATOM 20815 N N . ARG A 1 20 ? -1.729 10.787 -0.821 1.00 0.00 50 ARG A N 14
ATOM 20816 C CA . ARG A 1 20 ? -1.611 11.583 0.395 1.00 0.00 50 ARG A CA 14
ATOM 20817 C C . ARG A 1 20 ? -2.595 11.100 1.456 1.00 0.00 50 ARG A C 14
ATOM 20818 O O . ARG A 1 20 ? -2.224 10.891 2.611 1.00 0.00 50 ARG A O 14
ATOM 20839 N N . ASN A 1 21 ? -3.851 10.924 1.057 1.00 0.00 51 ASN A N 14
ATOM 20840 C CA . ASN A 1 21 ? -4.884 10.449 1.970 1.00 0.00 51 ASN A CA 14
ATOM 20841 C C . ASN A 1 21 ? -4.585 9.027 2.436 1.00 0.00 51 ASN A C 14
ATOM 20842 O O . ASN A 1 21 ? -4.806 8.686 3.598 1.00 0.00 51 ASN A O 14
ATOM 20853 N N . ILE A 1 22 ? -4.082 8.205 1.522 1.00 0.00 52 ILE A N 14
ATOM 20854 C CA . ILE A 1 22 ? -3.798 6.807 1.826 1.00 0.00 52 ILE A CA 14
ATOM 20855 C C . ILE A 1 22 ? -2.700 6.686 2.875 1.00 0.00 52 ILE A C 14
ATOM 20856 O O . ILE A 1 22 ? -2.789 5.873 3.795 1.00 0.00 52 ILE A O 14
ATOM 20872 N N . THR A 1 23 ? -1.660 7.503 2.733 1.00 0.00 53 THR A N 14
ATOM 20873 C CA . THR A 1 23 ? -0.553 7.505 3.682 1.00 0.00 53 THR A CA 14
ATOM 20874 C C . THR A 1 23 ? -1.025 7.896 5.077 1.00 0.00 53 THR A C 14
ATOM 20875 O O . THR A 1 23 ? -0.647 7.273 6.068 1.00 0.00 53 THR A O 14
ATOM 20886 N N . GLU A 1 24 ? -1.856 8.933 5.146 1.00 0.00 54 GLU A N 14
ATOM 20887 C CA . GLU A 1 24 ? -2.423 9.373 6.415 1.00 0.00 54 GLU A CA 14
ATOM 20888 C C . GLU A 1 24 ? -3.403 8.338 6.962 1.00 0.00 54 GLU A C 14
ATOM 20889 O O . GLU A 1 24 ? -3.389 8.021 8.152 1.00 0.00 54 GLU A O 14
ATOM 20901 N N . ALA A 1 25 ? -4.252 7.815 6.083 1.00 0.00 55 ALA A N 14
ATOM 20902 C CA . ALA A 1 25 ? -5.238 6.814 6.475 1.00 0.00 55 ALA A CA 14
ATOM 20903 C C . ALA A 1 25 ? -4.560 5.534 6.952 1.00 0.00 55 ALA A C 14
ATOM 20904 O O . ALA A 1 25 ? -4.952 4.950 7.962 1.00 0.00 55 ALA A O 14
ATOM 20911 N N . LEU A 1 26 ? -3.540 5.102 6.218 1.00 0.00 56 LEU A N 14
ATOM 20912 C CA . LEU A 1 26 ? -2.845 3.856 6.529 1.00 0.00 56 LEU A CA 14
ATOM 20913 C C . LEU A 1 26 ? -2.132 3.954 7.875 1.00 0.00 56 LEU A C 14
ATOM 20914 O O . LEU A 1 26 ? -2.162 3.018 8.674 1.00 0.00 56 LEU A O 14
ATOM 20930 N N . LEU A 1 27 ? -1.495 5.094 8.119 1.00 0.00 57 LEU A N 14
ATOM 20931 C CA . LEU A 1 27 ? -0.754 5.304 9.358 1.00 0.00 57 LEU A CA 14
ATOM 20932 C C . LEU A 1 27 ? -1.696 5.326 10.559 1.00 0.00 57 LEU A C 14
ATOM 20933 O O . LEU A 1 27 ? -1.499 4.593 11.528 1.00 0.00 57 LEU A O 14
ATOM 20949 N N . LYS A 1 28 ? -2.720 6.168 10.485 1.00 0.00 58 LYS A N 14
ATOM 20950 C CA . LYS A 1 28 ? -3.600 6.406 11.623 1.00 0.00 58 LYS A CA 14
ATOM 20951 C C . LYS A 1 28 ? -4.400 5.152 11.964 1.00 0.00 58 LYS A C 14
ATOM 20952 O O . LYS A 1 28 ? -4.551 4.802 13.133 1.00 0.00 58 LYS A O 14
ATOM 20971 N N . GLN A 1 29 ? -4.903 4.479 10.935 1.00 0.00 59 GLN A N 14
ATOM 20972 C CA . GLN A 1 29 ? -5.858 3.394 11.124 1.00 0.00 59 GLN A CA 14
ATOM 20973 C C . GLN A 1 29 ? -5.151 2.117 11.564 1.00 0.00 59 GLN A C 14
ATOM 20974 O O . GLN A 1 29 ? -5.716 1.301 12.294 1.00 0.00 59 GLN A O 14
ATOM 20988 N N . HIS A 1 30 ? -3.911 1.949 11.114 1.00 0.00 60 HIS A N 14
ATOM 20989 C CA . HIS A 1 30 ? -3.196 0.691 11.299 1.00 0.00 60 HIS A CA 14
ATOM 20990 C C . HIS A 1 30 ? -1.922 0.903 12.110 1.00 0.00 60 HIS A C 14
ATOM 20991 O O . HIS A 1 30 ? -1.275 -0.056 12.530 1.00 0.00 60 HIS A O 14
ATOM 21005 N N . ASN A 1 31 ? -1.567 2.166 12.326 1.00 0.00 61 ASN A N 14
ATOM 21006 C CA . ASN A 1 31 ? -0.378 2.504 13.098 1.00 0.00 61 ASN A CA 14
ATOM 21007 C C . ASN A 1 31 ? 0.876 1.924 12.449 1.00 0.00 61 ASN A C 14
ATOM 21008 O O . ASN A 1 31 ? 1.752 1.392 13.132 1.00 0.00 61 ASN A O 14
ATOM 21019 N N . VAL A 1 32 ? 0.955 2.030 11.127 1.00 0.00 62 VAL A N 14
ATOM 21020 C CA . VAL A 1 32 ? 2.127 1.573 10.391 1.00 0.00 62 VAL A CA 14
ATOM 21021 C C . VAL A 1 32 ? 2.697 2.685 9.518 1.00 0.00 62 VAL A C 14
ATOM 21022 O O . VAL A 1 32 ? 1.967 3.565 9.061 1.00 0.00 62 VAL A O 14
ATOM 21035 N N . HIS A 1 33 ? 4.006 2.639 9.288 1.00 0.00 63 HIS A N 14
ATOM 21036 C CA . HIS A 1 33 ? 4.676 3.650 8.481 1.00 0.00 63 HIS A CA 14
ATOM 21037 C C . HIS A 1 33 ? 5.113 3.070 7.138 1.00 0.00 63 HIS A C 14
ATOM 21038 O O . HIS A 1 33 ? 5.840 2.078 7.088 1.00 0.00 63 HIS A O 14
ATOM 21052 N N . ALA A 1 34 ? 4.665 3.695 6.055 1.00 0.00 64 ALA A N 14
ATOM 21053 C CA . ALA A 1 34 ? 5.009 3.241 4.713 1.00 0.00 64 ALA A CA 14
ATOM 21054 C C . ALA A 1 34 ? 6.133 4.085 4.119 1.00 0.00 64 ALA A C 14
ATOM 21055 O O . ALA A 1 34 ? 6.067 5.314 4.089 1.00 0.00 64 ALA A O 14
ATOM 21062 N N . PRO A 1 35 ? 7.185 3.413 3.633 1.00 0.00 65 PRO A N 14
ATOM 21063 C CA . PRO A 1 35 ? 8.278 4.069 2.909 1.00 0.00 65 PRO A CA 14
ATOM 21064 C C . PRO A 1 35 ? 7.875 4.483 1.499 1.00 0.00 65 PRO A C 14
ATOM 21065 O O . PRO A 1 35 ? 8.549 5.294 0.863 1.00 0.00 65 PRO A O 14
ATOM 21076 N N . TYR A 1 36 ? 6.773 3.922 1.016 1.00 0.00 66 TYR A N 14
ATOM 21077 C CA . TYR A 1 36 ? 6.341 4.146 -0.360 1.00 0.00 66 TYR A CA 14
ATOM 21078 C C . TYR A 1 36 ? 4.820 4.150 -0.458 1.00 0.00 66 TYR A C 14
ATOM 21079 O O . TYR A 1 36 ? 4.153 3.222 0.005 1.00 0.00 66 TYR A O 14
ATOM 21097 N N . CYS A 1 37 ? 4.275 5.199 -1.065 1.00 0.00 67 CYS A N 14
ATOM 21098 C CA . CYS A 1 37 ? 2.848 5.258 -1.358 1.00 0.00 67 CYS A CA 14
ATOM 21099 C C . CYS A 1 37 ? 2.586 6.053 -2.633 1.00 0.00 67 CYS A C 14
ATOM 21100 O O . CYS A 1 37 ? 3.006 7.203 -2.755 1.00 0.00 67 CYS A O 14
ATOM 21108 N N . ARG A 1 38 ? 1.892 5.432 -3.581 1.00 0.00 68 ARG A N 14
ATOM 21109 C CA . ARG A 1 38 ? 1.478 6.118 -4.798 1.00 0.00 68 ARG A CA 14
ATOM 21110 C C . ARG A 1 38 ? 0.098 5.645 -5.245 1.00 0.00 68 ARG A C 14
ATOM 21111 O O . ARG A 1 38 ? -0.235 4.465 -5.126 1.00 0.00 68 ARG A O 14
ATOM 21132 N N . PHE A 1 39 ? -0.701 6.572 -5.761 1.00 0.00 69 PHE A N 14
ATOM 21133 C CA . PHE A 1 39 ? -2.056 6.257 -6.199 1.00 0.00 69 PHE A CA 14
ATOM 21134 C C . PHE A 1 39 ? -2.306 6.777 -7.612 1.00 0.00 69 PHE A C 14
ATOM 21135 O O . PHE A 1 39 ? -1.996 7.925 -7.925 1.00 0.00 69 PHE A O 14
ATOM 21152 N N . GLY A 1 40 ? -2.872 5.924 -8.461 1.00 0.00 70 GLY A N 14
ATOM 21153 C CA . GLY A 1 40 ? -3.242 6.345 -9.798 1.00 0.00 70 GLY A CA 14
ATOM 21154 C C . GLY A 1 40 ? -4.640 6.924 -9.858 1.00 0.00 70 GLY A C 14
ATOM 21155 O O . GLY A 1 40 ? -5.025 7.725 -9.005 1.00 0.00 70 GLY A O 14
ATOM 21159 N N . LYS A 1 41 ? -5.403 6.523 -10.868 1.00 0.00 71 LYS A N 14
ATOM 21160 C CA . LYS A 1 41 ? -6.741 7.067 -11.081 1.00 0.00 71 LYS A CA 14
ATOM 21161 C C . LYS A 1 41 ? -7.762 6.362 -10.192 1.00 0.00 71 LYS A C 14
ATOM 21162 O O . LYS A 1 41 ? -8.566 7.008 -9.522 1.00 0.00 71 LYS A O 14
ATOM 21181 N N . LEU A 1 42 ? -7.721 5.034 -10.191 1.00 0.00 72 LEU A N 14
ATOM 21182 C CA . LEU A 1 42 ? -8.695 4.240 -9.452 1.00 0.00 72 LEU A CA 14
ATOM 21183 C C . LEU A 1 42 ? -8.000 3.228 -8.546 1.00 0.00 72 LEU A C 14
ATOM 21184 O O . LEU A 1 42 ? -8.644 2.553 -7.744 1.00 0.00 72 LEU A O 14
ATOM 21200 N N . GLU A 1 43 ? -6.681 3.132 -8.681 1.00 0.00 73 GLU A N 14
ATOM 21201 C CA . GLU A 1 43 ? -5.914 2.119 -7.965 1.00 0.00 73 GLU A CA 14
ATOM 21202 C C . GLU A 1 43 ? -4.533 2.649 -7.587 1.00 0.00 73 GLU A C 14
ATOM 21203 O O . GLU A 1 43 ? -4.043 3.613 -8.176 1.00 0.00 73 GLU A O 14
ATOM 21215 N N . GLY A 1 44 ? -3.910 2.013 -6.599 1.00 0.00 74 GLY A N 14
ATOM 21216 C CA . GLY A 1 44 ? -2.605 2.452 -6.142 1.00 0.00 74 GLY A CA 14
ATOM 21217 C C . GLY A 1 44 ? -1.861 1.366 -5.386 1.00 0.00 74 GLY A C 14
ATOM 21218 O O . GLY A 1 44 ? -2.347 0.242 -5.265 1.00 0.00 74 GLY A O 14
ATOM 21222 N N . ASN A 1 45 ? -0.680 1.703 -4.879 1.00 0.00 75 ASN A N 14
ATOM 21223 C CA . ASN A 1 45 ? 0.144 0.740 -4.158 1.00 0.00 75 ASN A CA 14
ATOM 21224 C C . ASN A 1 45 ? 0.789 1.385 -2.933 1.00 0.00 75 ASN A C 14
ATOM 21225 O O . ASN A 1 45 ? 0.948 2.603 -2.874 1.00 0.00 75 ASN A O 14
ATOM 21236 N N . PHE A 1 46 ? 1.157 0.559 -1.962 1.00 0.00 76 PHE A N 14
ATOM 21237 C CA . PHE A 1 46 ? 1.968 1.013 -0.838 1.00 0.00 76 PHE A CA 14
ATOM 21238 C C . PHE A 1 46 ? 2.818 -0.126 -0.283 1.00 0.00 76 PHE A C 14
ATOM 21239 O O . PHE A 1 46 ? 2.552 -1.298 -0.549 1.00 0.00 76 PHE A O 14
ATOM 21256 N N . ALA A 1 47 ? 3.838 0.228 0.491 1.00 0.00 77 ALA A N 14
ATOM 21257 C CA . ALA A 1 47 ? 4.756 -0.760 1.045 1.00 0.00 77 ALA A CA 14
ATOM 21258 C C . ALA A 1 47 ? 4.871 -0.615 2.559 1.00 0.00 77 ALA A C 14
ATOM 21259 O O . ALA A 1 47 ? 4.610 0.456 3.111 1.00 0.00 77 ALA A O 14
ATOM 21266 N N . LEU A 1 48 ? 5.263 -1.695 3.224 1.00 0.00 78 LEU A N 14
ATOM 21267 C CA . LEU A 1 48 ? 5.601 -1.638 4.643 1.00 0.00 78 LEU A CA 14
ATOM 21268 C C . LEU A 1 48 ? 6.897 -2.393 4.924 1.00 0.00 78 LEU A C 14
ATOM 21269 O O . LEU A 1 48 ? 7.254 -3.324 4.203 1.00 0.00 78 LEU A O 14
ATOM 21285 N N . ASN A 1 49 ? 7.596 -1.985 5.978 1.00 0.00 79 ASN A N 14
ATOM 21286 C CA . ASN A 1 49 ? 8.865 -2.607 6.343 1.00 0.00 79 ASN A CA 14
ATOM 21287 C C . ASN A 1 49 ? 8.635 -3.979 6.969 1.00 0.00 79 ASN A C 14
ATOM 21288 O O . ASN A 1 49 ? 7.682 -4.178 7.724 1.00 0.00 79 ASN A O 14
ATOM 21299 N N . LYS A 1 50 ? 9.517 -4.922 6.656 1.00 0.00 80 LYS A N 14
ATOM 21300 C CA . LYS A 1 50 ? 9.442 -6.262 7.226 1.00 0.00 80 LYS A CA 14
ATOM 21301 C C . LYS A 1 50 ? 9.514 -6.208 8.750 1.00 0.00 80 LYS A C 14
ATOM 21302 O O . LYS A 1 50 ? 8.844 -6.977 9.438 1.00 0.00 80 LYS A O 14
ATOM 21321 N N . ASP A 1 51 ? 10.329 -5.297 9.268 1.00 0.00 81 ASP A N 14
ATOM 21322 C CA . ASP A 1 51 ? 10.426 -5.087 10.707 1.00 0.00 81 ASP A CA 14
ATOM 21323 C C . ASP A 1 51 ? 9.179 -4.389 11.240 1.00 0.00 81 ASP A C 14
ATOM 21324 O O . ASP A 1 51 ? 8.799 -4.570 12.397 1.00 0.00 81 ASP A O 14
ATOM 21333 N N . LYS A 1 52 ? 8.545 -3.590 10.388 1.00 0.00 82 LYS A N 14
ATOM 21334 C CA . LYS A 1 52 ? 7.355 -2.844 10.779 1.00 0.00 82 LYS A CA 14
ATOM 21335 C C . LYS A 1 52 ? 6.099 -3.465 10.173 1.00 0.00 82 LYS A C 14
ATOM 21336 O O . LYS A 1 52 ? 5.030 -2.857 10.178 1.00 0.00 82 LYS A O 14
ATOM 21355 N N . THR A 1 53 ? 6.239 -4.679 9.651 1.00 0.00 83 THR A N 14
ATOM 21356 C CA . THR A 1 53 ? 5.092 -5.448 9.189 1.00 0.00 83 THR A CA 14
ATOM 21357 C C . THR A 1 53 ? 4.901 -6.707 10.027 1.00 0.00 83 THR A C 14
ATOM 21358 O O . THR A 1 53 ? 5.817 -7.516 10.166 1.00 0.00 83 THR A O 14
ATOM 21369 N N . SER A 1 54 ? 3.704 -6.867 10.582 1.00 0.00 84 SER A N 14
ATOM 21370 C CA . SER A 1 54 ? 3.356 -8.079 11.315 1.00 0.00 84 SER A CA 14
ATOM 21371 C C . SER A 1 54 ? 2.310 -8.889 10.557 1.00 0.00 84 SER A C 14
ATOM 21372 O O . SER A 1 54 ? 1.554 -8.348 9.749 1.00 0.00 84 SER A O 14
ATOM 21380 N N . GLN A 1 55 ? 2.271 -10.191 10.822 1.00 0.00 85 GLN A N 14
ATOM 21381 C CA . GLN A 1 55 ? 1.274 -11.065 10.216 1.00 0.00 85 GLN A CA 14
ATOM 21382 C C . GLN A 1 55 ? -0.137 -10.584 10.534 1.00 0.00 85 GLN A C 14
ATOM 21383 O O . GLN A 1 55 ? -1.029 -10.644 9.688 1.00 0.00 85 GLN A O 14
ATOM 21397 N N . GLU A 1 56 ? -0.332 -10.105 11.758 1.00 0.00 86 GLU A N 14
ATOM 21398 C CA . GLU A 1 56 ? -1.634 -9.602 12.182 1.00 0.00 86 GLU A CA 14
ATOM 21399 C C . GLU A 1 56 ? -2.022 -8.358 11.390 1.00 0.00 86 GLU A C 14
ATOM 21400 O O . GLU A 1 56 ? -3.191 -8.160 11.055 1.00 0.00 86 GLU A O 14
ATOM 21412 N N . VAL A 1 57 ? -1.033 -7.519 11.092 1.00 0.00 87 VAL A N 14
ATOM 21413 C CA . VAL A 1 57 ? -1.252 -6.340 10.264 1.00 0.00 87 VAL A CA 14
ATOM 21414 C C . VAL A 1 57 ? -1.653 -6.731 8.846 1.00 0.00 87 VAL A C 14
ATOM 21415 O O . VAL A 1 57 ? -2.572 -6.148 8.267 1.00 0.00 87 VAL A O 14
ATOM 21428 N N . ILE A 1 58 ? -0.958 -7.717 8.291 1.00 0.00 88 ILE A N 14
ATOM 21429 C CA . ILE A 1 58 ? -1.226 -8.170 6.932 1.00 0.00 88 ILE A CA 14
ATOM 21430 C C . ILE A 1 58 ? -2.637 -8.732 6.808 1.00 0.00 88 ILE A C 14
ATOM 21431 O O . ILE A 1 58 ? -3.362 -8.415 5.864 1.00 0.00 88 ILE A O 14
ATOM 21447 N N . ASP A 1 59 ? -3.023 -9.566 7.767 1.00 0.00 89 ASP A N 14
ATOM 21448 C CA . ASP A 1 59 ? -4.375 -10.112 7.809 1.00 0.00 89 ASP A CA 14
ATOM 21449 C C . ASP A 1 59 ? -5.404 -9.000 7.996 1.00 0.00 89 ASP A C 14
ATOM 21450 O O . ASP A 1 59 ? -6.473 -9.022 7.385 1.00 0.00 89 ASP A O 14
ATOM 21459 N N . GLN A 1 60 ? -5.073 -8.029 8.842 1.00 0.00 90 GLN A N 14
ATOM 21460 C CA . GLN A 1 60 ? -5.960 -6.901 9.093 1.00 0.00 90 GLN A CA 14
ATOM 21461 C C . GLN A 1 60 ? -6.151 -6.067 7.829 1.00 0.00 90 GLN A C 14
ATOM 21462 O O . GLN A 1 60 ? -7.267 -5.654 7.509 1.00 0.00 90 GLN A O 14
ATOM 21476 N N . LEU A 1 61 ? -5.057 -5.825 7.116 1.00 0.00 91 LEU A N 14
ATOM 21477 C CA . LEU A 1 61 ? -5.089 -4.969 5.935 1.00 0.00 91 LEU A CA 14
ATOM 21478 C C . LEU A 1 61 ? -6.003 -5.554 4.863 1.00 0.00 91 LEU A C 14
ATOM 21479 O O . LEU A 1 61 ? -6.809 -4.842 4.263 1.00 0.00 91 LEU A O 14
ATOM 21495 N N . VAL A 1 62 ? -5.872 -6.855 4.627 1.00 0.00 92 VAL A N 14
ATOM 21496 C CA . VAL A 1 62 ? -6.670 -7.533 3.610 1.00 0.00 92 VAL A CA 14
ATOM 21497 C C . VAL A 1 62 ? -8.136 -7.604 4.020 1.00 0.00 92 VAL A C 14
ATOM 21498 O O . VAL A 1 62 ? -9.029 -7.339 3.216 1.00 0.00 92 VAL A O 14
ATOM 21511 N N . GLN A 1 63 ? -8.376 -7.967 5.276 1.00 0.00 93 GLN A N 14
ATOM 21512 C CA . GLN A 1 63 ? -9.734 -8.190 5.761 1.00 0.00 93 GLN A CA 14
ATOM 21513 C C . GLN A 1 63 ? -10.511 -6.878 5.819 1.00 0.00 93 GLN A C 14
ATOM 21514 O O . GLN A 1 63 ? -11.646 -6.796 5.346 1.00 0.00 93 GLN A O 14
ATOM 21528 N N . ASP A 1 64 ? -9.896 -5.857 6.404 1.00 0.00 94 ASP A N 14
ATOM 21529 C CA . ASP A 1 64 ? -10.583 -4.598 6.665 1.00 0.00 94 ASP A CA 14
ATOM 21530 C C . ASP A 1 64 ? -10.356 -3.609 5.526 1.00 0.00 94 ASP A C 14
ATOM 21531 O O . ASP A 1 64 ? -11.075 -2.619 5.397 1.00 0.00 94 ASP A O 14
ATOM 21540 N N . GLY A 1 65 ? -9.351 -3.885 4.701 1.00 0.00 95 GLY A N 14
ATOM 21541 C CA . GLY A 1 65 ? -8.922 -2.921 3.704 1.00 0.00 95 GLY A CA 14
ATOM 21542 C C . GLY A 1 65 ? -8.547 -1.585 4.313 1.00 0.00 95 GLY A C 14
ATOM 21543 O O . GLY A 1 65 ? -7.968 -1.530 5.399 1.00 0.00 95 GLY A O 14
ATOM 21547 N N . LEU A 1 66 ? -8.876 -0.505 3.614 1.00 0.00 96 LEU A N 14
ATOM 21548 C CA . LEU A 1 66 ? -8.625 0.840 4.121 1.00 0.00 96 LEU A CA 14
ATOM 21549 C C . LEU A 1 66 ? -9.845 1.735 3.923 1.00 0.00 96 LEU A C 14
ATOM 21550 O O . LEU A 1 66 ? -10.376 1.839 2.817 1.00 0.00 96 LEU A O 14
ATOM 21566 N N . GLN A 1 67 ? -10.282 2.378 5.000 1.00 0.00 97 GLN A N 14
ATOM 21567 C CA . GLN A 1 67 ? -11.562 3.078 5.003 1.00 0.00 97 GLN A CA 14
ATOM 21568 C C . GLN A 1 67 ? -11.371 4.558 4.693 1.00 0.00 97 GLN A C 14
ATOM 21569 O O . GLN A 1 67 ? -10.519 5.223 5.283 1.00 0.00 97 GLN A O 14
ATOM 21583 N N . PHE A 1 68 ? -12.170 5.070 3.762 1.00 0.00 98 PHE A N 14
ATOM 21584 C CA . PHE A 1 68 ? -12.181 6.497 3.465 1.00 0.00 98 PHE A CA 14
ATOM 21585 C C . PHE A 1 68 ? -13.599 7.056 3.531 1.00 0.00 98 PHE A C 14
ATOM 21586 O O . PHE A 1 68 ? -14.292 7.142 2.517 1.00 0.00 98 PHE A O 14
ATOM 21603 N N . GLY A 1 69 ? -14.026 7.434 4.733 1.00 0.00 99 GLY A N 14
ATOM 21604 C CA . GLY A 1 69 ? -15.381 7.916 4.921 1.00 0.00 99 GLY A CA 14
ATOM 21605 C C . GLY A 1 69 ? -16.416 6.824 4.733 1.00 0.00 99 GLY A C 14
ATOM 21606 O O . GLY A 1 69 ? -16.411 5.826 5.452 1.00 0.00 99 GLY A O 14
ATOM 21610 N N . GLU A 1 70 ? -17.307 7.016 3.766 1.00 0.00 100 GLU A N 14
ATOM 21611 C CA . GLU A 1 70 ? -18.341 6.031 3.474 1.00 0.00 100 GLU A CA 14
ATOM 21612 C C . GLU A 1 70 ? -17.902 5.097 2.351 1.00 0.00 100 GLU A C 14
ATOM 21613 O O . GLU A 1 70 ? -18.651 4.216 1.932 1.00 0.00 100 GLU A O 14
ATOM 21625 N N . SER A 1 71 ? -16.681 5.300 1.865 1.00 0.00 101 SER A N 14
ATOM 21626 C CA . SER A 1 71 ? -16.126 4.455 0.815 1.00 0.00 101 SER A CA 14
ATOM 21627 C C . SER A 1 71 ? -15.091 3.489 1.385 1.00 0.00 101 SER A C 14
ATOM 21628 O O . SER A 1 71 ? -14.454 3.772 2.400 1.00 0.00 101 SER A O 14
ATOM 21636 N N . LYS A 1 72 ? -14.930 2.347 0.726 1.00 0.00 102 LYS A N 14
ATOM 21637 C CA . LYS A 1 72 ? -13.987 1.329 1.177 1.00 0.00 102 LYS A CA 14
ATOM 21638 C C . LYS A 1 72 ? -13.001 0.971 0.068 1.00 0.00 102 LYS A C 14
ATOM 21639 O O . LYS A 1 72 ? -13.395 0.743 -1.077 1.00 0.00 102 LYS A O 14
ATOM 21658 N N . VAL A 1 73 ? -11.720 0.922 0.417 1.00 0.00 103 VAL A N 14
ATOM 21659 C CA . VAL A 1 73 ? -10.679 0.577 -0.546 1.00 0.00 103 VAL A CA 14
ATOM 21660 C C . VAL A 1 73 ? -10.032 -0.760 -0.200 1.00 0.00 103 VAL A C 14
ATOM 21661 O O . VAL A 1 73 ? -9.559 -0.963 0.920 1.00 0.00 103 VAL A O 14
ATOM 21674 N N . THR A 1 74 ? -10.016 -1.670 -1.168 1.00 0.00 104 THR A N 14
ATOM 21675 C CA . THR A 1 74 ? -9.535 -3.028 -0.932 1.00 0.00 104 THR A CA 14
ATOM 21676 C C . THR A 1 74 ? -8.014 -3.090 -0.995 1.00 0.00 104 THR A C 14
ATOM 21677 O O . THR A 1 74 ? -7.376 -2.271 -1.658 1.00 0.00 104 THR A O 14
ATOM 21688 N N . ILE A 1 75 ? -7.437 -4.068 -0.304 1.00 0.00 105 ILE A N 14
ATOM 21689 C CA . ILE A 1 75 ? -5.989 -4.222 -0.263 1.00 0.00 105 ILE A CA 14
ATOM 21690 C C . ILE A 1 75 ? -5.575 -5.633 -0.670 1.00 0.00 105 ILE A C 14
ATOM 21691 O O . ILE A 1 75 ? -6.205 -6.615 -0.278 1.00 0.00 105 ILE A O 14
ATOM 21707 N N . LYS A 1 76 ? -4.511 -5.726 -1.458 1.00 0.00 106 LYS A N 14
ATOM 21708 C CA . LYS A 1 76 ? -3.975 -7.018 -1.872 1.00 0.00 106 LYS A CA 14
ATOM 21709 C C . LYS A 1 76 ? -2.493 -7.127 -1.530 1.00 0.00 106 LYS A C 14
ATOM 21710 O O . LYS A 1 76 ? -1.740 -6.162 -1.669 1.00 0.00 106 LYS A O 14
ATOM 21729 N N . VAL A 1 77 ? -2.077 -8.308 -1.082 1.00 0.00 107 VAL A N 14
ATOM 21730 C CA . VAL A 1 77 ? -0.699 -8.525 -0.660 1.00 0.00 107 VAL A CA 14
ATOM 21731 C C . VAL A 1 77 ? 0.143 -9.082 -1.803 1.00 0.00 107 VAL A C 14
ATOM 21732 O O . VAL A 1 77 ? -0.223 -10.075 -2.430 1.00 0.00 107 VAL A O 14
ATOM 21745 N N . SER A 1 78 ? 1.273 -8.435 -2.068 1.00 0.00 108 SER A N 14
ATOM 21746 C CA . SER A 1 78 ? 2.218 -8.925 -3.066 1.00 0.00 108 SER A CA 14
ATOM 21747 C C . SER A 1 78 ? 3.222 -9.887 -2.438 1.00 0.00 108 SER A C 14
ATOM 21748 O O . SER A 1 78 ? 3.875 -9.559 -1.448 1.00 0.00 108 SER A O 14
ATOM 21756 N N . GLU A 1 79 ? 3.337 -11.075 -3.022 1.00 0.00 109 GLU A N 14
ATOM 21757 C CA . GLU A 1 79 ? 4.211 -12.110 -2.481 1.00 0.00 109 GLU A CA 14
ATOM 21758 C C . GLU A 1 79 ? 5.449 -12.288 -3.355 1.00 0.00 109 GLU A C 14
ATOM 21759 O O . GLU A 1 79 ? 5.579 -11.654 -4.402 1.00 0.00 109 GLU A O 14
ATOM 21771 N N . GLY A 1 80 ? 6.357 -13.154 -2.917 1.00 0.00 110 GLY A N 14
ATOM 21772 C CA . GLY A 1 80 ? 7.649 -13.269 -3.569 1.00 0.00 110 GLY A CA 14
ATOM 21773 C C . GLY A 1 80 ? 7.555 -13.121 -5.073 1.00 0.00 110 GLY A C 14
ATOM 21774 O O . GLY A 1 80 ? 8.277 -12.325 -5.673 1.00 0.00 110 GLY A O 14
ATOM 21778 N N . GLU A 1 81 ? 6.658 -13.891 -5.686 1.00 0.00 111 GLU A N 14
ATOM 21779 C CA . GLU A 1 81 ? 6.515 -13.885 -7.138 1.00 0.00 111 GLU A CA 14
ATOM 21780 C C . GLU A 1 81 ? 6.057 -12.518 -7.634 1.00 0.00 111 GLU A C 14
ATOM 21781 O O . GLU A 1 81 ? 6.607 -11.976 -8.591 1.00 0.00 111 GLU A O 14
ATOM 21793 N N . ALA A 1 82 ? 5.044 -11.965 -6.974 1.00 0.00 112 ALA A N 14
ATOM 21794 C CA . ALA A 1 82 ? 4.541 -10.641 -7.318 1.00 0.00 112 ALA A CA 14
ATOM 21795 C C . ALA A 1 82 ? 5.611 -9.575 -7.109 1.00 0.00 112 ALA A C 14
ATOM 21796 O O . ALA A 1 82 ? 5.728 -8.637 -7.900 1.00 0.00 112 ALA A O 14
ATOM 21803 N N . LEU A 1 83 ? 6.390 -9.725 -6.043 1.00 0.00 113 LEU A N 14
ATOM 21804 C CA . LEU A 1 83 ? 7.417 -8.748 -5.704 1.00 0.00 113 LEU A CA 14
ATOM 21805 C C . LEU A 1 83 ? 8.488 -8.682 -6.790 1.00 0.00 113 LEU A C 14
ATOM 21806 O O . LEU A 1 83 ? 8.943 -7.600 -7.161 1.00 0.00 113 LEU A O 14
ATOM 21822 N N . SER A 1 84 ? 8.883 -9.845 -7.294 1.00 0.00 114 SER A N 14
ATOM 21823 C CA . SER A 1 84 ? 9.878 -9.920 -8.359 1.00 0.00 114 SER A CA 14
ATOM 21824 C C . SER A 1 84 ? 9.375 -9.225 -9.619 1.00 0.00 114 SER A C 14
ATOM 21825 O O . SER A 1 84 ? 10.122 -8.506 -10.287 1.00 0.00 114 SER A O 14
ATOM 21833 N N . LYS A 1 85 ? 8.105 -9.442 -9.942 1.00 0.00 115 LYS A N 14
ATOM 21834 C CA . LYS A 1 85 ? 7.480 -8.785 -11.085 1.00 0.00 115 LYS A CA 14
ATOM 21835 C C . LYS A 1 85 ? 7.387 -7.278 -10.860 1.00 0.00 115 LYS A C 14
ATOM 21836 O O . LYS A 1 85 ? 7.641 -6.489 -11.769 1.00 0.00 115 LYS A O 14
ATOM 21855 N N . PHE A 1 86 ? 7.025 -6.888 -9.644 1.00 0.00 116 PHE A N 14
ATOM 21856 C CA . PHE A 1 86 ? 6.914 -5.476 -9.293 1.00 0.00 116 PHE A CA 14
ATOM 21857 C C . PHE A 1 86 ? 8.263 -4.776 -9.435 1.00 0.00 116 PHE A C 14
ATOM 21858 O O . PHE A 1 86 ? 8.351 -3.682 -9.994 1.00 0.00 116 PHE A O 14
ATOM 21875 N N . TRP A 1 87 ? 9.310 -5.412 -8.923 1.00 0.00 117 TRP A N 14
ATOM 21876 C CA . TRP A 1 87 ? 10.646 -4.827 -8.943 1.00 0.00 117 TRP A CA 14
ATOM 21877 C C . TRP A 1 87 ? 11.152 -4.676 -10.373 1.00 0.00 117 TRP A C 14
ATOM 21878 O O . TRP A 1 87 ? 11.837 -3.707 -10.700 1.00 0.00 117 TRP A O 14
ATOM 21899 N N . GLU A 1 88 ? 10.810 -5.641 -11.222 1.00 0.00 118 GLU A N 14
ATOM 21900 C CA . GLU A 1 88 ? 11.249 -5.624 -12.612 1.00 0.00 118 GLU A CA 14
ATOM 21901 C C . GLU A 1 88 ? 10.602 -4.471 -13.373 1.00 0.00 118 GLU A C 14
ATOM 21902 O O . GLU A 1 88 ? 11.272 -3.741 -14.105 1.00 0.00 118 GLU A O 14
ATOM 21914 N N . LEU A 1 89 ? 9.294 -4.312 -13.196 1.00 0.00 119 LEU A N 14
ATOM 21915 C CA . LEU A 1 89 ? 8.536 -3.320 -13.950 1.00 0.00 119 LEU A CA 14
ATOM 21916 C C . LEU A 1 89 ? 8.650 -1.942 -13.307 1.00 0.00 119 LEU A C 14
ATOM 21917 O O . LEU A 1 89 ? 8.785 -0.933 -13.998 1.00 0.00 119 LEU A O 14
ATOM 21933 N N . HIS A 1 90 ? 8.599 -1.908 -11.979 1.00 0.00 120 HIS A N 14
ATOM 21934 C CA . HIS A 1 90 ? 8.458 -0.652 -11.251 1.00 0.00 120 HIS A CA 14
ATOM 21935 C C . HIS A 1 90 ? 9.664 -0.409 -10.347 1.00 0.00 120 HIS A C 14
ATOM 21936 O O . HIS A 1 90 ? 9.618 0.424 -9.444 1.00 0.00 120 HIS A O 14
ATOM 21950 N N . GLY A 1 91 ? 10.743 -1.145 -10.597 1.00 0.00 121 GLY A N 14
ATOM 21951 C CA . GLY A 1 91 ? 11.912 -1.062 -9.742 1.00 0.00 121 GLY A CA 14
ATOM 21952 C C . GLY A 1 91 ? 12.465 0.345 -9.651 1.00 0.00 121 GLY A C 14
ATOM 21953 O O . GLY A 1 91 ? 12.767 0.833 -8.562 1.00 0.00 121 GLY A O 14
ATOM 21957 N N . ARG A 1 92 ? 12.599 1.002 -10.799 1.00 0.00 122 ARG A N 14
ATOM 21958 C CA . ARG A 1 92 ? 13.128 2.360 -10.846 1.00 0.00 122 ARG A CA 14
ATOM 21959 C C . ARG A 1 92 ? 12.143 3.348 -10.227 1.00 0.00 122 ARG A C 14
ATOM 21960 O O . ARG A 1 92 ? 12.542 4.305 -9.562 1.00 0.00 122 ARG A O 14
ATOM 21981 N N . HIS A 1 93 ? 10.855 3.108 -10.451 1.00 0.00 123 HIS A N 14
ATOM 21982 C CA . HIS A 1 93 ? 9.811 3.952 -9.878 1.00 0.00 123 HIS A CA 14
ATOM 21983 C C . HIS A 1 93 ? 9.820 3.870 -8.356 1.00 0.00 123 HIS A C 14
ATOM 21984 O O . HIS A 1 93 ? 9.766 4.888 -7.668 1.00 0.00 123 HIS A O 14
ATOM 21998 N N . TYR A 1 94 ? 9.889 2.650 -7.835 1.00 0.00 124 TYR A N 14
ATOM 21999 C CA . TYR A 1 94 ? 9.840 2.428 -6.394 1.00 0.00 124 TYR A CA 14
ATOM 22000 C C . TYR A 1 94 ? 11.029 3.090 -5.703 1.00 0.00 124 TYR A C 14
ATOM 22001 O O . TYR A 1 94 ? 10.873 3.761 -4.684 1.00 0.00 124 TYR A O 14
ATOM 22019 N N . ASN A 1 95 ? 12.218 2.895 -6.267 1.00 0.00 125 ASN A N 14
ATOM 22020 C CA . ASN A 1 95 ? 13.436 3.445 -5.689 1.00 0.00 125 ASN A CA 14
ATOM 22021 C C . ASN A 1 95 ? 13.398 4.970 -5.686 1.00 0.00 125 ASN A C 14
ATOM 22022 O O . ASN A 1 95 ? 13.797 5.611 -4.714 1.00 0.00 125 ASN A O 14
ATOM 22033 N N . GLY A 1 96 ? 12.913 5.547 -6.782 1.00 0.00 126 GLY A N 14
ATOM 22034 C CA . GLY A 1 96 ? 12.866 6.991 -6.901 1.00 0.00 126 GLY A CA 14
ATOM 22035 C C . GLY A 1 96 ? 11.957 7.630 -5.868 1.00 0.00 126 GLY A C 14
ATOM 22036 O O . GLY A 1 96 ? 12.287 8.670 -5.299 1.00 0.00 126 GLY A O 14
ATOM 22040 N N . VAL A 1 97 ? 10.810 7.004 -5.626 1.00 0.00 127 VAL A N 14
ATOM 22041 C CA . VAL A 1 97 ? 9.830 7.543 -4.690 1.00 0.00 127 VAL A CA 14
ATOM 22042 C C . VAL A 1 97 ? 10.307 7.397 -3.249 1.00 0.00 127 VAL A C 14
ATOM 22043 O O . VAL A 1 97 ? 10.212 8.330 -2.454 1.00 0.00 127 VAL A O 14
ATOM 22056 N N . MET A 1 98 ? 10.822 6.216 -2.919 1.00 0.00 128 MET A N 14
ATOM 22057 C CA . MET A 1 98 ? 11.208 5.908 -1.548 1.00 0.00 128 MET A CA 14
ATOM 22058 C C . MET A 1 98 ? 12.385 6.771 -1.108 1.00 0.00 128 MET A C 14
ATOM 22059 O O . MET A 1 98 ? 12.525 7.094 0.072 1.00 0.00 128 MET A O 14
ATOM 22073 N N . GLU A 1 99 ? 13.231 7.144 -2.065 1.00 0.00 129 GLU A N 14
ATOM 22074 C CA . GLU A 1 99 ? 14.385 7.988 -1.776 1.00 0.00 129 GLU A CA 14
ATOM 22075 C C . GLU A 1 99 ? 13.947 9.342 -1.228 1.00 0.00 129 GLU A C 14
ATOM 22076 O O . GLU A 1 99 ? 14.649 9.956 -0.423 1.00 0.00 129 GLU A O 14
ATOM 22088 N N . LEU A 1 100 ? 12.783 9.803 -1.670 1.00 0.00 130 LEU A N 14
ATOM 22089 C CA . LEU A 1 100 ? 12.281 11.116 -1.277 1.00 0.00 130 LEU A CA 14
ATOM 22090 C C . LEU A 1 100 ? 12.081 11.194 0.233 1.00 0.00 130 LEU A C 14
ATOM 22091 O O . LEU A 1 100 ? 12.033 12.281 0.808 1.00 0.00 130 LEU A O 14
ATOM 22107 N N . THR A 1 1 ? 19.617 -2.258 0.432 1.00 0.00 31 THR A N 15
ATOM 22108 C CA . THR A 1 1 ? 19.262 -3.655 0.645 1.00 0.00 31 THR A CA 15
ATOM 22109 C C . THR A 1 1 ? 17.856 -3.783 1.222 1.00 0.00 31 THR A C 15
ATOM 22110 O O . THR A 1 1 ? 17.469 -4.847 1.706 1.00 0.00 31 THR A O 15
ATOM 22121 N N . PHE A 1 2 ? 17.098 -2.695 1.167 1.00 0.00 32 PHE A N 15
ATOM 22122 C CA . PHE A 1 2 ? 15.767 -2.659 1.762 1.00 0.00 32 PHE A CA 15
ATOM 22123 C C . PHE A 1 2 ? 14.860 -3.711 1.128 1.00 0.00 32 PHE A C 15
ATOM 22124 O O . PHE A 1 2 ? 14.764 -3.807 -0.094 1.00 0.00 32 PHE A O 15
ATOM 22141 N N . GLN A 1 3 ? 14.199 -4.499 1.971 1.00 0.00 33 GLN A N 15
ATOM 22142 C CA . GLN A 1 3 ? 13.272 -5.517 1.496 1.00 0.00 33 GLN A CA 15
ATOM 22143 C C . GLN A 1 3 ? 11.853 -5.229 1.976 1.00 0.00 33 GLN A C 15
ATOM 22144 O O . GLN A 1 3 ? 11.433 -5.671 3.046 1.00 0.00 33 GLN A O 15
ATOM 22158 N N . PRO A 1 4 ? 11.097 -4.472 1.168 1.00 0.00 34 PRO A N 15
ATOM 22159 C CA . PRO A 1 4 ? 9.710 -4.114 1.487 1.00 0.00 34 PRO A CA 15
ATOM 22160 C C . PRO A 1 4 ? 8.733 -5.236 1.154 1.00 0.00 34 PRO A C 15
ATOM 22161 O O . PRO A 1 4 ? 9.011 -6.084 0.307 1.00 0.00 34 PRO A O 15
ATOM 22172 N N . ILE A 1 5 ? 7.586 -5.233 1.827 1.00 0.00 35 ILE A N 15
ATOM 22173 C CA . ILE A 1 5 ? 6.421 -5.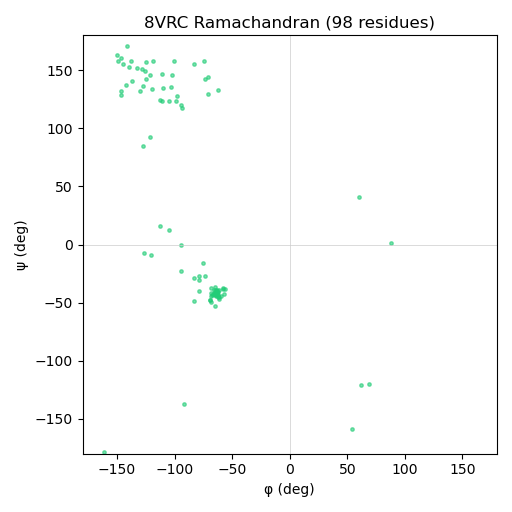965 1.351 1.00 0.00 35 ILE A CA 15
ATOM 22174 C C . ILE A 1 5 ? 5.458 -5.044 0.608 1.00 0.00 35 ILE A C 15
ATOM 22175 O O . ILE A 1 5 ? 5.106 -3.971 1.099 1.00 0.00 35 ILE A O 15
ATOM 22191 N N . ILE A 1 6 ? 5.037 -5.470 -0.577 1.00 0.00 36 ILE A N 15
ATOM 22192 C CA . ILE A 1 6 ? 4.256 -4.615 -1.462 1.00 0.00 36 ILE A CA 15
ATOM 22193 C C . ILE A 1 6 ? 2.776 -4.983 -1.419 1.00 0.00 36 ILE A C 15
ATOM 22194 O O . ILE A 1 6 ? 2.418 -6.161 -1.468 1.00 0.00 36 ILE A O 15
ATOM 22210 N N . PHE A 1 7 ? 1.924 -3.969 -1.328 1.00 0.00 37 PHE A N 15
ATOM 22211 C CA . PHE A 1 7 ? 0.480 -4.181 -1.341 1.00 0.00 37 PHE A CA 15
ATOM 22212 C C . PHE A 1 7 ? -0.172 -3.421 -2.492 1.00 0.00 37 PHE A C 15
ATOM 22213 O O . PHE A 1 7 ? 0.286 -2.345 -2.878 1.00 0.00 37 PHE A O 15
ATOM 22230 N N . SER A 1 8 ? -1.241 -3.989 -3.037 1.00 0.00 38 SER A N 15
ATOM 22231 C CA . SER A 1 8 ? -1.998 -3.334 -4.098 1.00 0.00 38 SER A CA 15
ATOM 22232 C C . SER A 1 8 ? -3.373 -2.898 -3.599 1.00 0.00 38 SER A C 15
ATOM 22233 O O . SER A 1 8 ? -3.980 -3.565 -2.760 1.00 0.00 38 SER A O 15
ATOM 22241 N N . THR A 1 9 ? -3.857 -1.776 -4.119 1.00 0.00 39 THR A N 15
ATOM 22242 C CA . THR A 1 9 ? -5.123 -1.210 -3.671 1.00 0.00 39 THR A CA 15
ATOM 22243 C C . THR A 1 9 ? -6.035 -0.905 -4.854 1.00 0.00 39 THR A C 15
ATOM 22244 O O . THR A 1 9 ? -5.566 -0.636 -5.959 1.00 0.00 39 THR A O 15
ATOM 22255 N N . ALA A 1 10 ? -7.343 -0.946 -4.615 1.00 0.00 40 ALA A N 15
ATOM 22256 C CA . ALA A 1 10 ? -8.314 -0.467 -5.589 1.00 0.00 40 ALA A CA 15
ATOM 22257 C C . ALA A 1 10 ? -9.483 0.230 -4.903 1.00 0.00 40 ALA A C 15
ATOM 22258 O O . ALA A 1 10 ? -9.970 -0.228 -3.867 1.00 0.00 40 ALA A O 15
ATOM 22265 N N . CYS A 1 11 ? -9.927 1.341 -5.481 1.00 0.00 41 CYS A N 15
ATOM 22266 C CA . CYS A 1 11 ? -10.980 2.150 -4.877 1.00 0.00 41 CYS A CA 15
ATOM 22267 C C . CYS A 1 11 ? -12.296 1.977 -5.628 1.00 0.00 41 CYS A C 15
ATOM 22268 O O . CYS A 1 11 ? -12.320 1.483 -6.754 1.00 0.00 41 CYS A O 15
ATOM 22276 N N . GLU A 1 12 ? -13.391 2.386 -4.993 1.00 0.00 42 GLU A N 15
ATOM 22277 C CA . GLU A 1 12 ? -14.709 2.300 -5.611 1.00 0.00 42 GLU A CA 15
ATOM 22278 C C . GLU A 1 12 ? -15.006 3.546 -6.438 1.00 0.00 42 GLU A C 15
ATOM 22279 O O . GLU A 1 12 ? -15.846 3.522 -7.337 1.00 0.00 42 GLU A O 15
ATOM 22291 N N . GLN A 1 13 ? -14.311 4.637 -6.125 1.00 0.00 43 GLN A N 15
ATOM 22292 C CA . GLN A 1 13 ? -14.569 5.918 -6.770 1.00 0.00 43 GLN A CA 15
ATOM 22293 C C . GLN A 1 13 ? -13.264 6.591 -7.184 1.00 0.00 43 GLN A C 15
ATOM 22294 O O . GLN A 1 13 ? -12.299 6.617 -6.422 1.00 0.00 43 GLN A O 15
ATOM 22308 N N . GLU A 1 14 ? -13.245 7.137 -8.398 1.00 0.00 44 GLU A N 15
ATOM 22309 C CA . GLU A 1 14 ? -12.050 7.789 -8.921 1.00 0.00 44 GLU A CA 15
ATOM 22310 C C . GLU A 1 14 ? -11.728 9.051 -8.126 1.00 0.00 44 GLU A C 15
ATOM 22311 O O . GLU A 1 14 ? -12.612 9.853 -7.826 1.00 0.00 44 GLU A O 15
ATOM 22323 N N . GLY A 1 15 ? -10.453 9.220 -7.787 1.00 0.00 45 GLY A N 15
ATOM 22324 C CA . GLY A 1 15 ? -10.012 10.444 -7.144 1.00 0.00 45 GLY A CA 15
ATOM 22325 C C . GLY A 1 15 ? -10.446 10.527 -5.693 1.00 0.00 45 GLY A C 15
ATOM 22326 O O . GLY A 1 15 ? -10.311 11.572 -5.057 1.00 0.00 45 GLY A O 15
ATOM 22330 N N . VAL A 1 16 ? -10.967 9.422 -5.170 1.00 0.00 46 VAL A N 15
ATOM 22331 C CA . VAL A 1 16 ? -11.506 9.398 -3.816 1.00 0.00 46 VAL A CA 15
ATOM 22332 C C . VAL A 1 16 ? -10.410 9.643 -2.785 1.00 0.00 46 VAL A C 15
ATOM 22333 O O . VAL A 1 16 ? -10.669 10.164 -1.700 1.00 0.00 46 VAL A O 15
ATOM 22346 N N . ALA A 1 17 ? -9.183 9.268 -3.132 1.00 0.00 47 ALA A N 15
ATOM 22347 C CA . ALA A 1 17 ? -8.060 9.385 -2.211 1.00 0.00 47 ALA A CA 15
ATOM 22348 C C . ALA A 1 17 ? -6.779 9.751 -2.951 1.00 0.00 47 ALA A C 15
ATOM 22349 O O . ALA A 1 17 ? -6.622 9.441 -4.131 1.00 0.00 47 ALA A O 15
ATOM 22356 N N . ASN A 1 18 ? -5.864 10.414 -2.251 1.00 0.00 48 ASN A N 15
ATOM 22357 C CA . ASN A 1 18 ? -4.522 10.649 -2.773 1.00 0.00 48 ASN A CA 15
ATOM 22358 C C . ASN A 1 18 ? -3.490 9.826 -2.009 1.00 0.00 48 ASN A C 15
ATOM 22359 O O . ASN A 1 18 ? -3.726 9.417 -0.872 1.00 0.00 48 ASN A O 15
ATOM 22370 N N . TRP A 1 19 ? -2.346 9.589 -2.640 1.00 0.00 49 TRP A N 15
ATOM 22371 C CA . TRP A 1 19 ? -1.298 8.770 -2.040 1.00 0.00 49 TRP A CA 15
ATOM 22372 C C . TRP A 1 19 ? -0.820 9.375 -0.725 1.00 0.00 49 TRP A C 15
ATOM 22373 O O . TRP A 1 19 ? -0.425 8.654 0.192 1.00 0.00 49 TRP A O 15
ATOM 22394 N N . ARG A 1 20 ? -0.858 10.701 -0.640 1.00 0.00 50 ARG A N 15
ATOM 22395 C CA . ARG A 1 20 ? -0.540 11.395 0.602 1.00 0.00 50 ARG A CA 15
ATOM 22396 C C . ARG A 1 20 ? -1.582 11.093 1.676 1.00 0.00 50 ARG A C 15
ATOM 22397 O O . ARG A 1 20 ? -1.240 10.770 2.812 1.00 0.00 50 ARG A O 15
ATOM 22418 N N . ASN A 1 21 ? -2.854 11.200 1.306 1.00 0.00 51 ASN A N 15
ATOM 22419 C CA . ASN A 1 21 ? -3.945 10.911 2.229 1.00 0.00 51 ASN A CA 15
ATOM 22420 C C . ASN A 1 21 ? -3.938 9.440 2.634 1.00 0.00 51 ASN A C 15
ATOM 22421 O O . ASN A 1 21 ? -4.204 9.103 3.789 1.00 0.00 51 ASN A O 15
ATOM 22432 N N . ILE A 1 22 ? -3.637 8.569 1.678 1.00 0.00 52 ILE A N 15
ATOM 22433 C CA . ILE A 1 22 ? -3.657 7.132 1.919 1.00 0.00 52 ILE A CA 15
ATOM 22434 C C . ILE A 1 22 ? -2.597 6.730 2.939 1.00 0.00 52 ILE A C 15
ATOM 22435 O O . ILE A 1 22 ? -2.849 5.911 3.825 1.00 0.00 52 ILE A O 15
ATOM 22451 N N . THR A 1 23 ? -1.409 7.314 2.811 1.00 0.00 53 THR A N 15
ATOM 22452 C CA . THR A 1 23 ? -0.327 7.062 3.755 1.00 0.00 53 THR A CA 15
ATOM 22453 C C . THR A 1 23 ? -0.719 7.492 5.166 1.00 0.00 53 THR A C 15
ATOM 22454 O O . THR A 1 23 ? -0.436 6.792 6.137 1.00 0.00 53 THR A O 15
ATOM 22465 N N . GLU A 1 24 ? -1.368 8.647 5.267 1.00 0.00 54 GLU A N 15
ATOM 22466 C CA . GLU A 1 24 ? -1.852 9.139 6.553 1.00 0.00 54 GLU A CA 15
ATOM 22467 C C . GLU A 1 24 ? -2.966 8.247 7.092 1.00 0.00 54 GLU A C 15
ATOM 22468 O O . GLU A 1 24 ? -2.995 7.920 8.278 1.00 0.00 54 GLU A O 15
ATOM 22480 N N . ALA A 1 25 ? -3.883 7.857 6.212 1.00 0.00 55 ALA A N 15
ATOM 22481 C CA . ALA A 1 25 ? -4.989 6.987 6.594 1.00 0.00 55 ALA A CA 15
ATOM 22482 C C . ALA A 1 25 ? -4.482 5.622 7.048 1.00 0.00 55 ALA A C 15
ATOM 22483 O O . ALA A 1 25 ? -4.954 5.073 8.043 1.00 0.00 55 ALA A O 15
ATOM 22490 N N . LEU A 1 26 ? -3.520 5.078 6.310 1.00 0.00 56 LEU A N 15
ATOM 22491 C CA . LEU A 1 26 ? -2.969 3.764 6.621 1.00 0.00 56 LEU A CA 15
ATOM 22492 C C . LEU A 1 26 ? -2.253 3.777 7.968 1.00 0.00 56 LEU A C 15
ATOM 22493 O O . LEU A 1 26 ? -2.378 2.842 8.759 1.00 0.00 56 LEU A O 15
ATOM 22509 N N . LEU A 1 27 ? -1.506 4.844 8.225 1.00 0.00 57 LEU A N 15
ATOM 22510 C CA . LEU A 1 27 ? -0.766 4.979 9.475 1.00 0.00 57 LEU A CA 15
ATOM 22511 C C . LEU A 1 27 ? -1.718 5.070 10.664 1.00 0.00 57 LEU A C 15
ATOM 22512 O O . LEU A 1 27 ? -1.588 4.327 11.636 1.00 0.00 57 LEU A O 15
ATOM 22528 N N . LYS A 1 28 ? -2.676 5.986 10.578 1.00 0.00 58 LYS A N 15
ATOM 22529 C CA . LYS A 1 28 ? -3.553 6.285 11.704 1.00 0.00 58 LYS A CA 15
ATOM 22530 C C . LYS A 1 28 ? -4.434 5.085 12.040 1.00 0.00 58 LYS A C 15
ATOM 22531 O O . LYS A 1 28 ? -4.631 4.758 13.209 1.00 0.00 58 LYS A O 15
ATOM 22550 N N . GLN A 1 29 ? -4.961 4.435 11.008 1.00 0.00 59 GLN A N 15
ATOM 22551 C CA . GLN A 1 29 ? -5.974 3.403 11.190 1.00 0.00 59 GLN A CA 15
ATOM 22552 C C . GLN A 1 29 ? -5.342 2.094 11.647 1.00 0.00 59 GLN A C 15
ATOM 22553 O O . GLN A 1 29 ? -5.955 1.318 12.380 1.00 0.00 59 GLN A O 15
ATOM 22567 N N . HIS A 1 30 ? -4.108 1.853 11.211 1.00 0.00 60 HIS A N 15
ATOM 22568 C CA . HIS A 1 30 ? -3.473 0.554 11.396 1.00 0.00 60 HIS A CA 15
ATOM 22569 C C . HIS A 1 30 ? -2.182 0.691 12.199 1.00 0.00 60 HIS A C 15
ATOM 22570 O O . HIS A 1 30 ? -1.586 -0.304 12.608 1.00 0.00 60 HIS A O 15
ATOM 22584 N N . ASN A 1 31 ? -1.756 1.932 12.418 1.00 0.00 61 ASN A N 15
ATOM 22585 C CA . ASN A 1 31 ? -0.541 2.199 13.179 1.00 0.00 61 ASN A CA 15
ATOM 22586 C C . ASN A 1 31 ? 0.672 1.565 12.506 1.00 0.00 61 ASN A C 15
ATOM 22587 O O . ASN A 1 31 ? 1.531 0.983 13.170 1.00 0.00 61 ASN A O 15
ATOM 22598 N N . VAL A 1 32 ? 0.737 1.683 11.184 1.00 0.00 62 VAL A N 15
ATOM 22599 C CA . VAL A 1 32 ? 1.881 1.187 10.426 1.00 0.00 62 VAL A CA 15
ATOM 22600 C C . VAL A 1 32 ? 2.496 2.290 9.574 1.00 0.00 62 VAL A C 15
ATOM 22601 O O . VAL A 1 32 ? 1.795 3.179 9.088 1.00 0.00 62 VAL A O 15
ATOM 22614 N N . HIS A 1 33 ? 3.812 2.228 9.394 1.00 0.00 63 HIS A N 15
ATOM 22615 C CA . HIS A 1 33 ? 4.526 3.235 8.619 1.00 0.00 63 HIS A CA 15
ATOM 22616 C C . HIS A 1 33 ? 4.901 2.696 7.242 1.00 0.00 63 HIS A C 15
ATOM 22617 O O . HIS A 1 33 ? 5.581 1.677 7.128 1.00 0.00 63 HIS A O 15
ATOM 22631 N N . ALA A 1 34 ? 4.451 3.385 6.199 1.00 0.00 64 ALA A N 15
ATOM 22632 C CA . ALA A 1 34 ? 4.724 2.964 4.830 1.00 0.00 64 ALA A CA 15
ATOM 22633 C C . ALA A 1 34 ? 5.893 3.747 4.239 1.00 0.00 64 ALA A C 15
ATOM 22634 O O . ALA A 1 34 ? 5.863 4.974 4.141 1.00 0.00 64 ALA A O 15
ATOM 22641 N N . PRO A 1 35 ? 6.948 3.025 3.834 1.00 0.00 65 PRO A N 15
ATOM 22642 C CA . PRO A 1 35 ? 8.110 3.623 3.172 1.00 0.00 65 PRO A CA 15
ATOM 22643 C C . PRO A 1 35 ? 7.811 4.033 1.734 1.00 0.00 65 PRO A C 15
ATOM 22644 O O . PRO A 1 35 ? 8.535 4.832 1.142 1.00 0.00 65 PRO A O 15
ATOM 22655 N N . TYR A 1 36 ? 6.739 3.480 1.177 1.00 0.00 66 TYR A N 15
ATOM 22656 C CA . TYR A 1 36 ? 6.377 3.741 -0.211 1.00 0.00 66 TYR A CA 15
ATOM 22657 C C . TYR A 1 36 ? 4.862 3.727 -0.389 1.00 0.00 66 TYR A C 15
ATOM 22658 O O . TYR A 1 36 ? 4.182 2.795 0.041 1.00 0.00 66 TYR A O 15
ATOM 22676 N N . CYS A 1 37 ? 4.339 4.768 -1.031 1.00 0.00 67 CYS A N 15
ATOM 22677 C CA . CYS A 1 37 ? 2.928 4.813 -1.394 1.00 0.00 67 CYS A CA 15
ATOM 22678 C C . CYS A 1 37 ? 2.722 5.610 -2.678 1.00 0.00 67 CYS A C 15
ATOM 22679 O O . CYS A 1 37 ? 3.183 6.745 -2.795 1.00 0.00 67 CYS A O 15
ATOM 22687 N N . ARG A 1 38 ? 2.026 5.007 -3.637 1.00 0.00 68 ARG A N 15
ATOM 22688 C CA . ARG A 1 38 ? 1.619 5.714 -4.845 1.00 0.00 68 ARG A CA 15
ATOM 22689 C C . ARG A 1 38 ? 0.195 5.339 -5.242 1.00 0.00 68 ARG A C 15
ATOM 22690 O O . ARG A 1 38 ? -0.200 4.175 -5.150 1.00 0.00 68 ARG A O 15
ATOM 22711 N N . PHE A 1 39 ? -0.572 6.331 -5.683 1.00 0.00 69 PHE A N 15
ATOM 22712 C CA . PHE A 1 39 ? -1.970 6.114 -6.040 1.00 0.00 69 PHE A CA 15
ATOM 22713 C C . PHE A 1 39 ? -2.275 6.693 -7.419 1.00 0.00 69 PHE A C 15
ATOM 22714 O O . PHE A 1 39 ? -1.934 7.838 -7.712 1.00 0.00 69 PHE A O 15
ATOM 22731 N N . GLY A 1 40 ? -2.920 5.891 -8.261 1.00 0.00 70 GLY A N 15
ATOM 22732 C CA . GLY A 1 40 ? -3.390 6.385 -9.541 1.00 0.00 70 GLY A CA 15
ATOM 22733 C C . GLY A 1 40 ? -4.808 6.913 -9.475 1.00 0.00 70 GLY A C 15
ATOM 22734 O O . GLY A 1 40 ? -5.212 7.509 -8.474 1.00 0.00 70 GLY A O 15
ATOM 22738 N N . LYS A 1 41 ? -5.569 6.698 -10.542 1.00 0.00 71 LYS A N 15
ATOM 22739 C CA . LYS A 1 41 ? -6.930 7.215 -10.630 1.00 0.00 71 LYS A CA 15
ATOM 22740 C C . LYS A 1 41 ? -7.910 6.289 -9.914 1.00 0.00 71 LYS A C 15
ATOM 22741 O O . LYS A 1 41 ? -8.736 6.739 -9.119 1.00 0.00 71 LYS A O 15
ATOM 22760 N N . LEU A 1 42 ? -7.814 4.997 -10.205 1.00 0.00 72 LEU A N 15
ATOM 22761 C CA . LEU A 1 42 ? -8.764 4.021 -9.679 1.00 0.00 72 LEU A CA 15
ATOM 22762 C C . LEU A 1 42 ? -8.061 3.002 -8.787 1.00 0.00 72 LEU A C 15
ATOM 22763 O O . LEU A 1 42 ? -8.710 2.246 -8.066 1.00 0.00 72 LEU A O 15
ATOM 22779 N N . GLU A 1 43 ? -6.734 2.994 -8.841 1.00 0.00 73 GLU A N 15
ATOM 22780 C CA . GLU A 1 43 ? -5.949 1.973 -8.152 1.00 0.00 73 GLU A CA 15
ATOM 22781 C C . GLU A 1 43 ? -4.580 2.517 -7.755 1.00 0.00 73 GLU A C 15
ATOM 22782 O O . GLU A 1 43 ? -4.120 3.524 -8.291 1.00 0.00 73 GLU A O 15
ATOM 22794 N N . GLY A 1 44 ? -3.933 1.841 -6.810 1.00 0.00 74 GLY A N 15
ATOM 22795 C CA . GLY A 1 44 ? -2.619 2.266 -6.362 1.00 0.00 74 GLY A CA 15
ATOM 22796 C C . GLY A 1 44 ? -1.890 1.181 -5.595 1.00 0.00 74 GLY A C 15
ATOM 22797 O O . GLY A 1 44 ? -2.401 0.071 -5.439 1.00 0.00 74 GLY A O 15
ATOM 22801 N N . ASN A 1 45 ? -0.693 1.500 -5.114 1.00 0.00 75 ASN A N 15
ATOM 22802 C CA . ASN A 1 45 ? 0.117 0.536 -4.377 1.00 0.00 75 ASN A CA 15
ATOM 22803 C C . ASN A 1 45 ? 0.771 1.191 -3.164 1.00 0.00 75 ASN A C 15
ATOM 22804 O O . ASN A 1 45 ? 0.945 2.410 -3.122 1.00 0.00 75 ASN A O 15
ATOM 22815 N N . PHE A 1 46 ? 1.132 0.375 -2.179 1.00 0.00 76 PHE A N 15
ATOM 22816 C CA . PHE A 1 46 ? 1.920 0.845 -1.046 1.00 0.00 76 PHE A CA 15
ATOM 22817 C C . PHE A 1 46 ? 2.749 -0.290 -0.454 1.00 0.00 76 PHE A C 15
ATOM 22818 O O . PHE A 1 46 ? 2.511 -1.462 -0.740 1.00 0.00 76 PHE A O 15
ATOM 22835 N N . ALA A 1 47 ? 3.724 0.069 0.375 1.00 0.00 77 ALA A N 15
ATOM 22836 C CA . ALA A 1 47 ? 4.615 -0.916 0.979 1.00 0.00 77 ALA A CA 15
ATOM 22837 C C . ALA A 1 47 ? 4.638 -0.780 2.496 1.00 0.00 77 ALA A C 15
ATOM 22838 O O . ALA A 1 47 ? 4.319 0.278 3.040 1.00 0.00 77 ALA A O 15
ATOM 22845 N N . LEU A 1 48 ? 5.015 -1.856 3.177 1.00 0.00 78 LEU A N 15
ATOM 22846 C CA . LEU A 1 48 ? 5.302 -1.797 4.606 1.00 0.00 78 LEU A CA 15
ATOM 22847 C C . LEU A 1 48 ? 6.618 -2.497 4.927 1.00 0.00 78 LEU A C 15
ATOM 22848 O O . LEU A 1 48 ? 7.049 -3.394 4.202 1.00 0.00 78 LEU A O 15
ATOM 22864 N N . ASN A 1 49 ? 7.253 -2.081 6.018 1.00 0.00 79 ASN A N 15
ATOM 22865 C CA . ASN A 1 49 ? 8.545 -2.635 6.408 1.00 0.00 79 ASN A CA 15
ATOM 22866 C C . ASN A 1 49 ? 8.374 -4.011 7.049 1.00 0.00 79 ASN A C 15
ATOM 22867 O O . ASN A 1 49 ? 7.506 -4.209 7.898 1.00 0.00 79 ASN A O 15
ATOM 22878 N N . LYS A 1 50 ? 9.211 -4.956 6.635 1.00 0.00 80 LYS A N 15
ATOM 22879 C CA . LYS A 1 50 ? 9.149 -6.315 7.157 1.00 0.00 80 LYS A CA 15
ATOM 22880 C C . LYS A 1 50 ? 9.302 -6.322 8.675 1.00 0.00 80 LYS A C 15
ATOM 22881 O O . LYS A 1 50 ? 8.672 -7.122 9.368 1.00 0.00 80 LYS A O 15
ATOM 22900 N N . ASP A 1 51 ? 10.142 -5.428 9.184 1.00 0.00 81 ASP A N 15
ATOM 22901 C CA . ASP A 1 51 ? 10.317 -5.277 10.625 1.00 0.00 81 ASP A CA 15
ATOM 22902 C C . ASP A 1 51 ? 9.084 -4.646 11.259 1.00 0.00 81 ASP A C 15
ATOM 22903 O O . ASP A 1 51 ? 8.770 -4.901 12.423 1.00 0.00 81 ASP A O 15
ATOM 22912 N N . LYS A 1 52 ? 8.386 -3.817 10.489 1.00 0.00 82 LYS A N 15
ATOM 22913 C CA . LYS A 1 52 ? 7.194 -3.136 10.980 1.00 0.00 82 LYS A CA 15
ATOM 22914 C C . LYS A 1 52 ? 5.932 -3.746 10.376 1.00 0.00 82 LYS A C 15
ATOM 22915 O O . LYS A 1 52 ? 4.853 -3.157 10.438 1.00 0.00 82 LYS A O 15
ATOM 22934 N N . THR A 1 53 ? 6.076 -4.932 9.791 1.00 0.00 83 THR A N 15
ATOM 22935 C CA . THR A 1 53 ? 4.928 -5.686 9.302 1.00 0.00 83 THR A CA 15
ATOM 22936 C C . THR A 1 53 ? 4.783 -7.009 10.045 1.00 0.00 83 THR A C 15
ATOM 22937 O O . THR A 1 53 ? 5.718 -7.807 10.100 1.00 0.00 83 THR A O 15
ATOM 22948 N N . SER A 1 54 ? 3.603 -7.235 10.615 1.00 0.00 84 SER A N 15
ATOM 22949 C CA . SER A 1 54 ? 3.300 -8.503 11.268 1.00 0.00 84 SER A CA 15
ATOM 22950 C C . SER A 1 54 ? 2.232 -9.270 10.495 1.00 0.00 84 SER A C 15
ATOM 22951 O O . SER A 1 54 ? 1.412 -8.676 9.792 1.00 0.00 84 SER A O 15
ATOM 22959 N N . GLN A 1 55 ? 2.248 -10.594 10.628 1.00 0.00 85 GLN A N 15
ATOM 22960 C CA . GLN A 1 55 ? 1.256 -11.438 9.974 1.00 0.00 85 GLN A CA 15
ATOM 22961 C C . GLN A 1 55 ? -0.155 -11.058 10.410 1.00 0.00 85 GLN A C 15
ATOM 22962 O O . GLN A 1 55 ? -1.081 -11.041 9.599 1.00 0.00 85 GLN A O 15
ATOM 22976 N N . GLU A 1 56 ? -0.312 -10.755 11.695 1.00 0.00 86 GLU A N 15
ATOM 22977 C CA . GLU A 1 56 ? -1.611 -10.377 12.238 1.00 0.00 86 GLU A CA 15
ATOM 22978 C C . GLU A 1 56 ? -2.088 -9.058 11.638 1.00 0.00 86 GLU A C 15
ATOM 22979 O O . GLU A 1 56 ? -3.278 -8.873 11.382 1.00 0.00 86 GLU A O 15
ATOM 22991 N N . VAL A 1 57 ? -1.150 -8.143 11.415 1.00 0.00 87 VAL A N 15
ATOM 22992 C CA . VAL A 1 57 ? -1.457 -6.877 10.759 1.00 0.00 87 VAL A CA 15
ATOM 22993 C C . VAL A 1 57 ? -1.906 -7.098 9.320 1.00 0.00 87 VAL A C 15
ATOM 22994 O O . VAL A 1 57 ? -2.862 -6.478 8.854 1.00 0.00 87 VAL A O 15
ATOM 23007 N N . ILE A 1 58 ? -1.211 -7.987 8.619 1.00 0.00 88 ILE A N 15
ATOM 23008 C CA . ILE A 1 58 ? -1.520 -8.270 7.222 1.00 0.00 88 ILE A CA 15
ATOM 23009 C C . ILE A 1 58 ? -2.920 -8.850 7.076 1.00 0.00 88 ILE A C 15
ATOM 23010 O O . ILE A 1 58 ? -3.690 -8.433 6.211 1.00 0.00 88 ILE A O 15
ATOM 23026 N N . ASP A 1 59 ? -3.248 -9.815 7.929 1.00 0.00 89 ASP A N 15
ATOM 23027 C CA . ASP A 1 59 ? -4.567 -10.437 7.910 1.00 0.00 89 ASP A CA 15
ATOM 23028 C C . ASP A 1 59 ? -5.652 -9.417 8.240 1.00 0.00 89 ASP A C 15
ATOM 23029 O O . ASP A 1 59 ? -6.701 -9.386 7.598 1.00 0.00 89 ASP A O 15
ATOM 23038 N N . GLN A 1 60 ? -5.392 -8.585 9.244 1.00 0.00 90 GLN A N 15
ATOM 23039 C CA . GLN A 1 60 ? -6.308 -7.509 9.600 1.00 0.00 90 GLN A CA 15
ATOM 23040 C C . GLN A 1 60 ? -6.410 -6.487 8.474 1.00 0.00 90 GLN A C 15
ATOM 23041 O O . GLN A 1 60 ? -7.502 -6.024 8.138 1.00 0.00 90 GLN A O 15
ATOM 23055 N N . LEU A 1 61 ? -5.267 -6.136 7.893 1.00 0.00 91 LEU A N 15
ATOM 23056 C CA . LEU A 1 61 ? -5.213 -5.082 6.886 1.00 0.00 91 LEU A CA 15
ATOM 23057 C C . LEU A 1 61 ? -6.022 -5.464 5.651 1.00 0.00 91 LEU A C 15
ATOM 23058 O O . LEU A 1 61 ? -6.798 -4.662 5.131 1.00 0.00 91 LEU A O 15
ATOM 23074 N N . VAL A 1 62 ? -5.838 -6.696 5.188 1.00 0.00 92 VAL A N 15
ATOM 23075 C CA . VAL A 1 62 ? -6.524 -7.174 3.993 1.00 0.00 92 VAL A CA 15
ATOM 23076 C C . VAL A 1 62 ? -8.024 -7.301 4.235 1.00 0.00 92 VAL A C 15
ATOM 23077 O O . VAL A 1 62 ? -8.834 -6.921 3.390 1.00 0.00 92 VAL A O 15
ATOM 23090 N N . GLN A 1 63 ? -8.387 -7.838 5.397 1.00 0.00 93 GLN A N 15
ATOM 23091 C CA . GLN A 1 63 ? -9.786 -8.098 5.713 1.00 0.00 93 GLN A CA 15
ATOM 23092 C C . GLN A 1 63 ? -10.572 -6.793 5.816 1.00 0.00 93 GLN A C 15
ATOM 23093 O O . GLN A 1 63 ? -11.667 -6.674 5.266 1.00 0.00 93 GLN A O 15
ATOM 23107 N N . ASP A 1 64 ? -10.005 -5.822 6.521 1.00 0.00 94 ASP A N 15
ATOM 23108 C CA . ASP A 1 64 ? -10.687 -4.556 6.765 1.00 0.00 94 ASP A CA 15
ATOM 23109 C C . ASP A 1 64 ? -10.358 -3.543 5.671 1.00 0.00 94 ASP A C 15
ATOM 23110 O O . ASP A 1 64 ? -11.017 -2.512 5.549 1.00 0.00 94 ASP A O 15
ATOM 23119 N N . GLY A 1 65 ? -9.332 -3.845 4.884 1.00 0.00 95 GLY A N 15
ATOM 23120 C CA . GLY A 1 65 ? -8.857 -2.899 3.888 1.00 0.00 95 GLY A CA 15
ATOM 23121 C C . GLY A 1 65 ? -8.512 -1.550 4.490 1.00 0.00 95 GLY A C 15
ATOM 23122 O O . GLY A 1 65 ? -7.975 -1.474 5.596 1.00 0.00 95 GLY A O 15
ATOM 23126 N N . LEU A 1 66 ? -8.818 -0.484 3.759 1.00 0.00 96 LEU A N 15
ATOM 23127 C CA . LEU A 1 66 ? -8.594 0.871 4.253 1.00 0.00 96 LEU A CA 15
ATOM 23128 C C . LEU A 1 66 ? -9.800 1.760 3.969 1.00 0.00 96 LEU A C 15
ATOM 23129 O O . LEU A 1 66 ? -10.265 1.844 2.831 1.00 0.00 96 LEU A O 15
ATOM 23145 N N . GLN A 1 67 ? -10.300 2.422 5.007 1.00 0.00 97 GLN A N 15
ATOM 23146 C CA . GLN A 1 67 ? -11.569 3.132 4.920 1.00 0.00 97 GLN A CA 15
ATOM 23147 C C . GLN A 1 67 ? -11.347 4.614 4.639 1.00 0.00 97 GLN A C 15
ATOM 23148 O O . GLN A 1 67 ? -10.530 5.265 5.289 1.00 0.00 97 GLN A O 15
ATOM 23162 N N . PHE A 1 68 ? -12.079 5.143 3.663 1.00 0.00 98 PHE A N 15
ATOM 23163 C CA . PHE A 1 68 ? -12.065 6.575 3.386 1.00 0.00 98 PHE A CA 15
ATOM 23164 C C . PHE A 1 68 ? -13.482 7.137 3.356 1.00 0.00 98 PHE A C 15
ATOM 23165 O O . PHE A 1 68 ? -14.107 7.220 2.299 1.00 0.00 98 PHE A O 15
ATOM 23182 N N . GLY A 1 69 ? -13.982 7.524 4.525 1.00 0.00 99 GLY A N 15
ATOM 23183 C CA . GLY A 1 69 ? -15.351 7.998 4.624 1.00 0.00 99 GLY A CA 15
ATOM 23184 C C . GLY A 1 69 ? -16.366 6.895 4.391 1.00 0.00 99 GLY A C 15
ATOM 23185 O O . GLY A 1 69 ? -16.391 5.904 5.117 1.00 0.00 99 GLY A O 15
ATOM 23189 N N . GLU A 1 70 ? -17.204 7.072 3.374 1.00 0.00 100 GLU A N 15
ATOM 23190 C CA . GLU A 1 70 ? -18.205 6.070 3.028 1.00 0.00 100 GLU A CA 15
ATOM 23191 C C . GLU A 1 70 ? -17.687 5.140 1.933 1.00 0.00 100 GLU A C 15
ATOM 23192 O O . GLU A 1 70 ? -18.383 4.218 1.507 1.00 0.00 100 GLU A O 15
ATOM 23204 N N . SER A 1 71 ? -16.461 5.389 1.484 1.00 0.00 101 SER A N 15
ATOM 23205 C CA . SER A 1 71 ? -15.834 4.549 0.470 1.00 0.00 101 SER A CA 15
ATOM 23206 C C . SER A 1 71 ? -14.838 3.584 1.105 1.00 0.00 101 SER A C 15
ATOM 23207 O O . SER A 1 71 ? -14.173 3.916 2.086 1.00 0.00 101 SER A O 15
ATOM 23215 N N . LYS A 1 72 ? -14.742 2.385 0.538 1.00 0.00 102 LYS A N 15
ATOM 23216 C CA . LYS A 1 72 ? -13.822 1.372 1.042 1.00 0.00 102 LYS A CA 15
ATOM 23217 C C . LYS A 1 72 ? -12.806 0.979 -0.025 1.00 0.00 102 LYS A C 15
ATOM 23218 O O . LYS A 1 72 ? -13.168 0.724 -1.177 1.00 0.00 102 LYS A O 15
ATOM 23237 N N . VAL A 1 73 ? -11.537 0.930 0.360 1.00 0.00 103 VAL A N 15
ATOM 23238 C CA . VAL A 1 73 ? -10.471 0.556 -0.562 1.00 0.00 103 VAL A CA 15
ATOM 23239 C C . VAL A 1 73 ? -9.917 -0.826 -0.230 1.00 0.00 103 VAL A C 15
ATOM 23240 O O . VAL A 1 73 ? -9.496 -1.082 0.900 1.00 0.00 103 VAL A O 15
ATOM 23253 N N . THR A 1 74 ? -9.919 -1.713 -1.219 1.00 0.00 104 THR A N 15
ATOM 23254 C CA . THR A 1 74 ? -9.483 -3.089 -1.015 1.00 0.00 104 THR A CA 15
ATOM 23255 C C . THR A 1 74 ? -7.965 -3.204 -1.096 1.00 0.00 104 THR A C 15
ATOM 23256 O O . THR A 1 74 ? -7.317 -2.467 -1.839 1.00 0.00 104 THR A O 15
ATOM 23267 N N . ILE A 1 75 ? -7.406 -4.132 -0.329 1.00 0.00 105 ILE A N 15
ATOM 23268 C CA . ILE A 1 75 ? -5.958 -4.299 -0.265 1.00 0.00 105 ILE A CA 15
ATOM 23269 C C . ILE A 1 75 ? -5.555 -5.726 -0.622 1.00 0.00 105 ILE A C 15
ATOM 23270 O O . ILE A 1 75 ? -6.171 -6.691 -0.169 1.00 0.00 105 ILE A O 15
ATOM 23286 N N . LYS A 1 76 ? -4.511 -5.854 -1.436 1.00 0.00 106 LYS A N 15
ATOM 23287 C CA . LYS A 1 76 ? -4.001 -7.161 -1.826 1.00 0.00 106 LYS A CA 15
ATOM 23288 C C . LYS A 1 76 ? -2.509 -7.272 -1.532 1.00 0.00 106 LYS A C 15
ATOM 23289 O O . LYS A 1 76 ? -1.756 -6.316 -1.718 1.00 0.00 106 LYS A O 15
ATOM 23308 N N . VAL A 1 77 ? -2.086 -8.446 -1.071 1.00 0.00 107 VAL A N 15
ATOM 23309 C CA . VAL A 1 77 ? -0.702 -8.653 -0.662 1.00 0.00 107 VAL A CA 15
ATOM 23310 C C . VAL A 1 77 ? 0.131 -9.220 -1.807 1.00 0.00 107 VAL A C 15
ATOM 23311 O O . VAL A 1 77 ? -0.238 -10.224 -2.416 1.00 0.00 107 VAL A O 15
ATOM 23324 N N . SER A 1 78 ? 1.255 -8.573 -2.091 1.00 0.00 108 SER A N 15
ATOM 23325 C CA . SER A 1 78 ? 2.212 -9.092 -3.062 1.00 0.00 108 SER A CA 15
ATOM 23326 C C . SER A 1 78 ? 3.237 -9.995 -2.384 1.00 0.00 108 SER A C 15
ATOM 23327 O O . SER A 1 78 ? 3.866 -9.609 -1.400 1.00 0.00 108 SER A O 15
ATOM 23335 N N . GLU A 1 79 ? 3.400 -11.201 -2.917 1.00 0.00 109 GLU A N 15
ATOM 23336 C CA . GLU A 1 79 ? 4.281 -12.193 -2.312 1.00 0.00 109 GLU A CA 15
ATOM 23337 C C . GLU A 1 79 ? 5.574 -12.331 -3.112 1.00 0.00 109 GLU A C 15
ATOM 23338 O O . GLU A 1 79 ? 5.740 -11.705 -4.157 1.00 0.00 109 GLU A O 15
ATOM 23350 N N . GLY A 1 80 ? 6.487 -13.157 -2.610 1.00 0.00 110 GLY A N 15
ATOM 23351 C CA . GLY A 1 80 ? 7.818 -13.230 -3.186 1.00 0.00 110 GLY A CA 15
ATOM 23352 C C . GLY A 1 80 ? 7.800 -13.136 -4.698 1.00 0.00 110 GLY A C 15
ATOM 23353 O O . GLY A 1 80 ? 8.542 -12.351 -5.287 1.00 0.00 110 GLY A O 15
ATOM 23357 N N . GLU A 1 81 ? 6.951 -13.941 -5.330 1.00 0.00 111 GLU A N 15
ATOM 23358 C CA . GLU A 1 81 ? 6.879 -13.985 -6.786 1.00 0.00 111 GLU A CA 15
ATOM 23359 C C . GLU A 1 81 ? 6.430 -12.639 -7.348 1.00 0.00 111 GLU A C 15
ATOM 23360 O O . GLU A 1 81 ? 7.018 -12.127 -8.301 1.00 0.00 111 GLU A O 15
ATOM 23372 N N . ALA A 1 82 ? 5.387 -12.074 -6.753 1.00 0.00 112 ALA A N 15
ATOM 23373 C CA . ALA A 1 82 ? 4.891 -10.764 -7.159 1.00 0.00 112 ALA A CA 15
ATOM 23374 C C . ALA A 1 82 ? 5.945 -9.684 -6.934 1.00 0.00 112 ALA A C 15
ATOM 23375 O O . ALA A 1 82 ? 6.095 -8.770 -7.745 1.00 0.00 112 ALA A O 15
ATOM 23382 N N . LEU A 1 83 ? 6.673 -9.796 -5.827 1.00 0.00 113 LEU A N 15
ATOM 23383 C CA . LEU A 1 83 ? 7.670 -8.795 -5.463 1.00 0.00 113 LEU A CA 15
ATOM 23384 C C . LEU A 1 83 ? 8.793 -8.747 -6.496 1.00 0.00 113 LEU A C 15
ATOM 23385 O O . LEU A 1 83 ? 9.253 -7.670 -6.876 1.00 0.00 113 LEU A O 15
ATOM 23401 N N . SER A 1 84 ? 9.229 -9.919 -6.944 1.00 0.00 114 SER A N 15
ATOM 23402 C CA . SER A 1 84 ? 10.272 -10.008 -7.958 1.00 0.00 114 SER A CA 15
ATOM 23403 C C . SER A 1 84 ? 9.815 -9.370 -9.266 1.00 0.00 114 SER A C 15
ATOM 23404 O O . SER A 1 84 ? 10.575 -8.656 -9.922 1.00 0.00 114 SER A O 15
ATOM 23412 N N . LYS A 1 85 ? 8.569 -9.633 -9.640 1.00 0.00 115 LYS A N 15
ATOM 23413 C CA . LYS A 1 85 ? 7.984 -9.031 -10.834 1.00 0.00 115 LYS A CA 15
ATOM 23414 C C . LYS A 1 85 ? 7.842 -7.520 -10.667 1.00 0.00 115 LYS A C 15
ATOM 23415 O O . LYS A 1 85 ? 8.116 -6.756 -11.592 1.00 0.00 115 LYS A O 15
ATOM 23434 N N . PHE A 1 86 ? 7.415 -7.098 -9.482 1.00 0.00 116 PHE A N 15
ATOM 23435 C CA . PHE A 1 86 ? 7.237 -5.680 -9.195 1.00 0.00 116 PHE A CA 15
ATOM 23436 C C . PHE A 1 86 ? 8.560 -4.928 -9.322 1.00 0.00 116 PHE A C 15
ATOM 23437 O O . PHE A 1 86 ? 8.621 -3.857 -9.924 1.00 0.00 116 PHE A O 15
ATOM 23454 N N . TRP A 1 87 ? 9.612 -5.498 -8.749 1.00 0.00 117 TRP A N 15
ATOM 23455 C CA . TRP A 1 87 ? 10.922 -4.853 -8.743 1.00 0.00 117 TRP A CA 15
ATOM 23456 C C . TRP A 1 87 ? 11.475 -4.732 -10.160 1.00 0.00 117 TRP A C 15
ATOM 23457 O O . TRP A 1 87 ? 12.115 -3.739 -10.501 1.00 0.00 117 TRP A O 15
ATOM 23478 N N . GLU A 1 88 ? 11.223 -5.750 -10.977 1.00 0.00 118 GLU A N 15
ATOM 23479 C CA . GLU A 1 88 ? 11.717 -5.766 -12.350 1.00 0.00 118 GLU A CA 15
ATOM 23480 C C . GLU A 1 88 ? 11.031 -4.691 -13.187 1.00 0.00 118 GLU A C 15
ATOM 23481 O O . GLU A 1 88 ? 11.683 -3.948 -13.920 1.00 0.00 118 GLU A O 15
ATOM 23493 N N . LEU A 1 89 ? 9.708 -4.616 -13.073 1.00 0.00 119 LEU A N 15
ATOM 23494 C CA . LEU A 1 89 ? 8.920 -3.704 -13.896 1.00 0.00 119 LEU A CA 15
ATOM 23495 C C . LEU A 1 89 ? 8.903 -2.303 -13.291 1.00 0.00 119 LEU A C 15
ATOM 23496 O O . LEU A 1 89 ? 8.987 -1.306 -14.008 1.00 0.00 119 LEU A O 15
ATOM 23512 N N . HIS A 1 90 ? 8.793 -2.237 -11.968 1.00 0.00 120 HIS A N 15
ATOM 23513 C CA . HIS A 1 90 ? 8.528 -0.976 -11.285 1.00 0.00 120 HIS A CA 15
ATOM 23514 C C . HIS A 1 90 ? 9.687 -0.600 -10.367 1.00 0.00 120 HIS A C 15
ATOM 23515 O O . HIS A 1 90 ? 9.542 0.236 -9.478 1.00 0.00 120 HIS A O 15
ATOM 23529 N N . GLY A 1 91 ? 10.840 -1.223 -10.593 1.00 0.00 121 GLY A N 15
ATOM 23530 C CA . GLY A 1 91 ? 11.996 -0.971 -9.753 1.00 0.00 121 GLY A CA 15
ATOM 23531 C C . GLY A 1 91 ? 12.390 0.492 -9.733 1.00 0.00 121 GLY A C 15
ATOM 23532 O O . GLY A 1 91 ? 12.645 1.060 -8.669 1.00 0.00 121 GLY A O 15
ATOM 23536 N N . ARG A 1 92 ? 12.445 1.105 -10.910 1.00 0.00 122 ARG A N 15
ATOM 23537 C CA . ARG A 1 92 ? 12.774 2.522 -11.020 1.00 0.00 122 ARG A CA 15
ATOM 23538 C C . ARG A 1 92 ? 11.654 3.387 -10.449 1.00 0.00 122 ARG A C 15
ATOM 23539 O O . ARG A 1 92 ? 11.906 4.434 -9.855 1.00 0.00 122 ARG A O 15
ATOM 23560 N N . HIS A 1 93 ? 10.415 2.939 -10.634 1.00 0.00 123 HIS A N 15
ATOM 23561 C CA . HIS A 1 93 ? 9.259 3.653 -10.104 1.00 0.00 123 HIS A CA 15
ATOM 23562 C C . HIS A 1 93 ? 9.297 3.689 -8.579 1.00 0.00 123 HIS A C 15
ATOM 23563 O O . HIS A 1 93 ? 9.069 4.734 -7.968 1.00 0.00 123 HIS A O 15
ATOM 23577 N N . TYR A 1 94 ? 9.584 2.544 -7.971 1.00 0.00 124 TYR A N 15
ATOM 23578 C CA . TYR A 1 94 ? 9.577 2.427 -6.518 1.00 0.00 124 TYR A CA 15
ATOM 23579 C C . TYR A 1 94 ? 10.604 3.362 -5.890 1.00 0.00 124 TYR A C 15
ATOM 23580 O O . TYR A 1 94 ? 10.314 4.061 -4.921 1.00 0.00 124 TYR A O 15
ATOM 23598 N N . ASN A 1 95 ? 11.808 3.373 -6.455 1.00 0.00 125 ASN A N 15
ATOM 23599 C CA . ASN A 1 95 ? 12.878 4.228 -5.955 1.00 0.00 125 ASN A CA 15
ATOM 23600 C C . ASN A 1 95 ? 12.513 5.702 -6.106 1.00 0.00 125 ASN A C 15
ATOM 23601 O O . ASN A 1 95 ? 12.760 6.508 -5.209 1.00 0.00 125 ASN A O 15
ATOM 23612 N N . GLY A 1 96 ? 11.924 6.047 -7.247 1.00 0.00 126 GLY A N 15
ATOM 23613 C CA . GLY A 1 96 ? 11.577 7.429 -7.515 1.00 0.00 126 GLY A CA 15
ATOM 23614 C C . GLY A 1 96 ? 10.544 7.967 -6.545 1.00 0.00 126 GLY A C 15
ATOM 23615 O O . GLY A 1 96 ? 10.648 9.103 -6.082 1.00 0.00 126 GLY A O 15
ATOM 23619 N N . VAL A 1 97 ? 9.542 7.150 -6.239 1.00 0.00 127 VAL A N 15
ATOM 23620 C CA . VAL A 1 97 ? 8.483 7.550 -5.320 1.00 0.00 127 VAL A CA 15
ATOM 23621 C C . VAL A 1 97 ? 9.023 7.745 -3.908 1.00 0.00 127 VAL A C 15
ATOM 23622 O O . VAL A 1 97 ? 8.608 8.657 -3.193 1.00 0.00 127 VAL A O 15
ATOM 23635 N N . MET A 1 98 ? 9.955 6.881 -3.513 1.00 0.00 128 MET A N 15
ATOM 23636 C CA . MET A 1 98 ? 10.579 6.981 -2.198 1.00 0.00 128 MET A CA 15
ATOM 23637 C C . MET A 1 98 ? 11.373 8.277 -2.071 1.00 0.00 128 MET A C 15
ATOM 23638 O O . MET A 1 98 ? 11.420 8.882 -1.002 1.00 0.00 128 MET A O 15
ATOM 23652 N N . GLU A 1 99 ? 11.997 8.694 -3.169 1.00 0.00 129 GLU A N 15
ATOM 23653 C CA . GLU A 1 99 ? 12.776 9.926 -3.183 1.00 0.00 129 GLU A CA 15
ATOM 23654 C C . GLU A 1 99 ? 11.882 11.140 -2.948 1.00 0.00 129 GLU A C 15
ATOM 23655 O O . GLU A 1 99 ? 12.297 12.123 -2.335 1.00 0.00 129 GLU A O 15
ATOM 23667 N N . LEU A 1 100 ? 10.651 11.064 -3.445 1.00 0.00 130 LEU A N 15
ATOM 23668 C CA . LEU A 1 100 ? 9.735 12.198 -3.393 1.00 0.00 130 LEU A CA 15
ATOM 23669 C C . LEU A 1 100 ? 9.562 12.694 -1.961 1.00 0.00 130 LEU A C 15
ATOM 23670 O O . LEU A 1 100 ? 9.202 13.849 -1.732 1.00 0.00 130 LEU A O 15
ATOM 23686 N N . THR A 1 1 ? 19.427 -1.210 0.211 1.00 0.00 31 THR A N 16
ATOM 23687 C CA . THR A 1 1 ? 19.215 -2.652 0.206 1.00 0.00 31 THR A CA 16
ATOM 23688 C C . THR A 1 1 ? 17.860 -3.012 0.802 1.00 0.00 31 THR A C 16
ATOM 23689 O O . THR A 1 1 ? 17.508 -4.188 0.904 1.00 0.00 31 THR A O 16
ATOM 23700 N N . PHE A 1 2 ? 17.102 -1.995 1.198 1.00 0.00 32 PHE A N 16
ATOM 23701 C CA . PHE A 1 2 ? 15.811 -2.207 1.839 1.00 0.00 32 PHE A CA 16
ATOM 23702 C C . PHE A 1 2 ? 14.803 -2.790 0.852 1.00 0.00 32 PHE A C 16
ATOM 23703 O O . PHE A 1 2 ? 14.583 -2.236 -0.226 1.00 0.00 32 PHE A O 16
ATOM 23720 N N . GLN A 1 3 ? 14.196 -3.910 1.228 1.00 0.00 33 GLN A N 16
ATOM 23721 C CA . GLN A 1 3 ? 13.168 -4.536 0.402 1.00 0.00 33 GLN A CA 16
ATOM 23722 C C . GLN A 1 3 ? 11.912 -4.816 1.219 1.00 0.00 33 GLN A C 16
ATOM 23723 O O . GLN A 1 3 ? 11.751 -5.884 1.810 1.00 0.00 33 GLN A O 16
ATOM 23737 N N . PRO A 1 4 ? 10.997 -3.836 1.254 1.00 0.00 34 PRO A N 16
ATOM 23738 C CA . PRO A 1 4 ? 9.734 -3.958 1.987 1.00 0.00 34 PRO A CA 16
ATOM 23739 C C . PRO A 1 4 ? 8.729 -4.850 1.265 1.00 0.00 34 PRO A C 16
ATOM 23740 O O . PRO A 1 4 ? 8.791 -5.012 0.046 1.00 0.00 34 PRO A O 16
ATOM 23751 N N . ILE A 1 5 ? 7.805 -5.430 2.025 1.00 0.00 35 ILE A N 16
ATOM 23752 C CA . ILE A 1 5 ? 6.691 -6.167 1.445 1.00 0.00 35 ILE A CA 16
ATOM 23753 C C . ILE A 1 5 ? 5.709 -5.229 0.753 1.00 0.00 35 ILE A C 16
ATOM 23754 O O . ILE A 1 5 ? 5.343 -4.187 1.298 1.00 0.00 35 ILE A O 16
ATOM 23770 N N . ILE A 1 6 ? 5.286 -5.605 -0.449 1.00 0.00 36 ILE A N 16
ATOM 23771 C CA . ILE A 1 6 ? 4.459 -4.734 -1.273 1.00 0.00 36 ILE A CA 16
ATOM 23772 C C . ILE A 1 6 ? 2.985 -5.117 -1.172 1.00 0.00 36 ILE A C 16
ATOM 23773 O O . ILE A 1 6 ? 2.637 -6.298 -1.211 1.00 0.00 36 ILE A O 16
ATOM 23789 N N . PHE A 1 7 ? 2.127 -4.113 -1.042 1.00 0.00 37 PHE A N 16
ATOM 23790 C CA . PHE A 1 7 ? 0.684 -4.335 -1.046 1.00 0.00 37 PHE A CA 16
ATOM 23791 C C . PHE A 1 7 ? 0.017 -3.550 -2.171 1.00 0.00 37 PHE A C 16
ATOM 23792 O O . PHE A 1 7 ? 0.448 -2.450 -2.515 1.00 0.00 37 PHE A O 16
ATOM 23809 N N . SER A 1 8 ? -1.039 -4.124 -2.739 1.00 0.00 38 SER A N 16
ATOM 23810 C CA . SER A 1 8 ? -1.776 -3.473 -3.817 1.00 0.00 38 SER A CA 16
ATOM 23811 C C . SER A 1 8 ? -3.147 -3.011 -3.337 1.00 0.00 38 SER A C 16
ATOM 23812 O O . SER A 1 8 ? -3.779 -3.663 -2.504 1.00 0.00 38 SER A O 16
ATOM 23820 N N . THR A 1 9 ? -3.606 -1.881 -3.867 1.00 0.00 39 THR A N 16
ATOM 23821 C CA . THR A 1 9 ? -4.884 -1.311 -3.464 1.00 0.00 39 THR A CA 16
ATOM 23822 C C . THR A 1 9 ? -5.753 -0.997 -4.677 1.00 0.00 39 THR A C 16
ATOM 23823 O O . THR A 1 9 ? -5.242 -0.721 -5.763 1.00 0.00 39 THR A O 16
ATOM 23834 N N . ALA A 1 10 ? -7.066 -1.037 -4.486 1.00 0.00 40 ALA A N 16
ATOM 23835 C CA . ALA A 1 10 ? -8.003 -0.589 -5.509 1.00 0.00 40 ALA A CA 16
ATOM 23836 C C . ALA A 1 10 ? -9.191 0.136 -4.884 1.00 0.00 40 ALA A C 16
ATOM 23837 O O . ALA A 1 10 ? -9.730 -0.300 -3.865 1.00 0.00 40 ALA A O 16
ATOM 23844 N N . CYS A 1 11 ? -9.593 1.242 -5.498 1.00 0.00 41 CYS A N 16
ATOM 23845 C CA . CYS A 1 11 ? -10.662 2.072 -4.956 1.00 0.00 41 CYS A CA 16
ATOM 23846 C C . CYS A 1 11 ? -11.986 1.774 -5.650 1.00 0.00 41 CYS A C 16
ATOM 23847 O O . CYS A 1 11 ? -12.010 1.253 -6.765 1.00 0.00 41 CYS A O 16
ATOM 23855 N N . GLU A 1 12 ? -13.086 2.110 -4.984 1.00 0.00 42 GLU A N 16
ATOM 23856 C CA . GLU A 1 12 ? -14.410 1.983 -5.582 1.00 0.00 42 GLU A CA 16
ATOM 23857 C C . GLU A 1 12 ? -14.748 3.212 -6.421 1.00 0.00 42 GLU A C 16
ATOM 23858 O O . GLU A 1 12 ? -15.632 3.165 -7.278 1.00 0.00 42 GLU A O 16
ATOM 23870 N N . GLN A 1 13 ? -14.041 4.308 -6.167 1.00 0.00 43 GLN A N 16
ATOM 23871 C CA . GLN A 1 13 ? -14.312 5.568 -6.849 1.00 0.00 43 GLN A CA 16
ATOM 23872 C C . GLN A 1 13 ? -13.020 6.205 -7.347 1.00 0.00 43 GLN A C 16
ATOM 23873 O O . GLN A 1 13 ? -12.003 6.193 -6.652 1.00 0.00 43 GLN A O 16
ATOM 23887 N N . GLU A 1 14 ? -13.067 6.764 -8.552 1.00 0.00 44 GLU A N 16
ATOM 23888 C CA . GLU A 1 14 ? -11.891 7.381 -9.153 1.00 0.00 44 GLU A CA 16
ATOM 23889 C C . GLU A 1 14 ? -11.596 8.733 -8.508 1.00 0.00 44 GLU A C 16
ATOM 23890 O O . GLU A 1 14 ? -12.500 9.539 -8.289 1.00 0.00 44 GLU A O 16
ATOM 23902 N N . GLY A 1 15 ? -10.324 8.975 -8.206 1.00 0.00 45 GLY A N 16
ATOM 23903 C CA . GLY A 1 15 ? -9.921 10.259 -7.664 1.00 0.00 45 GLY A CA 16
ATOM 23904 C C . GLY A 1 15 ? -10.297 10.417 -6.203 1.00 0.00 45 GLY A C 16
ATOM 23905 O O . GLY A 1 15 ? -10.130 11.489 -5.622 1.00 0.00 45 GLY A O 16
ATOM 23909 N N . VAL A 1 16 ? -10.811 9.344 -5.608 1.00 0.00 46 VAL A N 16
ATOM 23910 C CA . VAL A 1 16 ? -11.304 9.394 -4.236 1.00 0.00 46 VAL A CA 16
ATOM 23911 C C . VAL A 1 16 ? -10.153 9.499 -3.242 1.00 0.00 46 VAL A C 16
ATOM 23912 O O . VAL A 1 16 ? -10.320 10.012 -2.136 1.00 0.00 46 VAL A O 16
ATOM 23925 N N . ALA A 1 17 ? -8.985 9.010 -3.645 1.00 0.00 47 ALA A N 16
ATOM 23926 C CA . ALA A 1 17 ? -7.844 8.916 -2.741 1.00 0.00 47 ALA A CA 16
ATOM 23927 C C . ALA A 1 17 ? -6.579 9.461 -3.396 1.00 0.00 47 ALA A C 16
ATOM 23928 O O . ALA A 1 17 ? -6.491 9.547 -4.620 1.00 0.00 47 ALA A O 16
ATOM 23935 N N . ASN A 1 18 ? -5.602 9.826 -2.572 1.00 0.00 48 ASN A N 16
ATOM 23936 C CA . ASN A 1 18 ? -4.264 10.136 -3.064 1.00 0.00 48 ASN A CA 16
ATOM 23937 C C . ASN A 1 18 ? -3.204 9.398 -2.252 1.00 0.00 48 ASN A C 16
ATOM 23938 O O . ASN A 1 18 ? -3.452 8.981 -1.120 1.00 0.00 48 ASN A O 16
ATOM 23949 N N . TRP A 1 19 ? -2.021 9.245 -2.836 1.00 0.00 49 TRP A N 16
ATOM 23950 C CA . TRP A 1 19 ? -0.939 8.510 -2.190 1.00 0.00 49 TRP A CA 16
ATOM 23951 C C . TRP A 1 19 ? -0.564 9.153 -0.859 1.00 0.00 49 TRP A C 16
ATOM 23952 O O . TRP A 1 19 ? -0.173 8.466 0.085 1.00 0.00 49 TRP A O 16
ATOM 23973 N N . ARG A 1 20 ? -0.685 10.475 -0.790 1.00 0.00 50 ARG A N 16
ATOM 23974 C CA . ARG A 1 20 ? -0.484 11.197 0.460 1.00 0.00 50 ARG A CA 16
ATOM 23975 C C . ARG A 1 20 ? -1.574 10.850 1.470 1.00 0.00 50 ARG A C 16
ATOM 23976 O O . ARG A 1 20 ? -1.290 10.568 2.634 1.00 0.00 50 ARG A O 16
ATOM 23997 N N . ASN A 1 21 ? -2.824 10.872 1.015 1.00 0.00 51 ASN A N 16
ATOM 23998 C CA . ASN A 1 21 ? -3.956 10.560 1.878 1.00 0.00 51 ASN A CA 16
ATOM 23999 C C . ASN A 1 21 ? -3.901 9.110 2.348 1.00 0.00 51 ASN A C 16
ATOM 24000 O O . ASN A 1 21 ? -4.222 8.805 3.497 1.00 0.00 51 ASN A O 16
ATOM 24011 N N . ILE A 1 22 ? -3.490 8.218 1.451 1.00 0.00 52 ILE A N 16
ATOM 24012 C CA . ILE A 1 22 ? -3.432 6.795 1.761 1.00 0.00 52 ILE A CA 16
ATOM 24013 C C . ILE A 1 22 ? -2.408 6.511 2.855 1.00 0.00 52 ILE A C 16
ATOM 24014 O O . ILE A 1 22 ? -2.658 5.722 3.766 1.00 0.00 52 ILE A O 16
ATOM 24030 N N . THR A 1 23 ? -1.252 7.161 2.759 1.00 0.00 53 THR A N 16
ATOM 24031 C CA . THR A 1 23 ? -0.206 7.014 3.762 1.00 0.00 53 THR A CA 16
ATOM 24032 C C . THR A 1 23 ? -0.685 7.484 5.131 1.00 0.00 53 THR A C 16
ATOM 24033 O O . THR A 1 23 ? -0.432 6.834 6.144 1.00 0.00 53 THR A O 16
ATOM 24044 N N . GLU A 1 24 ? -1.380 8.619 5.151 1.00 0.00 54 GLU A N 16
ATOM 24045 C CA . GLU A 1 24 ? -1.935 9.150 6.389 1.00 0.00 54 GLU A CA 16
ATOM 24046 C C . GLU A 1 24 ? -3.050 8.251 6.916 1.00 0.00 54 GLU A C 16
ATOM 24047 O O . GLU A 1 24 ? -3.121 7.968 8.111 1.00 0.00 54 GLU A O 16
ATOM 24059 N N . ALA A 1 25 ? -3.920 7.805 6.014 1.00 0.00 55 ALA A N 16
ATOM 24060 C CA . ALA A 1 25 ? -5.028 6.938 6.386 1.00 0.00 55 ALA A CA 16
ATOM 24061 C C . ALA A 1 25 ? -4.526 5.603 6.925 1.00 0.00 55 ALA A C 16
ATOM 24062 O O . ALA A 1 25 ? -5.023 5.102 7.935 1.00 0.00 55 ALA A O 16
ATOM 24069 N N . LEU A 1 26 ? -3.539 5.030 6.247 1.00 0.00 56 LEU A N 16
ATOM 24070 C CA . LEU A 1 26 ? -3.001 3.729 6.629 1.00 0.00 56 LEU A CA 16
ATOM 24071 C C . LEU A 1 26 ? -2.322 3.800 7.994 1.00 0.00 56 LEU A C 16
ATOM 24072 O O . LEU A 1 26 ? -2.474 2.901 8.822 1.00 0.00 56 LEU A O 16
ATOM 24088 N N . LEU A 1 27 ? -1.574 4.875 8.221 1.00 0.00 57 LEU A N 16
ATOM 24089 C CA . LEU A 1 27 ? -0.853 5.052 9.477 1.00 0.00 57 LEU A CA 16
ATOM 24090 C C . LEU A 1 27 ? -1.821 5.200 10.646 1.00 0.00 57 LEU A C 16
ATOM 24091 O O . LEU A 1 27 ? -1.718 4.490 11.646 1.00 0.00 57 LEU A O 16
ATOM 24107 N N . LYS A 1 28 ? -2.764 6.127 10.512 1.00 0.00 58 LYS A N 16
ATOM 24108 C CA . LYS A 1 28 ? -3.656 6.475 11.612 1.00 0.00 58 LYS A CA 16
ATOM 24109 C C . LYS A 1 28 ? -4.566 5.303 11.967 1.00 0.00 58 LYS A C 16
ATOM 24110 O O . LYS A 1 28 ? -4.791 5.016 13.143 1.00 0.00 58 LYS A O 16
ATOM 24129 N N . GLN A 1 29 ? -5.083 4.630 10.945 1.00 0.00 59 GLN A N 16
ATOM 24130 C CA . GLN A 1 29 ? -6.123 3.626 11.140 1.00 0.00 59 GLN A CA 16
ATOM 24131 C C . GLN A 1 29 ? -5.529 2.322 11.660 1.00 0.00 59 GLN A C 16
ATOM 24132 O O . GLN A 1 29 ? -6.177 1.588 12.406 1.00 0.00 59 GLN A O 16
ATOM 24146 N N . HIS A 1 30 ? -4.294 2.037 11.259 1.00 0.00 60 HIS A N 16
ATOM 24147 C CA . HIS A 1 30 ? -3.689 0.734 11.512 1.00 0.00 60 HIS A CA 16
ATOM 24148 C C . HIS A 1 30 ? -2.419 0.879 12.345 1.00 0.00 60 HIS A C 16
ATOM 24149 O O . HIS A 1 30 ? -1.856 -0.111 12.812 1.00 0.00 60 HIS A O 16
ATOM 24163 N N . ASN A 1 31 ? -1.973 2.118 12.525 1.00 0.00 61 ASN A N 16
ATOM 24164 C CA . ASN A 1 31 ? -0.772 2.391 13.308 1.00 0.00 61 ASN A CA 16
ATOM 24165 C C . ASN A 1 31 ? 0.446 1.708 12.691 1.00 0.00 61 ASN A C 16
ATOM 24166 O O . ASN A 1 31 ? 1.282 1.150 13.399 1.00 0.00 61 ASN A O 16
ATOM 24177 N N . VAL A 1 32 ? 0.536 1.757 11.366 1.00 0.00 62 VAL A N 16
ATOM 24178 C CA . VAL A 1 32 ? 1.691 1.214 10.658 1.00 0.00 62 VAL A CA 16
ATOM 24179 C C . VAL A 1 32 ? 2.329 2.267 9.759 1.00 0.00 62 VAL A C 16
ATOM 24180 O O . VAL A 1 32 ? 1.643 3.131 9.212 1.00 0.00 62 VAL A O 16
ATOM 24193 N N . HIS A 1 33 ? 3.648 2.188 9.611 1.00 0.00 63 HIS A N 16
ATOM 24194 C CA . HIS A 1 33 ? 4.382 3.144 8.788 1.00 0.00 63 HIS A CA 16
ATOM 24195 C C . HIS A 1 33 ? 4.753 2.531 7.441 1.00 0.00 63 HIS A C 16
ATOM 24196 O O . HIS A 1 33 ? 5.380 1.473 7.381 1.00 0.00 63 HIS A O 16
ATOM 24210 N N . ALA A 1 34 ? 4.361 3.200 6.363 1.00 0.00 64 ALA A N 16
ATOM 24211 C CA . ALA A 1 34 ? 4.665 2.729 5.017 1.00 0.00 64 ALA A CA 16
ATOM 24212 C C . ALA A 1 34 ? 5.803 3.530 4.396 1.00 0.00 64 ALA A C 16
ATOM 24213 O O . ALA A 1 34 ? 5.658 4.710 4.073 1.00 0.00 64 ALA A O 16
ATOM 24220 N N . PRO A 1 35 ? 6.963 2.878 4.226 1.00 0.00 65 PRO A N 16
ATOM 24221 C CA . PRO A 1 35 ? 8.140 3.504 3.614 1.00 0.00 65 PRO A CA 16
ATOM 24222 C C . PRO A 1 35 ? 7.883 3.933 2.174 1.00 0.00 65 PRO A C 16
ATOM 24223 O O . PRO A 1 35 ? 8.589 4.787 1.636 1.00 0.00 65 PRO A O 16
ATOM 24234 N N . TYR A 1 36 ? 6.870 3.339 1.555 1.00 0.00 66 TYR A N 16
ATOM 24235 C CA . TYR A 1 36 ? 6.563 3.610 0.156 1.00 0.00 66 TYR A CA 16
ATOM 24236 C C . TYR A 1 36 ? 5.057 3.600 -0.085 1.00 0.00 66 TYR A C 16
ATOM 24237 O O . TYR A 1 36 ? 4.353 2.689 0.355 1.00 0.00 66 TYR A O 16
ATOM 24255 N N . CYS A 1 37 ? 4.569 4.619 -0.784 1.00 0.00 67 CYS A N 16
ATOM 24256 C CA . CYS A 1 37 ? 3.168 4.668 -1.185 1.00 0.00 67 CYS A CA 16
ATOM 24257 C C . CYS A 1 37 ? 3.014 5.349 -2.541 1.00 0.00 67 CYS A C 16
ATOM 24258 O O . CYS A 1 37 ? 3.517 6.453 -2.752 1.00 0.00 67 CYS A O 16
ATOM 24266 N N . ARG A 1 38 ? 2.317 4.685 -3.457 1.00 0.00 68 ARG A N 16
ATOM 24267 C CA . ARG A 1 38 ? 2.027 5.262 -4.762 1.00 0.00 68 ARG A CA 16
ATOM 24268 C C . ARG A 1 38 ? 0.568 5.031 -5.146 1.00 0.00 68 ARG A C 16
ATOM 24269 O O . ARG A 1 38 ? 0.009 3.964 -4.893 1.00 0.00 68 ARG A O 16
ATOM 24290 N N . PHE A 1 39 ? -0.043 6.041 -5.758 1.00 0.00 69 PHE A N 16
ATOM 24291 C CA . PHE A 1 39 ? -1.431 5.942 -6.194 1.00 0.00 69 PHE A CA 16
ATOM 24292 C C . PHE A 1 39 ? -1.593 6.461 -7.620 1.00 0.00 69 PHE A C 16
ATOM 24293 O O . PHE A 1 39 ? -1.097 7.535 -7.960 1.00 0.00 69 PHE A O 16
ATOM 24310 N N . GLY A 1 40 ? -2.289 5.691 -8.450 1.00 0.00 70 GLY A N 16
ATOM 24311 C CA . GLY A 1 40 ? -2.668 6.172 -9.766 1.00 0.00 70 GLY A CA 16
ATOM 24312 C C . GLY A 1 40 ? -4.028 6.841 -9.769 1.00 0.00 70 GLY A C 16
ATOM 24313 O O . GLY A 1 40 ? -4.327 7.662 -8.902 1.00 0.00 70 GLY A O 16
ATOM 24317 N N . LYS A 1 41 ? -4.856 6.491 -10.748 1.00 0.00 71 LYS A N 16
ATOM 24318 C CA . LYS A 1 41 ? -6.174 7.097 -10.888 1.00 0.00 71 LYS A CA 16
ATOM 24319 C C . LYS A 1 41 ? -7.199 6.379 -10.014 1.00 0.00 71 LYS A C 16
ATOM 24320 O O . LYS A 1 41 ? -7.955 7.016 -9.279 1.00 0.00 71 LYS A O 16
ATOM 24339 N N . LEU A 1 42 ? -7.217 5.054 -10.098 1.00 0.00 72 LEU A N 16
ATOM 24340 C CA . LEU A 1 42 ? -8.235 4.260 -9.420 1.00 0.00 72 LEU A CA 16
ATOM 24341 C C . LEU A 1 42 ? -7.596 3.202 -8.528 1.00 0.00 72 LEU A C 16
ATOM 24342 O O . LEU A 1 42 ? -8.281 2.525 -7.761 1.00 0.00 72 LEU A O 16
ATOM 24358 N N . GLU A 1 43 ? -6.277 3.065 -8.631 1.00 0.00 73 GLU A N 16
ATOM 24359 C CA . GLU A 1 43 ? -5.561 2.014 -7.921 1.00 0.00 73 GLU A CA 16
ATOM 24360 C C . GLU A 1 43 ? -4.155 2.473 -7.541 1.00 0.00 73 GLU A C 16
ATOM 24361 O O . GLU A 1 43 ? -3.625 3.425 -8.115 1.00 0.00 73 GLU A O 16
ATOM 24373 N N . GLY A 1 44 ? -3.559 1.792 -6.568 1.00 0.00 74 GLY A N 16
ATOM 24374 C CA . GLY A 1 44 ? -2.235 2.166 -6.105 1.00 0.00 74 GLY A CA 16
ATOM 24375 C C . GLY A 1 44 ? -1.572 1.070 -5.295 1.00 0.00 74 GLY A C 16
ATOM 24376 O O . GLY A 1 44 ? -2.144 -0.002 -5.102 1.00 0.00 74 GLY A O 16
ATOM 24380 N N . ASN A 1 45 ? -0.360 1.339 -4.817 1.00 0.00 75 ASN A N 16
ATOM 24381 C CA . ASN A 1 45 ? 0.391 0.357 -4.044 1.00 0.00 75 ASN A CA 16
ATOM 24382 C C . ASN A 1 45 ? 1.052 1.011 -2.833 1.00 0.00 75 ASN A C 16
ATOM 24383 O O . ASN A 1 45 ? 1.257 2.224 -2.804 1.00 0.00 75 ASN A O 16
ATOM 24394 N N . PHE A 1 46 ? 1.383 0.197 -1.836 1.00 0.00 76 PHE A N 16
ATOM 24395 C CA . PHE A 1 46 ? 2.179 0.659 -0.705 1.00 0.00 76 PHE A CA 16
ATOM 24396 C C . PHE A 1 46 ? 3.009 -0.482 -0.121 1.00 0.00 76 PHE A C 16
ATOM 24397 O O . PHE A 1 46 ? 2.746 -1.653 -0.389 1.00 0.00 76 PHE A O 16
ATOM 24414 N N . ALA A 1 47 ? 4.011 -0.129 0.676 1.00 0.00 77 ALA A N 16
ATOM 24415 C CA . ALA A 1 47 ? 4.902 -1.119 1.267 1.00 0.00 77 ALA A CA 16
ATOM 24416 C C . ALA A 1 47 ? 4.976 -0.956 2.782 1.00 0.00 77 ALA A C 16
ATOM 24417 O O . ALA A 1 47 ? 4.795 0.143 3.308 1.00 0.00 77 ALA A O 16
ATOM 24424 N N . LEU A 1 48 ? 5.244 -2.056 3.477 1.00 0.00 78 LEU A N 16
ATOM 24425 C CA . LEU A 1 48 ? 5.501 -2.008 4.913 1.00 0.00 78 LEU A CA 16
ATOM 24426 C C . LEU A 1 48 ? 6.815 -2.704 5.254 1.00 0.00 78 LEU A C 16
ATOM 24427 O O . LEU A 1 48 ? 7.248 -3.616 4.548 1.00 0.00 78 LEU A O 16
ATOM 24443 N N . ASN A 1 49 ? 7.443 -2.272 6.343 1.00 0.00 79 ASN A N 16
ATOM 24444 C CA . ASN A 1 49 ? 8.728 -2.825 6.753 1.00 0.00 79 ASN A CA 16
ATOM 24445 C C . ASN A 1 49 ? 8.559 -4.234 7.315 1.00 0.00 79 ASN A C 16
ATOM 24446 O O . ASN A 1 49 ? 7.645 -4.498 8.095 1.00 0.00 79 ASN A O 16
ATOM 24457 N N . LYS A 1 50 ? 9.452 -5.134 6.915 1.00 0.00 80 LYS A N 16
ATOM 24458 C CA . LYS A 1 50 ? 9.401 -6.517 7.375 1.00 0.00 80 LYS A CA 16
ATOM 24459 C C . LYS A 1 50 ? 9.474 -6.586 8.897 1.00 0.00 80 LYS A C 16
ATOM 24460 O O . LYS A 1 50 ? 8.836 -7.434 9.521 1.00 0.00 80 LYS A O 16
ATOM 24479 N N . ASP A 1 51 ? 10.256 -5.690 9.489 1.00 0.00 81 ASP A N 16
ATOM 24480 C CA . ASP A 1 51 ? 10.346 -5.593 10.941 1.00 0.00 81 ASP A CA 16
ATOM 24481 C C . ASP A 1 51 ? 9.071 -4.994 11.526 1.00 0.00 81 ASP A C 16
ATOM 24482 O O . ASP A 1 51 ? 8.695 -5.295 12.659 1.00 0.00 81 ASP A O 16
ATOM 24491 N N . LYS A 1 52 ? 8.412 -4.143 10.747 1.00 0.00 82 LYS A N 16
ATOM 24492 C CA . LYS A 1 52 ? 7.188 -3.488 11.194 1.00 0.00 82 LYS A CA 16
ATOM 24493 C C . LYS A 1 52 ? 5.966 -4.092 10.510 1.00 0.00 82 LYS A C 16
ATOM 24494 O O . LYS A 1 52 ? 4.882 -3.510 10.527 1.00 0.00 82 LYS A O 16
ATOM 24513 N N . THR A 1 53 ? 6.148 -5.264 9.910 1.00 0.00 83 THR A N 16
ATOM 24514 C CA . THR A 1 53 ? 5.034 -6.018 9.349 1.00 0.00 83 THR A CA 16
ATOM 24515 C C . THR A 1 53 ? 4.792 -7.303 10.133 1.00 0.00 83 THR A C 16
ATOM 24516 O O . THR A 1 53 ? 5.696 -8.121 10.296 1.00 0.00 83 THR A O 16
ATOM 24527 N N . SER A 1 54 ? 3.565 -7.476 10.614 1.00 0.00 84 SER A N 16
ATOM 24528 C CA . SER A 1 54 ? 3.180 -8.702 11.306 1.00 0.00 84 SER A CA 16
ATOM 24529 C C . SER A 1 54 ? 2.072 -9.427 10.548 1.00 0.00 84 SER A C 16
ATOM 24530 O O . SER A 1 54 ? 1.264 -8.802 9.863 1.00 0.00 84 SER A O 16
ATOM 24538 N N . GLN A 1 55 ? 2.045 -10.749 10.679 1.00 0.00 85 GLN A N 16
ATOM 24539 C CA . GLN A 1 55 ? 1.017 -11.558 10.034 1.00 0.00 85 GLN A CA 16
ATOM 24540 C C . GLN A 1 55 ? -0.374 -11.137 10.494 1.00 0.00 85 GLN A C 16
ATOM 24541 O O . GLN A 1 55 ? -1.312 -11.081 9.698 1.00 0.00 85 GLN A O 16
ATOM 24555 N N . GLU A 1 56 ? -0.502 -10.840 11.784 1.00 0.00 86 GLU A N 16
ATOM 24556 C CA . GLU A 1 56 ? -1.784 -10.440 12.353 1.00 0.00 86 GLU A CA 16
ATOM 24557 C C . GLU A 1 56 ? -2.245 -9.106 11.772 1.00 0.00 86 GLU A C 16
ATOM 24558 O O . GLU A 1 56 ? -3.435 -8.901 11.531 1.00 0.00 86 GLU A O 16
ATOM 24570 N N . VAL A 1 57 ? -1.295 -8.205 11.549 1.00 0.00 87 VAL A N 16
ATOM 24571 C CA . VAL A 1 57 ? -1.587 -6.930 10.905 1.00 0.00 87 VAL A CA 16
ATOM 24572 C C . VAL A 1 57 ? -2.045 -7.135 9.466 1.00 0.00 87 VAL A C 16
ATOM 24573 O O . VAL A 1 57 ? -2.993 -6.495 9.008 1.00 0.00 87 VAL A O 16
ATOM 24586 N N . ILE A 1 58 ? -1.369 -8.032 8.756 1.00 0.00 88 ILE A N 16
ATOM 24587 C CA . ILE A 1 58 ? -1.691 -8.303 7.359 1.00 0.00 88 ILE A CA 16
ATOM 24588 C C . ILE A 1 58 ? -3.104 -8.859 7.220 1.00 0.00 88 ILE A C 16
ATOM 24589 O O . ILE A 1 58 ? -3.871 -8.424 6.360 1.00 0.00 88 ILE A O 16
ATOM 24605 N N . ASP A 1 59 ? -3.444 -9.820 8.072 1.00 0.00 89 ASP A N 16
ATOM 24606 C CA . ASP A 1 59 ? -4.770 -10.423 8.056 1.00 0.00 89 ASP A CA 16
ATOM 24607 C C . ASP A 1 59 ? -5.843 -9.388 8.382 1.00 0.00 89 ASP A C 16
ATOM 24608 O O . ASP A 1 59 ? -6.891 -9.343 7.739 1.00 0.00 89 ASP A O 16
ATOM 24617 N N . GLN A 1 60 ? -5.572 -8.561 9.387 1.00 0.00 90 GLN A N 16
ATOM 24618 C CA . GLN A 1 60 ? -6.470 -7.469 9.739 1.00 0.00 90 GLN A CA 16
ATOM 24619 C C . GLN A 1 60 ? -6.550 -6.444 8.614 1.00 0.00 90 GLN A C 16
ATOM 24620 O O . GLN A 1 60 ? -7.634 -5.977 8.259 1.00 0.00 90 GLN A O 16
ATOM 24634 N N . LEU A 1 61 ? -5.397 -6.097 8.054 1.00 0.00 91 LEU A N 16
ATOM 24635 C CA . LEU A 1 61 ? -5.319 -5.038 7.053 1.00 0.00 91 LEU A CA 16
ATOM 24636 C C . LEU A 1 61 ? -6.093 -5.420 5.796 1.00 0.00 91 LEU A C 16
ATOM 24637 O O . LEU A 1 61 ? -6.863 -4.622 5.261 1.00 0.00 91 LEU A O 16
ATOM 24653 N N . VAL A 1 62 ? -5.887 -6.648 5.328 1.00 0.00 92 VAL A N 16
ATOM 24654 C CA . VAL A 1 62 ? -6.525 -7.118 4.105 1.00 0.00 92 VAL A CA 16
ATOM 24655 C C . VAL A 1 62 ? -8.033 -7.253 4.289 1.00 0.00 92 VAL A C 16
ATOM 24656 O O . VAL A 1 62 ? -8.809 -6.870 3.415 1.00 0.00 92 VAL A O 16
ATOM 24669 N N . GLN A 1 63 ? -8.439 -7.797 5.432 1.00 0.00 93 GLN A N 16
ATOM 24670 C CA . GLN A 1 63 ? -9.849 -8.050 5.697 1.00 0.00 93 GLN A CA 16
ATOM 24671 C C . GLN A 1 63 ? -10.633 -6.744 5.779 1.00 0.00 93 GLN A C 16
ATOM 24672 O O . GLN A 1 63 ? -11.710 -6.618 5.198 1.00 0.00 93 GLN A O 16
ATOM 24686 N N . ASP A 1 64 ? -10.083 -5.774 6.502 1.00 0.00 94 ASP A N 16
ATOM 24687 C CA . ASP A 1 64 ? -10.767 -4.506 6.725 1.00 0.00 94 ASP A CA 16
ATOM 24688 C C . ASP A 1 64 ? -10.411 -3.496 5.639 1.00 0.00 94 ASP A C 16
ATOM 24689 O O . ASP A 1 64 ? -11.064 -2.464 5.497 1.00 0.00 94 ASP A O 16
ATOM 24698 N N . GLY A 1 65 ? -9.368 -3.804 4.873 1.00 0.00 95 GLY A N 16
ATOM 24699 C CA . GLY A 1 65 ? -8.871 -2.864 3.884 1.00 0.00 95 GLY A CA 16
ATOM 24700 C C . GLY A 1 65 ? -8.526 -1.517 4.486 1.00 0.00 95 GLY A C 16
ATOM 24701 O O . GLY A 1 65 ? -8.008 -1.442 5.601 1.00 0.00 95 GLY A O 16
ATOM 24705 N N . LEU A 1 66 ? -8.809 -0.450 3.747 1.00 0.00 96 LEU A N 16
ATOM 24706 C CA . LEU A 1 66 ? -8.572 0.903 4.236 1.00 0.00 96 LEU A CA 16
ATOM 24707 C C . LEU A 1 66 ? -9.769 1.804 3.947 1.00 0.00 96 LEU A C 16
ATOM 24708 O O . LEU A 1 66 ? -10.272 1.838 2.824 1.00 0.00 96 LEU A O 16
ATOM 24724 N N . GLN A 1 67 ? -10.216 2.531 4.965 1.00 0.00 97 GLN A N 16
ATOM 24725 C CA . GLN A 1 67 ? -11.475 3.262 4.886 1.00 0.00 97 GLN A CA 16
ATOM 24726 C C . GLN A 1 67 ? -11.236 4.716 4.491 1.00 0.00 97 GLN A C 16
ATOM 24727 O O . GLN A 1 67 ? -10.402 5.402 5.084 1.00 0.00 97 GLN A O 16
ATOM 24741 N N . PHE A 1 68 ? -11.972 5.181 3.488 1.00 0.00 98 PHE A N 16
ATOM 24742 C CA . PHE A 1 68 ? -11.940 6.588 3.102 1.00 0.00 98 PHE A CA 16
ATOM 24743 C C . PHE A 1 68 ? -13.348 7.174 3.069 1.00 0.00 98 PHE A C 16
ATOM 24744 O O . PHE A 1 68 ? -13.990 7.220 2.021 1.00 0.00 98 PHE A O 16
ATOM 24761 N N . GLY A 1 69 ? -13.821 7.623 4.227 1.00 0.00 99 GLY A N 16
ATOM 24762 C CA . GLY A 1 69 ? -15.166 8.161 4.321 1.00 0.00 99 GLY A CA 16
ATOM 24763 C C . GLY A 1 69 ? -16.230 7.099 4.125 1.00 0.00 99 GLY A C 16
ATOM 24764 O O . GLY A 1 69 ? -16.291 6.127 4.876 1.00 0.00 99 GLY A O 16
ATOM 24768 N N . GLU A 1 70 ? -17.071 7.286 3.111 1.00 0.00 100 GLU A N 16
ATOM 24769 C CA . GLU A 1 70 ? -18.124 6.324 2.808 1.00 0.00 100 GLU A CA 16
ATOM 24770 C C . GLU A 1 70 ? -17.667 5.333 1.742 1.00 0.00 100 GLU A C 16
ATOM 24771 O O . GLU A 1 70 ? -18.427 4.461 1.323 1.00 0.00 100 GLU A O 16
ATOM 24783 N N . SER A 1 71 ? -16.420 5.478 1.304 1.00 0.00 101 SER A N 16
ATOM 24784 C CA . SER A 1 71 ? -15.847 4.572 0.316 1.00 0.00 101 SER A CA 16
ATOM 24785 C C . SER A 1 71 ? -14.853 3.615 0.967 1.00 0.00 101 SER A C 16
ATOM 24786 O O . SER A 1 71 ? -14.257 3.926 1.998 1.00 0.00 101 SER A O 16
ATOM 24794 N N . LYS A 1 72 ? -14.680 2.448 0.358 1.00 0.00 102 LYS A N 16
ATOM 24795 C CA . LYS A 1 72 ? -13.759 1.443 0.874 1.00 0.00 102 LYS A CA 16
ATOM 24796 C C . LYS A 1 72 ? -12.707 1.080 -0.170 1.00 0.00 102 LYS A C 16
ATOM 24797 O O . LYS A 1 72 ? -13.025 0.881 -1.342 1.00 0.00 102 LYS A O 16
ATOM 24816 N N . VAL A 1 73 ? -11.453 0.994 0.263 1.00 0.00 103 VAL A N 16
ATOM 24817 C CA . VAL A 1 73 ? -10.364 0.606 -0.624 1.00 0.00 103 VAL A CA 16
ATOM 24818 C C . VAL A 1 73 ? -9.796 -0.755 -0.236 1.00 0.00 103 VAL A C 16
ATOM 24819 O O . VAL A 1 73 ? -9.394 -0.970 0.908 1.00 0.00 103 VAL A O 16
ATOM 24832 N N . THR A 1 74 ? -9.767 -1.673 -1.195 1.00 0.00 104 THR A N 16
ATOM 24833 C CA . THR A 1 74 ? -9.342 -3.043 -0.932 1.00 0.00 104 THR A CA 16
ATOM 24834 C C . THR A 1 74 ? -7.822 -3.159 -0.946 1.00 0.00 104 THR A C 16
ATOM 24835 O O . THR A 1 74 ? -7.136 -2.365 -1.590 1.00 0.00 104 THR A O 16
ATOM 24846 N N . ILE A 1 75 ? -7.303 -4.152 -0.234 1.00 0.00 105 ILE A N 16
ATOM 24847 C CA . ILE A 1 75 ? -5.863 -4.343 -0.125 1.00 0.00 105 ILE A CA 16
ATOM 24848 C C . ILE A 1 75 ? -5.470 -5.777 -0.463 1.00 0.00 105 ILE A C 16
ATOM 24849 O O . ILE A 1 75 ? -6.120 -6.729 -0.030 1.00 0.00 105 ILE A O 16
ATOM 24865 N N . LYS A 1 76 ? -4.401 -5.926 -1.237 1.00 0.00 106 LYS A N 16
ATOM 24866 C CA . LYS A 1 76 ? -3.902 -7.243 -1.611 1.00 0.00 106 LYS A CA 16
ATOM 24867 C C . LYS A 1 76 ? -2.415 -7.370 -1.304 1.00 0.00 106 LYS A C 16
ATOM 24868 O O . LYS A 1 76 ? -1.653 -6.416 -1.466 1.00 0.00 106 LYS A O 16
ATOM 24887 N N . VAL A 1 77 ? -2.004 -8.555 -0.861 1.00 0.00 107 VAL A N 16
ATOM 24888 C CA . VAL A 1 77 ? -0.617 -8.792 -0.480 1.00 0.00 107 VAL A CA 16
ATOM 24889 C C . VAL A 1 77 ? 0.190 -9.331 -1.656 1.00 0.00 107 VAL A C 16
ATOM 24890 O O . VAL A 1 77 ? -0.199 -10.312 -2.291 1.00 0.00 107 VAL A O 16
ATOM 24903 N N . SER A 1 78 ? 1.316 -8.685 -1.939 1.00 0.00 108 SER A N 16
ATOM 24904 C CA . SER A 1 78 ? 2.238 -9.168 -2.961 1.00 0.00 108 SER A CA 16
ATOM 24905 C C . SER A 1 78 ? 3.278 -10.106 -2.357 1.00 0.00 108 SER A C 16
ATOM 24906 O O . SER A 1 78 ? 3.951 -9.759 -1.386 1.00 0.00 108 SER A O 16
ATOM 24914 N N . GLU A 1 79 ? 3.405 -11.294 -2.940 1.00 0.00 109 GLU A N 16
ATOM 24915 C CA . GLU A 1 79 ? 4.309 -12.309 -2.414 1.00 0.00 109 GLU A CA 16
ATOM 24916 C C . GLU A 1 79 ? 5.546 -12.447 -3.297 1.00 0.00 109 GLU A C 16
ATOM 24917 O O . GLU A 1 79 ? 5.646 -11.812 -4.346 1.00 0.00 109 GLU A O 16
ATOM 24929 N N . GLY A 1 80 ? 6.486 -13.281 -2.865 1.00 0.00 110 GLY A N 16
ATOM 24930 C CA . GLY A 1 80 ? 7.781 -13.343 -3.518 1.00 0.00 110 GLY A CA 16
ATOM 24931 C C . GLY A 1 80 ? 7.682 -13.175 -5.020 1.00 0.00 110 GLY A C 16
ATOM 24932 O O . GLY A 1 80 ? 8.369 -12.336 -5.604 1.00 0.00 110 GLY A O 16
ATOM 24936 N N . GLU A 1 81 ? 6.825 -13.973 -5.649 1.00 0.00 111 GLU A N 16
ATOM 24937 C CA . GLU A 1 81 ? 6.680 -13.947 -7.100 1.00 0.00 111 GLU A CA 16
ATOM 24938 C C . GLU A 1 81 ? 6.162 -12.589 -7.570 1.00 0.00 111 GLU A C 16
ATOM 24939 O O . GLU A 1 81 ? 6.678 -12.014 -8.526 1.00 0.00 111 GLU A O 16
ATOM 24951 N N . ALA A 1 82 ? 5.136 -12.086 -6.889 1.00 0.00 112 ALA A N 16
ATOM 24952 C CA . ALA A 1 82 ? 4.582 -10.775 -7.202 1.00 0.00 112 ALA A CA 16
ATOM 24953 C C . ALA A 1 82 ? 5.616 -9.676 -6.987 1.00 0.00 112 ALA A C 16
ATOM 24954 O O . ALA A 1 82 ? 5.689 -8.719 -7.758 1.00 0.00 112 ALA A O 16
ATOM 24961 N N . LEU A 1 83 ? 6.411 -9.818 -5.932 1.00 0.00 113 LEU A N 16
ATOM 24962 C CA . LEU A 1 83 ? 7.389 -8.797 -5.569 1.00 0.00 113 LEU A CA 16
ATOM 24963 C C . LEU A 1 83 ? 8.441 -8.636 -6.660 1.00 0.00 113 LEU A C 16
ATOM 24964 O O . LEU A 1 83 ? 8.829 -7.520 -7.003 1.00 0.00 113 LEU A O 16
ATOM 24980 N N . SER A 1 84 ? 8.898 -9.760 -7.204 1.00 0.00 114 SER A N 16
ATOM 24981 C CA . SER A 1 84 ? 9.876 -9.743 -8.286 1.00 0.00 114 SER A CA 16
ATOM 24982 C C . SER A 1 84 ? 9.305 -9.063 -9.525 1.00 0.00 114 SER A C 16
ATOM 24983 O O . SER A 1 84 ? 9.979 -8.268 -10.179 1.00 0.00 114 SER A O 16
ATOM 24991 N N . LYS A 1 85 ? 8.054 -9.382 -9.844 1.00 0.00 115 LYS A N 16
ATOM 24992 C CA . LYS A 1 85 ? 7.387 -8.797 -11.001 1.00 0.00 115 LYS A CA 16
ATOM 24993 C C . LYS A 1 85 ? 7.153 -7.304 -10.797 1.00 0.00 115 LYS A C 16
ATOM 24994 O O . LYS A 1 85 ? 7.360 -6.502 -11.708 1.00 0.00 115 LYS A O 16
ATOM 25013 N N . PHE A 1 86 ? 6.722 -6.935 -9.595 1.00 0.00 116 PHE A N 16
ATOM 25014 C CA . PHE A 1 86 ? 6.400 -5.547 -9.290 1.00 0.00 116 PHE A CA 16
ATOM 25015 C C . PHE A 1 86 ? 7.637 -4.661 -9.412 1.00 0.00 116 PHE A C 16
ATOM 25016 O O . PHE A 1 86 ? 7.593 -3.596 -10.025 1.00 0.00 116 PHE A O 16
ATOM 25033 N N . TRP A 1 87 ? 8.738 -5.112 -8.820 1.00 0.00 117 TRP A N 16
ATOM 25034 C CA . TRP A 1 87 ? 9.966 -4.326 -8.791 1.00 0.00 117 TRP A CA 16
ATOM 25035 C C . TRP A 1 87 ? 10.555 -4.180 -10.190 1.00 0.00 117 TRP A C 16
ATOM 25036 O O . TRP A 1 87 ? 11.109 -3.137 -10.534 1.00 0.00 117 TRP A O 16
ATOM 25057 N N . GLU A 1 88 ? 10.427 -5.232 -10.993 1.00 0.00 118 GLU A N 16
ATOM 25058 C CA . GLU A 1 88 ? 10.954 -5.222 -12.352 1.00 0.00 118 GLU A CA 16
ATOM 25059 C C . GLU A 1 88 ? 10.187 -4.234 -13.225 1.00 0.00 118 GLU A C 16
ATOM 25060 O O . GLU A 1 88 ? 10.782 -3.448 -13.964 1.00 0.00 118 GLU A O 16
ATOM 25072 N N . LEU A 1 89 ? 8.863 -4.280 -13.137 1.00 0.00 119 LEU A N 16
ATOM 25073 C CA . LEU A 1 89 ? 8.010 -3.438 -13.971 1.00 0.00 119 LEU A CA 16
ATOM 25074 C C . LEU A 1 89 ? 7.954 -2.015 -13.428 1.00 0.00 119 LEU A C 16
ATOM 25075 O O . LEU A 1 89 ? 7.959 -1.047 -14.191 1.00 0.00 119 LEU A O 16
ATOM 25091 N N . HIS A 1 90 ? 7.906 -1.891 -12.105 1.00 0.00 120 HIS A N 16
ATOM 25092 C CA . HIS A 1 90 ? 7.664 -0.604 -11.465 1.00 0.00 120 HIS A CA 16
ATOM 25093 C C . HIS A 1 90 ? 8.881 -0.157 -10.661 1.00 0.00 120 HIS A C 16
ATOM 25094 O O . HIS A 1 90 ? 8.772 0.668 -9.755 1.00 0.00 120 HIS A O 16
ATOM 25108 N N . GLY A 1 91 ?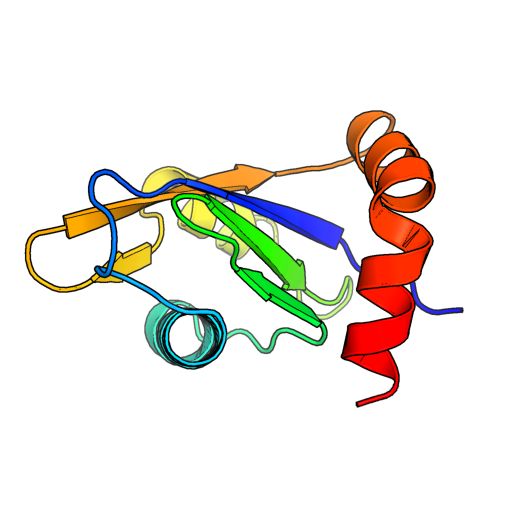 10.042 -0.710 -10.998 1.00 0.00 121 GLY A N 16
ATOM 25109 C CA . GLY A 1 91 ? 11.254 -0.396 -10.267 1.00 0.00 121 GLY A CA 16
ATOM 25110 C C . GLY A 1 91 ? 11.554 1.090 -10.253 1.00 0.00 121 GLY A C 16
ATOM 25111 O O . GLY A 1 91 ? 11.965 1.636 -9.229 1.00 0.00 121 GLY A O 16
ATOM 25115 N N . ARG A 1 92 ? 11.351 1.745 -11.391 1.00 0.00 122 ARG A N 16
ATOM 25116 C CA . ARG A 1 92 ? 11.618 3.173 -11.510 1.00 0.00 122 ARG A CA 16
ATOM 25117 C C . ARG A 1 92 ? 10.645 3.980 -10.655 1.00 0.00 122 ARG A C 16
ATOM 25118 O O . ARG A 1 92 ? 11.019 4.993 -10.064 1.00 0.00 122 ARG A O 16
ATOM 25139 N N . HIS A 1 93 ? 9.398 3.525 -10.597 1.00 0.00 123 HIS A N 16
ATOM 25140 C CA . HIS A 1 93 ? 8.390 4.166 -9.759 1.00 0.00 123 HIS A CA 16
ATOM 25141 C C . HIS A 1 93 ? 8.756 4.049 -8.283 1.00 0.00 123 HIS A C 16
ATOM 25142 O O . HIS A 1 93 ? 8.649 5.016 -7.528 1.00 0.00 123 HIS A O 16
ATOM 25156 N N . TYR A 1 94 ? 9.186 2.860 -7.877 1.00 0.00 124 TYR A N 16
ATOM 25157 C CA . TYR A 1 94 ? 9.508 2.600 -6.479 1.00 0.00 124 TYR A CA 16
ATOM 25158 C C . TYR A 1 94 ? 10.643 3.502 -6.004 1.00 0.00 124 TYR A C 16
ATOM 25159 O O . TYR A 1 94 ? 10.571 4.096 -4.930 1.00 0.00 124 TYR A O 16
ATOM 25177 N N . ASN A 1 95 ? 11.690 3.599 -6.815 1.00 0.00 125 ASN A N 16
ATOM 25178 C CA . ASN A 1 95 ? 12.840 4.435 -6.485 1.00 0.00 125 ASN A CA 16
ATOM 25179 C C . ASN A 1 95 ? 12.441 5.906 -6.424 1.00 0.00 125 ASN A C 16
ATOM 25180 O O . ASN A 1 95 ? 12.867 6.640 -5.535 1.00 0.00 125 ASN A O 16
ATOM 25191 N N . GLY A 1 96 ? 11.620 6.332 -7.380 1.00 0.00 126 GLY A N 16
ATOM 25192 C CA . GLY A 1 96 ? 11.223 7.726 -7.451 1.00 0.00 126 GLY A CA 16
ATOM 25193 C C . GLY A 1 96 ? 10.411 8.159 -6.246 1.00 0.00 126 GLY A C 16
ATOM 25194 O O . GLY A 1 96 ? 10.609 9.252 -5.717 1.00 0.00 126 GLY A O 16
ATOM 25198 N N . VAL A 1 97 ? 9.494 7.301 -5.813 1.00 0.00 127 VAL A N 16
ATOM 25199 C CA . VAL A 1 97 ? 8.640 7.605 -4.672 1.00 0.00 127 VAL A CA 16
ATOM 25200 C C . VAL A 1 97 ? 9.449 7.663 -3.380 1.00 0.00 127 VAL A C 16
ATOM 25201 O O . VAL A 1 97 ? 9.222 8.523 -2.530 1.00 0.00 127 VAL A O 16
ATOM 25214 N N . MET A 1 98 ? 10.395 6.739 -3.240 1.00 0.00 128 MET A N 16
ATOM 25215 C CA . MET A 1 98 ? 11.247 6.692 -2.058 1.00 0.00 128 MET A CA 16
ATOM 25216 C C . MET A 1 98 ? 12.108 7.947 -1.958 1.00 0.00 128 MET A C 16
ATOM 25217 O O . MET A 1 98 ? 12.330 8.474 -0.867 1.00 0.00 128 MET A O 16
ATOM 25231 N N . GLU A 1 99 ? 12.589 8.423 -3.102 1.00 0.00 129 GLU A N 16
ATOM 25232 C CA . GLU A 1 99 ? 13.330 9.677 -3.156 1.00 0.00 129 GLU A CA 16
ATOM 25233 C C . GLU A 1 99 ? 12.413 10.863 -2.866 1.00 0.00 129 GLU A C 16
ATOM 25234 O O . GLU A 1 99 ? 12.802 11.811 -2.181 1.00 0.00 129 GLU A O 16
ATOM 25246 N N . LEU A 1 100 ? 11.194 10.802 -3.389 1.00 0.00 130 LEU A N 16
ATOM 25247 C CA . LEU A 1 100 ? 10.239 11.895 -3.234 1.00 0.00 130 LEU A CA 16
ATOM 25248 C C . LEU A 1 100 ? 9.941 12.150 -1.761 1.00 0.00 130 LEU A C 16
ATOM 25249 O O . LEU A 1 100 ? 9.967 13.292 -1.299 1.00 0.00 130 LEU A O 16
ATOM 25265 N N . THR A 1 1 ? 19.390 -1.475 4.462 1.00 0.00 31 THR A N 17
ATOM 25266 C CA . THR A 1 1 ? 19.011 -2.875 4.601 1.00 0.00 31 THR A CA 17
ATOM 25267 C C . THR A 1 1 ? 17.496 -3.040 4.569 1.00 0.00 31 THR A C 17
ATOM 25268 O O . THR A 1 1 ? 16.969 -4.101 4.907 1.00 0.00 31 THR A O 17
ATOM 25279 N N . PHE A 1 2 ? 16.799 -1.985 4.160 1.00 0.00 32 PHE A N 17
ATOM 25280 C CA . PHE A 1 2 ? 15.341 -1.981 4.175 1.00 0.00 32 PHE A CA 17
ATOM 25281 C C . PHE A 1 2 ? 14.784 -3.014 3.200 1.00 0.00 32 PHE A C 17
ATOM 25282 O O . PHE A 1 2 ? 15.187 -3.066 2.040 1.00 0.00 32 PHE A O 17
ATOM 25299 N N . GLN A 1 3 ? 13.855 -3.832 3.685 1.00 0.00 33 GLN A N 17
ATOM 25300 C CA . GLN A 1 3 ? 13.155 -4.784 2.828 1.00 0.00 33 GLN A CA 17
ATOM 25301 C C . GLN A 1 3 ? 11.646 -4.580 2.907 1.00 0.00 33 GLN A C 17
ATOM 25302 O O . GLN A 1 3 ? 11.009 -4.864 3.922 1.00 0.00 33 GLN A O 17
ATOM 25316 N N . PRO A 1 4 ? 11.059 -4.075 1.813 1.00 0.00 34 PRO A N 17
ATOM 25317 C CA . PRO A 1 4 ? 9.629 -3.754 1.757 1.00 0.00 34 PRO A CA 17
ATOM 25318 C C . PRO A 1 4 ? 8.770 -4.978 1.459 1.00 0.00 34 PRO A C 17
ATOM 25319 O O . PRO A 1 4 ? 9.234 -5.938 0.840 1.00 0.00 34 PRO A O 17
ATOM 25330 N N . ILE A 1 5 ? 7.518 -4.939 1.902 1.00 0.00 35 ILE A N 17
ATOM 25331 C CA . ILE A 1 5 ? 6.463 -5.726 1.275 1.00 0.00 35 ILE A CA 17
ATOM 25332 C C . ILE A 1 5 ? 5.505 -4.834 0.492 1.00 0.00 35 ILE A C 17
ATOM 25333 O O . ILE A 1 5 ? 5.077 -3.786 0.979 1.00 0.00 35 ILE A O 17
ATOM 25349 N N . ILE A 1 6 ? 5.172 -5.257 -0.724 1.00 0.00 36 ILE A N 17
ATOM 25350 C CA . ILE A 1 6 ? 4.404 -4.421 -1.638 1.00 0.00 36 ILE A CA 17
ATOM 25351 C C . ILE A 1 6 ? 2.917 -4.752 -1.565 1.00 0.00 36 ILE A C 17
ATOM 25352 O O . ILE A 1 6 ? 2.526 -5.916 -1.615 1.00 0.00 36 ILE A O 17
ATOM 25368 N N . PHE A 1 7 ? 2.093 -3.714 -1.449 1.00 0.00 37 PHE A N 17
ATOM 25369 C CA . PHE A 1 7 ? 0.644 -3.888 -1.431 1.00 0.00 37 PHE A CA 17
ATOM 25370 C C . PHE A 1 7 ? -0.010 -3.118 -2.575 1.00 0.00 37 PHE A C 17
ATOM 25371 O O . PHE A 1 7 ? 0.479 -2.067 -2.990 1.00 0.00 37 PHE A O 17
ATOM 25388 N N . SER A 1 8 ? -1.117 -3.651 -3.081 1.00 0.00 38 SER A N 17
ATOM 25389 C CA . SER A 1 8 ? -1.889 -2.970 -4.114 1.00 0.00 38 SER A CA 17
ATOM 25390 C C . SER A 1 8 ? -3.248 -2.534 -3.576 1.00 0.00 38 SER A C 17
ATOM 25391 O O . SER A 1 8 ? -3.814 -3.171 -2.686 1.00 0.00 38 SER A O 17
ATOM 25399 N N . THR A 1 9 ? -3.770 -1.439 -4.122 1.00 0.00 39 THR A N 17
ATOM 25400 C CA . THR A 1 9 ? -5.056 -0.908 -3.688 1.00 0.00 39 THR A CA 17
ATOM 25401 C C . THR A 1 9 ? -5.995 -0.704 -4.871 1.00 0.00 39 THR A C 17
ATOM 25402 O O . THR A 1 9 ? -5.553 -0.437 -5.988 1.00 0.00 39 THR A O 17
ATOM 25413 N N . ALA A 1 10 ? -7.295 -0.830 -4.619 1.00 0.00 40 ALA A N 17
ATOM 25414 C CA . ALA A 1 10 ? -8.302 -0.515 -5.624 1.00 0.00 40 ALA A CA 17
ATOM 25415 C C . ALA A 1 10 ? -9.564 0.044 -4.976 1.00 0.00 40 ALA A C 17
ATOM 25416 O O . ALA A 1 10 ? -9.944 -0.363 -3.878 1.00 0.00 40 ALA A O 17
ATOM 25423 N N . CYS A 1 11 ? -10.212 0.979 -5.664 1.00 0.00 41 CYS A N 17
ATOM 25424 C CA . CYS A 1 11 ? -11.428 1.601 -5.152 1.00 0.00 41 CYS A CA 17
ATOM 25425 C C . CYS A 1 11 ? -12.556 1.513 -6.177 1.00 0.00 41 CYS A C 17
ATOM 25426 O O . CYS A 1 11 ? -12.314 1.281 -7.360 1.00 0.00 41 CYS A O 17
ATOM 25434 N N . GLU A 1 12 ? -13.788 1.697 -5.711 1.00 0.00 42 GLU A N 17
ATOM 25435 C CA . GLU A 1 12 ? -14.947 1.684 -6.594 1.00 0.00 42 GLU A CA 17
ATOM 25436 C C . GLU A 1 12 ? -15.240 3.081 -7.131 1.00 0.00 42 GLU A C 17
ATOM 25437 O O . GLU A 1 12 ? -16.008 3.244 -8.078 1.00 0.00 42 GLU A O 17
ATOM 25449 N N . GLN A 1 13 ? -14.622 4.086 -6.517 1.00 0.00 43 GLN A N 17
ATOM 25450 C CA . GLN A 1 13 ? -14.894 5.474 -6.865 1.00 0.00 43 GLN A CA 17
ATOM 25451 C C . GLN A 1 13 ? -13.605 6.210 -7.217 1.00 0.00 43 GLN A C 17
ATOM 25452 O O . GLN A 1 13 ? -12.670 6.259 -6.421 1.00 0.00 43 GLN A O 17
ATOM 25466 N N . GLU A 1 14 ? -13.566 6.781 -8.418 1.00 0.00 44 GLU A N 17
ATOM 25467 C CA . GLU A 1 14 ? -12.373 7.470 -8.896 1.00 0.00 44 GLU A CA 17
ATOM 25468 C C . GLU A 1 14 ? -12.147 8.767 -8.126 1.00 0.00 44 GLU A C 17
ATOM 25469 O O . GLU A 1 14 ? -13.086 9.518 -7.865 1.00 0.00 44 GLU A O 17
ATOM 25481 N N . GLY A 1 15 ? -10.893 9.023 -7.763 1.00 0.00 45 GLY A N 17
ATOM 25482 C CA . GLY A 1 15 ? -10.550 10.273 -7.113 1.00 0.00 45 GLY A CA 17
ATOM 25483 C C . GLY A 1 15 ? -10.943 10.294 -5.649 1.00 0.00 45 GLY A C 17
ATOM 25484 O O . GLY A 1 15 ? -10.774 11.305 -4.967 1.00 0.00 45 GLY A O 17
ATOM 25488 N N . VAL A 1 16 ? -11.471 9.174 -5.165 1.00 0.00 46 VAL A N 17
ATOM 25489 C CA . VAL A 1 16 ? -11.959 9.090 -3.793 1.00 0.00 46 VAL A CA 17
ATOM 25490 C C . VAL A 1 16 ? -10.810 9.185 -2.794 1.00 0.00 46 VAL A C 17
ATOM 25491 O O . VAL A 1 16 ? -11.001 9.603 -1.653 1.00 0.00 46 VAL A O 17
ATOM 25504 N N . ALA A 1 17 ? -9.619 8.795 -3.233 1.00 0.00 47 ALA A N 17
ATOM 25505 C CA . ALA A 1 17 ? -8.445 8.806 -2.368 1.00 0.00 47 ALA A CA 17
ATOM 25506 C C . ALA A 1 17 ? -7.204 9.251 -3.131 1.00 0.00 47 ALA A C 17
ATOM 25507 O O . ALA A 1 17 ? -7.176 9.219 -4.361 1.00 0.00 47 ALA A O 17
ATOM 25514 N N . ASN A 1 18 ? -6.179 9.668 -2.395 1.00 0.00 48 ASN A N 17
ATOM 25515 C CA . ASN A 1 18 ? -4.867 9.917 -2.981 1.00 0.00 48 ASN A CA 17
ATOM 25516 C C . ASN A 1 18 ? -3.757 9.449 -2.048 1.00 0.00 48 ASN A C 17
ATOM 25517 O O . ASN A 1 18 ? -4.008 9.088 -0.898 1.00 0.00 48 ASN A O 17
ATOM 25528 N N . TRP A 1 19 ? -2.526 9.456 -2.550 1.00 0.00 49 TRP A N 17
ATOM 25529 C CA . TRP A 1 19 ? -1.405 8.861 -1.834 1.00 0.00 49 TRP A CA 17
ATOM 25530 C C . TRP A 1 19 ? -1.179 9.562 -0.499 1.00 0.00 49 TRP A C 17
ATOM 25531 O O . TRP A 1 19 ? -0.743 8.941 0.473 1.00 0.00 49 TRP A O 17
ATOM 25552 N N . ARG A 1 20 ? -1.477 10.856 -0.455 1.00 0.00 50 ARG A N 17
ATOM 25553 C CA . ARG A 1 20 ? -1.354 11.628 0.774 1.00 0.00 50 ARG A CA 17
ATOM 25554 C C . ARG A 1 20 ? -2.357 11.149 1.819 1.00 0.00 50 ARG A C 17
ATOM 25555 O O . ARG A 1 20 ? -2.000 10.908 2.972 1.00 0.00 50 ARG A O 17
ATOM 25576 N N . ASN A 1 21 ? -3.613 11.015 1.408 1.00 0.00 51 ASN A N 17
ATOM 25577 C CA . ASN A 1 21 ? -4.666 10.547 2.304 1.00 0.00 51 ASN A CA 17
ATOM 25578 C C . ASN A 1 21 ? -4.410 9.105 2.737 1.00 0.00 51 ASN A C 17
ATOM 25579 O O . ASN A 1 21 ? -4.641 8.744 3.890 1.00 0.00 51 ASN A O 17
ATOM 25590 N N . ILE A 1 22 ? -3.931 8.290 1.805 1.00 0.00 52 ILE A N 17
ATOM 25591 C CA . ILE A 1 22 ? -3.695 6.878 2.074 1.00 0.00 52 ILE A CA 17
ATOM 25592 C C . ILE A 1 22 ? -2.600 6.693 3.117 1.00 0.00 52 ILE A C 17
ATOM 25593 O O . ILE A 1 22 ? -2.720 5.868 4.024 1.00 0.00 52 ILE A O 17
ATOM 25609 N N . THR A 1 23 ? -1.526 7.470 2.987 1.00 0.00 53 THR A N 17
ATOM 25610 C CA . THR A 1 23 ? -0.416 7.405 3.928 1.00 0.00 53 THR A CA 17
ATOM 25611 C C . THR A 1 23 ? -0.864 7.782 5.334 1.00 0.00 53 THR A C 17
ATOM 25612 O O . THR A 1 23 ? -0.502 7.123 6.309 1.00 0.00 53 THR A O 17
ATOM 25623 N N . GLU A 1 24 ? -1.655 8.846 5.432 1.00 0.00 54 GLU A N 17
ATOM 25624 C CA . GLU A 1 24 ? -2.191 9.283 6.717 1.00 0.00 54 GLU A CA 17
ATOM 25625 C C . GLU A 1 24 ? -3.204 8.275 7.255 1.00 0.00 54 GLU A C 17
ATOM 25626 O O . GLU A 1 24 ? -3.186 7.933 8.438 1.00 0.00 54 GLU A O 17
ATOM 25638 N N . ALA A 1 25 ? -4.084 7.803 6.379 1.00 0.00 55 ALA A N 17
ATOM 25639 C CA . ALA A 1 25 ? -5.105 6.838 6.764 1.00 0.00 55 ALA A CA 17
ATOM 25640 C C . ALA A 1 25 ? -4.477 5.524 7.211 1.00 0.00 55 ALA A C 17
ATOM 25641 O O . ALA A 1 25 ? -4.873 4.948 8.226 1.00 0.00 55 ALA A O 17
ATOM 25648 N N . LEU A 1 26 ? -3.497 5.052 6.450 1.00 0.00 56 LEU A N 17
ATOM 25649 C CA . LEU A 1 26 ? -2.856 3.772 6.731 1.00 0.00 56 LEU A CA 17
ATOM 25650 C C . LEU A 1 26 ? -2.095 3.824 8.053 1.00 0.00 56 LEU A C 17
ATOM 25651 O O . LEU A 1 26 ? -2.143 2.882 8.845 1.00 0.00 56 LEU A O 17
ATOM 25667 N N . LEU A 1 27 ? -1.394 4.928 8.284 1.00 0.00 57 LEU A N 17
ATOM 25668 C CA . LEU A 1 27 ? -0.606 5.094 9.500 1.00 0.00 57 LEU A CA 17
ATOM 25669 C C . LEU A 1 27 ? -1.504 5.115 10.731 1.00 0.00 57 LEU A C 17
ATOM 25670 O O . LEU A 1 27 ? -1.284 4.369 11.686 1.00 0.00 57 LEU A O 17
ATOM 25686 N N . LYS A 1 28 ? -2.519 5.973 10.703 1.00 0.00 58 LYS A N 17
ATOM 25687 C CA . LYS A 1 28 ? -3.365 6.195 11.870 1.00 0.00 58 LYS A CA 17
ATOM 25688 C C . LYS A 1 28 ? -4.165 4.942 12.209 1.00 0.00 58 LYS A C 17
ATOM 25689 O O . LYS A 1 28 ? -4.294 4.577 13.377 1.00 0.00 58 LYS A O 17
ATOM 25708 N N . GLN A 1 29 ? -4.699 4.290 11.182 1.00 0.00 59 GLN A N 17
ATOM 25709 C CA . GLN A 1 29 ? -5.659 3.210 11.379 1.00 0.00 59 GLN A CA 17
ATOM 25710 C C . GLN A 1 29 ? -4.951 1.919 11.779 1.00 0.00 59 GLN A C 17
ATOM 25711 O O . GLN A 1 29 ? -5.496 1.103 12.523 1.00 0.00 59 GLN A O 17
ATOM 25725 N N . HIS A 1 30 ? -3.731 1.739 11.279 1.00 0.00 60 HIS A N 17
ATOM 25726 C CA . HIS A 1 30 ? -3.027 0.470 11.420 1.00 0.00 60 HIS A CA 17
ATOM 25727 C C . HIS A 1 30 ? -1.714 0.656 12.174 1.00 0.00 60 HIS A C 17
ATOM 25728 O O . HIS A 1 30 ? -1.051 -0.316 12.532 1.00 0.00 60 HIS A O 17
ATOM 25742 N N . ASN A 1 31 ? -1.347 1.911 12.411 1.00 0.00 61 ASN A N 17
ATOM 25743 C CA . ASN A 1 31 ? -0.127 2.225 13.145 1.00 0.00 61 ASN A CA 17
ATOM 25744 C C . ASN A 1 31 ? 1.099 1.665 12.427 1.00 0.00 61 ASN A C 17
ATOM 25745 O O . ASN A 1 31 ? 2.008 1.125 13.055 1.00 0.00 61 ASN A O 17
ATOM 25756 N N . VAL A 1 32 ? 1.115 1.801 11.103 1.00 0.00 62 VAL A N 17
ATOM 25757 C CA . VAL A 1 32 ? 2.260 1.377 10.307 1.00 0.00 62 VAL A CA 17
ATOM 25758 C C . VAL A 1 32 ? 2.781 2.521 9.442 1.00 0.00 62 VAL A C 17
ATOM 25759 O O . VAL A 1 32 ? 2.015 3.376 8.998 1.00 0.00 62 VAL A O 17
ATOM 25772 N N . HIS A 1 33 ? 4.089 2.530 9.209 1.00 0.00 63 HIS A N 17
ATOM 25773 C CA . HIS A 1 33 ? 4.721 3.596 8.439 1.00 0.00 63 HIS A CA 17
ATOM 25774 C C . HIS A 1 33 ? 5.070 3.114 7.034 1.00 0.00 63 HIS A C 17
ATOM 25775 O O . HIS A 1 33 ? 5.795 2.135 6.865 1.00 0.00 63 HIS A O 17
ATOM 25789 N N . ALA A 1 34 ? 4.549 3.813 6.029 1.00 0.00 64 ALA A N 17
ATOM 25790 C CA . ALA A 1 34 ? 4.830 3.474 4.639 1.00 0.00 64 ALA A CA 17
ATOM 25791 C C . ALA A 1 34 ? 5.904 4.388 4.059 1.00 0.00 64 ALA A C 17
ATOM 25792 O O . ALA A 1 34 ? 5.762 5.612 4.027 1.00 0.00 64 ALA A O 17
ATOM 25799 N N . PRO A 1 35 ? 7.006 3.785 3.589 1.00 0.00 65 PRO A N 17
ATOM 25800 C CA . PRO A 1 35 ? 8.093 4.518 2.934 1.00 0.00 65 PRO A CA 17
ATOM 25801 C C . PRO A 1 35 ? 7.749 4.904 1.499 1.00 0.00 65 PRO A C 17
ATOM 25802 O O . PRO A 1 35 ? 8.395 5.768 0.905 1.00 0.00 65 PRO A O 17
ATOM 25813 N N . TYR A 1 36 ? 6.727 4.257 0.946 1.00 0.00 66 TYR A N 17
ATOM 25814 C CA . TYR A 1 36 ? 6.341 4.484 -0.441 1.00 0.00 66 TYR A CA 17
ATOM 25815 C C . TYR A 1 36 ? 4.831 4.344 -0.615 1.00 0.00 66 TYR A C 17
ATOM 25816 O O . TYR A 1 36 ? 4.242 3.331 -0.230 1.00 0.00 66 TYR A O 17
ATOM 25834 N N . CYS A 1 37 ? 4.212 5.363 -1.198 1.00 0.00 67 CYS A N 17
ATOM 25835 C CA . CYS A 1 37 ? 2.795 5.302 -1.538 1.00 0.00 67 CYS A CA 17
ATOM 25836 C C . CYS A 1 37 ? 2.510 6.078 -2.821 1.00 0.00 67 CYS A C 17
ATOM 25837 O O . CYS A 1 37 ? 2.866 7.251 -2.940 1.00 0.00 67 CYS A O 17
ATOM 25845 N N . ARG A 1 38 ? 1.869 5.416 -3.778 1.00 0.00 68 ARG A N 17
ATOM 25846 C CA . ARG A 1 38 ? 1.404 6.082 -4.989 1.00 0.00 68 ARG A CA 17
ATOM 25847 C C . ARG A 1 38 ? -0.020 5.654 -5.332 1.00 0.00 68 ARG A C 17
ATOM 25848 O O . ARG A 1 38 ? -0.378 4.483 -5.197 1.00 0.00 68 ARG A O 17
ATOM 25869 N N . PHE A 1 39 ? -0.828 6.610 -5.775 1.00 0.00 69 PHE A N 17
ATOM 25870 C CA . PHE A 1 39 ? -2.217 6.335 -6.128 1.00 0.00 69 PHE A CA 17
ATOM 25871 C C . PHE A 1 39 ? -2.585 6.998 -7.450 1.00 0.00 69 PHE A C 17
ATOM 25872 O O . PHE A 1 39 ? -2.305 8.177 -7.666 1.00 0.00 69 PHE A O 17
ATOM 25889 N N . GLY A 1 40 ? -3.215 6.231 -8.336 1.00 0.00 70 GLY A N 17
ATOM 25890 C CA . GLY A 1 40 ? -3.742 6.797 -9.564 1.00 0.00 70 GLY A CA 17
ATOM 25891 C C . GLY A 1 40 ? -5.187 7.234 -9.426 1.00 0.00 70 GLY A C 17
ATOM 25892 O O . GLY A 1 40 ? -5.577 7.804 -8.407 1.00 0.00 70 GLY A O 17
ATOM 25896 N N . LYS A 1 41 ? -5.985 6.970 -10.455 1.00 0.00 71 LYS A N 17
ATOM 25897 C CA . LYS A 1 41 ? -7.382 7.385 -10.466 1.00 0.00 71 LYS A CA 17
ATOM 25898 C C . LYS A 1 41 ? -8.258 6.370 -9.739 1.00 0.00 71 LYS A C 17
ATOM 25899 O O . LYS A 1 41 ? -9.095 6.737 -8.912 1.00 0.00 71 LYS A O 17
ATOM 25918 N N . LEU A 1 42 ? -8.059 5.095 -10.049 1.00 0.00 72 LEU A N 17
ATOM 25919 C CA . LEU A 1 42 ? -8.952 4.042 -9.574 1.00 0.00 72 LEU A CA 17
ATOM 25920 C C . LEU A 1 42 ? -8.188 3.008 -8.754 1.00 0.00 72 LEU A C 17
ATOM 25921 O O . LEU A 1 42 ? -8.784 2.125 -8.141 1.00 0.00 72 LEU A O 17
ATOM 25937 N N . GLU A 1 43 ? -6.863 3.129 -8.747 1.00 0.00 73 GLU A N 17
ATOM 25938 C CA . GLU A 1 43 ? -6.011 2.127 -8.116 1.00 0.00 73 GLU A CA 17
ATOM 25939 C C . GLU A 1 43 ? -4.678 2.737 -7.692 1.00 0.00 73 GLU A C 17
ATOM 25940 O O . GLU A 1 43 ? -4.292 3.805 -8.168 1.00 0.00 73 GLU A O 17
ATOM 25952 N N . GLY A 1 44 ? -3.982 2.053 -6.790 1.00 0.00 74 GLY A N 17
ATOM 25953 C CA . GLY A 1 44 ? -2.682 2.522 -6.342 1.00 0.00 74 GLY A CA 17
ATOM 25954 C C . GLY A 1 44 ? -1.887 1.440 -5.639 1.00 0.00 74 GLY A C 17
ATOM 25955 O O . GLY A 1 44 ? -2.324 0.294 -5.554 1.00 0.00 74 GLY A O 17
ATOM 25959 N N . ASN A 1 45 ? -0.714 1.806 -5.131 1.00 0.00 75 ASN A N 17
ATOM 25960 C CA . ASN A 1 45 ? 0.152 0.855 -4.444 1.00 0.00 75 ASN A CA 17
ATOM 25961 C C . ASN A 1 45 ? 0.818 1.501 -3.233 1.00 0.00 75 ASN A C 17
ATOM 25962 O O . ASN A 1 45 ? 0.949 2.723 -3.163 1.00 0.00 75 ASN A O 17
ATOM 25973 N N . PHE A 1 46 ? 1.233 0.672 -2.281 1.00 0.00 76 PHE A N 17
ATOM 25974 C CA . PHE A 1 46 ? 2.042 1.140 -1.161 1.00 0.00 76 PHE A CA 17
ATOM 25975 C C . PHE A 1 46 ? 2.891 0.006 -0.592 1.00 0.00 76 PHE A C 17
ATOM 25976 O O . PHE A 1 46 ? 2.650 -1.168 -0.880 1.00 0.00 76 PHE A O 17
ATOM 25993 N N . ALA A 1 47 ? 3.884 0.365 0.212 1.00 0.00 77 ALA A N 17
ATOM 25994 C CA . ALA A 1 47 ? 4.788 -0.619 0.796 1.00 0.00 77 ALA A CA 17
ATOM 25995 C C . ALA A 1 47 ? 4.873 -0.457 2.310 1.00 0.00 77 ALA A C 17
ATOM 25996 O O . ALA A 1 47 ? 4.663 0.635 2.842 1.00 0.00 77 ALA A O 17
ATOM 26003 N N . LEU A 1 48 ? 5.182 -1.549 3.001 1.00 0.00 78 LEU A N 17
ATOM 26004 C CA . LEU A 1 48 ? 5.493 -1.491 4.425 1.00 0.00 78 LEU A CA 17
ATOM 26005 C C . LEU A 1 48 ? 6.731 -2.323 4.746 1.00 0.00 78 LEU A C 17
ATOM 26006 O O . LEU A 1 48 ? 7.049 -3.278 4.043 1.00 0.00 78 LEU A O 17
ATOM 26022 N N . ASN A 1 49 ? 7.425 -1.949 5.817 1.00 0.00 79 ASN A N 17
ATOM 26023 C CA . ASN A 1 49 ? 8.656 -2.628 6.205 1.00 0.00 79 ASN A CA 17
ATOM 26024 C C . ASN A 1 49 ? 8.360 -4.027 6.740 1.00 0.00 79 ASN A C 17
ATOM 26025 O O . ASN A 1 49 ? 7.412 -4.225 7.500 1.00 0.00 79 ASN A O 17
ATOM 26036 N N . LYS A 1 50 ? 9.178 -4.993 6.336 1.00 0.00 80 LYS A N 17
ATOM 26037 C CA . LYS A 1 50 ? 9.088 -6.347 6.875 1.00 0.00 80 LYS A CA 17
ATOM 26038 C C . LYS A 1 50 ? 9.265 -6.342 8.389 1.00 0.00 80 LYS A C 17
ATOM 26039 O O . LYS A 1 50 ? 8.644 -7.132 9.099 1.00 0.00 80 LYS A O 17
ATOM 26058 N N . ASP A 1 51 ? 10.116 -5.447 8.879 1.00 0.00 81 ASP A N 17
ATOM 26059 C CA . ASP A 1 51 ? 10.309 -5.280 10.314 1.00 0.00 81 ASP A CA 17
ATOM 26060 C C . ASP A 1 51 ? 9.076 -4.657 10.960 1.00 0.00 81 ASP A C 17
ATOM 26061 O O . ASP A 1 51 ? 8.752 -4.946 12.112 1.00 0.00 81 ASP A O 17
ATOM 26070 N N . LYS A 1 52 ? 8.390 -3.800 10.211 1.00 0.00 82 LYS A N 17
ATOM 26071 C CA . LYS A 1 52 ? 7.200 -3.125 10.713 1.00 0.00 82 LYS A CA 17
ATOM 26072 C C . LYS A 1 52 ? 5.939 -3.708 10.084 1.00 0.00 82 LYS A C 17
ATOM 26073 O O . LYS A 1 52 ? 4.862 -3.113 10.161 1.00 0.00 82 LYS A O 17
ATOM 26092 N N . THR A 1 53 ? 6.076 -4.875 9.463 1.00 0.00 83 THR A N 17
ATOM 26093 C CA . THR A 1 53 ? 4.925 -5.621 8.973 1.00 0.00 83 THR A CA 17
ATOM 26094 C C . THR A 1 53 ? 4.834 -6.990 9.638 1.00 0.00 83 THR A C 17
ATOM 26095 O O . THR A 1 53 ? 5.780 -7.775 9.597 1.00 0.00 83 THR A O 17
ATOM 26106 N N . SER A 1 54 ? 3.687 -7.269 10.251 1.00 0.00 84 SER A N 17
ATOM 26107 C CA . SER A 1 54 ? 3.435 -8.580 10.838 1.00 0.00 84 SER A CA 17
ATOM 26108 C C . SER A 1 54 ? 2.383 -9.341 10.037 1.00 0.00 84 SER A C 17
ATOM 26109 O O . SER A 1 54 ? 1.556 -8.741 9.351 1.00 0.00 84 SER A O 17
ATOM 26117 N N . GLN A 1 55 ? 2.421 -10.667 10.131 1.00 0.00 85 GLN A N 17
ATOM 26118 C CA . GLN A 1 55 ? 1.445 -11.508 9.448 1.00 0.00 85 GLN A CA 17
ATOM 26119 C C . GLN A 1 55 ? 0.027 -11.150 9.873 1.00 0.00 85 GLN A C 17
ATOM 26120 O O . GLN A 1 55 ? -0.891 -11.131 9.054 1.00 0.00 85 GLN A O 17
ATOM 26134 N N . GLU A 1 56 ? -0.147 -10.870 11.162 1.00 0.00 86 GLU A N 17
ATOM 26135 C CA . GLU A 1 56 ? -1.455 -10.503 11.693 1.00 0.00 86 GLU A CA 17
ATOM 26136 C C . GLU A 1 56 ? -1.925 -9.173 11.112 1.00 0.00 86 GLU A C 17
ATOM 26137 O O . GLU A 1 56 ? -3.111 -8.986 10.839 1.00 0.00 86 GLU A O 17
ATOM 26149 N N . VAL A 1 57 ? -0.987 -8.250 10.925 1.00 0.00 87 VAL A N 17
ATOM 26150 C CA . VAL A 1 57 ? -1.287 -6.972 10.294 1.00 0.00 87 VAL A CA 17
ATOM 26151 C C . VAL A 1 57 ? -1.716 -7.159 8.843 1.00 0.00 87 VAL A C 17
ATOM 26152 O O . VAL A 1 57 ? -2.666 -6.532 8.380 1.00 0.00 87 VAL A O 17
ATOM 26165 N N . ILE A 1 58 ? -1.006 -8.030 8.132 1.00 0.00 88 ILE A N 17
ATOM 26166 C CA . ILE A 1 58 ? -1.294 -8.280 6.725 1.00 0.00 88 ILE A CA 17
ATOM 26167 C C . ILE A 1 58 ? -2.692 -8.863 6.545 1.00 0.00 88 ILE A C 17
ATOM 26168 O O . ILE A 1 58 ? -3.450 -8.427 5.678 1.00 0.00 88 ILE A O 17
ATOM 26184 N N . ASP A 1 59 ? -3.025 -9.850 7.368 1.00 0.00 89 ASP A N 17
ATOM 26185 C CA . ASP A 1 59 ? -4.330 -10.499 7.297 1.00 0.00 89 ASP A CA 17
ATOM 26186 C C . ASP A 1 59 ? -5.447 -9.509 7.610 1.00 0.00 89 ASP A C 17
ATOM 26187 O O . ASP A 1 59 ? -6.467 -9.471 6.923 1.00 0.00 89 ASP A O 17
ATOM 26196 N N . GLN A 1 60 ? -5.247 -8.711 8.653 1.00 0.00 90 GLN A N 17
ATOM 26197 C CA . GLN A 1 60 ? -6.200 -7.665 9.009 1.00 0.00 90 GLN A CA 17
ATOM 26198 C C . GLN A 1 60 ? -6.272 -6.600 7.920 1.00 0.00 90 GLN A C 17
ATOM 26199 O O . GLN A 1 60 ? -7.357 -6.154 7.545 1.00 0.00 90 GLN A O 17
ATOM 26213 N N . LEU A 1 61 ? -5.112 -6.197 7.415 1.00 0.00 91 LEU A N 17
ATOM 26214 C CA . LEU A 1 61 ? -5.031 -5.099 6.459 1.00 0.00 91 LEU A CA 17
ATOM 26215 C C . LEU A 1 61 ? -5.754 -5.454 5.162 1.00 0.00 91 LEU A C 17
ATOM 26216 O O . LEU A 1 61 ? -6.529 -4.658 4.632 1.00 0.00 91 LEU A O 17
ATOM 26232 N N . VAL A 1 62 ? -5.499 -6.658 4.660 1.00 0.00 92 VAL A N 17
ATOM 26233 C CA . VAL A 1 62 ? -6.104 -7.109 3.411 1.00 0.00 92 VAL A CA 17
ATOM 26234 C C . VAL A 1 62 ? -7.607 -7.310 3.571 1.00 0.00 92 VAL A C 17
ATOM 26235 O O . VAL A 1 62 ? -8.389 -6.913 2.710 1.00 0.00 92 VAL A O 17
ATOM 26248 N N . GLN A 1 63 ? -8.001 -7.927 4.681 1.00 0.00 93 GLN A N 17
ATOM 26249 C CA . GLN A 1 63 ? -9.403 -8.252 4.915 1.00 0.00 93 GLN A CA 17
ATOM 26250 C C . GLN A 1 63 ? -10.234 -6.985 5.090 1.00 0.00 93 GLN A C 17
ATOM 26251 O O . GLN A 1 63 ? -11.309 -6.852 4.505 1.00 0.00 93 GLN A O 17
ATOM 26265 N N . ASP A 1 64 ? -9.730 -6.060 5.897 1.00 0.00 94 ASP A N 17
ATOM 26266 C CA . ASP A 1 64 ? -10.478 -4.856 6.241 1.00 0.00 94 ASP A CA 17
ATOM 26267 C C . ASP A 1 64 ? -10.171 -3.729 5.260 1.00 0.00 94 ASP A C 17
ATOM 26268 O O . ASP A 1 64 ? -10.883 -2.725 5.209 1.00 0.00 94 ASP A O 17
ATOM 26277 N N . GLY A 1 65 ? -9.106 -3.898 4.484 1.00 0.00 95 GLY A N 17
ATOM 26278 C CA . GLY A 1 65 ? -8.660 -2.843 3.592 1.00 0.00 95 GLY A CA 17
ATOM 26279 C C . GLY A 1 65 ? -8.360 -1.553 4.326 1.00 0.00 95 GLY A C 17
ATOM 26280 O O . GLY A 1 65 ? -7.839 -1.572 5.444 1.00 0.00 95 GLY A O 17
ATOM 26284 N N . LEU A 1 66 ? -8.685 -0.428 3.700 1.00 0.00 96 LEU A N 17
ATOM 26285 C CA . LEU A 1 66 ? -8.479 0.880 4.317 1.00 0.00 96 LEU A CA 17
ATOM 26286 C C . LEU A 1 66 ? -9.710 1.763 4.144 1.00 0.00 96 LEU A C 17
ATOM 26287 O O . LEU A 1 66 ? -10.242 1.893 3.040 1.00 0.00 96 LEU A O 17
ATOM 26303 N N . GLN A 1 67 ? -10.155 2.371 5.237 1.00 0.00 97 GLN A N 17
ATOM 26304 C CA . GLN A 1 67 ? -11.433 3.073 5.256 1.00 0.00 97 GLN A CA 17
ATOM 26305 C C . GLN A 1 67 ? -11.239 4.564 5.005 1.00 0.00 97 GLN A C 17
ATOM 26306 O O . GLN A 1 67 ? -10.392 5.204 5.628 1.00 0.00 97 GLN A O 17
ATOM 26320 N N . PHE A 1 68 ? -12.029 5.112 4.086 1.00 0.00 98 PHE A N 17
ATOM 26321 C CA . PHE A 1 68 ? -12.033 6.550 3.841 1.00 0.00 98 PHE A CA 17
ATOM 26322 C C . PHE A 1 68 ? -13.445 7.116 3.954 1.00 0.00 98 PHE A C 17
ATOM 26323 O O . PHE A 1 68 ? -14.146 7.268 2.954 1.00 0.00 98 PHE A O 17
ATOM 26340 N N . GLY A 1 69 ? -13.857 7.424 5.180 1.00 0.00 99 GLY A N 17
ATOM 26341 C CA . GLY A 1 69 ? -15.207 7.909 5.410 1.00 0.00 99 GLY A CA 17
ATOM 26342 C C . GLY A 1 69 ? -16.255 6.843 5.165 1.00 0.00 99 GLY A C 17
ATOM 26343 O O . GLY A 1 69 ? -16.254 5.801 5.822 1.00 0.00 99 GLY A O 17
ATOM 26347 N N . GLU A 1 70 ? -17.152 7.102 4.220 1.00 0.00 100 GLU A N 17
ATOM 26348 C CA . GLU A 1 70 ? -18.197 6.144 3.876 1.00 0.00 100 GLU A CA 17
ATOM 26349 C C . GLU A 1 70 ? -17.771 5.277 2.694 1.00 0.00 100 GLU A C 17
ATOM 26350 O O . GLU A 1 70 ? -18.530 4.427 2.229 1.00 0.00 100 GLU A O 17
ATOM 26362 N N . SER A 1 71 ? -16.551 5.498 2.213 1.00 0.00 101 SER A N 17
ATOM 26363 C CA . SER A 1 71 ? -16.008 4.709 1.113 1.00 0.00 101 SER A CA 17
ATOM 26364 C C . SER A 1 71 ? -14.952 3.731 1.618 1.00 0.00 101 SER A C 17
ATOM 26365 O O . SER A 1 71 ? -14.306 3.967 2.639 1.00 0.00 101 SER A O 17
ATOM 26373 N N . LYS A 1 72 ? -14.779 2.630 0.894 1.00 0.00 102 LYS A N 17
ATOM 26374 C CA . LYS A 1 72 ? -13.831 1.596 1.286 1.00 0.00 102 LYS A CA 17
ATOM 26375 C C . LYS A 1 72 ? -12.857 1.293 0.152 1.00 0.00 102 LYS A C 17
ATOM 26376 O O . LYS A 1 72 ? -13.261 1.132 -1.000 1.00 0.00 102 LYS A O 17
ATOM 26395 N N . VAL A 1 73 ? -11.573 1.215 0.485 1.00 0.00 103 VAL A N 17
ATOM 26396 C CA . VAL A 1 73 ? -10.548 0.866 -0.493 1.00 0.00 103 VAL A CA 17
ATOM 26397 C C . VAL A 1 73 ? -9.929 -0.491 -0.179 1.00 0.00 103 VAL A C 17
ATOM 26398 O O . VAL A 1 73 ? -9.445 -0.725 0.929 1.00 0.00 103 VAL A O 17
ATOM 26411 N N . THR A 1 74 ? -9.945 -1.385 -1.162 1.00 0.00 104 THR A N 17
ATOM 26412 C CA . THR A 1 74 ? -9.474 -2.749 -0.965 1.00 0.00 104 THR A CA 17
ATOM 26413 C C . THR A 1 74 ? -7.954 -2.824 -1.060 1.00 0.00 104 THR A C 17
ATOM 26414 O O . THR A 1 74 ? -7.325 -2.012 -1.740 1.00 0.00 104 THR A O 17
ATOM 26425 N N . ILE A 1 75 ? -7.371 -3.804 -0.378 1.00 0.00 105 ILE A N 17
ATOM 26426 C CA . ILE A 1 75 ? -5.922 -3.964 -0.361 1.00 0.00 105 ILE A CA 17
ATOM 26427 C C . ILE A 1 75 ? -5.522 -5.389 -0.729 1.00 0.00 105 ILE A C 17
ATOM 26428 O O . ILE A 1 75 ? -6.162 -6.354 -0.310 1.00 0.00 105 ILE A O 17
ATOM 26444 N N . LYS A 1 76 ? -4.456 -5.515 -1.514 1.00 0.00 106 LYS A N 17
ATOM 26445 C CA . LYS A 1 76 ? -3.898 -6.820 -1.842 1.00 0.00 106 LYS A CA 17
ATOM 26446 C C . LYS A 1 76 ? -2.409 -6.873 -1.512 1.00 0.00 106 LYS A C 17
ATOM 26447 O O . LYS A 1 76 ? -1.674 -5.918 -1.764 1.00 0.00 106 LYS A O 17
ATOM 26466 N N . VAL A 1 77 ? -1.971 -7.995 -0.951 1.00 0.00 107 VAL A N 17
ATOM 26467 C CA . VAL A 1 77 ? -0.581 -8.156 -0.546 1.00 0.00 107 VAL A CA 17
ATOM 26468 C C . VAL A 1 77 ? 0.220 -8.896 -1.614 1.00 0.00 107 VAL A C 17
ATOM 26469 O O . VAL A 1 77 ? -0.192 -9.953 -2.091 1.00 0.00 107 VAL A O 17
ATOM 26482 N N . SER A 1 78 ? 1.367 -8.332 -1.982 1.00 0.00 108 SER A N 17
ATOM 26483 C CA . SER A 1 78 ? 2.254 -8.970 -2.946 1.00 0.00 108 SER A CA 17
ATOM 26484 C C . SER A 1 78 ? 3.237 -9.905 -2.246 1.00 0.00 108 SER A C 17
ATOM 26485 O O . SER A 1 78 ? 3.902 -9.517 -1.288 1.00 0.00 108 SER A O 17
ATOM 26493 N N . GLU A 1 79 ? 3.320 -11.139 -2.734 1.00 0.00 109 GLU A N 17
ATOM 26494 C CA . GLU A 1 79 ? 4.193 -12.140 -2.134 1.00 0.00 109 GLU A CA 17
ATOM 26495 C C . GLU A 1 79 ? 5.427 -12.378 -3.002 1.00 0.00 109 GLU A C 17
ATOM 26496 O O . GLU A 1 79 ? 5.555 -11.808 -4.085 1.00 0.00 109 GLU A O 17
ATOM 26508 N N . GLY A 1 80 ? 6.331 -13.222 -2.516 1.00 0.00 110 GLY A N 17
ATOM 26509 C CA . GLY A 1 80 ? 7.620 -13.380 -3.164 1.00 0.00 110 GLY A CA 17
ATOM 26510 C C . GLY A 1 80 ? 7.526 -13.301 -4.673 1.00 0.00 110 GLY A C 17
ATOM 26511 O O . GLY A 1 80 ? 8.250 -12.535 -5.309 1.00 0.00 110 GLY A O 17
ATOM 26515 N N . GLU A 1 81 ? 6.632 -14.098 -5.251 1.00 0.00 111 GLU A N 17
ATOM 26516 C CA . GLU A 1 81 ? 6.493 -14.164 -6.702 1.00 0.00 111 GLU A CA 17
ATOM 26517 C C . GLU A 1 81 ? 6.036 -12.821 -7.265 1.00 0.00 111 GLU A C 17
ATOM 26518 O O . GLU A 1 81 ? 6.592 -12.329 -8.248 1.00 0.00 111 GLU A O 17
ATOM 26530 N N . ALA A 1 82 ? 5.022 -12.235 -6.639 1.00 0.00 112 ALA A N 17
ATOM 26531 C CA . ALA A 1 82 ? 4.519 -10.931 -7.050 1.00 0.00 112 ALA A CA 17
ATOM 26532 C C . ALA A 1 82 ? 5.589 -9.855 -6.896 1.00 0.00 112 ALA A C 17
ATOM 26533 O O . ALA A 1 82 ? 5.710 -8.960 -7.733 1.00 0.00 112 ALA A O 17
ATOM 26540 N N . LEU A 1 83 ? 6.364 -9.949 -5.821 1.00 0.00 113 LEU A N 17
ATOM 26541 C CA . LEU A 1 83 ? 7.389 -8.954 -5.528 1.00 0.00 113 LEU A CA 17
ATOM 26542 C C . LEU A 1 83 ? 8.467 -8.945 -6.607 1.00 0.00 113 LEU A C 17
ATOM 26543 O O . LEU A 1 83 ? 8.922 -7.885 -7.037 1.00 0.00 113 LEU A O 17
ATOM 26559 N N . SER A 1 84 ? 8.866 -10.135 -7.045 1.00 0.00 114 SER A N 17
ATOM 26560 C CA . SER A 1 84 ? 9.875 -10.264 -8.092 1.00 0.00 114 SER A CA 17
ATOM 26561 C C . SER A 1 84 ? 9.392 -9.632 -9.393 1.00 0.00 114 SER A C 17
ATOM 26562 O O . SER A 1 84 ? 10.148 -8.952 -10.087 1.00 0.00 114 SER A O 17
ATOM 26570 N N . LYS A 1 85 ? 8.125 -9.860 -9.720 1.00 0.00 115 LYS A N 17
ATOM 26571 C CA . LYS A 1 85 ? 7.515 -9.254 -10.899 1.00 0.00 115 LYS A CA 17
ATOM 26572 C C . LYS A 1 85 ? 7.433 -7.739 -10.750 1.00 0.00 115 LYS A C 17
ATOM 26573 O O . LYS A 1 85 ? 7.693 -6.997 -11.699 1.00 0.00 115 LYS A O 17
ATOM 26592 N N . PHE A 1 86 ? 7.074 -7.285 -9.555 1.00 0.00 116 PHE A N 17
ATOM 26593 C CA . PHE A 1 86 ? 6.979 -5.857 -9.276 1.00 0.00 116 PHE A CA 17
ATOM 26594 C C . PHE A 1 86 ? 8.334 -5.177 -9.458 1.00 0.00 116 PHE A C 17
ATOM 26595 O O . PHE A 1 86 ? 8.430 -4.112 -10.066 1.00 0.00 116 PHE A O 17
ATOM 26612 N N . TRP A 1 87 ? 9.379 -5.801 -8.925 1.00 0.00 117 TRP A N 17
ATOM 26613 C CA . TRP A 1 87 ? 10.716 -5.224 -8.966 1.00 0.00 117 TRP A CA 17
ATOM 26614 C C . TRP A 1 87 ? 11.208 -5.089 -10.403 1.00 0.00 117 TRP A C 17
ATOM 26615 O O . TRP A 1 87 ? 11.873 -4.114 -10.751 1.00 0.00 117 TRP A O 17
ATOM 26636 N N . GLU A 1 88 ? 10.876 -6.074 -11.233 1.00 0.00 118 GLU A N 17
ATOM 26637 C CA . GLU A 1 88 ? 11.296 -6.071 -12.629 1.00 0.00 118 GLU A CA 17
ATOM 26638 C C . GLU A 1 88 ? 10.596 -4.959 -13.406 1.00 0.00 118 GLU A C 17
ATOM 26639 O O . GLU A 1 88 ? 11.230 -4.211 -14.150 1.00 0.00 118 GLU A O 17
ATOM 26651 N N . LEU A 1 89 ? 9.283 -4.858 -13.228 1.00 0.00 119 LEU A N 17
ATOM 26652 C CA . LEU A 1 89 ? 8.471 -3.949 -14.029 1.00 0.00 119 LEU A CA 17
ATOM 26653 C C . LEU A 1 89 ? 8.508 -2.536 -13.455 1.00 0.00 119 LEU A C 17
ATOM 26654 O O . LEU A 1 89 ? 8.599 -1.556 -14.195 1.00 0.00 119 LEU A O 17
ATOM 26670 N N . HIS A 1 90 ? 8.440 -2.438 -12.131 1.00 0.00 120 HIS A N 17
ATOM 26671 C CA . HIS A 1 90 ? 8.239 -1.154 -11.469 1.00 0.00 120 HIS A CA 17
ATOM 26672 C C . HIS A 1 90 ? 9.440 -0.798 -10.598 1.00 0.00 120 HIS A C 17
ATOM 26673 O O . HIS A 1 90 ? 9.376 0.117 -9.778 1.00 0.00 120 HIS A O 17
ATOM 26687 N N . GLY A 1 91 ? 10.536 -1.528 -10.783 1.00 0.00 121 GLY A N 17
ATOM 26688 C CA . GLY A 1 91 ? 11.702 -1.342 -9.940 1.00 0.00 121 GLY A CA 17
ATOM 26689 C C . GLY A 1 91 ? 12.221 0.082 -9.972 1.00 0.00 121 GLY A C 17
ATOM 26690 O O . GLY A 1 91 ? 12.528 0.662 -8.932 1.00 0.00 121 GLY A O 17
ATOM 26694 N N . ARG A 1 92 ? 12.321 0.646 -11.171 1.00 0.00 122 ARG A N 17
ATOM 26695 C CA . ARG A 1 92 ? 12.834 2.000 -11.339 1.00 0.00 122 ARG A CA 17
ATOM 26696 C C . ARG A 1 92 ? 11.858 3.026 -10.773 1.00 0.00 122 ARG A C 17
ATOM 26697 O O . ARG A 1 92 ? 12.264 4.028 -10.187 1.00 0.00 122 ARG A O 17
ATOM 26718 N N . HIS A 1 93 ? 10.565 2.768 -10.953 1.00 0.00 123 HIS A N 17
ATOM 26719 C CA . HIS A 1 93 ? 9.529 3.636 -10.406 1.00 0.00 123 HIS A CA 17
ATOM 26720 C C . HIS A 1 93 ? 9.571 3.641 -8.882 1.00 0.00 123 HIS A C 17
ATOM 26721 O O . HIS A 1 93 ? 9.525 4.697 -8.253 1.00 0.00 123 HIS A O 17
ATOM 26735 N N . TYR A 1 94 ? 9.657 2.451 -8.294 1.00 0.00 124 TYR A N 17
ATOM 26736 C CA . TYR A 1 94 ? 9.639 2.314 -6.842 1.00 0.00 124 TYR A CA 17
ATOM 26737 C C . TYR A 1 94 ? 10.834 3.019 -6.211 1.00 0.00 124 TYR A C 17
ATOM 26738 O O . TYR A 1 94 ? 10.693 3.741 -5.225 1.00 0.00 124 TYR A O 17
ATOM 26756 N N . ASN A 1 95 ? 12.011 2.808 -6.791 1.00 0.00 125 ASN A N 17
ATOM 26757 C CA . ASN A 1 95 ? 13.238 3.399 -6.267 1.00 0.00 125 ASN A CA 17
ATOM 26758 C C . ASN A 1 95 ? 13.186 4.921 -6.347 1.00 0.00 125 ASN A C 17
ATOM 26759 O O . ASN A 1 95 ? 13.601 5.616 -5.420 1.00 0.00 125 ASN A O 17
ATOM 26770 N N . GLY A 1 96 ? 12.675 5.434 -7.463 1.00 0.00 126 GLY A N 17
ATOM 26771 C CA . GLY A 1 96 ? 12.628 6.869 -7.667 1.00 0.00 126 GLY A CA 17
ATOM 26772 C C . GLY A 1 96 ? 11.743 7.570 -6.657 1.00 0.00 126 GLY A C 17
ATOM 26773 O O . GLY A 1 96 ? 12.097 8.631 -6.140 1.00 0.00 126 GLY A O 17
ATOM 26777 N N . VAL A 1 97 ? 10.586 6.980 -6.376 1.00 0.00 127 VAL A N 17
ATOM 26778 C CA . VAL A 1 97 ? 9.646 7.554 -5.420 1.00 0.00 127 VAL A CA 17
ATOM 26779 C C . VAL A 1 97 ? 10.162 7.420 -3.993 1.00 0.00 127 VAL A C 17
ATOM 26780 O O . VAL A 1 97 ? 10.077 8.356 -3.199 1.00 0.00 127 VAL A O 17
ATOM 26793 N N . MET A 1 98 ? 10.699 6.247 -3.671 1.00 0.00 128 MET A N 17
ATOM 26794 C CA . MET A 1 98 ? 11.146 5.957 -2.314 1.00 0.00 128 MET A CA 17
ATOM 26795 C C . MET A 1 98 ? 12.314 6.857 -1.922 1.00 0.00 128 MET A C 17
ATOM 26796 O O . MET A 1 98 ? 12.423 7.282 -0.772 1.00 0.00 128 MET A O 17
ATOM 26810 N N . GLU A 1 99 ? 13.185 7.144 -2.885 1.00 0.00 129 GLU A N 17
ATOM 26811 C CA . GLU A 1 99 ? 14.359 7.970 -2.631 1.00 0.00 129 GLU A CA 17
ATOM 26812 C C . GLU A 1 99 ? 13.954 9.392 -2.259 1.00 0.00 129 GLU A C 17
ATOM 26813 O O . GLU A 1 99 ? 14.603 10.039 -1.437 1.00 0.00 129 GLU A O 17
ATOM 26825 N N . LEU A 1 100 ? 12.878 9.873 -2.872 1.00 0.00 130 LEU A N 17
ATOM 26826 C CA . LEU A 1 100 ? 12.435 11.249 -2.671 1.00 0.00 130 LEU A CA 17
ATOM 26827 C C . LEU A 1 100 ? 11.596 11.373 -1.405 1.00 0.00 130 LEU A C 17
ATOM 26828 O O . LEU A 1 100 ? 11.529 12.439 -0.791 1.00 0.00 130 LEU A O 17
ATOM 26844 N N . THR A 1 1 ? 19.730 -1.749 2.860 1.00 0.00 31 THR A N 18
ATOM 26845 C CA . THR A 1 1 ? 19.495 -3.187 2.883 1.00 0.00 31 THR A CA 18
ATOM 26846 C C . THR A 1 1 ? 18.010 -3.501 3.028 1.00 0.00 31 THR A C 18
ATOM 26847 O O . THR A 1 1 ? 17.624 -4.652 3.233 1.00 0.00 31 THR A O 18
ATOM 26858 N N . PHE A 1 2 ? 17.179 -2.469 2.921 1.00 0.00 32 PHE A N 18
ATOM 26859 C CA . PHE A 1 2 ? 15.750 -2.609 3.173 1.00 0.00 32 PHE A CA 18
ATOM 26860 C C . PHE A 1 2 ? 15.081 -3.430 2.073 1.00 0.00 32 PHE A C 18
ATOM 26861 O O . PHE A 1 2 ? 15.267 -3.162 0.886 1.00 0.00 32 PHE A O 18
ATOM 26878 N N . GLN A 1 3 ? 14.302 -4.427 2.478 1.00 0.00 33 GLN A N 18
ATOM 26879 C CA . GLN A 1 3 ? 13.463 -5.168 1.543 1.00 0.00 33 GLN A CA 18
ATOM 26880 C C . GLN A 1 3 ? 11.986 -4.993 1.883 1.00 0.00 33 GLN A C 18
ATOM 26881 O O . GLN A 1 3 ? 11.473 -5.562 2.847 1.00 0.00 33 GLN A O 18
ATOM 26895 N N . PRO A 1 4 ? 11.284 -4.184 1.073 1.00 0.00 34 PRO A N 18
ATOM 26896 C CA . PRO A 1 4 ? 9.889 -3.820 1.335 1.00 0.00 34 PRO A CA 18
ATOM 26897 C C . PRO A 1 4 ? 8.921 -4.947 0.990 1.00 0.00 34 PRO A C 18
ATOM 26898 O O . PRO A 1 4 ? 9.206 -5.781 0.130 1.00 0.00 34 PRO A O 18
ATOM 26909 N N . ILE A 1 5 ? 7.776 -4.963 1.665 1.00 0.00 35 ILE A N 18
ATOM 26910 C CA . ILE A 1 5 ? 6.632 -5.740 1.206 1.00 0.00 35 ILE A CA 18
ATOM 26911 C C . ILE A 1 5 ? 5.618 -4.854 0.492 1.00 0.00 35 ILE A C 18
ATOM 26912 O O . ILE A 1 5 ? 5.242 -3.795 0.995 1.00 0.00 35 ILE A O 18
ATOM 26928 N N . ILE A 1 6 ? 5.178 -5.294 -0.683 1.00 0.00 36 ILE A N 18
ATOM 26929 C CA . ILE A 1 6 ? 4.369 -4.455 -1.558 1.00 0.00 36 ILE A CA 18
ATOM 26930 C C . ILE A 1 6 ? 2.891 -4.821 -1.456 1.00 0.00 36 ILE A C 18
ATOM 26931 O O . ILE A 1 6 ? 2.530 -5.998 -1.474 1.00 0.00 36 ILE A O 18
ATOM 26947 N N . PHE A 1 7 ? 2.041 -3.805 -1.351 1.00 0.00 37 PHE A N 18
ATOM 26948 C CA . PHE A 1 7 ? 0.600 -4.013 -1.331 1.00 0.00 37 PHE A CA 18
ATOM 26949 C C . PHE A 1 7 ? -0.076 -3.251 -2.466 1.00 0.00 37 PHE A C 18
ATOM 26950 O O . PHE A 1 7 ? 0.381 -2.181 -2.870 1.00 0.00 37 PHE A O 18
ATOM 26967 N N . SER A 1 8 ? -1.169 -3.810 -2.978 1.00 0.00 38 SER A N 18
ATOM 26968 C CA . SER A 1 8 ? -1.943 -3.156 -4.027 1.00 0.00 38 SER A CA 18
ATOM 26969 C C . SER A 1 8 ? -3.309 -2.722 -3.503 1.00 0.00 38 SER A C 18
ATOM 26970 O O . SER A 1 8 ? -3.890 -3.371 -2.632 1.00 0.00 38 SER A O 18
ATOM 26978 N N . THR A 1 9 ? -3.818 -1.618 -4.041 1.00 0.00 39 THR A N 18
ATOM 26979 C CA . THR A 1 9 ? -5.113 -1.091 -3.625 1.00 0.00 39 THR A CA 18
ATOM 26980 C C . THR A 1 9 ? -6.027 -0.868 -4.824 1.00 0.00 39 THR A C 18
ATOM 26981 O O . THR A 1 9 ? -5.561 -0.597 -5.930 1.00 0.00 39 THR A O 18
ATOM 26992 N N . ALA A 1 10 ? -7.332 -0.985 -4.597 1.00 0.00 40 ALA A N 18
ATOM 26993 C CA . ALA A 1 10 ? -8.317 -0.646 -5.617 1.00 0.00 40 ALA A CA 18
ATOM 26994 C C . ALA A 1 10 ? -9.553 -0.008 -4.994 1.00 0.00 40 ALA A C 18
ATOM 26995 O O . ALA A 1 10 ? -10.021 -0.437 -3.939 1.00 0.00 40 ALA A O 18
ATOM 27002 N N . CYS A 1 11 ? -10.078 1.018 -5.654 1.00 0.00 41 CYS A N 18
ATOM 27003 C CA . CYS A 1 11 ? -11.252 1.729 -5.156 1.00 0.00 41 CYS A CA 18
ATOM 27004 C C . CYS A 1 11 ? -12.479 1.416 -6.004 1.00 0.00 41 CYS A C 18
ATOM 27005 O O . CYS A 1 11 ? -12.359 1.037 -7.170 1.00 0.00 41 CYS A O 18
ATOM 27013 N N . GLU A 1 12 ? -13.658 1.575 -5.412 1.00 0.00 42 GLU A N 18
ATOM 27014 C CA . GLU A 1 12 ? -14.908 1.459 -6.154 1.00 0.00 42 GLU A CA 18
ATOM 27015 C C . GLU A 1 12 ? -15.307 2.802 -6.758 1.00 0.00 42 GLU A C 18
ATOM 27016 O O . GLU A 1 12 ? -16.178 2.869 -7.627 1.00 0.00 42 GLU A O 18
ATOM 27028 N N . GLN A 1 13 ? -14.666 3.869 -6.291 1.00 0.00 43 GLN A N 18
ATOM 27029 C CA . GLN A 1 13 ? -14.998 5.216 -6.741 1.00 0.00 43 GLN A CA 18
ATOM 27030 C C . GLN A 1 13 ? -13.743 5.977 -7.156 1.00 0.00 43 GLN A C 18
ATOM 27031 O O . GLN A 1 13 ? -12.738 5.967 -6.447 1.00 0.00 43 GLN A O 18
ATOM 27045 N N . GLU A 1 14 ? -13.811 6.633 -8.310 1.00 0.00 44 GLU A N 18
ATOM 27046 C CA . GLU A 1 14 ? -12.670 7.376 -8.833 1.00 0.00 44 GLU A CA 18
ATOM 27047 C C . GLU A 1 14 ? -12.481 8.686 -8.072 1.00 0.00 44 GLU A C 18
ATOM 27048 O O . GLU A 1 14 ? -13.444 9.398 -7.788 1.00 0.00 44 GLU A O 18
ATOM 27060 N N . GLY A 1 15 ? -11.231 8.998 -7.743 1.00 0.00 45 GLY A N 18
ATOM 27061 C CA . GLY A 1 15 ? -10.928 10.258 -7.091 1.00 0.00 45 GLY A CA 18
ATOM 27062 C C . GLY A 1 15 ? -11.274 10.246 -5.616 1.00 0.00 45 GLY A C 18
ATOM 27063 O O . GLY A 1 15 ? -11.138 11.258 -4.928 1.00 0.00 45 GLY A O 18
ATOM 27067 N N . VAL A 1 16 ? -11.725 9.096 -5.126 1.00 0.00 46 VAL A N 18
ATOM 27068 C CA . VAL A 1 16 ? -12.169 8.974 -3.742 1.00 0.00 46 VAL A CA 18
ATOM 27069 C C . VAL A 1 16 ? -10.992 9.069 -2.778 1.00 0.00 46 VAL A C 18
ATOM 27070 O O . VAL A 1 16 ? -11.149 9.480 -1.628 1.00 0.00 46 VAL A O 18
ATOM 27083 N N . ALA A 1 17 ? -9.811 8.688 -3.255 1.00 0.00 47 ALA A N 18
ATOM 27084 C CA . ALA A 1 17 ? -8.622 8.660 -2.413 1.00 0.00 47 ALA A CA 18
ATOM 27085 C C . ALA A 1 17 ? -7.378 9.046 -3.207 1.00 0.00 47 ALA A C 18
ATOM 27086 O O . ALA A 1 17 ? -7.370 8.980 -4.437 1.00 0.00 47 ALA A O 18
ATOM 27093 N N . ASN A 1 18 ? -6.330 9.451 -2.498 1.00 0.00 48 ASN A N 18
ATOM 27094 C CA . ASN A 1 18 ? -5.025 9.662 -3.115 1.00 0.00 48 ASN A CA 18
ATOM 27095 C C . ASN A 1 18 ? -3.904 9.198 -2.189 1.00 0.00 48 ASN A C 18
ATOM 27096 O O . ASN A 1 18 ? -4.143 8.860 -1.030 1.00 0.00 48 ASN A O 18
ATOM 27107 N N . TRP A 1 19 ? -2.682 9.184 -2.709 1.00 0.00 49 TRP A N 18
ATOM 27108 C CA . TRP A 1 19 ? -1.556 8.589 -1.999 1.00 0.00 49 TRP A CA 18
ATOM 27109 C C . TRP A 1 19 ? -1.302 9.309 -0.680 1.00 0.00 49 TRP A C 18
ATOM 27110 O O . TRP A 1 19 ? -0.861 8.700 0.296 1.00 0.00 49 TRP A O 18
ATOM 27131 N N . ARG A 1 20 ? -1.580 10.607 -0.656 1.00 0.00 50 ARG A N 18
ATOM 27132 C CA . ARG A 1 20 ? -1.442 11.397 0.562 1.00 0.00 50 ARG A CA 18
ATOM 27133 C C . ARG A 1 20 ? -2.447 10.949 1.619 1.00 0.00 50 ARG A C 18
ATOM 27134 O O . ARG A 1 20 ? -2.090 10.726 2.775 1.00 0.00 50 ARG A O 18
ATOM 27155 N N . ASN A 1 21 ? -3.708 10.822 1.213 1.00 0.00 51 ASN A N 18
ATOM 27156 C CA . ASN A 1 21 ? -4.760 10.376 2.118 1.00 0.00 51 ASN A CA 18
ATOM 27157 C C . ASN A 1 21 ? -4.514 8.939 2.571 1.00 0.00 51 ASN A C 18
ATOM 27158 O O . ASN A 1 21 ? -4.748 8.596 3.730 1.00 0.00 51 ASN A O 18
ATOM 27169 N N . ILE A 1 22 ? -4.042 8.106 1.649 1.00 0.00 52 ILE A N 18
ATOM 27170 C CA . ILE A 1 22 ? -3.817 6.695 1.938 1.00 0.00 52 ILE A CA 18
ATOM 27171 C C . ILE A 1 22 ? -2.725 6.516 2.988 1.00 0.00 52 ILE A C 18
ATOM 27172 O O . ILE A 1 22 ? -2.859 5.708 3.906 1.00 0.00 52 ILE A O 18
ATOM 27188 N N . THR A 1 23 ? -1.644 7.278 2.846 1.00 0.00 53 THR A N 18
ATOM 27189 C CA . THR A 1 23 ? -0.536 7.213 3.790 1.00 0.00 53 THR A CA 18
ATOM 27190 C C . THR A 1 23 ? -0.978 7.632 5.187 1.00 0.00 53 THR A C 18
ATOM 27191 O O . THR A 1 23 ? -0.635 6.984 6.175 1.00 0.00 53 THR A O 18
ATOM 27202 N N . GLU A 1 24 ? -1.742 8.717 5.261 1.00 0.00 54 GLU A N 18
ATOM 27203 C CA . GLU A 1 24 ? -2.257 9.203 6.536 1.00 0.00 54 GLU A CA 18
ATOM 27204 C C . GLU A 1 24 ? -3.288 8.236 7.109 1.00 0.00 54 GLU A C 18
ATOM 27205 O O . GLU A 1 24 ? -3.270 7.926 8.300 1.00 0.00 54 GLU A O 18
ATOM 27217 N N . ALA A 1 25 ? -4.186 7.762 6.252 1.00 0.00 55 ALA A N 18
ATOM 27218 C CA . ALA A 1 25 ? -5.234 6.840 6.674 1.00 0.00 55 ALA A CA 18
ATOM 27219 C C . ALA A 1 25 ? -4.643 5.522 7.161 1.00 0.00 55 ALA A C 18
ATOM 27220 O O . ALA A 1 25 ? -5.052 4.991 8.194 1.00 0.00 55 ALA A O 18
ATOM 27227 N N . LEU A 1 26 ? -3.679 5.000 6.411 1.00 0.00 56 LEU A N 18
ATOM 27228 C CA . LEU A 1 26 ? -3.071 3.713 6.733 1.00 0.00 56 LEU A CA 18
ATOM 27229 C C . LEU A 1 26 ? -2.300 3.787 8.046 1.00 0.00 56 LEU A C 18
ATOM 27230 O O . LEU A 1 26 ? -2.361 2.870 8.868 1.00 0.00 56 LEU A O 18
ATOM 27246 N N . LEU A 1 27 ? -1.575 4.884 8.240 1.00 0.00 57 LEU A N 18
ATOM 27247 C CA . LEU A 1 27 ? -0.782 5.073 9.450 1.00 0.00 57 LEU A CA 18
ATOM 27248 C C . LEU A 1 27 ? -1.677 5.140 10.683 1.00 0.00 57 LEU A C 18
ATOM 27249 O O . LEU A 1 27 ? -1.455 4.429 11.664 1.00 0.00 57 LEU A O 18
ATOM 27265 N N . LYS A 1 28 ? -2.689 5.998 10.627 1.00 0.00 58 LYS A N 18
ATOM 27266 C CA . LYS A 1 28 ? -3.541 6.255 11.784 1.00 0.00 58 LYS A CA 18
ATOM 27267 C C . LYS A 1 28 ? -4.343 5.013 12.156 1.00 0.00 58 LYS A C 18
ATOM 27268 O O . LYS A 1 28 ? -4.481 4.683 13.334 1.00 0.00 58 LYS A O 18
ATOM 27287 N N . GLN A 1 29 ? -4.866 4.327 11.145 1.00 0.00 59 GLN A N 18
ATOM 27288 C CA . GLN A 1 29 ? -5.830 3.256 11.367 1.00 0.00 59 GLN A CA 18
ATOM 27289 C C . GLN A 1 29 ? -5.130 1.977 11.817 1.00 0.00 59 GLN A C 18
ATOM 27290 O O . GLN A 1 29 ? -5.685 1.190 12.584 1.00 0.00 59 GLN A O 18
ATOM 27304 N N . HIS A 1 30 ? -3.906 1.778 11.335 1.00 0.00 60 HIS A N 18
ATOM 27305 C CA . HIS A 1 30 ? -3.205 0.512 11.526 1.00 0.00 60 HIS A CA 18
ATOM 27306 C C . HIS A 1 30 ? -1.902 0.726 12.290 1.00 0.00 60 HIS A C 18
ATOM 27307 O O . HIS A 1 30 ? -1.248 -0.233 12.701 1.00 0.00 60 HIS A O 18
ATOM 27321 N N . ASN A 1 31 ? -1.529 1.987 12.475 1.00 0.00 61 ASN A N 18
ATOM 27322 C CA . ASN A 1 31 ? -0.305 2.325 13.194 1.00 0.00 61 ASN A CA 18
ATOM 27323 C C . ASN A 1 31 ? 0.918 1.749 12.486 1.00 0.00 61 ASN A C 18
ATOM 27324 O O . ASN A 1 31 ? 1.828 1.225 13.125 1.00 0.00 61 ASN A O 18
ATOM 27335 N N . VAL A 1 32 ? 0.930 1.852 11.161 1.00 0.00 62 VAL A N 18
ATOM 27336 C CA . VAL A 1 32 ? 2.070 1.403 10.370 1.00 0.00 62 VAL A CA 18
ATOM 27337 C C . VAL A 1 32 ? 2.595 2.523 9.477 1.00 0.00 62 VAL A C 18
ATOM 27338 O O . VAL A 1 32 ? 1.830 3.361 9.001 1.00 0.00 62 VAL A O 18
ATOM 27351 N N . HIS A 1 33 ? 3.905 2.530 9.255 1.00 0.00 63 HIS A N 18
ATOM 27352 C CA . HIS A 1 33 ? 4.538 3.561 8.438 1.00 0.00 63 HIS A CA 18
ATOM 27353 C C . HIS A 1 33 ? 4.863 3.027 7.046 1.00 0.00 63 HIS A C 18
ATOM 27354 O O . HIS A 1 33 ? 5.553 2.019 6.902 1.00 0.00 63 HIS A O 18
ATOM 27368 N N . ALA A 1 34 ? 4.359 3.711 6.024 1.00 0.00 64 ALA A N 18
ATOM 27369 C CA . ALA A 1 34 ? 4.645 3.342 4.643 1.00 0.00 64 ALA A CA 18
ATOM 27370 C C . ALA A 1 34 ? 5.731 4.231 4.048 1.00 0.00 64 ALA A C 18
ATOM 27371 O O . ALA A 1 34 ? 5.577 5.447 3.931 1.00 0.00 64 ALA A O 18
ATOM 27378 N N . PRO A 1 35 ? 6.859 3.612 3.664 1.00 0.00 65 PRO A N 18
ATOM 27379 C CA . PRO A 1 35 ? 7.976 4.324 3.036 1.00 0.00 65 PRO A CA 18
ATOM 27380 C C . PRO A 1 35 ? 7.674 4.719 1.594 1.00 0.00 65 PRO A C 18
ATOM 27381 O O . PRO A 1 35 ? 8.336 5.589 1.027 1.00 0.00 65 PRO A O 18
ATOM 27392 N N . TYR A 1 36 ? 6.671 4.075 1.007 1.00 0.00 66 TYR A N 18
ATOM 27393 C CA . TYR A 1 36 ? 6.308 4.330 -0.381 1.00 0.00 66 TYR A CA 18
ATOM 27394 C C . TYR A 1 36 ? 4.805 4.178 -0.589 1.00 0.00 66 TYR A C 18
ATOM 27395 O O . TYR A 1 36 ? 4.220 3.152 -0.238 1.00 0.00 66 TYR A O 18
ATOM 27413 N N . CYS A 1 37 ? 4.187 5.204 -1.163 1.00 0.00 67 CYS A N 18
ATOM 27414 C CA . CYS A 1 37 ? 2.778 5.134 -1.542 1.00 0.00 67 CYS A CA 18
ATOM 27415 C C . CYS A 1 37 ? 2.510 5.964 -2.793 1.00 0.00 67 CYS A C 18
ATOM 27416 O O . CYS A 1 37 ? 2.853 7.145 -2.851 1.00 0.00 67 CYS A O 18
ATOM 27424 N N . ARG A 1 38 ? 1.896 5.338 -3.791 1.00 0.00 68 ARG A N 18
ATOM 27425 C CA . ARG A 1 38 ? 1.459 6.052 -4.985 1.00 0.00 68 ARG A CA 18
ATOM 27426 C C . ARG A 1 38 ? 0.071 5.587 -5.419 1.00 0.00 68 ARG A C 18
ATOM 27427 O O . ARG A 1 38 ? -0.246 4.398 -5.350 1.00 0.00 68 ARG A O 18
ATOM 27448 N N . PHE A 1 39 ? -0.751 6.530 -5.864 1.00 0.00 69 PHE A N 18
ATOM 27449 C CA . PHE A 1 39 ? -2.124 6.227 -6.252 1.00 0.00 69 PHE A CA 18
ATOM 27450 C C . PHE A 1 39 ? -2.452 6.832 -7.612 1.00 0.00 69 PHE A C 18
ATOM 27451 O O . PHE A 1 39 ? -2.154 7.996 -7.875 1.00 0.00 69 PHE A O 18
ATOM 27468 N N . GLY A 1 40 ? -3.070 6.031 -8.475 1.00 0.00 70 GLY A N 18
ATOM 27469 C CA . GLY A 1 40 ? -3.527 6.535 -9.759 1.00 0.00 70 GLY A CA 18
ATOM 27470 C C . GLY A 1 40 ? -4.924 7.118 -9.689 1.00 0.00 70 GLY A C 18
ATOM 27471 O O . GLY A 1 40 ? -5.244 7.875 -8.772 1.00 0.00 70 GLY A O 18
ATOM 27475 N N . LYS A 1 41 ? -5.758 6.764 -10.660 1.00 0.00 71 LYS A N 18
ATOM 27476 C CA . LYS A 1 41 ? -7.114 7.299 -10.735 1.00 0.00 71 LYS A CA 18
ATOM 27477 C C . LYS A 1 41 ? -8.069 6.480 -9.872 1.00 0.00 71 LYS A C 18
ATOM 27478 O O . LYS A 1 41 ? -8.845 7.034 -9.093 1.00 0.00 71 LYS A O 18
ATOM 27497 N N . LEU A 1 42 ? -8.005 5.162 -10.014 1.00 0.00 72 LEU A N 18
ATOM 27498 C CA . LEU A 1 42 ? -8.948 4.273 -9.343 1.00 0.00 72 LEU A CA 18
ATOM 27499 C C . LEU A 1 42 ? -8.212 3.223 -8.517 1.00 0.00 72 LEU A C 18
ATOM 27500 O O . LEU A 1 42 ? -8.828 2.477 -7.756 1.00 0.00 72 LEU A O 18
ATOM 27516 N N . GLU A 1 43 ? -6.892 3.172 -8.672 1.00 0.00 73 GLU A N 18
ATOM 27517 C CA . GLU A 1 43 ? -6.087 2.139 -8.031 1.00 0.00 73 GLU A CA 18
ATOM 27518 C C . GLU A 1 43 ? -4.693 2.663 -7.701 1.00 0.00 73 GLU A C 18
ATOM 27519 O O . GLU A 1 43 ? -4.243 3.658 -8.266 1.00 0.00 73 GLU A O 18
ATOM 27531 N N . GLY A 1 44 ? -4.014 1.982 -6.783 1.00 0.00 74 GLY A N 18
ATOM 27532 C CA . GLY A 1 44 ? -2.688 2.410 -6.374 1.00 0.00 74 GLY A CA 18
ATOM 27533 C C . GLY A 1 44 ? -1.942 1.334 -5.612 1.00 0.00 74 GLY A C 18
ATOM 27534 O O . GLY A 1 44 ? -2.449 0.227 -5.431 1.00 0.00 74 GLY A O 18
ATOM 27538 N N . ASN A 1 45 ? -0.733 1.658 -5.163 1.00 0.00 75 ASN A N 18
ATOM 27539 C CA . ASN A 1 45 ? 0.094 0.702 -4.436 1.00 0.00 75 ASN A CA 18
ATOM 27540 C C . ASN A 1 45 ? 0.781 1.370 -3.247 1.00 0.00 75 ASN A C 18
ATOM 27541 O O . ASN A 1 45 ? 0.950 2.589 -3.221 1.00 0.00 75 ASN A O 18
ATOM 27552 N N . PHE A 1 46 ? 1.173 0.563 -2.268 1.00 0.00 76 PHE A N 18
ATOM 27553 C CA . PHE A 1 46 ? 1.973 1.052 -1.150 1.00 0.00 76 PHE A CA 18
ATOM 27554 C C . PHE A 1 46 ? 2.826 -0.068 -0.563 1.00 0.00 76 PHE A C 18
ATOM 27555 O O . PHE A 1 46 ? 2.589 -1.248 -0.823 1.00 0.00 76 PHE A O 18
ATOM 27572 N N . ALA A 1 47 ? 3.824 0.311 0.231 1.00 0.00 77 ALA A N 18
ATOM 27573 C CA . ALA A 1 47 ? 4.707 -0.661 0.864 1.00 0.00 77 ALA A CA 18
ATOM 27574 C C . ALA A 1 47 ? 4.749 -0.462 2.376 1.00 0.00 77 ALA A C 18
ATOM 27575 O O . ALA A 1 47 ? 4.477 0.631 2.876 1.00 0.00 77 ALA A O 18
ATOM 27582 N N . LEU A 1 48 ? 5.090 -1.522 3.099 1.00 0.00 78 LEU A N 18
ATOM 27583 C CA . LEU A 1 48 ? 5.333 -1.423 4.533 1.00 0.00 78 LEU A CA 18
ATOM 27584 C C . LEU A 1 48 ? 6.661 -2.076 4.905 1.00 0.00 78 LEU A C 18
ATOM 27585 O O . LEU A 1 48 ? 7.165 -2.937 4.185 1.00 0.00 78 LEU A O 18
ATOM 27601 N N . ASN A 1 49 ? 7.221 -1.662 6.037 1.00 0.00 79 ASN A N 18
ATOM 27602 C CA . ASN A 1 49 ? 8.523 -2.156 6.471 1.00 0.00 79 ASN A CA 18
ATOM 27603 C C . ASN A 1 49 ? 8.392 -3.526 7.127 1.00 0.00 79 ASN A C 18
ATOM 27604 O O . ASN A 1 49 ? 7.460 -3.775 7.893 1.00 0.00 79 ASN A O 18
ATOM 27615 N N . LYS A 1 50 ? 9.333 -4.414 6.823 1.00 0.00 80 LYS A N 18
ATOM 27616 C CA . LYS A 1 50 ? 9.321 -5.764 7.376 1.00 0.00 80 LYS A CA 18
ATOM 27617 C C . LYS A 1 50 ? 9.353 -5.726 8.901 1.00 0.00 80 LYS A C 18
ATOM 27618 O O . LYS A 1 50 ? 8.710 -6.540 9.564 1.00 0.00 80 LYS A O 18
ATOM 27637 N N . ASP A 1 51 ? 10.103 -4.779 9.449 1.00 0.00 81 ASP A N 18
ATOM 27638 C CA . ASP A 1 51 ? 10.164 -4.592 10.895 1.00 0.00 81 ASP A CA 18
ATOM 27639 C C . ASP A 1 51 ? 8.843 -4.047 11.428 1.00 0.00 81 ASP A C 18
ATOM 27640 O O . ASP A 1 51 ? 8.452 -4.335 12.560 1.00 0.00 81 ASP A O 18
ATOM 27649 N N . LYS A 1 52 ? 8.158 -3.260 10.607 1.00 0.00 82 LYS A N 18
ATOM 27650 C CA . LYS A 1 52 ? 6.890 -2.657 11.001 1.00 0.00 82 LYS A CA 18
ATOM 27651 C C . LYS A 1 52 ? 5.722 -3.338 10.295 1.00 0.00 82 LYS A C 18
ATOM 27652 O O . LYS A 1 52 ? 4.609 -2.810 10.264 1.00 0.00 82 LYS A O 18
ATOM 27671 N N . THR A 1 53 ? 5.980 -4.513 9.731 1.00 0.00 83 THR A N 18
ATOM 27672 C CA . THR A 1 53 ? 4.919 -5.344 9.175 1.00 0.00 83 THR A CA 18
ATOM 27673 C C . THR A 1 53 ? 4.796 -6.659 9.938 1.00 0.00 83 THR A C 18
ATOM 27674 O O . THR A 1 53 ? 5.767 -7.403 10.073 1.00 0.00 83 THR A O 18
ATOM 27685 N N . SER A 1 54 ? 3.595 -6.939 10.435 1.00 0.00 84 SER A N 18
ATOM 27686 C CA . SER A 1 54 ? 3.322 -8.206 11.103 1.00 0.00 84 SER A CA 18
ATOM 27687 C C . SER A 1 54 ? 2.259 -8.999 10.348 1.00 0.00 84 SER A C 18
ATOM 27688 O O . SER A 1 54 ? 1.405 -8.427 9.674 1.00 0.00 84 SER A O 18
ATOM 27696 N N . GLN A 1 55 ? 2.322 -10.323 10.468 1.00 0.00 85 GLN A N 18
ATOM 27697 C CA . GLN A 1 55 ? 1.343 -11.194 9.827 1.00 0.00 85 GLN A CA 18
ATOM 27698 C C . GLN A 1 55 ? -0.069 -10.865 10.300 1.00 0.00 85 GLN A C 18
ATOM 27699 O O . GLN A 1 55 ? -1.013 -10.869 9.511 1.00 0.00 85 GLN A O 18
ATOM 27713 N N . GLU A 1 56 ? -0.205 -10.587 11.592 1.00 0.00 86 GLU A N 18
ATOM 27714 C CA . GLU A 1 56 ? -1.506 -10.272 12.173 1.00 0.00 86 GLU A CA 18
ATOM 27715 C C . GLU A 1 56 ? -2.054 -8.966 11.605 1.00 0.00 86 GLU A C 18
ATOM 27716 O O . GLU A 1 56 ? -3.255 -8.830 11.379 1.00 0.00 86 GLU A O 18
ATOM 27728 N N . VAL A 1 57 ? -1.162 -8.007 11.378 1.00 0.00 87 VAL A N 18
ATOM 27729 C CA . VAL A 1 57 ? -1.537 -6.748 10.746 1.00 0.00 87 VAL A CA 18
ATOM 27730 C C . VAL A 1 57 ? -2.003 -6.969 9.312 1.00 0.00 87 VAL A C 18
ATOM 27731 O O . VAL A 1 57 ? -2.996 -6.388 8.874 1.00 0.00 87 VAL A O 18
ATOM 27744 N N . ILE A 1 58 ? -1.280 -7.814 8.586 1.00 0.00 88 ILE A N 18
ATOM 27745 C CA . ILE A 1 58 ? -1.593 -8.081 7.187 1.00 0.00 88 ILE A CA 18
ATOM 27746 C C . ILE A 1 58 ? -2.973 -8.715 7.044 1.00 0.00 88 ILE A C 18
ATOM 27747 O O . ILE A 1 58 ? -3.762 -8.322 6.185 1.00 0.00 88 ILE A O 18
ATOM 27763 N N . ASP A 1 59 ? -3.255 -9.697 7.893 1.00 0.00 89 ASP A N 18
ATOM 27764 C CA . ASP A 1 59 ? -4.538 -10.390 7.860 1.00 0.00 89 ASP A CA 18
ATOM 27765 C C . ASP A 1 59 ? -5.685 -9.427 8.151 1.00 0.00 89 ASP A C 18
ATOM 27766 O O . ASP A 1 59 ? -6.719 -9.460 7.485 1.00 0.00 89 ASP A O 18
ATOM 27775 N N . GLN A 1 60 ? -5.491 -8.570 9.149 1.00 0.00 90 GLN A N 18
ATOM 27776 C CA . GLN A 1 60 ? -6.456 -7.518 9.449 1.00 0.00 90 GLN A CA 18
ATOM 27777 C C . GLN A 1 60 ? -6.542 -6.515 8.302 1.00 0.00 90 GLN A C 18
ATOM 27778 O O . GLN A 1 60 ? -7.631 -6.083 7.921 1.00 0.00 90 GLN A O 18
ATOM 27792 N N . LEU A 1 61 ? -5.388 -6.149 7.757 1.00 0.00 91 LEU A N 18
ATOM 27793 C CA . LEU A 1 61 ? -5.319 -5.101 6.744 1.00 0.00 91 LEU A CA 18
ATOM 27794 C C . LEU A 1 61 ? -6.093 -5.501 5.492 1.00 0.00 91 LEU A C 18
ATOM 27795 O O . LEU A 1 61 ? -6.858 -4.709 4.942 1.00 0.00 91 LEU A O 18
ATOM 27811 N N . VAL A 1 62 ? -5.891 -6.738 5.049 1.00 0.00 92 VAL A N 18
ATOM 27812 C CA . VAL A 1 62 ? -6.559 -7.240 3.854 1.00 0.00 92 VAL A CA 18
ATOM 27813 C C . VAL A 1 62 ? -8.060 -7.383 4.080 1.00 0.00 92 VAL A C 18
ATOM 27814 O O . VAL A 1 62 ? -8.864 -7.022 3.222 1.00 0.00 92 VAL A O 18
ATOM 27827 N N . GLN A 1 63 ? -8.428 -7.913 5.242 1.00 0.00 93 GLN A N 18
ATOM 27828 C CA . GLN A 1 63 ? -9.828 -8.178 5.550 1.00 0.00 93 GLN A CA 18
ATOM 27829 C C . GLN A 1 63 ? -10.620 -6.880 5.644 1.00 0.00 93 GLN A C 18
ATOM 27830 O O . GLN A 1 63 ? -11.711 -6.764 5.084 1.00 0.00 93 GLN A O 18
ATOM 27844 N N . ASP A 1 64 ? -10.067 -5.906 6.359 1.00 0.00 94 ASP A N 18
ATOM 27845 C CA . ASP A 1 64 ? -10.762 -4.646 6.600 1.00 0.00 94 ASP A CA 18
ATOM 27846 C C . ASP A 1 64 ? -10.412 -3.617 5.530 1.00 0.00 94 ASP A C 18
ATOM 27847 O O . ASP A 1 64 ? -11.077 -2.590 5.401 1.00 0.00 94 ASP A O 18
ATOM 27856 N N . GLY A 1 65 ? -9.361 -3.900 4.765 1.00 0.00 95 GLY A N 18
ATOM 27857 C CA . GLY A 1 65 ? -8.867 -2.937 3.798 1.00 0.00 95 GLY A CA 18
ATOM 27858 C C . GLY A 1 65 ? -8.504 -1.610 4.435 1.00 0.00 95 GLY A C 18
ATOM 27859 O O . GLY A 1 65 ? -7.919 -1.572 5.518 1.00 0.00 95 GLY A O 18
ATOM 27863 N N . LEU A 1 66 ? -8.849 -0.520 3.762 1.00 0.00 96 LEU A N 18
ATOM 27864 C CA . LEU A 1 66 ? -8.603 0.818 4.292 1.00 0.00 96 LEU A CA 18
ATOM 27865 C C . LEU A 1 66 ? -9.838 1.699 4.139 1.00 0.00 96 LEU A C 18
ATOM 27866 O O . LEU A 1 66 ? -10.398 1.815 3.049 1.00 0.00 96 LEU A O 18
ATOM 27882 N N . GLN A 1 67 ? -10.257 2.320 5.237 1.00 0.00 97 GLN A N 18
ATOM 27883 C CA . GLN A 1 67 ? -11.543 3.006 5.284 1.00 0.00 97 GLN A CA 18
ATOM 27884 C C . GLN A 1 67 ? -11.382 4.488 4.960 1.00 0.00 97 GLN A C 18
ATOM 27885 O O . GLN A 1 67 ? -10.543 5.173 5.544 1.00 0.00 97 GLN A O 18
ATOM 27899 N N . PHE A 1 68 ? -12.191 4.974 4.026 1.00 0.00 98 PHE A N 18
ATOM 27900 C CA . PHE A 1 68 ? -12.236 6.401 3.720 1.00 0.00 98 PHE A CA 18
ATOM 27901 C C . PHE A 1 68 ? -13.663 6.933 3.816 1.00 0.00 98 PHE A C 18
ATOM 27902 O O . PHE A 1 68 ? -14.370 7.027 2.814 1.00 0.00 98 PHE A O 18
ATOM 27919 N N . GLY A 1 69 ? -14.079 7.279 5.030 1.00 0.00 99 GLY A N 18
ATOM 27920 C CA . GLY A 1 69 ? -15.439 7.734 5.246 1.00 0.00 99 GLY A CA 18
ATOM 27921 C C . GLY A 1 69 ? -16.459 6.630 5.048 1.00 0.00 99 GLY A C 18
ATOM 27922 O O . GLY A 1 69 ? -16.425 5.614 5.741 1.00 0.00 99 GLY A O 18
ATOM 27926 N N . GLU A 1 70 ? -17.369 6.831 4.100 1.00 0.00 100 GLU A N 18
ATOM 27927 C CA . GLU A 1 70 ? -18.392 5.834 3.802 1.00 0.00 100 GLU A CA 18
ATOM 27928 C C . GLU A 1 70 ? -17.957 4.936 2.647 1.00 0.00 100 GLU A C 18
ATOM 27929 O O . GLU A 1 70 ? -18.701 4.052 2.221 1.00 0.00 100 GLU A O 18
ATOM 27941 N N . SER A 1 71 ? -16.748 5.168 2.148 1.00 0.00 101 SER A N 18
ATOM 27942 C CA . SER A 1 71 ? -16.201 4.360 1.064 1.00 0.00 101 SER A CA 18
ATOM 27943 C C . SER A 1 71 ? -15.132 3.405 1.584 1.00 0.00 101 SER A C 18
ATOM 27944 O O . SER A 1 71 ? -14.482 3.674 2.594 1.00 0.00 101 SER A O 18
ATOM 27952 N N . LYS A 1 72 ? -14.955 2.288 0.888 1.00 0.00 102 LYS A N 18
ATOM 27953 C CA . LYS A 1 72 ? -13.985 1.277 1.294 1.00 0.00 102 LYS A CA 18
ATOM 27954 C C . LYS A 1 72 ? -13.004 0.980 0.165 1.00 0.00 102 LYS A C 18
ATOM 27955 O O . LYS A 1 72 ? -13.403 0.811 -0.988 1.00 0.00 102 LYS A O 18
ATOM 27974 N N . VAL A 1 73 ? -11.721 0.915 0.504 1.00 0.00 103 VAL A N 18
ATOM 27975 C CA . VAL A 1 73 ? -10.689 0.587 -0.472 1.00 0.00 103 VAL A CA 18
ATOM 27976 C C . VAL A 1 73 ? -10.046 -0.762 -0.159 1.00 0.00 103 VAL A C 18
ATOM 27977 O O . VAL A 1 73 ? -9.566 -0.991 0.954 1.00 0.00 103 VAL A O 18
ATOM 27990 N N . THR A 1 74 ? -10.040 -1.652 -1.145 1.00 0.00 104 THR A N 18
ATOM 27991 C CA . THR A 1 74 ? -9.561 -3.013 -0.944 1.00 0.00 104 THR A CA 18
ATOM 27992 C C . THR A 1 74 ? -8.041 -3.080 -1.032 1.00 0.00 104 THR A C 18
ATOM 27993 O O . THR A 1 74 ? -7.414 -2.270 -1.717 1.00 0.00 104 THR A O 18
ATOM 28004 N N . ILE A 1 75 ? -7.455 -4.050 -0.336 1.00 0.00 105 ILE A N 18
ATOM 28005 C CA . ILE A 1 75 ? -6.004 -4.194 -0.304 1.00 0.00 105 ILE A CA 18
ATOM 28006 C C . ILE A 1 75 ? -5.585 -5.613 -0.673 1.00 0.00 105 ILE A C 18
ATOM 28007 O O . ILE A 1 75 ? -6.195 -6.587 -0.232 1.00 0.00 105 ILE A O 18
ATOM 28023 N N . LYS A 1 76 ? -4.539 -5.724 -1.483 1.00 0.00 106 LYS A N 18
ATOM 28024 C CA . LYS A 1 76 ? -4.007 -7.024 -1.875 1.00 0.00 106 LYS A CA 18
ATOM 28025 C C . LYS A 1 76 ? -2.515 -7.115 -1.566 1.00 0.00 106 LYS A C 18
ATOM 28026 O O . LYS A 1 76 ? -1.771 -6.152 -1.758 1.00 0.00 106 LYS A O 18
ATOM 28045 N N . VAL A 1 77 ? -2.085 -8.279 -1.090 1.00 0.00 107 VAL A N 18
ATOM 28046 C CA . VAL A 1 77 ? -0.691 -8.481 -0.713 1.00 0.00 107 VAL A CA 18
ATOM 28047 C C . VAL A 1 77 ? 0.118 -9.043 -1.876 1.00 0.00 107 VAL A C 18
ATOM 28048 O O . VAL A 1 77 ? -0.264 -10.041 -2.486 1.00 0.00 107 VAL A O 18
ATOM 28061 N N . SER A 1 78 ? 1.238 -8.395 -2.178 1.00 0.00 108 SER A N 18
ATOM 28062 C CA . SER A 1 78 ? 2.156 -8.890 -3.198 1.00 0.00 108 SER A CA 18
ATOM 28063 C C . SER A 1 78 ? 3.176 -9.847 -2.590 1.00 0.00 108 SER A C 18
ATOM 28064 O O . SER A 1 78 ? 3.873 -9.505 -1.634 1.00 0.00 108 SER A O 18
ATOM 28072 N N . GLU A 1 79 ? 3.261 -11.048 -3.154 1.00 0.00 109 GLU A N 18
ATOM 28073 C CA . GLU A 1 79 ? 4.143 -12.080 -2.622 1.00 0.00 109 GLU A CA 18
ATOM 28074 C C . GLU A 1 79 ? 5.348 -12.291 -3.538 1.00 0.00 109 GLU A C 18
ATOM 28075 O O . GLU A 1 79 ? 5.450 -11.672 -4.596 1.00 0.00 109 GLU A O 18
ATOM 28087 N N . GLY A 1 80 ? 6.256 -13.166 -3.120 1.00 0.00 110 GLY A N 18
ATOM 28088 C CA . GLY A 1 80 ? 7.520 -13.313 -3.817 1.00 0.00 110 GLY A CA 18
ATOM 28089 C C . GLY A 1 80 ? 7.377 -13.154 -5.317 1.00 0.00 110 GLY A C 18
ATOM 28090 O O . GLY A 1 80 ? 8.093 -12.367 -5.936 1.00 0.00 110 GLY A O 18
ATOM 28094 N N . GLU A 1 81 ? 6.452 -13.907 -5.904 1.00 0.00 111 GLU A N 18
ATOM 28095 C CA . GLU A 1 81 ? 6.256 -13.887 -7.348 1.00 0.00 111 GLU A CA 18
ATOM 28096 C C . GLU A 1 81 ? 5.791 -12.510 -7.818 1.00 0.00 111 GLU A C 18
ATOM 28097 O O . GLU A 1 81 ? 6.314 -11.964 -8.788 1.00 0.00 111 GLU A O 18
ATOM 28109 N N . ALA A 1 82 ? 4.806 -11.955 -7.118 1.00 0.00 112 ALA A N 18
ATOM 28110 C CA . ALA A 1 82 ? 4.304 -10.624 -7.433 1.00 0.00 112 ALA A CA 18
ATOM 28111 C C . ALA A 1 82 ? 5.389 -9.569 -7.251 1.00 0.00 112 ALA A C 18
ATOM 28112 O O . ALA A 1 82 ? 5.493 -8.628 -8.038 1.00 0.00 112 ALA A O 18
ATOM 28119 N N . LEU A 1 83 ? 6.197 -9.732 -6.210 1.00 0.00 113 LEU A N 18
ATOM 28120 C CA . LEU A 1 83 ? 7.248 -8.769 -5.898 1.00 0.00 113 LEU A CA 18
ATOM 28121 C C . LEU A 1 83 ? 8.288 -8.717 -7.013 1.00 0.00 113 LEU A C 18
ATOM 28122 O O . LEU A 1 83 ? 8.749 -7.641 -7.395 1.00 0.00 113 LEU A O 18
ATOM 28138 N N . SER A 1 84 ? 8.652 -9.887 -7.530 1.00 0.00 114 SER A N 18
ATOM 28139 C CA . SER A 1 84 ? 9.624 -9.973 -8.612 1.00 0.00 114 SER A CA 18
ATOM 28140 C C . SER A 1 84 ? 9.115 -9.256 -9.859 1.00 0.00 114 SER A C 18
ATOM 28141 O O . SER A 1 84 ? 9.863 -8.548 -10.532 1.00 0.00 114 SER A O 18
ATOM 28149 N N . LYS A 1 85 ? 7.835 -9.446 -10.161 1.00 0.00 115 LYS A N 18
ATOM 28150 C CA . LYS A 1 85 ? 7.210 -8.779 -11.298 1.00 0.00 115 LYS A CA 18
ATOM 28151 C C . LYS A 1 85 ? 7.135 -7.273 -11.071 1.00 0.00 115 LYS A C 18
ATOM 28152 O O . LYS A 1 85 ? 7.412 -6.486 -11.976 1.00 0.00 115 LYS A O 18
ATOM 28171 N N . PHE A 1 86 ? 6.761 -6.879 -9.859 1.00 0.00 116 PHE A N 18
ATOM 28172 C CA . PHE A 1 86 ? 6.636 -5.467 -9.519 1.00 0.00 116 PHE A CA 18
ATOM 28173 C C . PHE A 1 86 ? 7.985 -4.763 -9.613 1.00 0.00 116 PHE A C 18
ATOM 28174 O O . PHE A 1 86 ? 8.093 -3.674 -10.178 1.00 0.00 116 PHE A O 18
ATOM 28191 N N . TRP A 1 87 ? 9.013 -5.391 -9.054 1.00 0.00 117 TRP A N 18
ATOM 28192 C CA . TRP A 1 87 ? 10.348 -4.801 -9.026 1.00 0.00 117 TRP A CA 18
ATOM 28193 C C . TRP A 1 87 ? 10.912 -4.668 -10.437 1.00 0.00 117 TRP A C 18
ATOM 28194 O O . TRP A 1 87 ? 11.614 -3.704 -10.745 1.00 0.00 117 TRP A O 18
ATOM 28215 N N . GLU A 1 88 ? 10.604 -5.641 -11.288 1.00 0.00 118 GLU A N 18
ATOM 28216 C CA . GLU A 1 88 ? 11.102 -5.644 -12.659 1.00 0.00 118 GLU A CA 18
ATOM 28217 C C . GLU A 1 88 ? 10.504 -4.489 -13.458 1.00 0.00 118 GLU A C 18
ATOM 28218 O O . GLU A 1 88 ? 11.213 -3.781 -14.175 1.00 0.00 118 GLU A O 18
ATOM 28230 N N . LEU A 1 89 ? 9.194 -4.305 -13.330 1.00 0.00 119 LEU A N 18
ATOM 28231 C CA . LEU A 1 89 ? 8.484 -3.295 -14.108 1.00 0.00 119 LEU A CA 18
ATOM 28232 C C . LEU A 1 89 ? 8.655 -1.911 -13.489 1.00 0.00 119 LEU A C 18
ATOM 28233 O O . LEU A 1 89 ? 8.826 -0.921 -14.198 1.00 0.00 119 LEU A O 18
ATOM 28249 N N . HIS A 1 90 ? 8.608 -1.852 -12.161 1.00 0.00 120 HIS A N 18
ATOM 28250 C CA . HIS A 1 90 ? 8.517 -0.580 -11.457 1.00 0.00 120 HIS A CA 18
ATOM 28251 C C . HIS A 1 90 ? 9.744 -0.357 -10.578 1.00 0.00 120 HIS A C 18
ATOM 28252 O O . HIS A 1 90 ? 9.765 0.545 -9.740 1.00 0.00 120 HIS A O 18
ATOM 28266 N N . GLY A 1 91 ? 10.765 -1.186 -10.773 1.00 0.00 121 GLY A N 18
ATOM 28267 C CA . GLY A 1 91 ? 11.939 -1.130 -9.922 1.00 0.00 121 GLY A CA 18
ATOM 28268 C C . GLY A 1 91 ? 12.594 0.238 -9.930 1.00 0.00 121 GLY A C 18
ATOM 28269 O O . GLY A 1 91 ? 12.961 0.763 -8.878 1.00 0.00 121 GLY A O 18
ATOM 28273 N N . ARG A 1 92 ? 12.744 0.814 -11.118 1.00 0.00 122 ARG A N 18
ATOM 28274 C CA . ARG A 1 92 ? 13.401 2.108 -11.262 1.00 0.00 122 ARG A CA 18
ATOM 28275 C C . ARG A 1 92 ? 12.550 3.219 -10.655 1.00 0.00 122 ARG A C 18
ATOM 28276 O O . ARG A 1 92 ? 13.071 4.152 -10.042 1.00 0.00 122 ARG A O 18
ATOM 28297 N N . HIS A 1 93 ? 11.236 3.114 -10.831 1.00 0.00 123 HIS A N 18
ATOM 28298 C CA . HIS A 1 93 ? 10.306 4.061 -10.225 1.00 0.00 123 HIS A CA 18
ATOM 28299 C C . HIS A 1 93 ? 10.357 3.975 -8.703 1.00 0.00 123 HIS A C 18
ATOM 28300 O O . HIS A 1 93 ? 10.437 4.993 -8.016 1.00 0.00 123 HIS A O 18
ATOM 28314 N N . TYR A 1 94 ? 10.310 2.754 -8.182 1.00 0.00 124 TYR A N 18
ATOM 28315 C CA . TYR A 1 94 ? 10.309 2.537 -6.740 1.00 0.00 124 TYR A CA 18
ATOM 28316 C C . TYR A 1 94 ? 11.604 3.045 -6.112 1.00 0.00 124 TYR A C 18
ATOM 28317 O O . TYR A 1 94 ? 11.586 3.711 -5.079 1.00 0.00 124 TYR A O 18
ATOM 28335 N N . ASN A 1 95 ? 12.727 2.723 -6.746 1.00 0.00 125 ASN A N 18
ATOM 28336 C CA . ASN A 1 95 ? 14.034 3.116 -6.233 1.00 0.00 125 ASN A CA 18
ATOM 28337 C C . ASN A 1 95 ? 14.163 4.636 -6.180 1.00 0.00 125 ASN A C 18
ATOM 28338 O O . ASN A 1 95 ? 14.706 5.190 -5.226 1.00 0.00 125 ASN A O 18
ATOM 28349 N N . GLY A 1 96 ? 13.661 5.303 -7.214 1.00 0.00 126 GLY A N 18
ATOM 28350 C CA . GLY A 1 96 ? 13.746 6.752 -7.275 1.00 0.00 126 GLY A CA 18
ATOM 28351 C C . GLY A 1 96 ? 13.008 7.424 -6.136 1.00 0.00 126 GLY A C 18
ATOM 28352 O O . GLY A 1 96 ? 13.494 8.399 -5.561 1.00 0.00 126 GLY A O 18
ATOM 28356 N N . VAL A 1 97 ? 11.829 6.904 -5.805 1.00 0.00 127 VAL A N 18
ATOM 28357 C CA . VAL A 1 97 ? 11.042 7.435 -4.699 1.00 0.00 127 VAL A CA 18
ATOM 28358 C C . VAL A 1 97 ? 11.722 7.167 -3.362 1.00 0.00 127 VAL A C 18
ATOM 28359 O O . VAL A 1 97 ? 11.739 8.023 -2.479 1.00 0.00 127 VAL A O 18
ATOM 28372 N N . MET A 1 98 ? 12.281 5.968 -3.218 1.00 0.00 128 MET A N 18
ATOM 28373 C CA . MET A 1 98 ? 12.935 5.575 -1.976 1.00 0.00 128 MET A CA 18
ATOM 28374 C C . MET A 1 98 ? 14.165 6.438 -1.714 1.00 0.00 128 MET A C 18
ATOM 28375 O O . MET A 1 98 ? 14.478 6.753 -0.566 1.00 0.00 128 MET A O 18
ATOM 28389 N N . GLU A 1 99 ? 14.858 6.816 -2.784 1.00 0.00 129 GLU A N 18
ATOM 28390 C CA . GLU A 1 99 ? 16.038 7.664 -2.669 1.00 0.00 129 GLU A CA 18
ATOM 28391 C C . GLU A 1 99 ? 15.669 9.036 -2.111 1.00 0.00 129 GLU A C 18
ATOM 28392 O O . GLU A 1 99 ? 16.420 9.622 -1.328 1.00 0.00 129 GLU A O 18
ATOM 28404 N N . LEU A 1 100 ? 14.512 9.544 -2.518 1.00 0.00 130 LEU A N 18
ATOM 28405 C CA . LEU A 1 100 ? 14.017 10.820 -2.017 1.00 0.00 130 LEU A CA 18
ATOM 28406 C C . LEU A 1 100 ? 13.700 10.734 -0.529 1.00 0.00 130 LEU A C 18
ATOM 28407 O O . LEU A 1 100 ? 13.883 11.700 0.214 1.00 0.00 130 LEU A O 18
ATOM 28423 N N . THR A 1 1 ? 18.814 -1.320 -0.641 1.00 0.00 31 THR A N 19
ATOM 28424 C CA . THR A 1 1 ? 18.959 -2.769 -0.688 1.00 0.00 31 THR A CA 19
ATOM 28425 C C . THR A 1 1 ? 17.787 -3.461 0.001 1.00 0.00 31 THR A C 19
ATOM 28426 O O . THR A 1 1 ? 17.657 -4.683 -0.053 1.00 0.00 31 THR A O 19
ATOM 28437 N N . PHE A 1 2 ? 16.938 -2.671 0.650 1.00 0.00 32 PHE A N 19
ATOM 28438 C CA . PHE A 1 2 ? 15.828 -3.215 1.422 1.00 0.00 32 PHE A CA 19
ATOM 28439 C C . PHE A 1 2 ? 14.619 -3.478 0.530 1.00 0.00 32 PHE A C 19
ATOM 28440 O O . PHE A 1 2 ? 14.209 -2.615 -0.245 1.00 0.00 32 PHE A O 19
ATOM 28457 N N . GLN A 1 3 ? 14.057 -4.676 0.645 1.00 0.00 33 GLN A N 19
ATOM 28458 C CA . GLN A 1 3 ? 12.844 -5.023 -0.086 1.00 0.00 33 GLN A CA 19
ATOM 28459 C C . GLN A 1 3 ? 11.685 -5.283 0.872 1.00 0.00 33 GLN A C 19
ATOM 28460 O O . GLN A 1 3 ? 11.501 -6.391 1.374 1.00 0.00 33 GLN A O 19
ATOM 28474 N N . PRO A 1 4 ? 10.886 -4.238 1.131 1.00 0.00 34 PRO A N 19
ATOM 28475 C CA . PRO A 1 4 ? 9.735 -4.327 2.035 1.00 0.00 34 PRO A CA 19
ATOM 28476 C C . PRO A 1 4 ? 8.591 -5.138 1.437 1.00 0.00 34 PRO A C 19
ATOM 28477 O O . PRO A 1 4 ? 8.466 -5.247 0.218 1.00 0.00 34 PRO A O 19
ATOM 28488 N N . ILE A 1 5 ? 7.757 -5.704 2.304 1.00 0.00 35 ILE A N 19
ATOM 28489 C CA . ILE A 1 5 ? 6.582 -6.446 1.860 1.00 0.00 35 ILE A CA 19
ATOM 28490 C C . ILE A 1 5 ? 5.609 -5.537 1.115 1.00 0.00 35 ILE A C 19
ATOM 28491 O O . ILE A 1 5 ? 5.293 -4.440 1.574 1.00 0.00 35 ILE A O 19
ATOM 28507 N N . ILE A 1 6 ? 5.137 -6.005 -0.035 1.00 0.00 36 ILE A N 19
ATOM 28508 C CA . ILE A 1 6 ? 4.359 -5.165 -0.938 1.00 0.00 36 ILE A CA 19
ATOM 28509 C C . ILE A 1 6 ? 2.868 -5.458 -0.813 1.00 0.00 36 ILE A C 19
ATOM 28510 O O . ILE A 1 6 ? 2.454 -6.615 -0.766 1.00 0.00 36 ILE A O 19
ATOM 28526 N N . PHE A 1 7 ? 2.065 -4.400 -0.762 1.00 0.00 37 PHE A N 19
ATOM 28527 C CA . PHE A 1 7 ? 0.614 -4.539 -0.772 1.00 0.00 37 PHE A CA 19
ATOM 28528 C C . PHE A 1 7 ? 0.000 -3.764 -1.933 1.00 0.00 37 PHE A C 19
ATOM 28529 O O . PHE A 1 7 ? 0.510 -2.717 -2.333 1.00 0.00 37 PHE A O 19
ATOM 28546 N N . SER A 1 8 ? -1.098 -4.286 -2.471 1.00 0.00 38 SER A N 19
ATOM 28547 C CA . SER A 1 8 ? -1.799 -3.628 -3.567 1.00 0.00 38 SER A CA 19
ATOM 28548 C C . SER A 1 8 ? -3.168 -3.131 -3.114 1.00 0.00 38 SER A C 19
ATOM 28549 O O . SER A 1 8 ? -3.816 -3.746 -2.266 1.00 0.00 38 SER A O 19
ATOM 28557 N N . THR A 1 9 ? -3.607 -2.013 -3.687 1.00 0.00 39 THR A N 19
ATOM 28558 C CA . THR A 1 9 ? -4.902 -1.439 -3.351 1.00 0.00 39 THR A CA 19
ATOM 28559 C C . THR A 1 9 ? -5.718 -1.155 -4.605 1.00 0.00 39 THR A C 19
ATOM 28560 O O . THR A 1 9 ? -5.167 -0.901 -5.674 1.00 0.00 39 THR A O 19
ATOM 28571 N N . ALA A 1 10 ? -7.041 -1.201 -4.467 1.00 0.00 40 ALA A N 19
ATOM 28572 C CA . ALA A 1 10 ? -7.936 -0.834 -5.558 1.00 0.00 40 ALA A CA 19
ATOM 28573 C C . ALA A 1 10 ? -9.172 -0.110 -5.032 1.00 0.00 40 ALA A C 19
ATOM 28574 O O . ALA A 1 10 ? -9.731 -0.486 -4.001 1.00 0.00 40 ALA A O 19
ATOM 28581 N N . CYS A 1 11 ? -9.592 0.928 -5.745 1.00 0.00 41 CYS A N 19
ATOM 28582 C CA . CYS A 1 11 ? -10.774 1.693 -5.363 1.00 0.00 41 CYS A CA 19
ATOM 28583 C C . CYS A 1 11 ? -11.937 1.405 -6.308 1.00 0.00 41 CYS A C 19
ATOM 28584 O O . CYS A 1 11 ? -11.734 1.018 -7.455 1.00 0.00 41 CYS A O 19
ATOM 28592 N N . GLU A 1 12 ? -13.155 1.598 -5.812 1.00 0.00 42 GLU A N 19
ATOM 28593 C CA . GLU A 1 12 ? -14.347 1.471 -6.643 1.00 0.00 42 GLU A CA 19
ATOM 28594 C C . GLU A 1 12 ? -14.668 2.795 -7.334 1.00 0.00 42 GLU A C 19
ATOM 28595 O O . GLU A 1 12 ? -15.388 2.826 -8.333 1.00 0.00 42 GLU A O 19
ATOM 28607 N N . GLN A 1 13 ? -14.134 3.884 -6.793 1.00 0.00 43 GLN A N 19
ATOM 28608 C CA . GLN A 1 13 ? -14.413 5.214 -7.318 1.00 0.00 43 GLN A CA 19
ATOM 28609 C C . GLN A 1 13 ? -13.136 6.041 -7.420 1.00 0.00 43 GLN A C 19
ATOM 28610 O O . GLN A 1 13 ? -12.244 5.923 -6.580 1.00 0.00 43 GLN A O 19
ATOM 28624 N N . GLU A 1 14 ? -13.057 6.876 -8.450 1.00 0.00 44 GLU A N 19
ATOM 28625 C CA . GLU A 1 14 ? -11.888 7.725 -8.656 1.00 0.00 44 GLU A CA 19
ATOM 28626 C C . GLU A 1 14 ? -11.924 8.935 -7.727 1.00 0.00 44 GLU A C 19
ATOM 28627 O O . GLU A 1 14 ? -12.991 9.463 -7.418 1.00 0.00 44 GLU A O 19
ATOM 28639 N N . GLY A 1 15 ? -10.748 9.368 -7.283 1.00 0.00 45 GLY A N 19
ATOM 28640 C CA . GLY A 1 15 ? -10.642 10.626 -6.569 1.00 0.00 45 GLY A CA 19
ATOM 28641 C C . GLY A 1 15 ? -10.912 10.475 -5.085 1.00 0.00 45 GLY A C 19
ATOM 28642 O O . GLY A 1 15 ? -10.905 11.458 -4.342 1.00 0.00 45 GLY A O 19
ATOM 28646 N N . VAL A 1 16 ? -11.153 9.243 -4.651 1.00 0.00 46 VAL A N 19
ATOM 28647 C CA . VAL A 1 16 ? -11.453 8.970 -3.250 1.00 0.00 46 VAL A CA 19
ATOM 28648 C C . VAL A 1 16 ? -10.178 8.923 -2.414 1.00 0.00 46 VAL A C 19
ATOM 28649 O O . VAL A 1 16 ? -10.204 9.173 -1.210 1.00 0.00 46 VAL A O 19
ATOM 28662 N N . ALA A 1 17 ? -9.064 8.600 -3.062 1.00 0.00 47 ALA A N 19
ATOM 28663 C CA . ALA A 1 17 ? -7.802 8.401 -2.359 1.00 0.00 47 ALA A CA 19
ATOM 28664 C C . ALA A 1 17 ? -6.620 8.812 -3.228 1.00 0.00 47 ALA A C 19
ATOM 28665 O O . ALA A 1 17 ? -6.698 8.782 -4.456 1.00 0.00 47 ALA A O 19
ATOM 28672 N N . ASN A 1 18 ? -5.522 9.196 -2.582 1.00 0.00 48 ASN A N 19
ATOM 28673 C CA . ASN A 1 18 ? -4.247 9.353 -3.270 1.00 0.00 48 ASN A CA 19
ATOM 28674 C C . ASN A 1 18 ? -3.086 8.958 -2.361 1.00 0.00 48 ASN A C 19
ATOM 28675 O O . ASN A 1 18 ? -3.283 8.651 -1.186 1.00 0.00 48 ASN A O 19
ATOM 28686 N N . TRP A 1 19 ? -1.878 8.969 -2.915 1.00 0.00 49 TRP A N 19
ATOM 28687 C CA . TRP A 1 19 ? -0.714 8.433 -2.219 1.00 0.00 49 TRP A CA 19
ATOM 28688 C C . TRP A 1 19 ? -0.515 9.129 -0.877 1.00 0.00 49 TRP A C 19
ATOM 28689 O O . TRP A 1 19 ? -0.147 8.496 0.112 1.00 0.00 49 TRP A O 19
ATOM 28710 N N . ARG A 1 20 ? -0.760 10.436 -0.850 1.00 0.00 50 ARG A N 19
ATOM 28711 C CA . ARG A 1 20 ? -0.623 11.214 0.375 1.00 0.00 50 ARG A CA 19
ATOM 28712 C C . ARG A 1 20 ? -1.698 10.828 1.387 1.00 0.00 50 ARG A C 19
ATOM 28713 O O . ARG A 1 20 ? -1.403 10.596 2.560 1.00 0.00 50 ARG A O 19
ATOM 28734 N N . ASN A 1 21 ? -2.942 10.763 0.927 1.00 0.00 51 ASN A N 19
ATOM 28735 C CA . ASN A 1 21 ? -4.058 10.405 1.793 1.00 0.00 51 ASN A CA 19
ATOM 28736 C C . ASN A 1 21 ? -3.913 8.975 2.306 1.00 0.00 51 ASN A C 19
ATOM 28737 O O . ASN A 1 21 ? -4.223 8.686 3.463 1.00 0.00 51 ASN A O 19
ATOM 28748 N N . ILE A 1 22 ? -3.440 8.087 1.440 1.00 0.00 52 ILE A N 19
ATOM 28749 C CA . ILE A 1 22 ? -3.305 6.677 1.787 1.00 0.00 52 ILE A CA 19
ATOM 28750 C C . ILE A 1 22 ? -2.282 6.483 2.903 1.00 0.00 52 ILE A C 19
ATOM 28751 O O . ILE A 1 22 ? -2.498 5.703 3.829 1.00 0.00 52 ILE A O 19
ATOM 28767 N N . THR A 1 23 ? -1.165 7.197 2.805 1.00 0.00 53 THR A N 19
ATOM 28768 C CA . THR A 1 23 ? -0.123 7.128 3.820 1.00 0.00 53 THR A CA 19
ATOM 28769 C C . THR A 1 23 ? -0.642 7.600 5.174 1.00 0.00 53 THR A C 19
ATOM 28770 O O . THR A 1 23 ? -0.383 6.973 6.200 1.00 0.00 53 THR A O 19
ATOM 28781 N N . GLU A 1 24 ? -1.379 8.706 5.168 1.00 0.00 54 GLU A N 19
ATOM 28782 C CA . GLU A 1 24 ? -1.964 9.241 6.394 1.00 0.00 54 GLU A CA 19
ATOM 28783 C C . GLU A 1 24 ? -3.059 8.319 6.920 1.00 0.00 54 GLU A C 19
ATOM 28784 O O . GLU A 1 24 ? -3.125 8.036 8.116 1.00 0.00 54 GLU A O 19
ATOM 28796 N N . ALA A 1 25 ? -3.916 7.851 6.018 1.00 0.00 55 ALA A N 19
ATOM 28797 C CA . ALA A 1 25 ? -5.007 6.959 6.390 1.00 0.00 55 ALA A CA 19
ATOM 28798 C C . ALA A 1 25 ? -4.472 5.633 6.923 1.00 0.00 55 ALA A C 19
ATOM 28799 O O . ALA A 1 25 ? -4.955 5.119 7.932 1.00 0.00 55 ALA A O 19
ATOM 28806 N N . LEU A 1 26 ? -3.476 5.084 6.237 1.00 0.00 56 LEU A N 19
ATOM 28807 C CA . LEU A 1 26 ? -2.917 3.789 6.608 1.00 0.00 56 LEU A CA 19
ATOM 28808 C C . LEU A 1 26 ? -2.237 3.859 7.972 1.00 0.00 56 LEU A C 19
ATOM 28809 O O . LEU A 1 26 ? -2.378 2.952 8.794 1.00 0.00 56 LEU A O 19
ATOM 28825 N N . LEU A 1 27 ? -1.503 4.941 8.208 1.00 0.00 57 LEU A N 19
ATOM 28826 C CA . LEU A 1 27 ? -0.789 5.122 9.466 1.00 0.00 57 LEU A CA 19
ATOM 28827 C C . LEU A 1 27 ? -1.765 5.252 10.631 1.00 0.00 57 LEU A C 19
ATOM 28828 O O . LEU A 1 27 ? -1.650 4.547 11.633 1.00 0.00 57 LEU A O 19
ATOM 28844 N N . LYS A 1 28 ? -2.729 6.157 10.491 1.00 0.00 58 LYS A N 19
ATOM 28845 C CA . LYS A 1 28 ? -3.637 6.482 11.584 1.00 0.00 58 LYS A CA 19
ATOM 28846 C C . LYS A 1 28 ? -4.521 5.288 11.930 1.00 0.00 58 LYS A C 19
ATOM 28847 O O . LYS A 1 28 ? -4.748 4.990 13.102 1.00 0.00 58 LYS A O 19
ATOM 28866 N N . GLN A 1 29 ? -5.016 4.606 10.901 1.00 0.00 59 GLN A N 19
ATOM 28867 C CA . GLN A 1 29 ? -6.035 3.581 11.085 1.00 0.00 59 GLN A CA 19
ATOM 28868 C C . GLN A 1 29 ? -5.415 2.284 11.596 1.00 0.00 59 GLN A C 19
ATOM 28869 O O . GLN A 1 29 ? -6.046 1.536 12.344 1.00 0.00 59 GLN A O 19
ATOM 28883 N N . HIS A 1 30 ? -4.177 2.024 11.188 1.00 0.00 60 HIS A N 19
ATOM 28884 C CA . HIS A 1 30 ? -3.544 0.734 11.440 1.00 0.00 60 HIS A CA 19
ATOM 28885 C C . HIS A 1 30 ? -2.279 0.904 12.277 1.00 0.00 60 HIS A C 19
ATOM 28886 O O . HIS A 1 30 ? -1.698 -0.075 12.745 1.00 0.00 60 HIS A O 19
ATOM 28900 N N . ASN A 1 31 ? -1.859 2.151 12.462 1.00 0.00 61 ASN A N 19
ATOM 28901 C CA . ASN A 1 31 ? -0.667 2.448 13.248 1.00 0.00 61 ASN A CA 19
ATOM 28902 C C . ASN A 1 31 ? 0.564 1.784 12.640 1.00 0.00 61 ASN A C 19
ATOM 28903 O O . ASN A 1 31 ? 1.407 1.244 13.354 1.00 0.00 61 ASN A O 19
ATOM 28914 N N . VAL A 1 32 ? 0.660 1.829 11.314 1.00 0.00 62 VAL A N 19
ATOM 28915 C CA . VAL A 1 32 ? 1.821 1.293 10.613 1.00 0.00 62 VAL A CA 19
ATOM 28916 C C . VAL A 1 32 ? 2.448 2.345 9.705 1.00 0.00 62 VAL A C 19
ATOM 28917 O O . VAL A 1 32 ? 1.757 3.214 9.173 1.00 0.00 62 VAL A O 19
ATOM 28930 N N . HIS A 1 33 ? 3.763 2.260 9.531 1.00 0.00 63 HIS A N 19
ATOM 28931 C CA . HIS A 1 33 ? 4.484 3.201 8.680 1.00 0.00 63 HIS A CA 19
ATOM 28932 C C . HIS A 1 33 ? 4.873 2.548 7.356 1.00 0.00 63 HIS A C 19
ATOM 28933 O O . HIS A 1 33 ? 5.505 1.492 7.336 1.00 0.00 63 HIS A O 19
ATOM 28947 N N . ALA A 1 34 ? 4.487 3.184 6.254 1.00 0.00 64 ALA A N 19
ATOM 28948 C CA . ALA A 1 34 ? 4.783 2.658 4.928 1.00 0.00 64 ALA A CA 19
ATOM 28949 C C . ALA A 1 34 ? 5.927 3.427 4.275 1.00 0.00 64 ALA A C 19
ATOM 28950 O O . ALA A 1 34 ? 5.795 4.596 3.913 1.00 0.00 64 ALA A O 19
ATOM 28957 N N . PRO A 1 35 ? 7.079 2.759 4.121 1.00 0.00 65 PRO A N 19
ATOM 28958 C CA . PRO A 1 35 ? 8.256 3.346 3.473 1.00 0.00 65 PRO A CA 19
ATOM 28959 C C . PRO A 1 35 ? 7.985 3.737 2.025 1.00 0.00 65 PRO A C 19
ATOM 28960 O O . PRO A 1 35 ? 8.695 4.565 1.452 1.00 0.00 65 PRO A O 19
ATOM 28971 N N . TYR A 1 36 ? 6.954 3.140 1.438 1.00 0.00 66 TYR A N 19
ATOM 28972 C CA . TYR A 1 36 ? 6.620 3.389 0.041 1.00 0.00 66 TYR A CA 19
ATOM 28973 C C . TYR A 1 36 ? 5.109 3.378 -0.169 1.00 0.00 66 TYR A C 19
ATOM 28974 O O . TYR A 1 36 ? 4.413 2.477 0.299 1.00 0.00 66 TYR A O 19
ATOM 28992 N N . CYS A 1 37 ? 4.610 4.387 -0.876 1.00 0.00 67 CYS A N 19
ATOM 28993 C CA . CYS A 1 37 ? 3.207 4.422 -1.272 1.00 0.00 67 CYS A CA 19
ATOM 28994 C C . CYS A 1 37 ? 3.037 5.144 -2.604 1.00 0.00 67 CYS A C 19
ATOM 28995 O O . CYS A 1 37 ? 3.518 6.264 -2.782 1.00 0.00 67 CYS A O 19
ATOM 29003 N N . ARG A 1 38 ? 2.348 4.496 -3.539 1.00 0.00 68 ARG A N 19
ATOM 29004 C CA . ARG A 1 38 ? 2.047 5.108 -4.827 1.00 0.00 68 ARG A CA 19
ATOM 29005 C C . ARG A 1 38 ? 0.595 4.851 -5.226 1.00 0.00 68 ARG A C 19
ATOM 29006 O O . ARG A 1 38 ? 0.064 3.762 -5.004 1.00 0.00 68 ARG A O 19
ATOM 29027 N N . PHE A 1 39 ? -0.040 5.860 -5.811 1.00 0.00 69 PHE A N 19
ATOM 29028 C CA . PHE A 1 39 ? -1.416 5.730 -6.275 1.00 0.00 69 PHE A CA 19
ATOM 29029 C C . PHE A 1 39 ? -1.555 6.231 -7.710 1.00 0.00 69 PHE A C 19
ATOM 29030 O O . PHE A 1 39 ? -1.074 7.311 -8.052 1.00 0.00 69 PHE A O 19
ATOM 29047 N N . GLY A 1 40 ? -2.216 5.438 -8.547 1.00 0.00 70 GLY A N 19
ATOM 29048 C CA . GLY A 1 40 ? -2.524 5.873 -9.897 1.00 0.00 70 GLY A CA 19
ATOM 29049 C C . GLY A 1 40 ? -3.878 6.549 -9.992 1.00 0.00 70 GLY A C 19
ATOM 29050 O O . GLY A 1 40 ? -4.199 7.429 -9.195 1.00 0.00 70 GLY A O 19
ATOM 29054 N N . LYS A 1 41 ? -4.674 6.139 -10.974 1.00 0.00 71 LYS A N 19
ATOM 29055 C CA . LYS A 1 41 ? -5.972 6.757 -11.217 1.00 0.00 71 LYS A CA 19
ATOM 29056 C C . LYS A 1 41 ? -7.041 6.154 -10.310 1.00 0.00 71 LYS A C 19
ATOM 29057 O O . LYS A 1 41 ? -7.804 6.876 -9.667 1.00 0.00 71 LYS A O 19
ATOM 29076 N N . LEU A 1 42 ? -7.090 4.827 -10.265 1.00 0.00 72 LEU A N 19
ATOM 29077 C CA . LEU A 1 42 ? -8.132 4.126 -9.522 1.00 0.00 72 LEU A CA 19
ATOM 29078 C C . LEU A 1 42 ? -7.527 3.093 -8.578 1.00 0.00 72 LEU A C 19
ATOM 29079 O O . LEU A 1 42 ? -8.231 2.491 -7.768 1.00 0.00 72 LEU A O 19
ATOM 29095 N N . GLU A 1 43 ? -6.217 2.895 -8.686 1.00 0.00 73 GLU A N 19
ATOM 29096 C CA . GLU A 1 43 ? -5.537 1.850 -7.928 1.00 0.00 73 GLU A CA 19
ATOM 29097 C C . GLU A 1 43 ? -4.131 2.291 -7.534 1.00 0.00 73 GLU A C 19
ATOM 29098 O O . GLU A 1 43 ? -3.570 3.213 -8.124 1.00 0.00 73 GLU A O 19
ATOM 29110 N N . GLY A 1 44 ? -3.568 1.626 -6.530 1.00 0.00 74 GLY A N 19
ATOM 29111 C CA . GLY A 1 44 ? -2.247 1.989 -6.049 1.00 0.00 74 GLY A CA 19
ATOM 29112 C C . GLY A 1 44 ? -1.611 0.890 -5.220 1.00 0.00 74 GLY A C 19
ATOM 29113 O O . GLY A 1 44 ? -2.206 -0.169 -5.019 1.00 0.00 74 GLY A O 19
ATOM 29117 N N . ASN A 1 45 ? -0.400 1.141 -4.738 1.00 0.00 75 ASN A N 19
ATOM 29118 C CA . ASN A 1 45 ? 0.328 0.155 -3.946 1.00 0.00 75 ASN A CA 19
ATOM 29119 C C . ASN A 1 45 ? 1.007 0.812 -2.747 1.00 0.00 75 ASN A C 19
ATOM 29120 O O . ASN A 1 45 ? 1.242 2.021 -2.740 1.00 0.00 75 ASN A O 19
ATOM 29131 N N . PHE A 1 46 ? 1.321 0.009 -1.738 1.00 0.00 76 PHE A N 19
ATOM 29132 C CA . PHE A 1 46 ? 2.139 0.467 -0.621 1.00 0.00 76 PHE A CA 19
ATOM 29133 C C . PHE A 1 46 ? 2.937 -0.686 -0.020 1.00 0.00 76 PHE A C 19
ATOM 29134 O O . PHE A 1 46 ? 2.617 -1.854 -0.236 1.00 0.00 76 PHE A O 19
ATOM 29151 N N . ALA A 1 47 ? 3.976 -0.349 0.734 1.00 0.00 77 ALA A N 19
ATOM 29152 C CA . ALA A 1 47 ? 4.837 -1.354 1.344 1.00 0.00 77 ALA A CA 19
ATOM 29153 C C . ALA A 1 47 ? 4.993 -1.107 2.841 1.00 0.00 77 ALA A C 19
ATOM 29154 O O . ALA A 1 47 ? 4.895 0.028 3.306 1.00 0.00 77 ALA A O 19
ATOM 29161 N N . LEU A 1 48 ? 5.237 -2.178 3.590 1.00 0.00 78 LEU A N 19
ATOM 29162 C CA . LEU A 1 48 ? 5.535 -2.064 5.013 1.00 0.00 78 LEU A CA 19
ATOM 29163 C C . LEU A 1 48 ? 6.834 -2.785 5.358 1.00 0.00 78 LEU A C 19
ATOM 29164 O O . LEU A 1 48 ? 7.219 -3.743 4.689 1.00 0.00 78 LEU A O 19
ATOM 29180 N N . ASN A 1 49 ? 7.505 -2.319 6.405 1.00 0.00 79 ASN A N 19
ATOM 29181 C CA . ASN A 1 49 ? 8.777 -2.900 6.818 1.00 0.00 79 ASN A CA 19
ATOM 29182 C C . ASN A 1 49 ? 8.570 -4.276 7.441 1.00 0.00 79 ASN A C 19
ATOM 29183 O O . ASN A 1 49 ? 7.599 -4.504 8.164 1.00 0.00 79 ASN A O 19
ATOM 29194 N N . LYS A 1 50 ? 9.490 -5.191 7.158 1.00 0.00 80 LYS A N 19
ATOM 29195 C CA . LYS A 1 50 ? 9.416 -6.544 7.698 1.00 0.00 80 LYS A CA 19
ATOM 29196 C C . LYS A 1 50 ? 9.396 -6.520 9.222 1.00 0.00 80 LYS A C 19
ATOM 29197 O O . LYS A 1 50 ? 8.705 -7.320 9.855 1.00 0.00 80 LYS A O 19
ATOM 29216 N N . ASP A 1 51 ? 10.155 -5.600 9.805 1.00 0.00 81 ASP A N 19
ATOM 29217 C CA . ASP A 1 51 ? 10.161 -5.419 11.252 1.00 0.00 81 ASP A CA 19
ATOM 29218 C C . ASP A 1 51 ? 8.873 -4.750 11.723 1.00 0.00 81 ASP A C 19
ATOM 29219 O O . ASP A 1 51 ? 8.431 -4.951 12.853 1.00 0.00 81 ASP A O 19
ATOM 29228 N N . LYS A 1 52 ? 8.275 -3.951 10.844 1.00 0.00 82 LYS A N 19
ATOM 29229 C CA . LYS A 1 52 ? 7.061 -3.215 11.183 1.00 0.00 82 LYS A CA 19
ATOM 29230 C C . LYS A 1 52 ? 5.840 -3.841 10.517 1.00 0.00 82 LYS A C 19
ATOM 29231 O O . LYS A 1 52 ? 4.772 -3.232 10.457 1.00 0.00 82 LYS A O 19
ATOM 29250 N N . THR A 1 53 ? 6.005 -5.062 10.019 1.00 0.00 83 THR A N 19
ATOM 29251 C CA . THR A 1 53 ? 4.880 -5.842 9.517 1.00 0.00 83 THR A CA 19
ATOM 29252 C C . THR A 1 53 ? 4.627 -7.067 10.388 1.00 0.00 83 THR A C 19
ATOM 29253 O O . THR A 1 53 ? 5.525 -7.881 10.606 1.00 0.00 83 THR A O 19
ATOM 29264 N N . SER A 1 54 ? 3.400 -7.192 10.882 1.00 0.00 84 SER A N 19
ATOM 29265 C CA . SER A 1 54 ? 3.011 -8.351 11.679 1.00 0.00 84 SER A CA 19
ATOM 29266 C C . SER A 1 54 ? 1.961 -9.183 10.950 1.00 0.00 84 SER A C 19
ATOM 29267 O O . SER A 1 54 ? 1.239 -8.677 10.090 1.00 0.00 84 SER A O 19
ATOM 29275 N N . GLN A 1 55 ? 1.883 -10.462 11.299 1.00 0.00 85 GLN A N 19
ATOM 29276 C CA . GLN A 1 55 ? 0.878 -11.351 10.726 1.00 0.00 85 GLN A CA 19
ATOM 29277 C C . GLN A 1 55 ? -0.528 -10.812 10.971 1.00 0.00 85 GLN A C 19
ATOM 29278 O O . GLN A 1 55 ? -1.389 -10.879 10.094 1.00 0.00 85 GLN A O 19
ATOM 29292 N N . GLU A 1 56 ? -0.752 -10.280 12.168 1.00 0.00 86 GLU A N 19
ATOM 29293 C CA . GLU A 1 56 ? -2.056 -9.736 12.529 1.00 0.00 86 GLU A CA 19
ATOM 29294 C C . GLU A 1 56 ? -2.388 -8.510 11.683 1.00 0.00 86 GLU A C 19
ATOM 29295 O O . GLU A 1 56 ? -3.538 -8.300 11.300 1.00 0.00 86 GLU A O 19
ATOM 29307 N N . VAL A 1 57 ? -1.370 -7.704 11.394 1.00 0.00 87 VAL A N 19
ATOM 29308 C CA . VAL A 1 57 ? -1.543 -6.526 10.552 1.00 0.00 87 VAL A CA 19
ATOM 29309 C C . VAL A 1 57 ? -1.933 -6.918 9.133 1.00 0.00 87 VAL A C 19
ATOM 29310 O O . VAL A 1 57 ? -2.824 -6.315 8.534 1.00 0.00 87 VAL A O 19
ATOM 29323 N N . ILE A 1 58 ? -1.262 -7.932 8.598 1.00 0.00 88 ILE A N 19
ATOM 29324 C CA . ILE A 1 58 ? -1.498 -8.368 7.228 1.00 0.00 88 ILE A CA 19
ATOM 29325 C C . ILE A 1 58 ? -2.928 -8.863 7.048 1.00 0.00 88 ILE A C 19
ATOM 29326 O O . ILE A 1 58 ? -3.609 -8.495 6.091 1.00 0.00 88 ILE A O 19
ATOM 29342 N N . ASP A 1 59 ? -3.380 -9.701 7.977 1.00 0.00 89 ASP A N 19
ATOM 29343 C CA . ASP A 1 59 ? -4.751 -10.195 7.961 1.00 0.00 89 ASP A CA 19
ATOM 29344 C C . ASP A 1 59 ? -5.742 -9.050 8.162 1.00 0.00 89 ASP A C 19
ATOM 29345 O O . ASP A 1 59 ? -6.801 -9.016 7.536 1.00 0.00 89 ASP A O 19
ATOM 29354 N N . GLN A 1 60 ? -5.390 -8.118 9.041 1.00 0.00 90 GLN A N 19
ATOM 29355 C CA . GLN A 1 60 ? -6.243 -6.968 9.318 1.00 0.00 90 GLN A CA 19
ATOM 29356 C C . GLN A 1 60 ? -6.397 -6.093 8.078 1.00 0.00 90 GLN A C 19
ATOM 29357 O O . GLN A 1 60 ? -7.495 -5.635 7.759 1.00 0.00 90 GLN A O 19
ATOM 29371 N N . LEU A 1 61 ? -5.290 -5.865 7.381 1.00 0.00 91 LEU A N 19
ATOM 29372 C CA . LEU A 1 61 ? -5.282 -4.976 6.225 1.00 0.00 91 LEU A CA 19
ATOM 29373 C C . LEU A 1 61 ? -6.203 -5.501 5.128 1.00 0.00 91 LEU A C 19
ATOM 29374 O O . LEU A 1 61 ? -6.984 -4.751 4.544 1.00 0.00 91 LEU A O 19
ATOM 29390 N N . VAL A 1 62 ? -6.107 -6.799 4.854 1.00 0.00 92 VAL A N 19
ATOM 29391 C CA . VAL A 1 62 ? -6.905 -7.420 3.802 1.00 0.00 92 VAL A CA 19
ATOM 29392 C C . VAL A 1 62 ? -8.383 -7.439 4.175 1.00 0.00 92 VAL A C 19
ATOM 29393 O O . VAL A 1 62 ? -9.244 -7.132 3.350 1.00 0.00 92 VAL A O 19
ATOM 29406 N N . GLN A 1 63 ? -8.669 -7.802 5.420 1.00 0.00 93 GLN A N 19
ATOM 29407 C CA . GLN A 1 63 ? -10.047 -7.953 5.873 1.00 0.00 93 GLN A CA 19
ATOM 29408 C C . GLN A 1 63 ? -10.757 -6.604 5.920 1.00 0.00 93 GLN A C 19
ATOM 29409 O O . GLN A 1 63 ? -11.879 -6.466 5.433 1.00 0.00 93 GLN A O 19
ATOM 29423 N N . ASP A 1 64 ? -10.096 -5.615 6.509 1.00 0.00 94 ASP A N 19
ATOM 29424 C CA . ASP A 1 64 ? -10.717 -4.317 6.751 1.00 0.00 94 ASP A CA 19
ATOM 29425 C C . ASP A 1 64 ? -10.435 -3.357 5.599 1.00 0.00 94 ASP A C 19
ATOM 29426 O O . ASP A 1 64 ? -11.106 -2.336 5.452 1.00 0.00 94 ASP A O 19
ATOM 29435 N N . GLY A 1 65 ? -9.440 -3.692 4.786 1.00 0.00 95 GLY A N 19
ATOM 29436 C CA . GLY A 1 65 ? -8.977 -2.774 3.761 1.00 0.00 95 GLY A CA 19
ATOM 29437 C C . GLY A 1 65 ? -8.563 -1.433 4.328 1.00 0.00 95 GLY A C 19
ATOM 29438 O O . GLY A 1 65 ? -8.002 -1.359 5.422 1.00 0.00 95 GLY A O 19
ATOM 29442 N N . LEU A 1 66 ? -8.838 -0.367 3.583 1.00 0.00 96 LEU A N 19
ATOM 29443 C CA . LEU A 1 66 ? -8.536 0.985 4.042 1.00 0.00 96 LEU A CA 19
ATOM 29444 C C . LEU A 1 66 ? -9.701 1.929 3.759 1.00 0.00 96 LEU A C 19
ATOM 29445 O O . LEU A 1 66 ? -10.180 2.017 2.629 1.00 0.00 96 LEU A O 19
ATOM 29461 N N . GLN A 1 67 ? -10.149 2.634 4.793 1.00 0.00 97 GLN A N 19
ATOM 29462 C CA . GLN A 1 67 ? -11.388 3.400 4.715 1.00 0.00 97 GLN A CA 19
ATOM 29463 C C . GLN A 1 67 ? -11.102 4.861 4.383 1.00 0.00 97 GLN A C 19
ATOM 29464 O O . GLN A 1 67 ? -10.248 5.495 5.004 1.00 0.00 97 GLN A O 19
ATOM 29478 N N . PHE A 1 68 ? -11.824 5.390 3.400 1.00 0.00 98 PHE A N 19
ATOM 29479 C CA . PHE A 1 68 ? -11.761 6.814 3.088 1.00 0.00 98 PHE A CA 19
ATOM 29480 C C . PHE A 1 68 ? -13.156 7.429 3.072 1.00 0.00 98 PHE A C 19
ATOM 29481 O O . PHE A 1 68 ? -13.799 7.514 2.026 1.00 0.00 98 PHE A O 19
ATOM 29498 N N . GLY A 1 69 ? -13.621 7.857 4.242 1.00 0.00 99 GLY A N 19
ATOM 29499 C CA . GLY A 1 69 ? -14.976 8.364 4.364 1.00 0.00 99 GLY A CA 19
ATOM 29500 C C . GLY A 1 69 ? -16.018 7.278 4.184 1.00 0.00 99 GLY A C 19
ATOM 29501 O O . GLY A 1 69 ? -16.053 6.310 4.942 1.00 0.00 99 GLY A O 19
ATOM 29505 N N . GLU A 1 70 ? -16.871 7.440 3.176 1.00 0.00 100 GLU A N 19
ATOM 29506 C CA . GLU A 1 70 ? -17.898 6.448 2.881 1.00 0.00 100 GLU A CA 19
ATOM 29507 C C . GLU A 1 70 ? -17.419 5.468 1.815 1.00 0.00 100 GLU A C 19
ATOM 29508 O O . GLU A 1 70 ? -18.141 4.548 1.433 1.00 0.00 100 GLU A O 19
ATOM 29520 N N . SER A 1 71 ? -16.193 5.674 1.339 1.00 0.00 101 SER A N 19
ATOM 29521 C CA . SER A 1 71 ? -15.596 4.780 0.353 1.00 0.00 101 SER A CA 19
ATOM 29522 C C . SER A 1 71 ? -14.649 3.788 1.022 1.00 0.00 101 SER A C 19
ATOM 29523 O O . SER A 1 71 ? -13.963 4.122 1.987 1.00 0.00 101 SER A O 19
ATOM 29531 N N . LYS A 1 72 ? -14.621 2.566 0.502 1.00 0.00 102 LYS A N 19
ATOM 29532 C CA . LYS A 1 72 ? -13.754 1.525 1.041 1.00 0.00 102 LYS A CA 19
ATOM 29533 C C . LYS A 1 72 ? -12.779 1.024 -0.020 1.00 0.00 102 LYS A C 19
ATOM 29534 O O . LYS A 1 72 ? -13.174 0.712 -1.143 1.00 0.00 102 LYS A O 19
ATOM 29553 N N . VAL A 1 73 ? -11.503 0.949 0.343 1.00 0.00 103 VAL A N 19
ATOM 29554 C CA . VAL A 1 73 ? -10.466 0.524 -0.588 1.00 0.00 103 VAL A CA 19
ATOM 29555 C C . VAL A 1 73 ? -9.903 -0.838 -0.199 1.00 0.00 103 VAL A C 19
ATOM 29556 O O . VAL A 1 73 ? -9.459 -1.040 0.931 1.00 0.00 103 VAL A O 19
ATOM 29569 N N . THR A 1 74 ? -9.924 -1.773 -1.145 1.00 0.00 104 THR A N 19
ATOM 29570 C CA . THR A 1 74 ? -9.506 -3.143 -0.875 1.00 0.00 104 THR A CA 19
ATOM 29571 C C . THR A 1 74 ? -7.985 -3.264 -0.878 1.00 0.00 104 THR A C 19
ATOM 29572 O O . THR A 1 74 ? -7.300 -2.562 -1.623 1.00 0.00 104 THR A O 19
ATOM 29583 N N . ILE A 1 75 ? -7.466 -4.157 -0.042 1.00 0.00 105 ILE A N 19
ATOM 29584 C CA . ILE A 1 75 ? -6.028 -4.380 0.037 1.00 0.00 105 ILE A CA 19
ATOM 29585 C C . ILE A 1 75 ? -5.675 -5.825 -0.300 1.00 0.00 105 ILE A C 19
ATOM 29586 O O . ILE A 1 75 ? -6.347 -6.759 0.137 1.00 0.00 105 ILE A O 19
ATOM 29602 N N . LYS A 1 76 ? -4.615 -6.002 -1.083 1.00 0.00 106 LYS A N 19
ATOM 29603 C CA . LYS A 1 76 ? -4.146 -7.335 -1.446 1.00 0.00 106 LYS A CA 19
ATOM 29604 C C . LYS A 1 76 ? -2.665 -7.497 -1.119 1.00 0.00 106 LYS A C 19
ATOM 29605 O O . LYS A 1 76 ? -1.875 -6.569 -1.291 1.00 0.00 106 LYS A O 19
ATOM 29624 N N . VAL A 1 77 ? -2.294 -8.684 -0.649 1.00 0.00 107 VAL A N 19
ATOM 29625 C CA . VAL A 1 77 ? -0.915 -8.955 -0.263 1.00 0.00 107 VAL A CA 19
ATOM 29626 C C . VAL A 1 77 ? -0.102 -9.464 -1.448 1.00 0.00 107 VAL A C 19
ATOM 29627 O O . VAL A 1 77 ? -0.433 -10.488 -2.047 1.00 0.00 107 VAL A O 19
ATOM 29640 N N . SER A 1 78 ? 0.965 -8.745 -1.781 1.00 0.00 108 SER A N 19
ATOM 29641 C CA . SER A 1 78 ? 1.867 -9.163 -2.847 1.00 0.00 108 SER A CA 19
ATOM 29642 C C . SER A 1 78 ? 3.035 -9.969 -2.285 1.00 0.00 108 SER A C 19
ATOM 29643 O O . SER A 1 78 ? 3.680 -9.554 -1.323 1.00 0.00 108 SER A O 19
ATOM 29651 N N . GLU A 1 79 ? 3.299 -11.121 -2.894 1.00 0.00 109 GLU A N 19
ATOM 29652 C CA . GLU A 1 79 ? 4.313 -12.037 -2.386 1.00 0.00 109 GLU A CA 19
ATOM 29653 C C . GLU A 1 79 ? 5.630 -11.858 -3.136 1.00 0.00 109 GLU A C 19
ATOM 29654 O O . GLU A 1 79 ? 5.712 -11.097 -4.098 1.00 0.00 109 GLU A O 19
ATOM 29666 N N . GLY A 1 80 ? 6.660 -12.569 -2.686 1.00 0.00 110 GLY A N 19
ATOM 29667 C CA . GLY A 1 80 ? 7.983 -12.401 -3.259 1.00 0.00 110 GLY A CA 19
ATOM 29668 C C . GLY A 1 80 ? 7.962 -12.399 -4.774 1.00 0.00 110 GLY A C 19
ATOM 29669 O O . GLY A 1 80 ? 8.633 -11.586 -5.410 1.00 0.00 110 GLY A O 19
ATOM 29673 N N . GLU A 1 81 ? 7.191 -13.314 -5.354 1.00 0.00 111 GLU A N 19
ATOM 29674 C CA . GLU A 1 81 ? 7.084 -13.412 -6.806 1.00 0.00 111 GLU A CA 19
ATOM 29675 C C . GLU A 1 81 ? 6.463 -12.148 -7.390 1.00 0.00 111 GLU A C 19
ATOM 29676 O O . GLU A 1 81 ? 6.948 -11.607 -8.384 1.00 0.00 111 GLU A O 19
ATOM 29688 N N . ALA A 1 82 ? 5.383 -11.682 -6.770 1.00 0.00 112 ALA A N 19
ATOM 29689 C CA . ALA A 1 82 ? 4.748 -10.434 -7.171 1.00 0.00 112 ALA A CA 19
ATOM 29690 C C . ALA A 1 82 ? 5.696 -9.253 -6.992 1.00 0.00 112 ALA A C 19
ATOM 29691 O O . ALA A 1 82 ? 5.727 -8.337 -7.815 1.00 0.00 112 ALA A O 19
ATOM 29698 N N . LEU A 1 83 ? 6.468 -9.280 -5.911 1.00 0.00 113 LEU A N 19
ATOM 29699 C CA . LEU A 1 83 ? 7.389 -8.191 -5.603 1.00 0.00 113 LEU A CA 19
ATOM 29700 C C . LEU A 1 83 ? 8.462 -8.063 -6.679 1.00 0.00 113 LEU A C 19
ATOM 29701 O O . LEU A 1 83 ? 8.797 -6.959 -7.106 1.00 0.00 113 LEU A O 19
ATOM 29717 N N . SER A 1 84 ? 8.993 -9.201 -7.117 1.00 0.00 114 SER A N 19
ATOM 29718 C CA . SER A 1 84 ? 10.021 -9.216 -8.151 1.00 0.00 114 SER A CA 19
ATOM 29719 C C . SER A 1 84 ? 9.480 -8.653 -9.463 1.00 0.00 114 SER A C 19
ATOM 29720 O O . SER A 1 84 ? 10.150 -7.872 -10.139 1.00 0.00 114 SER A O 19
ATOM 29728 N N . LYS A 1 85 ? 8.265 -9.058 -9.815 1.00 0.00 115 LYS A N 19
ATOM 29729 C CA . LYS A 1 85 ? 7.628 -8.586 -11.039 1.00 0.00 115 LYS A CA 19
ATOM 29730 C C . LYS A 1 85 ? 7.320 -7.095 -10.953 1.00 0.00 115 LYS A C 19
ATOM 29731 O O . LYS A 1 85 ? 7.531 -6.350 -11.909 1.00 0.00 115 LYS A O 19
ATOM 29750 N N . PHE A 1 86 ? 6.819 -6.664 -9.799 1.00 0.00 116 PHE A N 19
ATOM 29751 C CA . PHE A 1 86 ? 6.439 -5.270 -9.602 1.00 0.00 116 PHE A CA 19
ATOM 29752 C C . PHE A 1 86 ? 7.652 -4.352 -9.731 1.00 0.00 116 PHE A C 19
ATOM 29753 O O . PHE A 1 86 ? 7.596 -3.323 -10.403 1.00 0.00 116 PHE A O 19
ATOM 29770 N N . TRP A 1 87 ? 8.745 -4.734 -9.082 1.00 0.00 117 TRP A N 19
ATOM 29771 C CA . TRP A 1 87 ? 9.942 -3.900 -9.043 1.00 0.00 117 TRP A CA 19
ATOM 29772 C C . TRP A 1 87 ? 10.575 -3.796 -10.427 1.00 0.00 117 TRP A C 19
ATOM 29773 O O . TRP A 1 87 ? 11.114 -2.752 -10.794 1.00 0.00 117 TRP A O 19
ATOM 29794 N N . GLU A 1 88 ? 10.507 -4.883 -11.187 1.00 0.00 118 GLU A N 19
ATOM 29795 C CA . GLU A 1 88 ? 11.074 -4.912 -12.530 1.00 0.00 118 GLU A CA 19
ATOM 29796 C C . GLU A 1 88 ? 10.314 -3.971 -13.463 1.00 0.00 118 GLU A C 19
ATOM 29797 O O . GLU A 1 88 ? 10.917 -3.220 -14.232 1.00 0.00 118 GLU A O 19
ATOM 29809 N N . LEU A 1 89 ? 8.989 -4.018 -13.390 1.00 0.00 119 LEU A N 19
ATOM 29810 C CA . LEU A 1 89 ? 8.146 -3.195 -14.248 1.00 0.00 119 LEU A CA 19
ATOM 29811 C C . LEU A 1 89 ? 8.086 -1.759 -13.739 1.00 0.00 119 LEU A C 19
ATOM 29812 O O . LEU A 1 89 ? 8.090 -0.810 -14.525 1.00 0.00 119 LEU A O 19
ATOM 29828 N N . HIS A 1 90 ? 8.035 -1.604 -12.420 1.00 0.00 120 HIS A N 19
ATOM 29829 C CA . HIS A 1 90 ? 7.783 -0.304 -11.811 1.00 0.00 120 HIS A CA 19
ATOM 29830 C C . HIS A 1 90 ? 8.964 0.129 -10.947 1.00 0.00 120 HIS A C 19
ATOM 29831 O O . HIS A 1 90 ? 8.807 0.910 -10.009 1.00 0.00 120 HIS A O 19
ATOM 29845 N N . GLY A 1 91 ? 10.147 -0.384 -11.270 1.00 0.00 121 GLY A N 19
ATOM 29846 C CA . GLY A 1 91 ? 11.322 -0.101 -10.468 1.00 0.00 121 GLY A CA 19
ATOM 29847 C C . GLY A 1 91 ? 11.599 1.386 -10.350 1.00 0.00 121 GLY A C 19
ATOM 29848 O O . GLY A 1 91 ? 11.949 1.875 -9.275 1.00 0.00 121 GLY A O 19
ATOM 29852 N N . ARG A 1 92 ? 11.441 2.105 -11.456 1.00 0.00 122 ARG A N 19
ATOM 29853 C CA . ARG A 1 92 ? 11.712 3.537 -11.480 1.00 0.00 122 ARG A CA 19
ATOM 29854 C C . ARG A 1 92 ? 10.709 4.295 -10.615 1.00 0.00 122 ARG A C 19
ATOM 29855 O O . ARG A 1 92 ? 11.059 5.278 -9.959 1.00 0.00 122 ARG A O 19
ATOM 29876 N N . HIS A 1 93 ? 9.464 3.832 -10.618 1.00 0.00 123 HIS A N 19
ATOM 29877 C CA . HIS A 1 93 ? 8.425 4.427 -9.783 1.00 0.00 123 HIS A CA 19
ATOM 29878 C C . HIS A 1 93 ? 8.746 4.240 -8.304 1.00 0.00 123 HIS A C 19
ATOM 29879 O O . HIS A 1 93 ? 8.616 5.170 -7.508 1.00 0.00 123 HIS A O 19
ATOM 29893 N N . TYR A 1 94 ? 9.165 3.033 -7.941 1.00 0.00 124 TYR A N 19
ATOM 29894 C CA . TYR A 1 94 ? 9.471 2.714 -6.552 1.00 0.00 124 TYR A CA 19
ATOM 29895 C C . TYR A 1 94 ? 10.617 3.578 -6.036 1.00 0.00 124 TYR A C 19
ATOM 29896 O O . TYR A 1 94 ? 10.551 4.122 -4.934 1.00 0.00 124 TYR A O 19
ATOM 29914 N N . ASN A 1 95 ? 11.668 3.700 -6.840 1.00 0.00 125 ASN A N 19
ATOM 29915 C CA . ASN A 1 95 ? 12.837 4.482 -6.457 1.00 0.00 125 ASN A CA 19
ATOM 29916 C C . ASN A 1 95 ? 12.474 5.954 -6.286 1.00 0.00 125 ASN A C 19
ATOM 29917 O O . ASN A 1 95 ? 12.928 6.611 -5.350 1.00 0.00 125 ASN A O 19
ATOM 29928 N N . GLY A 1 96 ? 11.650 6.465 -7.197 1.00 0.00 126 GLY A N 19
ATOM 29929 C CA . GLY A 1 96 ? 11.268 7.864 -7.149 1.00 0.00 126 GLY A CA 19
ATOM 29930 C C . GLY A 1 96 ? 10.466 8.203 -5.909 1.00 0.00 126 GLY A C 19
ATOM 29931 O O . GLY A 1 96 ? 10.692 9.238 -5.279 1.00 0.00 126 GLY A O 19
ATOM 29935 N N . VAL A 1 97 ? 9.527 7.332 -5.555 1.00 0.00 127 VAL A N 19
ATOM 29936 C CA . VAL A 1 97 ? 8.685 7.547 -4.384 1.00 0.00 127 VAL A CA 19
ATOM 29937 C C . VAL A 1 97 ? 9.503 7.468 -3.100 1.00 0.00 127 VAL A C 19
ATOM 29938 O O . VAL A 1 97 ? 9.302 8.256 -2.175 1.00 0.00 127 VAL A O 19
ATOM 29951 N N . MET A 1 98 ? 10.425 6.512 -3.048 1.00 0.00 128 MET A N 19
ATOM 29952 C CA . MET A 1 98 ? 11.283 6.339 -1.882 1.00 0.00 128 MET A CA 19
ATOM 29953 C C . MET A 1 98 ? 12.184 7.554 -1.686 1.00 0.00 128 MET A C 19
ATOM 29954 O O . MET A 1 98 ? 12.458 7.959 -0.557 1.00 0.00 128 MET A O 19
ATOM 29968 N N . GLU A 1 99 ? 12.643 8.128 -2.792 1.00 0.00 129 GLU A N 19
ATOM 29969 C CA . GLU A 1 99 ? 13.494 9.313 -2.742 1.00 0.00 129 GLU A CA 19
ATOM 29970 C C . GLU A 1 99 ? 12.727 10.510 -2.187 1.00 0.00 129 GLU A C 19
ATOM 29971 O O . GLU A 1 99 ? 13.261 11.292 -1.398 1.00 0.00 129 GLU A O 19
ATOM 29983 N N . LEU A 1 100 ? 11.475 10.648 -2.605 1.00 0.00 130 LEU A N 19
ATOM 29984 C CA . LEU A 1 100 ? 10.648 11.774 -2.186 1.00 0.00 130 LEU A CA 19
ATOM 29985 C C . LEU A 1 100 ? 10.438 11.765 -0.675 1.00 0.00 130 LEU A C 19
ATOM 29986 O O . LEU A 1 100 ? 10.475 12.809 -0.025 1.00 0.00 130 LEU A O 19
ATOM 30002 N N . THR A 1 1 ? 19.880 -1.918 1.598 1.00 0.00 31 THR A N 20
ATOM 30003 C CA . THR A 1 1 ? 19.651 -3.347 1.761 1.00 0.00 31 THR A CA 20
ATOM 30004 C C . THR A 1 1 ? 18.217 -3.627 2.195 1.00 0.00 31 THR A C 20
ATOM 30005 O O . THR A 1 1 ? 17.860 -4.766 2.500 1.00 0.00 31 THR A O 20
ATOM 30016 N N . PHE A 1 2 ? 17.396 -2.582 2.218 1.00 0.00 32 PHE A N 20
ATOM 30017 C CA . PHE A 1 2 ? 16.026 -2.697 2.707 1.00 0.00 32 PHE A CA 20
ATOM 30018 C C . PHE A 1 2 ? 15.173 -3.520 1.748 1.00 0.00 32 PHE A C 20
ATOM 30019 O O . PHE A 1 2 ? 15.146 -3.258 0.546 1.00 0.00 32 PHE A O 20
ATOM 30036 N N . GLN A 1 3 ? 14.479 -4.516 2.288 1.00 0.00 33 GLN A N 20
ATOM 30037 C CA . GLN A 1 3 ? 13.527 -5.296 1.505 1.00 0.00 33 GLN A CA 20
ATOM 30038 C C . GLN A 1 3 ? 12.116 -5.149 2.060 1.00 0.00 33 GLN A C 20
ATOM 30039 O O . GLN A 1 3 ? 11.763 -5.731 3.086 1.00 0.00 33 GLN A O 20
ATOM 30053 N N . PRO A 1 4 ? 11.288 -4.353 1.367 1.00 0.00 34 PRO A N 20
ATOM 30054 C CA . PRO A 1 4 ? 9.915 -4.069 1.801 1.00 0.00 34 PRO A CA 20
ATOM 30055 C C . PRO A 1 4 ? 8.956 -5.207 1.470 1.00 0.00 34 PRO A C 20
ATOM 30056 O O . PRO A 1 4 ? 9.208 -6.002 0.564 1.00 0.00 34 PRO A O 20
ATOM 30067 N N . ILE A 1 5 ? 7.854 -5.278 2.209 1.00 0.00 35 ILE A N 20
ATOM 30068 C CA . ILE A 1 5 ? 6.695 -6.050 1.781 1.00 0.00 35 ILE A CA 20
ATOM 30069 C C . ILE A 1 5 ? 5.688 -5.170 1.048 1.00 0.00 35 ILE A C 20
ATOM 30070 O O . ILE A 1 5 ? 5.322 -4.096 1.529 1.00 0.00 35 ILE A O 20
ATOM 30086 N N . ILE A 1 6 ? 5.243 -5.632 -0.115 1.00 0.00 36 ILE A N 20
ATOM 30087 C CA . ILE A 1 6 ? 4.443 -4.803 -1.010 1.00 0.00 36 ILE A CA 20
ATOM 30088 C C . ILE A 1 6 ? 2.964 -5.163 -0.917 1.00 0.00 36 ILE A C 20
ATOM 30089 O O . ILE A 1 6 ? 2.600 -6.339 -0.911 1.00 0.00 36 ILE A O 20
ATOM 30105 N N . PHE A 1 7 ? 2.116 -4.144 -0.847 1.00 0.00 37 PHE A N 20
ATOM 30106 C CA . PHE A 1 7 ? 0.673 -4.347 -0.860 1.00 0.00 37 PHE A CA 20
ATOM 30107 C C . PHE A 1 7 ? 0.027 -3.590 -2.017 1.00 0.00 37 PHE A C 20
ATOM 30108 O O . PHE A 1 7 ? 0.495 -2.522 -2.413 1.00 0.00 37 PHE A O 20
ATOM 30125 N N . SER A 1 8 ? -1.053 -4.150 -2.554 1.00 0.00 38 SER A N 20
ATOM 30126 C CA . SER A 1 8 ? -1.790 -3.508 -3.636 1.00 0.00 38 SER A CA 20
ATOM 30127 C C . SER A 1 8 ? -3.165 -3.054 -3.161 1.00 0.00 38 SER A C 20
ATOM 30128 O O . SER A 1 8 ? -3.777 -3.684 -2.298 1.00 0.00 38 SER A O 20
ATOM 30136 N N . THR A 1 9 ? -3.649 -1.955 -3.732 1.00 0.00 39 THR A N 20
ATOM 30137 C CA . THR A 1 9 ? -4.954 -1.415 -3.368 1.00 0.00 39 THR A CA 20
ATOM 30138 C C . THR A 1 9 ? -5.808 -1.162 -4.605 1.00 0.00 39 THR A C 20
ATOM 30139 O O . THR A 1 9 ? -5.288 -0.898 -5.687 1.00 0.00 39 THR A O 20
ATOM 30150 N N . ALA A 1 10 ? -7.125 -1.244 -4.436 1.00 0.00 40 ALA A N 20
ATOM 30151 C CA . ALA A 1 10 ? -8.054 -0.891 -5.502 1.00 0.00 40 ALA A CA 20
ATOM 30152 C C . ALA A 1 10 ? -9.293 -0.200 -4.942 1.00 0.00 40 ALA A C 20
ATOM 30153 O O . ALA A 1 10 ? -9.818 -0.596 -3.900 1.00 0.00 40 ALA A O 20
ATOM 30160 N N . CYS A 1 11 ? -9.756 0.831 -5.639 1.00 0.00 41 CYS A N 20
ATOM 30161 C CA . CYS A 1 11 ? -10.927 1.584 -5.204 1.00 0.00 41 CYS A CA 20
ATOM 30162 C C . CYS A 1 11 ? -12.133 1.267 -6.083 1.00 0.00 41 CYS A C 20
ATOM 30163 O O . CYS A 1 11 ? -11.983 0.839 -7.227 1.00 0.00 41 CYS A O 20
ATOM 30171 N N . GLU A 1 12 ? -13.328 1.479 -5.540 1.00 0.00 42 GLU A N 20
ATOM 30172 C CA . GLU A 1 12 ? -14.554 1.329 -6.311 1.00 0.00 42 GLU A CA 20
ATOM 30173 C C . GLU A 1 12 ? -14.923 2.636 -7.008 1.00 0.00 42 GLU A C 20
ATOM 30174 O O . GLU A 1 12 ? -15.749 2.653 -7.919 1.00 0.00 42 GLU A O 20
ATOM 30186 N N . GLN A 1 13 ? -14.307 3.727 -6.566 1.00 0.00 43 GLN A N 20
ATOM 30187 C CA . GLN A 1 13 ? -14.625 5.050 -7.094 1.00 0.00 43 GLN A CA 20
ATOM 30188 C C . GLN A 1 13 ? -13.360 5.787 -7.519 1.00 0.00 43 GLN A C 20
ATOM 30189 O O . GLN A 1 13 ? -12.367 5.804 -6.790 1.00 0.00 43 GLN A O 20
ATOM 30203 N N . GLU A 1 14 ? -13.401 6.392 -8.701 1.00 0.00 44 GLU A N 20
ATOM 30204 C CA . GLU A 1 14 ? -12.243 7.093 -9.240 1.00 0.00 44 GLU A CA 20
ATOM 30205 C C . GLU A 1 14 ? -12.010 8.409 -8.503 1.00 0.00 44 GLU A C 20
ATOM 30206 O O . GLU A 1 14 ? -12.948 9.162 -8.243 1.00 0.00 44 GLU A O 20
ATOM 30218 N N . GLY A 1 15 ? -10.752 8.678 -8.166 1.00 0.00 45 GLY A N 20
ATOM 30219 C CA . GLY A 1 15 ? -10.405 9.946 -7.552 1.00 0.00 45 GLY A CA 20
ATOM 30220 C C . GLY A 1 15 ? -10.791 10.008 -6.088 1.00 0.00 45 GLY A C 20
ATOM 30221 O O . GLY A 1 15 ? -10.642 11.047 -5.443 1.00 0.00 45 GLY A O 20
ATOM 30225 N N . VAL A 1 16 ? -11.293 8.895 -5.562 1.00 0.00 46 VAL A N 20
ATOM 30226 C CA . VAL A 1 16 ? -11.780 8.852 -4.188 1.00 0.00 46 VAL A CA 20
ATOM 30227 C C . VAL A 1 16 ? -10.634 8.989 -3.193 1.00 0.00 46 VAL A C 20
ATOM 30228 O O . VAL A 1 16 ? -10.824 9.454 -2.070 1.00 0.00 46 VAL A O 20
ATOM 30241 N N . ALA A 1 17 ? -9.439 8.583 -3.615 1.00 0.00 47 ALA A N 20
ATOM 30242 C CA . ALA A 1 17 ? -8.277 8.587 -2.737 1.00 0.00 47 ALA A CA 20
ATOM 30243 C C . ALA A 1 17 ? -7.007 8.932 -3.506 1.00 0.00 47 ALA A C 20
ATOM 30244 O O . ALA A 1 17 ? -6.965 8.822 -4.732 1.00 0.00 47 ALA A O 20
ATOM 30251 N N . ASN A 1 18 ? -5.974 9.346 -2.781 1.00 0.00 48 ASN A N 20
ATOM 30252 C CA . ASN A 1 18 ? -4.649 9.518 -3.367 1.00 0.00 48 ASN A CA 20
ATOM 30253 C C . ASN A 1 18 ? -3.562 9.071 -2.394 1.00 0.00 48 ASN A C 20
ATOM 30254 O O . ASN A 1 18 ? -3.841 8.764 -1.234 1.00 0.00 48 ASN A O 20
ATOM 30265 N N . TRP A 1 19 ? -2.325 9.035 -2.875 1.00 0.00 49 TRP A N 20
ATOM 30266 C CA . TRP A 1 19 ? -1.225 8.454 -2.112 1.00 0.00 49 TRP A CA 20
ATOM 30267 C C . TRP A 1 19 ? -1.011 9.209 -0.806 1.00 0.00 49 TRP A C 20
ATOM 30268 O O . TRP A 1 19 ? -0.609 8.624 0.201 1.00 0.00 49 TRP A O 20
ATOM 30289 N N . ARG A 1 20 ? -1.281 10.509 -0.826 1.00 0.00 50 ARG A N 20
ATOM 30290 C CA . ARG A 1 20 ? -1.174 11.332 0.372 1.00 0.00 50 ARG A CA 20
ATOM 30291 C C . ARG A 1 20 ? -2.219 10.924 1.406 1.00 0.00 50 ARG A C 20
ATOM 30292 O O . ARG A 1 20 ? -1.904 10.725 2.579 1.00 0.00 50 ARG A O 20
ATOM 30313 N N . ASN A 1 21 ? -3.467 10.802 0.962 1.00 0.00 51 ASN A N 20
ATOM 30314 C CA . ASN A 1 21 ? -4.556 10.397 1.844 1.00 0.00 51 ASN A CA 20
ATOM 30315 C C . ASN A 1 21 ? -4.347 8.972 2.349 1.00 0.00 51 ASN A C 20
ATOM 30316 O O . ASN A 1 21 ? -4.625 8.667 3.508 1.00 0.00 51 ASN A O 20
ATOM 30327 N N . ILE A 1 22 ? -3.858 8.106 1.468 1.00 0.00 52 ILE A N 20
ATOM 30328 C CA . ILE A 1 22 ? -3.665 6.700 1.807 1.00 0.00 52 ILE A CA 20
ATOM 30329 C C . ILE A 1 22 ? -2.614 6.538 2.901 1.00 0.00 52 ILE A C 20
ATOM 30330 O O . ILE A 1 22 ? -2.784 5.746 3.827 1.00 0.00 52 ILE A O 20
ATOM 30346 N N . THR A 1 23 ? -1.527 7.293 2.785 1.00 0.00 53 THR A N 20
ATOM 30347 C CA . THR A 1 23 ? -0.461 7.254 3.777 1.00 0.00 53 THR A CA 20
ATOM 30348 C C . THR A 1 23 ? -0.967 7.694 5.147 1.00 0.00 53 THR A C 20
ATOM 30349 O O . THR A 1 23 ? -0.646 7.078 6.163 1.00 0.00 53 THR A O 20
ATOM 30360 N N . GLU A 1 24 ? -1.760 8.761 5.164 1.00 0.00 54 GLU A N 20
ATOM 30361 C CA . GLU A 1 24 ? -2.344 9.255 6.406 1.00 0.00 54 GLU A CA 20
ATOM 30362 C C . GLU A 1 24 ? -3.374 8.272 6.953 1.00 0.00 54 GLU A C 20
ATOM 30363 O O . GLU A 1 24 ? -3.399 7.986 8.152 1.00 0.00 54 GLU A O 20
ATOM 30375 N N . ALA A 1 25 ? -4.221 7.757 6.068 1.00 0.00 55 ALA A N 20
ATOM 30376 C CA . ALA A 1 25 ? -5.246 6.800 6.461 1.00 0.00 55 ALA A CA 20
ATOM 30377 C C . ALA A 1 25 ? -4.621 5.508 6.978 1.00 0.00 55 ALA A C 20
ATOM 30378 O O . ALA A 1 25 ? -5.056 4.960 7.993 1.00 0.00 55 ALA A O 20
ATOM 30385 N N . LEU A 1 26 ? -3.605 5.024 6.275 1.00 0.00 56 LEU A N 20
ATOM 30386 C CA . LEU A 1 26 ? -2.963 3.761 6.623 1.00 0.00 56 LEU A CA 20
ATOM 30387 C C . LEU A 1 26 ? -2.272 3.858 7.979 1.00 0.00 56 LEU A C 20
ATOM 30388 O O . LEU A 1 26 ? -2.350 2.938 8.794 1.00 0.00 56 LEU A O 20
ATOM 30404 N N . LEU A 1 27 ? -1.599 4.978 8.216 1.00 0.00 57 LEU A N 20
ATOM 30405 C CA . LEU A 1 27 ? -0.873 5.186 9.464 1.00 0.00 57 LEU A CA 20
ATOM 30406 C C . LEU A 1 27 ? -1.834 5.264 10.646 1.00 0.00 57 LEU A C 20
ATOM 30407 O O . LEU A 1 27 ? -1.677 4.551 11.637 1.00 0.00 57 LEU A O 20
ATOM 30423 N N . LYS A 1 28 ? -2.832 6.135 10.533 1.00 0.00 58 LYS A N 20
ATOM 30424 C CA . LYS A 1 28 ? -3.733 6.415 11.645 1.00 0.00 58 LYS A CA 20
ATOM 30425 C C . LYS A 1 28 ? -4.572 5.187 11.988 1.00 0.00 58 LYS A C 20
ATOM 30426 O O . LYS A 1 28 ? -4.769 4.868 13.159 1.00 0.00 58 LYS A O 20
ATOM 30445 N N . GLN A 1 29 ? -5.062 4.505 10.958 1.00 0.00 59 GLN A N 20
ATOM 30446 C CA . GLN A 1 29 ? -6.049 3.448 11.143 1.00 0.00 59 GLN A CA 20
ATOM 30447 C C . GLN A 1 29 ? -5.388 2.163 11.628 1.00 0.00 59 GLN A C 20
ATOM 30448 O O . GLN A 1 29 ? -5.989 1.385 12.370 1.00 0.00 59 GLN A O 20
ATOM 30462 N N . HIS A 1 30 ? -4.146 1.944 11.204 1.00 0.00 60 HIS A N 20
ATOM 30463 C CA . HIS A 1 30 ? -3.474 0.672 11.433 1.00 0.00 60 HIS A CA 20
ATOM 30464 C C . HIS A 1 30 ? -2.208 0.867 12.262 1.00 0.00 60 HIS A C 20
ATOM 30465 O O . HIS A 1 30 ? -1.593 -0.100 12.710 1.00 0.00 60 HIS A O 20
ATOM 30479 N N . ASN A 1 31 ? -1.827 2.123 12.464 1.00 0.00 61 ASN A N 20
ATOM 30480 C CA . ASN A 1 31 ? -0.639 2.446 13.249 1.00 0.00 61 ASN A CA 20
ATOM 30481 C C . ASN A 1 31 ? 0.609 1.829 12.624 1.00 0.00 61 ASN A C 20
ATOM 30482 O O . ASN A 1 31 ? 1.472 1.301 13.326 1.00 0.00 61 ASN A O 20
ATOM 30493 N N . VAL A 1 32 ? 0.698 1.896 11.299 1.00 0.00 62 VAL A N 20
ATOM 30494 C CA . VAL A 1 32 ? 1.871 1.411 10.585 1.00 0.00 62 VAL A CA 20
ATOM 30495 C C . VAL A 1 32 ? 2.463 2.499 9.697 1.00 0.00 62 VAL A C 20
ATOM 30496 O O . VAL A 1 32 ? 1.744 3.358 9.185 1.00 0.00 62 VAL A O 20
ATOM 30509 N N . HIS A 1 33 ? 3.780 2.458 9.518 1.00 0.00 63 HIS A N 20
ATOM 30510 C CA . HIS A 1 33 ? 4.476 3.463 8.722 1.00 0.00 63 HIS A CA 20
ATOM 30511 C C . HIS A 1 33 ? 4.901 2.889 7.373 1.00 0.00 63 HIS A C 20
ATOM 30512 O O . HIS A 1 33 ? 5.610 1.884 7.312 1.00 0.00 63 HIS A O 20
ATOM 30526 N N . ALA A 1 34 ? 4.463 3.532 6.298 1.00 0.00 64 ALA A N 20
ATOM 30527 C CA . ALA A 1 34 ? 4.826 3.107 4.952 1.00 0.00 64 ALA A CA 20
ATOM 30528 C C . ALA A 1 34 ? 5.979 3.941 4.404 1.00 0.00 64 ALA A C 20
ATOM 30529 O O . ALA A 1 34 ? 5.915 5.168 4.340 1.00 0.00 64 ALA A O 20
ATOM 30536 N N . PRO A 1 35 ? 7.062 3.259 3.999 1.00 0.00 65 PRO A N 20
ATOM 30537 C CA . PRO A 1 35 ? 8.220 3.909 3.375 1.00 0.00 65 PRO A CA 20
ATOM 30538 C C . PRO A 1 35 ? 7.942 4.327 1.936 1.00 0.00 65 PRO A C 20
ATOM 30539 O O . PRO A 1 35 ? 8.645 5.172 1.378 1.00 0.00 65 PRO A O 20
ATOM 30550 N N . TYR A 1 36 ? 6.917 3.733 1.338 1.00 0.00 66 TYR A N 20
ATOM 30551 C CA . TYR A 1 36 ? 6.574 4.009 -0.052 1.00 0.00 66 TYR A CA 20
ATOM 30552 C C . TYR A 1 36 ? 5.069 3.899 -0.277 1.00 0.00 66 TYR A C 20
ATOM 30553 O O . TYR A 1 36 ? 4.440 2.921 0.129 1.00 0.00 66 TYR A O 20
ATOM 30571 N N . CYS A 1 37 ? 4.498 4.908 -0.924 1.00 0.00 67 CYS A N 20
ATOM 30572 C CA . CYS A 1 37 ? 3.092 4.876 -1.303 1.00 0.00 67 CYS A CA 20
ATOM 30573 C C . CYS A 1 37 ? 2.871 5.576 -2.640 1.00 0.00 67 CYS A C 20
ATOM 30574 O O . CYS A 1 37 ? 3.310 6.709 -2.838 1.00 0.00 67 CYS A O 20
ATOM 30582 N N . ARG A 1 38 ? 2.192 4.893 -3.555 1.00 0.00 68 ARG A N 20
ATOM 30583 C CA . ARG A 1 38 ? 1.830 5.485 -4.838 1.00 0.00 68 ARG A CA 20
ATOM 30584 C C . ARG A 1 38 ? 0.404 5.104 -5.229 1.00 0.00 68 ARG A C 20
ATOM 30585 O O . ARG A 1 38 ? -0.024 3.968 -5.026 1.00 0.00 68 ARG A O 20
ATOM 30606 N N . PHE A 1 39 ? -0.326 6.063 -5.789 1.00 0.00 69 PHE A N 20
ATOM 30607 C CA . PHE A 1 39 ? -1.697 5.824 -6.223 1.00 0.00 69 PHE A CA 20
ATOM 30608 C C . PHE A 1 39 ? -1.925 6.363 -7.632 1.00 0.00 69 PHE A C 20
ATOM 30609 O O . PHE A 1 39 ? -1.537 7.488 -7.947 1.00 0.00 69 PHE A O 20
ATOM 30626 N N . GLY A 1 40 ? -2.553 5.552 -8.476 1.00 0.00 70 GLY A N 20
ATOM 30627 C CA . GLY A 1 40 ? -2.938 6.010 -9.799 1.00 0.00 70 GLY A CA 20
ATOM 30628 C C . GLY A 1 40 ? -4.308 6.658 -9.812 1.00 0.00 70 GLY A C 20
ATOM 30629 O O . GLY A 1 40 ? -4.619 7.486 -8.955 1.00 0.00 70 GLY A O 20
ATOM 30633 N N . LYS A 1 41 ? -5.129 6.284 -10.787 1.00 0.00 71 LYS A N 20
ATOM 30634 C CA . LYS A 1 41 ? -6.455 6.872 -10.941 1.00 0.00 71 LYS A CA 20
ATOM 30635 C C . LYS A 1 41 ? -7.472 6.160 -10.056 1.00 0.00 71 LYS A C 20
ATOM 30636 O O . LYS A 1 41 ? -8.232 6.798 -9.329 1.00 0.00 71 LYS A O 20
ATOM 30655 N N . LEU A 1 42 ? -7.480 4.833 -10.122 1.00 0.00 72 LEU A N 20
ATOM 30656 C CA . LEU A 1 42 ? -8.480 4.036 -9.419 1.00 0.00 72 LEU A CA 20
ATOM 30657 C C . LEU A 1 42 ? -7.814 2.989 -8.530 1.00 0.00 72 LEU A C 20
ATOM 30658 O O . LEU A 1 42 ? -8.481 2.308 -7.753 1.00 0.00 72 LEU A O 20
ATOM 30674 N N . GLU A 1 43 ? -6.496 2.869 -8.651 1.00 0.00 73 GLU A N 20
ATOM 30675 C CA . GLU A 1 43 ? -5.756 1.832 -7.943 1.00 0.00 73 GLU A CA 20
ATOM 30676 C C . GLU A 1 43 ? -4.355 2.315 -7.580 1.00 0.00 73 GLU A C 20
ATOM 30677 O O . GLU A 1 43 ? -3.844 3.269 -8.167 1.00 0.00 73 GLU A O 20
ATOM 30689 N N . GLY A 1 44 ? -3.739 1.651 -6.607 1.00 0.00 74 GLY A N 20
ATOM 30690 C CA . GLY A 1 44 ? -2.420 2.050 -6.155 1.00 0.00 74 GLY A CA 20
ATOM 30691 C C . GLY A 1 44 ? -1.748 0.984 -5.311 1.00 0.00 74 GLY A C 20
ATOM 30692 O O . GLY A 1 44 ? -2.303 -0.093 -5.104 1.00 0.00 74 GLY A O 20
ATOM 30696 N N . ASN A 1 45 ? -0.549 1.286 -4.823 1.00 0.00 75 ASN A N 20
ATOM 30697 C CA . ASN A 1 45 ? 0.213 0.334 -4.023 1.00 0.00 75 ASN A CA 20
ATOM 30698 C C . ASN A 1 45 ? 0.856 1.022 -2.824 1.00 0.00 75 ASN A C 20
ATOM 30699 O O . ASN A 1 45 ? 1.043 2.239 -2.819 1.00 0.00 75 ASN A O 20
ATOM 30710 N N . PHE A 1 46 ? 1.194 0.236 -1.807 1.00 0.00 76 PHE A N 20
ATOM 30711 C CA . PHE A 1 46 ? 1.979 0.733 -0.684 1.00 0.00 76 PHE A CA 20
ATOM 30712 C C . PHE A 1 46 ? 2.831 -0.381 -0.082 1.00 0.00 76 PHE A C 20
ATOM 30713 O O . PHE A 1 46 ? 2.583 -1.563 -0.315 1.00 0.00 76 PHE A O 20
ATOM 30730 N N . ALA A 1 47 ? 3.839 0.008 0.693 1.00 0.00 77 ALA A N 20
ATOM 30731 C CA . ALA A 1 47 ? 4.752 -0.953 1.299 1.00 0.00 77 ALA A CA 20
ATOM 30732 C C . ALA A 1 47 ? 4.824 -0.765 2.811 1.00 0.00 77 ALA A C 20
ATOM 30733 O O . ALA A 1 47 ? 4.530 0.312 3.327 1.00 0.00 77 ALA A O 20
ATOM 30740 N N . LEU A 1 48 ? 5.215 -1.822 3.514 1.00 0.00 78 LEU A N 20
ATOM 30741 C CA . LEU A 1 48 ? 5.529 -1.721 4.935 1.00 0.00 78 LEU A CA 20
ATOM 30742 C C . LEU A 1 48 ? 6.840 -2.432 5.256 1.00 0.00 78 LEU A C 20
ATOM 30743 O O . LEU A 1 48 ? 7.227 -3.379 4.572 1.00 0.00 78 LEU A O 20
ATOM 30759 N N . ASN A 1 49 ? 7.519 -1.972 6.301 1.00 0.00 79 ASN A N 20
ATOM 30760 C CA . ASN A 1 49 ? 8.796 -2.549 6.699 1.00 0.00 79 ASN A CA 20
ATOM 30761 C C . ASN A 1 49 ? 8.604 -3.936 7.306 1.00 0.00 79 ASN A C 20
ATOM 30762 O O . ASN A 1 49 ? 7.629 -4.184 8.016 1.00 0.00 79 ASN A O 20
ATOM 30773 N N . LYS A 1 50 ? 9.540 -4.836 7.022 1.00 0.00 80 LYS A N 20
ATOM 30774 C CA . LYS A 1 50 ? 9.484 -6.191 7.555 1.00 0.00 80 LYS A CA 20
ATOM 30775 C C . LYS A 1 50 ? 9.467 -6.175 9.080 1.00 0.00 80 LYS A C 20
ATOM 30776 O O . LYS A 1 50 ? 8.775 -6.975 9.712 1.00 0.00 80 LYS A O 20
ATOM 30795 N N . ASP A 1 51 ? 10.230 -5.260 9.666 1.00 0.00 81 ASP A N 20
ATOM 30796 C CA . ASP A 1 51 ? 10.246 -5.091 11.114 1.00 0.00 81 ASP A CA 20
ATOM 30797 C C . ASP A 1 51 ? 8.948 -4.456 11.603 1.00 0.00 81 ASP A C 20
ATOM 30798 O O . ASP A 1 51 ? 8.516 -4.686 12.733 1.00 0.00 81 ASP A O 20
ATOM 30807 N N . LYS A 1 52 ? 8.326 -3.655 10.742 1.00 0.00 82 LYS A N 20
ATOM 30808 C CA . LYS A 1 52 ? 7.101 -2.952 11.098 1.00 0.00 82 LYS A CA 20
ATOM 30809 C C . LYS A 1 52 ? 5.888 -3.595 10.432 1.00 0.00 82 LYS A C 20
ATOM 30810 O O . LYS A 1 52 ? 4.807 -3.008 10.388 1.00 0.00 82 LYS A O 20
ATOM 30829 N N . THR A 1 53 ? 6.077 -4.805 9.914 1.00 0.00 83 THR A N 20
ATOM 30830 C CA . THR A 1 53 ? 4.965 -5.604 9.417 1.00 0.00 83 THR A CA 20
ATOM 30831 C C . THR A 1 53 ? 4.761 -6.853 10.267 1.00 0.00 83 THR A C 20
ATOM 30832 O O . THR A 1 53 ? 5.684 -7.650 10.449 1.00 0.00 83 THR A O 20
ATOM 30843 N N . SER A 1 54 ? 3.550 -7.019 10.785 1.00 0.00 84 SER A N 20
ATOM 30844 C CA . SER A 1 54 ? 3.209 -8.200 11.570 1.00 0.00 84 SER A CA 20
ATOM 30845 C C . SER A 1 54 ? 2.177 -9.057 10.840 1.00 0.00 84 SER A C 20
ATOM 30846 O O . SER A 1 54 ? 1.437 -8.563 9.989 1.00 0.00 84 SER A O 20
ATOM 30854 N N . GLN A 1 55 ? 2.136 -10.341 11.179 1.00 0.00 85 GLN A N 20
ATOM 30855 C CA . GLN A 1 55 ? 1.153 -11.251 10.606 1.00 0.00 85 GLN A CA 20
ATOM 30856 C C . GLN A 1 55 ? -0.265 -10.751 10.858 1.00 0.00 85 GLN A C 20
ATOM 30857 O O . GLN A 1 55 ? -1.128 -10.836 9.985 1.00 0.00 85 GLN A O 20
ATOM 30871 N N . GLU A 1 56 ? -0.498 -10.231 12.059 1.00 0.00 86 GLU A N 20
ATOM 30872 C CA . GLU A 1 56 ? -1.813 -9.719 12.427 1.00 0.00 86 GLU A CA 20
ATOM 30873 C C . GLU A 1 56 ? -2.174 -8.495 11.592 1.00 0.00 86 GLU A C 20
ATOM 30874 O O . GLU A 1 56 ? -3.329 -8.307 11.211 1.00 0.00 86 GLU A O 20
ATOM 30886 N N . VAL A 1 57 ? -1.175 -7.663 11.309 1.00 0.00 87 VAL A N 20
ATOM 30887 C CA . VAL A 1 57 ? -1.374 -6.483 10.477 1.00 0.00 87 VAL A CA 20
ATOM 30888 C C . VAL A 1 57 ? -1.754 -6.872 9.053 1.00 0.00 87 VAL A C 20
ATOM 30889 O O . VAL A 1 57 ? -2.656 -6.283 8.457 1.00 0.00 87 VAL A O 20
ATOM 30902 N N . ILE A 1 58 ? -1.058 -7.867 8.513 1.00 0.00 88 ILE A N 20
ATOM 30903 C CA . ILE A 1 58 ? -1.285 -8.299 7.139 1.00 0.00 88 ILE A CA 20
ATOM 30904 C C . ILE A 1 58 ? -2.703 -8.829 6.956 1.00 0.00 88 ILE A C 20
ATOM 30905 O O . ILE A 1 58 ? -3.394 -8.470 6.002 1.00 0.00 88 ILE A O 20
ATOM 30921 N N . ASP A 1 59 ? -3.133 -9.684 7.878 1.00 0.00 89 ASP A N 20
ATOM 30922 C CA . ASP A 1 59 ? -4.493 -10.210 7.858 1.00 0.00 89 ASP A CA 20
ATOM 30923 C C . ASP A 1 59 ? -5.512 -9.093 8.067 1.00 0.00 89 ASP A C 20
ATOM 30924 O O . ASP A 1 59 ? -6.570 -9.080 7.440 1.00 0.00 89 ASP A O 20
ATOM 30933 N N . GLN A 1 60 ? -5.182 -8.158 8.953 1.00 0.00 90 GLN A N 20
ATOM 30934 C CA . GLN A 1 60 ? -6.063 -7.029 9.233 1.00 0.00 90 GLN A CA 20
ATOM 30935 C C . GLN A 1 60 ? -6.232 -6.152 7.997 1.00 0.00 90 GLN A C 20
ATOM 30936 O O . GLN A 1 60 ? -7.340 -5.718 7.677 1.00 0.00 90 GLN A O 20
ATOM 30950 N N . LEU A 1 61 ? -5.128 -5.892 7.307 1.00 0.00 91 LEU A N 20
ATOM 30951 C CA . LEU A 1 61 ? -5.139 -4.996 6.154 1.00 0.00 91 LEU A CA 20
ATOM 30952 C C . LEU A 1 61 ? -6.039 -5.541 5.049 1.00 0.00 91 LEU A C 20
ATOM 30953 O O . LEU A 1 61 ? -6.843 -4.809 4.471 1.00 0.00 91 LEU A O 20
ATOM 30969 N N . VAL A 1 62 ? -5.902 -6.831 4.762 1.00 0.00 92 VAL A N 20
ATOM 30970 C CA . VAL A 1 62 ? -6.672 -7.466 3.699 1.00 0.00 92 VAL A CA 20
ATOM 30971 C C . VAL A 1 62 ? -8.152 -7.540 4.063 1.00 0.00 92 VAL A C 20
ATOM 30972 O O . VAL A 1 62 ? -9.018 -7.246 3.239 1.00 0.00 92 VAL A O 20
ATOM 30985 N N . GLN A 1 63 ? -8.433 -7.937 5.299 1.00 0.00 93 GLN A N 20
ATOM 30986 C CA . GLN A 1 63 ? -9.806 -8.146 5.739 1.00 0.00 93 GLN A CA 20
ATOM 30987 C C . GLN A 1 63 ? -10.563 -6.824 5.811 1.00 0.00 93 GLN A C 20
ATOM 30988 O O . GLN A 1 63 ? -11.686 -6.712 5.319 1.00 0.00 93 GLN A O 20
ATOM 31002 N N . ASP A 1 64 ? -9.940 -5.824 6.425 1.00 0.00 94 ASP A N 20
ATOM 31003 C CA . ASP A 1 64 ? -10.609 -4.554 6.689 1.00 0.00 94 ASP A CA 20
ATOM 31004 C C . ASP A 1 64 ? -10.357 -3.560 5.560 1.00 0.00 94 ASP A C 20
ATOM 31005 O O . ASP A 1 64 ? -11.052 -2.554 5.438 1.00 0.00 94 ASP A O 20
ATOM 31014 N N . GLY A 1 65 ? -9.355 -3.852 4.734 1.00 0.00 95 GLY A N 20
ATOM 31015 C CA . GLY A 1 65 ? -8.917 -2.898 3.733 1.00 0.00 95 GLY A CA 20
ATOM 31016 C C . GLY A 1 65 ? -8.539 -1.557 4.335 1.00 0.00 95 GLY A C 20
ATOM 31017 O O . GLY A 1 65 ? -7.958 -1.499 5.419 1.00 0.00 95 GLY A O 20
ATOM 31021 N N . LEU A 1 66 ? -8.868 -0.481 3.631 1.00 0.00 96 LEU A N 20
ATOM 31022 C CA . LEU A 1 66 ? -8.616 0.865 4.130 1.00 0.00 96 LEU A CA 20
ATOM 31023 C C . LEU A 1 66 ? -9.838 1.757 3.931 1.00 0.00 96 LEU A C 20
ATOM 31024 O O . LEU A 1 66 ? -10.415 1.801 2.843 1.00 0.00 96 LEU A O 20
ATOM 31040 N N . GLN A 1 67 ? -10.225 2.468 4.983 1.00 0.00 97 GLN A N 20
ATOM 31041 C CA . GLN A 1 67 ? -11.496 3.185 4.997 1.00 0.00 97 GLN A CA 20
ATOM 31042 C C . GLN A 1 67 ? -11.301 4.646 4.608 1.00 0.00 97 GLN A C 20
ATOM 31043 O O . GLN A 1 67 ? -10.445 5.337 5.159 1.00 0.00 97 GLN A O 20
ATOM 31057 N N . PHE A 1 68 ? -12.102 5.111 3.655 1.00 0.00 98 PHE A N 20
ATOM 31058 C CA . PHE A 1 68 ? -12.136 6.526 3.308 1.00 0.00 98 PHE A CA 20
ATOM 31059 C C . PHE A 1 68 ? -13.566 7.056 3.325 1.00 0.00 98 PHE A C 20
ATOM 31060 O O . PHE A 1 68 ? -14.232 7.112 2.293 1.00 0.00 98 PHE A O 20
ATOM 31077 N N . GLY A 1 69 ? -14.033 7.445 4.509 1.00 0.00 99 GLY A N 20
ATOM 31078 C CA . GLY A 1 69 ? -15.406 7.891 4.656 1.00 0.00 99 GLY A CA 20
ATOM 31079 C C . GLY A 1 69 ? -16.403 6.764 4.470 1.00 0.00 99 GLY A C 20
ATOM 31080 O O . GLY A 1 69 ? -16.386 5.784 5.210 1.00 0.00 99 GLY A O 20
ATOM 31084 N N . GLU A 1 70 ? -17.278 6.910 3.479 1.00 0.00 100 GLU A N 20
ATOM 31085 C CA . GLU A 1 70 ? -18.270 5.884 3.182 1.00 0.00 100 GLU A CA 20
ATOM 31086 C C . GLU A 1 70 ? -17.769 4.942 2.090 1.00 0.00 100 GLU A C 20
ATOM 31087 O O . GLU A 1 70 ? -18.467 4.007 1.695 1.00 0.00 100 GLU A O 20
ATOM 31099 N N . SER A 1 71 ? -16.556 5.194 1.609 1.00 0.00 101 SER A N 20
ATOM 31100 C CA . SER A 1 71 ? -15.942 4.342 0.598 1.00 0.00 101 SER A CA 20
ATOM 31101 C C . SER A 1 71 ? -14.926 3.396 1.228 1.00 0.00 101 SER A C 20
ATOM 31102 O O . SER A 1 71 ? -14.249 3.747 2.195 1.00 0.00 101 SER A O 20
ATOM 31110 N N . LYS A 1 72 ? -14.825 2.192 0.675 1.00 0.00 102 LYS A N 20
ATOM 31111 C CA . LYS A 1 72 ? -13.890 1.194 1.182 1.00 0.00 102 LYS A CA 20
ATOM 31112 C C . LYS A 1 72 ? -12.901 0.776 0.099 1.00 0.00 102 LYS A C 20
ATOM 31113 O O . LYS A 1 72 ? -13.290 0.485 -1.034 1.00 0.00 102 LYS A O 20
ATOM 31132 N N . VAL A 1 73 ? -11.620 0.748 0.453 1.00 0.00 103 VAL A N 20
ATOM 31133 C CA . VAL A 1 73 ? -10.574 0.375 -0.492 1.00 0.00 103 VAL A CA 20
ATOM 31134 C C . VAL A 1 73 ? -9.949 -0.965 -0.119 1.00 0.00 103 VAL A C 20
ATOM 31135 O O . VAL A 1 73 ? -9.481 -1.154 1.004 1.00 0.00 103 VAL A O 20
ATOM 31148 N N . THR A 1 74 ? -9.942 -1.895 -1.070 1.00 0.00 104 THR A N 20
ATOM 31149 C CA . THR A 1 74 ? -9.472 -3.249 -0.812 1.00 0.00 104 THR A CA 20
ATOM 31150 C C . THR A 1 74 ? -7.948 -3.315 -0.837 1.00 0.00 104 THR A C 20
ATOM 31151 O O . THR A 1 74 ? -7.298 -2.591 -1.590 1.00 0.00 104 THR A O 20
ATOM 31162 N N . ILE A 1 75 ? -7.386 -4.189 -0.007 1.00 0.00 105 ILE A N 20
ATOM 31163 C CA . ILE A 1 75 ? -5.941 -4.367 0.046 1.00 0.00 105 ILE A CA 20
ATOM 31164 C C . ILE A 1 75 ? -5.551 -5.802 -0.290 1.00 0.00 105 ILE A C 20
ATOM 31165 O O . ILE A 1 75 ? -6.184 -6.753 0.165 1.00 0.00 105 ILE A O 20
ATOM 31181 N N . LYS A 1 76 ? -4.499 -5.951 -1.091 1.00 0.00 106 LYS A N 20
ATOM 31182 C CA . LYS A 1 76 ? -4.005 -7.270 -1.468 1.00 0.00 106 LYS A CA 20
ATOM 31183 C C . LYS A 1 76 ? -2.514 -7.396 -1.180 1.00 0.00 106 LYS A C 20
ATOM 31184 O O . LYS A 1 76 ? -1.752 -6.449 -1.376 1.00 0.00 106 LYS A O 20
ATOM 31203 N N . VAL A 1 77 ? -2.103 -8.570 -0.713 1.00 0.00 107 VAL A N 20
ATOM 31204 C CA . VAL A 1 77 ? -0.699 -8.823 -0.408 1.00 0.00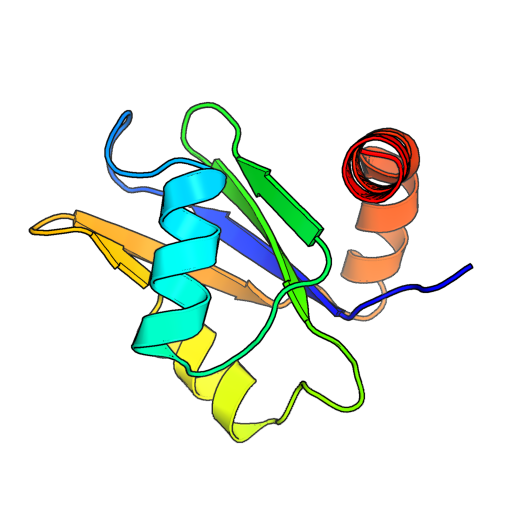 107 VAL A CA 20
ATOM 31205 C C . VAL A 1 77 ? 0.058 -9.285 -1.649 1.00 0.00 107 VAL A C 20
ATOM 31206 O O . VAL A 1 77 ? -0.347 -10.237 -2.317 1.00 0.00 107 VAL A O 20
ATOM 31219 N N . SER A 1 78 ? 1.157 -8.603 -1.952 1.00 0.00 108 SER A N 20
ATOM 31220 C CA . SER A 1 78 ? 2.012 -8.988 -3.070 1.00 0.00 108 SER A CA 20
ATOM 31221 C C . SER A 1 78 ? 3.085 -9.974 -2.620 1.00 0.00 108 SER A C 20
ATOM 31222 O O . SER A 1 78 ? 3.848 -9.697 -1.697 1.00 0.00 108 SER A O 20
ATOM 31230 N N . GLU A 1 79 ? 3.133 -11.125 -3.280 1.00 0.00 109 GLU A N 20
ATOM 31231 C CA . GLU A 1 79 ? 4.060 -12.185 -2.900 1.00 0.00 109 GLU A CA 20
ATOM 31232 C C . GLU A 1 79 ? 5.151 -12.357 -3.952 1.00 0.00 109 GLU A C 20
ATOM 31233 O O . GLU A 1 79 ? 5.156 -11.673 -4.975 1.00 0.00 109 GLU A O 20
ATOM 31245 N N . GLY A 1 80 ? 6.076 -13.276 -3.694 1.00 0.00 110 GLY A N 20
ATOM 31246 C CA . GLY A 1 80 ? 7.255 -13.400 -4.533 1.00 0.00 110 GLY A CA 20
ATOM 31247 C C . GLY A 1 80 ? 6.963 -13.109 -5.991 1.00 0.00 110 GLY A C 20
ATOM 31248 O O . GLY A 1 80 ? 7.630 -12.284 -6.611 1.00 0.00 110 GLY A O 20
ATOM 31252 N N . GLU A 1 81 ? 5.964 -13.794 -6.539 1.00 0.00 111 GLU A N 20
ATOM 31253 C CA . GLU A 1 81 ? 5.624 -13.650 -7.950 1.00 0.00 111 GLU A CA 20
ATOM 31254 C C . GLU A 1 81 ? 5.156 -12.230 -8.255 1.00 0.00 111 GLU A C 20
ATOM 31255 O O . GLU A 1 81 ? 5.592 -11.616 -9.229 1.00 0.00 111 GLU A O 20
ATOM 31267 N N . ALA A 1 82 ? 4.265 -11.714 -7.415 1.00 0.00 112 ALA A N 20
ATOM 31268 C CA . ALA A 1 82 ? 3.780 -10.347 -7.562 1.00 0.00 112 ALA A CA 20
ATOM 31269 C C . ALA A 1 82 ? 4.915 -9.342 -7.403 1.00 0.00 112 ALA A C 20
ATOM 31270 O O . ALA A 1 82 ? 4.968 -8.334 -8.109 1.00 0.00 112 ALA A O 20
ATOM 31277 N N . LEU A 1 83 ? 5.822 -9.621 -6.474 1.00 0.00 113 LEU A N 20
ATOM 31278 C CA . LEU A 1 83 ? 6.923 -8.711 -6.182 1.00 0.00 113 LEU A CA 20
ATOM 31279 C C . LEU A 1 83 ? 7.839 -8.557 -7.394 1.00 0.00 113 LEU A C 20
ATOM 31280 O O . LEU A 1 83 ? 8.278 -7.452 -7.714 1.00 0.00 113 LEU A O 20
ATOM 31296 N N . SER A 1 84 ? 8.118 -9.669 -8.062 1.00 0.00 114 SER A N 20
ATOM 31297 C CA . SER A 1 84 ? 8.961 -9.654 -9.252 1.00 0.00 114 SER A CA 20
ATOM 31298 C C . SER A 1 84 ? 8.331 -8.808 -10.355 1.00 0.00 114 SER A C 20
ATOM 31299 O O . SER A 1 84 ? 9.015 -8.043 -11.035 1.00 0.00 114 SER A O 20
ATOM 31307 N N . LYS A 1 85 ? 7.021 -8.954 -10.527 1.00 0.00 115 LYS A N 20
ATOM 31308 C CA . LYS A 1 85 ? 6.280 -8.140 -11.483 1.00 0.00 115 LYS A CA 20
ATOM 31309 C C . LYS A 1 85 ? 6.272 -6.675 -11.058 1.00 0.00 115 LYS A C 20
ATOM 31310 O O . LYS A 1 85 ? 6.438 -5.777 -11.885 1.00 0.00 115 LYS A O 20
ATOM 31329 N N . PHE A 1 86 ? 6.076 -6.439 -9.764 1.00 0.00 116 PHE A N 20
ATOM 31330 C CA . PHE A 1 86 ? 6.046 -5.084 -9.229 1.00 0.00 116 PHE A CA 20
ATOM 31331 C C . PHE A 1 86 ? 7.385 -4.384 -9.442 1.00 0.00 116 PHE A C 20
ATOM 31332 O O . PHE A 1 86 ? 7.436 -3.235 -9.880 1.00 0.00 116 PHE A O 20
ATOM 31349 N N . TRP A 1 87 ? 8.468 -5.086 -9.130 1.00 0.00 117 TRP A N 20
ATOM 31350 C CA . TRP A 1 87 ? 9.803 -4.504 -9.200 1.00 0.00 117 TRP A CA 20
ATOM 31351 C C . TRP A 1 87 ? 10.170 -4.157 -10.639 1.00 0.00 117 TRP A C 20
ATOM 31352 O O . TRP A 1 87 ? 10.825 -3.147 -10.895 1.00 0.00 117 TRP A O 20
ATOM 31373 N N . GLU A 1 88 ? 9.744 -4.998 -11.574 1.00 0.00 118 GLU A N 20
ATOM 31374 C CA . GLU A 1 88 ? 10.027 -4.779 -12.987 1.00 0.00 118 GLU A CA 20
ATOM 31375 C C . GLU A 1 88 ? 9.283 -3.552 -13.508 1.00 0.00 118 GLU A C 20
ATOM 31376 O O . GLU A 1 88 ? 9.859 -2.709 -14.196 1.00 0.00 118 GLU A O 20
ATOM 31388 N N . LEU A 1 89 ? 8.002 -3.461 -13.174 1.00 0.00 119 LEU A N 20
ATOM 31389 C CA . LEU A 1 89 ? 7.142 -2.416 -13.719 1.00 0.00 119 LEU A CA 20
ATOM 31390 C C . LEU A 1 89 ? 7.337 -1.103 -12.966 1.00 0.00 119 LEU A C 20
ATOM 31391 O O . LEU A 1 89 ? 7.372 -0.029 -13.570 1.00 0.00 119 LEU A O 20
ATOM 31407 N N . HIS A 1 90 ? 7.466 -1.196 -11.647 1.00 0.00 120 HIS A N 20
ATOM 31408 C CA . HIS A 1 90 ? 7.433 -0.016 -10.791 1.00 0.00 120 HIS A CA 20
ATOM 31409 C C . HIS A 1 90 ? 8.786 0.205 -10.120 1.00 0.00 120 HIS A C 20
ATOM 31410 O O . HIS A 1 90 ? 8.919 1.046 -9.232 1.00 0.00 120 HIS A O 20
ATOM 31424 N N . GLY A 1 91 ? 9.788 -0.556 -10.552 1.00 0.00 121 GLY A N 20
ATOM 31425 C CA . GLY A 1 91 ? 11.094 -0.485 -9.926 1.00 0.00 121 GLY A CA 20
ATOM 31426 C C . GLY A 1 91 ? 11.681 0.912 -9.963 1.00 0.00 121 GLY A C 20
ATOM 31427 O O . GLY A 1 91 ? 12.249 1.381 -8.976 1.00 0.00 121 GLY A O 20
ATOM 31431 N N . ARG A 1 92 ? 11.545 1.579 -11.105 1.00 0.00 122 ARG A N 20
ATOM 31432 C CA . ARG A 1 92 ? 12.106 2.913 -11.281 1.00 0.00 122 ARG A CA 20
ATOM 31433 C C . ARG A 1 92 ? 11.379 3.929 -10.405 1.00 0.00 122 ARG A C 20
ATOM 31434 O O . ARG A 1 92 ? 11.991 4.851 -9.866 1.00 0.00 122 ARG A O 20
ATOM 31455 N N . HIS A 1 93 ? 10.068 3.754 -10.269 1.00 0.00 123 HIS A N 20
ATOM 31456 C CA . HIS A 1 93 ? 9.264 4.629 -9.422 1.00 0.00 123 HIS A CA 20
ATOM 31457 C C . HIS A 1 93 ? 9.679 4.498 -7.959 1.00 0.00 123 HIS A C 20
ATOM 31458 O O . HIS A 1 93 ? 9.844 5.498 -7.260 1.00 0.00 123 HIS A O 20
ATOM 31472 N N . TYR A 1 94 ? 9.844 3.262 -7.504 1.00 0.00 124 TYR A N 20
ATOM 31473 C CA . TYR A 1 94 ? 10.226 3.000 -6.121 1.00 0.00 124 TYR A CA 20
ATOM 31474 C C . TYR A 1 94 ? 11.601 3.585 -5.816 1.00 0.00 124 TYR A C 20
ATOM 31475 O O . TYR A 1 94 ? 11.800 4.229 -4.786 1.00 0.00 124 TYR A O 20
ATOM 31493 N N . ASN A 1 95 ? 12.549 3.358 -6.721 1.00 0.00 125 ASN A N 20
ATOM 31494 C CA . ASN A 1 95 ? 13.915 3.831 -6.533 1.00 0.00 125 ASN A CA 20
ATOM 31495 C C . ASN A 1 95 ? 13.960 5.355 -6.479 1.00 0.00 125 ASN A C 20
ATOM 31496 O O . ASN A 1 95 ? 14.676 5.938 -5.666 1.00 0.00 125 ASN A O 20
ATOM 31507 N N . GLY A 1 96 ? 13.190 5.996 -7.354 1.00 0.00 126 GLY A N 20
ATOM 31508 C CA . GLY A 1 96 ? 13.190 7.446 -7.420 1.00 0.00 126 GLY A CA 20
ATOM 31509 C C . GLY A 1 96 ? 12.706 8.085 -6.134 1.00 0.00 126 GLY A C 20
ATOM 31510 O O . GLY A 1 96 ? 13.271 9.077 -5.675 1.00 0.00 126 GLY A O 20
ATOM 31514 N N . VAL A 1 97 ? 11.652 7.518 -5.555 1.00 0.00 127 VAL A N 20
ATOM 31515 C CA . VAL A 1 97 ? 11.103 8.027 -4.303 1.00 0.00 127 VAL A CA 20
ATOM 31516 C C . VAL A 1 97 ? 12.063 7.791 -3.143 1.00 0.00 127 VAL A C 20
ATOM 31517 O O . VAL A 1 97 ? 12.263 8.665 -2.300 1.00 0.00 127 VAL A O 20
ATOM 31530 N N . MET A 1 98 ? 12.659 6.603 -3.108 1.00 0.00 128 MET A N 20
ATOM 31531 C CA . MET A 1 98 ? 13.563 6.231 -2.025 1.00 0.00 128 MET A CA 20
ATOM 31532 C C . MET A 1 98 ? 14.824 7.090 -2.052 1.00 0.00 128 MET A C 20
ATOM 31533 O O . MET A 1 98 ? 15.358 7.456 -1.006 1.00 0.00 128 MET A O 20
ATOM 31547 N N . GLU A 1 99 ? 15.290 7.410 -3.255 1.00 0.00 129 GLU A N 20
ATOM 31548 C CA . GLU A 1 99 ? 16.493 8.219 -3.416 1.00 0.00 129 GLU A CA 20
ATOM 31549 C C . GLU A 1 99 ? 16.271 9.633 -2.886 1.00 0.00 129 GLU A C 20
ATOM 31550 O O . GLU A 1 99 ? 17.161 10.226 -2.273 1.00 0.00 129 GLU A O 20
ATOM 31562 N N . LEU A 1 100 ? 15.080 10.169 -3.126 1.00 0.00 130 LEU A N 20
ATOM 31563 C CA . LEU A 1 100 ? 14.732 11.505 -2.652 1.00 0.00 130 LEU A CA 20
ATOM 31564 C C . LEU A 1 100 ? 14.763 11.566 -1.128 1.00 0.00 130 LEU A C 20
ATOM 31565 O O . LEU A 1 100 ? 15.139 12.583 -0.545 1.00 0.00 130 LEU A O 20
#

InterPro domains:
  IPR002344 Lupus La protein [PR00302] (11-28)
  IPR002344 Lupus La protein [PR00302] (37-52)
  IPR002344 Lupus La protein [PR00302] (69-82)
  IPR006630 La-type HTH domain [PF05383] (8-65)
  IPR006630 La-type HTH domain [PS50961] (1-90)
  IPR006630 La-type HTH domain [SM00715] (2-83)
  IPR036388 Winged helix-like DNA-binding domain superfamily [G3DSA:1.10.10.10] (2-87)
  IPR036390 Winged helix DNA-binding domain superfamily [SSF46785] (5-90)
  IPR044673 Protein DCL-like [PTHR33415] (119-334)

Secondary structure (DSSP, 8-state):
---PEEEEEE-SSTTS--HHHHHHHHHHHH----SEEEE-SSEEEEEE-STT--HHHHHHHHHH-EEETTEEEEEEEE-THHHHHHHHHHHHHHHHHHH-